Protein 5MTI (pdb70)

Radius of gyration: 15.44 Å; Cα contacts (8 Å, |Δi|>4): 94; chains: 1; bounding box: 45×34×38 Å

Foldseek 3Di:
DDDLLEAPVDDDDCLQVLLSQLLSHHTFDAPDFPVPRSVDVVSVVVSQVCCCAPPFFHQDPVLSVVPRGVRSSSVCCVVVVDGRDHDDDDDPDDRRDDRHD

Secondary structure (DSSP, 8-state):
---SS----S---THHHHHHHHHTSS---TT-BHHHHT-SHHHHHHHHHHHHHHHS----HHHHHHS-BHHHHHHHHHHTT----------PPPPPSSS--

Structure (mmCIF, N/CA/C/O backbone):
data_5MTI
#
_entry.id   5MTI
#
loop_
_atom_site.group_PDB
_atom_site.id
_atom_site.type_symbol
_atom_site.label_atom_id
_atom_site.label_alt_id
_atom_site.label_comp_id
_atom_site.label_asym_id
_atom_site.label_entity_id
_atom_site.label_seq_id
_atom_site.pdbx_PDB_ins_code
_atom_site.Cartn_x
_atom_site.Cartn_y
_atom_site.Cartn_z
_atom_site.occupancy
_atom_site.B_iso_or_equiv
_atom_site.auth_seq_id
_atom_site.auth_comp_id
_atom_site.auth_asym_id
_atom_site.auth_atom_id
_atom_site.pdbx_PDB_model_num
ATOM 1 N N . GLY A 1 7 ? 43.906 42.072 44.021 1.00 0.00 1 GLY A N 1
ATOM 2 C CA . GLY A 1 7 ? 44.735 42.114 42.803 1.00 0.00 1 GLY A CA 1
ATOM 3 C C . GLY A 1 7 ? 46.176 42.422 43.145 1.00 0.00 1 GLY A C 1
ATOM 4 O O . GLY A 1 7 ? 46.534 42.451 44.321 1.00 0.00 1 GLY A O 1
ATOM 8 N N . ALA A 1 8 ? 47.020 42.665 42.140 1.00 0.00 2 ALA A N 1
ATOM 9 C CA . ALA A 1 8 ? 48.423 43.010 42.355 1.00 0.00 2 ALA A CA 1
ATOM 10 C C . ALA A 1 8 ? 48.635 44.525 42.497 1.00 0.00 2 ALA A C 1
ATOM 11 O O . ALA A 1 8 ? 49.015 44.988 43.575 1.00 0.00 2 ALA A O 1
ATOM 18 N N . ALA A 1 9 ? 48.370 45.302 41.446 1.00 0.00 3 ALA A N 1
ATOM 19 C CA . ALA A 1 9 ? 48.612 46.748 41.425 1.00 0.00 3 ALA A CA 1
ATOM 20 C C . ALA A 1 9 ? 47.650 47.520 40.500 1.00 0.00 3 ALA A C 1
ATOM 21 O O . ALA A 1 9 ? 47.259 47.037 39.436 1.00 0.00 3 ALA A O 1
ATOM 28 N N . ALA A 1 10 ? 47.292 48.743 40.897 1.00 0.00 4 ALA A N 1
ATOM 29 C CA . ALA A 1 10 ? 46.300 49.570 40.211 1.00 0.00 4 ALA A CA 1
ATOM 30 C C . ALA A 1 10 ? 46.790 50.186 38.881 1.00 0.00 4 ALA A C 1
ATOM 31 O O . ALA A 1 10 ? 47.978 50.485 38.694 1.00 0.00 4 ALA A O 1
ATOM 38 N N . GLY A 1 11 ? 45.842 50.432 37.975 1.00 0.00 5 GLY A N 1
ATOM 39 C CA . GLY A 1 11 ? 46.057 51.070 36.675 1.00 0.00 5 GLY A CA 1
ATOM 40 C C . GLY A 1 11 ? 46.642 50.154 35.593 1.00 0.00 5 GLY A C 1
ATOM 41 O O . GLY A 1 11 ? 46.854 48.956 35.798 1.00 0.00 5 GLY A O 1
ATOM 45 N N . VAL A 1 12 ? 46.889 50.749 34.425 1.00 0.00 6 VAL A N 1
ATOM 46 C CA . VAL A 1 12 ? 47.327 50.095 33.180 1.00 0.00 6 VAL A CA 1
ATOM 47 C C . VAL A 1 12 ? 48.570 50.788 32.605 1.00 0.00 6 VAL A C 1
ATOM 48 O O . VAL A 1 12 ? 48.723 52.003 32.748 1.00 0.00 6 VAL A O 1
ATOM 61 N N . SER A 1 13 ? 49.459 50.036 31.951 1.00 0.00 7 SER A N 1
ATOM 62 C CA . SER A 1 13 ? 50.519 50.602 31.099 1.00 0.00 7 SER A CA 1
ATOM 63 C C . SER A 1 13 ? 51.012 49.608 30.042 1.00 0.00 7 SER A C 1
ATOM 64 O O . SER A 1 13 ? 50.993 48.391 30.262 1.00 0.00 7 SER A O 1
ATOM 72 N N . ALA A 1 14 ? 51.491 50.114 28.903 1.00 0.00 8 ALA A N 1
ATOM 73 C CA . ALA A 1 14 ? 52.044 49.323 27.806 1.00 0.00 8 ALA A CA 1
ATOM 74 C C . ALA A 1 14 ? 53.296 49.977 27.200 1.00 0.00 8 ALA A C 1
ATOM 75 O O . ALA A 1 14 ? 53.374 51.203 27.088 1.00 0.00 8 ALA A O 1
ATOM 82 N N . ALA A 1 15 ? 54.253 49.168 26.748 1.00 0.00 9 ALA A N 1
ATOM 83 C CA . ALA A 1 15 ? 55.470 49.627 26.083 1.00 0.00 9 ALA A CA 1
ATOM 84 C C . ALA A 1 15 ? 55.893 48.636 24.987 1.00 0.00 9 ALA A C 1
ATOM 85 O O . ALA A 1 15 ? 56.264 47.497 25.279 1.00 0.00 9 ALA A O 1
ATOM 92 N N . GLY A 1 16 ? 55.858 49.077 23.727 1.00 0.00 10 GLY A N 1
ATOM 93 C CA . GLY A 1 16 ? 56.230 48.253 22.578 1.00 0.00 10 GLY A CA 1
ATOM 94 C C . GLY A 1 16 ? 55.131 47.291 22.121 1.00 0.00 10 GLY A C 1
ATOM 95 O O . GLY A 1 16 ? 53.971 47.687 22.000 1.00 0.00 10 GLY A O 1
ATOM 99 N N . ILE A 1 17 ? 55.502 46.054 21.795 1.00 0.00 11 ILE A N 1
ATOM 100 C CA . ILE A 1 17 ? 54.603 44.980 21.350 1.00 0.00 11 ILE A CA 1
ATOM 101 C C . ILE A 1 17 ? 55.134 43.622 21.828 1.00 0.00 11 ILE A C 1
ATOM 102 O O . ILE A 1 17 ? 56.313 43.309 21.666 1.00 0.00 11 ILE A O 1
ATOM 118 N N . GLU A 1 18 ? 54.263 42.796 22.402 1.00 0.00 12 GLU A N 1
ATOM 119 C CA . GLU A 1 18 ? 54.574 41.458 22.929 1.00 0.00 12 GLU A CA 1
ATOM 120 C C . GLU A 1 18 ? 53.449 40.457 22.568 1.00 0.00 12 GLU A C 1
ATOM 121 O O . GLU A 1 18 ? 52.307 40.887 22.347 1.00 0.00 12 GLU A O 1
ATOM 133 N N . PRO A 1 19 ? 53.705 39.132 22.517 1.00 0.00 13 PRO A N 1
ATOM 134 C CA . PRO A 1 19 ? 52.678 38.114 22.264 1.00 0.00 13 PRO A CA 1
ATOM 135 C C . PRO A 1 19 ? 51.519 38.222 23.262 1.00 0.00 13 PRO A C 1
ATOM 136 O O . PRO A 1 19 ? 51.717 38.560 24.431 1.00 0.00 13 PRO A O 1
ATOM 147 N N . ASP A 1 20 ? 50.300 37.914 22.819 1.00 0.00 14 ASP A N 1
ATOM 148 C CA . ASP A 1 20 ? 49.052 38.166 23.566 1.00 0.00 14 ASP A CA 1
ATOM 149 C C . ASP A 1 20 ? 48.963 37.383 24.888 1.00 0.00 14 ASP A C 1
ATOM 150 O O . ASP A 1 20 ? 48.247 37.779 25.808 1.00 0.00 14 ASP A O 1
ATOM 159 N N . LEU A 1 21 ? 49.779 36.334 25.028 1.00 0.00 15 LEU A N 1
ATOM 160 C CA . LEU A 1 21 ? 50.058 35.635 26.283 1.00 0.00 15 LEU A CA 1
ATOM 161 C C . LEU A 1 21 ? 50.330 36.633 27.435 1.00 0.00 15 LEU A C 1
ATOM 162 O O . LEU A 1 21 ? 49.811 36.470 28.538 1.00 0.00 15 LEU A O 1
ATOM 178 N N . THR A 1 22 ? 51.067 37.717 27.163 1.00 0.00 16 THR A N 1
ATOM 179 C CA . THR A 1 22 ? 51.355 38.803 28.123 1.00 0.00 16 THR A CA 1
ATOM 180 C C . THR A 1 22 ? 50.117 39.620 28.519 1.00 0.00 16 THR A C 1
ATOM 181 O O . THR A 1 22 ? 49.976 39.979 29.690 1.00 0.00 16 THR A O 1
ATOM 192 N N . ALA A 1 23 ? 49.175 39.842 27.595 1.00 0.00 17 ALA A N 1
ATOM 193 C CA . ALA A 1 23 ? 47.894 40.488 27.879 1.00 0.00 17 ALA A CA 1
ATOM 194 C C . ALA A 1 23 ? 47.000 39.594 28.764 1.00 0.00 17 ALA A C 1
ATOM 195 O O . ALA A 1 23 ? 46.389 40.079 29.725 1.00 0.00 17 ALA A O 1
ATOM 202 N N . ILE A 1 24 ? 46.993 38.276 28.503 1.00 0.00 18 ILE A N 1
ATOM 203 C CA . ILE A 1 24 ? 46.328 37.296 29.383 1.00 0.00 18 ILE A CA 1
ATOM 204 C C . ILE A 1 24 ? 46.913 37.386 30.800 1.00 0.00 18 ILE A C 1
ATOM 205 O O . ILE A 1 24 ? 46.162 37.551 31.761 1.00 0.00 18 ILE A O 1
ATOM 221 N N . TRP A 1 25 ? 48.241 37.342 30.949 1.00 0.00 19 TRP A N 1
ATOM 222 C CA . TRP A 1 25 ? 48.882 37.431 32.266 1.00 0.00 19 TRP A CA 1
ATOM 223 C C . TRP A 1 25 ? 48.572 38.731 33.006 1.00 0.00 19 TRP A C 1
ATOM 224 O O . TRP A 1 25 ? 48.169 38.668 34.168 1.00 0.00 19 TRP A O 1
ATOM 245 N N . GLN A 1 26 ? 48.716 39.900 32.372 1.00 0.00 20 GLN A N 1
ATOM 246 C CA . GLN A 1 26 ? 48.484 41.159 33.081 1.00 0.00 20 GLN A CA 1
ATOM 247 C C . GLN A 1 26 ? 47.003 41.341 33.464 1.00 0.00 20 GLN A C 1
ATOM 248 O O . GLN A 1 26 ? 46.722 41.859 34.547 1.00 0.00 20 GLN A O 1
ATOM 262 N N . ALA A 1 27 ? 46.062 40.850 32.641 1.00 0.00 21 ALA A N 1
ATOM 263 C CA . ALA A 1 27 ? 44.638 40.893 32.976 1.00 0.00 21 ALA A CA 1
ATOM 264 C C . ALA A 1 27 ? 44.238 39.902 34.088 1.00 0.00 21 ALA A C 1
ATOM 265 O O . ALA A 1 27 ? 43.414 40.233 34.950 1.00 0.00 21 ALA A O 1
ATOM 272 N N . LEU A 1 28 ? 44.829 38.701 34.110 1.00 0.00 22 LEU A N 1
ATOM 273 C CA . LEU A 1 28 ? 44.531 37.667 35.109 1.00 0.00 22 LEU A CA 1
ATOM 274 C C . LEU A 1 28 ? 45.255 37.888 36.447 1.00 0.00 22 LEU A C 1
ATOM 275 O O . LEU A 1 28 ? 44.719 37.505 37.490 1.00 0.00 22 LEU A O 1
ATOM 291 N N . PHE A 1 29 ? 46.414 38.554 36.448 1.00 0.00 23 PHE A N 1
ATOM 292 C CA . PHE A 1 29 ? 47.143 38.946 37.664 1.00 0.00 23 PHE A CA 1
ATOM 293 C C . PHE A 1 29 ? 46.828 40.380 38.145 1.00 0.00 23 PHE A C 1
ATOM 294 O O . PHE A 1 29 ? 47.286 40.777 39.216 1.00 0.00 23 PHE A O 1
ATOM 311 N N . ALA A 1 30 ? 46.027 41.146 37.395 1.00 0.00 24 ALA A N 1
ATOM 312 C CA . ALA A 1 30 ? 45.563 42.494 37.742 1.00 0.00 24 ALA A CA 1
ATOM 313 C C . ALA A 1 30 ? 46.703 43.479 38.092 1.00 0.00 24 ALA A C 1
ATOM 314 O O . ALA A 1 30 ? 46.764 44.013 39.207 1.00 0.00 24 ALA A O 1
ATOM 321 N N . LEU A 1 31 ? 47.620 43.692 37.139 1.00 0.00 25 LEU A N 1
ATOM 322 C CA . LEU A 1 31 ? 48.685 44.708 37.212 1.00 0.00 25 LEU A CA 1
ATOM 323 C C . LEU A 1 31 ? 48.958 45.446 35.881 1.00 0.00 25 LEU A C 1
ATOM 324 O O . LEU A 1 31 ? 48.622 44.944 34.802 1.00 0.00 25 LEU A O 1
ATOM 340 N N . PRO A 1 32 ? 49.618 46.622 35.926 1.00 0.00 26 PRO A N 1
ATOM 341 C CA . PRO A 1 32 ? 50.242 47.234 34.758 1.00 0.00 26 PRO A CA 1
ATOM 342 C C . PRO A 1 32 ? 51.478 46.422 34.322 1.00 0.00 26 PRO A C 1
ATOM 343 O O . PRO A 1 32 ? 52.590 46.630 34.811 1.00 0.00 26 PRO A O 1
ATOM 354 N N . ALA A 1 33 ? 51.259 45.511 33.371 1.00 0.00 27 ALA A N 1
ATOM 355 C CA . ALA A 1 33 ? 52.251 44.727 32.616 1.00 0.00 27 ALA A CA 1
ATOM 356 C C . ALA A 1 33 ? 53.127 43.711 33.381 1.00 0.00 27 ALA A C 1
ATOM 357 O O . ALA A 1 33 ? 53.530 43.931 34.525 1.00 0.00 27 ALA A O 1
ATOM 364 N N . VAL A 1 34 ? 53.501 42.621 32.696 1.00 0.00 28 VAL A N 1
ATOM 365 C CA . VAL A 1 34 ? 54.417 41.574 33.203 1.00 0.00 28 VAL A CA 1
ATOM 366 C C . VAL A 1 34 ? 55.810 41.622 32.561 1.00 0.00 28 VAL A C 1
ATOM 367 O O . VAL A 1 34 ? 55.943 41.860 31.360 1.00 0.00 28 VAL A O 1
ATOM 380 N N . GLY A 1 35 ? 56.854 41.373 33.354 1.00 0.00 29 GLY A N 1
ATOM 381 C CA . GLY A 1 35 ? 58.251 41.371 32.903 1.00 0.00 29 GLY A CA 1
ATOM 382 C C . GLY A 1 35 ? 58.672 40.073 32.195 1.00 0.00 29 GLY A C 1
ATOM 383 O O . GLY A 1 35 ? 58.506 38.981 32.745 1.00 0.00 29 GLY A O 1
ATOM 387 N N . ARG A 1 36 ? 59.239 40.204 30.986 1.00 0.00 30 ARG A N 1
ATOM 388 C CA . ARG A 1 36 ? 59.519 39.126 30.005 1.00 0.00 30 ARG A CA 1
ATOM 389 C C . ARG A 1 36 ? 60.434 37.990 30.491 1.00 0.00 30 ARG A C 1
ATOM 390 O O . ARG A 1 36 ? 60.342 36.877 29.976 1.00 0.00 30 ARG A O 1
ATOM 411 N N . HIS A 1 37 ? 61.329 38.256 31.444 1.00 0.00 31 HIS A N 1
ATOM 412 C CA . HIS A 1 37 ? 62.332 37.300 31.944 1.00 0.00 31 HIS A CA 1
ATOM 413 C C . HIS A 1 37 ? 61.789 36.324 33.015 1.00 0.00 31 HIS A C 1
ATOM 414 O O . HIS A 1 37 ? 62.510 35.425 33.462 1.00 0.00 31 HIS A O 1
ATOM 428 N N . GLN A 1 38 ? 60.532 36.477 33.446 1.00 0.00 32 GLN A N 1
ATOM 429 C CA . GLN A 1 38 ? 59.958 35.697 34.546 1.00 0.00 32 GLN A CA 1
ATOM 430 C C . GLN A 1 38 ? 59.229 34.424 34.076 1.00 0.00 32 GLN A C 1
ATOM 431 O O . GLN A 1 38 ? 58.731 34.344 32.951 1.00 0.00 32 GLN A O 1
ATOM 445 N N . ASP A 1 39 ? 59.195 33.414 34.948 1.00 0.00 33 ASP A N 1
ATOM 446 C CA . ASP A 1 39 ? 58.706 32.060 34.665 1.00 0.00 33 ASP A CA 1
ATOM 447 C C . ASP A 1 39 ? 57.347 31.774 35.333 1.00 0.00 33 ASP A C 1
ATOM 448 O O . ASP A 1 39 ? 57.043 32.332 36.390 1.00 0.00 33 ASP A O 1
ATOM 457 N N . PHE A 1 40 ? 56.538 30.879 34.747 1.00 0.00 34 PHE A N 1
ATOM 458 C CA . PHE A 1 40 ? 55.182 30.517 35.206 1.00 0.00 34 PHE A CA 1
ATOM 459 C C . PHE A 1 40 ? 55.060 30.278 36.722 1.00 0.00 34 PHE A C 1
ATOM 460 O O . PHE A 1 40 ? 54.102 30.758 37.327 1.00 0.00 34 PHE A O 1
ATOM 477 N N . PHE A 1 41 ? 56.008 29.589 37.367 1.00 0.00 35 PHE A N 1
ATOM 478 C CA . PHE A 1 41 ? 55.925 29.290 38.805 1.00 0.00 35 PHE A CA 1
ATOM 479 C C . PHE A 1 41 ? 55.932 30.552 39.686 1.00 0.00 35 PHE A C 1
ATOM 480 O O . PHE A 1 41 ? 55.296 30.567 40.743 1.00 0.00 35 PHE A O 1
ATOM 497 N N . ALA A 1 42 ? 56.603 31.618 39.247 1.00 0.00 36 ALA A N 1
ATOM 498 C CA . ALA A 1 42 ? 56.590 32.926 39.898 1.00 0.00 36 ALA A CA 1
ATOM 499 C C . ALA A 1 42 ? 55.454 33.815 39.368 1.00 0.00 36 ALA A C 1
ATOM 500 O O . ALA A 1 42 ? 54.740 34.434 40.159 1.00 0.00 36 ALA A O 1
ATOM 507 N N . LEU A 1 43 ? 55.241 33.833 38.046 1.00 0.00 37 LEU A N 1
ATOM 508 C CA . LEU A 1 43 ? 54.176 34.588 37.370 1.00 0.00 37 LEU A CA 1
ATOM 509 C C . LEU A 1 43 ? 52.775 34.226 37.881 1.00 0.00 37 LEU A C 1
ATOM 510 O O . LEU A 1 43 ? 51.918 35.101 37.988 1.00 0.00 37 LEU A O 1
ATOM 526 N N . GLY A 1 44 ? 52.551 32.962 38.244 1.00 0.00 38 GLY A N 1
ATOM 527 C CA . GLY A 1 44 ? 51.285 32.492 38.810 1.00 0.00 38 GLY A CA 1
ATOM 528 C C . GLY A 1 44 ? 51.030 32.949 40.246 1.00 0.00 38 GLY A C 1
ATOM 529 O O . GLY A 1 44 ? 49.876 32.992 40.655 1.00 0.00 38 GLY A O 1
ATOM 533 N N . GLY A 1 45 ? 52.063 33.319 41.012 1.00 0.00 39 GLY A N 1
ATOM 534 C CA . GLY A 1 45 ? 51.960 33.795 42.401 1.00 0.00 39 GLY A CA 1
ATOM 535 C C . GLY A 1 45 ? 51.568 32.720 43.430 1.00 0.00 39 GLY A C 1
ATOM 536 O O . GLY A 1 45 ? 52.248 32.558 44.445 1.00 0.00 39 GLY A O 1
ATOM 540 N N . ASP A 1 46 ? 50.525 31.936 43.169 1.00 0.00 40 ASP A N 1
ATOM 541 C CA . ASP A 1 46 ? 50.030 30.842 44.009 1.00 0.00 40 ASP A CA 1
ATOM 542 C C . ASP A 1 46 ? 49.602 29.640 43.152 1.00 0.00 40 ASP A C 1
ATOM 543 O O . ASP A 1 46 ? 49.205 29.812 42.005 1.00 0.00 40 ASP A O 1
ATOM 552 N N . SER A 1 47 ? 49.648 28.419 43.683 1.00 0.00 41 SER A N 1
ATOM 553 C CA . SER A 1 47 ? 49.311 27.192 42.940 1.00 0.00 41 SER A CA 1
ATOM 554 C C . SER A 1 47 ? 47.867 27.155 42.438 1.00 0.00 41 SER A C 1
ATOM 555 O O . SER A 1 47 ? 47.647 26.857 41.263 1.00 0.00 41 SER A O 1
ATOM 563 N N . GLN A 1 48 ? 46.887 27.549 43.258 1.00 0.00 42 GLN A N 1
ATOM 564 C CA . GLN A 1 48 ? 45.484 27.626 42.820 1.00 0.00 42 GLN A CA 1
ATOM 565 C C . GLN A 1 48 ? 45.270 28.746 41.789 1.00 0.00 42 GLN A C 1
ATOM 566 O O . GLN A 1 48 ? 44.376 28.640 40.948 1.00 0.00 42 GLN A O 1
ATOM 580 N N . LEU A 1 49 ? 46.120 29.779 41.816 1.00 0.00 43 LEU A N 1
ATOM 581 C CA . LEU A 1 49 ? 46.113 30.923 40.902 1.00 0.00 43 LEU A CA 1
ATOM 582 C C . LEU A 1 49 ? 46.799 30.561 39.565 1.00 0.00 43 LEU A C 1
ATOM 583 O O . LEU A 1 49 ? 46.306 30.924 38.502 1.00 0.00 43 LEU A O 1
ATOM 599 N N . GLY A 1 50 ? 47.850 29.738 39.582 1.00 0.00 44 GLY A N 1
ATOM 600 C CA . GLY A 1 50 ? 48.423 29.113 38.386 1.00 0.00 44 GLY A CA 1
ATOM 601 C C . GLY A 1 50 ? 47.453 28.126 37.726 1.00 0.00 44 GLY A C 1
ATOM 602 O O . GLY A 1 50 ? 47.252 28.181 36.516 1.00 0.00 44 GLY A O 1
ATOM 606 N N . LEU A 1 51 ? 46.763 27.290 38.512 1.00 0.00 45 LEU A N 1
ATOM 607 C CA . LEU A 1 51 ? 45.695 26.398 38.014 1.00 0.00 45 LEU A CA 1
ATOM 608 C C . LEU A 1 51 ? 44.492 27.176 37.426 1.00 0.00 45 LEU A C 1
ATOM 609 O O . LEU A 1 51 ? 43.954 26.787 36.381 1.00 0.00 45 LEU A O 1
ATOM 625 N N . ARG A 1 52 ? 44.117 28.299 38.057 1.00 0.00 46 ARG A N 1
ATOM 626 C CA . ARG A 1 52 ? 43.133 29.289 37.571 1.00 0.00 46 ARG A CA 1
ATOM 627 C C . ARG A 1 52 ? 43.570 29.925 36.255 1.00 0.00 46 ARG A C 1
ATOM 628 O O . ARG A 1 52 ? 42.777 29.995 35.320 1.00 0.00 46 ARG A O 1
ATOM 649 N N . MET A 1 53 ? 44.831 30.348 36.163 1.00 0.00 47 MET A N 1
ATOM 650 C CA . MET A 1 53 ? 45.418 30.929 34.955 1.00 0.00 47 MET A CA 1
ATOM 651 C C . MET A 1 53 ? 45.434 29.914 33.807 1.00 0.00 47 MET A C 1
ATOM 652 O O . MET A 1 53 ? 45.003 30.250 32.710 1.00 0.00 47 MET A O 1
ATOM 666 N N . LEU A 1 54 ? 45.818 28.662 34.079 1.00 0.00 48 LEU A N 1
ATOM 667 C CA . LEU A 1 54 ? 45.774 27.548 33.129 1.00 0.00 48 LEU A CA 1
ATOM 668 C C . LEU A 1 54 ? 44.357 27.357 32.568 1.00 0.00 48 LEU A C 1
ATOM 669 O O . LEU A 1 54 ? 44.164 27.427 31.354 1.00 0.00 48 LEU A O 1
ATOM 685 N N . ALA A 1 55 ? 43.357 27.173 33.438 1.00 0.00 49 ALA A N 1
ATOM 686 C CA . ALA A 1 55 ? 41.975 26.955 33.001 1.00 0.00 49 ALA A CA 1
ATOM 687 C C . ALA A 1 55 ? 41.407 28.155 32.214 1.00 0.00 49 ALA A C 1
ATOM 688 O O . ALA A 1 55 ? 40.837 27.997 31.131 1.00 0.00 49 ALA A O 1
ATOM 695 N N . GLN A 1 56 ? 41.612 29.375 32.714 1.00 0.00 50 GLN A N 1
ATOM 696 C CA . GLN A 1 56 ? 41.083 30.578 32.072 1.00 0.00 50 GLN A CA 1
ATOM 697 C C . GLN A 1 56 ? 41.828 30.919 30.771 1.00 0.00 50 GLN A C 1
ATOM 698 O O . GLN A 1 56 ? 41.184 31.352 29.822 1.00 0.00 50 GLN A O 1
ATOM 712 N N . LEU A 1 57 ? 43.132 30.642 30.643 1.00 0.00 51 LEU A N 1
ATOM 713 C CA . LEU A 1 57 ? 43.841 30.721 29.357 1.00 0.00 51 LEU A CA 1
ATOM 714 C C . LEU A 1 57 ? 43.311 29.680 28.365 1.00 0.00 51 LEU A C 1
ATOM 715 O O . LEU A 1 57 ? 43.101 30.013 27.198 1.00 0.00 51 LEU A O 1
ATOM 731 N N . ARG A 1 58 ? 43.019 28.453 28.814 1.00 0.00 52 ARG A N 1
ATOM 732 C CA . ARG A 1 58 ? 42.391 27.422 27.973 1.00 0.00 52 ARG A CA 1
ATOM 733 C C . ARG A 1 58 ? 41.020 27.855 27.463 1.00 0.00 52 ARG A C 1
ATOM 734 O O . ARG A 1 58 ? 40.671 27.573 26.317 1.00 0.00 52 ARG A O 1
ATOM 755 N N . GLU A 1 59 ? 40.284 28.632 28.250 1.00 0.00 53 GLU A N 1
ATOM 756 C CA . GLU A 1 59 ? 39.045 29.278 27.794 1.00 0.00 53 GLU A CA 1
ATOM 757 C C . GLU A 1 59 ? 39.251 30.532 26.912 1.00 0.00 53 GLU A C 1
ATOM 758 O O . GLU A 1 59 ? 38.486 30.721 25.966 1.00 0.00 53 GLU A O 1
ATOM 770 N N . ARG A 1 60 ? 40.278 31.366 27.146 1.00 0.00 54 ARG A N 1
ATOM 771 C CA . ARG A 1 60 ? 40.576 32.575 26.336 1.00 0.00 54 ARG A CA 1
ATOM 772 C C . ARG A 1 60 ? 41.259 32.298 24.991 1.00 0.00 54 ARG A C 1
ATOM 773 O O . ARG A 1 60 ? 41.098 33.097 24.065 1.00 0.00 54 ARG A O 1
ATOM 794 N N . HIS A 1 61 ? 42.033 31.217 24.900 1.00 0.00 55 HIS A N 1
ATOM 795 C CA . HIS A 1 61 ? 42.947 30.907 23.790 1.00 0.00 55 HIS A CA 1
ATOM 796 C C . HIS A 1 61 ? 42.695 29.507 23.172 1.00 0.00 55 HIS A C 1
ATOM 797 O O . HIS A 1 61 ? 43.179 29.224 22.074 1.00 0.00 55 HIS A O 1
ATOM 811 N N . GLY A 1 62 ? 41.935 28.622 23.835 1.00 0.00 56 GLY A N 1
ATOM 812 C CA . GLY A 1 62 ? 41.649 27.258 23.355 1.00 0.00 56 GLY A CA 1
ATOM 813 C C . GLY A 1 62 ? 42.786 26.254 23.584 1.00 0.00 56 GLY A C 1
ATOM 814 O O . GLY A 1 62 ? 42.894 25.278 22.844 1.00 0.00 56 GLY A O 1
ATOM 818 N N . VAL A 1 63 ? 43.673 26.527 24.548 1.00 0.00 57 VAL A N 1
ATOM 819 C CA . VAL A 1 63 ? 45.033 25.963 24.646 1.00 0.00 57 VAL A CA 1
ATOM 820 C C . VAL A 1 63 ? 45.365 25.494 26.071 1.00 0.00 57 VAL A C 1
ATOM 821 O O . VAL A 1 63 ? 45.182 26.237 27.029 1.00 0.00 57 VAL A O 1
ATOM 834 N N . ASP A 1 64 ? 45.895 24.278 26.216 1.00 0.00 58 ASP A N 1
ATOM 835 C CA . ASP A 1 64 ? 46.550 23.795 27.440 1.00 0.00 58 ASP A CA 1
ATOM 836 C C . ASP A 1 64 ? 48.002 24.302 27.523 1.00 0.00 58 ASP A C 1
ATOM 837 O O . ASP A 1 64 ? 48.690 24.390 26.506 1.00 0.00 58 ASP A O 1
ATOM 846 N N . LEU A 1 65 ? 48.504 24.539 28.742 1.00 0.00 59 LEU A N 1
ATOM 847 C CA . LEU A 1 65 ? 49.944 24.658 29.014 1.00 0.00 59 LEU A CA 1
ATOM 848 C C . LEU A 1 65 ? 50.406 23.408 29.793 1.00 0.00 59 LEU A C 1
ATOM 849 O O . LEU A 1 65 ? 50.264 23.361 31.023 1.00 0.00 59 LEU A O 1
ATOM 865 N N . PRO A 1 66 ? 50.907 22.359 29.117 1.00 0.00 60 PRO A N 1
ATOM 866 C CA . PRO A 1 66 ? 51.314 21.135 29.793 1.00 0.00 60 PRO A CA 1
ATOM 867 C C . PRO A 1 66 ? 52.543 21.353 30.674 1.00 0.00 60 PRO A C 1
ATOM 868 O O . PRO A 1 66 ? 53.463 22.106 30.335 1.00 0.00 60 PRO A O 1
ATOM 879 N N . LEU A 1 67 ? 52.570 20.630 31.794 1.00 0.00 61 LEU A N 1
ATOM 880 C CA . LEU A 1 67 ? 53.659 20.628 32.768 1.00 0.00 61 LEU A CA 1
ATOM 881 C C . LEU A 1 67 ? 55.036 20.380 32.134 1.00 0.00 61 LEU A C 1
ATOM 882 O O . LEU A 1 67 ? 56.032 20.919 32.620 1.00 0.00 61 LEU A O 1
ATOM 898 N N . ARG A 1 68 ? 55.081 19.661 31.003 1.00 0.00 62 ARG A N 1
ATOM 899 C CA . ARG A 1 68 ? 56.237 19.604 30.097 1.00 0.00 62 ARG A CA 1
ATOM 900 C C . ARG A 1 68 ? 56.804 20.992 29.786 1.00 0.00 62 ARG A C 1
ATOM 901 O O . ARG A 1 68 ? 57.890 21.322 30.253 1.00 0.00 62 ARG A O 1
ATOM 922 N N . CYS A 1 69 ? 56.065 21.839 29.062 1.00 0.00 63 CYS A N 1
ATOM 923 C CA . CYS A 1 69 ? 56.537 23.174 28.676 1.00 0.00 63 CYS A CA 1
ATOM 924 C C . CYS A 1 69 ? 56.586 24.133 29.877 1.00 0.00 63 CYS A C 1
ATOM 925 O O . CYS A 1 69 ? 57.430 25.024 29.891 1.00 0.00 63 CYS A O 1
ATOM 933 N N . LEU A 1 70 ? 55.792 23.906 30.933 1.00 0.00 64 LEU A N 1
ATOM 934 C CA . LEU A 1 70 ? 55.964 24.630 32.208 1.00 0.00 64 LEU A CA 1
ATOM 935 C C . LEU A 1 70 ? 57.233 24.230 32.980 1.00 0.00 64 LEU A C 1
ATOM 936 O O . LEU A 1 70 ? 57.659 24.953 33.878 1.00 0.00 64 LEU A O 1
ATOM 952 N N . TYR A 1 71 ? 57.836 23.087 32.672 1.00 0.00 65 TYR A N 1
ATOM 953 C CA . TYR A 1 71 ? 59.133 22.687 33.222 1.00 0.00 65 TYR A CA 1
ATOM 954 C C . TYR A 1 71 ? 60.294 23.127 32.318 1.00 0.00 65 TYR A C 1
ATOM 955 O O . TYR A 1 71 ? 61.222 23.794 32.783 1.00 0.00 65 TYR A O 1
ATOM 973 N N . GLU A 1 72 ? 60.229 22.821 31.019 1.00 0.00 66 GLU A N 1
ATOM 974 C CA . GLU A 1 72 ? 61.336 23.021 30.070 1.00 0.00 66 GLU A CA 1
ATOM 975 C C . GLU A 1 72 ? 61.352 24.393 29.359 1.00 0.00 66 GLU A C 1
ATOM 976 O O . GLU A 1 72 ? 62.375 24.754 28.768 1.00 0.00 66 GLU A O 1
ATOM 988 N N . ALA A 1 73 ? 60.258 25.165 29.388 1.00 0.00 67 ALA A N 1
ATOM 989 C CA . ALA A 1 73 ? 60.156 26.495 28.767 1.00 0.00 67 ALA A CA 1
ATOM 990 C C . ALA A 1 73 ? 59.123 27.463 29.426 1.00 0.00 67 ALA A C 1
ATOM 991 O O . ALA A 1 73 ? 58.415 28.157 28.699 1.00 0.00 67 ALA A O 1
ATOM 998 N N . PRO A 1 74 ? 59.005 27.571 30.769 1.00 0.00 68 PRO A N 1
ATOM 999 C CA . PRO A 1 74 ? 57.957 28.370 31.434 1.00 0.00 68 PRO A CA 1
ATOM 1000 C C . PRO A 1 74 ? 58.078 29.894 31.297 1.00 0.00 68 PRO A C 1
ATOM 1001 O O . PRO A 1 74 ? 57.194 30.617 31.761 1.00 0.00 68 PRO A O 1
ATOM 1012 N N . THR A 1 75 ? 59.173 30.395 30.731 1.00 0.00 69 THR A N 1
ATOM 1013 C CA . THR A 1 75 ? 59.467 31.826 30.599 1.00 0.00 69 THR A CA 1
ATOM 1014 C C . THR A 1 75 ? 58.667 32.396 29.430 1.00 0.00 69 THR A C 1
ATOM 1015 O O . THR A 1 75 ? 58.725 31.843 28.336 1.00 0.00 69 THR A O 1
ATOM 1026 N N . VAL A 1 76 ? 57.865 33.445 29.640 1.00 0.00 70 VAL A N 1
ATOM 1027 C CA . VAL A 1 76 ? 56.679 33.725 28.793 1.00 0.00 70 VAL A CA 1
ATOM 1028 C C . VAL A 1 76 ? 56.905 33.837 27.278 1.00 0.00 70 VAL A C 1
ATOM 1029 O O . VAL A 1 76 ? 56.038 33.388 26.526 1.00 0.00 70 VAL A O 1
ATOM 1042 N N . ALA A 1 77 ? 58.041 34.355 26.804 1.00 0.00 71 ALA A N 1
ATOM 1043 C CA . ALA A 1 77 ? 58.346 34.397 25.369 1.00 0.00 71 ALA A CA 1
ATOM 1044 C C . ALA A 1 77 ? 58.601 32.984 24.808 1.00 0.00 71 ALA A C 1
ATOM 1045 O O . ALA A 1 77 ? 58.036 32.579 23.787 1.00 0.00 71 ALA A O 1
ATOM 1052 N N . ARG A 1 78 ? 59.412 32.210 25.536 1.00 0.00 72 ARG A N 1
ATOM 1053 C CA . ARG A 1 78 ? 59.794 30.819 25.240 1.00 0.00 72 ARG A CA 1
ATOM 1054 C C . ARG A 1 78 ? 58.599 29.870 25.385 1.00 0.00 72 ARG A C 1
ATOM 1055 O O . ARG A 1 78 ? 58.421 28.968 24.567 1.00 0.00 72 ARG A O 1
ATOM 1076 N N . LEU A 1 79 ? 57.725 30.137 26.353 1.00 0.00 73 LEU A N 1
ATOM 1077 C CA . LEU A 1 79 ? 56.438 29.474 26.551 1.00 0.00 73 LEU A CA 1
ATOM 1078 C C . LEU A 1 79 ? 55.508 29.708 25.355 1.00 0.00 73 LEU A C 1
ATOM 1079 O O . LEU A 1 79 ? 54.990 28.759 24.776 1.00 0.00 73 LEU A O 1
ATOM 1095 N N . ALA A 1 80 ? 55.324 30.961 24.933 1.00 0.00 74 ALA A N 1
ATOM 1096 C CA . ALA A 1 80 ? 54.486 31.259 23.777 1.00 0.00 74 ALA A CA 1
ATOM 1097 C C . ALA A 1 80 ? 55.046 30.625 22.484 1.00 0.00 74 ALA A C 1
ATOM 1098 O O . ALA A 1 80 ? 54.278 30.102 21.665 1.00 0.00 74 ALA A O 1
ATOM 1105 N N . GLU A 1 81 ? 56.378 30.590 22.335 1.00 0.00 75 GLU A N 1
ATOM 1106 C CA . GLU A 1 81 ? 57.043 30.009 21.166 1.00 0.00 75 GLU A CA 1
ATOM 1107 C C . GLU A 1 81 ? 56.893 28.480 21.111 1.00 0.00 75 GLU A C 1
ATOM 1108 O O . GLU A 1 81 ? 56.579 27.930 20.052 1.00 0.00 75 GLU A O 1
ATOM 1120 N N . THR A 1 82 ? 57.063 27.801 22.251 1.00 0.00 76 THR A N 1
ATOM 1121 C CA . THR A 1 82 ? 56.884 26.343 22.383 1.00 0.00 76 THR A CA 1
ATOM 1122 C C . THR A 1 82 ? 55.429 25.940 22.196 1.00 0.00 76 THR A C 1
ATOM 1123 O O . THR A 1 82 ? 55.144 25.053 21.398 1.00 0.00 76 THR A O 1
ATOM 1134 N N . ILE A 1 83 ? 54.484 26.629 22.831 1.00 0.00 77 ILE A N 1
ATOM 1135 C CA . ILE A 1 83 ? 53.052 26.326 22.700 1.00 0.00 77 ILE A CA 1
ATOM 1136 C C . ILE A 1 83 ? 52.534 26.602 21.274 1.00 0.00 77 ILE A C 1
ATOM 1137 O O . ILE A 1 83 ? 51.651 25.880 20.805 1.00 0.00 77 ILE A O 1
ATOM 1153 N N . VAL A 1 84 ? 53.094 27.576 20.535 1.00 0.00 78 VAL A N 1
ATOM 1154 C CA . VAL A 1 84 ? 52.880 27.666 19.069 1.00 0.00 78 VAL A CA 1
ATOM 1155 C C . VAL A 1 84 ? 53.533 26.509 18.296 1.00 0.00 78 VAL A C 1
ATOM 1156 O O . VAL A 1 84 ? 52.847 25.855 17.507 1.00 0.00 78 VAL A O 1
ATOM 1169 N N . ARG A 1 85 ? 54.824 26.206 18.499 1.00 0.00 79 ARG A N 1
ATOM 1170 C CA . ARG A 1 85 ? 55.540 25.176 17.712 1.00 0.00 79 ARG A CA 1
ATOM 1171 C C . ARG A 1 85 ? 54.988 23.764 17.932 1.00 0.00 79 ARG A C 1
ATOM 1172 O O . ARG A 1 85 ? 54.862 23.002 16.976 1.00 0.00 79 ARG A O 1
ATOM 1193 N N . LEU A 1 86 ? 54.654 23.418 19.172 1.00 0.00 80 LEU A N 1
ATOM 1194 C CA . LEU A 1 86 ? 54.097 22.118 19.549 1.00 0.00 80 LEU A CA 1
ATOM 1195 C C . LEU A 1 86 ? 52.562 22.062 19.388 1.00 0.00 80 LEU A C 1
ATOM 1196 O O . LEU A 1 86 ? 51.978 20.990 19.567 1.00 0.00 80 LEU A O 1
ATOM 1212 N N . ALA A 1 87 ? 51.931 23.178 18.993 1.00 0.00 81 ALA A N 1
ATOM 1213 C CA . ALA A 1 87 ? 50.550 23.299 18.505 1.00 0.00 81 ALA A CA 1
ATOM 1214 C C . ALA A 1 87 ? 49.485 22.598 19.379 1.00 0.00 81 ALA A C 1
ATOM 1215 O O . ALA A 1 87 ? 48.660 21.830 18.870 1.00 0.00 81 ALA A O 1
ATOM 1222 N N . ALA A 1 88 ? 49.527 22.845 20.693 1.00 0.00 82 ALA A N 1
ATOM 1223 C CA . ALA A 1 88 ? 48.775 22.126 21.727 1.00 0.00 82 ALA A CA 1
ATOM 1224 C C . ALA A 1 88 ? 47.267 21.933 21.398 1.00 0.00 82 ALA A C 1
ATOM 1225 O O . ALA A 1 88 ? 46.518 22.917 21.379 1.00 0.00 82 ALA A O 1
ATOM 1232 N N . PRO A 1 89 ? 46.790 20.690 21.158 1.00 0.00 83 PRO A N 1
ATOM 1233 C CA . PRO A 1 89 ? 45.395 20.404 20.799 1.00 0.00 83 PRO A CA 1
ATOM 1234 C C . PRO A 1 89 ? 44.418 20.383 21.992 1.00 0.00 83 PRO A C 1
ATOM 1235 O O . PRO A 1 89 ? 43.222 20.149 21.798 1.00 0.00 83 PRO A O 1
ATOM 1246 N N . ALA A 1 90 ? 44.898 20.612 23.216 1.00 0.00 84 ALA A N 1
ATOM 1247 C CA . ALA A 1 90 ? 44.123 20.836 24.439 1.00 0.00 84 ALA A CA 1
ATOM 1248 C C . ALA A 1 90 ? 42.989 19.820 24.737 1.00 0.00 84 ALA A C 1
ATOM 1249 O O . ALA A 1 90 ? 41.829 20.220 24.913 1.00 0.00 84 ALA A O 1
ATOM 1256 N N . PRO A 1 91 ? 43.279 18.503 24.820 1.00 0.00 85 PRO A N 1
ATOM 1257 C CA . PRO A 1 91 ? 42.295 17.434 25.044 1.00 0.00 85 PRO A CA 1
ATOM 1258 C C . PRO A 1 91 ? 41.737 17.367 26.485 1.00 0.00 85 PRO A C 1
ATOM 1259 O O . PRO A 1 91 ? 41.169 16.344 26.873 1.00 0.00 85 PRO A O 1
ATOM 1270 N N . SER A 1 92 ? 41.879 18.439 27.272 1.00 0.00 86 SER A N 1
ATOM 1271 C CA . SER A 1 92 ? 41.278 18.613 28.604 1.00 0.00 86 SER A CA 1
ATOM 1272 C C . SER A 1 92 ? 39.752 18.765 28.578 1.00 0.00 86 SER A C 1
ATOM 1273 O O . SER A 1 92 ? 39.169 19.072 27.534 1.00 0.00 86 SER A O 1
ATOM 1281 N N . GLY A 1 93 ? 39.135 18.641 29.758 1.00 0.00 87 GLY A N 1
ATOM 1282 C CA . GLY A 1 93 ? 37.789 19.120 30.066 1.00 0.00 87 GLY A CA 1
ATOM 1283 C C . GLY A 1 93 ? 37.861 20.530 30.650 1.00 0.00 87 GLY A C 1
ATOM 1284 O O . GLY A 1 93 ? 38.805 21.273 30.364 1.00 0.00 87 GLY A O 1
ATOM 1288 N N . ASP A 1 94 ? 36.906 20.899 31.507 1.00 0.00 88 ASP A N 1
ATOM 1289 C CA . ASP A 1 94 ? 36.897 22.210 32.166 1.00 0.00 88 ASP A CA 1
ATOM 1290 C C . ASP A 1 94 ? 36.724 22.159 33.692 1.00 0.00 88 ASP A C 1
ATOM 1291 O O . ASP A 1 94 ? 36.300 21.155 34.271 1.00 0.00 88 ASP A O 1
ATOM 1300 N N . GLN A 1 95 ? 37.001 23.295 34.328 1.00 0.00 89 GLN A N 1
ATOM 1301 C CA . GLN A 1 95 ? 36.671 23.595 35.720 1.00 0.00 89 GLN A CA 1
ATOM 1302 C C . GLN A 1 95 ? 36.080 25.004 35.860 1.00 0.00 89 GLN A C 1
ATOM 1303 O O . GLN A 1 95 ? 36.323 25.872 35.016 1.00 0.00 89 GLN A O 1
ATOM 1317 N N . ASP A 1 96 ? 35.372 25.256 36.961 1.00 0.00 90 ASP A N 1
ATOM 1318 C CA . ASP A 1 96 ? 34.934 26.594 37.372 1.00 0.00 90 ASP A CA 1
ATOM 1319 C C . ASP A 1 96 ? 35.527 26.993 38.732 1.00 0.00 90 ASP A C 1
ATOM 1320 O O . ASP A 1 96 ? 35.725 26.150 39.616 1.00 0.00 90 ASP A O 1
ATOM 1329 N N . ASP A 1 97 ? 35.785 28.288 38.907 1.00 0.00 91 ASP A N 1
ATOM 1330 C CA . ASP A 1 97 ? 36.399 28.890 40.102 1.00 0.00 91 ASP A CA 1
ATOM 1331 C C . ASP A 1 97 ? 35.483 29.894 40.823 1.00 0.00 91 ASP A C 1
ATOM 1332 O O . ASP A 1 97 ? 35.594 30.067 42.038 1.00 0.00 91 ASP A O 1
ATOM 1341 N N . ALA A 1 98 ? 34.569 30.545 40.099 1.00 0.00 92 ALA A N 1
ATOM 1342 C CA . ALA A 1 98 ? 33.749 31.623 40.640 1.00 0.00 92 ALA A CA 1
ATOM 1343 C C . ALA A 1 98 ? 32.759 31.122 41.708 1.00 0.00 92 ALA A C 1
ATOM 1344 O O . ALA A 1 98 ? 31.941 30.227 41.455 1.00 0.00 92 ALA A O 1
ATOM 1351 N N . SER A 1 99 ? 32.825 31.715 42.901 1.00 0.00 93 SER A N 1
ATOM 1352 C CA . SER A 1 99 ? 31.866 31.484 43.985 1.00 0.00 93 SER A CA 1
ATOM 1353 C C . SER A 1 99 ? 30.452 31.905 43.581 1.00 0.00 93 SER A C 1
ATOM 1354 O O . SER A 1 99 ? 30.249 32.978 43.007 1.00 0.00 93 SER A O 1
ATOM 1362 N N . GLU A 1 100 ? 29.457 31.089 43.926 1.00 0.00 94 GLU A N 1
ATOM 1363 C CA . GLU A 1 100 ? 28.043 31.472 43.845 1.00 0.00 94 GLU A CA 1
ATOM 1364 C C . GLU A 1 100 ? 27.733 32.669 44.762 1.00 0.00 94 GLU A C 1
ATOM 1365 O O . GLU A 1 100 ? 28.442 32.922 45.742 1.00 0.00 94 GLU A O 1
ATOM 1377 N N . TYR A 1 101 ? 26.682 33.425 44.447 1.00 0.00 95 TYR A N 1
ATOM 1378 C CA . TYR A 1 101 ? 26.209 34.551 45.260 1.00 0.00 95 TYR A CA 1
ATOM 1379 C C . TYR A 1 101 ? 24.975 34.180 46.090 1.00 0.00 95 TYR A C 1
ATOM 1380 O O . TYR A 1 101 ? 24.303 33.175 45.829 1.00 0.00 95 TYR A O 1
ATOM 1398 N N . GLU A 1 102 ? 24.698 34.993 47.107 1.00 0.00 96 GLU A N 1
ATOM 1399 C CA . GLU A 1 102 ? 23.692 34.717 48.134 1.00 0.00 96 GLU A CA 1
ATOM 1400 C C . GLU A 1 102 ? 22.245 34.934 47.631 1.00 0.00 96 GLU A C 1
ATOM 1401 O O . GLU A 1 102 ? 21.972 35.846 46.841 1.00 0.00 96 GLU A O 1
ATOM 1413 N N . GLU A 1 103 ? 21.314 34.089 48.092 1.00 0.00 97 GLU A N 1
ATOM 1414 C CA . GLU A 1 103 ? 19.919 34.021 47.622 1.00 0.00 97 GLU A CA 1
ATOM 1415 C C . GLU A 1 103 ? 18.854 33.960 48.742 1.00 0.00 97 GLU A C 1
ATOM 1416 O O . GLU A 1 103 ? 17.667 34.106 48.437 1.00 0.00 97 GLU A O 1
ATOM 1428 N N . GLY A 1 104 ? 19.216 33.765 50.019 1.00 0.00 98 GLY A N 1
ATOM 1429 C CA . GLY A 1 104 ? 18.228 33.603 51.104 1.00 0.00 98 GLY A CA 1
ATOM 1430 C C . GLY A 1 104 ? 18.741 33.461 52.548 1.00 0.00 98 GLY A C 1
ATOM 1431 O O . GLY A 1 104 ? 17.925 33.403 53.470 1.00 0.00 98 GLY A O 1
ATOM 1435 N N . VAL A 1 105 ? 20.054 33.428 52.803 1.00 0.00 99 VAL A N 1
ATOM 1436 C CA . VAL A 1 105 ? 20.614 33.352 54.168 1.00 0.00 99 VAL A CA 1
ATOM 1437 C C . VAL A 1 105 ? 20.567 34.700 54.894 1.00 0.00 99 VAL A C 1
ATOM 1438 O O . VAL A 1 105 ? 20.464 34.727 56.121 1.00 0.00 99 VAL A O 1
ATOM 1451 N N . ILE A 1 106 ? 20.612 35.817 54.160 1.00 0.00 100 ILE A N 1
ATOM 1452 C CA . ILE A 1 106 ? 20.447 37.167 54.724 1.00 0.00 100 ILE A CA 1
ATOM 1453 C C . ILE A 1 106 ? 18.997 37.661 54.619 1.00 0.00 100 ILE A C 1
ATOM 1454 O O . ILE A 1 106 ? 18.225 37.227 53.756 1.00 0.00 100 ILE A O 1
ATOM 1470 N N . ARG A 1 107 ? 18.637 38.597 55.497 1.00 0.00 101 ARG A N 1
ATOM 1471 C CA . ARG A 1 107 ? 17.364 39.322 55.517 1.00 0.00 101 ARG A CA 1
ATOM 1472 C C . ARG A 1 107 ? 17.278 40.318 54.365 1.00 0.00 101 ARG A C 1
ATOM 1473 O O . ARG A 1 107 ? 18.007 41.334 54.396 1.00 0.00 101 ARG A O 1
ATOM 1495 N N . GLY A 1 7 ? 43.077 47.151 34.594 1.00 0.00 1 GLY A N 2
ATOM 1496 C CA . GLY A 1 7 ? 42.929 46.591 35.945 1.00 0.00 1 GLY A CA 2
ATOM 1497 C C . GLY A 1 7 ? 44.286 46.394 36.602 1.00 0.00 1 GLY A C 2
ATOM 1498 O O . GLY A 1 7 ? 45.213 45.918 35.950 1.00 0.00 1 GLY A O 2
ATOM 1502 N N . ALA A 1 8 ? 44.478 46.753 37.874 1.00 0.00 2 ALA A N 2
ATOM 1503 C CA . ALA A 1 8 ? 43.520 47.368 38.810 1.00 0.00 2 ALA A CA 2
ATOM 1504 C C . ALA A 1 8 ? 43.805 48.859 39.087 1.00 0.00 2 ALA A C 2
ATOM 1505 O O . ALA A 1 8 ? 42.875 49.629 39.339 1.00 0.00 2 ALA A O 2
ATOM 1512 N N . ALA A 1 9 ? 45.071 49.278 39.025 1.00 0.00 3 ALA A N 2
ATOM 1513 C CA . ALA A 1 9 ? 45.519 50.656 39.249 1.00 0.00 3 ALA A CA 2
ATOM 1514 C C . ALA A 1 9 ? 45.876 51.381 37.933 1.00 0.00 3 ALA A C 2
ATOM 1515 O O . ALA A 1 9 ? 45.875 50.784 36.854 1.00 0.00 3 ALA A O 2
ATOM 1522 N N . ALA A 1 10 ? 46.206 52.672 38.011 1.00 0.00 4 ALA A N 2
ATOM 1523 C CA . ALA A 1 10 ? 46.485 53.535 36.855 1.00 0.00 4 ALA A CA 2
ATOM 1524 C C . ALA A 1 10 ? 47.883 53.349 36.207 1.00 0.00 4 ALA A C 2
ATOM 1525 O O . ALA A 1 10 ? 48.400 54.273 35.571 1.00 0.00 4 ALA A O 2
ATOM 1532 N N . GLY A 1 11 ? 48.528 52.189 36.375 1.00 0.00 5 GLY A N 2
ATOM 1533 C CA . GLY A 1 11 ? 49.911 51.900 35.955 1.00 0.00 5 GLY A CA 2
ATOM 1534 C C . GLY A 1 11 ? 50.117 51.584 34.468 1.00 0.00 5 GLY A C 2
ATOM 1535 O O . GLY A 1 11 ? 51.066 50.881 34.120 1.00 0.00 5 GLY A O 2
ATOM 1539 N N . VAL A 1 12 ? 49.237 52.058 33.583 1.00 0.00 6 VAL A N 2
ATOM 1540 C CA . VAL A 1 12 ? 49.277 51.762 32.139 1.00 0.00 6 VAL A CA 2
ATOM 1541 C C . VAL A 1 12 ? 50.528 52.324 31.448 1.00 0.00 6 VAL A C 2
ATOM 1542 O O . VAL A 1 12 ? 51.091 53.335 31.879 1.00 0.00 6 VAL A O 2
ATOM 1555 N N . SER A 1 13 ? 51.016 51.644 30.407 1.00 0.00 7 SER A N 2
ATOM 1556 C CA . SER A 1 13 ? 52.211 52.012 29.627 1.00 0.00 7 SER A CA 2
ATOM 1557 C C . SER A 1 13 ? 52.256 51.303 28.260 1.00 0.00 7 SER A C 2
ATOM 1558 O O . SER A 1 13 ? 51.402 50.475 27.933 1.00 0.00 7 SER A O 2
ATOM 1566 N N . ALA A 1 14 ? 53.281 51.611 27.459 1.00 0.00 8 ALA A N 2
ATOM 1567 C CA . ALA A 1 14 ? 53.603 50.930 26.205 1.00 0.00 8 ALA A CA 2
ATOM 1568 C C . ALA A 1 14 ? 54.960 50.205 26.274 1.00 0.00 8 ALA A C 2
ATOM 1569 O O . ALA A 1 14 ? 55.964 50.779 26.708 1.00 0.00 8 ALA A O 2
ATOM 1576 N N . ALA A 1 15 ? 54.995 48.949 25.827 1.00 0.00 9 ALA A N 2
ATOM 1577 C CA . ALA A 1 15 ? 56.183 48.098 25.692 1.00 0.00 9 ALA A CA 2
ATOM 1578 C C . ALA A 1 15 ? 55.970 47.064 24.565 1.00 0.00 9 ALA A C 2
ATOM 1579 O O . ALA A 1 15 ? 55.784 45.869 24.817 1.00 0.00 9 ALA A O 2
ATOM 1586 N N . GLY A 1 16 ? 55.927 47.535 23.315 1.00 0.00 10 GLY A N 2
ATOM 1587 C CA . GLY A 1 16 ? 55.631 46.711 22.137 1.00 0.00 10 GLY A CA 2
ATOM 1588 C C . GLY A 1 16 ? 54.177 46.224 22.078 1.00 0.00 10 GLY A C 2
ATOM 1589 O O . GLY A 1 16 ? 53.255 46.926 22.512 1.00 0.00 10 GLY A O 2
ATOM 1593 N N . ILE A 1 17 ? 53.978 45.025 21.524 1.00 0.00 11 ILE A N 2
ATOM 1594 C CA . ILE A 1 17 ? 52.687 44.310 21.488 1.00 0.00 11 ILE A CA 2
ATOM 1595 C C . ILE A 1 17 ? 52.704 43.035 22.335 1.00 0.00 11 ILE A C 2
ATOM 1596 O O . ILE A 1 17 ? 51.834 42.869 23.185 1.00 0.00 11 ILE A O 2
ATOM 1612 N N . GLU A 1 18 ? 53.714 42.180 22.139 1.00 0.00 12 GLU A N 2
ATOM 1613 C CA . GLU A 1 18 ? 53.951 40.900 22.825 1.00 0.00 12 GLU A CA 2
ATOM 1614 C C . GLU A 1 18 ? 52.798 39.859 22.732 1.00 0.00 12 GLU A C 2
ATOM 1615 O O . GLU A 1 18 ? 51.700 40.181 22.267 1.00 0.00 12 GLU A O 2
ATOM 1627 N N . PRO A 1 19 ? 53.020 38.576 23.097 1.00 0.00 13 PRO A N 2
ATOM 1628 C CA . PRO A 1 19 ? 52.012 37.523 22.926 1.00 0.00 13 PRO A CA 2
ATOM 1629 C C . PRO A 1 19 ? 50.728 37.750 23.741 1.00 0.00 13 PRO A C 2
ATOM 1630 O O . PRO A 1 19 ? 50.771 38.241 24.873 1.00 0.00 13 PRO A O 2
ATOM 1641 N N . ASP A 1 20 ? 49.584 37.321 23.201 1.00 0.00 14 ASP A N 2
ATOM 1642 C CA . ASP A 1 20 ? 48.257 37.375 23.845 1.00 0.00 14 ASP A CA 2
ATOM 1643 C C . ASP A 1 20 ? 48.197 36.624 25.182 1.00 0.00 14 ASP A C 2
ATOM 1644 O O . ASP A 1 20 ? 47.492 37.052 26.095 1.00 0.00 14 ASP A O 2
ATOM 1653 N N . LEU A 1 21 ? 49.033 35.590 25.336 1.00 0.00 15 LEU A N 2
ATOM 1654 C CA . LEU A 1 21 ? 49.336 34.922 26.607 1.00 0.00 15 LEU A CA 2
ATOM 1655 C C . LEU A 1 21 ? 49.575 35.956 27.726 1.00 0.00 15 LEU A C 2
ATOM 1656 O O . LEU A 1 21 ? 49.021 35.864 28.821 1.00 0.00 15 LEU A O 2
ATOM 1672 N N . THR A 1 22 ? 50.362 36.993 27.419 1.00 0.00 16 THR A N 2
ATOM 1673 C CA . THR A 1 22 ? 50.793 37.998 28.406 1.00 0.00 16 THR A CA 2
ATOM 1674 C C . THR A 1 22 ? 49.719 39.050 28.681 1.00 0.00 16 THR A C 2
ATOM 1675 O O . THR A 1 22 ? 49.640 39.569 29.794 1.00 0.00 16 THR A O 2
ATOM 1686 N N . ALA A 1 23 ? 48.848 39.318 27.705 1.00 0.00 17 ALA A N 2
ATOM 1687 C CA . ALA A 1 23 ? 47.689 40.194 27.852 1.00 0.00 17 ALA A CA 2
ATOM 1688 C C . ALA A 1 23 ? 46.608 39.548 28.740 1.00 0.00 17 ALA A C 2
ATOM 1689 O O . ALA A 1 23 ? 46.108 40.177 29.681 1.00 0.00 17 ALA A O 2
ATOM 1696 N N . ILE A 1 24 ? 46.309 38.267 28.500 1.00 0.00 18 ILE A N 2
ATOM 1697 C CA . ILE A 1 24 ? 45.387 37.481 29.328 1.00 0.00 18 ILE A CA 2
ATOM 1698 C C . ILE A 1 24 ? 45.937 37.394 30.757 1.00 0.00 18 ILE A C 2
ATOM 1699 O O . ILE A 1 24 ? 45.253 37.778 31.705 1.00 0.00 18 ILE A O 2
ATOM 1715 N N . TRP A 1 25 ? 47.187 36.954 30.939 1.00 0.00 19 TRP A N 2
ATOM 1716 C CA . TRP A 1 25 ? 47.735 36.763 32.286 1.00 0.00 19 TRP A CA 2
ATOM 1717 C C . TRP A 1 25 ? 47.901 38.076 33.069 1.00 0.00 19 TRP A C 2
ATOM 1718 O O . TRP A 1 25 ? 47.552 38.093 34.252 1.00 0.00 19 TRP A O 2
ATOM 1739 N N . GLN A 1 26 ? 48.295 39.199 32.442 1.00 0.00 20 GLN A N 2
ATOM 1740 C CA . GLN A 1 26 ? 48.302 40.489 33.153 1.00 0.00 20 GLN A CA 2
ATOM 1741 C C . GLN A 1 26 ? 46.884 40.965 33.519 1.00 0.00 20 GLN A C 2
ATOM 1742 O O . GLN A 1 26 ? 46.686 41.454 34.633 1.00 0.00 20 GLN A O 2
ATOM 1756 N N . ALA A 1 27 ? 45.886 40.776 32.639 1.00 0.00 21 ALA A N 2
ATOM 1757 C CA . ALA A 1 27 ? 44.508 41.181 32.937 1.00 0.00 21 ALA A CA 2
ATOM 1758 C C . ALA A 1 27 ? 43.852 40.338 34.049 1.00 0.00 21 ALA A C 2
ATOM 1759 O O . ALA A 1 27 ? 43.046 40.860 34.827 1.00 0.00 21 ALA A O 2
ATOM 1766 N N . LEU A 1 28 ? 44.202 39.053 34.178 1.00 0.00 22 LEU A N 2
ATOM 1767 C CA . LEU A 1 28 ? 43.702 38.200 35.265 1.00 0.00 22 LEU A CA 2
ATOM 1768 C C . LEU A 1 28 ? 44.415 38.474 36.595 1.00 0.00 22 LEU A C 2
ATOM 1769 O O . LEU A 1 28 ? 43.748 38.554 37.630 1.00 0.00 22 LEU A O 2
ATOM 1785 N N . PHE A 1 29 ? 45.742 38.645 36.574 1.00 0.00 23 PHE A N 2
ATOM 1786 C CA . PHE A 1 29 ? 46.559 38.872 37.777 1.00 0.00 23 PHE A CA 2
ATOM 1787 C C . PHE A 1 29 ? 46.518 40.340 38.272 1.00 0.00 23 PHE A C 2
ATOM 1788 O O . PHE A 1 29 ? 46.916 40.620 39.403 1.00 0.00 23 PHE A O 2
ATOM 1805 N N . ALA A 1 30 ? 45.959 41.263 37.474 1.00 0.00 24 ALA A N 2
ATOM 1806 C CA . ALA A 1 30 ? 45.655 42.658 37.825 1.00 0.00 24 ALA A CA 2
ATOM 1807 C C . ALA A 1 30 ? 46.880 43.523 38.204 1.00 0.00 24 ALA A C 2
ATOM 1808 O O . ALA A 1 30 ? 46.824 44.359 39.114 1.00 0.00 24 ALA A O 2
ATOM 1815 N N . LEU A 1 31 ? 47.985 43.326 37.480 1.00 0.00 25 LEU A N 2
ATOM 1816 C CA . LEU A 1 31 ? 49.269 44.033 37.617 1.00 0.00 25 LEU A CA 2
ATOM 1817 C C . LEU A 1 31 ? 49.689 44.765 36.317 1.00 0.00 25 LEU A C 2
ATOM 1818 O O . LEU A 1 31 ? 49.092 44.510 35.265 1.00 0.00 25 LEU A O 2
ATOM 1834 N N . PRO A 1 32 ? 50.684 45.681 36.344 1.00 0.00 26 PRO A N 2
ATOM 1835 C CA . PRO A 1 32 ? 51.007 46.525 35.187 1.00 0.00 26 PRO A CA 2
ATOM 1836 C C . PRO A 1 32 ? 51.524 45.767 33.952 1.00 0.00 26 PRO A C 2
ATOM 1837 O O . PRO A 1 32 ? 51.066 46.042 32.841 1.00 0.00 26 PRO A O 2
ATOM 1848 N N . ALA A 1 33 ? 52.457 44.825 34.130 1.00 0.00 27 ALA A N 2
ATOM 1849 C CA . ALA A 1 33 ? 53.098 44.023 33.077 1.00 0.00 27 ALA A CA 2
ATOM 1850 C C . ALA A 1 33 ? 53.699 42.724 33.661 1.00 0.00 27 ALA A C 2
ATOM 1851 O O . ALA A 1 33 ? 53.811 42.595 34.884 1.00 0.00 27 ALA A O 2
ATOM 1858 N N . VAL A 1 34 ? 54.101 41.770 32.809 1.00 0.00 28 VAL A N 2
ATOM 1859 C CA . VAL A 1 34 ? 54.652 40.459 33.216 1.00 0.00 28 VAL A CA 2
ATOM 1860 C C . VAL A 1 34 ? 55.892 40.013 32.425 1.00 0.00 28 VAL A C 2
ATOM 1861 O O . VAL A 1 34 ? 56.095 40.367 31.261 1.00 0.00 28 VAL A O 2
ATOM 1874 N N . GLY A 1 35 ? 56.680 39.134 33.047 1.00 0.00 29 GLY A N 2
ATOM 1875 C CA . GLY A 1 35 ? 57.488 38.107 32.376 1.00 0.00 29 GLY A CA 2
ATOM 1876 C C . GLY A 1 35 ? 58.927 38.477 32.025 1.00 0.00 29 GLY A C 2
ATOM 1877 O O . GLY A 1 35 ? 59.680 37.595 31.599 1.00 0.00 29 GLY A O 2
ATOM 1881 N N . ARG A 1 36 ? 59.326 39.738 32.236 1.00 0.00 30 ARG A N 2
ATOM 1882 C CA . ARG A 1 36 ? 60.625 40.315 31.848 1.00 0.00 30 ARG A CA 2
ATOM 1883 C C . ARG A 1 36 ? 61.837 39.495 32.300 1.00 0.00 30 ARG A C 2
ATOM 1884 O O . ARG A 1 36 ? 62.828 39.430 31.566 1.00 0.00 30 ARG A O 2
ATOM 1905 N N . HIS A 1 37 ? 61.768 38.861 33.469 1.00 0.00 31 HIS A N 2
ATOM 1906 C CA . HIS A 1 37 ? 62.836 37.983 33.959 1.00 0.00 31 HIS A CA 2
ATOM 1907 C C . HIS A 1 37 ? 62.347 36.755 34.733 1.00 0.00 31 HIS A C 2
ATOM 1908 O O . HIS A 1 37 ? 63.005 35.715 34.690 1.00 0.00 31 HIS A O 2
ATOM 1922 N N . GLN A 1 38 ? 61.207 36.835 35.418 1.00 0.00 32 GLN A N 2
ATOM 1923 C CA . GLN A 1 38 ? 60.753 35.765 36.305 1.00 0.00 32 GLN A CA 2
ATOM 1924 C C . GLN A 1 38 ? 60.112 34.589 35.559 1.00 0.00 32 GLN A C 2
ATOM 1925 O O . GLN A 1 38 ? 59.285 34.762 34.661 1.00 0.00 32 GLN A O 2
ATOM 1939 N N . ASP A 1 39 ? 60.467 33.381 35.993 1.00 0.00 33 ASP A N 2
ATOM 1940 C CA . ASP A 1 39 ? 59.835 32.123 35.598 1.00 0.00 33 ASP A CA 2
ATOM 1941 C C . ASP A 1 39 ? 58.450 31.966 36.260 1.00 0.00 33 ASP A C 2
ATOM 1942 O O . ASP A 1 39 ? 58.175 32.557 37.311 1.00 0.00 33 ASP A O 2
ATOM 1951 N N . PHE A 1 40 ? 57.591 31.104 35.708 1.00 0.00 34 PHE A N 2
ATOM 1952 C CA . PHE A 1 40 ? 56.240 30.802 36.219 1.00 0.00 34 PHE A CA 2
ATOM 1953 C C . PHE A 1 40 ? 56.162 30.467 37.728 1.00 0.00 34 PHE A C 2
ATOM 1954 O O . PHE A 1 40 ? 55.149 30.746 38.373 1.00 0.00 34 PHE A O 2
ATOM 1971 N N . PHE A 1 41 ? 57.247 29.959 38.323 1.00 0.00 35 PHE A N 2
ATOM 1972 C CA . PHE A 1 41 ? 57.373 29.675 39.763 1.00 0.00 35 PHE A CA 2
ATOM 1973 C C . PHE A 1 41 ? 57.234 30.926 40.657 1.00 0.00 35 PHE A C 2
ATOM 1974 O O . PHE A 1 41 ? 56.918 30.806 41.843 1.00 0.00 35 PHE A O 2
ATOM 1991 N N . ALA A 1 42 ? 57.449 32.121 40.100 1.00 0.00 36 ALA A N 2
ATOM 1992 C CA . ALA A 1 42 ? 57.067 33.412 40.679 1.00 0.00 36 ALA A CA 2
ATOM 1993 C C . ALA A 1 42 ? 55.940 34.103 39.890 1.00 0.00 36 ALA A C 2
ATOM 1994 O O . ALA A 1 42 ? 55.042 34.708 40.480 1.00 0.00 36 ALA A O 2
ATOM 2001 N N . LEU A 1 43 ? 55.973 34.014 38.554 1.00 0.00 37 LEU A N 2
ATOM 2002 C CA . LEU A 1 43 ? 55.102 34.784 37.657 1.00 0.00 37 LEU A CA 2
ATOM 2003 C C . LEU A 1 43 ? 53.618 34.391 37.733 1.00 0.00 37 LEU A C 2
ATOM 2004 O O . LEU A 1 43 ? 52.751 35.182 37.370 1.00 0.00 37 LEU A O 2
ATOM 2020 N N . GLY A 1 44 ? 53.315 33.182 38.210 1.00 0.00 38 GLY A N 2
ATOM 2021 C CA . GLY A 1 44 ? 51.932 32.752 38.451 1.00 0.00 38 GLY A CA 2
ATOM 2022 C C . GLY A 1 44 ? 51.322 33.310 39.744 1.00 0.00 38 GLY A C 2
ATOM 2023 O O . GLY A 1 44 ? 50.119 33.178 39.948 1.00 0.00 38 GLY A O 2
ATOM 2027 N N . GLY A 1 45 ? 52.127 33.915 40.627 1.00 0.00 39 GLY A N 2
ATOM 2028 C CA . GLY A 1 45 ? 51.724 34.420 41.946 1.00 0.00 39 GLY A CA 2
ATOM 2029 C C . GLY A 1 45 ? 51.463 33.316 42.979 1.00 0.00 39 GLY A C 2
ATOM 2030 O O . GLY A 1 45 ? 52.036 33.327 44.072 1.00 0.00 39 GLY A O 2
ATOM 2034 N N . ASP A 1 46 ? 50.647 32.329 42.624 1.00 0.00 40 ASP A N 2
ATOM 2035 C CA . ASP A 1 46 ? 50.352 31.110 43.380 1.00 0.00 40 ASP A CA 2
ATOM 2036 C C . ASP A 1 46 ? 49.850 30.026 42.414 1.00 0.00 40 ASP A C 2
ATOM 2037 O O . ASP A 1 46 ? 49.215 30.377 41.421 1.00 0.00 40 ASP A O 2
ATOM 2046 N N . SER A 1 47 ? 50.013 28.729 42.704 1.00 0.00 41 SER A N 2
ATOM 2047 C CA . SER A 1 47 ? 49.378 27.689 41.869 1.00 0.00 41 SER A CA 2
ATOM 2048 C C . SER A 1 47 ? 47.855 27.848 41.764 1.00 0.00 41 SER A C 2
ATOM 2049 O O . SER A 1 47 ? 47.303 27.518 40.720 1.00 0.00 41 SER A O 2
ATOM 2057 N N . GLN A 1 48 ? 47.174 28.434 42.758 1.00 0.00 42 GLN A N 2
ATOM 2058 C CA . GLN A 1 48 ? 45.746 28.768 42.674 1.00 0.00 42 GLN A CA 2
ATOM 2059 C C . GLN A 1 48 ? 45.471 29.681 41.462 1.00 0.00 42 GLN A C 2
ATOM 2060 O O . GLN A 1 48 ? 44.689 29.338 40.568 1.00 0.00 42 GLN A O 2
ATOM 2074 N N . LEU A 1 49 ? 46.191 30.806 41.390 1.00 0.00 43 LEU A N 2
ATOM 2075 C CA . LEU A 1 49 ? 46.119 31.745 40.270 1.00 0.00 43 LEU A CA 2
ATOM 2076 C C . LEU A 1 49 ? 46.718 31.163 38.982 1.00 0.00 43 LEU A C 2
ATOM 2077 O O . LEU A 1 49 ? 46.235 31.493 37.904 1.00 0.00 43 LEU A O 2
ATOM 2093 N N . GLY A 1 50 ? 47.691 30.255 39.072 1.00 0.00 44 GLY A N 2
ATOM 2094 C CA . GLY A 1 50 ? 48.211 29.470 37.949 1.00 0.00 44 GLY A CA 2
ATOM 2095 C C . GLY A 1 50 ? 47.132 28.610 37.280 1.00 0.00 44 GLY A C 2
ATOM 2096 O O . GLY A 1 50 ? 46.965 28.656 36.061 1.00 0.00 44 GLY A O 2
ATOM 2100 N N . LEU A 1 51 ? 46.344 27.887 38.083 1.00 0.00 45 LEU A N 2
ATOM 2101 C CA . LEU A 1 51 ? 45.172 27.125 37.643 1.00 0.00 45 LEU A CA 2
ATOM 2102 C C . LEU A 1 51 ? 44.109 28.057 37.039 1.00 0.00 45 LEU A C 2
ATOM 2103 O O . LEU A 1 51 ? 43.614 27.776 35.948 1.00 0.00 45 LEU A O 2
ATOM 2119 N N . ARG A 1 52 ? 43.807 29.193 37.692 1.00 0.00 46 ARG A N 2
ATOM 2120 C CA . ARG A 1 52 ? 42.888 30.224 37.161 1.00 0.00 46 ARG A CA 2
ATOM 2121 C C . ARG A 1 52 ? 43.329 30.737 35.789 1.00 0.00 46 ARG A C 2
ATOM 2122 O O . ARG A 1 52 ? 42.537 30.757 34.849 1.00 0.00 46 ARG A O 2
ATOM 2143 N N . MET A 1 53 ? 44.591 31.148 35.665 1.00 0.00 47 MET A N 2
ATOM 2144 C CA . MET A 1 53 ? 45.095 31.799 34.457 1.00 0.00 47 MET A CA 2
ATOM 2145 C C . MET A 1 53 ? 45.306 30.816 33.303 1.00 0.00 47 MET A C 2
ATOM 2146 O O . MET A 1 53 ? 45.092 31.208 32.156 1.00 0.00 47 MET A O 2
ATOM 2160 N N . LEU A 1 54 ? 45.606 29.536 33.570 1.00 0.00 48 LEU A N 2
ATOM 2161 C CA . LEU A 1 54 ? 45.523 28.487 32.547 1.00 0.00 48 LEU A CA 2
ATOM 2162 C C . LEU A 1 54 ? 44.074 28.240 32.123 1.00 0.00 48 LEU A C 2
ATOM 2163 O O . LEU A 1 54 ? 43.793 28.243 30.930 1.00 0.00 48 LEU A O 2
ATOM 2179 N N . ALA A 1 55 ? 43.141 28.074 33.063 1.00 0.00 49 ALA A N 2
ATOM 2180 C CA . ALA A 1 55 ? 41.743 27.774 32.752 1.00 0.00 49 ALA A CA 2
ATOM 2181 C C . ALA A 1 55 ? 41.081 28.858 31.878 1.00 0.00 49 ALA A C 2
ATOM 2182 O O . ALA A 1 55 ? 40.420 28.553 30.877 1.00 0.00 49 ALA A O 2
ATOM 2189 N N . GLN A 1 56 ? 41.311 30.126 32.221 1.00 0.00 50 GLN A N 2
ATOM 2190 C CA . GLN A 1 56 ? 40.818 31.273 31.462 1.00 0.00 50 GLN A CA 2
ATOM 2191 C C . GLN A 1 56 ? 41.611 31.499 30.162 1.00 0.00 50 GLN A C 2
ATOM 2192 O O . GLN A 1 56 ? 41.007 31.805 29.138 1.00 0.00 50 GLN A O 2
ATOM 2206 N N . LEU A 1 57 ? 42.924 31.230 30.120 1.00 0.00 51 LEU A N 2
ATOM 2207 C CA . LEU A 1 57 ? 43.652 31.121 28.846 1.00 0.00 51 LEU A CA 2
ATOM 2208 C C . LEU A 1 57 ? 43.084 30.002 27.945 1.00 0.00 51 LEU A C 2
ATOM 2209 O O . LEU A 1 57 ? 43.019 30.171 26.729 1.00 0.00 51 LEU A O 2
ATOM 2225 N N . ARG A 1 58 ? 42.623 28.881 28.512 1.00 0.00 52 ARG A N 2
ATOM 2226 C CA . ARG A 1 58 ? 42.036 27.758 27.768 1.00 0.00 52 ARG A CA 2
ATOM 2227 C C . ARG A 1 58 ? 40.694 28.125 27.150 1.00 0.00 52 ARG A C 2
ATOM 2228 O O . ARG A 1 58 ? 40.522 27.914 25.948 1.00 0.00 52 ARG A O 2
ATOM 2249 N N . GLU A 1 59 ? 39.779 28.727 27.910 1.00 0.00 53 GLU A N 2
ATOM 2250 C CA . GLU A 1 59 ? 38.489 29.176 27.338 1.00 0.00 53 GLU A CA 2
ATOM 2251 C C . GLU A 1 59 ? 38.550 30.470 26.488 1.00 0.00 53 GLU A C 2
ATOM 2252 O O . GLU A 1 59 ? 37.673 30.671 25.641 1.00 0.00 53 GLU A O 2
ATOM 2264 N N . ARG A 1 60 ? 39.596 31.308 26.604 1.00 0.00 54 ARG A N 2
ATOM 2265 C CA . ARG A 1 60 ? 39.874 32.416 25.655 1.00 0.00 54 ARG A CA 2
ATOM 2266 C C . ARG A 1 60 ? 40.589 31.981 24.375 1.00 0.00 54 ARG A C 2
ATOM 2267 O O . ARG A 1 60 ? 40.246 32.465 23.299 1.00 0.00 54 ARG A O 2
ATOM 2288 N N . HIS A 1 61 ? 41.604 31.122 24.484 1.00 0.00 55 HIS A N 2
ATOM 2289 C CA . HIS A 1 61 ? 42.644 30.951 23.455 1.00 0.00 55 HIS A CA 2
ATOM 2290 C C . HIS A 1 61 ? 42.875 29.480 23.029 1.00 0.00 55 HIS A C 2
ATOM 2291 O O . HIS A 1 61 ? 43.631 29.225 22.090 1.00 0.00 55 HIS A O 2
ATOM 2305 N N . GLY A 1 62 ? 42.232 28.497 23.675 1.00 0.00 56 GLY A N 2
ATOM 2306 C CA . GLY A 1 62 ? 42.313 27.081 23.275 1.00 0.00 56 GLY A CA 2
ATOM 2307 C C . GLY A 1 62 ? 43.660 26.434 23.607 1.00 0.00 56 GLY A C 2
ATOM 2308 O O . GLY A 1 62 ? 44.349 25.961 22.711 1.00 0.00 56 GLY A O 2
ATOM 2312 N N . VAL A 1 63 ? 44.104 26.520 24.865 1.00 0.00 57 VAL A N 2
ATOM 2313 C CA . VAL A 1 63 ? 45.458 26.129 25.302 1.00 0.00 57 VAL A CA 2
ATOM 2314 C C . VAL A 1 63 ? 45.457 24.922 26.244 1.00 0.00 57 VAL A C 2
ATOM 2315 O O . VAL A 1 63 ? 44.670 24.835 27.187 1.00 0.00 57 VAL A O 2
ATOM 2328 N N . ASP A 1 64 ? 46.429 24.036 26.039 1.00 0.00 58 ASP A N 2
ATOM 2329 C CA . ASP A 1 64 ? 46.891 23.050 27.013 1.00 0.00 58 ASP A CA 2
ATOM 2330 C C . ASP A 1 64 ? 48.335 23.361 27.429 1.00 0.00 58 ASP A C 2
ATOM 2331 O O . ASP A 1 64 ? 49.173 23.621 26.559 1.00 0.00 58 ASP A O 2
ATOM 2340 N N . LEU A 1 65 ? 48.617 23.337 28.737 1.00 0.00 59 LEU A N 2
ATOM 2341 C CA . LEU A 1 65 ? 49.943 23.593 29.306 1.00 0.00 59 LEU A CA 2
ATOM 2342 C C . LEU A 1 65 ? 50.490 22.328 29.991 1.00 0.00 59 LEU A C 2
ATOM 2343 O O . LEU A 1 65 ? 50.254 22.120 31.189 1.00 0.00 59 LEU A O 2
ATOM 2359 N N . PRO A 1 66 ? 51.237 21.491 29.251 1.00 0.00 60 PRO A N 2
ATOM 2360 C CA . PRO A 1 66 ? 51.901 20.329 29.812 1.00 0.00 60 PRO A CA 2
ATOM 2361 C C . PRO A 1 66 ? 53.094 20.710 30.703 1.00 0.00 60 PRO A C 2
ATOM 2362 O O . PRO A 1 66 ? 53.881 21.631 30.429 1.00 0.00 60 PRO A O 2
ATOM 2373 N N . LEU A 1 67 ? 53.263 19.920 31.761 1.00 0.00 61 LEU A N 2
ATOM 2374 C CA . LEU A 1 67 ? 54.301 20.075 32.773 1.00 0.00 61 LEU A CA 2
ATOM 2375 C C . LEU A 1 67 ? 55.707 19.962 32.165 1.00 0.00 61 LEU A C 2
ATOM 2376 O O . LEU A 1 67 ? 56.634 20.584 32.677 1.00 0.00 61 LEU A O 2
ATOM 2392 N N . ARG A 1 68 ? 55.862 19.251 31.038 1.00 0.00 62 ARG A N 2
ATOM 2393 C CA . ARG A 1 68 ? 57.119 19.167 30.269 1.00 0.00 62 ARG A CA 2
ATOM 2394 C C . ARG A 1 68 ? 57.513 20.487 29.581 1.00 0.00 62 ARG A C 2
ATOM 2395 O O . ARG A 1 68 ? 58.678 20.885 29.676 1.00 0.00 62 ARG A O 2
ATOM 2416 N N . CYS A 1 69 ? 56.554 21.226 29.006 1.00 0.00 63 CYS A N 2
ATOM 2417 C CA . CYS A 1 69 ? 56.779 22.604 28.536 1.00 0.00 63 CYS A CA 2
ATOM 2418 C C . CYS A 1 69 ? 57.089 23.519 29.733 1.00 0.00 63 CYS A C 2
ATOM 2419 O O . CYS A 1 69 ? 58.069 24.257 29.712 1.00 0.00 63 CYS A O 2
ATOM 2427 N N . LEU A 1 70 ? 56.342 23.380 30.831 1.00 0.00 64 LEU A N 2
ATOM 2428 C CA . LEU A 1 70 ? 56.585 24.129 32.078 1.00 0.00 64 LEU A CA 2
ATOM 2429 C C . LEU A 1 70 ? 57.902 23.743 32.798 1.00 0.00 64 LEU A C 2
ATOM 2430 O O . LEU A 1 70 ? 58.393 24.481 33.654 1.00 0.00 64 LEU A O 2
ATOM 2446 N N . TYR A 1 71 ? 58.493 22.599 32.452 1.00 0.00 65 TYR A N 2
ATOM 2447 C CA . TYR A 1 71 ? 59.835 22.175 32.866 1.00 0.00 65 TYR A CA 2
ATOM 2448 C C . TYR A 1 71 ? 60.933 22.787 31.981 1.00 0.00 65 TYR A C 2
ATOM 2449 O O . TYR A 1 71 ? 61.961 23.219 32.508 1.00 0.00 65 TYR A O 2
ATOM 2467 N N . GLU A 1 72 ? 60.727 22.857 30.657 1.00 0.00 66 GLU A N 2
ATOM 2468 C CA . GLU A 1 72 ? 61.777 23.312 29.712 1.00 0.00 66 GLU A CA 2
ATOM 2469 C C . GLU A 1 72 ? 61.701 24.787 29.273 1.00 0.00 66 GLU A C 2
ATOM 2470 O O . GLU A 1 72 ? 62.648 25.304 28.677 1.00 0.00 66 GLU A O 2
ATOM 2482 N N . ALA A 1 73 ? 60.573 25.458 29.497 1.00 0.00 67 ALA A N 2
ATOM 2483 C CA . ALA A 1 73 ? 60.304 26.824 29.049 1.00 0.00 67 ALA A CA 2
ATOM 2484 C C . ALA A 1 73 ? 59.333 27.599 29.979 1.00 0.00 67 ALA A C 2
ATOM 2485 O O . ALA A 1 73 ? 58.368 28.176 29.484 1.00 0.00 67 ALA A O 2
ATOM 2492 N N . PRO A 1 74 ? 59.543 27.667 31.312 1.00 0.00 68 PRO A N 2
ATOM 2493 C CA . PRO A 1 74 ? 58.669 28.419 32.225 1.00 0.00 68 PRO A CA 2
ATOM 2494 C C . PRO A 1 74 ? 58.760 29.959 32.100 1.00 0.00 68 PRO A C 2
ATOM 2495 O O . PRO A 1 74 ? 58.165 30.664 32.918 1.00 0.00 68 PRO A O 2
ATOM 2506 N N . THR A 1 75 ? 59.470 30.496 31.103 1.00 0.00 69 THR A N 2
ATOM 2507 C CA . THR A 1 75 ? 59.494 31.920 30.720 1.00 0.00 69 THR A CA 2
ATOM 2508 C C . THR A 1 75 ? 58.368 32.201 29.723 1.00 0.00 69 THR A C 2
ATOM 2509 O O . THR A 1 75 ? 58.278 31.547 28.683 1.00 0.00 69 THR A O 2
ATOM 2520 N N . VAL A 1 76 ? 57.482 33.153 30.029 1.00 0.00 70 VAL A N 2
ATOM 2521 C CA . VAL A 1 76 ? 56.133 33.240 29.429 1.00 0.00 70 VAL A CA 2
ATOM 2522 C C . VAL A 1 76 ? 56.110 33.402 27.901 1.00 0.00 70 VAL A C 2
ATOM 2523 O O . VAL A 1 76 ? 55.232 32.841 27.245 1.00 0.00 70 VAL A O 2
ATOM 2536 N N . ALA A 1 77 ? 57.083 34.096 27.305 1.00 0.00 71 ALA A N 2
ATOM 2537 C CA . ALA A 1 77 ? 57.168 34.256 25.851 1.00 0.00 71 ALA A CA 2
ATOM 2538 C C . ALA A 1 77 ? 57.638 32.966 25.155 1.00 0.00 71 ALA A C 2
ATOM 2539 O O . ALA A 1 77 ? 57.134 32.609 24.086 1.00 0.00 71 ALA A O 2
ATOM 2546 N N . ARG A 1 78 ? 58.569 32.222 25.771 1.00 0.00 72 ARG A N 2
ATOM 2547 C CA . ARG A 1 78 ? 59.016 30.914 25.261 1.00 0.00 72 ARG A CA 2
ATOM 2548 C C . ARG A 1 78 ? 57.956 29.840 25.486 1.00 0.00 72 ARG A C 2
ATOM 2549 O O . ARG A 1 78 ? 57.745 29.020 24.598 1.00 0.00 72 ARG A O 2
ATOM 2570 N N . LEU A 1 79 ? 57.232 29.886 26.601 1.00 0.00 73 LEU A N 2
ATOM 2571 C CA . LEU A 1 79 ? 56.062 29.046 26.871 1.00 0.00 73 LEU A CA 2
ATOM 2572 C C . LEU A 1 79 ? 54.994 29.226 25.783 1.00 0.00 73 LEU A C 2
ATOM 2573 O O . LEU A 1 79 ? 54.619 28.269 25.109 1.00 0.00 73 LEU A O 2
ATOM 2589 N N . ALA A 1 80 ? 54.576 30.472 25.540 1.00 0.00 74 ALA A N 2
ATOM 2590 C CA . ALA A 1 80 ? 53.624 30.794 24.483 1.00 0.00 74 ALA A CA 2
ATOM 2591 C C . ALA A 1 80 ? 54.111 30.317 23.107 1.00 0.00 74 ALA A C 2
ATOM 2592 O O . ALA A 1 80 ? 53.361 29.678 22.369 1.00 0.00 74 ALA A O 2
ATOM 2599 N N . GLU A 1 81 ? 55.372 30.589 22.760 1.00 0.00 75 GLU A N 2
ATOM 2600 C CA . GLU A 1 81 ? 55.840 30.354 21.389 1.00 0.00 75 GLU A CA 2
ATOM 2601 C C . GLU A 1 81 ? 56.176 28.881 21.114 1.00 0.00 75 GLU A C 2
ATOM 2602 O O . GLU A 1 81 ? 55.940 28.410 20.004 1.00 0.00 75 GLU A O 2
ATOM 2614 N N . THR A 1 82 ? 56.613 28.122 22.130 1.00 0.00 76 THR A N 2
ATOM 2615 C CA . THR A 1 82 ? 56.702 26.647 22.066 1.00 0.00 76 THR A CA 2
ATOM 2616 C C . THR A 1 82 ? 55.321 26.020 21.907 1.00 0.00 76 THR A C 2
ATOM 2617 O O . THR A 1 82 ? 55.110 25.255 20.961 1.00 0.00 76 THR A O 2
ATOM 2628 N N . ILE A 1 83 ? 54.353 26.387 22.758 1.00 0.00 77 ILE A N 2
ATOM 2629 C CA . ILE A 1 83 ? 52.980 25.865 22.668 1.00 0.00 77 ILE A CA 2
ATOM 2630 C C . ILE A 1 83 ? 52.330 26.192 21.313 1.00 0.00 77 ILE A C 2
ATOM 2631 O O . ILE A 1 83 ? 51.600 25.347 20.786 1.00 0.00 77 ILE A O 2
ATOM 2647 N N . VAL A 1 84 ? 52.637 27.345 20.705 1.00 0.00 78 VAL A N 2
ATOM 2648 C CA . VAL A 1 84 ? 52.250 27.673 19.319 1.00 0.00 78 VAL A CA 2
ATOM 2649 C C . VAL A 1 84 ? 52.956 26.780 18.288 1.00 0.00 78 VAL A C 2
ATOM 2650 O O . VAL A 1 84 ? 52.268 26.064 17.559 1.00 0.00 78 VAL A O 2
ATOM 2663 N N . ARG A 1 85 ? 54.297 26.773 18.200 1.00 0.00 79 ARG A N 2
ATOM 2664 C CA . ARG A 1 85 ? 55.001 26.102 17.081 1.00 0.00 79 ARG A CA 2
ATOM 2665 C C . ARG A 1 85 ? 54.879 24.578 17.083 1.00 0.00 79 ARG A C 2
ATOM 2666 O O . ARG A 1 85 ? 54.868 23.968 16.011 1.00 0.00 79 ARG A O 2
ATOM 2687 N N . LEU A 1 86 ? 54.750 23.971 18.265 1.00 0.00 80 LEU A N 2
ATOM 2688 C CA . LEU A 1 86 ? 54.585 22.519 18.426 1.00 0.00 80 LEU A CA 2
ATOM 2689 C C . LEU A 1 86 ? 53.181 22.035 18.008 1.00 0.00 80 LEU A C 2
ATOM 2690 O O . LEU A 1 86 ? 53.027 20.872 17.632 1.00 0.00 80 LEU A O 2
ATOM 2706 N N . ALA A 1 87 ? 52.181 22.930 18.027 1.00 0.00 81 ALA A N 2
ATOM 2707 C CA . ALA A 1 87 ? 50.823 22.730 17.509 1.00 0.00 81 ALA A CA 2
ATOM 2708 C C . ALA A 1 87 ? 50.194 21.368 17.880 1.00 0.00 81 ALA A C 2
ATOM 2709 O O . ALA A 1 87 ? 49.774 20.604 17.000 1.00 0.00 81 ALA A O 2
ATOM 2716 N N . ALA A 1 88 ? 50.198 21.034 19.176 1.00 0.00 82 ALA A N 2
ATOM 2717 C CA . ALA A 1 88 ? 49.868 19.706 19.695 1.00 0.00 82 ALA A CA 2
ATOM 2718 C C . ALA A 1 88 ? 48.811 19.768 20.828 1.00 0.00 82 ALA A C 2
ATOM 2719 O O . ALA A 1 88 ? 49.185 19.827 22.004 1.00 0.00 82 ALA A O 2
ATOM 2726 N N . PRO A 1 89 ? 47.501 19.770 20.507 1.00 0.00 83 PRO A N 2
ATOM 2727 C CA . PRO A 1 89 ? 46.415 19.802 21.496 1.00 0.00 83 PRO A CA 2
ATOM 2728 C C . PRO A 1 89 ? 46.389 18.609 22.470 1.00 0.00 83 PRO A C 2
ATOM 2729 O O . PRO A 1 89 ? 47.039 17.576 22.252 1.00 0.00 83 PRO A O 2
ATOM 2740 N N . ALA A 1 90 ? 45.605 18.739 23.548 1.00 0.00 84 ALA A N 2
ATOM 2741 C CA . ALA A 1 90 ? 45.373 17.663 24.510 1.00 0.00 84 ALA A CA 2
ATOM 2742 C C . ALA A 1 90 ? 44.036 17.823 25.272 1.00 0.00 84 ALA A C 2
ATOM 2743 O O . ALA A 1 90 ? 43.770 18.893 25.834 1.00 0.00 84 ALA A O 2
ATOM 2750 N N . PRO A 1 91 ? 43.207 16.764 25.366 1.00 0.00 85 PRO A N 2
ATOM 2751 C CA . PRO A 1 91 ? 41.954 16.787 26.123 1.00 0.00 85 PRO A CA 2
ATOM 2752 C C . PRO A 1 91 ? 42.157 16.955 27.635 1.00 0.00 85 PRO A C 2
ATOM 2753 O O . PRO A 1 91 ? 43.255 16.748 28.165 1.00 0.00 85 PRO A O 2
ATOM 2764 N N . SER A 1 92 ? 41.061 17.227 28.349 1.00 0.00 86 SER A N 2
ATOM 2765 C CA . SER A 1 92 ? 40.940 17.023 29.804 1.00 0.00 86 SER A CA 2
ATOM 2766 C C . SER A 1 92 ? 41.963 17.779 30.672 1.00 0.00 86 SER A C 2
ATOM 2767 O O . SER A 1 92 ? 42.334 17.312 31.752 1.00 0.00 86 SER A O 2
ATOM 2775 N N . GLY A 1 93 ? 42.416 18.952 30.216 1.00 0.00 87 GLY A N 2
ATOM 2776 C CA . GLY A 1 93 ? 43.288 19.858 30.971 1.00 0.00 87 GLY A CA 2
ATOM 2777 C C . GLY A 1 93 ? 42.466 20.626 32.000 1.00 0.00 87 GLY A C 2
ATOM 2778 O O . GLY A 1 93 ? 42.194 21.814 31.815 1.00 0.00 87 GLY A O 2
ATOM 2782 N N . ASP A 1 94 ? 41.968 19.910 33.008 1.00 0.00 88 ASP A N 2
ATOM 2783 C CA . ASP A 1 94 ? 40.851 20.329 33.863 1.00 0.00 88 ASP A CA 2
ATOM 2784 C C . ASP A 1 94 ? 41.310 20.661 35.301 1.00 0.00 88 ASP A C 2
ATOM 2785 O O . ASP A 1 94 ? 42.297 20.100 35.789 1.00 0.00 88 ASP A O 2
ATOM 2794 N N . GLN A 1 95 ? 40.609 21.580 35.980 1.00 0.00 89 GLN A N 2
ATOM 2795 C CA . GLN A 1 95 ? 41.000 22.209 37.257 1.00 0.00 89 GLN A CA 2
ATOM 2796 C C . GLN A 1 95 ? 39.851 22.982 37.936 1.00 0.00 89 GLN A C 2
ATOM 2797 O O . GLN A 1 95 ? 38.939 23.461 37.261 1.00 0.00 89 GLN A O 2
ATOM 2811 N N . ASP A 1 96 ? 39.957 23.205 39.249 1.00 0.00 90 ASP A N 2
ATOM 2812 C CA . ASP A 1 96 ? 39.062 24.048 40.061 1.00 0.00 90 ASP A CA 2
ATOM 2813 C C . ASP A 1 96 ? 39.744 25.340 40.574 1.00 0.00 90 ASP A C 2
ATOM 2814 O O . ASP A 1 96 ? 40.958 25.370 40.803 1.00 0.00 90 ASP A O 2
ATOM 2823 N N . ASP A 1 97 ? 38.959 26.401 40.794 1.00 0.00 91 ASP A N 2
ATOM 2824 C CA . ASP A 1 97 ? 39.413 27.747 41.193 1.00 0.00 91 ASP A CA 2
ATOM 2825 C C . ASP A 1 97 ? 39.033 28.169 42.634 1.00 0.00 91 ASP A C 2
ATOM 2826 O O . ASP A 1 97 ? 39.523 29.197 43.102 1.00 0.00 91 ASP A O 2
ATOM 2835 N N . ALA A 1 98 ? 38.186 27.414 43.351 1.00 0.00 92 ALA A N 2
ATOM 2836 C CA . ALA A 1 98 ? 37.727 27.744 44.716 1.00 0.00 92 ALA A CA 2
ATOM 2837 C C . ALA A 1 98 ? 37.342 29.236 44.892 1.00 0.00 92 ALA A C 2
ATOM 2838 O O . ALA A 1 98 ? 37.829 29.933 45.785 1.00 0.00 92 ALA A O 2
ATOM 2845 N N . SER A 1 99 ? 36.554 29.746 43.944 1.00 0.00 93 SER A N 2
ATOM 2846 C CA . SER A 1 99 ? 36.460 31.166 43.581 1.00 0.00 93 SER A CA 2
ATOM 2847 C C . SER A 1 99 ? 35.982 32.089 44.712 1.00 0.00 93 SER A C 2
ATOM 2848 O O . SER A 1 99 ? 35.275 31.673 45.633 1.00 0.00 93 SER A O 2
ATOM 2856 N N . GLU A 1 100 ? 36.327 33.375 44.635 1.00 0.00 94 GLU A N 2
ATOM 2857 C CA . GLU A 1 100 ? 36.047 34.363 45.689 1.00 0.00 94 GLU A CA 2
ATOM 2858 C C . GLU A 1 100 ? 34.546 34.646 45.894 1.00 0.00 94 GLU A C 2
ATOM 2859 O O . GLU A 1 100 ? 33.771 34.724 44.935 1.00 0.00 94 GLU A O 2
ATOM 2871 N N . TYR A 1 101 ? 34.153 34.800 47.158 1.00 0.00 95 TYR A N 2
ATOM 2872 C CA . TYR A 1 101 ? 32.765 34.915 47.618 1.00 0.00 95 TYR A CA 2
ATOM 2873 C C . TYR A 1 101 ? 32.519 36.239 48.361 1.00 0.00 95 TYR A C 2
ATOM 2874 O O . TYR A 1 101 ? 33.450 36.833 48.917 1.00 0.00 95 TYR A O 2
ATOM 2892 N N . GLU A 1 102 ? 31.271 36.702 48.412 1.00 0.00 96 GLU A N 2
ATOM 2893 C CA . GLU A 1 102 ? 30.841 37.865 49.208 1.00 0.00 96 GLU A CA 2
ATOM 2894 C C . GLU A 1 102 ? 29.457 37.639 49.839 1.00 0.00 96 GLU A C 2
ATOM 2895 O O . GLU A 1 102 ? 28.614 36.933 49.284 1.00 0.00 96 GLU A O 2
ATOM 2907 N N . GLU A 1 103 ? 29.213 38.225 51.012 1.00 0.00 97 GLU A N 2
ATOM 2908 C CA . GLU A 1 103 ? 28.052 37.909 51.865 1.00 0.00 97 GLU A CA 2
ATOM 2909 C C . GLU A 1 103 ? 27.423 39.163 52.507 1.00 0.00 97 GLU A C 2
ATOM 2910 O O . GLU A 1 103 ? 26.904 39.112 53.624 1.00 0.00 97 GLU A O 2
ATOM 2922 N N . GLY A 1 104 ? 27.475 40.295 51.794 1.00 0.00 98 GLY A N 2
ATOM 2923 C CA . GLY A 1 104 ? 27.010 41.626 52.218 1.00 0.00 98 GLY A CA 2
ATOM 2924 C C . GLY A 1 104 ? 25.487 41.818 52.280 1.00 0.00 98 GLY A C 2
ATOM 2925 O O . GLY A 1 104 ? 25.011 42.955 52.366 1.00 0.00 98 GLY A O 2
ATOM 2929 N N . VAL A 1 105 ? 24.713 40.734 52.249 1.00 0.00 99 VAL A N 2
ATOM 2930 C CA . VAL A 1 105 ? 23.273 40.719 52.556 1.00 0.00 99 VAL A CA 2
ATOM 2931 C C . VAL A 1 105 ? 23.031 41.104 54.031 1.00 0.00 99 VAL A C 2
ATOM 2932 O O . VAL A 1 105 ? 23.922 40.958 54.876 1.00 0.00 99 VAL A O 2
ATOM 2945 N N . ILE A 1 106 ? 21.854 41.648 54.356 1.00 0.00 100 ILE A N 2
ATOM 2946 C CA . ILE A 1 106 ? 21.495 42.083 55.721 1.00 0.00 100 ILE A CA 2
ATOM 2947 C C . ILE A 1 106 ? 19.985 41.954 55.985 1.00 0.00 100 ILE A C 2
ATOM 2948 O O . ILE A 1 106 ? 19.176 42.254 55.101 1.00 0.00 100 ILE A O 2
ATOM 2964 N N . ARG A 1 107 ? 19.611 41.516 57.195 1.00 0.00 101 ARG A N 2
ATOM 2965 C CA . ARG A 1 107 ? 18.231 41.181 57.611 1.00 0.00 101 ARG A CA 2
ATOM 2966 C C . ARG A 1 107 ? 17.421 42.412 58.012 1.00 0.00 101 ARG A C 2
ATOM 2967 O O . ARG A 1 107 ? 17.770 43.038 59.037 1.00 0.00 101 ARG A O 2
ATOM 2989 N N . GLY A 1 7 ? 68.149 35.151 43.626 1.00 0.00 1 GLY A N 3
ATOM 2990 C CA . GLY A 1 7 ? 67.286 36.268 44.035 1.00 0.00 1 GLY A CA 3
ATOM 2991 C C . GLY A 1 7 ? 67.308 37.382 43.013 1.00 0.00 1 GLY A C 3
ATOM 2992 O O . GLY A 1 7 ? 68.285 37.516 42.278 1.00 0.00 1 GLY A O 3
ATOM 2996 N N . ALA A 1 8 ? 66.241 38.188 43.002 1.00 0.00 2 ALA A N 3
ATOM 2997 C CA . ALA A 1 8 ? 65.944 39.268 42.053 1.00 0.00 2 ALA A CA 3
ATOM 2998 C C . ALA A 1 8 ? 65.750 38.845 40.579 1.00 0.00 2 ALA A C 3
ATOM 2999 O O . ALA A 1 8 ? 66.407 37.941 40.057 1.00 0.00 2 ALA A O 3
ATOM 3006 N N . ALA A 1 9 ? 64.824 39.532 39.901 1.00 0.00 3 ALA A N 3
ATOM 3007 C CA . ALA A 1 9 ? 64.488 39.353 38.490 1.00 0.00 3 ALA A CA 3
ATOM 3008 C C . ALA A 1 9 ? 65.646 39.796 37.575 1.00 0.00 3 ALA A C 3
ATOM 3009 O O . ALA A 1 9 ? 65.949 40.990 37.468 1.00 0.00 3 ALA A O 3
ATOM 3016 N N . ALA A 1 10 ? 66.292 38.833 36.919 1.00 0.00 4 ALA A N 3
ATOM 3017 C CA . ALA A 1 10 ? 67.542 38.979 36.171 1.00 0.00 4 ALA A CA 3
ATOM 3018 C C . ALA A 1 10 ? 67.480 38.373 34.749 1.00 0.00 4 ALA A C 3
ATOM 3019 O O . ALA A 1 10 ? 68.523 38.127 34.132 1.00 0.00 4 ALA A O 3
ATOM 3026 N N . GLY A 1 11 ? 66.279 38.113 34.223 1.00 0.00 5 GLY A N 3
ATOM 3027 C CA . GLY A 1 11 ? 66.047 37.565 32.886 1.00 0.00 5 GLY A CA 3
ATOM 3028 C C . GLY A 1 11 ? 66.425 38.521 31.751 1.00 0.00 5 GLY A C 3
ATOM 3029 O O . GLY A 1 11 ? 66.328 39.742 31.909 1.00 0.00 5 GLY A O 3
ATOM 3033 N N . VAL A 1 12 ? 66.858 37.969 30.612 1.00 0.00 6 VAL A N 3
ATOM 3034 C CA . VAL A 1 12 ? 67.474 38.702 29.484 1.00 0.00 6 VAL A CA 3
ATOM 3035 C C . VAL A 1 12 ? 66.897 38.225 28.144 1.00 0.00 6 VAL A C 3
ATOM 3036 O O . VAL A 1 12 ? 66.609 37.036 27.991 1.00 0.00 6 VAL A O 3
ATOM 3049 N N . SER A 1 13 ? 66.795 39.131 27.163 1.00 0.00 7 SER A N 3
ATOM 3050 C CA . SER A 1 13 ? 66.154 38.961 25.846 1.00 0.00 7 SER A CA 3
ATOM 3051 C C . SER A 1 13 ? 64.631 38.815 25.900 1.00 0.00 7 SER A C 3
ATOM 3052 O O . SER A 1 13 ? 64.092 37.991 26.644 1.00 0.00 7 SER A O 3
ATOM 3060 N N . ALA A 1 14 ? 63.930 39.608 25.084 1.00 0.00 8 ALA A N 3
ATOM 3061 C CA . ALA A 1 14 ? 62.475 39.598 24.972 1.00 0.00 8 ALA A CA 3
ATOM 3062 C C . ALA A 1 14 ? 61.984 39.627 23.514 1.00 0.00 8 ALA A C 3
ATOM 3063 O O . ALA A 1 14 ? 62.607 40.239 22.639 1.00 0.00 8 ALA A O 3
ATOM 3070 N N . ALA A 1 15 ? 60.832 38.996 23.274 1.00 0.00 9 ALA A N 3
ATOM 3071 C CA . ALA A 1 15 ? 60.173 38.914 21.971 1.00 0.00 9 ALA A CA 3
ATOM 3072 C C . ALA A 1 15 ? 59.738 40.292 21.436 1.00 0.00 9 ALA A C 3
ATOM 3073 O O . ALA A 1 15 ? 59.454 41.208 22.216 1.00 0.00 9 ALA A O 3
ATOM 3080 N N . GLY A 1 16 ? 59.648 40.439 20.112 1.00 0.00 10 GLY A N 3
ATOM 3081 C CA . GLY A 1 16 ? 59.163 41.647 19.430 1.00 0.00 10 GLY A CA 3
ATOM 3082 C C . GLY A 1 16 ? 57.670 41.955 19.626 1.00 0.00 10 GLY A C 3
ATOM 3083 O O . GLY A 1 16 ? 57.277 43.119 19.520 1.00 0.00 10 GLY A O 3
ATOM 3087 N N . ILE A 1 17 ? 56.840 40.960 19.955 1.00 0.00 11 ILE A N 3
ATOM 3088 C CA . ILE A 1 17 ? 55.422 41.126 20.341 1.00 0.00 11 ILE A CA 3
ATOM 3089 C C . ILE A 1 17 ? 55.237 41.301 21.859 1.00 0.00 11 ILE A C 3
ATOM 3090 O O . ILE A 1 17 ? 56.122 40.969 22.648 1.00 0.00 11 ILE A O 3
ATOM 3106 N N . GLU A 1 18 ? 54.039 41.706 22.288 1.00 0.00 12 GLU A N 3
ATOM 3107 C CA . GLU A 1 18 ? 53.509 41.248 23.580 1.00 0.00 12 GLU A CA 3
ATOM 3108 C C . GLU A 1 18 ? 52.803 39.890 23.369 1.00 0.00 12 GLU A C 3
ATOM 3109 O O . GLU A 1 18 ? 51.865 39.826 22.561 1.00 0.00 12 GLU A O 3
ATOM 3121 N N . PRO A 1 19 ? 53.205 38.807 24.066 1.00 0.00 13 PRO A N 3
ATOM 3122 C CA . PRO A 1 19 ? 52.537 37.505 23.987 1.00 0.00 13 PRO A CA 3
ATOM 3123 C C . PRO A 1 19 ? 51.046 37.550 24.353 1.00 0.00 13 PRO A C 3
ATOM 3124 O O . PRO A 1 19 ? 50.597 38.370 25.158 1.00 0.00 13 PRO A O 3
ATOM 3135 N N . ASP A 1 20 ? 50.250 36.635 23.799 1.00 0.00 14 ASP A N 3
ATOM 3136 C CA . ASP A 1 20 ? 48.823 36.524 24.146 1.00 0.00 14 ASP A CA 3
ATOM 3137 C C . ASP A 1 20 ? 48.622 36.071 25.599 1.00 0.00 14 ASP A C 3
ATOM 3138 O O . ASP A 1 20 ? 47.691 36.527 26.272 1.00 0.00 14 ASP A O 3
ATOM 3147 N N . LEU A 1 21 ? 49.512 35.194 26.073 1.00 0.00 15 LEU A N 3
ATOM 3148 C CA . LEU A 1 21 ? 49.467 34.598 27.404 1.00 0.00 15 LEU A CA 3
ATOM 3149 C C . LEU A 1 21 ? 49.753 35.643 28.488 1.00 0.00 15 LEU A C 3
ATOM 3150 O O . LEU A 1 21 ? 48.989 35.747 29.443 1.00 0.00 15 LEU A O 3
ATOM 3166 N N . THR A 1 22 ? 50.800 36.461 28.326 1.00 0.00 16 THR A N 3
ATOM 3167 C CA . THR A 1 22 ? 51.125 37.512 29.309 1.00 0.00 16 THR A CA 3
ATOM 3168 C C . THR A 1 22 ? 50.057 38.601 29.332 1.00 0.00 16 THR A C 3
ATOM 3169 O O . THR A 1 22 ? 49.715 39.087 30.408 1.00 0.00 16 THR A O 3
ATOM 3180 N N . ALA A 1 23 ? 49.468 38.926 28.177 1.00 0.00 17 ALA A N 3
ATOM 3181 C CA . ALA A 1 23 ? 48.349 39.853 28.083 1.00 0.00 17 ALA A CA 3
ATOM 3182 C C . ALA A 1 23 ? 47.111 39.349 28.855 1.00 0.00 17 ALA A C 3
ATOM 3183 O O . ALA A 1 23 ? 46.581 40.079 29.703 1.00 0.00 17 ALA A O 3
ATOM 3190 N N . ILE A 1 24 ? 46.695 38.093 28.645 1.00 0.00 18 ILE A N 3
ATOM 3191 C CA . ILE A 1 24 ? 45.584 37.494 29.409 1.00 0.00 18 ILE A CA 3
ATOM 3192 C C . ILE A 1 24 ? 45.927 37.439 30.904 1.00 0.00 18 ILE A C 3
ATOM 3193 O O . ILE A 1 24 ? 45.114 37.847 31.730 1.00 0.00 18 ILE A O 3
ATOM 3209 N N . TRP A 1 25 ? 47.130 36.994 31.274 1.00 0.00 19 TRP A N 3
ATOM 3210 C CA . TRP A 1 25 ? 47.511 36.823 32.680 1.00 0.00 19 TRP A CA 3
ATOM 3211 C C . TRP A 1 25 ? 47.628 38.155 33.433 1.00 0.00 19 TRP A C 3
ATOM 3212 O O . TRP A 1 25 ? 47.093 38.271 34.533 1.00 0.00 19 TRP A O 3
ATOM 3233 N N . GLN A 1 26 ? 48.217 39.202 32.843 1.00 0.00 20 GLN A N 3
ATOM 3234 C CA . GLN A 1 26 ? 48.230 40.528 33.475 1.00 0.00 20 GLN A CA 3
ATOM 3235 C C . GLN A 1 26 ? 46.807 41.132 33.542 1.00 0.00 20 GLN A C 3
ATOM 3236 O O . GLN A 1 26 ? 46.443 41.743 34.549 1.00 0.00 20 GLN A O 3
ATOM 3250 N N . ALA A 1 27 ? 45.945 40.865 32.545 1.00 0.00 21 ALA A N 3
ATOM 3251 C CA . ALA A 1 27 ? 44.535 41.255 32.617 1.00 0.00 21 ALA A CA 3
ATOM 3252 C C . ALA A 1 27 ? 43.726 40.491 33.695 1.00 0.00 21 ALA A C 3
ATOM 3253 O O . ALA A 1 27 ? 42.778 41.055 34.247 1.00 0.00 21 ALA A O 3
ATOM 3260 N N . LEU A 1 28 ? 44.081 39.245 34.032 1.00 0.00 22 LEU A N 3
ATOM 32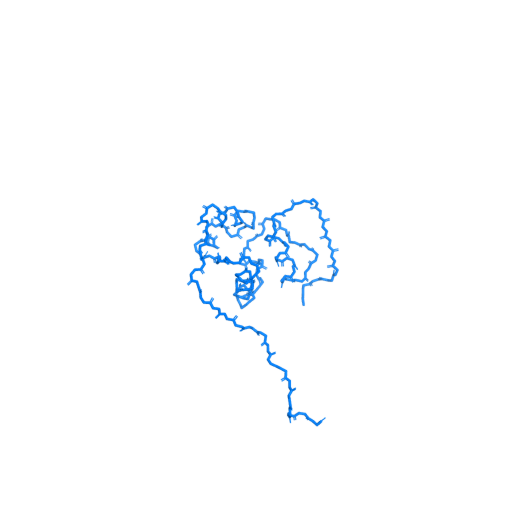61 C CA . LEU A 1 28 ? 43.433 38.459 35.099 1.00 0.00 22 LEU A CA 3
ATOM 3262 C C . LEU A 1 28 ? 43.964 38.768 36.507 1.00 0.00 22 LEU A C 3
ATOM 3263 O O . LEU A 1 28 ? 43.192 38.757 37.465 1.00 0.00 22 LEU A O 3
ATOM 3279 N N . PHE A 1 29 ? 45.257 39.070 36.643 1.00 0.00 23 PHE A N 3
ATOM 3280 C CA . PHE A 1 29 ? 45.904 39.407 37.919 1.00 0.00 23 PHE A CA 3
ATOM 3281 C C . PHE A 1 29 ? 45.815 40.912 38.266 1.00 0.00 23 PHE A C 3
ATOM 3282 O O . PHE A 1 29 ? 46.465 41.381 39.200 1.00 0.00 23 PHE A O 3
ATOM 3299 N N . ALA A 1 30 ? 44.984 41.668 37.539 1.00 0.00 24 ALA A N 3
ATOM 3300 C CA . ALA A 1 30 ? 44.630 43.065 37.809 1.00 0.00 24 ALA A CA 3
ATOM 3301 C C . ALA A 1 30 ? 45.822 44.046 37.878 1.00 0.00 24 ALA A C 3
ATOM 3302 O O . ALA A 1 30 ? 45.809 44.973 38.698 1.00 0.00 24 ALA A O 3
ATOM 3309 N N . LEU A 1 31 ? 46.849 43.837 37.042 1.00 0.00 25 LEU A N 3
ATOM 3310 C CA . LEU A 1 31 ? 48.060 44.672 36.971 1.00 0.00 25 LEU A CA 3
ATOM 3311 C C . LEU A 1 31 ? 48.508 44.968 35.514 1.00 0.00 25 LEU A C 3
ATOM 3312 O O . LEU A 1 31 ? 48.135 44.224 34.602 1.00 0.00 25 LEU A O 3
ATOM 3328 N N . PRO A 1 32 ? 49.315 46.016 35.251 1.00 0.00 26 PRO A N 3
ATOM 3329 C CA . PRO A 1 32 ? 49.738 46.373 33.887 1.00 0.00 26 PRO A CA 3
ATOM 3330 C C . PRO A 1 32 ? 50.760 45.435 33.211 1.00 0.00 26 PRO A C 3
ATOM 3331 O O . PRO A 1 32 ? 50.858 45.443 31.980 1.00 0.00 26 PRO A O 3
ATOM 3342 N N . ALA A 1 33 ? 51.552 44.671 33.974 1.00 0.00 27 ALA A N 3
ATOM 3343 C CA . ALA A 1 33 ? 52.555 43.737 33.440 1.00 0.00 27 ALA A CA 3
ATOM 3344 C C . ALA A 1 33 ? 52.913 42.604 34.419 1.00 0.00 27 ALA A C 3
ATOM 3345 O O . ALA A 1 33 ? 53.154 42.866 35.602 1.00 0.00 27 ALA A O 3
ATOM 3352 N N . VAL A 1 34 ? 53.026 41.366 33.920 1.00 0.00 28 VAL A N 3
ATOM 3353 C CA . VAL A 1 34 ? 53.497 40.185 34.679 1.00 0.00 28 VAL A CA 3
ATOM 3354 C C . VAL A 1 34 ? 55.007 39.941 34.548 1.00 0.00 28 VAL A C 3
ATOM 3355 O O . VAL A 1 34 ? 55.610 40.224 33.509 1.00 0.00 28 VAL A O 3
ATOM 3368 N N . GLY A 1 35 ? 55.596 39.361 35.595 1.00 0.00 29 GLY A N 3
ATOM 3369 C CA . GLY A 1 35 ? 57.007 38.986 35.688 1.00 0.00 29 GLY A CA 3
ATOM 3370 C C . GLY A 1 35 ? 57.349 38.211 36.971 1.00 0.00 29 GLY A C 3
ATOM 3371 O O . GLY A 1 35 ? 57.693 37.032 36.901 1.00 0.00 29 GLY A O 3
ATOM 3375 N N . ARG A 1 36 ? 57.259 38.878 38.134 1.00 0.00 30 ARG A N 3
ATOM 3376 C CA . ARG A 1 36 ? 57.742 38.532 39.501 1.00 0.00 30 ARG A CA 3
ATOM 3377 C C . ARG A 1 36 ? 59.209 38.094 39.600 1.00 0.00 30 ARG A C 3
ATOM 3378 O O . ARG A 1 36 ? 59.961 38.663 40.388 1.00 0.00 30 ARG A O 3
ATOM 3399 N N . HIS A 1 37 ? 59.618 37.108 38.813 1.00 0.00 31 HIS A N 3
ATOM 3400 C CA . HIS A 1 37 ? 60.997 36.735 38.543 1.00 0.00 31 HIS A CA 3
ATOM 3401 C C . HIS A 1 37 ? 61.106 36.557 37.023 1.00 0.00 31 HIS A C 3
ATOM 3402 O O . HIS A 1 37 ? 61.391 37.541 36.332 1.00 0.00 31 HIS A O 3
ATOM 3416 N N . GLN A 1 38 ? 60.771 35.369 36.501 1.00 0.00 32 GLN A N 3
ATOM 3417 C CA . GLN A 1 38 ? 60.511 35.145 35.067 1.00 0.00 32 GLN A CA 3
ATOM 3418 C C . GLN A 1 38 ? 59.785 33.812 34.751 1.00 0.00 32 GLN A C 3
ATOM 3419 O O . GLN A 1 38 ? 59.132 33.680 33.714 1.00 0.00 32 GLN A O 3
ATOM 3433 N N . ASP A 1 39 ? 59.907 32.814 35.629 1.00 0.00 33 ASP A N 3
ATOM 3434 C CA . ASP A 1 39 ? 59.333 31.467 35.502 1.00 0.00 33 ASP A CA 3
ATOM 3435 C C . ASP A 1 39 ? 57.892 31.365 36.034 1.00 0.00 33 ASP A C 3
ATOM 3436 O O . ASP A 1 39 ? 57.563 31.935 37.074 1.00 0.00 33 ASP A O 3
ATOM 3445 N N . PHE A 1 40 ? 57.037 30.593 35.346 1.00 0.00 34 PHE A N 3
ATOM 3446 C CA . PHE A 1 40 ? 55.589 30.453 35.596 1.00 0.00 34 PHE A CA 3
ATOM 3447 C C . PHE A 1 40 ? 55.218 30.149 37.056 1.00 0.00 34 PHE A C 3
ATOM 3448 O O . PHE A 1 40 ? 54.201 30.640 37.548 1.00 0.00 34 PHE A O 3
ATOM 3465 N N . PHE A 1 41 ? 56.055 29.390 37.762 1.00 0.00 35 PHE A N 3
ATOM 3466 C CA . PHE A 1 41 ? 55.903 29.051 39.182 1.00 0.00 35 PHE A CA 3
ATOM 3467 C C . PHE A 1 41 ? 55.796 30.275 40.109 1.00 0.00 35 PHE A C 3
ATOM 3468 O O . PHE A 1 41 ? 55.127 30.221 41.146 1.00 0.00 35 PHE A O 3
ATOM 3485 N N . ALA A 1 42 ? 56.450 31.376 39.733 1.00 0.00 36 ALA A N 3
ATOM 3486 C CA . ALA A 1 42 ? 56.439 32.655 40.438 1.00 0.00 36 ALA A CA 3
ATOM 3487 C C . ALA A 1 42 ? 55.695 33.766 39.675 1.00 0.00 36 ALA A C 3
ATOM 3488 O O . ALA A 1 42 ? 55.041 34.612 40.289 1.00 0.00 36 ALA A O 3
ATOM 3495 N N . LEU A 1 43 ? 55.799 33.766 38.340 1.00 0.00 37 LEU A N 3
ATOM 3496 C CA . LEU A 1 43 ? 55.239 34.780 37.441 1.00 0.00 37 LEU A CA 3
ATOM 3497 C C . LEU A 1 43 ? 53.706 34.824 37.486 1.00 0.00 37 LEU A C 3
ATOM 3498 O O . LEU A 1 43 ? 53.120 35.892 37.309 1.00 0.00 37 LEU A O 3
ATOM 3514 N N . GLY A 1 44 ? 53.057 33.700 37.808 1.00 0.00 38 GLY A N 3
ATOM 3515 C CA . GLY A 1 44 ? 51.612 33.641 38.045 1.00 0.00 38 GLY A CA 3
ATOM 3516 C C . GLY A 1 44 ? 51.139 34.384 39.304 1.00 0.00 38 GLY A C 3
ATOM 3517 O O . GLY A 1 44 ? 49.943 34.401 39.574 1.00 0.00 38 GLY A O 3
ATOM 3521 N N . GLY A 1 45 ? 52.042 34.975 40.097 1.00 0.00 39 GLY A N 3
ATOM 3522 C CA . GLY A 1 45 ? 51.744 35.666 41.358 1.00 0.00 39 GLY A CA 3
ATOM 3523 C C . GLY A 1 45 ? 51.526 34.703 42.531 1.00 0.00 39 GLY A C 3
ATOM 3524 O O . GLY A 1 45 ? 52.081 34.901 43.615 1.00 0.00 39 GLY A O 3
ATOM 3528 N N . ASP A 1 46 ? 50.795 33.618 42.293 1.00 0.00 40 ASP A N 3
ATOM 3529 C CA . ASP A 1 46 ? 50.590 32.469 43.177 1.00 0.00 40 ASP A CA 3
ATOM 3530 C C . ASP A 1 46 ? 50.440 31.195 42.321 1.00 0.00 40 ASP A C 3
ATOM 3531 O O . ASP A 1 46 ? 50.109 31.291 41.139 1.00 0.00 40 ASP A O 3
ATOM 3540 N N . SER A 1 47 ? 50.647 29.998 42.871 1.00 0.00 41 SER A N 3
ATOM 3541 C CA . SER A 1 47 ? 50.344 28.744 42.151 1.00 0.00 41 SER A CA 3
ATOM 3542 C C . SER A 1 47 ? 48.848 28.586 41.857 1.00 0.00 41 SER A C 3
ATOM 3543 O O . SER A 1 47 ? 48.471 28.192 40.754 1.00 0.00 41 SER A O 3
ATOM 3551 N N . GLN A 1 48 ? 47.985 28.999 42.788 1.00 0.00 42 GLN A N 3
ATOM 3552 C CA . GLN A 1 48 ? 46.525 29.006 42.623 1.00 0.00 42 GLN A CA 3
ATOM 3553 C C . GLN A 1 48 ? 46.102 29.951 41.485 1.00 0.00 42 GLN A C 3
ATOM 3554 O O . GLN A 1 48 ? 45.186 29.658 40.708 1.00 0.00 42 GLN A O 3
ATOM 3568 N N . LEU A 1 49 ? 46.784 31.096 41.372 1.00 0.00 43 LEU A N 3
ATOM 3569 C CA . LEU A 1 49 ? 46.570 32.066 40.301 1.00 0.00 43 LEU A CA 3
ATOM 3570 C C . LEU A 1 49 ? 47.142 31.562 38.973 1.00 0.00 43 LEU A C 3
ATOM 3571 O O . LEU A 1 49 ? 46.462 31.680 37.962 1.00 0.00 43 LEU A O 3
ATOM 3587 N N . GLY A 1 50 ? 48.316 30.928 38.958 1.00 0.00 44 GLY A N 3
ATOM 3588 C CA . GLY A 1 50 ? 48.856 30.261 37.768 1.00 0.00 44 GLY A CA 3
ATOM 3589 C C . GLY A 1 50 ? 47.879 29.232 37.190 1.00 0.00 44 GLY A C 3
ATOM 3590 O O . GLY A 1 50 ? 47.562 29.282 35.999 1.00 0.00 44 GLY A O 3
ATOM 3594 N N . LEU A 1 51 ? 47.323 28.364 38.045 1.00 0.00 45 LEU A N 3
ATOM 3595 C CA . LEU A 1 51 ? 46.288 27.396 37.655 1.00 0.00 45 LEU A CA 3
ATOM 3596 C C . LEU A 1 51 ? 45.002 28.069 37.132 1.00 0.00 45 LEU A C 3
ATOM 3597 O O . LEU A 1 51 ? 44.544 27.702 36.045 1.00 0.00 45 LEU A O 3
ATOM 3613 N N . ARG A 1 52 ? 44.456 29.078 37.837 1.00 0.00 46 ARG A N 3
ATOM 3614 C CA . ARG A 1 52 ? 43.289 29.865 37.365 1.00 0.00 46 ARG A CA 3
ATOM 3615 C C . ARG A 1 52 ? 43.543 30.543 36.017 1.00 0.00 46 ARG A C 3
ATOM 3616 O O . ARG A 1 52 ? 42.679 30.538 35.139 1.00 0.00 46 ARG A O 3
ATOM 3637 N N . MET A 1 53 ? 44.702 31.168 35.858 1.00 0.00 47 MET A N 3
ATOM 3638 C CA . MET A 1 53 ? 45.014 31.972 34.681 1.00 0.00 47 MET A CA 3
ATOM 3639 C C . MET A 1 53 ? 45.302 31.102 33.457 1.00 0.00 47 MET A C 3
ATOM 3640 O O . MET A 1 53 ? 44.932 31.497 32.350 1.00 0.00 47 MET A O 3
ATOM 3654 N N . LEU A 1 54 ? 45.845 29.889 33.637 1.00 0.00 48 LEU A N 3
ATOM 3655 C CA . LEU A 1 54 ? 45.808 28.867 32.590 1.00 0.00 48 LEU A CA 3
ATOM 3656 C C . LEU A 1 54 ? 44.364 28.466 32.267 1.00 0.00 48 LEU A C 3
ATOM 3657 O O . LEU A 1 54 ? 43.999 28.443 31.096 1.00 0.00 48 LEU A O 3
ATOM 3673 N N . ALA A 1 55 ? 43.519 28.209 33.270 1.00 0.00 49 ALA A N 3
ATOM 3674 C CA . ALA A 1 55 ? 42.151 27.758 33.028 1.00 0.00 49 ALA A CA 3
ATOM 3675 C C . ALA A 1 55 ? 41.335 28.761 32.176 1.00 0.00 49 ALA A C 3
ATOM 3676 O O . ALA A 1 55 ? 40.719 28.358 31.183 1.00 0.00 49 ALA A O 3
ATOM 3683 N N . GLN A 1 56 ? 41.389 30.063 32.491 1.00 0.00 50 GLN A N 3
ATOM 3684 C CA . GLN A 1 56 ? 40.742 31.098 31.669 1.00 0.00 50 GLN A CA 3
ATOM 3685 C C . GLN A 1 56 ? 41.459 31.358 30.334 1.00 0.00 50 GLN A C 3
ATOM 3686 O O . GLN A 1 56 ? 40.774 31.535 29.327 1.00 0.00 50 GLN A O 3
ATOM 3700 N N . LEU A 1 57 ? 42.799 31.309 30.268 1.00 0.00 51 LEU A N 3
ATOM 3701 C CA . LEU A 1 57 ? 43.530 31.314 28.989 1.00 0.00 51 LEU A CA 3
ATOM 3702 C C . LEU A 1 57 ? 43.021 30.201 28.057 1.00 0.00 51 LEU A C 3
ATOM 3703 O O . LEU A 1 57 ? 42.703 30.461 26.897 1.00 0.00 51 LEU A O 3
ATOM 3719 N N . ARG A 1 58 ? 42.869 28.978 28.569 1.00 0.00 52 ARG A N 3
ATOM 3720 C CA . ARG A 1 58 ? 42.353 27.834 27.814 1.00 0.00 52 ARG A CA 3
ATOM 3721 C C . ARG A 1 58 ? 40.912 28.057 27.360 1.00 0.00 52 ARG A C 3
ATOM 3722 O O . ARG A 1 58 ? 40.628 27.876 26.177 1.00 0.00 52 ARG A O 3
ATOM 3743 N N . GLU A 1 59 ? 40.037 28.519 28.256 1.00 0.00 53 GLU A N 3
ATOM 3744 C CA . GLU A 1 59 ? 38.632 28.810 27.927 1.00 0.00 53 GLU A CA 3
ATOM 3745 C C . GLU A 1 59 ? 38.441 29.944 26.905 1.00 0.00 53 GLU A C 3
ATOM 3746 O O . GLU A 1 59 ? 37.467 29.903 26.148 1.00 0.00 53 GLU A O 3
ATOM 3758 N N . ARG A 1 60 ? 39.327 30.948 26.860 1.00 0.00 54 ARG A N 3
ATOM 3759 C CA . ARG A 1 60 ? 39.239 32.083 25.921 1.00 0.00 54 ARG A CA 3
ATOM 3760 C C . ARG A 1 60 ? 39.963 31.858 24.592 1.00 0.00 54 ARG A C 3
ATOM 3761 O O . ARG A 1 60 ? 39.555 32.437 23.587 1.00 0.00 54 ARG A O 3
ATOM 3782 N N . HIS A 1 61 ? 41.046 31.081 24.587 1.00 0.00 55 HIS A N 3
ATOM 3783 C CA . HIS A 1 61 ? 42.073 31.150 23.538 1.00 0.00 55 HIS A CA 3
ATOM 3784 C C . HIS A 1 61 ? 42.430 29.793 22.897 1.00 0.00 55 HIS A C 3
ATOM 3785 O O . HIS A 1 61 ? 43.062 29.769 21.836 1.00 0.00 55 HIS A O 3
ATOM 3799 N N . GLY A 1 62 ? 42.058 28.661 23.511 1.00 0.00 56 GLY A N 3
ATOM 3800 C CA . GLY A 1 62 ? 42.436 27.326 23.023 1.00 0.00 56 GLY A CA 3
ATOM 3801 C C . GLY A 1 62 ? 43.931 27.025 23.201 1.00 0.00 56 GLY A C 3
ATOM 3802 O O . GLY A 1 62 ? 44.615 26.643 22.248 1.00 0.00 56 GLY A O 3
ATOM 3806 N N . VAL A 1 63 ? 44.458 27.250 24.408 1.00 0.00 57 VAL A N 3
ATOM 3807 C CA . VAL A 1 63 ? 45.874 27.057 24.773 1.00 0.00 57 VAL A CA 3
ATOM 3808 C C . VAL A 1 63 ? 45.976 26.355 26.130 1.00 0.00 57 VAL A C 3
ATOM 3809 O O . VAL A 1 63 ? 45.352 26.790 27.094 1.00 0.00 57 VAL A O 3
ATOM 3822 N N . ASP A 1 64 ? 46.771 25.288 26.204 1.00 0.00 58 ASP A N 3
ATOM 3823 C CA . ASP A 1 64 ? 47.039 24.497 27.416 1.00 0.00 58 ASP A CA 3
ATOM 3824 C C . ASP A 1 64 ? 48.532 24.522 27.808 1.00 0.00 58 ASP A C 3
ATOM 3825 O O . ASP A 1 64 ? 49.396 24.872 27.004 1.00 0.00 58 ASP A O 3
ATOM 3834 N N . LEU A 1 65 ? 48.837 24.142 29.051 1.00 0.00 59 LEU A N 3
ATOM 3835 C CA . LEU A 1 65 ? 50.179 24.135 29.636 1.00 0.00 59 LEU A CA 3
ATOM 3836 C C . LEU A 1 65 ? 50.512 22.732 30.183 1.00 0.00 59 LEU A C 3
ATOM 3837 O O . LEU A 1 65 ? 50.181 22.423 31.335 1.00 0.00 59 LEU A O 3
ATOM 3853 N N . PRO A 1 66 ? 51.145 21.862 29.375 1.00 0.00 60 PRO A N 3
ATOM 3854 C CA . PRO A 1 66 ? 51.667 20.575 29.820 1.00 0.00 60 PRO A CA 3
ATOM 3855 C C . PRO A 1 66 ? 53.085 20.668 30.423 1.00 0.00 60 PRO A C 3
ATOM 3856 O O . PRO A 1 66 ? 53.913 21.529 30.081 1.00 0.00 60 PRO A O 3
ATOM 3867 N N . LEU A 1 67 ? 53.399 19.710 31.295 1.00 0.00 61 LEU A N 3
ATOM 3868 C CA . LEU A 1 67 ? 54.664 19.635 32.029 1.00 0.00 61 LEU A CA 3
ATOM 3869 C C . LEU A 1 67 ? 55.886 19.455 31.109 1.00 0.00 61 LEU A C 3
ATOM 3870 O O . LEU A 1 67 ? 56.996 19.806 31.507 1.00 0.00 61 LEU A O 3
ATOM 3886 N N . ARG A 1 68 ? 55.713 18.957 29.876 1.00 0.00 62 ARG A N 3
ATOM 3887 C CA . ARG A 1 68 ? 56.753 18.910 28.826 1.00 0.00 62 ARG A CA 3
ATOM 3888 C C . ARG A 1 68 ? 57.214 20.315 28.411 1.00 0.00 62 ARG A C 3
ATOM 3889 O O . ARG A 1 68 ? 58.421 20.585 28.376 1.00 0.00 62 ARG A O 3
ATOM 3910 N N . CYS A 1 69 ? 56.264 21.232 28.196 1.00 0.00 63 CYS A N 3
ATOM 3911 C CA . CYS A 1 69 ? 56.571 22.607 27.817 1.00 0.00 63 CYS A CA 3
ATOM 3912 C C . CYS A 1 69 ? 57.088 23.388 29.029 1.00 0.00 63 CYS A C 3
ATOM 3913 O O . CYS A 1 69 ? 58.083 24.097 28.914 1.00 0.00 63 CYS A O 3
ATOM 3921 N N . LEU A 1 70 ? 56.514 23.140 30.214 1.00 0.00 64 LEU A N 3
ATOM 3922 C CA . LEU A 1 70 ? 57.018 23.710 31.472 1.00 0.00 64 LEU A CA 3
ATOM 3923 C C . LEU A 1 70 ? 58.461 23.273 31.777 1.00 0.00 64 LEU A C 3
ATOM 3924 O O . LEU A 1 70 ? 59.269 24.073 32.252 1.00 0.00 64 LEU A O 3
ATOM 3940 N N . TYR A 1 71 ? 58.804 22.012 31.487 1.00 0.00 65 TYR A N 3
ATOM 3941 C CA . TYR A 1 71 ? 60.160 21.491 31.648 1.00 0.00 65 TYR A CA 3
ATOM 3942 C C . TYR A 1 71 ? 61.133 22.119 30.646 1.00 0.00 65 TYR A C 3
ATOM 3943 O O . TYR A 1 71 ? 62.208 22.565 31.058 1.00 0.00 65 TYR A O 3
ATOM 3961 N N . GLU A 1 72 ? 60.772 22.207 29.359 1.00 0.00 66 GLU A N 3
ATOM 3962 C CA . GLU A 1 72 ? 61.716 22.761 28.364 1.00 0.00 66 GLU A CA 3
ATOM 3963 C C . GLU A 1 72 ? 61.862 24.287 28.439 1.00 0.00 66 GLU A C 3
ATOM 3964 O O . GLU A 1 72 ? 62.918 24.828 28.098 1.00 0.00 66 GLU A O 3
ATOM 3976 N N . ALA A 1 73 ? 60.810 24.968 28.888 1.00 0.00 67 ALA A N 3
ATOM 3977 C CA . ALA A 1 73 ? 60.679 26.413 28.942 1.00 0.00 67 ALA A CA 3
ATOM 3978 C C . ALA A 1 73 ? 59.774 26.816 30.127 1.00 0.00 67 ALA A C 3
ATOM 3979 O O . ALA A 1 73 ? 58.575 27.016 29.946 1.00 0.00 67 ALA A O 3
ATOM 3986 N N . PRO A 1 74 ? 60.316 26.968 31.351 1.00 0.00 68 PRO A N 3
ATOM 3987 C CA . PRO A 1 74 ? 59.532 27.438 32.497 1.00 0.00 68 PRO A CA 3
ATOM 3988 C C . PRO A 1 74 ? 59.173 28.931 32.386 1.00 0.00 68 PRO A C 3
ATOM 3989 O O . PRO A 1 74 ? 58.278 29.415 33.078 1.00 0.00 68 PRO A O 3
ATOM 4000 N N . THR A 1 75 ? 59.880 29.664 31.526 1.00 0.00 69 THR A N 3
ATOM 4001 C CA . THR A 1 75 ? 59.744 31.100 31.266 1.00 0.00 69 THR A CA 3
ATOM 4002 C C . THR A 1 75 ? 58.584 31.395 30.315 1.00 0.00 69 THR A C 3
ATOM 4003 O O . THR A 1 75 ? 58.452 30.746 29.277 1.00 0.00 69 THR A O 3
ATOM 4014 N N . VAL A 1 76 ? 57.748 32.388 30.636 1.00 0.00 70 VAL A N 3
ATOM 4015 C CA . VAL A 1 76 ? 56.427 32.556 29.991 1.00 0.00 70 VAL A CA 3
ATOM 4016 C C . VAL A 1 76 ? 56.458 32.764 28.470 1.00 0.00 70 VAL A C 3
ATOM 4017 O O . VAL A 1 76 ? 55.616 32.202 27.770 1.00 0.00 70 VAL A O 3
ATOM 4030 N N . ALA A 1 77 ? 57.414 33.524 27.929 1.00 0.00 71 ALA A N 3
ATOM 4031 C CA . ALA A 1 77 ? 57.446 33.805 26.493 1.00 0.00 71 ALA A CA 3
ATOM 4032 C C . ALA A 1 77 ? 58.056 32.631 25.702 1.00 0.00 71 ALA A C 3
ATOM 4033 O O . ALA A 1 77 ? 57.484 32.238 24.685 1.00 0.00 71 ALA A O 3
ATOM 4040 N N . ARG A 1 78 ? 59.113 31.980 26.218 1.00 0.00 72 ARG A N 3
ATOM 4041 C CA . ARG A 1 78 ? 59.648 30.701 25.687 1.00 0.00 72 ARG A CA 3
ATOM 4042 C C . ARG A 1 78 ? 58.578 29.590 25.666 1.00 0.00 72 ARG A C 3
ATOM 4043 O O . ARG A 1 78 ? 58.465 28.840 24.685 1.00 0.00 72 ARG A O 3
ATOM 4064 N N . LEU A 1 79 ? 57.764 29.518 26.723 1.00 0.00 73 LEU A N 3
ATOM 4065 C CA . LEU A 1 79 ? 56.617 28.610 26.848 1.00 0.00 73 LEU A CA 3
ATOM 4066 C C . LEU A 1 79 ? 55.560 28.907 25.777 1.00 0.00 73 LEU A C 3
ATOM 4067 O O . LEU A 1 79 ? 55.110 28.006 25.067 1.00 0.00 73 LEU A O 3
ATOM 4083 N N . ALA A 1 80 ? 55.210 30.186 25.616 1.00 0.00 74 ALA A N 3
ATOM 4084 C CA . ALA A 1 80 ? 54.289 30.631 24.578 1.00 0.00 74 ALA A CA 3
ATOM 4085 C C . ALA A 1 80 ? 54.812 30.335 23.160 1.00 0.00 74 ALA A C 3
ATOM 4086 O O . ALA A 1 80 ? 54.017 30.008 22.277 1.00 0.00 74 ALA A O 3
ATOM 4093 N N . GLU A 1 81 ? 56.130 30.388 22.929 1.00 0.00 75 GLU A N 3
ATOM 4094 C CA . GLU A 1 81 ? 56.719 29.929 21.666 1.00 0.00 75 GLU A CA 3
ATOM 4095 C C . GLU A 1 81 ? 56.516 28.431 21.468 1.00 0.00 75 GLU A C 3
ATOM 4096 O O . GLU A 1 81 ? 55.879 28.068 20.484 1.00 0.00 75 GLU A O 3
ATOM 4108 N N . THR A 1 82 ? 56.954 27.550 22.379 1.00 0.00 76 THR A N 3
ATOM 4109 C CA . THR A 1 82 ? 56.776 26.094 22.137 1.00 0.00 76 THR A CA 3
ATOM 4110 C C . THR A 1 82 ? 55.295 25.706 21.952 1.00 0.00 76 THR A C 3
ATOM 4111 O O . THR A 1 82 ? 54.975 24.922 21.050 1.00 0.00 76 THR A O 3
ATOM 4122 N N . ILE A 1 83 ? 54.360 26.293 22.711 1.00 0.00 77 ILE A N 3
ATOM 4123 C CA . ILE A 1 83 ? 52.927 25.961 22.597 1.00 0.00 77 ILE A CA 3
ATOM 4124 C C . ILE A 1 83 ? 52.262 26.558 21.343 1.00 0.00 77 ILE A C 3
ATOM 4125 O O . ILE A 1 83 ? 51.403 25.897 20.750 1.00 0.00 77 ILE A O 3
ATOM 4141 N N . VAL A 1 84 ? 52.661 27.742 20.861 1.00 0.00 78 VAL A N 3
ATOM 4142 C CA . VAL A 1 84 ? 52.184 28.240 19.551 1.00 0.00 78 VAL A CA 3
ATOM 4143 C C . VAL A 1 84 ? 52.845 27.497 18.378 1.00 0.00 78 VAL A C 3
ATOM 4144 O O . VAL A 1 84 ? 52.177 27.225 17.374 1.00 0.00 78 VAL A O 3
ATOM 4157 N N . ARG A 1 85 ? 54.130 27.139 18.497 1.00 0.00 79 ARG A N 3
ATOM 4158 C CA . ARG A 1 85 ? 54.996 26.665 17.401 1.00 0.00 79 ARG A CA 3
ATOM 4159 C C . ARG A 1 85 ? 54.994 25.151 17.155 1.00 0.00 79 ARG A C 3
ATOM 4160 O O . ARG A 1 85 ? 55.106 24.738 16.003 1.00 0.00 79 ARG A O 3
ATOM 4181 N N . LEU A 1 86 ? 54.878 24.329 18.204 1.00 0.00 80 LEU A N 3
ATOM 4182 C CA . LEU A 1 86 ? 54.791 22.856 18.108 1.00 0.00 80 LEU A CA 3
ATOM 4183 C C . LEU A 1 86 ? 53.403 22.299 18.486 1.00 0.00 80 LEU A C 3
ATOM 4184 O O . LEU A 1 86 ? 53.162 21.097 18.341 1.00 0.00 80 LEU A O 3
ATOM 4200 N N . ALA A 1 87 ? 52.492 23.176 18.925 1.00 0.00 81 ALA A N 3
ATOM 4201 C CA . ALA A 1 87 ? 51.104 22.905 19.309 1.00 0.00 81 ALA A CA 3
ATOM 4202 C C . ALA A 1 87 ? 50.897 21.994 20.544 1.00 0.00 81 ALA A C 3
ATOM 4203 O O . ALA A 1 87 ? 51.809 21.330 21.053 1.00 0.00 81 ALA A O 3
ATOM 4210 N N . ALA A 1 88 ? 49.657 21.987 21.035 1.00 0.00 82 ALA A N 3
ATOM 4211 C CA . ALA A 1 88 ? 49.150 21.120 22.100 1.00 0.00 82 ALA A CA 3
ATOM 4212 C C . ALA A 1 88 ? 47.650 20.806 21.854 1.00 0.00 82 ALA A C 3
ATOM 4213 O O . ALA A 1 88 ? 46.788 21.205 22.650 1.00 0.00 82 ALA A O 3
ATOM 4220 N N . PRO A 1 89 ? 47.298 20.167 20.715 1.00 0.00 83 PRO A N 3
ATOM 4221 C CA . PRO A 1 89 ? 45.911 20.044 20.265 1.00 0.00 83 PRO A CA 3
ATOM 4222 C C . PRO A 1 89 ? 45.059 19.101 21.124 1.00 0.00 83 PRO A C 3
ATOM 4223 O O . PRO A 1 89 ? 43.850 19.335 21.216 1.00 0.00 83 PRO A O 3
ATOM 4234 N N . ALA A 1 90 ? 45.655 18.091 21.774 1.00 0.00 84 ALA A N 3
ATOM 4235 C CA . ALA A 1 90 ? 44.961 17.124 22.631 1.00 0.00 84 ALA A CA 3
ATOM 4236 C C . ALA A 1 90 ? 45.822 16.676 23.844 1.00 0.00 84 ALA A C 3
ATOM 4237 O O . ALA A 1 90 ? 46.368 15.563 23.850 1.00 0.00 84 ALA A O 3
ATOM 4244 N N . PRO A 1 91 ? 45.952 17.516 24.891 1.00 0.00 85 PRO A N 3
ATOM 4245 C CA . PRO A 1 91 ? 46.738 17.219 26.093 1.00 0.00 85 PRO A CA 3
ATOM 4246 C C . PRO A 1 91 ? 46.171 16.069 26.939 1.00 0.00 85 PRO A C 3
ATOM 4247 O O . PRO A 1 91 ? 45.059 15.590 26.696 1.00 0.00 85 PRO A O 3
ATOM 4258 N N . SER A 1 92 ? 46.924 15.646 27.961 1.00 0.00 86 SER A N 3
ATOM 4259 C CA . SER A 1 92 ? 46.537 14.654 28.987 1.00 0.00 86 SER A CA 3
ATOM 4260 C C . SER A 1 92 ? 46.055 13.285 28.466 1.00 0.00 86 SER A C 3
ATOM 4261 O O . SER A 1 92 ? 45.478 12.510 29.235 1.00 0.00 86 SER A O 3
ATOM 4269 N N . GLY A 1 93 ? 46.286 12.959 27.190 1.00 0.00 87 GLY A N 3
ATOM 4270 C CA . GLY A 1 93 ? 45.854 11.723 26.534 1.00 0.00 87 GLY A CA 3
ATOM 4271 C C . GLY A 1 93 ? 46.987 10.718 26.375 1.00 0.00 87 GLY A C 3
ATOM 4272 O O . GLY A 1 93 ? 46.735 9.514 26.360 1.00 0.00 87 GLY A O 3
ATOM 4276 N N . ASP A 1 94 ? 48.244 11.169 26.323 1.00 0.00 88 ASP A N 3
ATOM 4277 C CA . ASP A 1 94 ? 49.381 10.251 26.405 1.00 0.00 88 ASP A CA 3
ATOM 4278 C C . ASP A 1 94 ? 49.446 9.542 27.775 1.00 0.00 88 ASP A C 3
ATOM 4279 O O . ASP A 1 94 ? 48.992 10.075 28.794 1.00 0.00 88 ASP A O 3
ATOM 4288 N N . GLN A 1 95 ? 49.977 8.320 27.795 1.00 0.00 89 GLN A N 3
ATOM 4289 C CA . GLN A 1 95 ? 49.757 7.332 28.855 1.00 0.00 89 GLN A CA 3
ATOM 4290 C C . GLN A 1 95 ? 51.051 6.992 29.611 1.00 0.00 89 GLN A C 3
ATOM 4291 O O . GLN A 1 95 ? 52.137 6.995 29.023 1.00 0.00 89 GLN A O 3
ATOM 4305 N N . ASP A 1 96 ? 50.950 6.665 30.903 1.00 0.00 90 ASP A N 3
ATOM 4306 C CA . ASP A 1 96 ? 52.082 6.217 31.732 1.00 0.00 90 ASP A CA 3
ATOM 4307 C C . ASP A 1 96 ? 51.713 5.038 32.645 1.00 0.00 90 ASP A C 3
ATOM 4308 O O . ASP A 1 96 ? 50.580 4.953 33.129 1.00 0.00 90 ASP A O 3
ATOM 4317 N N . ASP A 1 97 ? 52.662 4.135 32.900 1.00 0.00 91 ASP A N 3
ATOM 4318 C CA . ASP A 1 97 ? 52.451 2.934 33.720 1.00 0.00 91 ASP A CA 3
ATOM 4319 C C . ASP A 1 97 ? 53.499 2.734 34.836 1.00 0.00 91 ASP A C 3
ATOM 4320 O O . ASP A 1 97 ? 53.668 1.618 35.334 1.00 0.00 91 ASP A O 3
ATOM 4329 N N . ALA A 1 98 ? 54.192 3.802 35.248 1.00 0.00 92 ALA A N 3
ATOM 4330 C CA . ALA A 1 98 ? 55.005 3.849 36.473 1.00 0.00 92 ALA A CA 3
ATOM 4331 C C . ALA A 1 9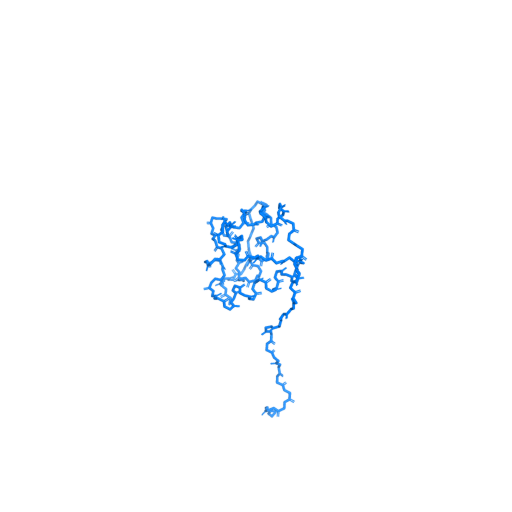8 ? 56.002 2.673 36.649 1.00 0.00 92 ALA A C 3
ATOM 4332 O O . ALA A 1 98 ? 56.185 2.159 37.760 1.00 0.00 92 ALA A O 3
ATOM 4339 N N . SER A 1 99 ? 56.628 2.228 35.552 1.00 0.00 93 SER A N 3
ATOM 4340 C CA . SER A 1 99 ? 57.341 0.943 35.445 1.00 0.00 93 SER A CA 3
ATOM 4341 C C . SER A 1 99 ? 58.663 0.875 36.219 1.00 0.00 93 SER A C 3
ATOM 4342 O O . SER A 1 99 ? 59.164 -0.216 36.491 1.00 0.00 93 SER A O 3
ATOM 4350 N N . GLU A 1 100 ? 59.250 2.000 36.627 1.00 0.00 94 GLU A N 3
ATOM 4351 C CA . GLU A 1 100 ? 60.584 2.032 37.249 1.00 0.00 94 GLU A CA 3
ATOM 4352 C C . GLU A 1 100 ? 60.552 1.771 38.770 1.00 0.00 94 GLU A C 3
ATOM 4353 O O . GLU A 1 100 ? 61.252 2.411 39.557 1.00 0.00 94 GLU A O 3
ATOM 4365 N N . TYR A 1 101 ? 59.711 0.822 39.191 1.00 0.00 95 TYR A N 3
ATOM 4366 C CA . TYR A 1 101 ? 59.563 0.344 40.569 1.00 0.00 95 TYR A CA 3
ATOM 4367 C C . TYR A 1 101 ? 60.628 -0.719 40.905 1.00 0.00 95 TYR A C 3
ATOM 4368 O O . TYR A 1 101 ? 61.034 -1.491 40.029 1.00 0.00 95 TYR A O 3
ATOM 4386 N N . GLU A 1 102 ? 61.071 -0.784 42.165 1.00 0.00 96 GLU A N 3
ATOM 4387 C CA . GLU A 1 102 ? 62.114 -1.702 42.664 1.00 0.00 96 GLU A CA 3
ATOM 4388 C C . GLU A 1 102 ? 63.421 -1.657 41.834 1.00 0.00 96 GLU A C 3
ATOM 4389 O O . GLU A 1 102 ? 63.894 -2.670 41.306 1.00 0.00 96 GLU A O 3
ATOM 4401 N N . GLU A 1 103 ? 63.991 -0.459 41.674 1.00 0.00 97 GLU A N 3
ATOM 4402 C CA . GLU A 1 103 ? 65.268 -0.223 40.980 1.00 0.00 97 GLU A CA 3
ATOM 4403 C C . GLU A 1 103 ? 66.495 -0.284 41.919 1.00 0.00 97 GLU A C 3
ATOM 4404 O O . GLU A 1 103 ? 67.596 -0.606 41.472 1.00 0.00 97 GLU A O 3
ATOM 4416 N N . GLY A 1 104 ? 66.337 -0.021 43.220 1.00 0.00 98 GLY A N 3
ATOM 4417 C CA . GLY A 1 104 ? 67.445 0.219 44.158 1.00 0.00 98 GLY A CA 3
ATOM 4418 C C . GLY A 1 104 ? 68.105 -1.017 44.789 1.00 0.00 98 GLY A C 3
ATOM 4419 O O . GLY A 1 104 ? 68.939 -0.852 45.684 1.00 0.00 98 GLY A O 3
ATOM 4423 N N . VAL A 1 105 ? 67.732 -2.235 44.378 1.00 0.00 99 VAL A N 3
ATOM 4424 C CA . VAL A 1 105 ? 68.147 -3.510 45.007 1.00 0.00 99 VAL A CA 3
ATOM 4425 C C . VAL A 1 105 ? 69.317 -4.204 44.295 1.00 0.00 99 VAL A C 3
ATOM 4426 O O . VAL A 1 105 ? 69.436 -4.133 43.066 1.00 0.00 99 VAL A O 3
ATOM 4439 N N . ILE A 1 106 ? 70.178 -4.890 45.058 1.00 0.00 100 ILE A N 3
ATOM 4440 C CA . ILE A 1 106 ? 71.447 -5.477 44.588 1.00 0.00 100 ILE A CA 3
ATOM 4441 C C . ILE A 1 106 ? 71.892 -6.731 45.379 1.00 0.00 100 ILE A C 3
ATOM 4442 O O . ILE A 1 106 ? 71.576 -6.895 46.563 1.00 0.00 100 ILE A O 3
ATOM 4458 N N . ARG A 1 107 ? 72.677 -7.604 44.732 1.00 0.00 101 ARG A N 3
ATOM 4459 C CA . ARG A 1 107 ? 73.304 -8.820 45.291 1.00 0.00 101 ARG A CA 3
ATOM 4460 C C . ARG A 1 107 ? 74.825 -8.730 45.290 1.00 0.00 101 ARG A C 3
ATOM 4461 O O . ARG A 1 107 ? 75.416 -8.415 44.231 1.00 0.00 101 ARG A O 3
ATOM 4483 N N . GLY A 1 7 ? 50.713 66.210 40.656 1.00 0.00 1 GLY A N 4
ATOM 4484 C CA . GLY A 1 7 ? 49.645 65.508 39.919 1.00 0.00 1 GLY A CA 4
ATOM 4485 C C . GLY A 1 7 ? 50.175 64.331 39.119 1.00 0.00 1 GLY A C 4
ATOM 4486 O O . GLY A 1 7 ? 51.384 64.130 39.012 1.00 0.00 1 GLY A O 4
ATOM 4490 N N . ALA A 1 8 ? 49.266 63.543 38.544 1.00 0.00 2 ALA A N 4
ATOM 4491 C CA . ALA A 1 8 ? 49.563 62.397 37.677 1.00 0.00 2 ALA A CA 4
ATOM 4492 C C . ALA A 1 8 ? 48.745 62.398 36.370 1.00 0.00 2 ALA A C 4
ATOM 4493 O O . ALA A 1 8 ? 49.307 62.091 35.317 1.00 0.00 2 ALA A O 4
ATOM 4500 N N . ALA A 1 9 ? 47.457 62.763 36.422 1.00 0.00 3 ALA A N 4
ATOM 4501 C CA . ALA A 1 9 ? 46.493 62.876 35.310 1.00 0.00 3 ALA A CA 4
ATOM 4502 C C . ALA A 1 9 ? 46.247 61.624 34.429 1.00 0.00 3 ALA A C 4
ATOM 4503 O O . ALA A 1 9 ? 45.386 61.650 33.542 1.00 0.00 3 ALA A O 4
ATOM 4510 N N . ALA A 1 10 ? 46.953 60.523 34.679 1.00 0.00 4 ALA A N 4
ATOM 4511 C CA . ALA A 1 10 ? 46.776 59.220 34.050 1.00 0.00 4 ALA A CA 4
ATOM 4512 C C . ALA A 1 10 ? 47.160 58.105 35.036 1.00 0.00 4 ALA A C 4
ATOM 4513 O O . ALA A 1 10 ? 47.870 58.344 36.019 1.00 0.00 4 ALA A O 4
ATOM 4520 N N . GLY A 1 11 ? 46.710 56.884 34.755 1.00 0.00 5 GLY A N 4
ATOM 4521 C CA . GLY A 1 11 ? 47.100 55.673 35.467 1.00 0.00 5 GLY A CA 4
ATOM 4522 C C . GLY A 1 11 ? 48.402 55.062 34.946 1.00 0.00 5 GLY A C 4
ATOM 4523 O O . GLY A 1 11 ? 49.072 55.609 34.060 1.00 0.00 5 GLY A O 4
ATOM 4527 N N . VAL A 1 12 ? 48.750 53.905 35.506 1.00 0.00 6 VAL A N 4
ATOM 4528 C CA . VAL A 1 12 ? 49.995 53.174 35.221 1.00 0.00 6 VAL A CA 4
ATOM 4529 C C . VAL A 1 12 ? 49.957 52.401 33.896 1.00 0.00 6 VAL A C 4
ATOM 4530 O O . VAL A 1 12 ? 48.906 51.907 33.470 1.00 0.00 6 VAL A O 4
ATOM 4543 N N . SER A 1 13 ? 51.110 52.292 33.227 1.00 0.00 7 SER A N 4
ATOM 4544 C CA . SER A 1 13 ? 51.240 51.625 31.923 1.00 0.00 7 SER A CA 4
ATOM 4545 C C . SER A 1 13 ? 52.648 51.092 31.617 1.00 0.00 7 SER A C 4
ATOM 4546 O O . SER A 1 13 ? 53.654 51.601 32.123 1.00 0.00 7 SER A O 4
ATOM 4554 N N . ALA A 1 14 ? 52.718 50.128 30.698 1.00 0.00 8 ALA A N 4
ATOM 4555 C CA . ALA A 1 14 ? 53.900 49.822 29.883 1.00 0.00 8 ALA A CA 4
ATOM 4556 C C . ALA A 1 14 ? 53.526 49.832 28.387 1.00 0.00 8 ALA A C 4
ATOM 4557 O O . ALA A 1 14 ? 52.345 49.775 28.042 1.00 0.00 8 ALA A O 4
ATOM 4564 N N . ALA A 1 15 ? 54.515 49.918 27.494 1.00 0.00 9 ALA A N 4
ATOM 4565 C CA . ALA A 1 15 ? 54.307 50.021 26.046 1.00 0.00 9 ALA A CA 4
ATOM 4566 C C . ALA A 1 15 ? 55.317 49.188 25.231 1.00 0.00 9 ALA A C 4
ATOM 4567 O O . ALA A 1 15 ? 56.199 48.525 25.786 1.00 0.00 9 ALA A O 4
ATOM 4574 N N . GLY A 1 16 ? 55.164 49.208 23.904 1.00 0.00 10 GLY A N 4
ATOM 4575 C CA . GLY A 1 16 ? 55.838 48.321 22.957 1.00 0.00 10 GLY A CA 4
ATOM 4576 C C . GLY A 1 16 ? 55.013 47.071 22.639 1.00 0.00 10 GLY A C 4
ATOM 4577 O O . GLY A 1 16 ? 54.028 46.764 23.322 1.00 0.00 10 GLY A O 4
ATOM 4581 N N . ILE A 1 17 ? 55.403 46.348 21.588 1.00 0.00 11 ILE A N 4
ATOM 4582 C CA . ILE A 1 17 ? 54.806 45.053 21.223 1.00 0.00 11 ILE A CA 4
ATOM 4583 C C . ILE A 1 17 ? 55.570 43.896 21.883 1.00 0.00 11 ILE A C 4
ATOM 4584 O O . ILE A 1 17 ? 56.803 43.889 21.934 1.00 0.00 11 ILE A O 4
ATOM 4600 N N . GLU A 1 18 ? 54.833 42.919 22.408 1.00 0.00 12 GLU A N 4
ATOM 4601 C CA . GLU A 1 18 ? 55.353 41.675 22.981 1.00 0.00 12 GLU A CA 4
ATOM 4602 C C . GLU A 1 18 ? 54.333 40.520 22.812 1.00 0.00 12 GLU A C 4
ATOM 4603 O O . GLU A 1 18 ? 53.162 40.794 22.522 1.00 0.00 12 GLU A O 4
ATOM 4615 N N . PRO A 1 19 ? 54.728 39.241 22.993 1.00 0.00 13 PRO A N 4
ATOM 4616 C CA . PRO A 1 19 ? 53.843 38.097 22.760 1.00 0.00 13 PRO A CA 4
ATOM 4617 C C . PRO A 1 19 ? 52.553 38.120 23.591 1.00 0.00 13 PRO A C 4
ATOM 4618 O O . PRO A 1 19 ? 52.580 38.387 24.797 1.00 0.00 13 PRO A O 4
ATOM 4629 N N . ASP A 1 20 ? 51.418 37.797 22.958 1.00 0.00 14 ASP A N 4
ATOM 4630 C CA . ASP A 1 20 ? 50.070 38.048 23.502 1.00 0.00 14 ASP A CA 4
ATOM 4631 C C . ASP A 1 20 ? 49.772 37.326 24.824 1.00 0.00 14 ASP A C 4
ATOM 4632 O O . ASP A 1 20 ? 48.985 37.828 25.625 1.00 0.00 14 ASP A O 4
ATOM 4641 N N . LEU A 1 21 ? 50.423 36.193 25.117 1.00 0.00 15 LEU A N 4
ATOM 4642 C CA . LEU A 1 21 ? 50.249 35.524 26.412 1.00 0.00 15 LEU A CA 4
ATOM 4643 C C . LEU A 1 21 ? 50.639 36.434 27.589 1.00 0.00 15 LEU A C 4
ATOM 4644 O O . LEU A 1 21 ? 49.993 36.373 28.626 1.00 0.00 15 LEU A O 4
ATOM 4660 N N . THR A 1 22 ? 51.600 37.352 27.430 1.00 0.00 16 THR A N 4
ATOM 4661 C CA . THR A 1 22 ? 51.868 38.395 28.441 1.00 0.00 16 THR A CA 4
ATOM 4662 C C . THR A 1 22 ? 50.639 39.275 28.709 1.00 0.00 16 THR A C 4
ATOM 4663 O O . THR A 1 22 ? 50.332 39.542 29.869 1.00 0.00 16 THR A O 4
ATOM 4674 N N . ALA A 1 23 ? 49.896 39.663 27.663 1.00 0.00 17 ALA A N 4
ATOM 4675 C CA . ALA A 1 23 ? 48.671 40.453 27.761 1.00 0.00 17 ALA A CA 4
ATOM 4676 C C . ALA A 1 23 ? 47.545 39.651 28.438 1.00 0.00 17 ALA A C 4
ATOM 4677 O O . ALA A 1 23 ? 46.809 40.197 29.267 1.00 0.00 17 ALA A O 4
ATOM 4684 N N . ILE A 1 24 ? 47.446 38.348 28.147 1.00 0.00 18 ILE A N 4
ATOM 4685 C CA . ILE A 1 24 ? 46.535 37.419 28.841 1.00 0.00 18 ILE A CA 4
ATOM 4686 C C . ILE A 1 24 ? 46.888 37.349 30.332 1.00 0.00 18 ILE A C 4
ATOM 4687 O O . ILE A 1 24 ? 46.014 37.506 31.182 1.00 0.00 18 ILE A O 4
ATOM 4703 N N . TRP A 1 25 ? 48.166 37.191 30.677 1.00 0.00 19 TRP A N 4
ATOM 4704 C CA . TRP A 1 25 ? 48.585 37.022 32.067 1.00 0.00 19 TRP A CA 4
ATOM 4705 C C . TRP A 1 25 ? 48.381 38.294 32.876 1.00 0.00 19 TRP A C 4
ATOM 4706 O O . TRP A 1 25 ? 47.762 38.240 33.933 1.00 0.00 19 TRP A O 4
ATOM 4727 N N . GLN A 1 26 ? 48.785 39.454 32.360 1.00 0.00 20 GLN A N 4
ATOM 4728 C CA . GLN A 1 26 ? 48.506 40.720 33.038 1.00 0.00 20 GLN A CA 4
ATOM 4729 C C . GLN A 1 26 ? 47.001 41.058 33.074 1.00 0.00 20 GLN A C 4
ATOM 4730 O O . GLN A 1 26 ? 46.556 41.709 34.020 1.00 0.00 20 GLN A O 4
ATOM 4744 N N . ALA A 1 27 ? 46.191 40.583 32.114 1.00 0.00 21 ALA A N 4
ATOM 4745 C CA . ALA A 1 27 ? 44.736 40.747 32.169 1.00 0.00 21 ALA A CA 4
ATOM 4746 C C . ALA A 1 27 ? 44.111 39.923 33.305 1.00 0.00 21 ALA A C 4
ATOM 4747 O O . ALA A 1 27 ? 43.270 40.440 34.044 1.00 0.00 21 ALA A O 4
ATOM 4754 N N . LEU A 1 28 ? 44.536 38.668 33.476 1.00 0.00 22 LEU A N 4
ATOM 4755 C CA . LEU A 1 28 ? 43.994 37.741 34.470 1.00 0.00 22 LEU A CA 4
ATOM 4756 C C . LEU A 1 28 ? 44.523 38.037 35.878 1.00 0.00 22 LEU A C 4
ATOM 4757 O O . LEU A 1 28 ? 43.743 38.182 36.820 1.00 0.00 22 LEU A O 4
ATOM 4773 N N . PHE A 1 29 ? 45.831 38.255 36.015 1.00 0.00 23 PHE A N 4
ATOM 4774 C CA . PHE A 1 29 ? 46.485 38.602 37.280 1.00 0.00 23 PHE A CA 4
ATOM 4775 C C . PHE A 1 29 ? 46.212 40.062 37.725 1.00 0.00 23 PHE A C 4
ATOM 4776 O O . PHE A 1 29 ? 46.645 40.459 38.812 1.00 0.00 23 PHE A O 4
ATOM 4793 N N . ALA A 1 30 ? 45.524 40.860 36.894 1.00 0.00 24 ALA A N 4
ATOM 4794 C CA . ALA A 1 30 ? 45.108 42.255 37.119 1.00 0.00 24 ALA A CA 4
ATOM 4795 C C . ALA A 1 30 ? 46.237 43.264 37.446 1.00 0.00 24 ALA A C 4
ATOM 4796 O O . ALA A 1 30 ? 45.968 44.381 37.899 1.00 0.00 24 ALA A O 4
ATOM 4803 N N . LEU A 1 31 ? 47.499 42.886 37.217 1.00 0.00 25 LEU A N 4
ATOM 4804 C CA . LEU A 1 31 ? 48.701 43.630 37.616 1.00 0.00 25 LEU A CA 4
ATOM 4805 C C . LEU A 1 31 ? 49.149 44.682 36.577 1.00 0.00 25 LEU A C 4
ATOM 4806 O O . LEU A 1 31 ? 48.839 44.531 35.392 1.00 0.00 25 LEU A O 4
ATOM 4822 N N . PRO A 1 32 ? 49.837 45.763 37.005 1.00 0.00 26 PRO A N 4
ATOM 4823 C CA . PRO A 1 32 ? 50.202 46.899 36.155 1.00 0.00 26 PRO A CA 4
ATOM 4824 C C . PRO A 1 32 ? 51.365 46.554 35.215 1.00 0.00 26 PRO A C 4
ATOM 4825 O O . PRO A 1 32 ? 52.533 46.772 35.542 1.00 0.00 26 PRO A O 4
ATOM 4836 N N . ALA A 1 33 ? 51.026 45.989 34.053 1.00 0.00 27 ALA A N 4
ATOM 4837 C CA . ALA A 1 33 ? 51.932 45.309 33.119 1.00 0.00 27 ALA A CA 4
ATOM 4838 C C . ALA A 1 33 ? 52.733 44.149 33.754 1.00 0.00 27 ALA A C 4
ATOM 4839 O O . ALA A 1 33 ? 52.731 43.956 34.972 1.00 0.00 27 ALA A O 4
ATOM 4846 N N . VAL A 1 34 ? 53.396 43.335 32.924 1.00 0.00 28 VAL A N 4
ATOM 4847 C CA . VAL A 1 34 ? 54.118 42.126 33.366 1.00 0.00 28 VAL A CA 4
ATOM 4848 C C . VAL A 1 34 ? 55.523 42.016 32.763 1.00 0.00 28 VAL A C 4
ATOM 4849 O O . VAL A 1 34 ? 55.804 42.556 31.688 1.00 0.00 28 VAL A O 4
ATOM 4862 N N . GLY A 1 35 ? 56.421 41.338 33.479 1.00 0.00 29 GLY A N 4
ATOM 4863 C CA . GLY A 1 35 ? 57.764 40.995 33.010 1.00 0.00 29 GLY A CA 4
ATOM 4864 C C . GLY A 1 35 ? 57.797 39.848 31.989 1.00 0.00 29 GLY A C 4
ATOM 4865 O O . GLY A 1 35 ? 56.796 39.164 31.759 1.00 0.00 29 GLY A O 4
ATOM 4869 N N . ARG A 1 36 ? 58.971 39.640 31.382 1.00 0.00 30 ARG A N 4
ATOM 4870 C CA . ARG A 1 36 ? 59.262 38.596 30.383 1.00 0.00 30 ARG A CA 4
ATOM 4871 C C . ARG A 1 36 ? 60.451 37.702 30.763 1.00 0.00 30 ARG A C 4
ATOM 4872 O O . ARG A 1 36 ? 60.488 36.553 30.337 1.00 0.00 30 ARG A O 4
ATOM 4893 N N . HIS A 1 37 ? 61.392 38.199 31.565 1.00 0.00 31 HIS A N 4
ATOM 4894 C CA . HIS A 1 37 ? 62.626 37.512 31.961 1.00 0.00 31 HIS A CA 4
ATOM 4895 C C . HIS A 1 37 ? 62.455 36.480 33.104 1.00 0.00 31 HIS A C 4
ATOM 4896 O O . HIS A 1 37 ? 63.368 35.686 33.349 1.00 0.00 31 HIS A O 4
ATOM 4910 N N . GLN A 1 38 ? 61.321 36.477 33.817 1.00 0.00 32 GLN A N 4
ATOM 4911 C CA . GLN A 1 38 ? 61.061 35.639 34.999 1.00 0.00 32 GLN A CA 4
ATOM 4912 C C . GLN A 1 38 ? 60.161 34.416 34.729 1.00 0.00 32 GLN A C 4
ATOM 4913 O O . GLN A 1 38 ? 59.282 34.430 33.866 1.00 0.00 32 GLN A O 4
ATOM 4927 N N . ASP A 1 39 ? 60.374 33.350 35.510 1.00 0.00 33 ASP A N 4
ATOM 4928 C CA . ASP A 1 39 ? 59.609 32.101 35.452 1.00 0.00 33 ASP A CA 4
ATOM 4929 C C . ASP A 1 39 ? 58.148 32.235 35.924 1.00 0.00 33 ASP A C 4
ATOM 4930 O O . ASP A 1 39 ? 57.850 32.759 37.001 1.00 0.00 33 ASP A O 4
ATOM 4939 N N . PHE A 1 40 ? 57.232 31.707 35.110 1.00 0.00 34 PHE A N 4
ATOM 4940 C CA . PHE A 1 40 ? 55.778 31.861 35.220 1.00 0.00 34 PHE A CA 4
ATOM 4941 C C . PHE A 1 40 ? 55.189 31.448 36.581 1.00 0.00 34 PHE A C 4
ATOM 4942 O O . PHE A 1 40 ? 54.314 32.135 37.111 1.00 0.00 34 PHE A O 4
ATOM 4959 N N . PHE A 1 41 ? 55.706 30.375 37.189 1.00 0.00 35 PHE A N 4
ATOM 4960 C CA . PHE A 1 41 ? 55.245 29.861 38.486 1.00 0.00 35 PHE A CA 4
ATOM 4961 C C . PHE A 1 41 ? 55.449 30.856 39.643 1.00 0.00 35 PHE A C 4
ATOM 4962 O O . PHE A 1 41 ? 54.619 30.928 40.551 1.00 0.00 35 PHE A O 4
ATOM 4979 N N . ALA A 1 42 ? 56.531 31.637 39.602 1.00 0.00 36 ALA A N 4
ATOM 4980 C CA . ALA A 1 42 ? 56.812 32.701 40.564 1.00 0.00 36 ALA A CA 4
ATOM 4981 C C . ALA A 1 42 ? 56.154 34.031 40.169 1.00 0.00 36 ALA A C 4
ATOM 4982 O O . ALA A 1 42 ? 55.649 34.761 41.026 1.00 0.00 36 ALA A O 4
ATOM 4989 N N . LEU A 1 43 ? 56.118 34.323 38.863 1.00 0.00 37 LEU A N 4
ATOM 4990 C CA . LEU A 1 43 ? 55.489 35.508 38.277 1.00 0.00 37 LEU A CA 4
ATOM 4991 C C . LEU A 1 43 ? 54.005 35.623 38.672 1.00 0.00 37 LEU A C 4
ATOM 4992 O O . LEU A 1 43 ? 53.527 36.705 39.023 1.00 0.00 37 LEU A O 4
ATOM 5008 N N . GLY A 1 44 ? 53.306 34.483 38.668 1.00 0.00 38 GLY A N 4
ATOM 5009 C CA . GLY A 1 44 ? 51.884 34.375 39.012 1.00 0.00 38 GLY A CA 4
ATOM 5010 C C . GLY A 1 44 ? 51.574 34.379 40.513 1.00 0.00 38 GLY A C 4
ATOM 5011 O O . GLY A 1 44 ? 50.413 34.514 40.895 1.00 0.00 38 GLY A O 4
ATOM 5015 N N . GLY A 1 45 ? 52.590 34.251 41.371 1.00 0.00 39 GLY A N 4
ATOM 5016 C CA . GLY A 1 45 ? 52.507 34.411 42.826 1.00 0.00 39 GLY A CA 4
ATOM 5017 C C . GLY A 1 45 ? 51.807 33.295 43.620 1.00 0.00 39 GLY A C 4
ATOM 5018 O O . GLY A 1 45 ? 52.091 33.141 44.810 1.00 0.00 39 GLY A O 4
ATOM 5022 N N . ASP A 1 46 ? 50.916 32.513 43.004 1.00 0.00 40 ASP A N 4
ATOM 5023 C CA . ASP A 1 46 ? 50.201 31.387 43.623 1.00 0.00 40 ASP A CA 4
ATOM 5024 C C . ASP A 1 46 ? 49.976 30.249 42.608 1.00 0.00 40 ASP A C 4
ATOM 5025 O O . ASP A 1 46 ? 49.508 30.493 41.495 1.00 0.00 40 ASP A O 4
ATOM 5034 N N . SER A 1 47 ? 50.221 28.987 42.978 1.00 0.00 41 SER A N 4
ATOM 5035 C CA . SER A 1 47 ? 49.912 27.839 42.109 1.00 0.00 41 SER A CA 4
ATOM 5036 C C . SER A 1 47 ? 48.413 27.653 41.866 1.00 0.00 41 SER A C 4
ATOM 5037 O O . SER A 1 47 ? 48.042 27.172 40.800 1.00 0.00 41 SER A O 4
ATOM 5045 N N . GLN A 1 48 ? 47.532 28.125 42.757 1.00 0.00 42 GLN A N 4
ATOM 5046 C CA . GLN A 1 48 ? 46.095 28.192 42.453 1.00 0.00 42 GLN A CA 4
ATOM 5047 C C . GLN A 1 48 ? 45.769 29.252 41.388 1.00 0.00 42 GLN A C 4
ATOM 5048 O O . GLN A 1 48 ? 44.893 29.010 40.553 1.00 0.00 42 GLN A O 4
ATOM 5062 N N . LEU A 1 49 ? 46.523 30.360 41.327 1.00 0.00 43 LEU A N 4
ATOM 5063 C CA . LEU A 1 49 ? 46.481 31.251 40.165 1.00 0.00 43 LEU A CA 4
ATOM 5064 C C . LEU A 1 49 ? 47.061 30.565 38.920 1.00 0.00 43 LEU A C 4
ATOM 5065 O O . LEU A 1 49 ? 46.499 30.744 37.850 1.00 0.00 43 LEU A O 4
ATOM 5081 N N . GLY A 1 50 ? 48.091 29.721 39.030 1.00 0.00 44 GLY A N 4
ATOM 5082 C CA . GLY A 1 50 ? 48.572 28.880 37.918 1.00 0.00 44 GLY A CA 4
ATOM 5083 C C . GLY A 1 50 ? 47.502 27.929 37.347 1.00 0.00 44 GLY A C 4
ATOM 5084 O O . GLY A 1 50 ? 47.273 27.888 36.135 1.00 0.00 44 GLY A O 4
ATOM 5088 N N . LEU A 1 51 ? 46.778 27.219 38.220 1.00 0.00 45 LEU A N 4
ATOM 5089 C CA . LEU A 1 51 ? 45.617 26.391 37.846 1.00 0.00 45 LEU A CA 4
ATOM 5090 C C . LEU A 1 51 ? 44.517 27.222 37.152 1.00 0.00 45 LEU A C 4
ATOM 5091 O O . LEU A 1 51 ? 43.994 26.821 36.106 1.00 0.00 45 LEU A O 4
ATOM 5107 N N . ARG A 1 52 ? 44.211 28.407 37.700 1.00 0.00 46 ARG A N 4
ATOM 5108 C CA . ARG A 1 52 ? 43.267 29.382 37.128 1.00 0.00 46 ARG A CA 4
ATOM 5109 C C . ARG A 1 52 ? 43.750 29.930 35.776 1.00 0.00 46 ARG A C 4
ATOM 5110 O O . ARG A 1 52 ? 42.940 30.134 34.877 1.00 0.00 46 ARG A O 4
ATOM 5131 N N . MET A 1 53 ? 45.059 30.117 35.597 1.00 0.00 47 MET A N 4
ATOM 5132 C CA . MET A 1 53 ? 45.663 30.565 34.339 1.00 0.00 47 MET A CA 4
ATOM 5133 C C . MET A 1 53 ? 45.521 29.507 33.246 1.00 0.00 47 MET A C 4
ATOM 5134 O O . MET A 1 53 ? 45.137 29.855 32.131 1.00 0.00 47 MET A O 4
ATOM 5148 N N . LEU A 1 54 ? 45.750 28.224 33.559 1.00 0.00 48 LEU A N 4
ATOM 5149 C CA . LEU A 1 54 ? 45.424 27.123 32.640 1.00 0.00 48 LEU A CA 4
ATOM 5150 C C . LEU A 1 54 ? 43.929 27.139 32.279 1.00 0.00 48 LEU A C 4
ATOM 5151 O O . LEU A 1 54 ? 43.590 27.161 31.096 1.00 0.00 48 LEU A O 4
ATOM 5167 N N . ALA A 1 55 ? 43.041 27.218 33.276 1.00 0.00 49 ALA A N 4
ATOM 5168 C CA . ALA A 1 55 ? 41.594 27.232 33.057 1.00 0.00 49 ALA A CA 4
ATOM 5169 C C . ALA A 1 55 ? 41.134 28.366 32.116 1.00 0.00 49 ALA A C 4
ATOM 5170 O O . ALA A 1 55 ? 40.448 28.124 31.113 1.00 0.00 49 ALA A O 4
ATOM 5177 N N . GLN A 1 56 ? 41.542 29.603 32.411 1.00 0.00 50 GLN A N 4
ATOM 5178 C CA . GLN A 1 56 ? 41.094 30.785 31.678 1.00 0.00 50 GLN A CA 4
ATOM 5179 C C . GLN A 1 56 ? 41.830 30.984 30.343 1.00 0.00 50 GLN A C 4
ATOM 5180 O O . GLN A 1 56 ? 41.193 31.426 29.388 1.00 0.00 50 GLN A O 4
ATOM 5194 N N . LEU A 1 57 ? 43.104 30.590 30.195 1.00 0.00 51 LEU A N 4
ATOM 5195 C CA . LEU A 1 57 ? 43.748 30.540 28.870 1.00 0.00 51 LEU A CA 4
ATOM 5196 C C . LEU A 1 57 ? 43.042 29.526 27.964 1.00 0.00 51 LEU A C 4
ATOM 5197 O O . LEU A 1 57 ? 42.740 29.839 26.812 1.00 0.00 51 LEU A O 4
ATOM 5213 N N . ARG A 1 58 ? 42.734 28.332 28.480 1.00 0.00 52 ARG A N 4
ATOM 5214 C CA . ARG A 1 58 ? 42.026 27.293 27.726 1.00 0.00 52 ARG A CA 4
ATOM 5215 C C . ARG A 1 58 ? 40.641 27.768 27.284 1.00 0.00 52 ARG A C 4
ATOM 5216 O O . ARG A 1 58 ? 40.279 27.583 26.125 1.00 0.00 52 ARG A O 4
ATOM 5237 N N . GLU A 1 59 ? 39.915 28.470 28.158 1.00 0.00 53 GLU A N 4
ATOM 5238 C CA . GLU A 1 59 ? 38.620 29.083 27.817 1.00 0.00 53 GLU A CA 4
ATOM 5239 C C . GLU A 1 59 ? 38.684 30.315 26.886 1.00 0.00 53 GLU A C 4
ATOM 5240 O O . GLU A 1 59 ? 37.708 30.591 26.183 1.00 0.00 53 GLU A O 4
ATOM 5252 N N . ARG A 1 60 ? 39.774 31.095 26.885 1.00 0.00 54 ARG A N 4
ATOM 5253 C CA . ARG A 1 60 ? 39.919 32.324 26.065 1.00 0.00 54 ARG A CA 4
ATOM 5254 C C . ARG A 1 60 ? 40.631 32.114 24.724 1.00 0.00 54 ARG A C 4
ATOM 5255 O O . ARG A 1 60 ? 40.447 32.921 23.812 1.00 0.00 54 ARG A O 4
ATOM 5276 N N . HIS A 1 61 ? 41.505 31.116 24.637 1.00 0.00 55 HIS A N 4
ATOM 5277 C CA . HIS A 1 61 ? 42.469 30.945 23.543 1.00 0.00 55 HIS A CA 4
ATOM 5278 C C . HIS A 1 61 ? 42.516 29.510 22.962 1.00 0.00 55 HIS A C 4
ATOM 5279 O O . HIS A 1 61 ? 43.133 29.291 21.917 1.00 0.00 55 HIS A O 4
ATOM 5293 N N . GLY A 1 62 ? 41.849 28.530 23.591 1.00 0.00 56 GLY A N 4
ATOM 5294 C CA . GLY A 1 62 ? 41.657 27.180 23.039 1.00 0.00 56 GLY A CA 4
ATOM 5295 C C . GLY A 1 62 ? 42.932 26.335 22.925 1.00 0.00 56 GLY A C 4
ATOM 5296 O O . GLY A 1 62 ? 43.162 25.728 21.879 1.00 0.00 56 GLY A O 4
ATOM 5300 N N . VAL A 1 63 ? 43.758 26.304 23.977 1.00 0.00 57 VAL A N 4
ATOM 5301 C CA . VAL A 1 63 ? 45.067 25.614 24.032 1.00 0.00 57 VAL A CA 4
ATOM 5302 C C . VAL A 1 63 ? 45.282 24.907 25.373 1.00 0.00 57 VAL A C 4
ATOM 5303 O O . VAL A 1 63 ? 44.593 25.198 26.348 1.00 0.00 57 VAL A O 4
ATOM 5316 N N . ASP A 1 64 ? 46.251 23.995 25.413 1.00 0.00 58 ASP A N 4
ATOM 5317 C CA . ASP A 1 64 ? 46.701 23.282 26.613 1.00 0.00 58 ASP A CA 4
ATOM 5318 C C . ASP A 1 64 ? 48.040 23.836 27.136 1.00 0.00 58 ASP A C 4
ATOM 5319 O O . ASP A 1 64 ? 48.826 24.370 26.349 1.00 0.00 58 ASP A O 4
ATOM 5328 N N . LEU A 1 65 ? 48.335 23.650 28.429 1.00 0.00 59 LEU A N 4
ATOM 5329 C CA . LEU A 1 65 ? 49.650 23.918 29.032 1.00 0.00 59 LEU A CA 4
ATOM 5330 C C . LEU A 1 65 ? 50.277 22.609 29.548 1.00 0.00 59 LEU A C 4
ATOM 5331 O O . LEU A 1 65 ? 49.987 22.200 30.683 1.00 0.00 59 LEU A O 4
ATOM 5347 N N . PRO A 1 66 ? 51.154 21.951 28.767 1.00 0.00 60 PRO A N 4
ATOM 5348 C CA . PRO A 1 66 ? 51.895 20.786 29.234 1.00 0.00 60 PRO A CA 4
ATOM 5349 C C . PRO A 1 66 ? 52.843 21.159 30.382 1.00 0.00 60 PRO A C 4
ATOM 5350 O O . PRO A 1 66 ? 53.654 22.082 30.262 1.00 0.00 60 PRO A O 4
ATOM 5361 N N . LEU A 1 67 ? 52.804 20.397 31.474 1.00 0.00 61 LEU A N 4
ATOM 5362 C CA . LEU A 1 67 ? 53.776 20.484 32.568 1.00 0.00 61 LEU A CA 4
ATOM 5363 C C . LEU A 1 67 ? 55.218 20.187 32.100 1.00 0.00 61 LEU A C 4
ATOM 5364 O O . LEU A 1 67 ? 56.168 20.745 32.661 1.00 0.00 61 LEU A O 4
ATOM 5380 N N . ARG A 1 68 ? 55.381 19.434 31.000 1.00 0.00 62 ARG A N 4
ATOM 5381 C CA . ARG A 1 68 ? 56.614 19.375 30.198 1.00 0.00 62 ARG A CA 4
ATOM 5382 C C . ARG A 1 68 ? 57.075 20.772 29.771 1.00 0.00 62 ARG A C 4
ATOM 5383 O O . ARG A 1 68 ? 58.183 21.164 30.114 1.00 0.00 62 ARG A O 4
ATOM 5404 N N . CYS A 1 69 ? 56.231 21.541 29.076 1.00 0.00 63 CYS A N 4
ATOM 5405 C CA . CYS A 1 69 ? 56.549 22.899 28.611 1.00 0.00 63 CYS A CA 4
ATOM 5406 C C . CYS A 1 69 ? 56.777 23.881 29.775 1.00 0.00 63 CYS A C 4
ATOM 5407 O O . CYS A 1 69 ? 57.652 24.736 29.685 1.00 0.00 63 CYS A O 4
ATOM 5415 N N . LEU A 1 70 ? 56.074 23.705 30.898 1.00 0.00 64 LEU A N 4
ATOM 5416 C CA . LEU A 1 70 ? 56.329 24.435 32.152 1.00 0.00 64 LEU A CA 4
ATOM 5417 C C . LEU A 1 70 ? 57.739 24.132 32.715 1.00 0.00 64 LEU A C 4
ATOM 5418 O O . LEU A 1 70 ? 58.418 25.035 33.206 1.00 0.00 64 LEU A O 4
ATOM 5434 N N . TYR A 1 71 ? 58.214 22.882 32.624 1.00 0.00 65 TYR A N 4
ATOM 5435 C CA . TYR A 1 71 ? 59.581 22.529 33.032 1.00 0.00 65 TYR A CA 4
ATOM 5436 C C . TYR A 1 71 ? 60.648 22.983 32.020 1.00 0.00 65 TYR A C 4
ATOM 5437 O O . TYR A 1 71 ? 61.652 23.571 32.418 1.00 0.00 65 TYR A O 4
ATOM 5455 N N . GLU A 1 72 ? 60.464 22.735 30.720 1.00 0.00 66 GLU A N 4
ATOM 5456 C CA . GLU A 1 72 ? 61.506 22.999 29.713 1.00 0.00 66 GLU A CA 4
ATOM 5457 C C . GLU A 1 72 ? 61.538 24.442 29.183 1.00 0.00 66 GLU A C 4
ATOM 5458 O O . GLU A 1 72 ? 62.558 24.860 28.633 1.00 0.00 66 GLU A O 4
ATOM 5470 N N . ALA A 1 73 ? 60.456 25.209 29.334 1.00 0.00 67 ALA A N 4
ATOM 5471 C CA . ALA A 1 73 ? 60.339 26.596 28.878 1.00 0.00 67 ALA A CA 4
ATOM 5472 C C . ALA A 1 73 ? 59.510 27.467 29.859 1.00 0.00 67 ALA A C 4
ATOM 5473 O O . ALA A 1 73 ? 58.479 28.013 29.470 1.00 0.00 67 ALA A O 4
ATOM 5480 N N . PRO A 1 74 ? 59.918 27.615 31.138 1.00 0.00 68 PRO A N 4
ATOM 5481 C CA . PRO A 1 74 ? 59.127 28.298 32.176 1.00 0.00 68 PRO A CA 4
ATOM 5482 C C . PRO A 1 74 ? 58.930 29.809 31.975 1.00 0.00 68 PRO A C 4
ATOM 5483 O O . PRO A 1 74 ? 58.114 30.419 32.670 1.00 0.00 68 PRO A O 4
ATOM 5494 N N . THR A 1 75 ? 59.702 30.442 31.094 1.00 0.00 69 THR A N 4
ATOM 5495 C CA . THR A 1 75 ? 59.716 31.898 30.888 1.00 0.00 69 THR A CA 4
ATOM 5496 C C . THR A 1 75 ? 58.678 32.290 29.833 1.00 0.00 69 THR A C 4
ATOM 5497 O O . THR A 1 75 ? 58.629 31.692 28.759 1.00 0.00 69 THR A O 4
ATOM 5508 N N . VAL A 1 76 ? 57.806 33.261 30.134 1.00 0.00 70 VAL A N 4
ATOM 5509 C CA . VAL A 1 76 ? 56.491 33.427 29.469 1.00 0.00 70 VAL A CA 4
ATOM 5510 C C . VAL A 1 76 ? 56.484 33.513 27.935 1.00 0.00 70 VAL A C 4
ATOM 5511 O O . VAL A 1 76 ? 55.535 33.021 27.326 1.00 0.00 70 VAL A O 4
ATOM 5524 N N . ALA A 1 77 ? 57.495 34.096 27.287 1.00 0.00 71 ALA A N 4
ATOM 5525 C CA . ALA A 1 77 ? 57.553 34.189 25.823 1.00 0.00 71 ALA A CA 4
ATOM 5526 C C . ALA A 1 77 ? 58.029 32.885 25.163 1.00 0.00 71 ALA A C 4
ATOM 5527 O O . ALA A 1 77 ? 57.540 32.521 24.088 1.00 0.00 71 ALA A O 4
ATOM 5534 N N . ARG A 1 78 ? 58.934 32.155 25.826 1.00 0.00 72 ARG A N 4
ATOM 5535 C CA . ARG A 1 78 ? 59.397 30.826 25.398 1.00 0.00 72 ARG A CA 4
ATOM 5536 C C . ARG A 1 78 ? 58.347 29.760 25.679 1.00 0.00 72 ARG A C 4
ATOM 5537 O O . ARG A 1 78 ? 58.084 28.926 24.818 1.00 0.00 72 ARG A O 4
ATOM 5558 N N . LEU A 1 79 ? 57.646 29.872 26.810 1.00 0.00 73 LEU A N 4
ATOM 5559 C CA . LEU A 1 79 ? 56.412 29.134 27.067 1.00 0.00 73 LEU A CA 4
ATOM 5560 C C . LEU A 1 79 ? 55.432 29.365 25.914 1.00 0.00 73 LEU A C 4
ATOM 5561 O O . LEU A 1 79 ? 55.060 28.411 25.240 1.00 0.00 73 LEU A O 4
ATOM 5577 N N . ALA A 1 80 ? 55.094 30.621 25.602 1.00 0.00 74 ALA A N 4
ATOM 5578 C CA . ALA A 1 80 ? 54.217 30.946 24.476 1.00 0.00 74 ALA A CA 4
ATOM 5579 C C . ALA A 1 80 ? 54.722 30.405 23.129 1.00 0.00 74 ALA A C 4
ATOM 5580 O O . ALA A 1 80 ? 53.907 30.001 22.300 1.00 0.00 74 ALA A O 4
ATOM 5587 N N . GLU A 1 81 ? 56.039 30.354 22.908 1.00 0.00 75 GLU A N 4
ATOM 5588 C CA . GLU A 1 81 ? 56.604 29.734 21.706 1.00 0.00 75 GLU A CA 4
ATOM 5589 C C . GLU A 1 81 ? 56.311 28.226 21.653 1.00 0.00 75 GLU A C 4
ATOM 5590 O O . GLU A 1 81 ? 55.829 27.745 20.627 1.00 0.00 75 GLU A O 4
ATOM 5602 N N . THR A 1 82 ? 56.510 27.491 22.757 1.00 0.00 76 THR A N 4
ATOM 5603 C CA . THR A 1 82 ? 56.136 26.066 22.836 1.00 0.00 76 THR A CA 4
ATOM 5604 C C . THR A 1 82 ? 54.635 25.867 22.616 1.00 0.00 76 THR A C 4
ATOM 5605 O O . THR A 1 82 ? 54.244 25.095 21.739 1.00 0.00 76 THR A O 4
ATOM 5616 N N . ILE A 1 83 ? 53.780 26.607 23.334 1.00 0.00 77 ILE A N 4
ATOM 5617 C CA . ILE A 1 83 ? 52.325 26.422 23.266 1.00 0.00 77 ILE A CA 4
ATOM 5618 C C . ILE A 1 83 ? 51.789 26.760 21.864 1.00 0.00 77 ILE A C 4
ATOM 5619 O O . ILE A 1 83 ? 50.896 26.071 21.387 1.00 0.00 77 ILE A O 4
ATOM 5635 N N . VAL A 1 84 ? 52.347 27.754 21.159 1.00 0.00 78 VAL A N 4
ATOM 5636 C CA . VAL A 1 84 ? 51.909 28.115 19.794 1.00 0.00 78 VAL A CA 4
ATOM 5637 C C . VAL A 1 84 ? 52.480 27.180 18.719 1.00 0.00 78 VAL A C 4
ATOM 5638 O O . VAL A 1 84 ? 51.749 26.817 17.794 1.00 0.00 78 VAL A O 4
ATOM 5651 N N . ARG A 1 85 ? 53.734 26.705 18.826 1.00 0.00 79 ARG A N 4
ATOM 5652 C CA . ARG A 1 85 ? 54.256 25.729 17.844 1.00 0.00 79 ARG A CA 4
ATOM 5653 C C . ARG A 1 85 ? 53.632 24.338 17.993 1.00 0.00 79 ARG A C 4
ATOM 5654 O O . ARG A 1 85 ? 53.518 23.635 16.988 1.00 0.00 79 ARG A O 4
ATOM 5675 N N . LEU A 1 86 ? 53.193 23.962 19.200 1.00 0.00 80 LEU A N 4
ATOM 5676 C CA . LEU A 1 86 ? 52.514 22.688 19.495 1.00 0.00 80 LEU A CA 4
ATOM 5677 C C . LEU A 1 86 ? 50.982 22.765 19.325 1.00 0.00 80 LEU A C 4
ATOM 5678 O O . LEU A 1 86 ? 50.394 21.835 18.775 1.00 0.00 80 LEU A O 4
ATOM 5694 N N . ALA A 1 87 ? 50.360 23.850 19.797 1.00 0.00 81 ALA A N 4
ATOM 5695 C CA . ALA A 1 87 ? 48.940 24.217 19.716 1.00 0.00 81 ALA A CA 4
ATOM 5696 C C . ALA A 1 87 ? 47.949 23.039 19.776 1.00 0.00 81 ALA A C 4
ATOM 5697 O O . ALA A 1 87 ? 47.428 22.601 18.740 1.00 0.00 81 ALA A O 4
ATOM 5704 N N . ALA A 1 88 ? 47.663 22.543 20.986 1.00 0.00 82 ALA A N 4
ATOM 5705 C CA . ALA A 1 88 ? 46.736 21.432 21.199 1.00 0.00 82 ALA A CA 4
ATOM 5706 C C . ALA A 1 88 ? 45.342 21.734 20.596 1.00 0.00 82 ALA A C 4
ATOM 5707 O O . ALA A 1 88 ? 44.775 22.796 20.880 1.00 0.00 82 ALA A O 4
ATOM 5714 N N . PRO A 1 89 ? 44.776 20.834 19.769 1.00 0.00 83 PRO A N 4
ATOM 5715 C CA . PRO A 1 89 ? 43.543 21.102 19.039 1.00 0.00 83 PRO A CA 4
ATOM 5716 C C . PRO A 1 89 ? 42.303 20.992 19.934 1.00 0.00 83 PRO A C 4
ATOM 5717 O O . PRO A 1 89 ? 42.086 19.983 20.617 1.00 0.00 83 PRO A O 4
ATOM 5728 N N . ALA A 1 90 ? 41.481 22.045 19.900 1.00 0.00 84 ALA A N 4
ATOM 5729 C CA . ALA A 1 90 ? 40.138 22.144 20.474 1.00 0.00 84 ALA A CA 4
ATOM 5730 C C . ALA A 1 90 ? 39.951 21.466 21.863 1.00 0.00 84 ALA A C 4
ATOM 5731 O O . ALA A 1 90 ? 39.047 20.630 22.003 1.00 0.00 84 ALA A O 4
ATOM 5738 N N . PRO A 1 91 ? 40.760 21.806 22.892 1.00 0.00 85 PRO A N 4
ATOM 5739 C CA . PRO A 1 91 ? 40.821 21.115 24.190 1.00 0.00 85 PRO A CA 4
ATOM 5740 C C . PRO A 1 91 ? 39.670 21.526 25.132 1.00 0.00 85 PRO A C 4
ATOM 5741 O O . PRO A 1 91 ? 39.880 22.181 26.155 1.00 0.00 85 PRO A O 4
ATOM 5752 N N . SER A 1 92 ? 38.428 21.210 24.756 1.00 0.00 86 SER A N 4
ATOM 5753 C CA . SER A 1 92 ? 37.190 21.673 25.419 1.00 0.00 86 SER A CA 4
ATOM 5754 C C . SER A 1 92 ? 37.143 23.196 25.670 1.00 0.00 86 SER A C 4
ATOM 5755 O O . SER A 1 92 ? 36.599 23.661 26.675 1.00 0.00 86 SER A O 4
ATOM 5763 N N . GLY A 1 93 ? 37.729 23.973 24.757 1.00 0.00 87 GLY A N 4
ATOM 5764 C CA . GLY A 1 93 ? 37.845 25.434 24.795 1.00 0.00 87 GLY A CA 4
ATOM 5765 C C . GLY A 1 93 ? 38.173 26.005 23.409 1.00 0.00 87 GLY A C 4
ATOM 5766 O O . GLY A 1 93 ? 38.569 25.260 22.506 1.00 0.00 87 GLY A O 4
ATOM 5770 N N . ASP A 1 94 ? 37.976 27.310 23.213 1.00 0.00 88 ASP A N 4
ATOM 5771 C CA . ASP A 1 94 ? 37.936 27.954 21.887 1.00 0.00 88 ASP A CA 4
ATOM 5772 C C . ASP A 1 94 ? 38.791 29.225 21.786 1.00 0.00 88 ASP A C 4
ATOM 5773 O O . ASP A 1 94 ? 39.015 29.916 22.784 1.00 0.00 88 ASP A O 4
ATOM 5782 N N . GLN A 1 95 ? 39.240 29.552 20.569 1.00 0.00 89 GLN A N 4
ATOM 5783 C CA . GLN A 1 95 ? 40.049 30.747 20.301 1.00 0.00 89 GLN A CA 4
ATOM 5784 C C . GLN A 1 95 ? 39.220 32.037 20.162 1.00 0.00 89 GLN A C 4
ATOM 5785 O O . GLN A 1 95 ? 37.988 32.027 20.078 1.00 0.00 89 GLN A O 4
ATOM 5799 N N . ASP A 1 96 ? 39.921 33.169 20.145 1.00 0.00 90 ASP A N 4
ATOM 5800 C CA . ASP A 1 96 ? 39.363 34.504 19.931 1.00 0.00 90 ASP A CA 4
ATOM 5801 C C . ASP A 1 96 ? 40.435 35.416 19.306 1.00 0.00 90 ASP A C 4
ATOM 5802 O O . ASP A 1 96 ? 41.599 35.375 19.725 1.00 0.00 90 ASP A O 4
ATOM 5811 N N . ASP A 1 97 ? 40.051 36.273 18.355 1.00 0.00 91 ASP A N 4
ATOM 5812 C CA . ASP A 1 97 ? 40.891 37.385 17.876 1.00 0.00 91 ASP A CA 4
ATOM 5813 C C . ASP A 1 97 ? 40.946 38.545 18.897 1.00 0.00 91 ASP A C 4
ATOM 5814 O O . ASP A 1 97 ? 41.774 39.449 18.760 1.00 0.00 91 ASP A O 4
ATOM 5823 N N . ALA A 1 98 ? 40.127 38.479 19.956 1.00 0.00 92 ALA A N 4
ATOM 5824 C CA . ALA A 1 98 ? 40.160 39.331 21.153 1.00 0.00 92 ALA A CA 4
ATOM 5825 C C . ALA A 1 98 ? 39.835 40.819 20.896 1.00 0.00 92 ALA A C 4
ATOM 5826 O O . ALA A 1 98 ? 40.608 41.721 21.225 1.00 0.00 92 ALA A O 4
ATOM 5833 N N . SER A 1 99 ? 38.680 41.078 20.274 1.00 0.00 93 SER A N 4
ATOM 5834 C CA . SER A 1 99 ? 38.225 42.411 19.837 1.00 0.00 93 SER A CA 4
ATOM 5835 C C . SER A 1 99 ? 37.229 43.107 20.780 1.00 0.00 93 SER A C 4
ATOM 5836 O O . SER A 1 99 ? 36.965 44.300 20.609 1.00 0.00 93 SER A O 4
ATOM 5844 N N . GLU A 1 100 ? 36.678 42.402 21.774 1.00 0.00 94 GLU A N 4
ATOM 5845 C CA . GLU A 1 100 ? 35.725 42.932 22.766 1.00 0.00 94 GLU A CA 4
ATOM 5846 C C . GLU A 1 100 ? 36.267 42.704 24.188 1.00 0.00 94 GLU A C 4
ATOM 5847 O O . GLU A 1 100 ? 35.927 41.713 24.834 1.00 0.00 94 GLU A O 4
ATOM 5859 N N . TYR A 1 101 ? 37.179 43.566 24.651 1.00 0.00 95 TYR A N 4
ATOM 5860 C CA . TYR A 1 101 ? 37.992 43.332 25.856 1.00 0.00 95 TYR A CA 4
ATOM 5861 C C . TYR A 1 101 ? 37.836 44.431 26.918 1.00 0.00 95 TYR A C 4
ATOM 5862 O O . TYR A 1 101 ? 37.831 45.625 26.613 1.00 0.00 95 TYR A O 4
ATOM 5880 N N . GLU A 1 102 ? 37.770 44.025 28.188 1.00 0.00 96 GLU A N 4
ATOM 5881 C CA . GLU A 1 102 ? 37.499 44.893 29.353 1.00 0.00 96 GLU A CA 4
ATOM 5882 C C . GLU A 1 102 ? 38.769 45.554 29.927 1.00 0.00 96 GLU A C 4
ATOM 5883 O O . GLU A 1 102 ? 38.804 46.005 31.072 1.00 0.00 96 GLU A O 4
ATOM 5895 N N . GLU A 1 103 ? 39.856 45.549 29.159 1.00 0.00 97 GLU A N 4
ATOM 5896 C CA . GLU A 1 103 ? 41.233 45.739 29.638 1.00 0.00 97 GLU A CA 4
ATOM 5897 C C . GLU A 1 103 ? 41.925 47.000 29.098 1.00 0.00 97 GLU A C 4
ATOM 5898 O O . GLU A 1 103 ? 43.001 47.363 29.575 1.00 0.00 97 GLU A O 4
ATOM 5910 N N . GLY A 1 104 ? 41.315 47.686 28.128 1.00 0.00 98 GLY A N 4
ATOM 5911 C CA . GLY A 1 104 ? 41.858 48.873 27.457 1.00 0.00 98 GLY A CA 4
ATOM 5912 C C . GLY A 1 104 ? 41.823 50.164 28.288 1.00 0.00 98 GLY A C 4
ATOM 5913 O O . GLY A 1 104 ? 41.896 51.244 27.705 1.00 0.00 98 GLY A O 4
ATOM 5917 N N . VAL A 1 105 ? 41.674 50.062 29.614 1.00 0.00 99 VAL A N 4
ATOM 5918 C CA . VAL A 1 105 ? 41.534 51.148 30.609 1.00 0.00 99 VAL A CA 4
ATOM 5919 C C . VAL A 1 105 ? 40.440 52.188 30.303 1.00 0.00 99 VAL A C 4
ATOM 5920 O O . VAL A 1 105 ? 40.495 53.314 30.805 1.00 0.00 99 VAL A O 4
ATOM 5933 N N . ILE A 1 106 ? 39.421 51.802 29.527 1.00 0.00 100 ILE A N 4
ATOM 5934 C CA . ILE A 1 106 ? 38.227 52.601 29.196 1.00 0.00 100 ILE A CA 4
ATOM 5935 C C . ILE A 1 106 ? 36.924 51.873 29.578 1.00 0.00 100 ILE A C 4
ATOM 5936 O O . ILE A 1 106 ? 36.884 50.642 29.660 1.00 0.00 100 ILE A O 4
ATOM 5952 N N . ARG A 1 107 ? 35.856 52.641 29.818 1.00 0.00 101 ARG A N 4
ATOM 5953 C CA . ARG A 1 107 ? 34.550 52.181 30.334 1.00 0.00 101 ARG A CA 4
ATOM 5954 C C . ARG A 1 107 ? 33.383 53.065 29.893 1.00 0.00 101 ARG A C 4
ATOM 5955 O O . ARG A 1 107 ? 33.591 54.280 29.646 1.00 0.00 101 ARG A O 4
ATOM 5977 N N . GLY A 1 7 ? 52.245 48.642 40.609 1.00 0.00 1 GLY A N 5
ATOM 5978 C CA . GLY A 1 7 ? 52.667 49.584 39.561 1.00 0.00 1 GLY A CA 5
ATOM 5979 C C . GLY A 1 7 ? 54.174 49.572 39.387 1.00 0.00 1 GLY A C 5
ATOM 5980 O O . GLY A 1 7 ? 54.857 48.735 39.980 1.00 0.00 1 GLY A O 5
ATOM 5984 N N . ALA A 1 8 ? 54.688 50.520 38.593 1.00 0.00 2 ALA A N 5
ATOM 5985 C CA . ALA A 1 8 ? 56.101 50.645 38.205 1.00 0.00 2 ALA A CA 5
ATOM 5986 C C . ALA A 1 8 ? 56.662 49.414 37.457 1.00 0.00 2 ALA A C 5
ATOM 5987 O O . ALA A 1 8 ? 55.955 48.441 37.225 1.00 0.00 2 ALA A O 5
ATOM 5994 N N . ALA A 1 9 ? 57.923 49.474 37.017 1.00 0.00 3 ALA A N 5
ATOM 5995 C CA . ALA A 1 9 ? 58.629 48.431 36.253 1.00 0.00 3 ALA A CA 5
ATOM 5996 C C . ALA A 1 9 ? 57.965 47.962 34.927 1.00 0.00 3 ALA A C 5
ATOM 5997 O O . ALA A 1 9 ? 58.411 46.984 34.321 1.00 0.00 3 ALA A O 5
ATOM 6004 N N . ALA A 1 10 ? 56.939 48.664 34.436 1.00 0.00 4 ALA A N 5
ATOM 6005 C CA . ALA A 1 10 ? 56.244 48.383 33.176 1.00 0.00 4 ALA A CA 5
ATOM 6006 C C . ALA A 1 10 ? 57.055 48.787 31.924 1.00 0.00 4 ALA A C 5
ATOM 6007 O O . ALA A 1 10 ? 56.808 48.271 30.832 1.00 0.00 4 ALA A O 5
ATOM 6014 N N . GLY A 1 11 ? 58.044 49.675 32.083 1.00 0.00 5 GLY A N 5
ATOM 6015 C CA . GLY A 1 11 ? 58.817 50.322 31.015 1.00 0.00 5 GLY A CA 5
ATOM 6016 C C . GLY A 1 11 ? 59.768 49.444 30.189 1.00 0.00 5 GLY A C 5
ATOM 6017 O O . GLY A 1 11 ? 60.556 49.953 29.390 1.00 0.00 5 GLY A O 5
ATOM 6021 N N . VAL A 1 12 ? 59.691 48.121 30.328 1.00 0.00 6 VAL A N 5
ATOM 6022 C CA . VAL A 1 12 ? 60.401 47.129 29.497 1.00 0.00 6 VAL A CA 5
ATOM 6023 C C . VAL A 1 12 ? 59.672 46.885 28.154 1.00 0.00 6 VAL A C 5
ATOM 6024 O O . VAL A 1 12 ? 59.622 45.769 27.638 1.00 0.00 6 VAL A O 5
ATOM 6037 N N . SER A 1 13 ? 59.069 47.940 27.591 1.00 0.00 7 SER A N 5
ATOM 6038 C CA . SER A 1 13 ? 58.135 47.899 26.455 1.00 0.00 7 SER A CA 5
ATOM 6039 C C . SER A 1 13 ? 58.721 47.261 25.186 1.00 0.00 7 SER A C 5
ATOM 6040 O O . SER A 1 13 ? 59.900 47.437 24.857 1.00 0.00 7 SER A O 5
ATOM 6048 N N . ALA A 1 14 ? 57.874 46.521 24.469 1.00 0.00 8 ALA A N 5
ATOM 6049 C CA . ALA A 1 14 ? 58.248 45.631 23.374 1.00 0.00 8 ALA A CA 5
ATOM 6050 C C . ALA A 1 14 ? 58.492 46.312 22.010 1.00 0.00 8 ALA A C 5
ATOM 6051 O O . ALA A 1 14 ? 58.039 47.432 21.739 1.00 0.00 8 ALA A O 5
ATOM 6058 N N . ALA A 1 15 ? 59.156 45.562 21.129 1.00 0.00 9 ALA A N 5
ATOM 6059 C CA . ALA A 1 15 ? 59.106 45.738 19.680 1.00 0.00 9 ALA A CA 5
ATOM 6060 C C . ALA A 1 15 ? 58.101 44.738 19.074 1.00 0.00 9 ALA A C 5
ATOM 6061 O O . ALA A 1 15 ? 57.992 43.592 19.531 1.00 0.00 9 ALA A O 5
ATOM 6068 N N . GLY A 1 16 ? 57.360 45.172 18.056 1.00 0.00 10 GLY A N 5
ATOM 6069 C CA . GLY A 1 16 ? 56.171 44.473 17.566 1.00 0.00 10 GLY A CA 5
ATOM 6070 C C . GLY A 1 16 ? 54.975 44.609 18.520 1.00 0.00 10 GLY A C 5
ATOM 6071 O O . GLY A 1 16 ? 54.866 45.572 19.287 1.00 0.00 10 GLY A O 5
ATOM 6075 N N . ILE A 1 17 ? 54.070 43.633 18.474 1.00 0.00 11 ILE A N 5
ATOM 6076 C CA . ILE A 1 17 ? 52.889 43.538 19.349 1.00 0.00 11 ILE A CA 5
ATOM 6077 C C . ILE A 1 17 ? 53.142 42.696 20.609 1.00 0.00 11 ILE A C 5
ATOM 6078 O O . ILE A 1 17 ? 52.466 42.906 21.619 1.00 0.00 11 ILE A O 5
ATOM 6094 N N . GLU A 1 18 ? 54.140 41.805 20.575 1.00 0.00 12 GLU A N 5
ATOM 6095 C CA . GLU A 1 18 ? 54.484 40.798 21.595 1.00 0.00 12 GLU A CA 5
ATOM 6096 C C . GLU A 1 18 ? 53.385 39.720 21.810 1.00 0.00 12 GLU A C 5
ATOM 6097 O O . GLU A 1 18 ? 52.194 40.057 21.772 1.00 0.00 12 GLU A O 5
ATOM 6109 N N . PRO A 1 19 ? 53.720 38.430 22.056 1.00 0.00 13 PRO A N 5
ATOM 6110 C CA . PRO A 1 19 ? 52.723 37.358 22.186 1.00 0.00 13 PRO A CA 5
ATOM 6111 C C . PRO A 1 19 ? 51.655 37.649 23.251 1.00 0.00 13 PRO A C 5
ATOM 6112 O O . PRO A 1 19 ? 51.976 38.056 24.371 1.00 0.00 13 PRO A O 5
ATOM 6123 N N . ASP A 1 20 ? 50.376 37.467 22.914 1.00 0.00 14 ASP A N 5
ATOM 6124 C CA . ASP A 1 20 ? 49.238 37.918 23.731 1.00 0.00 14 ASP A CA 5
ATOM 6125 C C . ASP A 1 20 ? 49.102 37.200 25.089 1.00 0.00 14 ASP A C 5
ATOM 6126 O O . ASP A 1 20 ? 48.507 37.759 26.017 1.00 0.00 14 ASP A O 5
ATOM 6135 N N . LEU A 1 21 ? 49.742 36.038 25.278 1.00 0.00 15 LEU A N 5
ATOM 6136 C CA . LEU A 1 21 ? 49.867 35.404 26.595 1.00 0.00 15 LEU A CA 5
ATOM 6137 C C . LEU A 1 21 ? 50.506 36.348 27.631 1.00 0.00 15 LEU A C 5
ATOM 6138 O O . LEU A 1 21 ? 50.134 36.312 28.802 1.00 0.00 15 LEU A O 5
ATOM 6154 N N . THR A 1 22 ? 51.399 37.252 27.202 1.00 0.00 16 THR A N 5
ATOM 6155 C CA . THR A 1 22 ? 51.964 38.302 28.069 1.00 0.00 16 THR A CA 5
ATOM 6156 C C . THR A 1 22 ? 50.878 39.234 28.619 1.00 0.00 16 THR A C 5
ATOM 6157 O O . THR A 1 22 ? 50.832 39.475 29.826 1.00 0.00 16 THR A O 5
ATOM 6168 N N . ALA A 1 23 ? 49.956 39.685 27.759 1.00 0.00 17 ALA A N 5
ATOM 6169 C CA . ALA A 1 23 ? 48.830 40.540 28.126 1.00 0.00 17 ALA A CA 5
ATOM 6170 C C . ALA A 1 23 ? 47.862 39.809 29.072 1.00 0.00 17 ALA A C 5
ATOM 6171 O O . ALA A 1 23 ? 47.455 40.373 30.094 1.00 0.00 17 ALA A O 5
ATOM 6178 N N . ILE A 1 24 ? 47.563 38.536 28.779 1.00 0.00 18 ILE A N 5
ATOM 6179 C CA . ILE A 1 24 ? 46.718 37.679 29.628 1.00 0.00 18 ILE A CA 5
ATOM 6180 C C . ILE A 1 24 ? 47.349 37.481 31.019 1.00 0.00 18 ILE A C 5
ATOM 6181 O O . ILE A 1 24 ? 46.651 37.573 32.030 1.00 0.00 18 ILE A O 5
ATOM 6197 N N . TRP A 1 25 ? 48.667 37.266 31.113 1.00 0.00 19 TRP A N 5
ATOM 6198 C CA . TRP A 1 25 ? 49.334 37.054 32.402 1.00 0.00 19 TRP A CA 5
ATOM 6199 C C . TRP A 1 25 ? 49.415 38.350 33.217 1.00 0.00 19 TRP A C 5
ATOM 6200 O O . TRP A 1 25 ? 49.141 38.311 34.416 1.00 0.00 19 TRP A O 5
ATOM 6221 N N . GLN A 1 26 ? 49.675 39.515 32.603 1.00 0.00 20 GLN A N 5
ATOM 6222 C CA . GLN A 1 26 ? 49.574 40.779 33.349 1.00 0.00 20 GLN A CA 5
ATOM 6223 C C . GLN A 1 26 ? 48.131 41.136 33.758 1.00 0.00 20 GLN A C 5
ATOM 6224 O O . GLN A 1 26 ? 47.950 41.756 34.808 1.00 0.00 20 GLN A O 5
ATOM 6238 N N . ALA A 1 27 ? 47.106 40.700 33.008 1.00 0.00 21 ALA A N 5
ATOM 6239 C CA . ALA A 1 27 ? 45.703 40.865 33.404 1.00 0.00 21 ALA A CA 5
ATOM 6240 C C . ALA A 1 27 ? 45.322 40.012 34.625 1.00 0.00 21 ALA A C 5
ATOM 6241 O O . ALA A 1 27 ? 44.729 40.519 35.581 1.00 0.00 21 ALA A O 5
ATOM 6248 N N . LEU A 1 28 ? 45.668 38.721 34.614 1.00 0.00 22 LEU A N 5
ATOM 6249 C CA . LEU A 1 28 ? 45.300 37.768 35.665 1.00 0.00 22 LEU A CA 5
ATOM 6250 C C . LEU A 1 28 ? 46.132 37.959 36.936 1.00 0.00 22 LEU A C 5
ATOM 6251 O O . LEU A 1 28 ? 45.598 37.902 38.047 1.00 0.00 22 LEU A O 5
ATOM 6267 N N . PHE A 1 29 ? 47.434 38.198 36.788 1.00 0.00 23 PHE A N 5
ATOM 6268 C CA . PHE A 1 29 ? 48.383 38.223 37.903 1.00 0.00 23 PHE A CA 5
ATOM 6269 C C . PHE A 1 29 ? 48.683 39.643 38.416 1.00 0.00 23 PHE A C 5
ATOM 6270 O O . PHE A 1 29 ? 49.576 39.819 39.241 1.00 0.00 23 PHE A O 5
ATOM 6287 N N . ALA A 1 30 ? 47.967 40.665 37.928 1.00 0.00 24 ALA A N 5
ATOM 6288 C CA . ALA A 1 30 ? 48.127 42.086 38.280 1.00 0.00 24 ALA A CA 5
ATOM 6289 C C . ALA A 1 30 ? 49.544 42.679 38.058 1.00 0.00 24 ALA A C 5
ATOM 6290 O O . ALA A 1 30 ? 49.848 43.783 38.521 1.00 0.00 24 ALA A O 5
ATOM 6297 N N . LEU A 1 31 ? 50.411 41.966 37.328 1.00 0.00 25 LEU A N 5
ATOM 6298 C CA . LEU A 1 31 ? 51.780 42.378 37.001 1.00 0.00 25 LEU A CA 5
ATOM 6299 C C . LEU A 1 31 ? 51.826 43.670 36.155 1.00 0.00 25 LEU A C 5
ATOM 6300 O O . LEU A 1 31 ? 50.865 43.962 35.435 1.00 0.00 25 LEU A O 5
ATOM 6316 N N . PRO A 1 32 ? 52.954 44.403 36.166 1.00 0.00 26 PRO A N 5
ATOM 6317 C CA . PRO A 1 32 ? 53.170 45.546 35.279 1.00 0.00 26 PRO A CA 5
ATOM 6318 C C . PRO A 1 32 ? 53.634 45.147 33.866 1.00 0.00 26 PRO A C 5
ATOM 6319 O O . PRO A 1 32 ? 53.173 45.738 32.886 1.00 0.00 26 PRO A O 5
ATOM 6330 N N . ALA A 1 33 ? 54.527 44.154 33.744 1.00 0.00 27 ALA A N 5
ATOM 6331 C CA . ALA A 1 33 ? 55.033 43.626 32.470 1.00 0.00 27 ALA A CA 5
ATOM 6332 C C . ALA A 1 33 ? 55.684 42.231 32.612 1.00 0.00 27 ALA A C 5
ATOM 6333 O O . ALA A 1 33 ? 56.307 41.924 33.636 1.00 0.00 27 ALA A O 5
ATOM 6340 N N . VAL A 1 34 ? 55.580 41.409 31.563 1.00 0.00 28 VAL A N 5
ATOM 6341 C CA . VAL A 1 34 ? 56.236 40.093 31.393 1.00 0.00 28 VAL A CA 5
ATOM 6342 C C . VAL A 1 34 ? 56.793 39.892 29.974 1.00 0.00 28 VAL A C 5
ATOM 6343 O O . VAL A 1 34 ? 56.386 40.570 29.030 1.00 0.00 28 VAL A O 5
ATOM 6356 N N . GLY A 1 35 ? 57.719 38.946 29.809 1.00 0.00 29 GLY A N 5
ATOM 6357 C CA . GLY A 1 35 ? 58.431 38.697 28.555 1.00 0.00 29 GLY A CA 5
ATOM 6358 C C . GLY A 1 35 ? 59.441 37.548 28.651 1.00 0.00 29 GLY A C 5
ATOM 6359 O O . GLY A 1 35 ? 59.086 36.388 28.432 1.00 0.00 29 GLY A O 5
ATOM 6363 N N . ARG A 1 36 ? 60.717 37.882 28.900 1.00 0.00 30 ARG A N 5
ATOM 6364 C CA . ARG A 1 36 ? 61.883 36.991 28.693 1.00 0.00 30 ARG A CA 5
ATOM 6365 C C . ARG A 1 36 ? 62.908 36.974 29.845 1.00 0.00 30 ARG A C 5
ATOM 6366 O O . ARG A 1 36 ? 63.940 36.314 29.718 1.00 0.00 30 ARG A O 5
ATOM 6387 N N . HIS A 1 37 ? 62.639 37.639 30.972 1.00 0.00 31 HIS A N 5
ATOM 6388 C CA . HIS A 1 37 ? 63.546 37.674 32.137 1.00 0.00 31 HIS A CA 5
ATOM 6389 C C . HIS A 1 37 ? 63.031 36.936 33.384 1.00 0.00 31 HIS A C 5
ATOM 6390 O O . HIS A 1 37 ? 63.849 36.372 34.112 1.00 0.00 31 HIS A O 5
ATOM 6404 N N . GLN A 1 38 ? 61.719 36.898 33.637 1.00 0.00 32 GLN A N 5
ATOM 6405 C CA . GLN A 1 38 ? 61.121 36.226 34.807 1.00 0.00 32 GLN A CA 5
ATOM 6406 C C . GLN A 1 38 ? 60.158 35.086 34.416 1.00 0.00 32 GLN A C 5
ATOM 6407 O O . GLN A 1 38 ? 59.575 35.098 33.330 1.00 0.00 32 GLN A O 5
ATOM 6421 N N . ASP A 1 39 ? 60.010 34.083 35.282 1.00 0.00 33 ASP A N 5
ATOM 6422 C CA . ASP A 1 39 ? 59.487 32.746 34.955 1.00 0.00 33 ASP A CA 5
ATOM 6423 C C . ASP A 1 39 ? 58.267 32.355 35.814 1.00 0.00 33 ASP A C 5
ATOM 6424 O O . ASP A 1 39 ? 58.113 32.845 36.931 1.00 0.00 33 ASP A O 5
ATOM 6433 N N . PHE A 1 40 ? 57.403 31.447 35.339 1.00 0.00 34 PHE A N 5
ATOM 6434 C CA . PHE A 1 40 ? 56.137 31.074 36.008 1.00 0.00 34 PHE A CA 5
ATOM 6435 C C . PHE A 1 40 ? 56.266 30.596 37.468 1.00 0.00 34 PHE A C 5
ATOM 6436 O O . PHE A 1 40 ? 55.356 30.826 38.268 1.00 0.00 34 PHE A O 5
ATOM 6453 N N . PHE A 1 41 ? 57.385 29.975 37.848 1.00 0.00 35 PHE A N 5
ATOM 6454 C CA . PHE A 1 41 ? 57.614 29.531 39.230 1.00 0.00 35 PHE A CA 5
ATOM 6455 C C . PHE A 1 41 ? 57.617 30.709 40.232 1.00 0.00 35 PHE A C 5
ATOM 6456 O O . PHE A 1 41 ? 57.201 30.538 41.384 1.00 0.00 35 PHE A O 5
ATOM 6473 N N . ALA A 1 42 ? 57.960 31.915 39.762 1.00 0.00 36 ALA A N 5
ATOM 6474 C CA . ALA A 1 42 ? 57.678 33.188 40.424 1.00 0.00 36 ALA A CA 5
ATOM 6475 C C . ALA A 1 42 ? 56.369 33.838 39.930 1.00 0.00 36 ALA A C 5
ATOM 6476 O O . ALA A 1 42 ? 55.468 34.120 40.721 1.00 0.00 36 ALA A O 5
ATOM 6483 N N . LEU A 1 43 ? 56.225 34.045 38.614 1.00 0.00 37 LEU A N 5
ATOM 6484 C CA . LEU A 1 43 ? 55.188 34.900 38.015 1.00 0.00 37 LEU A CA 5
ATOM 6485 C C . LEU A 1 43 ? 53.758 34.387 38.213 1.00 0.00 37 LEU A C 5
ATOM 6486 O O . LEU A 1 43 ? 52.835 35.197 38.282 1.00 0.00 37 LEU A O 5
ATOM 6502 N N . GLY A 1 44 ? 53.565 33.071 38.339 1.00 0.00 38 GLY A N 5
ATOM 6503 C CA . GLY A 1 44 ? 52.249 32.481 38.593 1.00 0.00 38 GLY A CA 5
ATOM 6504 C C . GLY A 1 44 ? 51.707 32.824 39.983 1.00 0.00 38 GLY A C 5
ATOM 6505 O O . GLY A 1 44 ? 50.506 33.014 40.137 1.00 0.00 38 GLY A O 5
ATOM 6509 N N . GLY A 1 45 ? 52.585 33.002 40.979 1.00 0.00 39 GLY A N 5
ATOM 6510 C CA . GLY A 1 45 ? 52.277 33.475 42.338 1.00 0.00 39 GLY A CA 5
ATOM 6511 C C . GLY A 1 45 ? 51.455 32.527 43.222 1.00 0.00 39 GLY A C 5
ATOM 6512 O O . GLY A 1 45 ? 51.739 32.416 44.413 1.00 0.00 39 GLY A O 5
ATOM 6516 N N . ASP A 1 46 ? 50.467 31.823 42.670 1.00 0.00 40 ASP A N 5
ATOM 6517 C CA . ASP A 1 46 ? 49.544 30.940 43.391 1.00 0.00 40 ASP A CA 5
ATOM 6518 C C . ASP A 1 46 ? 49.130 29.729 42.538 1.00 0.00 40 ASP A C 5
ATOM 6519 O O . ASP A 1 46 ? 49.035 29.821 41.308 1.00 0.00 40 ASP A O 5
ATOM 6528 N N . SER A 1 47 ? 48.780 28.616 43.181 1.00 0.00 41 SER A N 5
ATOM 6529 C CA . SER A 1 47 ? 48.113 27.486 42.520 1.00 0.00 41 SER A CA 5
ATOM 6530 C C . SER A 1 47 ? 46.718 27.874 42.029 1.00 0.00 41 SER A C 5
ATOM 6531 O O . SER A 1 47 ? 46.343 27.533 40.912 1.00 0.00 41 SER A O 5
ATOM 6539 N N . GLN A 1 48 ? 45.978 28.673 42.807 1.00 0.00 42 GLN A N 5
ATOM 6540 C CA . GLN A 1 48 ? 44.673 29.212 42.405 1.00 0.00 42 GLN A CA 5
ATOM 6541 C C . GLN A 1 48 ? 44.775 30.063 41.131 1.00 0.00 42 GLN A C 5
ATOM 6542 O O . GLN A 1 48 ? 43.948 29.928 40.230 1.00 0.00 42 GLN A O 5
ATOM 6556 N N . LEU A 1 49 ? 45.828 30.883 41.028 1.00 0.00 43 LEU A N 5
ATOM 6557 C CA . LEU A 1 49 ? 46.150 31.675 39.841 1.00 0.00 43 LEU A CA 5
ATOM 6558 C C . LEU A 1 49 ? 46.479 30.765 38.651 1.00 0.00 43 LEU A C 5
ATOM 6559 O O . LEU A 1 49 ? 45.909 30.959 37.580 1.00 0.00 43 LEU A O 5
ATOM 6575 N N . GLY A 1 50 ? 47.321 29.744 38.840 1.00 0.00 44 GLY A N 5
ATOM 6576 C CA . GLY A 1 50 ? 47.639 28.757 37.800 1.00 0.00 44 GLY A CA 5
ATOM 6577 C C . GLY A 1 50 ? 46.411 28.001 37.271 1.00 0.00 44 GLY A C 5
ATOM 6578 O O . GLY A 1 50 ? 46.215 27.913 36.057 1.00 0.00 44 GLY A O 5
ATOM 6582 N N . LEU A 1 51 ? 45.545 27.511 38.166 1.00 0.00 45 LEU A N 5
ATOM 6583 C CA . LEU A 1 51 ? 44.318 26.793 37.798 1.00 0.00 45 LEU A CA 5
ATOM 6584 C C . LEU A 1 51 ? 43.312 27.696 37.064 1.00 0.00 45 LEU A C 5
ATOM 6585 O O . LEU A 1 51 ? 42.856 27.329 35.979 1.00 0.00 45 LEU A O 5
ATOM 6601 N N . ARG A 1 52 ? 42.991 28.888 37.592 1.00 0.00 46 ARG A N 5
ATOM 6602 C CA . ARG A 1 52 ? 42.016 29.791 36.945 1.00 0.00 46 ARG A CA 5
ATOM 6603 C C . ARG A 1 52 ? 42.534 30.377 35.630 1.00 0.00 46 ARG A C 5
ATOM 6604 O O . ARG A 1 52 ? 41.747 30.550 34.695 1.00 0.00 46 ARG A O 5
ATOM 6625 N N . MET A 1 53 ? 43.851 30.607 35.535 1.00 0.00 47 MET A N 5
ATOM 6626 C CA . MET A 1 53 ? 44.537 30.958 34.291 1.00 0.00 47 MET A CA 5
ATOM 6627 C C . MET A 1 53 ? 44.380 29.851 33.255 1.00 0.00 47 MET A C 5
ATOM 6628 O O . MET A 1 53 ? 43.985 30.151 32.132 1.00 0.00 47 MET A O 5
ATOM 6642 N N . LEU A 1 54 ? 44.639 28.587 33.613 1.00 0.00 48 LEU A N 5
ATOM 6643 C CA . LEU A 1 54 ? 44.483 27.478 32.672 1.00 0.00 48 LEU A CA 5
ATOM 6644 C C . LEU A 1 54 ? 43.037 27.374 32.198 1.00 0.00 48 LEU A C 5
ATOM 6645 O O . LEU A 1 54 ? 42.803 27.346 30.996 1.00 0.00 48 LEU A O 5
ATOM 6661 N N . ALA A 1 55 ? 42.074 27.397 33.117 1.00 0.00 49 ALA A N 5
ATOM 6662 C CA . ALA A 1 55 ? 40.661 27.245 32.793 1.00 0.00 49 ALA A CA 5
ATOM 6663 C C . ALA A 1 55 ? 40.159 28.350 31.828 1.00 0.00 49 ALA A C 5
ATOM 6664 O O . ALA A 1 55 ? 39.638 28.066 30.740 1.00 0.00 49 ALA A O 5
ATOM 6671 N N . GLN A 1 56 ? 40.422 29.626 32.151 1.00 0.00 50 GLN A N 5
ATOM 6672 C CA . GLN A 1 56 ? 40.016 30.727 31.267 1.00 0.00 50 GLN A CA 5
ATOM 6673 C C . GLN A 1 56 ? 40.814 30.748 29.954 1.00 0.00 50 GLN A C 5
ATOM 6674 O O . GLN A 1 56 ? 40.276 31.143 28.924 1.00 0.00 50 GLN A O 5
ATOM 6688 N N . LEU A 1 57 ? 42.073 30.291 29.939 1.00 0.00 51 LEU A N 5
ATOM 6689 C CA . LEU A 1 57 ? 42.871 30.136 28.714 1.00 0.00 51 LEU A CA 5
ATOM 6690 C C . LEU A 1 57 ? 42.393 28.949 27.852 1.00 0.00 51 LEU A C 5
ATOM 6691 O O . LEU A 1 57 ? 42.407 29.051 26.626 1.00 0.00 51 LEU A O 5
ATOM 6707 N N . ARG A 1 58 ? 41.892 27.863 28.453 1.00 0.00 52 ARG A N 5
ATOM 6708 C CA . ARG A 1 58 ? 41.215 26.762 27.748 1.00 0.00 52 ARG A CA 5
ATOM 6709 C C . ARG A 1 58 ? 39.957 27.271 27.054 1.00 0.00 52 ARG A C 5
ATOM 6710 O O . ARG A 1 58 ? 39.776 27.008 25.867 1.00 0.00 52 ARG A O 5
ATOM 6731 N N . GLU A 1 59 ? 39.140 28.069 27.737 1.00 0.00 53 GLU A N 5
ATOM 6732 C CA . GLU A 1 59 ? 37.951 28.666 27.103 1.00 0.00 53 GLU A CA 5
ATOM 6733 C C . GLU A 1 59 ? 38.310 29.707 26.021 1.00 0.00 53 GLU A C 5
ATOM 6734 O O . GLU A 1 59 ? 37.774 29.662 24.907 1.00 0.00 53 GLU A O 5
ATOM 6746 N N . ARG A 1 60 ? 39.260 30.610 26.295 1.00 0.00 54 ARG A N 5
ATOM 6747 C CA . ARG A 1 60 ? 39.694 31.687 25.379 1.00 0.00 54 ARG A CA 5
ATOM 6748 C C . ARG A 1 60 ? 40.461 31.202 24.146 1.00 0.00 54 ARG A C 5
ATOM 6749 O O . ARG A 1 60 ? 40.299 31.799 23.086 1.00 0.00 54 ARG A O 5
ATOM 6770 N N . HIS A 1 61 ? 41.308 30.180 24.296 1.00 0.00 55 HIS A N 5
ATOM 6771 C CA . HIS A 1 61 ? 42.350 29.812 23.324 1.00 0.00 55 HIS A CA 5
ATOM 6772 C C . HIS A 1 61 ? 42.410 28.303 22.980 1.00 0.00 55 HIS A C 5
ATOM 6773 O O . HIS A 1 61 ? 43.055 27.928 22.002 1.00 0.00 55 HIS A O 5
ATOM 6787 N N . GLY A 1 62 ? 41.758 27.419 23.748 1.00 0.00 56 GLY A N 5
ATOM 6788 C CA . GLY A 1 62 ? 41.710 25.972 23.472 1.00 0.00 56 GLY A CA 5
ATOM 6789 C C . GLY A 1 62 ? 43.010 25.216 23.772 1.00 0.00 56 GLY A C 5
ATOM 6790 O O . GLY A 1 62 ? 43.528 24.512 22.904 1.00 0.00 56 GLY A O 5
ATOM 6794 N N . VAL A 1 63 ? 43.572 25.410 24.969 1.00 0.00 57 VAL A N 5
ATOM 6795 C CA . VAL A 1 63 ? 44.962 25.068 25.341 1.00 0.00 57 VAL A CA 5
ATOM 6796 C C . VAL A 1 63 ? 45.040 24.178 26.599 1.00 0.00 57 VAL A C 5
ATOM 6797 O O . VAL A 1 63 ? 44.164 24.227 27.464 1.00 0.00 57 VAL A O 5
ATOM 6810 N N . ASP A 1 64 ? 46.104 23.376 26.711 1.00 0.00 58 ASP A N 5
ATOM 6811 C CA . ASP A 1 64 ? 46.627 22.767 27.950 1.00 0.00 58 ASP A CA 5
ATOM 6812 C C . ASP A 1 64 ? 47.971 23.414 28.327 1.00 0.00 58 ASP A C 5
ATOM 6813 O O . ASP A 1 64 ? 48.691 23.908 27.455 1.00 0.00 58 ASP A O 5
ATOM 6822 N N . LEU A 1 65 ? 48.362 23.319 29.600 1.00 0.00 59 LEU A N 5
ATOM 6823 C CA . LEU A 1 65 ? 49.728 23.588 30.054 1.00 0.00 59 LEU A CA 5
ATOM 6824 C C . LEU A 1 65 ? 50.426 22.262 30.410 1.00 0.00 59 LEU A C 5
ATOM 6825 O O . LEU A 1 65 ? 50.192 21.727 31.499 1.00 0.00 59 LEU A O 5
ATOM 6841 N N . PRO A 1 66 ? 51.282 21.712 29.529 1.00 0.00 60 PRO A N 5
ATOM 6842 C CA . PRO A 1 66 ? 52.099 20.549 29.852 1.00 0.00 60 PRO A CA 5
ATOM 6843 C C . PRO A 1 66 ? 53.137 20.915 30.922 1.00 0.00 60 PRO A C 5
ATOM 6844 O O . PRO A 1 66 ? 53.886 21.883 30.762 1.00 0.00 60 PRO A O 5
ATOM 6855 N N . LEU A 1 67 ? 53.238 20.127 31.994 1.00 0.00 61 LEU A N 5
ATOM 6856 C CA . LEU A 1 67 ? 54.255 20.323 33.034 1.00 0.00 61 LEU A CA 5
ATOM 6857 C C . LEU A 1 67 ? 55.689 20.209 32.492 1.00 0.00 61 LEU A C 5
ATOM 6858 O O . LEU A 1 67 ? 56.586 20.862 33.027 1.00 0.00 61 LEU A O 5
ATOM 6874 N N . ARG A 1 68 ? 55.906 19.466 31.400 1.00 0.00 62 ARG A N 5
ATOM 6875 C CA . ARG A 1 68 ? 57.198 19.390 30.706 1.00 0.00 62 ARG A CA 5
ATOM 6876 C C . ARG A 1 68 ? 57.479 20.617 29.819 1.00 0.00 62 ARG A C 5
ATOM 6877 O O . ARG A 1 68 ? 58.636 21.037 29.787 1.00 0.00 62 ARG A O 5
ATOM 6898 N N . CYS A 1 69 ? 56.463 21.246 29.200 1.00 0.00 63 CYS A N 5
ATOM 6899 C CA . CYS A 1 69 ? 56.583 22.584 28.571 1.00 0.00 63 CYS A CA 5
ATOM 6900 C C . CYS A 1 69 ? 57.035 23.598 29.634 1.00 0.00 63 CYS A C 5
ATOM 6901 O O . CYS A 1 69 ? 58.034 24.296 29.461 1.00 0.00 63 CYS A O 5
ATOM 6909 N N . LEU A 1 70 ? 56.344 23.601 30.776 1.00 0.00 64 LEU A N 5
ATOM 6910 C CA . LEU A 1 70 ? 56.640 24.466 31.915 1.00 0.00 64 LEU A CA 5
ATOM 6911 C C . LEU A 1 70 ? 58.046 24.225 32.487 1.00 0.00 64 LEU A C 5
ATOM 6912 O O . LEU A 1 70 ? 58.735 25.171 32.846 1.00 0.00 64 LEU A O 5
ATOM 6928 N N . TYR A 1 71 ? 58.502 22.972 32.536 1.00 0.00 65 TYR A N 5
ATOM 6929 C CA . TYR A 1 71 ? 59.839 22.628 33.021 1.00 0.00 65 TYR A CA 5
ATOM 6930 C C . TYR A 1 71 ? 60.956 23.002 32.032 1.00 0.00 65 TYR A C 5
ATOM 6931 O O . TYR A 1 71 ? 62.040 23.402 32.468 1.00 0.00 65 TYR A O 5
ATOM 6949 N N . GLU A 1 72 ? 60.733 22.908 30.715 1.00 0.00 66 GLU A N 5
ATOM 6950 C CA . GLU A 1 72 ? 61.759 23.303 29.732 1.00 0.00 66 GLU A CA 5
ATOM 6951 C C . GLU A 1 72 ? 61.823 24.822 29.503 1.00 0.00 66 GLU A C 5
ATOM 6952 O O . GLU A 1 72 ? 62.922 25.366 29.347 1.00 0.00 66 GLU A O 5
ATOM 6964 N N . ALA A 1 73 ? 60.676 25.510 29.507 1.00 0.00 67 ALA A N 5
ATOM 6965 C CA . ALA A 1 73 ? 60.539 26.895 29.059 1.00 0.00 67 ALA A CA 5
ATOM 6966 C C . ALA A 1 73 ? 59.505 27.705 29.882 1.00 0.00 67 ALA A C 5
ATOM 6967 O O . ALA A 1 73 ? 58.485 28.123 29.339 1.00 0.00 67 ALA A O 5
ATOM 6974 N N . PRO A 1 74 ? 59.736 27.972 31.183 1.00 0.00 68 PRO A N 5
ATOM 6975 C CA . PRO A 1 74 ? 58.775 28.664 32.060 1.00 0.00 68 PRO A CA 5
ATOM 6976 C C . PRO A 1 74 ? 58.680 30.188 31.852 1.00 0.00 68 PRO A C 5
ATOM 6977 O O . PRO A 1 74 ? 57.879 30.848 32.519 1.00 0.00 68 PRO A O 5
ATOM 6988 N N . THR A 1 75 ? 59.517 30.779 30.994 1.00 0.00 69 THR A N 5
ATOM 6989 C CA . THR A 1 75 ? 59.572 32.231 30.746 1.00 0.00 69 THR A CA 5
ATOM 6990 C C . THR A 1 75 ? 58.535 32.630 29.687 1.00 0.00 69 THR A C 5
ATOM 6991 O O . THR A 1 75 ? 58.472 31.998 28.636 1.00 0.00 69 THR A O 5
ATOM 7002 N N . VAL A 1 76 ? 57.712 33.659 29.929 1.00 0.00 70 VAL A N 5
ATOM 7003 C CA . VAL A 1 76 ? 56.381 33.798 29.281 1.00 0.00 70 VAL A CA 5
ATOM 7004 C C . VAL A 1 76 ? 56.403 33.778 27.754 1.00 0.00 70 VAL A C 5
ATOM 7005 O O . VAL A 1 76 ? 55.652 33.014 27.150 1.00 0.00 70 VAL A O 5
ATOM 7018 N N . ALA A 1 77 ? 57.265 34.570 27.112 1.00 0.00 71 ALA A N 5
ATOM 7019 C CA . ALA A 1 77 ? 57.348 34.595 25.651 1.00 0.00 71 ALA A CA 5
ATOM 7020 C C . ALA A 1 77 ? 57.883 33.271 25.076 1.00 0.00 71 ALA A C 5
ATOM 7021 O O . ALA A 1 77 ? 57.446 32.846 24.012 1.00 0.00 71 ALA A O 5
ATOM 7028 N N . ARG A 1 78 ? 58.777 32.575 25.794 1.00 0.00 72 ARG A N 5
ATOM 7029 C CA . ARG A 1 78 ? 59.336 31.280 25.367 1.00 0.00 72 ARG A CA 5
ATOM 7030 C C . ARG A 1 78 ? 58.298 30.171 25.493 1.00 0.00 72 ARG A C 5
ATOM 7031 O O . ARG A 1 78 ? 58.142 29.390 24.557 1.00 0.00 72 ARG A O 5
ATOM 7052 N N . LEU A 1 79 ? 57.547 30.163 26.594 1.00 0.00 73 LEU A N 5
ATOM 7053 C CA . LEU A 1 79 ? 56.405 29.279 26.822 1.00 0.00 73 LEU A CA 5
ATOM 7054 C C . LEU A 1 79 ? 55.355 29.458 25.724 1.00 0.00 73 LEU A C 5
ATOM 7055 O O . LEU A 1 79 ? 55.007 28.489 25.044 1.00 0.00 73 LEU A O 5
ATOM 7071 N N . ALA A 1 80 ? 54.929 30.704 25.493 1.00 0.00 74 ALA A N 5
ATOM 7072 C CA . ALA A 1 80 ? 54.001 31.060 24.424 1.00 0.00 74 ALA A CA 5
ATOM 7073 C C . ALA A 1 80 ? 54.512 30.618 23.042 1.00 0.00 74 ALA A C 5
ATOM 7074 O O . ALA A 1 80 ? 53.751 30.036 22.274 1.00 0.00 74 ALA A O 5
ATOM 7081 N N . GLU A 1 81 ? 55.805 30.804 22.744 1.00 0.00 75 GLU A N 5
ATOM 7082 C CA . GLU A 1 81 ? 56.399 30.328 21.486 1.00 0.00 75 GLU A CA 5
ATOM 7083 C C . GLU A 1 81 ? 56.327 28.796 21.366 1.00 0.00 75 GLU A C 5
ATOM 7084 O O . GLU A 1 81 ? 55.968 28.297 20.300 1.00 0.00 75 GLU A O 5
ATOM 7096 N N . THR A 1 82 ? 56.587 28.033 22.441 1.00 0.00 76 THR A N 5
ATOM 7097 C CA . THR A 1 82 ? 56.447 26.563 22.390 1.00 0.00 76 THR A CA 5
ATOM 7098 C C . THR A 1 82 ? 55.003 26.134 22.136 1.00 0.00 76 THR A C 5
ATOM 7099 O O . THR A 1 82 ? 54.766 25.351 21.221 1.00 0.00 76 THR A O 5
ATOM 7110 N N . ILE A 1 83 ? 54.017 26.680 22.855 1.00 0.00 77 ILE A N 5
ATOM 7111 C CA . ILE A 1 83 ? 52.606 26.291 22.680 1.00 0.00 77 ILE A CA 5
ATOM 7112 C C . ILE A 1 83 ? 52.071 26.718 21.291 1.00 0.00 77 ILE A C 5
ATOM 7113 O O . ILE A 1 83 ? 51.277 26.000 20.677 1.00 0.00 77 ILE A O 5
ATOM 7129 N N . VAL A 1 84 ? 52.534 27.855 20.747 1.00 0.00 78 VAL A N 5
ATOM 7130 C CA . VAL A 1 84 ? 52.185 28.330 19.389 1.00 0.00 78 VAL A CA 5
ATOM 7131 C C . VAL A 1 84 ? 52.827 27.479 18.285 1.00 0.00 78 VAL A C 5
ATOM 7132 O O . VAL A 1 84 ? 52.151 27.174 17.298 1.00 0.00 78 VAL A O 5
ATOM 7145 N N . ARG A 1 85 ? 54.094 27.056 18.440 1.00 0.00 79 ARG A N 5
ATOM 7146 C CA . ARG A 1 85 ? 54.834 26.269 17.426 1.00 0.00 79 ARG A CA 5
ATOM 7147 C C . ARG A 1 85 ? 54.594 24.757 17.501 1.00 0.00 79 ARG A C 5
ATOM 7148 O O . ARG A 1 85 ? 54.727 24.075 16.491 1.00 0.00 79 ARG A O 5
ATOM 7169 N N . LEU A 1 86 ? 54.162 24.236 18.653 1.00 0.00 80 LEU A N 5
ATOM 7170 C CA . LEU A 1 86 ? 53.565 22.896 18.794 1.00 0.00 80 LEU A CA 5
ATOM 7171 C C . LEU A 1 86 ? 52.134 22.823 18.220 1.00 0.00 80 LEU A C 5
ATOM 7172 O O . LEU A 1 86 ? 51.583 21.726 18.078 1.00 0.00 80 LEU A O 5
ATOM 7188 N N . ALA A 1 87 ? 51.548 23.981 17.886 1.00 0.00 81 ALA A N 5
ATOM 7189 C CA . ALA A 1 87 ? 50.211 24.227 17.332 1.00 0.00 81 ALA A CA 5
ATOM 7190 C C . ALA A 1 87 ? 49.011 23.839 18.221 1.00 0.00 81 ALA A C 5
ATOM 7191 O O . ALA A 1 87 ? 48.047 24.603 18.262 1.00 0.00 81 ALA A O 5
ATOM 7198 N N . ALA A 1 88 ? 49.094 22.750 18.992 1.00 0.00 82 ALA A N 5
ATOM 7199 C CA . ALA A 1 88 ? 48.041 22.216 19.868 1.00 0.00 82 ALA A CA 5
ATOM 7200 C C . ALA A 1 88 ? 46.746 21.783 19.116 1.00 0.00 82 ALA A C 5
ATOM 7201 O O . ALA A 1 88 ? 46.654 21.968 17.895 1.00 0.00 82 ALA A O 5
ATOM 7208 N N . PRO A 1 89 ? 45.754 21.147 19.783 1.00 0.00 83 PRO A N 5
ATOM 7209 C CA . PRO A 1 89 ? 44.594 20.533 19.115 1.00 0.00 83 PRO A CA 5
ATOM 7210 C C . PRO A 1 89 ? 43.594 21.478 18.427 1.00 0.00 83 PRO A C 5
ATOM 7211 O O . PRO A 1 89 ? 42.674 20.993 17.761 1.00 0.00 83 PRO A O 5
ATOM 7222 N N . ALA A 1 90 ? 43.735 22.798 18.577 1.00 0.00 84 ALA A N 5
ATOM 7223 C CA . ALA A 1 90 ? 42.893 23.802 17.918 1.00 0.00 84 ALA A CA 5
ATOM 7224 C C . ALA A 1 90 ? 43.648 25.143 17.764 1.00 0.00 84 ALA A C 5
ATOM 7225 O O . ALA A 1 90 ? 43.490 26.028 18.617 1.00 0.00 84 ALA A O 5
ATOM 7232 N N . PRO A 1 91 ? 44.490 25.313 16.724 1.00 0.00 85 PRO A N 5
ATOM 7233 C CA . PRO A 1 91 ? 45.348 26.492 16.557 1.00 0.00 85 PRO A CA 5
ATOM 7234 C C . PRO A 1 91 ? 44.555 27.809 16.566 1.00 0.00 85 PRO A C 5
ATOM 7235 O O . PRO A 1 91 ? 43.672 28.023 15.729 1.00 0.00 85 PRO A O 5
ATOM 7246 N N . SER A 1 92 ? 44.832 28.675 17.544 1.00 0.00 86 SER A N 5
ATOM 7247 C CA . SER A 1 92 ? 44.003 29.844 17.879 1.00 0.00 86 SER A CA 5
ATOM 7248 C C . SER A 1 92 ? 44.825 31.117 18.129 1.00 0.00 86 SER A C 5
ATOM 7249 O O . SER A 1 92 ? 46.050 31.072 18.293 1.00 0.00 86 SER A O 5
ATOM 7257 N N . GLY A 1 93 ? 44.154 32.272 18.152 1.00 0.00 87 GLY A N 5
ATOM 7258 C CA . GLY A 1 93 ? 44.758 33.546 18.540 1.00 0.00 87 GLY A CA 5
ATOM 7259 C C . GLY A 1 93 ? 43.847 34.755 18.323 1.00 0.00 87 GLY A C 5
ATOM 7260 O O . GLY A 1 93 ? 43.046 34.792 17.383 1.00 0.00 87 GLY A O 5
ATOM 7264 N N . ASP A 1 94 ? 44.004 35.762 19.181 1.00 0.00 88 ASP A N 5
ATOM 7265 C CA . ASP A 1 94 ? 43.274 37.031 19.115 1.00 0.00 88 ASP A CA 5
ATOM 7266 C C . ASP A 1 94 ? 43.709 37.899 17.922 1.00 0.00 88 ASP A C 5
ATOM 7267 O O . ASP A 1 94 ? 44.817 37.750 17.396 1.00 0.00 88 ASP A O 5
ATOM 7276 N N . GLN A 1 95 ? 42.854 38.842 17.528 1.00 0.00 89 GLN A N 5
ATOM 7277 C CA . GLN A 1 95 ? 43.094 39.798 16.437 1.00 0.00 89 GLN A CA 5
ATOM 7278 C C . GLN A 1 95 ? 43.159 41.242 16.954 1.00 0.00 89 GLN A C 5
ATOM 7279 O O . GLN A 1 95 ? 42.404 41.617 17.855 1.00 0.00 89 GLN A O 5
ATOM 7293 N N . ASP A 1 96 ? 44.064 42.060 16.413 1.00 0.00 90 ASP A N 5
ATOM 7294 C CA . ASP A 1 96 ? 44.274 43.443 16.858 1.00 0.00 90 ASP A CA 5
ATOM 7295 C C . ASP A 1 96 ? 44.702 44.361 15.701 1.00 0.00 90 ASP A C 5
ATOM 7296 O O . ASP A 1 96 ? 45.611 44.048 14.924 1.00 0.00 90 ASP A O 5
ATOM 7305 N N . ASP A 1 97 ? 44.076 45.535 15.622 1.00 0.00 91 ASP A N 5
ATOM 7306 C CA . ASP A 1 97 ? 44.389 46.582 14.652 1.00 0.00 91 ASP A CA 5
ATOM 7307 C C . ASP A 1 97 ? 45.762 47.212 14.924 1.00 0.00 91 ASP A C 5
ATOM 7308 O O . ASP A 1 97 ? 46.462 47.575 13.975 1.00 0.00 91 ASP A O 5
ATOM 7317 N N . ALA A 1 98 ? 46.129 47.330 16.207 1.00 0.00 92 ALA A N 5
ATOM 7318 C CA . ALA A 1 98 ? 47.372 47.881 16.779 1.00 0.00 92 ALA A CA 5
ATOM 7319 C C . ALA A 1 98 ? 47.776 49.330 16.396 1.00 0.00 92 ALA A C 5
ATOM 7320 O O . ALA A 1 98 ? 48.581 49.942 17.109 1.00 0.00 92 ALA A O 5
ATOM 7327 N N . SER A 1 99 ? 47.223 49.880 15.309 1.00 0.00 93 SER A N 5
ATOM 7328 C CA . SER A 1 99 ? 47.642 51.101 14.596 1.00 0.00 93 SER A CA 5
ATOM 7329 C C . SER A 1 99 ? 49.106 51.084 14.122 1.00 0.00 93 SER A C 5
ATOM 7330 O O . SER A 1 99 ? 49.953 50.361 14.652 1.00 0.00 93 SER A O 5
ATOM 7338 N N . GLU A 1 100 ? 49.426 51.885 13.106 1.00 0.00 94 GLU A N 5
ATOM 7339 C CA . GLU A 1 100 ? 50.719 51.851 12.409 1.00 0.00 94 GLU A CA 5
ATOM 7340 C C . GLU A 1 100 ? 51.933 52.062 13.331 1.00 0.00 94 GLU A C 5
ATOM 7341 O O . GLU A 1 100 ? 51.934 52.968 14.171 1.00 0.00 94 GLU A O 5
ATOM 7353 N N . TYR A 1 101 ? 52.985 51.259 13.160 1.00 0.00 95 TYR A N 5
ATOM 7354 C CA . TYR A 1 101 ? 54.317 51.581 13.676 1.00 0.00 95 TYR A CA 5
ATOM 7355 C C . TYR A 1 101 ? 55.074 52.372 12.608 1.00 0.00 95 TYR A C 5
ATOM 7356 O O . TYR A 1 101 ? 55.230 51.909 11.474 1.00 0.00 95 TYR A O 5
ATOM 7374 N N . GLU A 1 102 ? 55.545 53.558 12.964 1.00 0.00 96 GLU A N 5
ATOM 7375 C CA . GLU A 1 102 ? 56.056 54.547 12.021 1.00 0.00 96 GLU A CA 5
ATOM 7376 C C . GLU A 1 102 ? 57.567 54.762 12.207 1.00 0.00 96 GLU A C 5
ATOM 7377 O O . GLU A 1 102 ? 58.000 55.387 13.178 1.00 0.00 96 GLU A O 5
ATOM 7389 N N . GLU A 1 103 ? 58.381 54.267 11.269 1.00 0.00 97 GLU A N 5
ATOM 7390 C CA . GLU A 1 103 ? 59.815 54.595 11.173 1.00 0.00 97 GLU A CA 5
ATOM 7391 C C . GLU A 1 103 ? 60.145 55.296 9.848 1.00 0.00 97 GLU A C 5
ATOM 7392 O O . GLU A 1 103 ? 60.886 56.284 9.849 1.00 0.00 97 GLU A O 5
ATOM 7404 N N . GLY A 1 104 ? 59.575 54.824 8.734 1.00 0.00 98 GLY A N 5
ATOM 7405 C CA . GLY A 1 104 ? 59.754 55.381 7.387 1.00 0.00 98 GLY A CA 5
ATOM 7406 C C . GLY A 1 104 ? 58.912 56.633 7.134 1.00 0.00 98 GLY A C 5
ATOM 7407 O O . GLY A 1 104 ? 58.050 56.626 6.250 1.00 0.00 98 GLY A O 5
ATOM 7411 N N . VAL A 1 105 ? 59.131 57.678 7.937 1.00 0.00 99 VAL A N 5
ATOM 7412 C CA . VAL A 1 105 ? 58.372 58.942 7.920 1.00 0.00 99 VAL A CA 5
ATOM 7413 C C . VAL A 1 105 ? 58.473 59.687 6.585 1.00 0.00 99 VAL A C 5
ATOM 7414 O O . VAL A 1 105 ? 59.503 59.631 5.906 1.00 0.00 99 VAL A O 5
ATOM 7427 N N . ILE A 1 106 ? 57.398 60.389 6.214 1.00 0.00 100 ILE A N 5
ATOM 7428 C CA . ILE A 1 106 ? 57.220 61.083 4.925 1.00 0.00 100 ILE A CA 5
ATOM 7429 C C . ILE A 1 106 ? 56.536 62.454 5.117 1.00 0.00 100 ILE A C 5
ATOM 7430 O O . ILE A 1 106 ? 55.827 62.652 6.111 1.00 0.00 100 ILE A O 5
ATOM 7446 N N . ARG A 1 107 ? 56.778 63.422 4.219 1.00 0.00 101 ARG A N 5
ATOM 7447 C CA . ARG A 1 107 ? 56.446 64.858 4.391 1.00 0.00 101 ARG A CA 5
ATOM 7448 C C . ARG A 1 107 ? 55.303 65.349 3.510 1.00 0.00 101 ARG A C 5
ATOM 7449 O O . ARG A 1 107 ? 54.540 66.237 3.960 1.00 0.00 101 ARG A O 5
ATOM 7471 N N . GLY A 1 7 ? 46.594 58.400 28.109 1.00 0.00 1 GLY A N 6
ATOM 7472 C CA . GLY A 1 7 ? 45.487 57.558 27.631 1.00 0.00 1 GLY A CA 6
ATOM 7473 C C . GLY A 1 7 ? 45.983 56.295 26.954 1.00 0.00 1 GLY A C 6
ATOM 7474 O O . GLY A 1 7 ? 47.132 56.229 26.513 1.00 0.00 1 GLY A O 6
ATOM 7478 N N . ALA A 1 8 ? 45.118 55.278 26.886 1.00 0.00 2 ALA A N 6
ATOM 7479 C CA . ALA A 1 8 ? 45.391 53.999 26.227 1.00 0.00 2 ALA A CA 6
ATOM 7480 C C . ALA A 1 8 ? 44.097 53.256 25.831 1.00 0.00 2 ALA A C 6
ATOM 7481 O O . ALA A 1 8 ? 43.064 53.357 26.506 1.00 0.00 2 ALA A O 6
ATOM 7488 N N . ALA A 1 9 ? 44.170 52.459 24.765 1.00 0.00 3 ALA A N 6
ATOM 7489 C CA . ALA A 1 9 ? 43.199 51.412 24.439 1.00 0.00 3 ALA A CA 6
ATOM 7490 C C . ALA A 1 9 ? 43.609 50.073 25.086 1.00 0.00 3 ALA A C 6
ATOM 7491 O O . ALA A 1 9 ? 44.769 49.891 25.464 1.00 0.00 3 ALA A O 6
ATOM 7498 N N . ALA A 1 10 ? 42.663 49.143 25.229 1.00 0.00 4 ALA A N 6
ATOM 7499 C CA . ALA A 1 10 ? 42.876 47.852 25.895 1.00 0.00 4 ALA A CA 6
ATOM 7500 C C . ALA A 1 10 ? 42.210 46.652 25.190 1.00 0.00 4 ALA A C 6
ATOM 7501 O O . ALA A 1 10 ? 42.618 45.510 25.422 1.00 0.00 4 ALA A O 6
ATOM 7508 N N . GLY A 1 11 ? 41.205 46.886 24.340 1.00 0.00 5 GLY A N 6
ATOM 7509 C CA . GLY A 1 11 ? 40.528 45.860 23.545 1.00 0.00 5 GLY A CA 6
ATOM 7510 C C . GLY A 1 11 ? 41.257 45.560 22.231 1.00 0.00 5 GLY A C 6
ATOM 7511 O O . GLY A 1 11 ? 41.770 46.475 21.577 1.00 0.00 5 GLY A O 6
ATOM 7515 N N . VAL A 1 12 ? 41.294 44.285 21.842 1.00 0.00 6 VAL A N 6
ATOM 7516 C CA . VAL A 1 12 ? 42.004 43.769 20.658 1.00 0.00 6 VAL A CA 6
ATOM 7517 C C . VAL A 1 12 ? 41.048 43.534 19.483 1.00 0.00 6 VAL A C 6
ATOM 7518 O O . VAL A 1 12 ? 39.945 43.013 19.672 1.00 0.00 6 VAL A O 6
ATOM 7531 N N . SER A 1 13 ? 41.507 43.854 18.271 1.00 0.00 7 SER A N 6
ATOM 7532 C CA . SER A 1 13 ? 40.882 43.534 16.976 1.00 0.00 7 SER A CA 6
ATOM 7533 C C . SER A 1 13 ? 41.970 43.174 15.946 1.00 0.00 7 SER A C 6
ATOM 7534 O O . SER A 1 13 ? 42.284 43.956 15.041 1.00 0.00 7 SER A O 6
ATOM 7542 N N . ALA A 1 14 ? 42.575 41.996 16.141 1.00 0.00 8 ALA A N 6
ATOM 7543 C CA . ALA A 1 14 ? 43.822 41.507 15.532 1.00 0.00 8 ALA A CA 6
ATOM 7544 C C . ALA A 1 14 ? 45.058 42.423 15.729 1.00 0.00 8 ALA A C 6
ATOM 7545 O O . ALA A 1 14 ? 44.967 43.513 16.300 1.00 0.00 8 ALA A O 6
ATOM 7552 N N . ALA A 1 15 ? 46.234 41.964 15.282 1.00 0.00 9 ALA A N 6
ATOM 7553 C CA . ALA A 1 15 ? 47.504 42.705 15.280 1.00 0.00 9 ALA A CA 6
ATOM 7554 C C . ALA A 1 15 ? 47.928 43.344 16.627 1.00 0.00 9 ALA A C 6
ATOM 7555 O O . ALA A 1 15 ? 48.517 44.432 16.641 1.00 0.00 9 ALA A O 6
ATOM 7562 N N . GLY A 1 16 ? 47.631 42.699 17.761 1.00 0.00 10 GLY A N 6
ATOM 7563 C CA . GLY A 1 16 ? 48.128 43.088 19.090 1.00 0.00 10 GLY A CA 6
ATOM 7564 C C . GLY A 1 16 ? 49.544 42.558 19.359 1.00 0.00 10 GLY A C 6
ATOM 7565 O O . GLY A 1 16 ? 49.926 41.511 18.822 1.00 0.00 10 GLY A O 6
ATOM 7569 N N . ILE A 1 17 ? 50.341 43.272 20.159 1.00 0.00 11 ILE A N 6
ATOM 7570 C CA . ILE A 1 17 ? 51.770 42.963 20.373 1.00 0.00 11 ILE A CA 6
ATOM 7571 C C . ILE A 1 17 ? 52.049 42.248 21.705 1.00 0.00 11 ILE A C 6
ATOM 7572 O O . ILE A 1 17 ? 51.336 42.422 22.696 1.00 0.00 11 ILE A O 6
ATOM 7588 N N . GLU A 1 18 ? 53.109 41.431 21.705 1.00 0.00 12 GLU A N 6
ATOM 7589 C CA . GLU A 1 18 ? 53.402 40.340 22.654 1.00 0.00 12 GLU A CA 6
ATOM 7590 C C . GLU A 1 18 ? 52.353 39.198 22.638 1.00 0.00 12 GLU A C 6
ATOM 7591 O O . GLU A 1 18 ? 51.181 39.418 22.304 1.00 0.00 12 GLU A O 6
ATOM 7603 N N . PRO A 1 19 ? 52.737 37.949 22.974 1.00 0.00 13 PRO A N 6
ATOM 7604 C CA . PRO A 1 19 ? 51.808 36.822 22.979 1.00 0.00 13 PRO A CA 6
ATOM 7605 C C . PRO A 1 19 ? 50.723 36.994 24.048 1.00 0.00 13 PRO A C 6
ATOM 7606 O O . PRO A 1 19 ? 50.979 37.502 25.148 1.00 0.00 13 PRO A O 6
ATOM 7617 N N . ASP A 1 20 ? 49.514 36.533 23.722 1.00 0.00 14 ASP A N 6
ATOM 7618 C CA . ASP A 1 20 ? 48.266 36.765 24.471 1.00 0.00 14 ASP A CA 6
ATOM 7619 C C . ASP A 1 20 ? 48.352 36.270 25.922 1.00 0.00 14 ASP A C 6
ATOM 7620 O O . ASP A 1 20 ? 47.686 36.815 26.798 1.00 0.00 14 ASP A O 6
ATOM 7629 N N . LEU A 1 21 ? 49.224 35.290 26.195 1.00 0.00 15 LEU A N 6
ATOM 7630 C CA . LEU A 1 21 ? 49.577 34.818 27.536 1.00 0.00 15 LEU A CA 6
ATOM 7631 C C . LEU A 1 21 ? 49.878 35.992 28.486 1.00 0.00 15 LEU A C 6
ATOM 7632 O O . LEU A 1 21 ? 49.339 36.052 29.591 1.00 0.00 15 LEU A O 6
ATOM 7648 N N . THR A 1 22 ? 50.678 36.960 28.025 1.00 0.00 16 THR A N 6
ATOM 7649 C CA . THR A 1 22 ? 51.042 38.158 28.801 1.00 0.00 16 THR A CA 6
ATOM 7650 C C . THR A 1 22 ? 49.839 39.070 29.067 1.00 0.00 16 THR A C 6
ATOM 7651 O O . THR A 1 22 ? 49.637 39.494 30.202 1.00 0.00 16 THR A O 6
ATOM 7662 N N . ALA A 1 23 ? 49.000 39.320 28.058 1.00 0.00 17 ALA A N 6
ATOM 7663 C CA . ALA A 1 23 ? 47.824 40.183 28.160 1.00 0.00 17 ALA A CA 6
ATOM 7664 C C . ALA A 1 23 ? 46.739 39.580 29.074 1.00 0.00 17 ALA A C 6
ATOM 7665 O O . ALA A 1 23 ? 46.174 40.263 29.937 1.00 0.00 17 ALA A O 6
ATOM 7672 N N . ILE A 1 24 ? 46.482 38.281 28.929 1.00 0.00 18 ILE A N 6
ATOM 7673 C CA . ILE A 1 24 ? 45.527 37.540 29.756 1.00 0.00 18 ILE A CA 6
ATOM 7674 C C . ILE A 1 24 ? 46.016 37.518 31.212 1.00 0.00 18 ILE A C 6
ATOM 7675 O O . ILE A 1 24 ? 45.252 37.860 32.112 1.00 0.00 18 ILE A O 6
ATOM 7691 N N . TRP A 1 25 ? 47.292 37.208 31.471 1.00 0.00 19 TRP A N 6
ATOM 7692 C CA . TRP A 1 25 ? 47.794 37.158 32.851 1.00 0.00 19 TRP A CA 6
ATOM 7693 C C . TRP A 1 25 ? 47.897 38.550 33.501 1.00 0.00 19 TRP A C 6
ATOM 7694 O O . TRP A 1 25 ? 47.509 38.701 34.659 1.00 0.00 19 TRP A O 6
ATOM 7715 N N . GLN A 1 26 ? 48.307 39.600 32.775 1.00 0.00 20 GLN A N 6
ATOM 7716 C CA . GLN A 1 26 ? 48.342 40.965 33.329 1.00 0.00 20 GLN A CA 6
ATOM 7717 C C . GLN A 1 26 ? 46.935 41.555 33.560 1.00 0.00 20 GLN A C 6
ATOM 7718 O O . GLN A 1 26 ? 46.760 42.373 34.469 1.00 0.00 20 GLN A O 6
ATOM 7732 N N . ALA A 1 27 ? 45.916 41.112 32.806 1.00 0.00 21 ALA A N 6
ATOM 7733 C CA . ALA A 1 27 ? 44.516 41.407 33.121 1.00 0.00 21 ALA A CA 6
ATOM 7734 C C . ALA A 1 27 ? 44.003 40.646 34.362 1.00 0.00 21 ALA A C 6
ATOM 7735 O O . ALA A 1 27 ? 43.415 41.252 35.260 1.00 0.00 21 ALA A O 6
ATOM 7742 N N . LEU A 1 28 ? 44.239 39.334 34.463 1.00 0.00 22 LEU A N 6
ATOM 7743 C CA . LEU A 1 28 ? 43.698 38.488 35.539 1.00 0.00 22 LEU A CA 6
ATOM 7744 C C . LEU A 1 28 ? 44.372 38.733 36.892 1.00 0.00 22 LEU A C 6
ATOM 7745 O O . LEU A 1 28 ? 43.729 38.576 37.934 1.00 0.00 22 LEU A O 6
ATOM 7761 N N . PHE A 1 29 ? 45.641 39.147 36.883 1.00 0.00 23 PHE A N 6
ATOM 7762 C CA . PHE A 1 29 ? 46.377 39.557 38.080 1.00 0.00 23 PHE A CA 6
ATOM 7763 C C . PHE A 1 29 ? 46.272 41.078 38.352 1.00 0.00 23 PHE A C 6
ATOM 7764 O O . PHE A 1 29 ? 46.829 41.574 39.333 1.00 0.00 23 PHE A O 6
ATOM 7781 N N . ALA A 1 30 ? 45.531 41.820 37.513 1.00 0.00 24 ALA A N 6
ATOM 7782 C CA . ALA A 1 30 ? 45.167 43.231 37.696 1.00 0.00 24 ALA A CA 6
ATOM 7783 C C . ALA A 1 30 ? 46.358 44.153 38.052 1.00 0.00 24 ALA A C 6
ATOM 7784 O O . ALA A 1 30 ? 46.307 44.921 39.024 1.00 0.00 24 ALA A O 6
ATOM 7791 N N . LEU A 1 31 ? 47.462 44.031 37.306 1.00 0.00 25 LEU A N 6
ATOM 7792 C CA . LEU A 1 31 ? 48.747 44.677 37.613 1.00 0.00 25 LEU A CA 6
ATOM 7793 C C . LEU A 1 31 ? 49.382 45.424 36.416 1.00 0.00 25 LEU A C 6
ATOM 7794 O O . LEU A 1 31 ? 48.955 45.217 35.276 1.00 0.00 25 LEU A O 6
ATOM 7810 N N . PRO A 1 32 ? 50.415 46.265 36.650 1.00 0.00 26 PRO A N 6
ATOM 7811 C CA . PRO A 1 32 ? 51.149 46.979 35.599 1.00 0.00 26 PRO A CA 6
ATOM 7812 C C . PRO A 1 32 ? 52.056 46.063 34.747 1.00 0.00 26 PRO A C 6
ATOM 7813 O O . PRO A 1 32 ? 53.262 45.957 34.993 1.00 0.00 26 PRO A O 6
ATOM 7824 N N . ALA A 1 33 ? 51.451 45.428 33.739 1.00 0.00 27 ALA A N 6
ATOM 7825 C CA . ALA A 1 33 ? 51.997 44.536 32.707 1.00 0.00 27 ALA A CA 6
ATOM 7826 C C . ALA A 1 33 ? 52.761 43.273 33.166 1.00 0.00 27 ALA A C 6
ATOM 7827 O O . ALA A 1 33 ? 53.411 43.233 34.216 1.00 0.00 27 ALA A O 6
ATOM 7834 N N . VAL A 1 34 ? 52.722 42.232 32.326 1.00 0.00 28 VAL A N 6
ATOM 7835 C CA . VAL A 1 34 ? 53.584 41.036 32.399 1.00 0.00 28 VAL A CA 6
ATOM 7836 C C . VAL A 1 34 ? 54.715 41.178 31.384 1.00 0.00 28 VAL A C 6
ATOM 7837 O O . VAL A 1 34 ? 54.461 41.406 30.200 1.00 0.00 28 VAL A O 6
ATOM 7850 N N . GLY A 1 35 ? 55.967 41.049 31.831 1.00 0.00 29 GLY A N 6
ATOM 7851 C CA . GLY A 1 35 ? 57.145 41.274 30.982 1.00 0.00 29 GLY A CA 6
ATOM 7852 C C . GLY A 1 35 ? 58.505 40.898 31.584 1.00 0.00 29 GLY A C 6
ATOM 7853 O O . GLY A 1 35 ? 59.507 40.918 30.864 1.00 0.00 29 GLY A O 6
ATOM 7857 N N . ARG A 1 36 ? 58.570 40.523 32.869 1.00 0.00 30 ARG A N 6
ATOM 7858 C CA . ARG A 1 36 ? 59.802 40.046 33.526 1.00 0.00 30 ARG A CA 6
ATOM 7859 C C . ARG A 1 36 ? 60.269 38.720 32.929 1.00 0.00 30 ARG A C 6
ATOM 7860 O O . ARG A 1 36 ? 59.436 37.896 32.546 1.00 0.00 30 ARG A O 6
ATOM 7881 N N . HIS A 1 37 ? 61.576 38.457 32.918 1.00 0.00 31 HIS A N 6
ATOM 7882 C CA . HIS A 1 37 ? 62.119 37.139 32.552 1.00 0.00 31 HIS A CA 6
ATOM 7883 C C . HIS A 1 37 ? 61.999 36.156 33.738 1.00 0.00 31 HIS A C 6
ATOM 7884 O O . HIS A 1 37 ? 62.991 35.687 34.299 1.00 0.00 31 HIS A O 6
ATOM 7898 N N . GLN A 1 38 ? 60.754 35.922 34.165 1.00 0.00 32 GLN A N 6
ATOM 7899 C CA . GLN A 1 38 ? 60.363 35.268 35.413 1.00 0.00 32 GLN A CA 6
ATOM 7900 C C . GLN A 1 38 ? 59.482 34.042 35.130 1.00 0.00 32 GLN A C 6
ATOM 7901 O O . GLN A 1 38 ? 58.603 34.076 34.268 1.00 0.00 32 GLN A O 6
ATOM 7915 N N . ASP A 1 39 ? 59.729 32.959 35.862 1.00 0.00 33 ASP A N 6
ATOM 7916 C CA . ASP A 1 39 ? 59.153 31.634 35.618 1.00 0.00 33 ASP A CA 6
ATOM 7917 C C . ASP A 1 39 ? 57.712 31.481 36.125 1.00 0.00 33 ASP A C 6
ATOM 7918 O O . ASP A 1 39 ? 57.378 31.938 37.218 1.00 0.00 33 ASP A O 6
ATOM 7927 N N . PHE A 1 40 ? 56.888 30.742 35.377 1.00 0.00 34 PHE A N 6
ATOM 7928 C CA . PHE A 1 40 ? 55.472 30.450 35.653 1.00 0.00 34 PHE A CA 6
ATOM 7929 C C . PHE A 1 40 ? 55.163 30.053 37.111 1.00 0.00 34 PHE A C 6
ATOM 7930 O O . PHE A 1 40 ? 54.152 30.493 37.664 1.00 0.00 34 PHE A O 6
ATOM 7947 N N . PHE A 1 41 ? 56.041 29.275 37.759 1.00 0.00 35 PHE A N 6
ATOM 7948 C CA . PHE A 1 41 ? 55.904 28.851 39.162 1.00 0.00 35 PHE A CA 6
ATOM 7949 C C . PHE A 1 41 ? 55.757 30.024 40.147 1.00 0.00 35 PHE A C 6
ATOM 7950 O O . PHE A 1 41 ? 55.030 29.909 41.138 1.00 0.00 35 PHE A O 6
ATOM 7967 N N . ALA A 1 42 ? 56.430 31.146 39.878 1.00 0.00 36 ALA A N 6
ATOM 7968 C CA . ALA A 1 42 ? 56.406 32.360 40.697 1.00 0.00 36 ALA A CA 6
ATOM 7969 C C . ALA A 1 42 ? 55.667 33.535 40.033 1.00 0.00 36 ALA A C 6
ATOM 7970 O O . ALA A 1 42 ? 55.098 34.364 40.741 1.00 0.00 36 ALA A O 6
ATOM 7977 N N . LEU A 1 43 ? 55.631 33.584 38.693 1.00 0.00 37 LEU A N 6
ATOM 7978 C CA . LEU A 1 43 ? 54.944 34.608 37.895 1.00 0.00 37 LEU A CA 6
ATOM 7979 C C . LEU A 1 43 ? 53.442 34.690 38.217 1.00 0.00 37 LEU A C 6
ATOM 7980 O O . LEU A 1 43 ? 52.851 35.767 38.139 1.00 0.00 37 LEU A O 6
ATOM 7996 N N . GLY A 1 44 ? 52.843 33.559 38.599 1.00 0.00 38 GLY A N 6
ATOM 7997 C CA . GLY A 1 44 ? 51.433 33.464 38.984 1.00 0.00 38 GLY A CA 6
ATOM 7998 C C . GLY A 1 44 ? 51.116 33.942 40.404 1.00 0.00 38 GLY A C 6
ATOM 7999 O O . GLY A 1 44 ? 49.947 33.949 40.780 1.00 0.00 38 GLY A O 6
ATOM 8003 N N . GLY A 1 45 ? 52.124 34.311 41.207 1.00 0.00 39 GLY A N 6
ATOM 8004 C CA . GLY A 1 45 ? 51.992 34.772 42.595 1.00 0.00 39 GLY A CA 6
ATOM 8005 C C . GLY A 1 45 ? 51.624 33.678 43.610 1.00 0.00 39 GLY A C 6
ATOM 8006 O O . GLY A 1 45 ? 52.293 33.515 44.634 1.00 0.00 39 GLY A O 6
ATOM 8010 N N . ASP A 1 46 ? 50.594 32.893 43.310 1.00 0.00 40 ASP A N 6
ATOM 8011 C CA . ASP A 1 46 ? 49.964 31.881 44.163 1.00 0.00 40 ASP A CA 6
ATOM 8012 C C . ASP A 1 46 ? 49.493 30.705 43.288 1.00 0.00 40 ASP A C 6
ATOM 8013 O O . ASP A 1 46 ? 48.934 30.929 42.217 1.00 0.00 40 ASP A O 6
ATOM 8022 N N . SER A 1 47 ? 49.703 29.449 43.694 1.00 0.00 41 SER A N 6
ATOM 8023 C CA . SER A 1 47 ? 49.462 28.281 42.816 1.00 0.00 41 SER A CA 6
ATOM 8024 C C . SER A 1 47 ? 48.002 28.075 42.400 1.00 0.00 41 SER A C 6
ATOM 8025 O O . SER A 1 47 ? 47.755 27.630 41.275 1.00 0.00 41 SER A O 6
ATOM 8033 N N . GLN A 1 48 ? 47.029 28.453 43.233 1.00 0.00 42 GLN A N 6
ATOM 8034 C CA . GLN A 1 48 ? 45.609 28.461 42.858 1.00 0.00 42 GLN A CA 6
ATOM 8035 C C . GLN A 1 48 ? 45.274 29.611 41.897 1.00 0.00 42 GLN A C 6
ATOM 8036 O O . GLN A 1 48 ? 44.446 29.438 40.999 1.00 0.00 42 GLN A O 6
ATOM 8050 N N . LEU A 1 49 ? 45.941 30.763 42.025 1.00 0.00 43 LEU A N 6
ATOM 8051 C CA . LEU A 1 49 ? 45.816 31.875 41.076 1.00 0.00 43 LEU A CA 6
ATOM 8052 C C . LEU A 1 49 ? 46.467 31.501 39.727 1.00 0.00 43 LEU A C 6
ATOM 8053 O O . LEU A 1 49 ? 45.878 31.745 38.681 1.00 0.00 43 LEU A O 6
ATOM 8069 N N . GLY A 1 50 ? 47.606 30.802 39.737 1.00 0.00 44 GLY A N 6
ATOM 8070 C CA . GLY A 1 50 ? 48.228 30.227 38.539 1.00 0.00 44 GLY A CA 6
ATOM 8071 C C . GLY A 1 50 ? 47.314 29.218 37.833 1.00 0.00 44 GLY A C 6
ATOM 8072 O O . GLY A 1 50 ? 47.125 29.302 36.622 1.00 0.00 44 GLY A O 6
ATOM 8076 N N . LEU A 1 51 ? 46.656 28.324 38.584 1.00 0.00 45 LEU A N 6
ATOM 8077 C CA . LEU A 1 51 ? 45.640 27.406 38.036 1.00 0.00 45 LEU A CA 6
ATOM 8078 C C . LEU A 1 51 ? 44.409 28.121 37.452 1.00 0.00 45 LEU A C 6
ATOM 8079 O O . LEU A 1 51 ? 43.883 27.694 36.414 1.00 0.00 45 LEU A O 6
ATOM 8095 N N . ARG A 1 52 ? 43.946 29.201 38.091 1.00 0.00 46 ARG A N 6
ATOM 8096 C CA . ARG A 1 52 ? 42.864 30.069 37.590 1.00 0.00 46 ARG A CA 6
ATOM 8097 C C . ARG A 1 52 ? 43.265 30.757 36.284 1.00 0.00 46 ARG A C 6
ATOM 8098 O O . ARG A 1 52 ? 42.515 30.712 35.309 1.00 0.00 46 ARG A O 6
ATOM 8119 N N . MET A 1 53 ? 44.471 31.321 36.230 1.00 0.00 47 MET A N 6
ATOM 8120 C CA . MET A 1 53 ? 44.988 32.009 35.046 1.00 0.00 47 MET A CA 6
ATOM 8121 C C . MET A 1 53 ? 45.357 31.050 33.903 1.00 0.00 47 MET A C 6
ATOM 8122 O O . MET A 1 53 ? 45.194 31.423 32.743 1.00 0.00 47 MET A O 6
ATOM 8136 N N . LEU A 1 54 ? 45.751 29.802 34.192 1.00 0.00 48 LEU A N 6
ATOM 8137 C CA . LEU A 1 54 ? 45.834 28.720 33.200 1.00 0.00 48 LEU A CA 6
ATOM 8138 C C . LEU A 1 54 ? 44.449 28.365 32.645 1.00 0.00 48 LEU A C 6
ATOM 8139 O O . LEU A 1 54 ? 44.304 28.326 31.430 1.00 0.00 48 LEU A O 6
ATOM 8155 N N . ALA A 1 55 ? 43.424 28.157 33.478 1.00 0.00 49 ALA A N 6
ATOM 8156 C CA . ALA A 1 55 ? 42.086 27.817 32.975 1.00 0.00 49 ALA A CA 6
ATOM 8157 C C . ALA A 1 55 ? 41.489 28.930 32.089 1.00 0.00 49 ALA A C 6
ATOM 8158 O O . ALA A 1 55 ? 41.017 28.661 30.982 1.00 0.00 49 ALA A O 6
ATOM 8165 N N . GLN A 1 56 ? 41.584 30.190 32.527 1.00 0.00 50 GLN A N 6
ATOM 8166 C CA . GLN A 1 56 ? 41.157 31.347 31.734 1.00 0.00 50 GLN A CA 6
ATOM 8167 C C . GLN A 1 56 ? 41.945 31.468 30.418 1.00 0.00 50 GLN A C 6
ATOM 8168 O O . GLN A 1 56 ? 41.330 31.580 29.359 1.00 0.00 50 GLN A O 6
ATOM 8182 N N . LEU A 1 57 ? 43.283 31.375 30.454 1.00 0.00 51 LEU A N 6
ATOM 8183 C CA . LEU A 1 57 ? 44.125 31.330 29.250 1.00 0.00 51 LEU A CA 6
ATOM 8184 C C . LEU A 1 57 ? 43.702 30.203 28.302 1.00 0.00 51 LEU A C 6
ATOM 8185 O O . LEU A 1 57 ? 43.522 30.437 27.106 1.00 0.00 51 LEU A O 6
ATOM 8201 N N . ARG A 1 58 ? 43.513 28.994 28.837 1.00 0.00 52 ARG A N 6
ATOM 8202 C CA . ARG A 1 58 ? 43.165 27.807 28.061 1.00 0.00 52 ARG A CA 6
ATOM 8203 C C . ARG A 1 58 ? 41.877 28.011 27.298 1.00 0.00 52 ARG A C 6
ATOM 8204 O O . ARG A 1 58 ? 41.830 27.747 26.098 1.00 0.00 52 ARG A O 6
ATOM 8225 N N . GLU A 1 59 ? 40.849 28.504 27.982 1.00 0.00 53 GLU A N 6
ATOM 8226 C CA . GLU A 1 59 ? 39.547 28.699 27.361 1.00 0.00 53 GLU A CA 6
ATOM 8227 C C . GLU A 1 59 ? 39.561 29.864 26.345 1.00 0.00 53 GLU A C 6
ATOM 8228 O O . GLU A 1 59 ? 38.931 29.770 25.288 1.00 0.00 53 GLU A O 6
ATOM 8240 N N . ARG A 1 60 ? 40.315 30.939 26.628 1.00 0.00 54 ARG A N 6
ATOM 8241 C CA . ARG A 1 60 ? 40.478 32.134 25.769 1.00 0.00 54 ARG A CA 6
ATOM 8242 C C . ARG A 1 60 ? 41.273 31.886 24.486 1.00 0.00 54 ARG A C 6
ATOM 8243 O O . ARG A 1 60 ? 41.037 32.556 23.480 1.00 0.00 54 ARG A O 6
ATOM 8264 N N . HIS A 1 61 ? 42.249 30.984 24.531 1.00 0.00 55 HIS A N 6
ATOM 8265 C CA . HIS A 1 61 ? 43.285 30.837 23.500 1.00 0.00 55 HIS A CA 6
ATOM 8266 C C . HIS A 1 61 ? 43.242 29.460 22.799 1.00 0.00 55 HIS A C 6
ATOM 8267 O O . HIS A 1 61 ? 43.826 29.292 21.726 1.00 0.00 55 HIS A O 6
ATOM 8281 N N . GLY A 1 62 ? 42.526 28.479 23.367 1.00 0.00 56 GLY A N 6
ATOM 8282 C CA . GLY A 1 62 ? 42.411 27.116 22.834 1.00 0.00 56 GLY A CA 6
ATOM 8283 C C . GLY A 1 62 ? 43.666 26.265 23.066 1.00 0.00 56 GLY A C 6
ATOM 8284 O O . GLY A 1 62 ? 44.034 25.473 22.197 1.00 0.00 56 GLY A O 6
ATOM 8288 N N . VAL A 1 63 ? 44.360 26.484 24.191 1.00 0.00 57 VAL A N 6
ATOM 8289 C CA . VAL A 1 63 ? 45.734 26.001 24.434 1.00 0.00 57 VAL A CA 6
ATOM 8290 C C . VAL A 1 63 ? 45.903 25.483 25.865 1.00 0.00 57 VAL A C 6
ATOM 8291 O O . VAL A 1 63 ? 45.836 26.237 26.830 1.00 0.00 57 VAL A O 6
ATOM 8304 N N . ASP A 1 64 ? 46.159 24.184 25.995 1.00 0.00 58 ASP A N 6
ATOM 8305 C CA . ASP A 1 64 ? 46.514 23.494 27.239 1.00 0.00 58 ASP A CA 6
ATOM 8306 C C . ASP A 1 64 ? 48.042 23.532 27.456 1.00 0.00 58 ASP A C 6
ATOM 8307 O O . ASP A 1 64 ? 48.795 23.399 26.487 1.00 0.00 58 ASP A O 6
ATOM 8316 N N . LEU A 1 65 ? 48.519 23.676 28.701 1.00 0.00 59 LEU A N 6
ATOM 8317 C CA . LEU A 1 65 ? 49.960 23.731 29.006 1.00 0.00 59 LEU A CA 6
ATOM 8318 C C . LEU A 1 65 ? 50.495 22.369 29.504 1.00 0.00 59 LEU A C 6
ATOM 8319 O O . LEU A 1 65 ? 50.298 22.048 30.681 1.00 0.00 59 LEU A O 6
ATOM 8335 N N . PRO A 1 66 ? 51.195 21.565 28.676 1.00 0.00 60 PRO A N 6
ATOM 8336 C CA . PRO A 1 66 ? 51.866 20.355 29.149 1.00 0.00 60 PRO A CA 6
ATOM 8337 C C . PRO A 1 66 ? 53.021 20.672 30.104 1.00 0.00 60 PRO A C 6
ATOM 8338 O O . PRO A 1 66 ? 53.829 21.563 29.847 1.00 0.00 60 PRO A O 6
ATOM 8349 N N . LEU A 1 67 ? 53.167 19.894 31.179 1.00 0.00 61 LEU A N 6
ATOM 8350 C CA . LEU A 1 67 ? 54.294 20.025 32.111 1.00 0.00 61 LEU A CA 6
ATOM 8351 C C . LEU A 1 67 ? 55.668 19.757 31.473 1.00 0.00 61 LEU A C 6
ATOM 8352 O O . LEU A 1 67 ? 56.676 20.218 32.012 1.00 0.00 61 LEU A O 6
ATOM 8368 N N . ARG A 1 68 ? 55.734 19.070 30.326 1.00 0.00 62 ARG A N 6
ATOM 8369 C CA . ARG A 1 68 ? 56.942 19.010 29.492 1.00 0.00 62 ARG A CA 6
ATOM 8370 C C . ARG A 1 68 ? 57.346 20.405 28.982 1.00 0.00 62 ARG A C 6
ATOM 8371 O O . ARG A 1 68 ? 58.447 20.846 29.308 1.00 0.00 62 ARG A O 6
ATOM 8392 N N . CYS A 1 69 ? 56.461 21.145 28.298 1.00 0.00 63 CYS A N 6
ATOM 8393 C CA . CYS A 1 69 ? 56.747 22.529 27.874 1.00 0.00 63 CYS A CA 6
ATOM 8394 C C . CYS A 1 69 ? 56.993 23.469 29.061 1.00 0.00 63 CYS A C 6
ATOM 8395 O O . CYS A 1 69 ? 57.884 24.310 29.008 1.00 0.00 63 CYS A O 6
ATOM 8403 N N . LEU A 1 70 ? 56.273 23.267 30.168 1.00 0.00 64 LEU A N 6
ATOM 8404 C CA . LEU A 1 70 ? 56.448 24.024 31.409 1.00 0.00 64 LEU A CA 6
ATOM 8405 C C . LEU A 1 70 ? 57.855 23.793 31.992 1.00 0.00 64 LEU A C 6
ATOM 8406 O O . LEU A 1 70 ? 58.477 24.720 32.505 1.00 0.00 64 LEU A O 6
ATOM 8422 N N . TYR A 1 71 ? 58.388 22.571 31.896 1.00 0.00 65 TYR A N 6
ATOM 8423 C CA . TYR A 1 71 ? 59.731 22.228 32.366 1.00 0.00 65 TYR A CA 6
ATOM 8424 C C . TYR A 1 71 ? 60.859 22.739 31.452 1.00 0.00 65 TYR A C 6
ATOM 8425 O O . TYR A 1 71 ? 61.876 23.227 31.959 1.00 0.00 65 TYR A O 6
ATOM 8443 N N . GLU A 1 72 ? 60.699 22.657 30.126 1.00 0.00 66 GLU A N 6
ATOM 8444 C CA . GLU A 1 72 ? 61.743 23.073 29.172 1.00 0.00 66 GLU A CA 6
ATOM 8445 C C . GLU A 1 72 ? 61.675 24.553 28.743 1.00 0.00 66 GLU A C 6
ATOM 8446 O O . GLU A 1 72 ? 62.691 25.111 28.318 1.00 0.00 66 GLU A O 6
ATOM 8458 N N . ALA A 1 73 ? 60.525 25.212 28.914 1.00 0.00 67 ALA A N 6
ATOM 8459 C CA . ALA A 1 73 ? 60.274 26.622 28.597 1.00 0.00 67 ALA A CA 6
ATOM 8460 C C . ALA A 1 73 ? 59.374 27.347 29.642 1.00 0.00 67 ALA A C 6
ATOM 8461 O O . ALA A 1 73 ? 58.328 27.880 29.278 1.00 0.00 67 ALA A O 6
ATOM 8468 N N . PRO A 1 74 ? 59.754 27.423 30.938 1.00 0.00 68 PRO A N 6
ATOM 8469 C CA . PRO A 1 74 ? 58.931 28.024 32.006 1.00 0.00 68 PRO A CA 6
ATOM 8470 C C . PRO A 1 74 ? 58.660 29.540 31.918 1.00 0.00 68 PRO A C 6
ATOM 8471 O O . PRO A 1 74 ? 57.886 30.064 32.722 1.00 0.00 68 PRO A O 6
ATOM 8482 N N . THR A 1 75 ? 59.286 30.263 30.988 1.00 0.00 69 THR A N 6
ATOM 8483 C CA . THR A 1 75 ? 59.048 31.693 30.709 1.00 0.00 69 THR A CA 6
ATOM 8484 C C . THR A 1 75 ? 58.008 31.837 29.589 1.00 0.00 69 THR A C 6
ATOM 8485 O O . THR A 1 75 ? 58.158 31.249 28.516 1.00 0.00 69 THR A O 6
ATOM 8496 N N . VAL A 1 76 ? 56.931 32.603 29.813 1.00 0.00 70 VAL A N 6
ATOM 8497 C CA . VAL A 1 76 ? 55.700 32.517 28.993 1.00 0.00 70 VAL A CA 6
ATOM 8498 C C . VAL A 1 76 ? 55.870 32.889 27.517 1.00 0.00 70 VAL A C 6
ATOM 8499 O O . VAL A 1 76 ? 55.143 32.349 26.689 1.00 0.00 70 VAL A O 6
ATOM 8512 N N . ALA A 1 77 ? 56.830 33.742 27.150 1.00 0.00 71 ALA A N 6
ATOM 8513 C CA . ALA A 1 77 ? 57.131 34.038 25.745 1.00 0.00 71 ALA A CA 6
ATOM 8514 C C . ALA A 1 77 ? 57.720 32.818 25.007 1.00 0.00 71 ALA A C 6
ATOM 8515 O O . ALA A 1 77 ? 57.319 32.517 23.878 1.00 0.00 71 ALA A O 6
ATOM 8522 N N . ARG A 1 78 ? 58.613 32.082 25.687 1.00 0.00 72 ARG A N 6
ATOM 8523 C CA . ARG A 1 78 ? 59.252 30.844 25.206 1.00 0.00 72 ARG A CA 6
ATOM 8524 C C . ARG A 1 78 ? 58.234 29.709 25.104 1.00 0.00 72 ARG A C 6
ATOM 8525 O O . ARG A 1 78 ? 58.215 28.960 24.124 1.00 0.00 72 ARG A O 6
ATOM 8546 N N . LEU A 1 79 ? 57.344 29.618 26.093 1.00 0.00 73 LEU A N 6
ATOM 8547 C CA . LEU A 1 79 ? 56.223 28.678 26.100 1.00 0.00 73 LEU A CA 6
ATOM 8548 C C . LEU A 1 79 ? 55.254 28.956 24.949 1.00 0.00 73 LEU A C 6
ATOM 8549 O O . LEU A 1 79 ? 54.936 28.050 24.185 1.00 0.00 73 LEU A O 6
ATOM 8565 N N . ALA A 1 80 ? 54.821 30.210 24.793 1.00 0.00 74 ALA A N 6
ATOM 8566 C CA . ALA A 1 80 ? 53.939 30.617 23.706 1.00 0.00 74 ALA A CA 6
ATOM 8567 C C . ALA A 1 80 ? 54.569 30.304 22.338 1.00 0.00 74 ALA A C 6
ATOM 8568 O O . ALA A 1 80 ? 53.899 29.752 21.469 1.00 0.00 74 ALA A O 6
ATOM 8575 N N . GLU A 1 81 ? 55.871 30.566 22.171 1.00 0.00 75 GLU A N 6
ATOM 8576 C CA . GLU A 1 81 ? 56.555 30.303 20.898 1.00 0.00 75 GLU A CA 6
ATOM 8577 C C . GLU A 1 81 ? 56.615 28.801 20.582 1.00 0.00 75 GLU A C 6
ATOM 8578 O O . GLU A 1 81 ? 56.231 28.369 19.493 1.00 0.00 75 GLU A O 6
ATOM 8590 N N . THR A 1 82 ? 57.040 27.990 21.551 1.00 0.00 76 THR A N 6
ATOM 8591 C CA . THR A 1 82 ? 57.178 26.537 21.369 1.00 0.00 76 THR A CA 6
ATOM 8592 C C . THR A 1 82 ? 55.835 25.816 21.250 1.00 0.00 76 THR A C 6
ATOM 8593 O O . THR A 1 82 ? 55.741 24.857 20.489 1.00 0.00 76 THR A O 6
ATOM 8604 N N . ILE A 1 83 ? 54.763 26.290 21.892 1.00 0.00 77 ILE A N 6
ATOM 8605 C CA . ILE A 1 83 ? 53.414 25.721 21.735 1.00 0.00 77 ILE A CA 6
ATOM 8606 C C . ILE A 1 83 ? 52.737 26.164 20.426 1.00 0.00 77 ILE A C 6
ATOM 8607 O O . ILE A 1 83 ? 52.037 25.354 19.812 1.00 0.00 77 ILE A O 6
ATOM 8623 N N . VAL A 1 84 ? 52.997 27.378 19.923 1.00 0.00 78 VAL A N 6
ATOM 8624 C CA . VAL A 1 84 ? 52.616 27.764 18.545 1.00 0.00 78 VAL A CA 6
ATOM 8625 C C . VAL A 1 84 ? 53.408 26.962 17.496 1.00 0.00 78 VAL A C 6
ATOM 8626 O O . VAL A 1 84 ? 52.849 26.612 16.453 1.00 0.00 78 VAL A O 6
ATOM 8639 N N . ARG A 1 85 ? 54.671 26.598 17.767 1.00 0.00 79 ARG A N 6
ATOM 8640 C CA . ARG A 1 85 ? 55.486 25.729 16.894 1.00 0.00 79 ARG A CA 6
ATOM 8641 C C . ARG A 1 85 ? 55.048 24.259 16.910 1.00 0.00 79 ARG A C 6
ATOM 8642 O O . ARG A 1 85 ? 54.985 23.636 15.848 1.00 0.00 79 ARG A O 6
ATOM 8663 N N . LEU A 1 86 ? 54.828 23.683 18.094 1.00 0.00 80 LEU A N 6
ATOM 8664 C CA . LEU A 1 86 ? 54.785 22.226 18.317 1.00 0.00 80 LEU A CA 6
ATOM 8665 C C . LEU A 1 86 ? 53.394 21.679 18.684 1.00 0.00 80 LEU A C 6
ATOM 8666 O O . LEU A 1 86 ? 53.190 20.467 18.586 1.00 0.00 80 LEU A O 6
ATOM 8682 N N . ALA A 1 87 ? 52.440 22.538 19.069 1.00 0.00 81 ALA A N 6
ATOM 8683 C CA . ALA A 1 87 ? 51.038 22.193 19.354 1.00 0.00 81 ALA A CA 6
ATOM 8684 C C . ALA A 1 87 ? 50.859 20.992 20.313 1.00 0.00 81 ALA A C 6
ATOM 8685 O O . ALA A 1 87 ? 50.100 20.059 20.039 1.00 0.00 81 ALA A O 6
ATOM 8692 N N . ALA A 1 88 ? 51.623 20.977 21.408 1.00 0.00 82 ALA A N 6
ATOM 8693 C CA . ALA A 1 88 ? 51.837 19.791 22.234 1.00 0.00 82 ALA A CA 6
ATOM 8694 C C . ALA A 1 88 ? 50.625 19.402 23.123 1.00 0.00 82 ALA A C 6
ATOM 8695 O O . ALA A 1 88 ? 50.026 20.275 23.767 1.00 0.00 82 ALA A O 6
ATOM 8702 N N . PRO A 1 89 ? 50.277 18.101 23.219 1.00 0.00 83 PRO A N 6
ATOM 8703 C CA . PRO A 1 89 ? 49.249 17.596 24.128 1.00 0.00 83 PRO A CA 6
ATOM 8704 C C . PRO A 1 89 ? 49.796 17.297 25.536 1.00 0.00 83 PRO A C 6
ATOM 8705 O O . PRO A 1 89 ? 50.985 17.006 25.703 1.00 0.00 83 PRO A O 6
ATOM 8716 N N . ALA A 1 90 ? 48.914 17.359 26.541 1.00 0.00 84 ALA A N 6
ATOM 8717 C CA . ALA A 1 90 ? 49.245 17.369 27.970 1.00 0.00 84 ALA A CA 6
ATOM 8718 C C . ALA A 1 90 ? 48.678 16.161 28.755 1.00 0.00 84 ALA A C 6
ATOM 8719 O O . ALA A 1 90 ? 47.499 16.187 29.136 1.00 0.00 84 ALA A O 6
ATOM 8726 N N . PRO A 1 91 ? 49.478 15.113 29.056 1.00 0.00 85 PRO A N 6
ATOM 8727 C CA . PRO A 1 91 ? 49.039 13.940 29.828 1.00 0.00 85 PRO A CA 6
ATOM 8728 C C . PRO A 1 91 ? 48.850 14.165 31.342 1.00 0.00 85 PRO A C 6
ATOM 8729 O O . PRO A 1 91 ? 48.334 13.275 32.030 1.00 0.00 85 PRO A O 6
ATOM 8740 N N . SER A 1 92 ? 49.271 15.309 31.900 1.00 0.00 86 SER A N 6
ATOM 8741 C CA . SER A 1 92 ? 49.312 15.530 33.360 1.00 0.00 86 SER A CA 6
ATOM 8742 C C . SER A 1 92 ? 47.948 15.387 34.041 1.00 0.00 86 SER A C 6
ATOM 8743 O O . SER A 1 92 ? 47.847 14.710 35.069 1.00 0.00 86 SER A O 6
ATOM 8751 N N . GLY A 1 93 ? 46.898 15.925 33.421 1.00 0.00 87 GLY A N 6
ATOM 8752 C CA . GLY A 1 93 ? 45.507 15.898 33.881 1.00 0.00 87 GLY A CA 6
ATOM 8753 C C . GLY A 1 93 ? 45.139 17.110 34.737 1.00 0.00 87 GLY A C 6
ATOM 8754 O O . GLY A 1 93 ? 45.803 17.400 35.735 1.00 0.00 87 GLY A O 6
ATOM 8758 N N . ASP A 1 94 ? 44.078 17.816 34.341 1.00 0.00 88 ASP A N 6
ATOM 8759 C CA . ASP A 1 94 ? 43.750 19.149 34.861 1.00 0.00 88 ASP A CA 6
ATOM 8760 C C . ASP A 1 94 ? 43.362 19.158 36.349 1.00 0.00 88 ASP A C 6
ATOM 8761 O O . ASP A 1 94 ? 42.785 18.196 36.869 1.00 0.00 88 ASP A O 6
ATOM 8770 N N . GLN A 1 95 ? 43.641 20.269 37.030 1.00 0.00 89 GLN A N 6
ATOM 8771 C CA . GLN A 1 95 ? 43.398 20.450 38.464 1.00 0.00 89 GLN A CA 6
ATOM 8772 C C . GLN A 1 95 ? 42.249 21.431 38.711 1.00 0.00 89 GLN A C 6
ATOM 8773 O O . GLN A 1 95 ? 42.297 22.574 38.254 1.00 0.00 89 GLN A O 6
ATOM 8787 N N . ASP A 1 96 ? 41.227 20.996 39.447 1.00 0.00 90 ASP A N 6
ATOM 8788 C CA . ASP A 1 96 ? 40.118 21.846 39.887 1.00 0.00 90 ASP A CA 6
ATOM 8789 C C . ASP A 1 96 ? 39.385 21.231 41.093 1.00 0.00 90 ASP A C 6
ATOM 8790 O O . ASP A 1 96 ? 38.779 20.160 40.985 1.00 0.00 90 ASP A O 6
ATOM 8799 N N . ASP A 1 97 ? 39.405 21.918 42.233 1.00 0.00 91 ASP A N 6
ATOM 8800 C CA . ASP A 1 97 ? 38.690 21.563 43.467 1.00 0.00 91 ASP A CA 6
ATOM 8801 C C . ASP A 1 97 ? 37.538 22.527 43.807 1.00 0.00 91 ASP A C 6
ATOM 8802 O O . ASP A 1 97 ? 36.793 22.266 44.751 1.00 0.00 91 ASP A O 6
ATOM 8811 N N . ALA A 1 98 ? 37.415 23.658 43.098 1.00 0.00 92 ALA A N 6
ATOM 8812 C CA . ALA A 1 98 ? 36.522 24.799 43.375 1.00 0.00 92 ALA A CA 6
ATOM 8813 C C . ALA A 1 98 ? 36.583 25.428 44.794 1.00 0.00 92 ALA A C 6
ATOM 8814 O O . ALA A 1 98 ? 35.937 26.453 45.036 1.00 0.00 92 ALA A O 6
ATOM 8821 N N . SER A 1 99 ? 37.337 24.838 45.732 1.00 0.00 93 SER A N 6
ATOM 8822 C CA . SER A 1 99 ? 37.296 25.104 47.179 1.00 0.00 93 SER A CA 6
ATOM 8823 C C . SER A 1 99 ? 35.877 25.062 47.784 1.00 0.00 93 SER A C 6
ATOM 8824 O O . SER A 1 99 ? 34.886 24.743 47.118 1.00 0.00 93 SER A O 6
ATOM 8832 N N . GLU A 1 100 ? 35.778 25.326 49.085 1.00 0.00 94 GLU A N 6
ATOM 8833 C CA . GLU A 1 100 ? 34.521 25.528 49.814 1.00 0.00 94 GLU A CA 6
ATOM 8834 C C . GLU A 1 100 ? 34.734 26.588 50.909 1.00 0.00 94 GLU A C 6
ATOM 8835 O O . GLU A 1 100 ? 35.353 26.317 51.940 1.00 0.00 94 GLU A O 6
ATOM 8847 N N . TYR A 1 101 ? 34.253 27.813 50.686 1.00 0.00 95 TYR A N 6
ATOM 8848 C CA . TYR A 1 101 ? 34.554 29.000 51.510 1.00 0.00 95 TYR A CA 6
ATOM 8849 C C . TYR A 1 101 ? 33.371 29.508 52.354 1.00 0.00 95 TYR A C 6
ATOM 8850 O O . TYR A 1 101 ? 33.562 30.356 53.233 1.00 0.00 95 TYR A O 6
ATOM 8868 N N . GLU A 1 102 ? 32.165 28.993 52.085 1.00 0.00 96 GLU A N 6
ATOM 8869 C CA . GLU A 1 102 ? 30.880 29.450 52.632 1.00 0.00 96 GLU A CA 6
ATOM 8870 C C . GLU A 1 102 ? 30.520 30.902 52.229 1.00 0.00 96 GLU A C 6
ATOM 8871 O O . GLU A 1 102 ? 31.375 31.719 51.882 1.00 0.00 96 GLU A O 6
ATOM 8883 N N . GLU A 1 103 ? 29.230 31.234 52.225 1.00 0.00 97 GLU A N 6
ATOM 8884 C CA . GLU A 1 103 ? 28.680 32.499 51.710 1.00 0.00 97 GLU A CA 6
ATOM 8885 C C . GLU A 1 103 ? 27.947 33.340 52.787 1.00 0.00 97 GLU A C 6
ATOM 8886 O O . GLU A 1 103 ? 27.424 34.426 52.507 1.00 0.00 97 GLU A O 6
ATOM 8898 N N . GLY A 1 104 ? 27.885 32.850 54.030 1.00 0.00 98 GLY A N 6
ATOM 8899 C CA . GLY A 1 104 ? 27.123 33.439 55.138 1.00 0.00 98 GLY A CA 6
ATOM 8900 C C . GLY A 1 104 ? 25.616 33.155 55.072 1.00 0.00 98 GLY A C 6
ATOM 8901 O O . GLY A 1 104 ? 24.842 33.761 55.818 1.00 0.00 98 GLY A O 6
ATOM 8905 N N . VAL A 1 105 ? 25.186 32.269 54.169 1.00 0.00 99 VAL A N 6
ATOM 8906 C CA . VAL A 1 105 ? 23.791 31.830 53.971 1.00 0.00 99 VAL A CA 6
ATOM 8907 C C . VAL A 1 105 ? 23.396 30.851 55.081 1.00 0.00 99 VAL A C 6
ATOM 8908 O O . VAL A 1 105 ? 24.204 29.999 55.459 1.00 0.00 99 VAL A O 6
ATOM 8921 N N . ILE A 1 106 ? 22.176 30.941 55.621 1.00 0.00 100 ILE A N 6
ATOM 8922 C CA . ILE A 1 106 ? 21.786 30.187 56.834 1.00 0.00 100 ILE A CA 6
ATOM 8923 C C . ILE A 1 106 ? 21.423 28.706 56.591 1.00 0.00 100 ILE A C 6
ATOM 8924 O O . ILE A 1 106 ? 21.154 27.980 57.554 1.00 0.00 100 ILE A O 6
ATOM 8940 N N . ARG A 1 107 ? 21.384 28.258 55.327 1.00 0.00 101 ARG A N 6
ATOM 8941 C CA . ARG A 1 107 ? 20.820 26.967 54.886 1.00 0.00 101 ARG A CA 6
ATOM 8942 C C . ARG A 1 107 ? 21.836 26.008 54.287 1.00 0.00 101 ARG A C 6
ATOM 8943 O O . ARG A 1 107 ? 21.767 24.818 54.664 1.00 0.00 101 ARG A O 6
ATOM 8965 N N . GLY A 1 7 ? 38.350 64.206 35.305 1.00 0.00 1 GLY A N 7
ATOM 8966 C CA . GLY A 1 7 ? 39.665 64.856 35.420 1.00 0.00 1 GLY A CA 7
ATOM 8967 C C . GLY A 1 7 ? 40.276 65.067 34.051 1.00 0.00 1 GLY A C 7
ATOM 8968 O O . GLY A 1 7 ? 39.546 65.233 33.078 1.00 0.00 1 GLY A O 7
ATOM 8972 N N . ALA A 1 8 ? 41.609 65.079 33.958 1.00 0.00 2 ALA A N 7
ATOM 8973 C CA . ALA A 1 8 ? 42.339 65.441 32.739 1.00 0.00 2 ALA A CA 7
ATOM 8974 C C . ALA A 1 8 ? 43.345 64.380 32.246 1.00 0.00 2 ALA A C 7
ATOM 8975 O O . ALA A 1 8 ? 43.727 64.419 31.072 1.00 0.00 2 ALA A O 7
ATOM 8982 N N . ALA A 1 9 ? 43.786 63.444 33.093 1.00 0.00 3 ALA A N 7
ATOM 8983 C CA . ALA A 1 9 ? 44.818 62.456 32.750 1.00 0.00 3 ALA A CA 7
ATOM 8984 C C . ALA A 1 9 ? 44.253 61.049 32.455 1.00 0.00 3 ALA A C 7
ATOM 8985 O O . ALA A 1 9 ? 43.452 60.518 33.231 1.00 0.00 3 ALA A O 7
ATOM 8992 N N . ALA A 1 10 ? 44.690 60.448 31.342 1.00 0.00 4 ALA A N 7
ATOM 8993 C CA . ALA A 1 10 ? 44.433 59.056 30.941 1.00 0.00 4 ALA A CA 7
ATOM 8994 C C . ALA A 1 10 ? 45.403 58.596 29.829 1.00 0.00 4 ALA A C 7
ATOM 8995 O O . ALA A 1 10 ? 45.745 59.383 28.938 1.00 0.00 4 ALA A O 7
ATOM 9002 N N . GLY A 1 11 ? 45.784 57.314 29.802 1.00 0.00 5 GLY A N 7
ATOM 9003 C CA . GLY A 1 11 ? 46.608 56.748 28.727 1.00 0.00 5 GLY A CA 7
ATOM 9004 C C . GLY A 1 11 ? 47.060 55.302 28.946 1.00 0.00 5 GLY A C 7
ATOM 9005 O O . GLY A 1 11 ? 46.833 54.726 30.012 1.00 0.00 5 GLY A O 7
ATOM 9009 N N . VAL A 1 12 ? 47.690 54.711 27.922 1.00 0.00 6 VAL A N 7
ATOM 9010 C CA . VAL A 1 12 ? 48.133 53.307 27.903 1.00 0.00 6 VAL A CA 7
ATOM 9011 C C . VAL A 1 12 ? 49.514 53.115 27.250 1.00 0.00 6 VAL A C 7
ATOM 9012 O O . VAL A 1 12 ? 49.871 53.812 26.293 1.00 0.00 6 VAL A O 7
ATOM 9025 N N . SER A 1 13 ? 50.288 52.151 27.749 1.00 0.00 7 SER A N 7
ATOM 9026 C CA . SER A 1 13 ? 51.681 51.878 27.361 1.00 0.00 7 SER A CA 7
ATOM 9027 C C . SER A 1 13 ? 51.847 50.922 26.171 1.00 0.00 7 SER A C 7
ATOM 9028 O O . SER A 1 13 ? 50.896 50.289 25.703 1.00 0.00 7 SER A O 7
ATOM 9036 N N . ALA A 1 14 ? 53.070 50.819 25.648 1.00 0.00 8 ALA A N 7
ATOM 9037 C CA . ALA A 1 14 ? 53.446 49.890 24.579 1.00 0.00 8 ALA A CA 7
ATOM 9038 C C . ALA A 1 14 ? 53.922 48.541 25.148 1.00 0.00 8 ALA A C 7
ATOM 9039 O O . ALA A 1 14 ? 54.765 48.526 26.048 1.00 0.00 8 ALA A O 7
ATOM 9046 N N . ALA A 1 15 ? 53.392 47.422 24.640 1.00 0.00 9 ALA A N 7
ATOM 9047 C CA . ALA A 1 15 ? 53.571 46.080 25.216 1.00 0.00 9 ALA A CA 7
ATOM 9048 C C . ALA A 1 15 ? 53.651 44.922 24.183 1.00 0.00 9 ALA A C 7
ATOM 9049 O O . ALA A 1 15 ? 53.471 43.753 24.542 1.00 0.00 9 ALA A O 7
ATOM 9056 N N . GLY A 1 16 ? 53.884 45.219 22.900 1.00 0.00 10 GLY A N 7
ATOM 9057 C CA . GLY A 1 16 ? 53.808 44.266 21.775 1.00 0.00 10 GLY A CA 7
ATOM 9058 C C . GLY A 1 16 ? 55.043 43.396 21.541 1.00 0.00 10 GLY A C 7
ATOM 9059 O O . GLY A 1 16 ? 54.992 42.455 20.750 1.00 0.00 10 GLY A O 7
ATOM 9063 N N . ILE A 1 17 ? 56.134 43.671 22.256 1.00 0.00 11 ILE A N 7
ATOM 9064 C CA . ILE A 1 17 ? 57.374 42.877 22.255 1.00 0.00 11 ILE A CA 7
ATOM 9065 C C . ILE A 1 17 ? 57.208 41.439 22.790 1.00 0.00 11 ILE A C 7
ATOM 9066 O O . ILE A 1 17 ? 58.088 40.605 22.569 1.00 0.00 11 ILE A O 7
ATOM 9082 N N . GLU A 1 18 ? 56.070 41.108 23.408 1.00 0.00 12 GLU A N 7
ATOM 9083 C CA . GLU A 1 18 ? 55.707 39.767 23.888 1.00 0.00 12 GLU A CA 7
ATOM 9084 C C . GLU A 1 18 ? 54.280 39.365 23.454 1.00 0.00 12 GLU A C 7
ATOM 9085 O O . GLU A 1 18 ? 53.430 40.244 23.264 1.00 0.00 12 GLU A O 7
ATOM 9097 N N . PRO A 1 19 ? 53.994 38.052 23.311 1.00 0.00 13 PRO A N 7
ATOM 9098 C CA . PRO A 1 19 ? 52.706 37.546 22.828 1.00 0.00 13 PRO A CA 7
ATOM 9099 C C . PRO A 1 19 ? 51.542 37.819 23.790 1.00 0.00 13 PRO A C 7
ATOM 9100 O O . PRO A 1 19 ? 51.732 38.011 24.992 1.00 0.00 13 PRO A O 7
ATOM 9111 N N . ASP A 1 20 ? 50.316 37.748 23.270 1.00 0.00 14 ASP A N 7
ATOM 9112 C CA . ASP A 1 20 ? 49.056 38.052 23.973 1.00 0.00 14 ASP A CA 7
ATOM 9113 C C . ASP A 1 20 ? 48.814 37.224 25.245 1.00 0.00 14 ASP A C 7
ATOM 9114 O O . ASP A 1 20 ? 48.126 37.697 26.145 1.00 0.00 14 ASP A O 7
ATOM 9123 N N . LEU A 1 21 ? 49.457 36.060 25.406 1.00 0.00 15 LEU A N 7
ATOM 9124 C CA . LEU A 1 21 ? 49.473 35.335 26.685 1.00 0.00 15 LEU A CA 7
ATOM 9125 C C . LEU A 1 21 ? 49.937 36.240 27.847 1.00 0.00 15 LEU A C 7
ATOM 9126 O O . LEU A 1 21 ? 49.435 36.111 28.961 1.00 0.00 15 LEU A O 7
ATOM 9142 N N . THR A 1 22 ? 50.817 37.213 27.585 1.00 0.00 16 THR A N 7
ATOM 9143 C CA . THR A 1 22 ? 51.272 38.180 28.605 1.00 0.00 16 THR A CA 7
ATOM 9144 C C . THR A 1 22 ? 50.200 39.212 28.958 1.00 0.00 16 THR A C 7
ATOM 9145 O O . THR A 1 22 ? 50.057 39.573 30.126 1.00 0.00 16 THR A O 7
ATOM 9156 N N . ALA A 1 23 ? 49.382 39.621 27.986 1.00 0.00 17 ALA A N 7
ATOM 9157 C CA . ALA A 1 23 ? 48.234 40.499 28.194 1.00 0.00 17 ALA A CA 7
ATOM 9158 C C . ALA A 1 23 ? 47.083 39.778 28.920 1.00 0.00 17 ALA A C 7
ATOM 9159 O O . ALA A 1 23 ? 46.454 40.344 29.819 1.00 0.00 17 ALA A O 7
ATOM 9166 N N . ILE A 1 24 ? 46.825 38.510 28.576 1.00 0.00 18 ILE A N 7
ATOM 9167 C CA . ILE A 1 24 ? 45.901 37.640 29.317 1.00 0.00 18 ILE A CA 7
ATOM 9168 C C . ILE A 1 24 ? 46.360 37.546 30.777 1.00 0.00 18 ILE A C 7
ATOM 9169 O O . ILE A 1 24 ? 45.561 37.763 31.685 1.00 0.00 18 ILE A O 7
ATOM 9185 N N . TRP A 1 25 ? 47.650 37.286 31.021 1.00 0.00 19 TRP A N 7
ATOM 9186 C CA . TRP A 1 25 ? 48.153 37.095 32.380 1.00 0.00 19 TRP A CA 7
ATOM 9187 C C . TRP A 1 25 ? 48.152 38.396 33.182 1.00 0.00 19 TRP A C 7
ATOM 9188 O O . TRP A 1 25 ? 47.663 38.393 34.308 1.00 0.00 19 TRP A O 7
ATOM 9209 N N . GLN A 1 26 ? 48.579 39.537 32.624 1.00 0.00 20 GLN A N 7
ATOM 9210 C CA . GLN A 1 26 ? 48.550 40.795 33.365 1.00 0.00 20 GLN A CA 7
ATOM 9211 C C . GLN A 1 26 ? 47.111 41.289 33.603 1.00 0.00 20 GLN A C 7
ATOM 9212 O O . GLN A 1 26 ? 46.883 42.011 34.574 1.00 0.00 20 GLN A O 7
ATOM 9226 N N . ALA A 1 27 ? 46.137 40.945 32.742 1.00 0.00 21 ALA A N 7
ATOM 9227 C CA . ALA A 1 27 ? 44.727 41.280 32.972 1.00 0.00 21 ALA A CA 7
ATOM 9228 C C . ALA A 1 27 ? 44.077 40.402 34.063 1.00 0.00 21 ALA A C 7
ATOM 9229 O O . ALA A 1 27 ? 43.373 40.927 34.931 1.00 0.00 21 ALA A O 7
ATOM 9236 N N . LEU A 1 28 ? 44.348 39.091 34.065 1.00 0.00 22 LEU A N 7
ATOM 9237 C CA . LEU A 1 28 ? 43.822 38.150 35.062 1.00 0.00 22 LEU A CA 7
ATOM 9238 C C . LEU A 1 28 ? 44.486 38.328 36.434 1.00 0.00 22 LEU A C 7
ATOM 9239 O O . LEU A 1 28 ? 43.804 38.232 37.451 1.00 0.00 22 LEU A O 7
ATOM 9255 N N . PHE A 1 29 ? 45.787 38.626 36.463 1.00 0.00 23 PHE A N 7
ATOM 9256 C CA . PHE A 1 29 ? 46.566 38.869 37.681 1.00 0.00 23 PHE A CA 7
ATOM 9257 C C . PHE A 1 29 ? 46.363 40.289 38.257 1.00 0.00 23 PHE A C 7
ATOM 9258 O O . PHE A 1 29 ? 46.737 40.540 39.401 1.00 0.00 23 PHE A O 7
ATOM 9275 N N . ALA A 1 30 ? 45.771 41.208 37.479 1.00 0.00 24 ALA A N 7
ATOM 9276 C CA . ALA A 1 30 ? 45.495 42.602 37.844 1.00 0.00 24 ALA A CA 7
ATOM 9277 C C . ALA A 1 30 ? 46.736 43.381 38.341 1.00 0.00 24 ALA A C 7
ATOM 9278 O O . ALA A 1 30 ? 46.794 43.872 39.473 1.00 0.00 24 ALA A O 7
ATOM 9285 N N . LEU A 1 31 ? 47.740 43.505 37.467 1.00 0.00 25 LEU A N 7
ATOM 9286 C CA . LEU A 1 31 ? 48.904 44.389 37.643 1.00 0.00 25 LEU A CA 7
ATOM 9287 C C . LEU A 1 31 ? 49.166 45.238 36.379 1.00 0.00 25 LEU A C 7
ATOM 9288 O O . LEU A 1 31 ? 48.644 44.892 35.312 1.00 0.00 25 LEU A O 7
ATOM 9304 N N . PRO A 1 32 ? 49.947 46.336 36.448 1.00 0.00 26 PRO A N 7
ATOM 9305 C CA . PRO A 1 32 ? 50.122 47.235 35.304 1.00 0.00 26 PRO A CA 7
ATOM 9306 C C . PRO A 1 32 ? 50.867 46.591 34.124 1.00 0.00 26 PRO A C 7
ATOM 9307 O O . PRO A 1 32 ? 50.429 46.718 32.977 1.00 0.00 26 PRO A O 7
ATOM 9318 N N . ALA A 1 33 ? 51.954 45.868 34.407 1.00 0.00 27 ALA A N 7
ATOM 9319 C CA . ALA A 1 33 ? 52.771 45.117 33.450 1.00 0.00 27 ALA A CA 7
ATOM 9320 C C . ALA A 1 33 ? 53.396 43.875 34.114 1.00 0.00 27 ALA A C 7
ATOM 9321 O O . ALA A 1 33 ? 53.809 43.940 35.278 1.00 0.00 27 ALA A O 7
ATOM 9328 N N . VAL A 1 34 ? 53.499 42.762 33.378 1.00 0.00 28 VAL A N 7
ATOM 9329 C CA . VAL A 1 34 ? 54.084 41.490 33.855 1.00 0.00 28 VAL A CA 7
ATOM 9330 C C . VAL A 1 34 ? 55.600 41.442 33.618 1.00 0.00 28 VAL A C 7
ATOM 9331 O O . VAL A 1 34 ? 56.109 42.017 32.652 1.00 0.00 28 VAL A O 7
ATOM 9344 N N . GLY A 1 35 ? 56.344 40.806 34.525 1.00 0.00 29 GLY A N 7
ATOM 9345 C CA . GLY A 1 35 ? 57.811 40.750 34.487 1.00 0.00 29 GLY A CA 7
ATOM 9346 C C . GLY A 1 35 ? 58.325 39.724 33.478 1.00 0.00 29 GLY A C 7
ATOM 9347 O O . GLY A 1 35 ? 57.911 38.568 33.526 1.00 0.00 29 GLY A O 7
ATOM 9351 N N . ARG A 1 36 ? 59.232 40.120 32.576 1.00 0.00 30 ARG A N 7
ATOM 9352 C CA . ARG A 1 36 ? 59.759 39.233 31.519 1.00 0.00 30 ARG A CA 7
ATOM 9353 C C . ARG A 1 36 ? 61.169 38.709 31.763 1.00 0.00 30 ARG A C 7
ATOM 9354 O O . ARG A 1 36 ? 61.852 39.181 32.675 1.00 0.00 30 ARG A O 7
ATOM 9375 N N . HIS A 1 37 ? 61.556 37.706 30.970 1.00 0.00 31 HIS A N 7
ATOM 9376 C CA . HIS A 1 37 ? 62.675 36.784 31.220 1.00 0.00 31 HIS A CA 7
ATOM 9377 C C . HIS A 1 37 ? 62.520 35.996 32.543 1.00 0.00 31 HIS A C 7
ATOM 9378 O O . HIS A 1 37 ? 63.499 35.553 33.145 1.00 0.00 31 HIS A O 7
ATOM 9392 N N . GLN A 1 38 ? 61.276 35.834 33.013 1.00 0.00 32 GLN A N 7
ATOM 9393 C CA . GLN A 1 38 ? 60.908 35.304 34.334 1.00 0.00 32 GLN A CA 7
ATOM 9394 C C . GLN A 1 38 ? 59.826 34.215 34.226 1.00 0.00 32 GLN A C 7
ATOM 9395 O O . GLN A 1 38 ? 59.024 34.196 33.289 1.00 0.00 32 GLN A O 7
ATOM 9409 N N . ASP A 1 39 ? 59.842 33.284 35.179 1.00 0.00 33 ASP A N 7
ATOM 9410 C CA . ASP A 1 39 ? 59.159 31.987 35.104 1.00 0.00 33 ASP A CA 7
ATOM 9411 C C . ASP A 1 39 ? 57.659 32.066 35.425 1.00 0.00 33 ASP A C 7
ATOM 9412 O O . ASP A 1 39 ? 57.264 32.764 36.359 1.00 0.00 33 ASP A O 7
ATOM 9421 N N . PHE A 1 40 ? 56.828 31.219 34.806 1.00 0.00 34 PHE A N 7
ATOM 9422 C CA . PHE A 1 40 ? 55.450 30.975 35.272 1.00 0.00 34 PHE A CA 7
ATOM 9423 C C . PHE A 1 40 ? 55.387 30.534 36.752 1.00 0.00 34 PHE A C 7
ATOM 9424 O O . PHE A 1 40 ? 54.430 30.871 37.450 1.00 0.00 34 PHE A O 7
ATOM 9441 N N . PHE A 1 41 ? 56.433 29.864 37.256 1.00 0.00 35 PHE A N 7
ATOM 9442 C CA . PHE A 1 41 ? 56.622 29.524 38.675 1.00 0.00 35 PHE A CA 7
ATOM 9443 C C . PHE A 1 41 ? 56.653 30.760 39.602 1.00 0.00 35 PHE A C 7
ATOM 9444 O O . PHE A 1 41 ? 56.171 30.693 40.734 1.00 0.00 35 PHE A O 7
ATOM 9461 N N . ALA A 1 42 ? 57.143 31.906 39.119 1.00 0.00 36 ALA A N 7
ATOM 9462 C CA . ALA A 1 42 ? 57.129 33.182 39.841 1.00 0.00 36 ALA A CA 7
ATOM 9463 C C . ALA A 1 42 ? 55.892 34.033 39.497 1.00 0.00 36 ALA A C 7
ATOM 9464 O O . ALA A 1 42 ? 55.241 34.581 40.392 1.00 0.00 36 ALA A O 7
ATOM 9471 N N . LEU A 1 43 ? 55.545 34.119 38.210 1.00 0.00 37 LEU A N 7
ATOM 9472 C CA . LEU A 1 43 ? 54.483 34.976 37.666 1.00 0.00 37 LEU A CA 7
ATOM 9473 C C . LEU A 1 43 ? 53.061 34.538 38.052 1.00 0.00 37 LEU A C 7
ATOM 9474 O O . LEU A 1 43 ? 52.152 35.365 37.998 1.00 0.00 37 LEU A O 7
ATOM 9490 N N . GLY A 1 44 ? 52.856 33.272 38.432 1.00 0.00 38 GLY A N 7
ATOM 9491 C CA . GLY A 1 44 ? 51.543 32.761 38.853 1.00 0.00 38 GLY A CA 7
ATOM 9492 C C . GLY A 1 44 ? 51.086 33.255 40.231 1.00 0.00 38 GLY A C 7
ATOM 9493 O O . GLY A 1 44 ? 49.888 33.364 40.472 1.00 0.00 38 GLY A O 7
ATOM 9497 N N . GLY A 1 45 ? 52.022 33.600 41.121 1.00 0.00 39 GLY A N 7
ATOM 9498 C CA . GLY A 1 45 ? 51.780 34.090 42.485 1.00 0.00 39 GLY A CA 7
ATOM 9499 C C . GLY A 1 45 ? 51.278 33.017 43.459 1.00 0.00 39 GLY A C 7
ATOM 9500 O O . GLY A 1 45 ? 51.930 32.739 44.463 1.00 0.00 39 GLY A O 7
ATOM 9504 N N . ASP A 1 46 ? 50.203 32.308 43.124 1.00 0.00 40 ASP A N 7
ATOM 9505 C CA . ASP A 1 46 ? 49.614 31.213 43.909 1.00 0.00 40 ASP A CA 7
ATOM 9506 C C . ASP A 1 46 ? 49.139 30.099 42.968 1.00 0.00 40 ASP A C 7
ATOM 9507 O O . ASP A 1 46 ? 48.669 30.402 41.874 1.00 0.00 40 ASP A O 7
ATOM 9516 N N . SER A 1 47 ? 49.208 28.824 43.361 1.00 0.00 41 SER A N 7
ATOM 9517 C CA . SER A 1 47 ? 48.850 27.724 42.455 1.00 0.00 41 SER A CA 7
ATOM 9518 C C . SER A 1 47 ? 47.396 27.774 41.974 1.00 0.00 41 SER A C 7
ATOM 9519 O O . SER A 1 47 ? 47.143 27.447 40.821 1.00 0.00 41 SER A O 7
ATOM 9527 N N . GLN A 1 48 ? 46.446 28.262 42.782 1.00 0.00 42 GLN A N 7
ATOM 9528 C CA . GLN A 1 48 ? 45.052 28.440 42.348 1.00 0.00 42 GLN A CA 7
ATOM 9529 C C . GLN A 1 48 ? 44.881 29.636 41.401 1.00 0.00 42 GLN A C 7
ATOM 9530 O O . GLN A 1 48 ? 44.090 29.563 40.461 1.00 0.00 42 GLN A O 7
ATOM 9544 N N . LEU A 1 49 ? 45.670 30.700 41.583 1.00 0.00 43 LEU A N 7
ATOM 9545 C CA . LEU A 1 49 ? 45.734 31.820 40.643 1.00 0.00 43 LEU A CA 7
ATOM 9546 C C . LEU A 1 49 ? 46.342 31.337 39.312 1.00 0.00 43 LEU A C 7
ATOM 9547 O O . LEU A 1 49 ? 45.760 31.550 38.255 1.00 0.00 43 LEU A O 7
ATOM 9563 N N . GLY A 1 50 ? 47.438 30.572 39.351 1.00 0.00 44 GLY A N 7
ATOM 9564 C CA . GLY A 1 50 ? 48.031 29.919 38.180 1.00 0.00 44 GLY A CA 7
ATOM 9565 C C . GLY A 1 50 ? 47.075 28.950 37.469 1.00 0.00 44 GLY A C 7
ATOM 9566 O O . GLY A 1 50 ? 46.988 28.972 36.241 1.00 0.00 44 GLY A O 7
ATOM 9570 N N . LEU A 1 51 ? 46.311 28.144 38.215 1.00 0.00 45 LEU A N 7
ATOM 9571 C CA . LEU A 1 51 ? 45.362 27.172 37.659 1.00 0.00 45 LEU A CA 7
ATOM 9572 C C . LEU A 1 51 ? 44.101 27.822 37.075 1.00 0.00 45 LEU A C 7
ATOM 9573 O O . LEU A 1 51 ? 43.673 27.384 36.003 1.00 0.00 45 LEU A O 7
ATOM 9589 N N . ARG A 1 52 ? 43.555 28.896 37.676 1.00 0.00 46 ARG A N 7
ATOM 9590 C CA . ARG A 1 52 ? 42.500 29.700 37.020 1.00 0.00 46 ARG A CA 7
ATOM 9591 C C . ARG A 1 52 ? 43.050 30.487 35.836 1.00 0.00 46 ARG A C 7
ATOM 9592 O O . ARG A 1 52 ? 42.352 30.648 34.843 1.00 0.00 46 ARG A O 7
ATOM 9613 N N . MET A 1 53 ? 44.300 30.946 35.906 1.00 0.00 47 MET A N 7
ATOM 9614 C CA . MET A 1 53 ? 44.954 31.666 34.814 1.00 0.00 47 MET A CA 7
ATOM 9615 C C . MET A 1 53 ? 45.192 30.749 33.610 1.00 0.00 47 MET A C 7
ATOM 9616 O O . MET A 1 53 ? 44.986 31.193 32.481 1.00 0.00 47 MET A O 7
ATOM 9630 N N . LEU A 1 54 ? 45.483 29.459 33.831 1.00 0.00 48 LEU A N 7
ATOM 9631 C CA . LEU A 1 54 ? 45.382 28.432 32.790 1.00 0.00 48 LEU A CA 7
ATOM 9632 C C . LEU A 1 54 ? 43.931 28.234 32.347 1.00 0.00 48 LEU A C 7
ATOM 9633 O O . LEU A 1 54 ? 43.661 28.349 31.160 1.00 0.00 48 LEU A O 7
ATOM 9649 N N . ALA A 1 55 ? 42.987 27.965 33.252 1.00 0.00 49 ALA A N 7
ATOM 9650 C CA . ALA A 1 55 ? 41.606 27.637 32.877 1.00 0.00 49 ALA A CA 7
ATOM 9651 C C . ALA A 1 55 ? 40.937 28.751 32.039 1.00 0.00 49 ALA A C 7
ATOM 9652 O O . ALA A 1 55 ? 40.258 28.460 31.050 1.00 0.00 49 ALA A O 7
ATOM 9659 N N . GLN A 1 56 ? 41.218 30.016 32.366 1.00 0.00 50 GLN A N 7
ATOM 9660 C CA . GLN A 1 56 ? 40.815 31.204 31.614 1.00 0.00 50 GLN A CA 7
ATOM 9661 C C . GLN A 1 56 ? 41.636 31.402 30.330 1.00 0.00 50 GLN A C 7
ATOM 9662 O O . GLN A 1 56 ? 41.035 31.675 29.297 1.00 0.00 50 GLN A O 7
ATOM 9676 N N . LEU A 1 57 ? 42.964 31.206 30.322 1.00 0.00 51 LEU A N 7
ATOM 9677 C CA . LEU A 1 57 ? 43.755 31.152 29.075 1.00 0.00 51 LEU A CA 7
ATOM 9678 C C . LEU A 1 57 ? 43.230 30.063 28.121 1.00 0.00 51 LEU A C 7
ATOM 9679 O O . LEU A 1 57 ? 43.223 30.254 26.908 1.00 0.00 51 LEU A O 7
ATOM 9695 N N . ARG A 1 58 ? 42.744 28.941 28.650 1.00 0.00 52 ARG A N 7
ATOM 9696 C CA . ARG A 1 58 ? 42.185 27.832 27.880 1.00 0.00 52 ARG A CA 7
ATOM 9697 C C . ARG A 1 58 ? 40.794 28.152 27.348 1.00 0.00 52 ARG A C 7
ATOM 9698 O O . ARG A 1 58 ? 40.555 27.971 26.155 1.00 0.00 52 ARG A O 7
ATOM 9719 N N . GLU A 1 59 ? 39.910 28.717 28.171 1.00 0.00 53 GLU A N 7
ATOM 9720 C CA . GLU A 1 59 ? 38.612 29.222 27.705 1.00 0.00 53 GLU A CA 7
ATOM 9721 C C . GLU A 1 59 ? 38.774 30.332 26.647 1.00 0.00 53 GLU A C 7
ATOM 9722 O O . GLU A 1 59 ? 38.027 30.350 25.666 1.00 0.00 53 GLU A O 7
ATOM 9734 N N . ARG A 1 60 ? 39.796 31.186 26.785 1.00 0.00 54 ARG A N 7
ATOM 9735 C CA . ARG A 1 60 ? 40.169 32.227 25.817 1.00 0.00 54 ARG A CA 7
ATOM 9736 C C . ARG A 1 60 ? 40.774 31.684 24.527 1.00 0.00 54 ARG A C 7
ATOM 9737 O O . ARG A 1 60 ? 40.396 32.136 23.458 1.00 0.00 54 ARG A O 7
ATOM 9758 N N . HIS A 1 61 ? 41.734 30.768 24.608 1.00 0.00 55 HIS A N 7
ATOM 9759 C CA . HIS A 1 61 ? 42.716 30.554 23.535 1.00 0.00 55 HIS A CA 7
ATOM 9760 C C . HIS A 1 61 ? 42.885 29.082 23.108 1.00 0.00 55 HIS A C 7
ATOM 9761 O O . HIS A 1 61 ? 43.605 28.805 22.146 1.00 0.00 55 HIS A O 7
ATOM 9775 N N . GLY A 1 62 ? 42.255 28.137 23.817 1.00 0.00 56 GLY A N 7
ATOM 9776 C CA . GLY A 1 62 ? 42.339 26.690 23.555 1.00 0.00 56 GLY A CA 7
ATOM 9777 C C . GLY A 1 62 ? 43.627 26.012 24.038 1.00 0.00 56 GLY A C 7
ATOM 9778 O O . GLY A 1 62 ? 43.914 24.877 23.657 1.00 0.00 56 GLY A O 7
ATOM 9782 N N . VAL A 1 63 ? 44.424 26.704 24.855 1.00 0.00 57 VAL A N 7
ATOM 9783 C CA . VAL A 1 63 ? 45.769 26.276 25.270 1.00 0.00 57 VAL A CA 7
ATOM 9784 C C . VAL A 1 63 ? 45.715 25.390 26.517 1.00 0.00 57 VAL A C 7
ATOM 9785 O O . VAL A 1 63 ? 45.261 25.823 27.572 1.00 0.00 57 VAL A O 7
ATOM 9798 N N . ASP A 1 64 ? 46.248 24.172 26.409 1.00 0.00 58 ASP A N 7
ATOM 9799 C CA . ASP A 1 64 ? 46.744 23.389 27.549 1.00 0.00 58 ASP A CA 7
ATOM 9800 C C . ASP A 1 64 ? 48.231 23.728 27.792 1.00 0.00 58 ASP A C 7
ATOM 9801 O O . ASP A 1 64 ? 48.942 24.040 26.834 1.00 0.00 58 ASP A O 7
ATOM 9810 N N . LEU A 1 65 ? 48.720 23.652 29.038 1.00 0.00 59 LEU A N 7
ATOM 9811 C CA . LEU A 1 65 ? 50.132 23.899 29.385 1.00 0.00 59 LEU A CA 7
ATOM 9812 C C . LEU A 1 65 ? 50.776 22.661 30.043 1.00 0.00 59 LEU A C 7
ATOM 9813 O O . LEU A 1 65 ? 50.630 22.471 31.256 1.00 0.00 59 LEU A O 7
ATOM 9829 N N . PRO A 1 66 ? 51.503 21.820 29.283 1.00 0.00 60 PRO A N 7
ATOM 9830 C CA . PRO A 1 66 ? 52.106 20.606 29.826 1.00 0.00 60 PRO A CA 7
ATOM 9831 C C . PRO A 1 66 ? 53.320 20.866 30.735 1.00 0.00 60 PRO A C 7
ATOM 9832 O O . PRO A 1 66 ? 54.106 21.790 30.509 1.00 0.00 60 PRO A O 7
ATOM 9843 N N . LEU A 1 67 ? 53.541 19.991 31.719 1.00 0.00 61 LEU A N 7
ATOM 9844 C CA . LEU A 1 67 ? 54.685 20.037 32.641 1.00 0.00 61 LEU A CA 7
ATOM 9845 C C . LEU A 1 67 ? 56.047 19.935 31.928 1.00 0.00 61 LEU A C 7
ATOM 9846 O O . LEU A 1 67 ? 57.015 20.541 32.392 1.00 0.00 61 LEU A O 7
ATOM 9862 N N . ARG A 1 68 ? 56.131 19.233 30.788 1.00 0.00 62 ARG A N 7
ATOM 9863 C CA . ARG A 1 68 ? 57.353 19.157 29.955 1.00 0.00 62 ARG A CA 7
ATOM 9864 C C . ARG A 1 68 ? 57.686 20.510 29.322 1.00 0.00 62 ARG A C 7
ATOM 9865 O O . ARG A 1 68 ? 58.804 20.993 29.487 1.00 0.00 62 ARG A O 7
ATOM 9886 N N . CYS A 1 69 ? 56.702 21.159 28.690 1.00 0.00 63 CYS A N 7
ATOM 9887 C CA . CYS A 1 69 ? 56.812 22.538 28.192 1.00 0.00 63 CYS A CA 7
ATOM 9888 C C . CYS A 1 69 ? 57.262 23.490 29.315 1.00 0.00 63 CYS A C 7
ATOM 9889 O O . CYS A 1 69 ? 58.221 24.242 29.157 1.00 0.00 63 CYS A O 7
ATOM 9897 N N . LEU A 1 70 ? 56.636 23.379 30.489 1.00 0.00 64 LEU A N 7
ATOM 9898 C CA . LEU A 1 70 ? 56.956 24.174 31.675 1.00 0.00 64 LEU A CA 7
ATOM 9899 C C . LEU A 1 70 ? 58.356 23.889 32.254 1.00 0.00 64 LEU A C 7
ATOM 9900 O O . LEU A 1 70 ? 58.977 24.788 32.821 1.00 0.00 64 LEU A O 7
ATOM 9916 N N . TYR A 1 71 ? 58.878 22.666 32.116 1.00 0.00 65 TYR A N 7
ATOM 9917 C CA . TYR A 1 71 ? 60.261 22.348 32.481 1.00 0.00 65 TYR A CA 7
ATOM 9918 C C . TYR A 1 71 ? 61.251 22.994 31.503 1.00 0.00 65 TYR A C 7
ATOM 9919 O O . TYR A 1 71 ? 62.244 23.588 31.934 1.00 0.00 65 TYR A O 7
ATOM 9937 N N . GLU A 1 72 ? 60.989 22.897 30.194 1.00 0.00 66 GLU A N 7
ATOM 9938 C CA . GLU A 1 72 ? 61.959 23.294 29.161 1.00 0.00 66 GLU A CA 7
ATOM 9939 C C . GLU A 1 72 ? 61.945 24.797 28.842 1.00 0.00 66 GLU A C 7
ATOM 9940 O O . GLU A 1 72 ? 63.011 25.373 28.619 1.00 0.00 66 GLU A O 7
ATOM 9952 N N . ALA A 1 73 ? 60.781 25.448 28.880 1.00 0.00 67 ALA A N 7
ATOM 9953 C CA . ALA A 1 73 ? 60.581 26.845 28.489 1.00 0.00 67 ALA A CA 7
ATOM 9954 C C . ALA A 1 73 ? 59.622 27.599 29.446 1.00 0.00 67 ALA A C 7
ATOM 9955 O O . ALA A 1 73 ? 58.560 28.048 29.018 1.00 0.00 67 ALA A O 7
ATOM 9962 N N . PRO A 1 74 ? 59.940 27.749 30.749 1.00 0.00 68 PRO A N 7
ATOM 9963 C CA . PRO A 1 74 ? 59.064 28.404 31.730 1.00 0.00 68 PRO A CA 7
ATOM 9964 C C . PRO A 1 74 ? 58.828 29.917 31.536 1.00 0.00 68 PRO A C 7
ATOM 9965 O O . PRO A 1 74 ? 57.966 30.467 32.228 1.00 0.00 68 PRO A O 7
ATOM 9976 N N . THR A 1 75 ? 59.572 30.612 30.665 1.00 0.00 69 THR A N 7
ATOM 9977 C CA . THR A 1 75 ? 59.396 32.057 30.396 1.00 0.00 69 THR A CA 7
ATOM 9978 C C . THR A 1 75 ? 58.346 32.311 29.306 1.00 0.00 69 THR A C 7
ATOM 9979 O O . THR A 1 75 ? 58.314 31.628 28.287 1.00 0.00 69 THR A O 7
ATOM 9990 N N . VAL A 1 76 ? 57.439 33.273 29.510 1.00 0.00 70 VAL A N 7
ATOM 9991 C CA . VAL A 1 76 ? 56.106 33.291 28.859 1.00 0.00 70 VAL A CA 7
ATOM 9992 C C . VAL A 1 76 ? 56.132 33.366 27.327 1.00 0.00 70 VAL A C 7
ATOM 9993 O O . VAL A 1 76 ? 55.344 32.686 26.673 1.00 0.00 70 VAL A O 7
ATOM 10006 N N . ALA A 1 77 ? 57.028 34.149 26.726 1.00 0.00 71 ALA A N 7
ATOM 10007 C CA . ALA A 1 77 ? 57.148 34.255 25.269 1.00 0.00 71 ALA A CA 7
ATOM 10008 C C . ALA A 1 77 ? 57.696 32.968 24.626 1.00 0.00 71 ALA A C 7
ATOM 10009 O O . ALA A 1 77 ? 57.349 32.612 23.496 1.00 0.00 71 ALA A O 7
ATOM 10016 N N . ARG A 1 78 ? 58.551 32.260 25.364 1.00 0.00 72 ARG A N 7
ATOM 10017 C CA . ARG A 1 78 ? 59.254 31.045 24.951 1.00 0.00 72 ARG A CA 7
ATOM 10018 C C . ARG A 1 78 ? 58.380 29.807 25.166 1.00 0.00 72 ARG A C 7
ATOM 10019 O O . ARG A 1 78 ? 58.240 28.989 24.261 1.00 0.00 72 ARG A O 7
ATOM 10040 N N . LEU A 1 79 ? 57.662 29.768 26.288 1.00 0.00 73 LEU A N 7
ATOM 10041 C CA . LEU A 1 79 ? 56.498 28.922 26.549 1.00 0.00 73 LEU A CA 7
ATOM 10042 C C . LEU A 1 79 ? 55.492 29.035 25.397 1.00 0.00 73 LEU A C 7
ATOM 10043 O O . LEU A 1 79 ? 55.248 28.049 24.710 1.00 0.00 73 LEU A O 7
ATOM 10059 N N . ALA A 1 80 ? 54.987 30.243 25.118 1.00 0.00 74 ALA A N 7
ATOM 10060 C CA . ALA A 1 80 ? 54.075 30.504 24.004 1.00 0.00 74 ALA A CA 7
ATOM 10061 C C . ALA A 1 80 ? 54.648 30.019 22.659 1.00 0.00 74 ALA A C 7
ATOM 10062 O O . ALA A 1 80 ? 53.938 29.372 21.891 1.00 0.00 74 ALA A O 7
ATOM 10069 N N . GLU A 1 81 ? 55.941 30.251 22.397 1.00 0.00 75 GLU A N 7
ATOM 10070 C CA . GLU A 1 81 ? 56.578 29.787 21.159 1.00 0.00 75 GLU A CA 7
ATOM 10071 C C . GLU A 1 81 ? 56.557 28.255 21.022 1.00 0.00 75 GLU A C 7
ATOM 10072 O O . GLU A 1 81 ? 56.162 27.762 19.964 1.00 0.00 75 GLU A O 7
ATOM 10084 N N . THR A 1 82 ? 56.910 27.511 22.083 1.00 0.00 76 THR A N 7
ATOM 10085 C CA . THR A 1 82 ? 56.848 26.033 22.112 1.00 0.00 76 THR A CA 7
ATOM 10086 C C . THR A 1 82 ? 55.412 25.512 21.989 1.00 0.00 76 THR A C 7
ATOM 10087 O O . THR A 1 82 ? 55.153 24.606 21.197 1.00 0.00 76 THR A O 7
ATOM 10098 N N . ILE A 1 83 ? 54.466 26.124 22.709 1.00 0.00 77 ILE A N 7
ATOM 10099 C CA . ILE A 1 83 ? 53.039 25.772 22.715 1.00 0.00 77 ILE A CA 7
ATOM 10100 C C . ILE A 1 83 ? 52.420 25.915 21.324 1.00 0.00 77 ILE A C 7
ATOM 10101 O O . ILE A 1 83 ? 51.695 25.018 20.896 1.00 0.00 77 ILE A O 7
ATOM 10117 N N . VAL A 1 84 ? 52.735 26.996 20.604 1.00 0.00 78 VAL A N 7
ATOM 10118 C CA . VAL A 1 84 ? 52.259 27.229 19.230 1.00 0.00 78 VAL A CA 7
ATOM 10119 C C . VAL A 1 84 ? 52.997 26.340 18.227 1.00 0.00 78 VAL A C 7
ATOM 10120 O O . VAL A 1 84 ? 52.368 25.790 17.321 1.00 0.00 78 VAL A O 7
ATOM 10133 N N . ARG A 1 85 ? 54.313 26.141 18.382 1.00 0.00 79 ARG A N 7
ATOM 10134 C CA . ARG A 1 85 ? 55.115 25.308 17.470 1.00 0.00 79 ARG A CA 7
ATOM 10135 C C . ARG A 1 85 ? 54.664 23.846 17.502 1.00 0.00 79 ARG A C 7
ATOM 10136 O O . ARG A 1 85 ? 54.377 23.282 16.446 1.00 0.00 79 ARG A O 7
ATOM 10157 N N . LEU A 1 86 ? 54.524 23.250 18.687 1.00 0.00 80 LEU A N 7
ATOM 10158 C CA . LEU A 1 86 ? 54.148 21.839 18.868 1.00 0.00 80 LEU A CA 7
ATOM 10159 C C . LEU A 1 86 ? 52.621 21.608 18.912 1.00 0.00 80 LEU A C 7
ATOM 10160 O O . LEU A 1 86 ? 52.171 20.474 19.106 1.00 0.00 80 LEU A O 7
ATOM 10176 N N . ALA A 1 87 ? 51.816 22.655 18.694 1.00 0.00 81 ALA A N 7
ATOM 10177 C CA . ALA A 1 87 ? 50.355 22.627 18.770 1.00 0.00 81 ALA A CA 7
ATOM 10178 C C . ALA A 1 87 ? 49.699 21.489 17.970 1.00 0.00 81 ALA A C 7
ATOM 10179 O O . ALA A 1 87 ? 50.158 21.128 16.878 1.00 0.00 81 ALA A O 7
ATOM 10186 N N . ALA A 1 88 ? 48.595 20.964 18.504 1.00 0.00 82 ALA A N 7
ATOM 10187 C CA . ALA A 1 88 ? 47.788 19.916 17.892 1.00 0.00 82 ALA A CA 7
ATOM 10188 C C . ALA A 1 88 ? 46.888 20.452 16.745 1.00 0.00 82 ALA A C 7
ATOM 10189 O O . ALA A 1 88 ? 46.566 21.648 16.725 1.00 0.00 82 ALA A O 7
ATOM 10196 N N . PRO A 1 89 ? 46.457 19.589 15.802 1.00 0.00 83 PRO A N 7
ATOM 10197 C CA . PRO A 1 89 ? 45.543 19.919 14.704 1.00 0.00 83 PRO A CA 7
ATOM 10198 C C . PRO A 1 89 ? 44.274 20.697 15.098 1.00 0.00 83 PRO A C 7
ATOM 10199 O O . PRO A 1 89 ? 43.567 20.319 16.036 1.00 0.00 83 PRO A O 7
ATOM 10210 N N . ALA A 1 90 ? 43.972 21.741 14.321 1.00 0.00 84 ALA A N 7
ATOM 10211 C CA . ALA A 1 90 ? 42.801 22.626 14.405 1.00 0.00 84 ALA A CA 7
ATOM 10212 C C . ALA A 1 90 ? 42.567 23.305 15.786 1.00 0.00 84 ALA A C 7
ATOM 10213 O O . ALA A 1 90 ? 41.648 22.915 16.521 1.00 0.00 84 ALA A O 7
ATOM 10220 N N . PRO A 1 91 ? 43.354 24.348 16.138 1.00 0.00 85 PRO A N 7
ATOM 10221 C CA . PRO A 1 91 ? 43.168 25.170 17.343 1.00 0.00 85 PRO A CA 7
ATOM 10222 C C . PRO A 1 91 ? 41.797 25.861 17.411 1.00 0.00 85 PRO A C 7
ATOM 10223 O O . PRO A 1 91 ? 41.263 26.288 16.380 1.00 0.00 85 PRO A O 7
ATOM 10234 N N . SER A 1 92 ? 41.235 26.021 18.613 1.00 0.00 86 SER A N 7
ATOM 10235 C CA . SER A 1 92 ? 39.901 26.616 18.816 1.00 0.00 86 SER A CA 7
ATOM 10236 C C . SER A 1 92 ? 39.792 27.383 20.139 1.00 0.00 86 SER A C 7
ATOM 10237 O O . SER A 1 92 ? 40.244 26.891 21.173 1.00 0.00 86 SER A O 7
ATOM 10245 N N . GLY A 1 93 ? 39.175 28.570 20.126 1.00 0.00 87 GLY A N 7
ATOM 10246 C CA . GLY A 1 93 ? 39.124 29.488 21.262 1.00 0.00 87 GLY A CA 7
ATOM 10247 C C . GLY A 1 93 ? 38.118 30.625 21.062 1.00 0.00 87 GLY A C 7
ATOM 10248 O O . GLY A 1 93 ? 37.288 30.587 20.151 1.00 0.00 87 GLY A O 7
ATOM 10252 N N . ASP A 1 94 ? 38.180 31.632 21.929 1.00 0.00 88 ASP A N 7
ATOM 10253 C CA . ASP A 1 94 ? 37.279 32.790 21.981 1.00 0.00 88 ASP A CA 7
ATOM 10254 C C . ASP A 1 94 ? 37.962 34.141 21.684 1.00 0.00 88 ASP A C 7
ATOM 10255 O O . ASP A 1 94 ? 37.300 35.100 21.282 1.00 0.00 88 ASP A O 7
ATOM 10264 N N . GLN A 1 95 ? 39.279 34.226 21.863 1.00 0.00 89 GLN A N 7
ATOM 10265 C CA . GLN A 1 95 ? 40.115 35.379 21.527 1.00 0.00 89 GLN A CA 7
ATOM 10266 C C . GLN A 1 95 ? 41.501 34.899 21.080 1.00 0.00 89 GLN A C 7
ATOM 10267 O O . GLN A 1 95 ? 42.146 34.097 21.757 1.00 0.00 89 GLN A O 7
ATOM 10281 N N . ASP A 1 96 ? 41.978 35.400 19.946 1.00 0.00 90 ASP A N 7
ATOM 10282 C CA . ASP A 1 96 ? 43.238 34.984 19.320 1.00 0.00 90 ASP A CA 7
ATOM 10283 C C . ASP A 1 96 ? 43.963 36.204 18.736 1.00 0.00 90 ASP A C 7
ATOM 10284 O O . ASP A 1 96 ? 43.317 37.062 18.138 1.00 0.00 90 ASP A O 7
ATOM 10293 N N . ASP A 1 97 ? 45.284 36.307 18.907 1.00 0.00 91 ASP A N 7
ATOM 10294 C CA . ASP A 1 97 ? 46.112 37.450 18.468 1.00 0.00 91 ASP A CA 7
ATOM 10295 C C . ASP A 1 97 ? 45.648 38.777 19.102 1.00 0.00 91 ASP A C 7
ATOM 10296 O O . ASP A 1 97 ? 45.830 39.866 18.553 1.00 0.00 91 ASP A O 7
ATOM 10305 N N . ALA A 1 98 ? 45.018 38.668 20.276 1.00 0.00 92 ALA A N 7
ATOM 10306 C CA . ALA A 1 98 ? 44.141 39.680 20.882 1.00 0.00 92 ALA A CA 7
ATOM 10307 C C . ALA A 1 98 ? 44.858 40.868 21.562 1.00 0.00 92 ALA A C 7
ATOM 10308 O O . ALA A 1 98 ? 44.251 41.589 22.362 1.00 0.00 92 ALA A O 7
ATOM 10315 N N . SER A 1 99 ? 46.136 41.074 21.235 1.00 0.00 93 SER A N 7
ATOM 10316 C CA . SER A 1 99 ? 46.981 42.189 21.672 1.00 0.00 93 SER A CA 7
ATOM 10317 C C . SER A 1 99 ? 48.014 42.551 20.598 1.00 0.00 93 SER A C 7
ATOM 10318 O O . SER A 1 99 ? 48.320 41.750 19.711 1.00 0.00 93 SER A O 7
ATOM 10326 N N . GLU A 1 100 ? 48.557 43.762 20.693 1.00 0.00 94 GLU A N 7
ATOM 10327 C CA . GLU A 1 100 ? 49.545 44.373 19.790 1.00 0.00 94 GLU A CA 7
ATOM 10328 C C . GLU A 1 100 ? 50.834 43.557 19.548 1.00 0.00 94 GLU A C 7
ATOM 10329 O O . GLU A 1 100 ? 51.208 42.669 20.325 1.00 0.00 94 GLU A O 7
ATOM 10341 N N . TYR A 1 101 ? 51.530 43.885 18.455 1.00 0.00 95 TYR A N 7
ATOM 10342 C CA . TYR A 1 101 ? 52.769 43.248 17.990 1.00 0.00 95 TYR A CA 7
ATOM 10343 C C . TYR A 1 101 ? 53.705 44.275 17.323 1.00 0.00 95 TYR A C 7
ATOM 10344 O O . TYR A 1 101 ? 53.240 45.247 16.721 1.00 0.00 95 TYR A O 7
ATOM 10362 N N . GLU A 1 102 ? 55.018 44.053 17.391 1.00 0.00 96 GLU A N 7
ATOM 10363 C CA . GLU A 1 102 ? 56.033 44.740 16.577 1.00 0.00 96 GLU A CA 7
ATOM 10364 C C . GLU A 1 102 ? 57.145 43.762 16.159 1.00 0.00 96 GLU A C 7
ATOM 10365 O O . GLU A 1 102 ? 57.475 42.844 16.908 1.00 0.00 96 GLU A O 7
ATOM 10377 N N . GLU A 1 103 ? 57.736 43.957 14.979 1.00 0.00 97 GLU A N 7
ATOM 10378 C CA . GLU A 1 103 ? 58.827 43.120 14.461 1.00 0.00 97 GLU A CA 7
ATOM 10379 C C . GLU A 1 103 ? 60.180 43.541 15.065 1.00 0.00 97 GLU A C 7
ATOM 10380 O O . GLU A 1 103 ? 60.952 42.693 15.514 1.00 0.00 97 GLU A O 7
ATOM 10392 N N . GLY A 1 104 ? 60.463 44.849 15.113 1.00 0.00 98 GLY A N 7
ATOM 10393 C CA . GLY A 1 104 ? 61.707 45.430 15.642 1.00 0.00 98 GLY A CA 7
ATOM 10394 C C . GLY A 1 104 ? 62.926 45.321 14.713 1.00 0.00 98 GLY A C 7
ATOM 10395 O O . GLY A 1 104 ? 64.061 45.496 15.167 1.00 0.00 98 GLY A O 7
ATOM 10399 N N . VAL A 1 105 ? 62.714 44.988 13.429 1.00 0.00 99 VAL A N 7
ATOM 10400 C CA . VAL A 1 105 ? 63.761 44.703 12.419 1.00 0.00 99 VAL A CA 7
ATOM 10401 C C . VAL A 1 105 ? 64.807 43.706 12.960 1.00 0.00 99 VAL A C 7
ATOM 10402 O O . VAL A 1 105 ? 66.024 43.920 12.919 1.00 0.00 99 VAL A O 7
ATOM 10415 N N . ILE A 1 106 ? 64.309 42.640 13.590 1.00 0.00 100 ILE A N 7
ATOM 10416 C CA . ILE A 1 106 ? 65.070 41.745 14.468 1.00 0.00 100 ILE A CA 7
ATOM 10417 C C . ILE A 1 106 ? 66.083 40.871 13.704 1.00 0.00 100 ILE A C 7
ATOM 10418 O O . ILE A 1 106 ? 65.808 40.392 12.599 1.00 0.00 100 ILE A O 7
ATOM 10434 N N . ARG A 1 107 ? 67.266 40.651 14.284 1.00 0.00 101 ARG A N 7
ATOM 10435 C CA . ARG A 1 107 ? 68.358 39.827 13.726 1.00 0.00 101 ARG A CA 7
ATOM 10436 C C . ARG A 1 107 ? 68.912 38.869 14.773 1.00 0.00 101 ARG A C 7
ATOM 10437 O O . ARG A 1 107 ? 68.816 39.175 15.984 1.00 0.00 101 ARG A O 7
ATOM 10459 N N . GLY A 1 7 ? 52.853 60.589 43.741 1.00 0.00 1 GLY A N 8
ATOM 10460 C CA . GLY A 1 7 ? 51.697 59.838 43.220 1.00 0.00 1 GLY A CA 8
ATOM 10461 C C . GLY A 1 7 ? 51.976 59.329 41.818 1.00 0.00 1 GLY A C 8
ATOM 10462 O O . GLY A 1 7 ? 53.134 59.239 41.421 1.00 0.00 1 GLY A O 8
ATOM 10466 N N . ALA A 1 8 ? 50.934 58.989 41.054 1.00 0.00 2 ALA A N 8
ATOM 10467 C CA . ALA A 1 8 ? 51.048 58.471 39.684 1.00 0.00 2 ALA A CA 8
ATOM 10468 C C . ALA A 1 8 ? 49.933 58.977 38.745 1.00 0.00 2 ALA A C 8
ATOM 10469 O O . ALA A 1 8 ? 48.797 59.190 39.182 1.00 0.00 2 ALA A O 8
ATOM 10476 N N . ALA A 1 9 ? 50.245 59.122 37.452 1.00 0.00 3 ALA A N 8
ATOM 10477 C CA . ALA A 1 9 ? 49.310 59.485 36.381 1.00 0.00 3 ALA A CA 8
ATOM 10478 C C . ALA A 1 9 ? 49.006 58.286 35.460 1.00 0.00 3 ALA A C 8
ATOM 10479 O O . ALA A 1 9 ? 49.926 57.639 34.947 1.00 0.00 3 ALA A O 8
ATOM 10486 N N . ALA A 1 10 ? 47.717 58.001 35.253 1.00 0.00 4 ALA A N 8
ATOM 10487 C CA . ALA A 1 10 ? 47.210 56.803 34.578 1.00 0.00 4 ALA A CA 8
ATOM 10488 C C . ALA A 1 10 ? 47.634 56.680 33.101 1.00 0.00 4 ALA A C 8
ATOM 10489 O O . ALA A 1 10 ? 47.645 57.678 32.371 1.00 0.00 4 ALA A O 8
ATOM 10496 N N . GLY A 1 11 ? 47.932 55.459 32.640 1.00 0.00 5 GLY A N 8
ATOM 10497 C CA . GLY A 1 11 ? 48.273 55.180 31.238 1.00 0.00 5 GLY A CA 8
ATOM 10498 C C . GLY A 1 11 ? 48.565 53.707 30.917 1.00 0.00 5 GLY A C 8
ATOM 10499 O O . GLY A 1 11 ? 48.458 52.839 31.788 1.00 0.00 5 GLY A O 8
ATOM 10503 N N . VAL A 1 12 ? 48.989 53.455 29.669 1.00 0.00 6 VAL A N 8
ATOM 10504 C CA . VAL A 1 12 ? 49.395 52.155 29.084 1.00 0.00 6 VAL A CA 8
ATOM 10505 C C . VAL A 1 12 ? 48.254 51.143 28.927 1.00 0.00 6 VAL A C 8
ATOM 10506 O O . VAL A 1 12 ? 47.511 50.867 29.869 1.00 0.00 6 VAL A O 8
ATOM 10519 N N . SER A 1 13 ? 48.130 50.547 27.738 1.00 0.00 7 SER A N 8
ATOM 10520 C CA . SER A 1 13 ? 47.132 49.510 27.429 1.00 0.00 7 SER A CA 8
ATOM 10521 C C . SER A 1 13 ? 47.724 48.094 27.466 1.00 0.00 7 SER A C 8
ATOM 10522 O O . SER A 1 13 ? 48.932 47.917 27.302 1.00 0.00 7 SER A O 8
ATOM 10530 N N . ALA A 1 14 ? 46.884 47.073 27.668 1.00 0.00 8 ALA A N 8
ATOM 10531 C CA . ALA A 1 14 ? 47.326 45.697 27.910 1.00 0.00 8 ALA A CA 8
ATOM 10532 C C . ALA A 1 14 ? 47.916 44.963 26.685 1.00 0.00 8 ALA A C 8
ATOM 10533 O O . ALA A 1 14 ? 48.677 44.013 26.880 1.00 0.00 8 ALA A O 8
ATOM 10540 N N . ALA A 1 15 ? 47.623 45.376 25.442 1.00 0.00 9 ALA A N 8
ATOM 10541 C CA . ALA A 1 15 ? 48.275 44.817 24.248 1.00 0.00 9 ALA A CA 8
ATOM 10542 C C . ALA A 1 15 ? 49.587 45.547 23.906 1.00 0.00 9 ALA A C 8
ATOM 10543 O O . ALA A 1 15 ? 49.722 46.748 24.165 1.00 0.00 9 ALA A O 8
ATOM 10550 N N . GLY A 1 16 ? 50.526 44.845 23.273 1.00 0.00 10 GLY A N 8
ATOM 10551 C CA . GLY A 1 16 ? 51.863 45.350 22.938 1.00 0.00 10 GLY A CA 8
ATOM 10552 C C . GLY A 1 16 ? 52.450 44.649 21.714 1.00 0.00 10 GLY A C 8
ATOM 10553 O O . GLY A 1 16 ? 51.724 44.379 20.757 1.00 0.00 10 GLY A O 8
ATOM 10557 N N . ILE A 1 17 ? 53.750 44.344 21.733 1.00 0.00 11 ILE A N 8
ATOM 10558 C CA . ILE A 1 17 ? 54.399 43.513 20.695 1.00 0.00 11 ILE A CA 8
ATOM 10559 C C . ILE A 1 17 ? 54.557 42.048 21.125 1.00 0.00 11 ILE A C 8
ATOM 10560 O O . ILE A 1 17 ? 54.692 41.165 20.272 1.00 0.00 11 ILE A O 8
ATOM 10576 N N . GLU A 1 18 ? 54.512 41.775 22.429 1.00 0.00 12 GLU A N 8
ATOM 10577 C CA . GLU A 1 18 ? 54.528 40.431 23.020 1.00 0.00 12 GLU A CA 8
ATOM 10578 C C . GLU A 1 18 ? 53.215 39.663 22.732 1.00 0.00 12 GLU A C 8
ATOM 10579 O O . GLU A 1 18 ? 52.179 40.305 22.521 1.00 0.00 12 GLU A O 8
ATOM 10591 N N . PRO A 1 19 ? 53.199 38.315 22.728 1.00 0.00 13 PRO A N 8
ATOM 10592 C CA . PRO A 1 19 ? 51.982 37.533 22.471 1.00 0.00 13 PRO A CA 8
ATOM 10593 C C . PRO A 1 19 ? 50.866 37.802 23.498 1.00 0.00 13 PRO A C 8
ATOM 10594 O O . PRO A 1 19 ? 51.137 38.093 24.658 1.00 0.00 13 PRO A O 8
ATOM 10605 N N . ASP A 1 20 ? 49.598 37.682 23.089 1.00 0.00 14 ASP A N 8
ATOM 10606 C CA . ASP A 1 20 ? 48.408 38.007 23.910 1.00 0.00 14 ASP A CA 8
ATOM 10607 C C . ASP A 1 20 ? 48.273 37.174 25.199 1.00 0.00 14 ASP A C 8
ATOM 10608 O O . ASP A 1 20 ? 47.641 37.617 26.160 1.00 0.00 14 ASP A O 8
ATOM 10617 N N . LEU A 1 21 ? 48.966 36.034 25.272 1.00 0.00 15 LEU A N 8
ATOM 10618 C CA . LEU A 1 21 ? 49.238 35.301 26.513 1.00 0.00 15 LEU A CA 8
ATOM 10619 C C . LEU A 1 21 ? 49.723 36.240 27.642 1.00 0.00 15 LEU A C 8
ATOM 10620 O O . LEU A 1 21 ? 49.305 36.090 28.790 1.00 0.00 15 LEU A O 8
ATOM 10636 N N . THR A 1 22 ? 50.533 37.263 27.331 1.00 0.00 16 THR A N 8
ATOM 10637 C CA . THR A 1 22 ? 51.029 38.202 28.356 1.00 0.00 16 THR A CA 8
ATOM 10638 C C . THR A 1 22 ? 49.942 39.157 28.844 1.00 0.00 16 THR A C 8
ATOM 10639 O O . THR A 1 22 ? 49.887 39.441 30.040 1.00 0.00 16 THR A O 8
ATOM 10650 N N . ALA A 1 23 ? 49.033 39.591 27.964 1.00 0.00 17 ALA A N 8
ATOM 10651 C CA . ALA A 1 23 ? 47.879 40.421 28.315 1.00 0.00 17 ALA A CA 8
ATOM 10652 C C . ALA A 1 23 ? 46.897 39.650 29.224 1.00 0.00 17 ALA A C 8
ATOM 10653 O O . ALA A 1 23 ? 46.452 40.171 30.255 1.00 0.00 17 ALA A O 8
ATOM 10660 N N . ILE A 1 24 ? 46.649 38.374 28.903 1.00 0.00 18 ILE A N 8
ATOM 10661 C CA . ILE A 1 24 ? 45.873 37.452 29.748 1.00 0.00 18 ILE A CA 8
ATOM 10662 C C . ILE A 1 24 ? 46.568 37.244 31.105 1.00 0.00 18 ILE A C 8
ATOM 10663 O O . ILE A 1 24 ? 45.910 37.253 32.146 1.00 0.00 18 ILE A O 8
ATOM 10679 N N . TRP A 1 25 ? 47.899 37.111 31.137 1.00 0.00 19 TRP A N 8
ATOM 10680 C CA . TRP A 1 25 ? 48.620 36.853 32.389 1.00 0.00 19 TRP A CA 8
ATOM 10681 C C . TRP A 1 25 ? 48.699 38.101 33.275 1.00 0.00 19 TRP A C 8
ATOM 10682 O O . TRP A 1 25 ? 48.427 37.992 34.467 1.00 0.00 19 TRP A O 8
ATOM 10703 N N . GLN A 1 26 ? 48.937 39.300 32.732 1.00 0.00 20 GLN A N 8
ATOM 10704 C CA . GLN A 1 26 ? 48.833 40.534 33.528 1.00 0.00 20 GLN A CA 8
ATOM 10705 C C . GLN A 1 26 ? 47.393 40.808 33.993 1.00 0.00 20 GLN A C 8
ATOM 10706 O O . GLN A 1 26 ? 47.211 41.323 35.098 1.00 0.00 20 GLN A O 8
ATOM 10720 N N . ALA A 1 27 ? 46.365 40.407 33.230 1.00 0.00 21 ALA A N 8
ATOM 10721 C CA . ALA A 1 27 ? 44.970 40.522 33.664 1.00 0.00 21 ALA A CA 8
ATOM 10722 C C . ALA A 1 27 ? 44.653 39.611 34.868 1.00 0.00 21 ALA A C 8
ATOM 10723 O O . ALA A 1 27 ? 44.121 40.070 35.884 1.00 0.00 21 ALA A O 8
ATOM 10730 N N . LEU A 1 28 ? 45.039 38.334 34.794 1.00 0.00 22 LEU A N 8
ATOM 10731 C CA . LEU A 1 28 ? 44.749 37.328 35.815 1.00 0.00 22 LEU A CA 8
ATOM 10732 C C . LEU A 1 28 ? 45.615 37.504 37.065 1.00 0.00 22 LEU A C 8
ATOM 10733 O O . LEU A 1 28 ? 45.106 37.508 38.185 1.00 0.00 22 LEU A O 8
ATOM 10749 N N . PHE A 1 29 ? 46.916 37.727 36.891 1.00 0.00 23 PHE A N 8
ATOM 10750 C CA . PHE A 1 29 ? 47.847 37.947 37.999 1.00 0.00 23 PHE A CA 8
ATOM 10751 C C . PHE A 1 29 ? 47.739 39.362 38.605 1.00 0.00 23 PHE A C 8
ATOM 10752 O O . PHE A 1 29 ? 48.471 39.688 39.537 1.00 0.00 23 PHE A O 8
ATOM 10769 N N . ALA A 1 30 ? 46.845 40.211 38.076 1.00 0.00 24 ALA A N 8
ATOM 10770 C CA . ALA A 1 30 ? 46.632 41.605 38.480 1.00 0.00 24 ALA A CA 8
ATOM 10771 C C . ALA A 1 30 ? 47.910 42.478 38.463 1.00 0.00 24 ALA A C 8
ATOM 10772 O O . ALA A 1 30 ? 48.004 43.481 39.174 1.00 0.00 24 ALA A O 8
ATOM 10779 N N . LEU A 1 31 ? 48.905 42.092 37.659 1.00 0.00 25 LEU A N 8
ATOM 10780 C CA . LEU A 1 31 ? 50.176 42.802 37.500 1.00 0.00 25 LEU A CA 8
ATOM 10781 C C . LEU A 1 31 ? 50.028 44.055 36.613 1.00 0.00 25 LEU A C 8
ATOM 10782 O O . LEU A 1 31 ? 49.156 44.084 35.739 1.00 0.00 25 LEU A O 8
ATOM 10798 N N . PRO A 1 32 ? 50.907 45.064 36.758 1.00 0.00 26 PRO A N 8
ATOM 10799 C CA . PRO A 1 32 ? 50.962 46.199 35.836 1.00 0.00 26 PRO A CA 8
ATOM 10800 C C . PRO A 1 32 ? 51.566 45.827 34.469 1.00 0.00 26 PRO A C 8
ATOM 10801 O O . PRO A 1 32 ? 51.264 46.487 33.472 1.00 0.00 26 PRO A O 8
ATOM 10812 N N . ALA A 1 33 ? 52.396 44.776 34.424 1.00 0.00 27 ALA A N 8
ATOM 10813 C CA . ALA A 1 33 ? 53.089 44.254 33.245 1.00 0.00 27 ALA A CA 8
ATOM 10814 C C . ALA A 1 33 ? 53.441 42.760 33.415 1.00 0.00 27 ALA A C 8
ATOM 10815 O O . ALA A 1 33 ? 53.627 42.287 34.539 1.00 0.00 27 ALA A O 8
ATOM 10822 N N . VAL A 1 34 ? 53.580 42.027 32.308 1.00 0.00 28 VAL A N 8
ATOM 10823 C CA . VAL A 1 34 ? 54.137 40.660 32.222 1.00 0.00 28 VAL A CA 8
ATOM 10824 C C . VAL A 1 34 ? 54.983 40.554 30.953 1.00 0.00 28 VAL A C 8
ATOM 10825 O O . VAL A 1 34 ? 54.464 40.768 29.858 1.00 0.00 28 VAL A O 8
ATOM 10838 N N . GLY A 1 35 ? 56.256 40.173 31.059 1.00 0.00 29 GLY A N 8
ATOM 10839 C CA . GLY A 1 35 ? 57.101 39.984 29.878 1.00 0.00 29 GLY A CA 8
ATOM 10840 C C . GLY A 1 35 ? 58.569 39.693 30.181 1.00 0.00 29 GLY A C 8
ATOM 10841 O O . GLY A 1 35 ? 58.890 38.875 31.050 1.00 0.00 29 GLY A O 8
ATOM 10845 N N . ARG A 1 36 ? 59.451 40.344 29.410 1.00 0.00 30 ARG A N 8
ATOM 10846 C CA . ARG A 1 36 ? 60.919 40.232 29.456 1.00 0.00 30 ARG A CA 8
ATOM 10847 C C . ARG A 1 36 ? 61.370 38.764 29.596 1.00 0.00 30 ARG A C 8
ATOM 10848 O O . ARG A 1 36 ? 60.869 37.902 28.874 1.00 0.00 30 ARG A O 8
ATOM 10869 N N . HIS A 1 37 ? 62.249 38.457 30.550 1.00 0.00 31 HIS A N 8
ATOM 10870 C CA . HIS A 1 37 ? 62.679 37.100 30.897 1.00 0.00 31 HIS A CA 8
ATOM 10871 C C . HIS A 1 37 ? 62.162 36.645 32.277 1.00 0.00 31 HIS A C 8
ATOM 10872 O O . HIS A 1 37 ? 62.826 35.886 32.987 1.00 0.00 31 HIS A O 8
ATOM 10886 N N . GLN A 1 38 ? 60.955 37.074 32.659 1.00 0.00 32 GLN A N 8
ATOM 10887 C CA . GLN A 1 38 ? 60.308 36.636 33.899 1.00 0.00 32 GLN A CA 8
ATOM 10888 C C . GLN A 1 38 ? 59.569 35.298 33.746 1.00 0.00 32 GLN A C 8
ATOM 10889 O O . GLN A 1 38 ? 58.960 35.003 32.715 1.00 0.00 32 GLN A O 8
ATOM 10903 N N . ASP A 1 39 ? 59.635 34.485 34.799 1.00 0.00 33 ASP A N 8
ATOM 10904 C CA . ASP A 1 39 ? 59.258 33.071 34.819 1.00 0.00 33 ASP A CA 8
ATOM 10905 C C . ASP A 1 39 ? 58.020 32.769 35.676 1.00 0.00 33 ASP A C 8
ATOM 10906 O O . ASP A 1 39 ? 57.779 33.395 36.709 1.00 0.00 33 ASP A O 8
ATOM 10915 N N . PHE A 1 40 ? 57.243 31.758 35.276 1.00 0.00 34 PHE A N 8
ATOM 10916 C CA . PHE A 1 40 ? 55.986 31.373 35.923 1.00 0.00 34 PHE A CA 8
ATOM 10917 C C . PHE A 1 40 ? 56.110 31.013 37.417 1.00 0.00 34 PHE A C 8
ATOM 10918 O O . PHE A 1 40 ? 55.166 31.264 38.166 1.00 0.00 34 PHE A O 8
ATOM 10935 N N . PHE A 1 41 ? 57.261 30.510 37.886 1.00 0.00 35 PHE A N 8
ATOM 10936 C CA . PHE A 1 41 ? 57.505 30.231 39.312 1.00 0.00 35 PHE A CA 8
ATOM 10937 C C . PHE A 1 41 ? 57.425 31.501 40.185 1.00 0.00 35 PHE A C 8
ATOM 10938 O O . PHE A 1 41 ? 57.081 31.409 41.365 1.00 0.00 35 PHE A O 8
ATOM 10955 N N . ALA A 1 42 ? 57.663 32.685 39.607 1.00 0.00 36 ALA A N 8
ATOM 10956 C CA . ALA A 1 42 ? 57.443 33.990 40.236 1.00 0.00 36 ALA A CA 8
ATOM 10957 C C . ALA A 1 42 ? 56.152 34.675 39.750 1.00 0.00 36 ALA A C 8
ATOM 10958 O O . ALA A 1 42 ? 55.314 35.073 40.560 1.00 0.00 36 ALA A O 8
ATOM 10965 N N . LEU A 1 43 ? 55.960 34.784 38.428 1.00 0.00 37 LEU A N 8
ATOM 10966 C CA . LEU A 1 43 ? 54.830 35.500 37.815 1.00 0.00 37 LEU A CA 8
ATOM 10967 C C . LEU A 1 43 ? 53.472 34.956 38.268 1.00 0.00 37 LEU A C 8
ATOM 10968 O O . LEU A 1 43 ? 52.555 35.735 38.535 1.00 0.00 37 LEU A O 8
ATOM 10984 N N . GLY A 1 44 ? 53.351 33.633 38.396 1.00 0.00 38 GLY A N 8
ATOM 10985 C CA . GLY A 1 44 ? 52.069 32.983 38.664 1.00 0.00 38 GLY A CA 8
ATOM 10986 C C . GLY A 1 44 ? 51.485 33.296 40.045 1.00 0.00 38 GLY A C 8
ATOM 10987 O O . GLY A 1 44 ? 50.260 33.338 40.182 1.00 0.00 38 GLY A O 8
ATOM 10991 N N . GLY A 1 45 ? 52.333 33.577 41.040 1.00 0.00 39 GLY A N 8
ATOM 10992 C CA . GLY A 1 45 ? 51.990 34.102 42.370 1.00 0.00 39 GLY A CA 8
ATOM 10993 C C . GLY A 1 45 ? 51.274 33.131 43.326 1.00 0.00 39 GLY A C 8
ATOM 10994 O O . GLY A 1 45 ? 51.600 33.092 44.516 1.00 0.00 39 GLY A O 8
ATOM 10998 N N . ASP A 1 46 ? 50.313 32.344 42.829 1.00 0.00 40 ASP A N 8
ATOM 10999 C CA . ASP A 1 46 ? 49.478 31.436 43.623 1.00 0.00 40 ASP A CA 8
ATOM 11000 C C . ASP A 1 46 ? 48.989 30.201 42.838 1.00 0.00 40 ASP A C 8
ATOM 11001 O O . ASP A 1 46 ? 48.558 30.329 41.690 1.00 0.00 40 ASP A O 8
ATOM 11010 N N . SER A 1 47 ? 48.963 29.014 43.453 1.00 0.00 41 SER A N 8
ATOM 11011 C CA . SER A 1 47 ? 48.417 27.791 42.832 1.00 0.00 41 SER A CA 8
ATOM 11012 C C . SER A 1 47 ? 46.931 27.887 42.465 1.00 0.00 41 SER A C 8
ATOM 11013 O O . SER A 1 47 ? 46.547 27.365 41.417 1.00 0.00 41 SER A O 8
ATOM 11021 N N . GLN A 1 48 ? 46.108 28.627 43.221 1.00 0.00 42 GLN A N 8
ATOM 11022 C CA . GLN A 1 48 ? 44.710 28.866 42.829 1.00 0.00 42 GLN A CA 8
ATOM 11023 C C . GLN A 1 48 ? 44.634 29.676 41.525 1.00 0.00 42 GLN A C 8
ATOM 11024 O O . GLN A 1 48 ? 43.813 29.379 40.650 1.00 0.00 42 GLN A O 8
ATOM 11038 N N . LEU A 1 49 ? 45.540 30.646 41.361 1.00 0.00 43 LEU A N 8
ATOM 11039 C CA . LEU A 1 49 ? 45.705 31.417 40.129 1.00 0.00 43 LEU A CA 8
ATOM 11040 C C . LEU A 1 49 ? 46.348 30.589 39.001 1.00 0.00 43 LEU A C 8
ATOM 11041 O O . LEU A 1 49 ? 46.106 30.868 37.833 1.00 0.00 43 LEU A O 8
ATOM 11057 N N . GLY A 1 50 ? 47.131 29.557 39.328 1.00 0.00 44 GLY A N 8
ATOM 11058 C CA . GLY A 1 50 ? 47.697 28.605 38.361 1.00 0.00 44 GLY A CA 8
ATOM 11059 C C . GLY A 1 50 ? 46.615 27.742 37.707 1.00 0.00 44 GLY A C 8
ATOM 11060 O O . GLY A 1 50 ? 46.486 27.713 36.482 1.00 0.00 44 GLY A O 8
ATOM 11064 N N . LEU A 1 51 ? 45.759 27.124 38.527 1.00 0.00 45 LEU A N 8
ATOM 11065 C CA . LEU A 1 51 ? 44.568 26.411 38.043 1.00 0.00 45 LEU A CA 8
ATOM 11066 C C . LEU A 1 51 ? 43.625 27.356 37.271 1.00 0.00 45 LEU A C 8
ATOM 11067 O O . LEU A 1 51 ? 43.138 27.006 36.186 1.00 0.00 45 LEU A O 8
ATOM 11083 N N . ARG A 1 52 ? 43.402 28.573 37.796 1.00 0.00 46 ARG A N 8
ATOM 11084 C CA . ARG A 1 52 ? 42.597 29.611 37.130 1.00 0.00 46 ARG A CA 8
ATOM 11085 C C . ARG A 1 52 ? 43.165 29.992 35.765 1.00 0.00 46 ARG A C 8
ATOM 11086 O O . ARG A 1 52 ? 42.410 30.020 34.800 1.00 0.00 46 ARG A O 8
ATOM 11107 N N . MET A 1 53 ? 44.470 30.257 35.654 1.00 0.00 47 MET A N 8
ATOM 11108 C CA . MET A 1 53 ? 45.076 30.686 34.391 1.00 0.00 47 MET A CA 8
ATOM 11109 C C . MET A 1 53 ? 45.138 29.561 33.362 1.00 0.00 47 MET A C 8
ATOM 11110 O O . MET A 1 53 ? 44.916 29.846 32.191 1.00 0.00 47 MET A O 8
ATOM 11124 N N . LEU A 1 54 ? 45.329 28.298 33.767 1.00 0.00 48 LEU A N 8
ATOM 11125 C CA . LEU A 1 54 ? 45.218 27.178 32.828 1.00 0.00 48 LEU A CA 8
ATOM 11126 C C . LEU A 1 54 ? 43.785 27.066 32.287 1.00 0.00 48 LEU A C 8
ATOM 11127 O O . LEU A 1 54 ? 43.593 27.050 31.071 1.00 0.00 48 LEU A O 8
ATOM 11143 N N . ALA A 1 55 ? 42.776 27.062 33.168 1.00 0.00 49 ALA A N 8
ATOM 11144 C CA . ALA A 1 55 ? 41.381 26.952 32.735 1.00 0.00 49 ALA A CA 8
ATOM 11145 C C . ALA A 1 55 ? 40.909 28.161 31.903 1.00 0.00 49 ALA A C 8
ATOM 11146 O O . ALA A 1 55 ? 40.279 27.984 30.859 1.00 0.00 49 ALA A O 8
ATOM 11153 N N . GLN A 1 56 ? 41.245 29.389 32.311 1.00 0.00 50 GLN A N 8
ATOM 11154 C CA . GLN A 1 56 ? 40.861 30.597 31.577 1.00 0.00 50 GLN A CA 8
ATOM 11155 C C . GLN A 1 56 ? 41.637 30.775 30.273 1.00 0.00 50 GLN A C 8
ATOM 11156 O O . GLN A 1 56 ? 41.028 31.156 29.278 1.00 0.00 50 GLN A O 8
ATOM 11170 N N . LEU A 1 57 ? 42.931 30.446 30.205 1.00 0.00 51 LEU A N 8
ATOM 11171 C CA . LEU A 1 57 ? 43.655 30.459 28.930 1.00 0.00 51 LEU A CA 8
ATOM 11172 C C . LEU A 1 57 ? 43.072 29.409 27.970 1.00 0.00 51 LEU A C 8
ATOM 11173 O O . LEU A 1 57 ? 42.861 29.708 26.794 1.00 0.00 51 LEU A O 8
ATOM 11189 N N . ARG A 1 58 ? 42.706 28.217 28.464 1.00 0.00 52 ARG A N 8
ATOM 11190 C CA . ARG A 1 58 ? 42.047 27.198 27.637 1.00 0.00 52 ARG A CA 8
ATOM 11191 C C . ARG A 1 58 ? 40.670 27.630 27.141 1.00 0.00 52 ARG A C 8
ATOM 11192 O O . ARG A 1 58 ? 40.348 27.388 25.980 1.00 0.00 52 ARG A O 8
ATOM 11213 N N . GLU A 1 59 ? 39.865 28.289 27.972 1.00 0.00 53 GLU A N 8
ATOM 11214 C CA . GLU A 1 59 ? 38.543 28.793 27.569 1.00 0.00 53 GLU A CA 8
ATOM 11215 C C . GLU A 1 59 ? 38.620 30.013 26.634 1.00 0.00 53 GLU A C 8
ATOM 11216 O O . GLU A 1 59 ? 37.960 30.016 25.591 1.00 0.00 53 GLU A O 8
ATOM 11228 N N . ARG A 1 60 ? 39.432 31.027 26.961 1.00 0.00 54 ARG A N 8
ATOM 11229 C CA . ARG A 1 60 ? 39.534 32.287 26.202 1.00 0.00 54 ARG A CA 8
ATOM 11230 C C . ARG A 1 60 ? 40.320 32.148 24.893 1.00 0.00 54 ARG A C 8
ATOM 11231 O O . ARG A 1 60 ? 39.930 32.755 23.898 1.00 0.00 54 ARG A O 8
ATOM 11252 N N . HIS A 1 61 ? 41.408 31.371 24.889 1.00 0.00 55 HIS A N 8
ATOM 11253 C CA . HIS A 1 61 ? 42.399 31.295 23.799 1.00 0.00 55 HIS A CA 8
ATOM 11254 C C . HIS A 1 61 ? 42.414 29.915 23.091 1.00 0.00 55 HIS A C 8
ATOM 11255 O O . HIS A 1 61 ? 42.984 29.790 22.006 1.00 0.00 55 HIS A O 8
ATOM 11269 N N . GLY A 1 62 ? 41.770 28.879 23.645 1.00 0.00 56 GLY A N 8
ATOM 11270 C CA . GLY A 1 62 ? 41.628 27.570 22.984 1.00 0.00 56 GLY A CA 8
ATOM 11271 C C . GLY A 1 62 ? 42.922 26.749 22.911 1.00 0.00 56 GLY A C 8
ATOM 11272 O O . GLY A 1 62 ? 43.141 26.027 21.936 1.00 0.00 56 GLY A O 8
ATOM 11276 N N . VAL A 1 63 ? 43.803 26.881 23.909 1.00 0.00 57 VAL A N 8
ATOM 11277 C CA . VAL A 1 63 ? 45.159 26.294 23.929 1.00 0.00 57 VAL A CA 8
ATOM 11278 C C . VAL A 1 63 ? 45.429 25.544 25.226 1.00 0.00 57 VAL A C 8
ATOM 11279 O O . VAL A 1 63 ? 44.737 25.729 26.224 1.00 0.00 57 VAL A O 8
ATOM 11292 N N . ASP A 1 64 ? 46.445 24.686 25.201 1.00 0.00 58 ASP A N 8
ATOM 11293 C CA . ASP A 1 64 ? 46.715 23.696 26.234 1.00 0.00 58 ASP A CA 8
ATOM 11294 C C . ASP A 1 64 ? 48.210 23.651 26.570 1.00 0.00 58 ASP A C 8
ATOM 11295 O O . ASP A 1 64 ? 49.039 23.536 25.663 1.00 0.00 58 ASP A O 8
ATOM 11304 N N . LEU A 1 65 ? 48.545 23.744 27.860 1.00 0.00 59 LEU A N 8
ATOM 11305 C CA . LEU A 1 65 ? 49.904 23.917 28.382 1.00 0.00 59 LEU A CA 8
ATOM 11306 C C . LEU A 1 65 ? 50.347 22.662 29.161 1.00 0.00 59 LEU A C 8
ATOM 11307 O O . LEU A 1 65 ? 49.905 22.461 30.299 1.00 0.00 59 LEU A O 8
ATOM 11323 N N . PRO A 1 66 ? 51.234 21.819 28.599 1.00 0.00 60 PRO A N 8
ATOM 11324 C CA . PRO A 1 66 ? 51.805 20.687 29.316 1.00 0.00 60 PRO A CA 8
ATOM 11325 C C . PRO A 1 66 ? 52.758 21.127 30.434 1.00 0.00 60 PRO A C 8
ATOM 11326 O O . PRO A 1 66 ? 53.581 22.036 30.269 1.00 0.00 60 PRO A O 8
ATOM 11337 N N . LEU A 1 67 ? 52.717 20.420 31.561 1.00 0.00 61 LEU A N 8
ATOM 11338 C CA . LEU A 1 67 ? 53.631 20.659 32.677 1.00 0.00 61 LEU A CA 8
ATOM 11339 C C . LEU A 1 67 ? 55.101 20.407 32.294 1.00 0.00 61 LEU A C 8
ATOM 11340 O O . LEU A 1 67 ? 55.973 21.067 32.846 1.00 0.00 61 LEU A O 8
ATOM 11356 N N . ARG A 1 68 ? 55.395 19.573 31.282 1.00 0.00 62 ARG A N 8
ATOM 11357 C CA . ARG A 1 68 ? 56.762 19.429 30.732 1.00 0.00 62 ARG A CA 8
ATOM 11358 C C . ARG A 1 68 ? 57.249 20.680 29.974 1.00 0.00 62 ARG A C 8
ATOM 11359 O O . ARG A 1 68 ? 58.424 21.043 30.094 1.00 0.00 62 ARG A O 8
ATOM 11380 N N . CYS A 1 69 ? 56.358 21.376 29.256 1.00 0.00 63 CYS A N 8
ATOM 11381 C CA . CYS A 1 69 ? 56.628 22.687 28.647 1.00 0.00 63 CYS A CA 8
ATOM 11382 C C . CYS A 1 69 ? 56.898 23.718 29.755 1.00 0.00 63 CYS A C 8
ATOM 11383 O O . CYS A 1 69 ? 57.928 24.387 29.746 1.00 0.00 63 CYS A O 8
ATOM 11391 N N . LEU A 1 70 ? 56.028 23.757 30.767 1.00 0.00 64 LEU A N 8
ATOM 11392 C CA . LEU A 1 70 ? 56.148 24.647 31.936 1.00 0.00 64 LEU A CA 8
ATOM 11393 C C . LEU A 1 70 ? 57.405 24.380 32.786 1.00 0.00 64 LEU A C 8
ATOM 11394 O O . LEU A 1 70 ? 57.932 25.283 33.435 1.00 0.00 64 LEU A O 8
ATOM 11410 N N . TYR A 1 71 ? 57.878 23.135 32.787 1.00 0.00 65 TYR A N 8
ATOM 11411 C CA . TYR A 1 71 ? 59.108 22.680 33.430 1.00 0.00 65 TYR A CA 8
ATOM 11412 C C . TYR A 1 71 ? 60.355 23.096 32.641 1.00 0.00 65 TYR A C 8
ATOM 11413 O O . TYR A 1 71 ? 61.319 23.548 33.262 1.00 0.00 65 TYR A O 8
ATOM 11431 N N . GLU A 1 72 ? 60.360 22.991 31.306 1.00 0.00 66 GLU A N 8
ATOM 11432 C CA . GLU A 1 72 ? 61.552 23.375 30.518 1.00 0.00 66 GLU A CA 8
ATOM 11433 C C . GLU A 1 72 ? 61.650 24.886 30.226 1.00 0.00 66 GLU A C 8
ATOM 11434 O O . GLU A 1 72 ? 62.747 25.454 30.214 1.00 0.00 66 GLU A O 8
ATOM 11446 N N . ALA A 1 73 ? 60.505 25.541 30.026 1.00 0.00 67 ALA A N 8
ATOM 11447 C CA . ALA A 1 73 ? 60.379 26.912 29.539 1.00 0.00 67 ALA A CA 8
ATOM 11448 C C . ALA A 1 73 ? 59.289 27.688 30.315 1.00 0.00 67 ALA A C 8
ATOM 11449 O O . ALA A 1 73 ? 58.258 28.042 29.744 1.00 0.00 67 ALA A O 8
ATOM 11456 N N . PRO A 1 74 ? 59.487 27.989 31.614 1.00 0.00 68 PRO A N 8
ATOM 11457 C CA . PRO A 1 74 ? 58.524 28.757 32.413 1.00 0.00 68 PRO A CA 8
ATOM 11458 C C . PRO A 1 74 ? 58.458 30.250 32.040 1.00 0.00 68 PRO A C 8
ATOM 11459 O O . PRO A 1 74 ? 57.601 30.968 32.555 1.00 0.00 68 PRO A O 8
ATOM 11470 N N . THR A 1 75 ? 59.365 30.745 31.193 1.00 0.00 69 THR A N 8
ATOM 11471 C CA . THR A 1 75 ? 59.414 32.135 30.720 1.00 0.00 69 THR A CA 8
ATOM 11472 C C . THR A 1 75 ? 58.396 32.355 29.604 1.00 0.00 69 THR A C 8
ATOM 11473 O O . THR A 1 75 ? 58.392 31.618 28.619 1.00 0.00 69 THR A O 8
ATOM 11484 N N . VAL A 1 76 ? 57.543 33.374 29.733 1.00 0.00 70 VAL A N 8
ATOM 11485 C CA . VAL A 1 76 ? 56.312 33.517 28.923 1.00 0.00 70 VAL A CA 8
ATOM 11486 C C . VAL A 1 76 ? 56.574 33.563 27.417 1.00 0.00 70 VAL A C 8
ATOM 11487 O O . VAL A 1 76 ? 55.822 32.955 26.660 1.00 0.00 70 VAL A O 8
ATOM 11500 N N . ALA A 1 77 ? 57.654 34.214 26.978 1.00 0.00 71 ALA A N 8
ATOM 11501 C CA . ALA A 1 77 ? 58.065 34.230 25.571 1.00 0.00 71 ALA A CA 8
ATOM 11502 C C . ALA A 1 77 ? 58.353 32.814 25.030 1.00 0.00 71 ALA A C 8
ATOM 11503 O O . ALA A 1 77 ? 57.781 32.379 24.028 1.00 0.00 71 ALA A O 8
ATOM 11510 N N . ARG A 1 78 ? 59.200 32.058 25.740 1.00 0.00 72 ARG A N 8
ATOM 11511 C CA . ARG A 1 78 ? 59.607 30.695 25.361 1.00 0.00 72 ARG A CA 8
ATOM 11512 C C . ARG A 1 78 ? 58.452 29.696 25.480 1.00 0.00 72 ARG A C 8
ATOM 11513 O O . ARG A 1 78 ? 58.334 28.802 24.637 1.00 0.00 72 ARG A O 8
ATOM 11534 N N . LEU A 1 79 ? 57.576 29.884 26.466 1.00 0.00 73 LEU A N 8
ATOM 11535 C CA . LEU A 1 79 ? 56.337 29.130 26.643 1.00 0.00 73 LEU A CA 8
ATOM 11536 C C . LEU A 1 79 ? 55.370 29.369 25.480 1.00 0.00 73 LEU A C 8
ATOM 11537 O O . LEU A 1 79 ? 54.928 28.419 24.841 1.00 0.00 73 LEU A O 8
ATOM 11553 N N . ALA A 1 80 ? 55.088 30.632 25.150 1.00 0.00 74 ALA A N 8
ATOM 11554 C CA . ALA A 1 80 ? 54.245 30.964 24.005 1.00 0.00 74 ALA A CA 8
ATOM 11555 C C . ALA A 1 80 ? 54.813 30.385 22.697 1.00 0.00 74 ALA A C 8
ATOM 11556 O O . ALA A 1 80 ? 54.057 29.831 21.897 1.00 0.00 74 ALA A O 8
ATOM 11563 N N . GLU A 1 81 ? 56.136 30.434 22.499 1.00 0.00 75 GLU A N 8
ATOM 11564 C CA . GLU A 1 81 ? 56.760 29.943 21.264 1.00 0.00 75 GLU A CA 8
ATOM 11565 C C . GLU A 1 81 ? 56.789 28.410 21.183 1.00 0.00 75 GLU A C 8
ATOM 11566 O O . GLU A 1 81 ? 56.592 27.864 20.093 1.00 0.00 75 GLU A O 8
ATOM 11578 N N . THR A 1 82 ? 56.935 27.700 22.308 1.00 0.00 76 THR A N 8
ATOM 11579 C CA . THR A 1 82 ? 56.825 26.230 22.337 1.00 0.00 76 THR A CA 8
ATOM 11580 C C . THR A 1 82 ? 55.387 25.757 22.130 1.00 0.00 76 THR A C 8
ATOM 11581 O O . THR A 1 82 ? 55.156 24.887 21.293 1.00 0.00 76 THR A O 8
ATOM 11592 N N . ILE A 1 83 ? 54.391 26.362 22.785 1.00 0.00 77 ILE A N 8
ATOM 11593 C CA . ILE A 1 83 ? 52.974 26.028 22.547 1.00 0.00 77 ILE A CA 8
ATOM 11594 C C . ILE A 1 83 ? 52.548 26.370 21.104 1.00 0.00 77 ILE A C 8
ATOM 11595 O O . ILE A 1 83 ? 51.740 25.640 20.522 1.00 0.00 77 ILE A O 8
ATOM 11611 N N . VAL A 1 84 ? 53.129 27.401 20.472 1.00 0.00 78 VAL A N 8
ATOM 11612 C CA . VAL A 1 84 ? 53.009 27.615 19.013 1.00 0.00 78 VAL A CA 8
ATOM 11613 C C . VAL A 1 84 ? 53.651 26.484 18.192 1.00 0.00 78 VAL A C 8
ATOM 11614 O O . VAL A 1 84 ? 52.960 25.909 17.350 1.00 0.00 78 VAL A O 8
ATOM 11627 N N . ARG A 1 85 ? 54.926 26.118 18.409 1.00 0.00 79 ARG A N 8
ATOM 11628 C CA . ARG A 1 85 ? 55.615 25.120 17.551 1.00 0.00 79 ARG A CA 8
ATOM 11629 C C . ARG A 1 85 ? 55.097 23.687 17.729 1.00 0.00 79 ARG A C 8
ATOM 11630 O O . ARG A 1 85 ? 55.235 22.857 16.827 1.00 0.00 79 ARG A O 8
ATOM 11651 N N . LEU A 1 86 ? 54.504 23.389 18.885 1.00 0.00 80 LEU A N 8
ATOM 11652 C CA . LEU A 1 86 ? 53.883 22.100 19.201 1.00 0.00 80 LEU A CA 8
ATOM 11653 C C . LEU A 1 86 ? 52.417 22.028 18.732 1.00 0.00 80 LEU A C 8
ATOM 11654 O O . LEU A 1 86 ? 51.992 20.970 18.262 1.00 0.00 80 LEU A O 8
ATOM 11670 N N . ALA A 1 87 ? 51.692 23.151 18.793 1.00 0.00 81 ALA A N 8
ATOM 11671 C CA . ALA A 1 87 ? 50.308 23.355 18.349 1.00 0.00 81 ALA A CA 8
ATOM 11672 C C . ALA A 1 87 ? 49.222 22.474 19.016 1.00 0.00 81 ALA A C 8
ATOM 11673 O O . ALA A 1 87 ? 49.483 21.432 19.630 1.00 0.00 81 ALA A O 8
ATOM 11680 N N . ALA A 1 88 ? 47.969 22.915 18.882 1.00 0.00 82 ALA A N 8
ATOM 11681 C CA . ALA A 1 88 ? 46.757 22.226 19.335 1.00 0.00 82 ALA A CA 8
ATOM 11682 C C . ALA A 1 88 ? 45.590 22.470 18.345 1.00 0.00 82 ALA A C 8
ATOM 11683 O O . ALA A 1 88 ? 45.675 23.418 17.556 1.00 0.00 82 ALA A O 8
ATOM 11690 N N . PRO A 1 89 ? 44.504 21.670 18.348 1.00 0.00 83 PRO A N 8
ATOM 11691 C CA . PRO A 1 89 ? 43.389 21.836 17.406 1.00 0.00 83 PRO A CA 8
ATOM 11692 C C . PRO A 1 89 ? 42.503 23.055 17.717 1.00 0.00 83 PRO A C 8
ATOM 11693 O O . PRO A 1 89 ? 42.064 23.229 18.858 1.00 0.00 83 PRO A O 8
ATOM 11704 N N . ALA A 1 90 ? 42.200 23.863 16.698 1.00 0.00 84 ALA A N 8
ATOM 11705 C CA . ALA A 1 90 ? 41.318 25.041 16.729 1.00 0.00 84 ALA A CA 8
ATOM 11706 C C . ALA A 1 90 ? 41.538 26.049 17.894 1.00 0.00 84 ALA A C 8
ATOM 11707 O O . ALA A 1 90 ? 40.618 26.297 18.684 1.00 0.00 84 ALA A O 8
ATOM 11714 N N . PRO A 1 91 ? 42.730 26.671 18.000 1.00 0.00 85 PRO A N 8
ATOM 11715 C CA . PRO A 1 91 ? 43.000 27.774 18.921 1.00 0.00 85 PRO A CA 8
ATOM 11716 C C . PRO A 1 91 ? 42.552 29.134 18.350 1.00 0.00 85 PRO A C 8
ATOM 11717 O O . PRO A 1 91 ? 42.295 29.262 17.148 1.00 0.00 85 PRO A O 8
ATOM 11728 N N . SER A 1 92 ? 42.557 30.163 19.202 1.00 0.00 86 SER A N 8
ATOM 11729 C CA . SER A 1 92 ? 42.370 31.589 18.875 1.00 0.00 86 SER A CA 8
ATOM 11730 C C . SER A 1 92 ? 40.995 32.005 18.326 1.00 0.00 86 SER A C 8
ATOM 11731 O O . SER A 1 92 ? 40.250 31.229 17.725 1.00 0.00 86 SER A O 8
ATOM 11739 N N . GLY A 1 93 ? 40.663 33.283 18.531 1.00 0.00 87 GLY A N 8
ATOM 11740 C CA . GLY A 1 93 ? 39.417 33.897 18.082 1.00 0.00 87 GLY A CA 8
ATOM 11741 C C . GLY A 1 93 ? 39.380 35.397 18.379 1.00 0.00 87 GLY A C 8
ATOM 11742 O O . GLY A 1 93 ? 39.725 36.224 17.535 1.00 0.00 87 GLY A O 8
ATOM 11746 N N . ASP A 1 94 ? 38.967 35.772 19.590 1.00 0.00 88 ASP A N 8
ATOM 11747 C CA . ASP A 1 94 ? 38.749 37.175 19.957 1.00 0.00 88 ASP A CA 8
ATOM 11748 C C . ASP A 1 94 ? 40.007 37.883 20.503 1.00 0.00 88 ASP A C 8
ATOM 11749 O O . ASP A 1 94 ? 40.732 37.330 21.335 1.00 0.00 88 ASP A O 8
ATOM 11758 N N . GLN A 1 95 ? 40.254 39.119 20.060 1.00 0.00 89 GLN A N 8
ATOM 11759 C CA . GLN A 1 95 ? 41.380 39.995 20.430 1.00 0.00 89 GLN A CA 8
ATOM 11760 C C . GLN A 1 95 ? 40.897 41.453 20.570 1.00 0.00 89 GLN A C 8
ATOM 11761 O O . GLN A 1 95 ? 40.192 41.943 19.685 1.00 0.00 89 GLN A O 8
ATOM 11775 N N . ASP A 1 96 ? 41.270 42.167 21.636 1.00 0.00 90 ASP A N 8
ATOM 11776 C CA . ASP A 1 96 ? 40.853 43.563 21.887 1.00 0.00 90 ASP A CA 8
ATOM 11777 C C . ASP A 1 96 ? 41.959 44.441 22.497 1.00 0.00 90 ASP A C 8
ATOM 11778 O O . ASP A 1 96 ? 42.604 44.045 23.473 1.00 0.00 90 ASP A O 8
ATOM 11787 N N . ASP A 1 97 ? 42.080 45.666 21.976 1.00 0.00 91 ASP A N 8
ATOM 11788 C CA . ASP A 1 97 ? 42.849 46.785 22.535 1.00 0.00 91 ASP A CA 8
ATOM 11789 C C . ASP A 1 97 ? 42.195 48.153 22.204 1.00 0.00 91 ASP A C 8
ATOM 11790 O O . ASP A 1 97 ? 42.871 49.124 21.849 1.00 0.00 91 ASP A O 8
ATOM 11799 N N . ALA A 1 98 ? 40.860 48.234 22.297 1.00 0.00 92 ALA A N 8
ATOM 11800 C CA . ALA A 1 98 ? 40.057 49.439 22.037 1.00 0.00 92 ALA A CA 8
ATOM 11801 C C . ALA A 1 98 ? 40.274 50.617 23.024 1.00 0.00 92 ALA A C 8
ATOM 11802 O O . ALA A 1 98 ? 39.716 51.704 22.831 1.00 0.00 92 ALA A O 8
ATOM 11809 N N . SER A 1 99 ? 41.108 50.440 24.054 1.00 0.00 93 SER A N 8
ATOM 11810 C CA . SER A 1 99 ? 41.656 51.518 24.896 1.00 0.00 93 SER A CA 8
ATOM 11811 C C . SER A 1 99 ? 42.296 52.639 24.063 1.00 0.00 93 SER A C 8
ATOM 11812 O O . SER A 1 99 ? 42.091 53.819 24.350 1.00 0.00 93 SER A O 8
ATOM 11820 N N . GLU A 1 100 ? 43.041 52.273 23.015 1.00 0.00 94 GLU A N 8
ATOM 11821 C CA . GLU A 1 100 ? 43.686 53.183 22.059 1.00 0.00 94 GLU A CA 8
ATOM 11822 C C . GLU A 1 100 ? 44.547 54.272 22.724 1.00 0.00 94 GLU A C 8
ATOM 11823 O O . GLU A 1 100 ? 44.368 55.475 22.510 1.00 0.00 94 GLU A O 8
ATOM 11835 N N . TYR A 1 101 ? 45.505 53.829 23.546 1.00 0.00 95 TYR A N 8
ATOM 11836 C CA . TYR A 1 101 ? 46.476 54.694 24.225 1.00 0.00 95 TYR A CA 8
ATOM 11837 C C . TYR A 1 101 ? 47.491 55.325 23.251 1.00 0.00 95 TYR A C 8
ATOM 11838 O O . TYR A 1 101 ? 47.964 56.440 23.468 1.00 0.00 95 TYR A O 8
ATOM 11856 N N . GLU A 1 102 ? 47.772 54.652 22.134 1.00 0.00 96 GLU A N 8
ATOM 11857 C CA . GLU A 1 102 ? 48.647 55.115 21.044 1.00 0.00 96 GLU A CA 8
ATOM 11858 C C . GLU A 1 102 ? 47.863 55.237 19.723 1.00 0.00 96 GLU A C 8
ATOM 11859 O O . GLU A 1 102 ? 47.159 54.308 19.315 1.00 0.00 96 GLU A O 8
ATOM 11871 N N . GLU A 1 103 ? 47.956 56.392 19.061 1.00 0.00 97 GLU A N 8
ATOM 11872 C CA . GLU A 1 103 ? 47.113 56.796 17.921 1.00 0.00 97 GLU A CA 8
ATOM 11873 C C . GLU A 1 103 ? 47.877 57.482 16.769 1.00 0.00 97 GLU A C 8
ATOM 11874 O O . GLU A 1 103 ? 47.285 57.729 15.715 1.00 0.00 97 GLU A O 8
ATOM 11886 N N . GLY A 1 104 ? 49.161 57.819 16.934 1.00 0.00 98 GLY A N 8
ATOM 11887 C CA . GLY A 1 104 ? 49.963 58.525 15.918 1.00 0.00 98 GLY A CA 8
ATOM 11888 C C . GLY A 1 104 ? 49.619 60.016 15.754 1.00 0.00 98 GLY A C 8
ATOM 11889 O O . GLY A 1 104 ? 50.086 60.664 14.814 1.00 0.00 98 GLY A O 8
ATOM 11893 N N . VAL A 1 105 ? 48.804 60.561 16.660 1.00 0.00 99 VAL A N 8
ATOM 11894 C CA . VAL A 1 105 ? 48.375 61.971 16.707 1.00 0.00 99 VAL A CA 8
ATOM 11895 C C . VAL A 1 105 ? 49.523 62.938 17.025 1.00 0.00 99 VAL A C 8
ATOM 11896 O O . VAL A 1 105 ? 50.597 62.525 17.474 1.00 0.00 99 VAL A O 8
ATOM 11909 N N . ILE A 1 106 ? 49.283 64.234 16.811 1.00 0.00 100 ILE A N 8
ATOM 11910 C CA . ILE A 1 106 ? 50.223 65.332 17.099 1.00 0.00 100 ILE A CA 8
ATOM 11911 C C . ILE A 1 106 ? 49.758 66.201 18.282 1.00 0.00 100 ILE A C 8
ATOM 11912 O O . ILE A 1 106 ? 48.576 66.200 18.649 1.00 0.00 100 ILE A O 8
ATOM 11928 N N . ARG A 1 107 ? 50.694 66.943 18.885 1.00 0.00 101 ARG A N 8
ATOM 11929 C CA . ARG A 1 107 ? 50.479 67.980 19.898 1.00 0.00 101 ARG A CA 8
ATOM 11930 C C . ARG A 1 107 ? 50.362 69.355 19.240 1.00 0.00 101 ARG A C 8
ATOM 11931 O O . ARG A 1 107 ? 51.244 69.680 18.412 1.00 0.00 101 ARG A O 8
ATOM 11953 N N . GLY A 1 7 ? 52.582 70.340 20.709 1.00 0.00 1 GLY A N 9
ATOM 11954 C CA . GLY A 1 7 ? 51.636 70.237 21.835 1.00 0.00 1 GLY A CA 9
ATOM 11955 C C . GLY A 1 7 ? 52.004 69.096 22.767 1.00 0.00 1 GLY A C 9
ATOM 11956 O O . GLY A 1 7 ? 53.185 68.799 22.945 1.00 0.00 1 GLY A O 9
ATOM 11960 N N . ALA A 1 8 ? 51.006 68.462 23.392 1.00 0.00 2 ALA A N 9
ATOM 11961 C CA . ALA A 1 8 ? 51.196 67.429 24.422 1.00 0.00 2 ALA A CA 9
ATOM 11962 C C . ALA A 1 8 ? 51.021 65.969 23.934 1.00 0.00 2 ALA A C 9
ATOM 11963 O O . ALA A 1 8 ? 51.429 65.048 24.648 1.00 0.00 2 ALA A O 9
ATOM 11970 N N . ALA A 1 9 ? 50.468 65.769 22.733 1.00 0.00 3 ALA A N 9
ATOM 11971 C CA . ALA A 1 9 ? 50.196 64.503 22.031 1.00 0.00 3 ALA A CA 9
ATOM 11972 C C . ALA A 1 9 ? 49.268 63.476 22.731 1.00 0.00 3 ALA A C 9
ATOM 11973 O O . ALA A 1 9 ? 49.445 63.118 23.900 1.00 0.00 3 ALA A O 9
ATOM 11980 N N . ALA A 1 10 ? 48.305 62.938 21.977 1.00 0.00 4 ALA A N 9
ATOM 11981 C CA . ALA A 1 10 ? 47.409 61.843 22.373 1.00 0.00 4 ALA A CA 9
ATOM 11982 C C . ALA A 1 10 ? 47.922 60.454 21.924 1.00 0.00 4 ALA A C 9
ATOM 11983 O O . ALA A 1 10 ? 48.876 60.352 21.149 1.00 0.00 4 ALA A O 9
ATOM 11990 N N . GLY A 1 11 ? 47.287 59.374 22.395 1.00 0.00 5 GLY A N 9
ATOM 11991 C CA . GLY A 1 11 ? 47.636 57.994 22.031 1.00 0.00 5 GLY A CA 9
ATOM 11992 C C . GLY A 1 11 ? 47.153 57.596 20.630 1.00 0.00 5 GLY A C 9
ATOM 11993 O O . GLY A 1 11 ? 45.946 57.462 20.402 1.00 0.00 5 GLY A O 9
ATOM 11997 N N . VAL A 1 12 ? 48.082 57.362 19.696 1.00 0.00 6 VAL A N 9
ATOM 11998 C CA . VAL A 1 12 ? 47.812 57.089 18.269 1.00 0.00 6 VAL A CA 9
ATOM 11999 C C . VAL A 1 12 ? 48.231 55.690 17.794 1.00 0.00 6 VAL A C 9
ATOM 12000 O O . VAL A 1 12 ? 47.967 55.325 16.645 1.00 0.00 6 VAL A O 9
ATOM 12013 N N . SER A 1 13 ? 48.878 54.882 18.638 1.00 0.00 7 SER A N 9
ATOM 12014 C CA . SER A 1 13 ? 49.142 53.457 18.380 1.00 0.00 7 SER A CA 9
ATOM 12015 C C . SER A 1 13 ? 49.377 52.656 19.664 1.00 0.00 7 SER A C 9
ATOM 12016 O O . SER A 1 13 ? 49.746 53.203 20.705 1.00 0.00 7 SER A O 9
ATOM 12024 N N . ALA A 1 14 ? 49.192 51.342 19.559 1.00 0.00 8 ALA A N 9
ATOM 12025 C CA . ALA A 1 14 ? 49.541 50.329 20.548 1.00 0.00 8 ALA A CA 9
ATOM 12026 C C . ALA A 1 14 ? 50.266 49.163 19.847 1.00 0.00 8 ALA A C 9
ATOM 12027 O O . ALA A 1 14 ? 49.639 48.206 19.375 1.00 0.00 8 ALA A O 9
ATOM 12034 N N . ALA A 1 15 ? 51.589 49.266 19.712 1.00 0.00 9 ALA A N 9
ATOM 12035 C CA . ALA A 1 15 ? 52.435 48.266 19.058 1.00 0.00 9 ALA A CA 9
ATOM 12036 C C . ALA A 1 15 ? 52.321 46.873 19.709 1.00 0.00 9 ALA A C 9
ATOM 12037 O O . ALA A 1 15 ? 52.273 46.747 20.937 1.00 0.00 9 ALA A O 9
ATOM 12044 N N . GLY A 1 16 ? 52.284 45.827 18.883 1.00 0.00 10 GLY A N 9
ATOM 12045 C CA . GLY A 1 16 ? 52.127 44.437 19.315 1.00 0.00 10 GLY A CA 9
ATOM 12046 C C . GLY A 1 16 ? 53.423 43.809 19.824 1.00 0.00 10 GLY A C 9
ATOM 12047 O O . GLY A 1 16 ? 54.477 43.940 19.191 1.00 0.00 10 GLY A O 9
ATOM 12051 N N . ILE A 1 17 ? 53.359 43.107 20.957 1.00 0.00 11 ILE A N 9
ATOM 12052 C CA . ILE A 1 17 ? 54.485 42.349 21.512 1.00 0.00 11 ILE A CA 9
ATOM 12053 C C . ILE A 1 17 ? 54.016 41.121 22.308 1.00 0.00 11 ILE A C 9
ATOM 12054 O O . ILE A 1 17 ? 53.069 41.204 23.090 1.00 0.00 11 ILE A O 9
ATOM 12070 N N . GLU A 1 18 ? 54.684 39.981 22.094 1.00 0.00 12 GLU A N 9
ATOM 12071 C CA . GLU A 1 18 ? 54.286 38.626 22.523 1.00 0.00 12 GLU A CA 9
ATOM 12072 C C . GLU A 1 18 ? 52.881 38.156 22.054 1.00 0.00 12 GLU A C 9
ATOM 12073 O O . GLU A 1 18 ? 51.970 38.961 21.822 1.00 0.00 12 GLU A O 9
ATOM 12085 N N . PRO A 1 19 ? 52.648 36.833 21.934 1.00 0.00 13 PRO A N 9
ATOM 12086 C CA . PRO A 1 19 ? 51.308 36.276 21.748 1.00 0.00 13 PRO A CA 9
ATOM 12087 C C . PRO A 1 19 ? 50.379 36.565 22.939 1.00 0.00 13 PRO A C 9
ATOM 12088 O O . PRO A 1 19 ? 50.820 36.720 24.085 1.00 0.00 13 PRO A O 9
ATOM 12099 N N . ASP A 1 20 ? 49.072 36.605 22.673 1.00 0.00 14 ASP A N 9
ATOM 12100 C CA . ASP A 1 20 ? 48.035 37.152 23.566 1.00 0.00 14 ASP A CA 9
ATOM 12101 C C . ASP A 1 20 ? 47.862 36.392 24.902 1.00 0.00 14 ASP A C 9
ATOM 12102 O O . ASP A 1 20 ? 47.259 36.915 25.839 1.00 0.00 14 ASP A O 9
ATOM 12111 N N . LEU A 1 21 ? 48.458 35.200 25.035 1.00 0.00 15 LEU A N 9
ATOM 12112 C CA . LEU A 1 21 ? 48.618 34.480 26.306 1.00 0.00 15 LEU A CA 9
ATOM 12113 C C . LEU A 1 21 ? 49.182 35.406 27.406 1.00 0.00 15 LEU A C 9
ATOM 12114 O O . LEU A 1 21 ? 48.705 35.412 28.544 1.00 0.00 15 LEU A O 9
ATOM 12130 N N . THR A 1 22 ? 50.165 36.235 27.040 1.00 0.00 16 THR A N 9
ATOM 12131 C CA . THR A 1 22 ? 50.783 37.223 27.938 1.00 0.00 16 THR A CA 9
ATOM 12132 C C . THR A 1 22 ? 49.821 38.341 28.338 1.00 0.00 16 THR A C 9
ATOM 12133 O O . THR A 1 22 ? 49.782 38.692 29.515 1.00 0.00 16 THR A O 9
ATOM 12144 N N . ALA A 1 23 ? 49.000 38.845 27.405 1.00 0.00 17 ALA A N 9
ATOM 12145 C CA . ALA A 1 23 ? 47.968 39.857 27.658 1.00 0.00 17 ALA A CA 9
ATOM 12146 C C . ALA A 1 23 ? 46.922 39.352 28.674 1.00 0.00 17 ALA A C 9
ATOM 12147 O O . ALA A 1 23 ? 46.575 40.049 29.639 1.00 0.00 17 ALA A O 9
ATOM 12154 N N . ILE A 1 24 ? 46.490 38.096 28.507 1.00 0.00 18 ILE A N 9
ATOM 12155 C CA . ILE A 1 24 ? 45.578 37.419 29.438 1.00 0.00 18 ILE A CA 9
ATOM 12156 C C . ILE A 1 24 ? 46.231 37.277 30.822 1.00 0.00 18 ILE A C 9
ATOM 12157 O O . ILE A 1 24 ? 45.619 37.639 31.824 1.00 0.00 18 ILE A O 9
ATOM 12173 N N . TRP A 1 25 ? 47.479 36.800 30.918 1.00 0.00 19 TRP A N 9
ATOM 12174 C CA . TRP A 1 25 ? 48.114 36.600 32.232 1.00 0.00 19 TRP A CA 9
ATOM 12175 C C . TRP A 1 25 ? 48.449 37.910 32.969 1.00 0.00 19 TRP A C 9
ATOM 12176 O O . TRP A 1 25 ? 48.249 37.976 34.190 1.00 0.00 19 TRP A O 9
ATOM 12197 N N . GLN A 1 26 ? 48.841 38.978 32.256 1.00 0.00 20 GLN A N 9
ATOM 12198 C CA . GLN A 1 26 ? 48.970 40.303 32.878 1.00 0.00 20 GLN A CA 9
ATOM 12199 C C . GLN A 1 26 ? 47.608 40.843 33.349 1.00 0.00 20 GLN A C 9
ATOM 12200 O O . GLN A 1 26 ? 47.543 41.430 34.427 1.00 0.00 20 GLN A O 9
ATOM 12214 N N . ALA A 1 27 ? 46.512 40.595 32.610 1.00 0.00 21 ALA A N 9
ATOM 12215 C CA . ALA A 1 27 ? 45.173 41.025 33.025 1.00 0.00 21 ALA A CA 9
ATOM 12216 C C . ALA A 1 27 ? 44.640 40.246 34.245 1.00 0.00 21 ALA A C 9
ATOM 12217 O O . ALA A 1 27 ? 44.045 40.841 35.147 1.00 0.00 21 ALA A O 9
ATOM 12224 N N . LEU A 1 28 ? 44.886 38.932 34.314 1.00 0.00 22 LEU A N 9
ATOM 12225 C CA . LEU A 1 28 ? 44.418 38.069 35.405 1.00 0.00 22 LEU A CA 9
ATOM 12226 C C . LEU A 1 28 ? 45.248 38.219 36.689 1.00 0.00 22 LEU A C 9
ATOM 12227 O O . LEU A 1 28 ? 44.700 38.024 37.777 1.00 0.00 22 LEU A O 9
ATOM 12243 N N . PHE A 1 29 ? 46.527 38.612 36.582 1.00 0.00 23 PHE A N 9
ATOM 12244 C CA . PHE A 1 29 ? 47.308 39.057 37.747 1.00 0.00 23 PHE A CA 9
ATOM 12245 C C . PHE A 1 29 ? 47.182 40.573 38.041 1.00 0.00 23 PHE A C 9
ATOM 12246 O O . PHE A 1 29 ? 47.541 41.030 39.130 1.00 0.00 23 PHE A O 9
ATOM 12263 N N . ALA A 1 30 ? 46.629 41.343 37.097 1.00 0.00 24 ALA A N 9
ATOM 12264 C CA . ALA A 1 30 ? 46.391 42.791 37.134 1.00 0.00 24 ALA A CA 9
ATOM 12265 C C . ALA A 1 30 ? 47.648 43.663 37.351 1.00 0.00 24 ALA A C 9
ATOM 12266 O O . ALA A 1 30 ? 47.682 44.524 38.236 1.00 0.00 24 ALA A O 9
ATOM 12273 N N . LEU A 1 31 ? 48.683 43.471 36.528 1.00 0.00 25 LEU A N 9
ATOM 12274 C CA . LEU A 1 31 ? 49.893 44.319 36.458 1.00 0.00 25 LEU A CA 9
ATOM 12275 C C . LEU A 1 31 ? 50.092 44.897 35.033 1.00 0.00 25 LEU A C 9
ATOM 12276 O O . LEU A 1 31 ? 49.453 44.401 34.103 1.00 0.00 25 LEU A O 9
ATOM 12292 N N . PRO A 1 32 ? 50.952 45.914 34.810 1.00 0.00 26 PRO A N 9
ATOM 12293 C CA . PRO A 1 32 ? 51.039 46.587 33.509 1.00 0.00 26 PRO A CA 9
ATOM 12294 C C . PRO A 1 32 ? 51.583 45.718 32.364 1.00 0.00 26 PRO A C 9
ATOM 12295 O O . PRO A 1 32 ? 51.086 45.825 31.244 1.00 0.00 26 PRO A O 9
ATOM 12306 N N . ALA A 1 33 ? 52.570 44.854 32.622 1.00 0.00 27 ALA A N 9
ATOM 12307 C CA . ALA A 1 33 ? 53.109 43.899 31.648 1.00 0.00 27 ALA A CA 9
ATOM 12308 C C . ALA A 1 33 ? 53.720 42.653 32.320 1.00 0.00 27 ALA A C 9
ATOM 12309 O O . ALA A 1 33 ? 54.197 42.717 33.456 1.00 0.00 27 ALA A O 9
ATOM 12316 N N . VAL A 1 34 ? 53.737 41.520 31.607 1.00 0.00 28 VAL A N 9
ATOM 12317 C CA . VAL A 1 34 ? 54.309 40.241 32.069 1.00 0.00 28 VAL A CA 9
ATOM 12318 C C . VAL A 1 34 ? 55.802 40.158 31.720 1.00 0.00 28 VAL A C 9
ATOM 12319 O O . VAL A 1 34 ? 56.194 40.328 30.562 1.00 0.00 28 VAL A O 9
ATOM 12332 N N . GLY A 1 35 ? 56.649 39.877 32.715 1.00 0.00 29 GLY A N 9
ATOM 12333 C CA . GLY A 1 35 ? 58.100 39.770 32.530 1.00 0.00 29 GLY A CA 9
ATOM 12334 C C . GLY A 1 35 ? 58.909 39.582 33.820 1.00 0.00 29 GLY A C 9
ATOM 12335 O O . GLY A 1 35 ? 59.702 38.639 33.913 1.00 0.00 29 GLY A O 9
ATOM 12339 N N . ARG A 1 36 ? 58.708 40.448 34.824 1.00 0.00 30 ARG A N 9
ATOM 12340 C CA . ARG A 1 36 ? 59.599 40.584 35.998 1.00 0.00 30 ARG A CA 9
ATOM 12341 C C . ARG A 1 36 ? 59.443 39.506 37.066 1.00 0.00 30 ARG A C 9
ATOM 12342 O O . ARG A 1 36 ? 60.364 39.308 37.855 1.00 0.00 30 ARG A O 9
ATOM 12363 N N . HIS A 1 37 ? 58.318 38.797 37.123 1.00 0.00 31 HIS A N 9
ATOM 12364 C CA . HIS A 1 37 ? 58.178 37.637 38.014 1.00 0.00 31 HIS A CA 9
ATOM 12365 C C . HIS A 1 37 ? 58.943 36.405 37.476 1.00 0.00 31 HIS A C 9
ATOM 12366 O O . HIS A 1 37 ? 59.376 35.561 38.264 1.00 0.00 31 HIS A O 9
ATOM 12380 N N . GLN A 1 38 ? 59.202 36.375 36.161 1.00 0.00 32 GLN A N 9
ATOM 12381 C CA . GLN A 1 38 ? 60.201 35.572 35.432 1.00 0.00 32 GLN A CA 9
ATOM 12382 C C . GLN A 1 38 ? 60.075 34.031 35.452 1.00 0.00 32 GLN A C 9
ATOM 12383 O O . GLN A 1 38 ? 60.525 33.390 34.508 1.00 0.00 32 GLN A O 9
ATOM 12397 N N . ASP A 1 39 ? 59.454 33.405 36.452 1.00 0.00 33 ASP A N 9
ATOM 12398 C CA . ASP A 1 39 ? 59.127 31.969 36.452 1.00 0.00 33 ASP A CA 9
ATOM 12399 C C . ASP A 1 39 ? 57.642 31.733 36.757 1.00 0.00 33 ASP A C 9
ATOM 12400 O O . ASP A 1 39 ? 57.051 32.500 37.519 1.00 0.00 33 ASP A O 9
ATOM 12409 N N . PHE A 1 40 ? 57.047 30.664 36.218 1.00 0.00 34 PHE A N 9
ATOM 12410 C CA . PHE A 1 40 ? 55.637 30.283 36.402 1.00 0.00 34 PHE A CA 9
ATOM 12411 C C . PHE A 1 40 ? 55.132 30.407 37.850 1.00 0.00 34 PHE A C 9
ATOM 12412 O O . PHE A 1 40 ? 54.076 31.000 38.067 1.00 0.00 34 PHE A O 9
ATOM 12429 N N . PHE A 1 41 ? 55.886 29.930 38.844 1.00 0.00 35 PHE A N 9
ATOM 12430 C CA . PHE A 1 41 ? 55.460 29.932 40.250 1.00 0.00 35 PHE A CA 9
ATOM 12431 C C . PHE A 1 41 ? 55.253 31.346 40.836 1.00 0.00 35 PHE A C 9
ATOM 12432 O O . PHE A 1 41 ? 54.597 31.492 41.868 1.00 0.00 35 PHE A O 9
ATOM 12449 N N . ALA A 1 42 ? 55.774 32.386 40.172 1.00 0.00 36 ALA A N 9
ATOM 12450 C CA . ALA A 1 42 ? 55.507 33.798 40.451 1.00 0.00 36 ALA A CA 9
ATOM 12451 C C . ALA A 1 42 ? 54.679 34.497 39.346 1.00 0.00 36 ALA A C 9
ATOM 12452 O O . ALA A 1 42 ? 53.832 35.336 39.658 1.00 0.00 36 ALA A O 9
ATOM 12459 N N . LEU A 1 43 ? 54.861 34.144 38.066 1.00 0.00 37 LEU A N 9
ATOM 12460 C CA . LEU A 1 43 ? 54.093 34.660 36.914 1.00 0.00 37 LEU A CA 9
ATOM 12461 C C . LEU A 1 43 ? 52.603 34.269 36.976 1.00 0.00 37 LEU A C 9
ATOM 12462 O O . LEU A 1 43 ? 51.745 35.008 36.495 1.00 0.00 37 LEU A O 9
ATOM 12478 N N . GLY A 1 44 ? 52.308 33.136 37.618 1.00 0.00 38 GLY A N 9
ATOM 12479 C CA . GLY A 1 44 ? 50.973 32.700 38.037 1.00 0.00 38 GLY A CA 9
ATOM 12480 C C . GLY A 1 44 ? 50.708 32.889 39.538 1.00 0.00 38 GLY A C 9
ATOM 12481 O O . GLY A 1 44 ? 49.643 32.525 40.013 1.00 0.00 38 GLY A O 9
ATOM 12485 N N . GLY A 1 45 ? 51.664 33.432 40.302 1.00 0.00 39 GLY A N 9
ATOM 12486 C CA . GLY A 1 45 ? 51.565 33.782 41.728 1.00 0.00 39 GLY A CA 9
ATOM 12487 C C . GLY A 1 45 ? 51.518 32.627 42.744 1.00 0.00 39 GLY A C 9
ATOM 12488 O O . GLY A 1 45 ? 52.016 32.773 43.862 1.00 0.00 39 GLY A O 9
ATOM 12492 N N . ASP A 1 46 ? 50.956 31.477 42.379 1.00 0.00 40 ASP A N 9
ATOM 12493 C CA . ASP A 1 46 ? 50.895 30.231 43.160 1.00 0.00 40 ASP A CA 9
ATOM 12494 C C . ASP A 1 46 ? 50.654 29.036 42.216 1.00 0.00 40 ASP A C 9
ATOM 12495 O O . ASP A 1 46 ? 50.331 29.245 41.050 1.00 0.00 40 ASP A O 9
ATOM 12504 N N . SER A 1 47 ? 50.682 27.790 42.703 1.00 0.00 41 SER A N 9
ATOM 12505 C CA . SER A 1 47 ? 50.159 26.661 41.916 1.00 0.00 41 SER A CA 9
ATOM 12506 C C . SER A 1 47 ? 48.639 26.735 41.722 1.00 0.00 41 SER A C 9
ATOM 12507 O O . SER A 1 47 ? 48.177 26.616 40.591 1.00 0.00 41 SER A O 9
ATOM 12515 N N . GLN A 1 48 ? 47.844 27.020 42.765 1.00 0.00 42 GLN A N 9
ATOM 12516 C CA . GLN A 1 48 ? 46.382 27.161 42.611 1.00 0.00 42 GLN A CA 9
ATOM 12517 C C . GLN A 1 48 ? 46.031 28.354 41.710 1.00 0.00 42 GLN A C 9
ATOM 12518 O O . GLN A 1 48 ? 45.195 28.258 40.814 1.00 0.00 42 GLN A O 9
ATOM 12532 N N . LEU A 1 49 ? 46.701 29.482 41.945 1.00 0.00 43 LEU A N 9
ATOM 12533 C CA . LEU A 1 49 ? 46.499 30.747 41.240 1.00 0.00 43 LEU A CA 9
ATOM 12534 C C . LEU A 1 49 ? 46.979 30.630 39.771 1.00 0.00 43 LEU A C 9
ATOM 12535 O O . LEU A 1 49 ? 46.285 31.066 38.854 1.00 0.00 43 LEU A O 9
ATOM 12551 N N . GLY A 1 50 ? 48.069 29.897 39.520 1.00 0.00 44 GLY A N 9
ATOM 12552 C CA . GLY A 1 50 ? 48.532 29.538 38.179 1.00 0.00 44 GLY A CA 9
ATOM 12553 C C . GLY A 1 50 ? 47.575 28.592 37.447 1.00 0.00 44 GLY A C 9
ATOM 12554 O O . GLY A 1 50 ? 47.310 28.796 36.265 1.00 0.00 44 GLY A O 9
ATOM 12558 N N . LEU A 1 51 ? 46.985 27.608 38.138 1.00 0.00 45 LEU A N 9
ATOM 12559 C CA . LEU A 1 51 ? 45.953 26.728 37.567 1.00 0.00 45 LEU A CA 9
ATOM 12560 C C . LEU A 1 51 ? 44.629 27.470 37.284 1.00 0.00 45 LEU A C 9
ATOM 12561 O O . LEU A 1 51 ? 44.006 27.212 36.256 1.00 0.00 45 LEU A O 9
ATOM 12577 N N . ARG A 1 52 ? 44.236 28.448 38.117 1.00 0.00 46 ARG A N 9
ATOM 12578 C CA . ARG A 1 52 ? 43.171 29.434 37.818 1.00 0.00 46 ARG A CA 9
ATOM 12579 C C . ARG A 1 52 ? 43.474 30.191 36.524 1.00 0.00 46 ARG A C 9
ATOM 12580 O O . ARG A 1 52 ? 42.612 30.301 35.653 1.00 0.00 46 ARG A O 9
ATOM 12601 N N . MET A 1 53 ? 44.693 30.712 36.388 1.00 0.00 47 MET A N 9
ATOM 12602 C CA . MET A 1 53 ? 45.100 31.509 35.225 1.00 0.00 47 MET A CA 9
ATOM 12603 C C . MET A 1 53 ? 45.251 30.658 33.952 1.00 0.00 47 MET A C 9
ATOM 12604 O O . MET A 1 53 ? 44.948 31.147 32.864 1.00 0.00 47 MET A O 9
ATOM 12618 N N . LEU A 1 54 ? 45.620 29.375 34.070 1.00 0.00 48 LEU A N 9
ATOM 12619 C CA . LEU A 1 54 ? 45.518 28.380 32.995 1.00 0.00 48 LEU A CA 9
ATOM 12620 C C . LEU A 1 54 ? 44.056 28.143 32.599 1.00 0.00 48 LEU A C 9
ATOM 12621 O O . LEU A 1 54 ? 43.736 28.308 31.429 1.00 0.00 48 LEU A O 9
ATOM 12637 N N . ALA A 1 55 ? 43.166 27.800 33.534 1.00 0.00 49 ALA A N 9
ATOM 12638 C CA . ALA A 1 55 ? 41.766 27.503 33.218 1.00 0.00 49 ALA A CA 9
ATOM 12639 C C . ALA A 1 55 ? 41.076 28.686 32.512 1.00 0.00 49 ALA A C 9
ATOM 12640 O O . ALA A 1 55 ? 40.476 28.520 31.447 1.00 0.00 49 ALA A O 9
ATOM 12647 N N . GLN A 1 56 ? 41.254 29.904 33.034 1.00 0.00 50 GLN A N 9
ATOM 12648 C CA . GLN A 1 56 ? 40.714 31.106 32.402 1.00 0.00 50 GLN A CA 9
ATOM 12649 C C . GLN A 1 56 ? 41.385 31.411 31.051 1.00 0.00 50 GLN A C 9
ATOM 12650 O O . GLN A 1 56 ? 40.672 31.705 30.094 1.00 0.00 50 GLN A O 9
ATOM 12664 N N . LEU A 1 57 ? 42.711 31.260 30.895 1.00 0.00 51 LEU A N 9
ATOM 12665 C CA . LEU A 1 57 ? 43.355 31.382 29.575 1.00 0.00 51 LEU A CA 9
ATOM 12666 C C . LEU A 1 57 ? 42.839 30.337 28.575 1.00 0.00 51 LEU A C 9
ATOM 12667 O O . LEU A 1 57 ? 42.600 30.672 27.416 1.00 0.00 51 LEU A O 9
ATOM 12683 N N . ARG A 1 58 ? 42.601 29.097 29.009 1.00 0.00 52 ARG A N 9
ATOM 12684 C CA . ARG A 1 58 ? 42.055 28.015 28.177 1.00 0.00 52 ARG A CA 9
ATOM 12685 C C . ARG A 1 58 ? 40.617 28.293 27.744 1.00 0.00 52 ARG A C 9
ATOM 12686 O O . ARG A 1 58 ? 40.238 27.958 26.622 1.00 0.00 52 ARG A O 9
ATOM 12707 N N . GLU A 1 59 ? 39.835 28.977 28.578 1.00 0.00 53 GLU A N 9
ATOM 12708 C CA . GLU A 1 59 ? 38.505 29.466 28.195 1.00 0.00 53 GLU A CA 9
ATOM 12709 C C . GLU A 1 59 ? 38.518 30.704 27.277 1.00 0.00 53 GLU A C 9
ATOM 12710 O O . GLU A 1 59 ? 37.617 30.845 26.443 1.00 0.00 53 GLU A O 9
ATOM 12722 N N . ARG A 1 60 ? 39.519 31.591 27.397 1.00 0.00 54 ARG A N 9
ATOM 12723 C CA . ARG A 1 60 ? 39.700 32.778 26.532 1.00 0.00 54 ARG A CA 9
ATOM 12724 C C . ARG A 1 60 ? 40.342 32.463 25.175 1.00 0.00 54 ARG A C 9
ATOM 12725 O O . ARG A 1 60 ? 40.075 33.171 24.203 1.00 0.00 54 ARG A O 9
ATOM 12746 N N . HIS A 1 61 ? 41.225 31.463 25.118 1.00 0.00 55 HIS A N 9
ATOM 12747 C CA . HIS A 1 61 ? 42.166 31.244 24.009 1.00 0.00 55 HIS A CA 9
ATOM 12748 C C . HIS A 1 61 ? 42.190 29.797 23.455 1.00 0.00 55 HIS A C 9
ATOM 12749 O O . HIS A 1 61 ? 42.794 29.548 22.407 1.00 0.00 55 HIS A O 9
ATOM 12763 N N . GLY A 1 62 ? 41.549 28.826 24.117 1.00 0.00 56 GLY A N 9
ATOM 12764 C CA . GLY A 1 62 ? 41.425 27.441 23.632 1.00 0.00 56 GLY A CA 9
ATOM 12765 C C . GLY A 1 62 ? 42.719 26.611 23.624 1.00 0.00 56 GLY A C 9
ATOM 12766 O O . GLY A 1 62 ? 42.808 25.633 22.874 1.00 0.00 56 GLY A O 9
ATOM 12770 N N . VAL A 1 63 ? 43.730 26.998 24.413 1.00 0.00 57 VAL A N 9
ATOM 12771 C CA . VAL A 1 63 ? 45.076 26.385 24.441 1.00 0.00 57 VAL A CA 9
ATOM 12772 C C . VAL A 1 63 ? 45.555 26.037 25.850 1.00 0.00 57 VAL A C 9
ATOM 12773 O O . VAL A 1 63 ? 45.066 26.577 26.841 1.00 0.00 57 VAL A O 9
ATOM 12786 N N . ASP A 1 64 ? 46.509 25.109 25.915 1.00 0.00 58 ASP A N 9
ATOM 12787 C CA . ASP A 1 64 ? 47.054 24.523 27.141 1.00 0.00 58 ASP A CA 9
ATOM 12788 C C . ASP A 1 64 ? 48.335 25.230 27.649 1.00 0.00 58 ASP A C 9
ATOM 12789 O O . ASP A 1 64 ? 49.048 25.878 26.883 1.00 0.00 58 ASP A O 9
ATOM 12798 N N . LEU A 1 65 ? 48.674 25.031 28.930 1.00 0.00 59 LEU A N 9
ATOM 12799 C CA . LEU A 1 65 ? 50.028 25.215 29.479 1.00 0.00 59 LEU A CA 9
ATOM 12800 C C . LEU A 1 65 ? 50.551 23.834 29.925 1.00 0.00 59 LEU A C 9
ATOM 12801 O O . LEU A 1 65 ? 50.343 23.451 31.086 1.00 0.00 59 LEU A O 9
ATOM 12817 N N . PRO A 1 66 ? 51.176 23.048 29.026 1.00 0.00 60 PRO A N 9
ATOM 12818 C CA . PRO A 1 66 ? 51.634 21.694 29.326 1.00 0.00 60 PRO A CA 9
ATOM 12819 C C . PRO A 1 66 ? 52.746 21.680 30.376 1.00 0.00 60 PRO A C 9
ATOM 12820 O O . PRO A 1 66 ? 53.689 22.467 30.292 1.00 0.00 60 PRO A O 9
ATOM 12831 N N . LEU A 1 67 ? 52.673 20.756 31.334 1.00 0.00 61 LEU A N 9
ATOM 12832 C CA . LEU A 1 67 ? 53.641 20.649 32.435 1.00 0.00 61 LEU A CA 9
ATOM 12833 C C . LEU A 1 67 ? 55.088 20.414 31.959 1.00 0.00 61 LEU A C 9
ATOM 12834 O O . LEU A 1 67 ? 56.019 20.920 32.586 1.00 0.00 61 LEU A O 9
ATOM 12850 N N . ARG A 1 68 ? 55.277 19.710 30.836 1.00 0.00 62 ARG A N 9
ATOM 12851 C CA . ARG A 1 68 ? 56.571 19.500 30.159 1.00 0.00 62 ARG A CA 9
ATOM 12852 C C . ARG A 1 68 ? 57.193 20.822 29.687 1.00 0.00 62 ARG A C 9
ATOM 12853 O O . ARG A 1 68 ? 58.304 21.170 30.095 1.00 0.00 62 ARG A O 9
ATOM 12874 N N . CYS A 1 69 ? 56.435 21.596 28.905 1.00 0.00 63 CYS A N 9
ATOM 12875 C CA . CYS A 1 69 ? 56.808 22.949 28.485 1.00 0.00 63 CYS A CA 9
ATOM 12876 C C . CYS A 1 69 ? 57.083 23.853 29.698 1.00 0.00 63 CYS A C 9
ATOM 12877 O O . CYS A 1 69 ? 58.104 24.531 29.740 1.00 0.00 63 CYS A O 9
ATOM 12885 N N . LEU A 1 70 ? 56.243 23.784 30.734 1.00 0.00 64 LEU A N 9
ATOM 12886 C CA . LEU A 1 70 ? 56.422 24.516 31.991 1.00 0.00 64 LEU A CA 9
ATOM 12887 C C . LEU A 1 70 ? 57.694 24.102 32.759 1.00 0.00 64 LEU A C 9
ATOM 12888 O O . LEU A 1 70 ? 58.284 24.921 33.466 1.00 0.00 64 LEU A O 9
ATOM 12904 N N . TYR A 1 71 ? 58.139 22.848 32.620 1.00 0.00 65 TYR A N 9
ATOM 12905 C CA . TYR A 1 71 ? 59.402 22.363 33.189 1.00 0.00 65 TYR A CA 9
ATOM 12906 C C . TYR A 1 71 ? 60.633 22.880 32.425 1.00 0.00 65 TYR A C 9
ATOM 12907 O O . TYR A 1 71 ? 61.619 23.286 33.054 1.00 0.00 65 TYR A O 9
ATOM 12925 N N . GLU A 1 72 ? 60.591 22.887 31.086 1.00 0.00 66 GLU A N 9
ATOM 12926 C CA . GLU A 1 72 ? 61.744 23.325 30.268 1.00 0.00 66 GLU A CA 9
ATOM 12927 C C . GLU A 1 72 ? 61.818 24.846 30.020 1.00 0.00 66 GLU A C 9
ATOM 12928 O O . GLU A 1 72 ? 62.918 25.387 29.888 1.00 0.00 66 GLU A O 9
ATOM 12940 N N . ALA A 1 73 ? 60.681 25.547 30.003 1.00 0.00 67 ALA A N 9
ATOM 12941 C CA . ALA A 1 73 ? 60.548 26.969 29.672 1.00 0.00 67 ALA A CA 9
ATOM 12942 C C . ALA A 1 73 ? 59.453 27.677 30.519 1.00 0.00 67 ALA A C 9
ATOM 12943 O O . ALA A 1 73 ? 58.389 28.020 30.000 1.00 0.00 67 ALA A O 9
ATOM 12950 N N . PRO A 1 74 ? 59.689 27.934 31.824 1.00 0.00 68 PRO A N 9
ATOM 12951 C CA . PRO A 1 74 ? 58.703 28.548 32.727 1.00 0.00 68 PRO A CA 9
ATOM 12952 C C . PRO A 1 74 ? 58.432 30.053 32.500 1.00 0.00 68 PRO A C 9
ATOM 12953 O O . PRO A 1 74 ? 57.648 30.640 33.249 1.00 0.00 68 PRO A O 9
ATOM 12964 N N . THR A 1 75 ? 59.047 30.695 31.501 1.00 0.00 69 THR A N 9
ATOM 12965 C CA . THR A 1 75 ? 58.722 32.058 31.040 1.00 0.00 69 THR A CA 9
ATOM 12966 C C . THR A 1 75 ? 57.533 32.038 30.075 1.00 0.00 69 THR A C 9
ATOM 12967 O O . THR A 1 75 ? 57.584 31.382 29.036 1.00 0.00 69 THR A O 9
ATOM 12978 N N . VAL A 1 76 ? 56.465 32.798 30.359 1.00 0.00 70 VAL A N 9
ATOM 12979 C CA . VAL A 1 76 ? 55.236 32.824 29.524 1.00 0.00 70 VAL A CA 9
ATOM 12980 C C . VAL A 1 76 ? 55.530 33.208 28.063 1.00 0.00 70 VAL A C 9
ATOM 12981 O O . VAL A 1 76 ? 54.913 32.656 27.156 1.00 0.00 70 VAL A O 9
ATOM 12994 N N . ALA A 1 77 ? 56.501 34.092 27.808 1.00 0.00 71 ALA A N 9
ATOM 12995 C CA . ALA A 1 77 ? 56.935 34.452 26.453 1.00 0.00 71 ALA A CA 9
ATOM 12996 C C . ALA A 1 77 ? 57.456 33.246 25.643 1.00 0.00 71 ALA A C 9
ATOM 12997 O O . ALA A 1 77 ? 57.076 33.046 24.485 1.00 0.00 71 ALA A O 9
ATOM 13004 N N . ARG A 1 78 ? 58.307 32.423 26.265 1.00 0.00 72 ARG A N 9
ATOM 13005 C CA . ARG A 1 78 ? 58.962 31.252 25.662 1.00 0.00 72 ARG A CA 9
ATOM 13006 C C . ARG A 1 78 ? 58.052 30.026 25.643 1.00 0.00 72 ARG A C 9
ATOM 13007 O O . ARG A 1 78 ? 58.097 29.237 24.699 1.00 0.00 72 ARG A O 9
ATOM 13028 N N . LEU A 1 79 ? 57.154 29.916 26.621 1.00 0.00 73 LEU A N 9
ATOM 13029 C CA . LEU A 1 79 ? 56.008 29.013 26.568 1.00 0.00 73 LEU A CA 9
ATOM 13030 C C . LEU A 1 79 ? 55.145 29.331 25.351 1.00 0.00 73 LEU A C 9
ATOM 13031 O O . LEU A 1 79 ? 54.907 28.450 24.537 1.00 0.00 73 LEU A O 9
ATOM 13047 N N . ALA A 1 80 ? 54.759 30.592 25.149 1.00 0.00 74 ALA A N 9
ATOM 13048 C CA . ALA A 1 80 ? 54.013 30.977 23.957 1.00 0.00 74 ALA A CA 9
ATOM 13049 C C . ALA A 1 80 ? 54.810 30.672 22.669 1.00 0.00 74 ALA A C 9
ATOM 13050 O O . ALA A 1 80 ? 54.248 30.116 21.724 1.00 0.00 74 ALA A O 9
ATOM 13057 N N . GLU A 1 81 ? 56.130 30.923 22.648 1.00 0.00 75 GLU A N 9
ATOM 13058 C CA . GLU A 1 81 ? 56.937 30.606 21.453 1.00 0.00 75 GLU A CA 9
ATOM 13059 C C . GLU A 1 81 ? 57.017 29.100 21.163 1.00 0.00 75 GLU A C 9
ATOM 13060 O O . GLU A 1 81 ? 57.020 28.714 19.992 1.00 0.00 75 GLU A O 9
ATOM 13072 N N . THR A 1 82 ? 57.074 28.245 22.186 1.00 0.00 76 THR A N 9
ATOM 13073 C CA . THR A 1 82 ? 57.153 26.781 22.019 1.00 0.00 76 THR A CA 9
ATOM 13074 C C . THR A 1 82 ? 55.787 26.148 21.763 1.00 0.00 76 THR A C 9
ATOM 13075 O O . THR A 1 82 ? 55.674 25.284 20.899 1.00 0.00 76 THR A O 9
ATOM 13086 N N . ILE A 1 83 ? 54.722 26.630 22.402 1.00 0.00 77 ILE A N 9
ATOM 13087 C CA . ILE A 1 83 ? 53.337 26.192 22.167 1.00 0.00 77 ILE A CA 9
ATOM 13088 C C . ILE A 1 83 ? 52.830 26.603 20.776 1.00 0.00 77 ILE A C 9
ATOM 13089 O O . ILE A 1 83 ? 52.031 25.870 20.189 1.00 0.00 77 ILE A O 9
ATOM 13105 N N . VAL A 1 84 ? 53.307 27.714 20.199 1.00 0.00 78 VAL A N 9
ATOM 13106 C CA . VAL A 1 84 ? 53.137 27.968 18.752 1.00 0.00 78 VAL A CA 9
ATOM 13107 C C . VAL A 1 84 ? 54.057 27.069 17.901 1.00 0.00 78 VAL A C 9
ATOM 13108 O O . VAL A 1 84 ? 53.551 26.346 17.041 1.00 0.00 78 VAL A O 9
ATOM 13121 N N . ARG A 1 85 ? 55.379 27.026 18.149 1.00 0.00 79 ARG A N 9
ATOM 13122 C CA . ARG A 1 85 ? 56.359 26.294 17.301 1.00 0.00 79 ARG A CA 9
ATOM 13123 C C . ARG A 1 85 ? 56.124 24.779 17.226 1.00 0.00 79 ARG A C 9
ATOM 13124 O O . ARG A 1 85 ? 56.388 24.176 16.183 1.00 0.00 79 ARG A O 9
ATOM 13145 N N . LEU A 1 86 ? 55.644 24.168 18.309 1.00 0.00 80 LEU A N 9
ATOM 13146 C CA . LEU A 1 86 ? 55.323 22.740 18.421 1.00 0.00 80 LEU A CA 9
ATOM 13147 C C . LEU A 1 86 ? 53.805 22.462 18.355 1.00 0.00 80 LEU A C 9
ATOM 13148 O O . LEU A 1 86 ? 53.391 21.313 18.504 1.00 0.00 80 LEU A O 9
ATOM 13164 N N . ALA A 1 87 ? 52.975 23.497 18.163 1.00 0.00 81 ALA A N 9
ATOM 13165 C CA . ALA A 1 87 ? 51.503 23.502 18.130 1.00 0.00 81 ALA A CA 9
ATOM 13166 C C . ALA A 1 87 ? 50.745 22.964 19.368 1.00 0.00 81 ALA A C 9
ATOM 13167 O O . ALA A 1 87 ? 49.573 23.321 19.540 1.00 0.00 81 ALA A O 9
ATOM 13174 N N . ALA A 1 88 ? 51.365 22.132 20.214 1.00 0.00 82 ALA A N 9
ATOM 13175 C CA . ALA A 1 88 ? 50.739 21.354 21.292 1.00 0.00 82 ALA A CA 9
ATOM 13176 C C . ALA A 1 88 ? 49.445 20.649 20.807 1.00 0.00 82 ALA A C 9
ATOM 13177 O O . ALA A 1 88 ? 48.340 21.094 21.140 1.00 0.00 82 ALA A O 9
ATOM 13184 N N . PRO A 1 89 ? 49.554 19.613 19.946 1.00 0.00 83 PRO A N 9
ATOM 13185 C CA . PRO A 1 89 ? 48.498 19.233 19.003 1.00 0.00 83 PRO A CA 9
ATOM 13186 C C . PRO A 1 89 ? 47.093 19.022 19.588 1.00 0.00 83 PRO A C 9
ATOM 13187 O O . PRO A 1 89 ? 46.150 19.626 19.080 1.00 0.00 83 PRO A O 9
ATOM 13198 N N . ALA A 1 90 ? 46.934 18.265 20.678 1.00 0.00 84 ALA A N 9
ATOM 13199 C CA . ALA A 1 90 ? 45.623 18.022 21.288 1.00 0.00 84 ALA A CA 9
ATOM 13200 C C . ALA A 1 90 ? 45.692 18.037 22.832 1.00 0.00 84 ALA A C 9
ATOM 13201 O O . ALA A 1 90 ? 46.423 17.217 23.402 1.00 0.00 84 ALA A O 9
ATOM 13208 N N . PRO A 1 91 ? 44.940 18.918 23.525 1.00 0.00 85 PRO A N 9
ATOM 13209 C CA . PRO A 1 91 ? 44.868 18.961 24.991 1.00 0.00 85 PRO A CA 9
ATOM 13210 C C . PRO A 1 91 ? 44.239 17.703 25.606 1.00 0.00 85 PRO A C 9
ATOM 13211 O O . PRO A 1 91 ? 43.413 17.035 24.969 1.00 0.00 85 PRO A O 9
ATOM 13222 N N . SER A 1 92 ? 44.577 17.406 26.862 1.00 0.00 86 SER A N 9
ATOM 13223 C CA . SER A 1 92 ? 43.987 16.295 27.623 1.00 0.00 86 SER A CA 9
ATOM 13224 C C . SER A 1 92 ? 42.524 16.565 27.980 1.00 0.00 86 SER A C 9
ATOM 13225 O O . SER A 1 92 ? 42.148 17.692 28.303 1.00 0.00 86 SER A O 9
ATOM 13233 N N . GLY A 1 93 ? 41.708 15.512 27.999 1.00 0.00 87 GLY A N 9
ATOM 13234 C CA . GLY A 1 93 ? 40.271 15.548 28.265 1.00 0.00 87 GLY A CA 9
ATOM 13235 C C . GLY A 1 93 ? 39.924 15.376 29.739 1.00 0.00 87 GLY A C 9
ATOM 13236 O O . GLY A 1 93 ? 38.855 14.851 30.068 1.00 0.00 87 GLY A O 9
ATOM 13240 N N . ASP A 1 94 ? 40.852 15.740 30.626 1.00 0.00 88 ASP A N 9
ATOM 13241 C CA . ASP A 1 94 ? 40.744 15.537 32.068 1.00 0.00 88 ASP A CA 9
ATOM 13242 C C . ASP A 1 94 ? 40.255 16.807 32.795 1.00 0.00 88 ASP A C 9
ATOM 13243 O O . ASP A 1 94 ? 40.453 17.925 32.306 1.00 0.00 88 ASP A O 9
ATOM 13252 N N . GLN A 1 95 ? 39.623 16.639 33.956 1.00 0.00 89 GLN A N 9
ATOM 13253 C CA . GLN A 1 95 ? 39.039 17.698 34.794 1.00 0.00 89 GLN A CA 9
ATOM 13254 C C . GLN A 1 95 ? 40.081 18.483 35.614 1.00 0.00 89 GLN A C 9
ATOM 13255 O O . GLN A 1 95 ? 41.210 18.022 35.791 1.00 0.00 89 GLN A O 9
ATOM 13269 N N . ASP A 1 96 ? 39.710 19.656 36.142 1.00 0.00 90 ASP A N 9
ATOM 13270 C CA . ASP A 1 96 ? 40.619 20.578 36.851 1.00 0.00 90 ASP A CA 9
ATOM 13271 C C . ASP A 1 96 ? 40.028 21.076 38.183 1.00 0.00 90 ASP A C 9
ATOM 13272 O O . ASP A 1 96 ? 38.840 21.405 38.261 1.00 0.00 90 ASP A O 9
ATOM 13281 N N . ASP A 1 97 ? 40.860 21.211 39.220 1.00 0.00 91 ASP A N 9
ATOM 13282 C CA . ASP A 1 97 ? 40.477 21.788 40.523 1.00 0.00 91 ASP A CA 9
ATOM 13283 C C . ASP A 1 97 ? 40.839 23.271 40.700 1.00 0.00 91 ASP A C 9
ATOM 13284 O O . ASP A 1 97 ? 40.267 23.934 41.567 1.00 0.00 91 ASP A O 9
ATOM 13293 N N . ALA A 1 98 ? 41.711 23.812 39.841 1.00 0.00 92 ALA A N 9
ATOM 13294 C CA . ALA A 1 98 ? 42.020 25.241 39.730 1.00 0.00 92 ALA A CA 9
ATOM 13295 C C . ALA A 1 98 ? 42.370 25.907 41.082 1.00 0.00 92 ALA A C 9
ATOM 13296 O O . ALA A 1 98 ? 43.392 25.563 41.681 1.00 0.00 92 ALA A O 9
ATOM 13303 N N . SER A 1 99 ? 41.532 26.820 41.584 1.00 0.00 93 SER A N 9
ATOM 13304 C CA . SER A 1 99 ? 41.671 27.461 42.898 1.00 0.00 93 SER A CA 9
ATOM 13305 C C . SER A 1 99 ? 40.336 27.592 43.636 1.00 0.00 93 SER A C 9
ATOM 13306 O O . SER A 1 99 ? 39.258 27.486 43.048 1.00 0.00 93 SER A O 9
ATOM 13314 N N . GLU A 1 100 ? 40.416 27.956 44.915 1.00 0.00 94 GLU A N 9
ATOM 13315 C CA . GLU A 1 100 ? 39.360 28.709 45.602 1.00 0.00 94 GLU A CA 9
ATOM 13316 C C . GLU A 1 100 ? 39.028 30.029 44.869 1.00 0.00 94 GLU A C 9
ATOM 13317 O O . GLU A 1 100 ? 39.843 30.545 44.098 1.00 0.00 94 GLU A O 9
ATOM 13329 N N . TYR A 1 101 ? 37.845 30.596 45.114 1.00 0.00 95 TYR A N 9
ATOM 13330 C CA . TYR A 1 101 ? 37.427 31.896 44.573 1.00 0.00 95 TYR A CA 9
ATOM 13331 C C . TYR A 1 101 ? 36.643 32.705 45.619 1.00 0.00 95 TYR A C 9
ATOM 13332 O O . TYR A 1 101 ? 35.789 32.153 46.318 1.00 0.00 95 TYR A O 9
ATOM 13350 N N . GLU A 1 102 ? 36.916 34.010 45.700 1.00 0.00 96 GLU A N 9
ATOM 13351 C CA . GLU A 1 102 ? 36.138 35.006 46.455 1.00 0.00 96 GLU A CA 9
ATOM 13352 C C . GLU A 1 102 ? 35.064 35.687 45.585 1.00 0.00 96 GLU A C 9
ATOM 13353 O O . GLU A 1 102 ? 35.236 35.862 44.374 1.00 0.00 96 GLU A O 9
ATOM 13365 N N . GLU A 1 103 ? 33.978 36.156 46.208 1.00 0.00 97 GLU A N 9
ATOM 13366 C CA . GLU A 1 103 ? 32.903 36.900 45.532 1.00 0.00 97 GLU A CA 9
ATOM 13367 C C . GLU A 1 103 ? 33.214 38.400 45.333 1.00 0.00 97 GLU A C 9
ATOM 13368 O O . GLU A 1 103 ? 32.433 39.120 44.714 1.00 0.00 97 GLU A O 9
ATOM 13380 N N . GLY A 1 104 ? 34.354 38.879 45.840 1.00 0.00 98 GLY A N 9
ATOM 13381 C CA . GLY A 1 104 ? 34.820 40.267 45.690 1.00 0.00 98 GLY A CA 9
ATOM 13382 C C . GLY A 1 104 ? 34.144 41.268 46.635 1.00 0.00 98 GLY A C 9
ATOM 13383 O O . GLY A 1 104 ? 34.120 42.466 46.346 1.00 0.00 98 GLY A O 9
ATOM 13387 N N . VAL A 1 105 ? 33.566 40.789 47.743 1.00 0.00 99 VAL A N 9
ATOM 13388 C CA . VAL A 1 105 ? 32.851 41.574 48.775 1.00 0.00 99 VAL A CA 9
ATOM 13389 C C . VAL A 1 105 ? 31.777 42.512 48.184 1.00 0.00 99 VAL A C 9
ATOM 13390 O O . VAL A 1 105 ? 31.577 43.633 48.652 1.00 0.00 99 VAL A O 9
ATOM 13403 N N . ILE A 1 106 ? 31.087 42.071 47.127 1.00 0.00 100 ILE A N 9
ATOM 13404 C CA . ILE A 1 106 ? 30.043 42.860 46.456 1.00 0.00 100 ILE A CA 9
ATOM 13405 C C . ILE A 1 106 ? 28.734 42.866 47.260 1.00 0.00 100 ILE A C 9
ATOM 13406 O O . ILE A 1 106 ? 28.207 41.809 47.629 1.00 0.00 100 ILE A O 9
ATOM 13422 N N . ARG A 1 107 ? 28.200 44.059 47.535 1.00 0.00 101 ARG A N 9
ATOM 13423 C CA . ARG A 1 107 ? 27.003 44.295 48.364 1.00 0.00 101 ARG A CA 9
ATOM 13424 C C . ARG A 1 107 ? 26.050 45.266 47.690 1.00 0.00 101 ARG A C 9
ATOM 13425 O O . ARG A 1 107 ? 26.531 46.303 47.177 1.00 0.00 101 ARG A O 9
ATOM 13447 N N . GLY A 1 7 ? 41.152 44.859 34.333 1.00 0.00 1 GLY A N 10
ATOM 13448 C CA . GLY A 1 7 ? 41.729 45.901 33.473 1.00 0.00 1 GLY A CA 10
ATOM 13449 C C . GLY A 1 7 ? 42.726 46.758 34.231 1.00 0.00 1 GLY A C 10
ATOM 13450 O O . GLY A 1 7 ? 42.875 46.618 35.446 1.00 0.00 1 GLY A O 10
ATOM 13454 N N . ALA A 1 8 ? 43.441 47.622 33.508 1.00 0.00 2 ALA A N 10
ATOM 13455 C CA . ALA A 1 8 ? 44.563 48.427 34.006 1.00 0.00 2 ALA A CA 10
ATOM 13456 C C . ALA A 1 8 ? 44.804 49.695 33.161 1.00 0.00 2 ALA A C 10
ATOM 13457 O O . ALA A 1 8 ? 44.119 49.918 32.156 1.00 0.00 2 ALA A O 10
ATOM 13464 N N . ALA A 1 9 ? 45.788 50.513 33.548 1.00 0.00 3 ALA A N 10
ATOM 13465 C CA . ALA A 1 9 ? 46.240 51.691 32.797 1.00 0.00 3 ALA A CA 10
ATOM 13466 C C . ALA A 1 9 ? 47.609 51.487 32.114 1.00 0.00 3 ALA A C 10
ATOM 13467 O O . ALA A 1 9 ? 47.855 52.039 31.038 1.00 0.00 3 ALA A O 10
ATOM 13474 N N . ALA A 1 10 ? 48.495 50.680 32.706 1.00 0.00 4 ALA A N 10
ATOM 13475 C CA . ALA A 1 10 ? 49.843 50.423 32.199 1.00 0.00 4 ALA A CA 10
ATOM 13476 C C . ALA A 1 10 ? 49.853 49.601 30.896 1.00 0.00 4 ALA A C 10
ATOM 13477 O O . ALA A 1 10 ? 49.012 48.716 30.694 1.00 0.00 4 ALA A O 10
ATOM 13484 N N . GLY A 1 11 ? 50.827 49.888 30.032 1.00 0.00 5 GLY A N 10
ATOM 13485 C CA . GLY A 1 11 ? 51.027 49.241 28.732 1.00 0.00 5 GLY A CA 10
ATOM 13486 C C . GLY A 1 11 ? 52.379 49.597 28.102 1.00 0.00 5 GLY A C 10
ATOM 13487 O O . GLY A 1 11 ? 53.252 50.161 28.763 1.00 0.00 5 GLY A O 10
ATOM 13491 N N . VAL A 1 12 ? 52.564 49.253 26.824 1.00 0.00 6 VAL A N 10
ATOM 13492 C CA . VAL A 1 12 ? 53.850 49.354 26.104 1.00 0.00 6 VAL A CA 10
ATOM 13493 C C . VAL A 1 12 ? 53.697 50.137 24.795 1.00 0.00 6 VAL A C 10
ATOM 13494 O O . VAL A 1 12 ? 52.765 49.893 24.020 1.00 0.00 6 VAL A O 10
ATOM 13507 N N . SER A 1 13 ? 54.613 51.073 24.528 1.00 0.00 7 SER A N 10
ATOM 13508 C CA . SER A 1 13 ? 54.573 51.953 23.348 1.00 0.00 7 SER A CA 10
ATOM 13509 C C . SER A 1 13 ? 54.696 51.192 22.026 1.00 0.00 7 SER A C 10
ATOM 13510 O O . SER A 1 13 ? 53.838 51.361 21.153 1.00 0.00 7 SER A O 10
ATOM 13518 N N . ALA A 1 14 ? 55.683 50.308 21.879 1.00 0.00 8 ALA A N 10
ATOM 13519 C CA . ALA A 1 14 ? 55.818 49.456 20.700 1.00 0.00 8 ALA A CA 10
ATOM 13520 C C . ALA A 1 14 ? 54.810 48.290 20.714 1.00 0.00 8 ALA A C 10
ATOM 13521 O O . ALA A 1 14 ? 54.534 47.684 21.754 1.00 0.00 8 ALA A O 10
ATOM 13528 N N . ALA A 1 15 ? 54.256 47.968 19.546 1.00 0.00 9 ALA A N 10
ATOM 13529 C CA . ALA A 1 15 ? 53.275 46.899 19.360 1.00 0.00 9 ALA A CA 10
ATOM 13530 C C . ALA A 1 15 ? 53.923 45.502 19.294 1.00 0.00 9 ALA A C 10
ATOM 13531 O O . ALA A 1 15 ? 54.894 45.287 18.566 1.00 0.00 9 ALA A O 10
ATOM 13538 N N . GLY A 1 16 ? 53.354 44.523 20.003 1.00 0.00 10 GLY A N 10
ATOM 13539 C CA . GLY A 1 16 ? 53.657 43.095 19.828 1.00 0.00 10 GLY A CA 10
ATOM 13540 C C . GLY A 1 16 ? 55.019 42.623 20.341 1.00 0.00 10 GLY A C 10
ATOM 13541 O O . GLY A 1 16 ? 55.467 41.552 19.927 1.00 0.00 10 GLY A O 10
ATOM 13545 N N . ILE A 1 17 ? 55.680 43.401 21.206 1.00 0.00 11 ILE A N 10
ATOM 13546 C CA . ILE A 1 17 ? 57.038 43.145 21.728 1.00 0.00 11 ILE A CA 10
ATOM 13547 C C . ILE A 1 17 ? 57.241 41.736 22.308 1.00 0.00 11 ILE A C 10
ATOM 13548 O O . ILE A 1 17 ? 58.322 41.169 22.161 1.00 0.00 11 ILE A O 10
ATOM 13564 N N . GLU A 1 18 ? 56.194 41.163 22.903 1.00 0.00 12 GLU A N 10
ATOM 13565 C CA . GLU A 1 18 ? 56.083 39.762 23.321 1.00 0.00 12 GLU A CA 10
ATOM 13566 C C . GLU A 1 18 ? 54.687 39.228 22.935 1.00 0.00 12 GLU A C 10
ATOM 13567 O O . GLU A 1 18 ? 53.771 40.039 22.731 1.00 0.00 12 GLU A O 10
ATOM 13579 N N . PRO A 1 19 ? 54.478 37.898 22.872 1.00 0.00 13 PRO A N 10
ATOM 13580 C CA . PRO A 1 19 ? 53.171 37.302 22.595 1.00 0.00 13 PRO A CA 10
ATOM 13581 C C . PRO A 1 19 ? 52.073 37.721 23.582 1.00 0.00 13 PRO A C 10
ATOM 13582 O O . PRO A 1 19 ? 52.332 38.028 24.752 1.00 0.00 13 PRO A O 10
ATOM 13593 N N . ASP A 1 20 ? 50.826 37.688 23.113 1.00 0.00 14 ASP A N 10
ATOM 13594 C CA . ASP A 1 20 ? 49.638 38.155 23.839 1.00 0.00 14 ASP A CA 10
ATOM 13595 C C . ASP A 1 20 ? 49.367 37.400 25.148 1.00 0.00 14 ASP A C 10
ATOM 13596 O O . ASP A 1 20 ? 48.759 37.968 26.051 1.00 0.00 14 ASP A O 10
ATOM 13605 N N . LEU A 1 21 ? 49.903 36.182 25.312 1.00 0.00 15 LEU A N 10
ATOM 13606 C CA . LEU A 1 21 ? 49.944 35.465 26.595 1.00 0.00 15 LEU A CA 10
ATOM 13607 C C . LEU A 1 21 ? 50.477 36.335 27.749 1.00 0.00 15 LEU A C 10
ATOM 13608 O O . LEU A 1 21 ? 50.008 36.213 28.878 1.00 0.00 15 LEU A O 10
ATOM 13624 N N . THR A 1 22 ? 51.399 37.262 27.465 1.00 0.00 16 THR A N 10
ATOM 13625 C CA . THR A 1 22 ? 51.917 38.197 28.485 1.00 0.00 16 THR A CA 10
ATOM 13626 C C . THR A 1 22 ? 50.847 39.187 28.953 1.00 0.00 16 THR A C 10
ATOM 13627 O O . THR A 1 22 ? 50.712 39.435 30.151 1.00 0.00 16 THR A O 10
ATOM 13638 N N . ALA A 1 23 ? 50.030 39.690 28.026 1.00 0.00 17 ALA A N 10
ATOM 13639 C CA . ALA A 1 23 ? 48.917 40.588 28.306 1.00 0.00 17 ALA A CA 10
ATOM 13640 C C . ALA A 1 23 ? 47.749 39.869 29.007 1.00 0.00 17 ALA A C 10
ATOM 13641 O O . ALA A 1 23 ? 47.115 40.429 29.905 1.00 0.00 17 ALA A O 10
ATOM 13648 N N . ILE A 1 24 ? 47.502 38.602 28.652 1.00 0.00 18 ILE A N 10
ATOM 13649 C CA . ILE A 1 24 ? 46.539 37.732 29.342 1.00 0.00 18 ILE A CA 10
ATOM 13650 C C . ILE A 1 24 ? 46.970 37.524 30.801 1.00 0.00 18 ILE A C 10
ATOM 13651 O O . ILE A 1 24 ? 46.177 37.737 31.714 1.00 0.00 18 ILE A O 10
ATOM 13667 N N . TRP A 1 25 ? 48.228 37.145 31.050 1.00 0.00 19 TRP A N 10
ATOM 13668 C CA . TRP A 1 25 ? 48.707 36.877 32.408 1.00 0.00 19 TRP A CA 10
ATOM 13669 C C . TRP A 1 25 ? 48.820 38.149 33.259 1.00 0.00 19 TRP A C 10
ATOM 13670 O O . TRP A 1 25 ? 48.384 38.125 34.411 1.00 0.00 19 TRP A O 10
ATOM 13691 N N . GLN A 1 26 ? 49.288 39.280 32.710 1.00 0.00 20 GLN A N 10
ATOM 13692 C CA . GLN A 1 26 ? 49.300 40.544 33.461 1.00 0.00 20 GLN A CA 10
ATOM 13693 C C . GLN A 1 26 ? 47.877 41.032 33.783 1.00 0.00 20 GLN A C 10
ATOM 13694 O O . GLN A 1 26 ? 47.646 41.529 34.887 1.00 0.00 20 GLN A O 10
ATOM 13708 N N . ALA A 1 27 ? 46.903 40.812 32.883 1.00 0.00 21 ALA A N 10
ATOM 13709 C CA . ALA A 1 27 ? 45.508 41.150 33.146 1.00 0.00 21 ALA A CA 10
ATOM 13710 C C . ALA A 1 27 ? 44.811 40.209 34.144 1.00 0.00 21 ALA A C 10
ATOM 13711 O O . ALA A 1 27 ? 44.077 40.696 35.007 1.00 0.00 21 ALA A O 10
ATOM 13718 N N . LEU A 1 28 ? 45.038 38.890 34.081 1.00 0.00 22 LEU A N 10
ATOM 13719 C CA . LEU A 1 28 ? 44.405 37.908 34.975 1.00 0.00 22 LEU A CA 10
ATOM 13720 C C . LEU A 1 28 ? 45.010 37.913 36.385 1.00 0.00 22 LEU A C 10
ATOM 13721 O O . LEU A 1 28 ? 44.284 37.652 37.348 1.00 0.00 22 LEU A O 10
ATOM 13737 N N . PHE A 1 29 ? 46.295 38.256 36.530 1.00 0.00 23 PHE A N 10
ATOM 13738 C CA . PHE A 1 29 ? 46.940 38.481 37.832 1.00 0.00 23 PHE A CA 10
ATOM 13739 C C . PHE A 1 29 ? 46.895 39.958 38.292 1.00 0.00 23 PHE A C 10
ATOM 13740 O O . PHE A 1 29 ? 47.343 40.287 39.397 1.00 0.00 23 PHE A O 10
ATOM 13757 N N . ALA A 1 30 ? 46.316 40.835 37.462 1.00 0.00 24 ALA A N 10
ATOM 13758 C CA . ALA A 1 30 ? 46.043 42.251 37.720 1.00 0.00 24 ALA A CA 10
ATOM 13759 C C . ALA A 1 30 ? 47.253 43.047 38.253 1.00 0.00 24 ALA A C 10
ATOM 13760 O O . ALA A 1 30 ? 47.164 43.745 39.273 1.00 0.00 24 ALA A O 10
ATOM 13767 N N . LEU A 1 31 ? 48.389 42.931 37.556 1.00 0.00 25 LEU A N 10
ATOM 13768 C CA . LEU A 1 31 ? 49.595 43.736 37.790 1.00 0.00 25 LEU A CA 10
ATOM 13769 C C . LEU A 1 31 ? 50.067 44.485 36.516 1.00 0.00 25 LEU A C 10
ATOM 13770 O O . LEU A 1 31 ? 49.673 44.107 35.407 1.00 0.00 25 LEU A O 10
ATOM 13786 N N . PRO A 1 32 ? 50.870 45.567 36.639 1.00 0.00 26 PRO A N 10
ATOM 13787 C CA . PRO A 1 32 ? 51.091 46.521 35.544 1.00 0.00 26 PRO A CA 10
ATOM 13788 C C . PRO A 1 32 ? 51.795 45.965 34.297 1.00 0.00 26 PRO A C 10
ATOM 13789 O O . PRO A 1 32 ? 51.485 46.399 33.183 1.00 0.00 26 PRO A O 10
ATOM 13800 N N . ALA A 1 33 ? 52.757 45.052 34.465 1.00 0.00 27 ALA A N 10
ATOM 13801 C CA . ALA A 1 33 ? 53.647 44.628 33.384 1.00 0.00 27 ALA A CA 10
ATOM 13802 C C . ALA A 1 33 ? 54.194 43.196 33.548 1.00 0.00 27 ALA A C 10
ATOM 13803 O O . ALA A 1 33 ? 54.793 42.870 34.580 1.00 0.00 27 ALA A O 10
ATOM 13810 N N . VAL A 1 34 ? 54.073 42.381 32.493 1.00 0.00 28 VAL A N 10
ATOM 13811 C CA . VAL A 1 34 ? 54.753 41.083 32.324 1.00 0.00 28 VAL A CA 10
ATOM 13812 C C . VAL A 1 34 ? 55.591 41.096 31.043 1.00 0.00 28 VAL A C 10
ATOM 13813 O O . VAL A 1 34 ? 55.071 41.331 29.949 1.00 0.00 28 VAL A O 10
ATOM 13826 N N . GLY A 1 35 ? 56.889 40.820 31.171 1.00 0.00 29 GLY A N 10
ATOM 13827 C CA . GLY A 1 35 ? 57.844 40.890 30.058 1.00 0.00 29 GLY A CA 10
ATOM 13828 C C . GLY A 1 35 ? 59.324 41.040 30.438 1.00 0.00 29 GLY A C 10
ATOM 13829 O O . GLY A 1 35 ? 60.166 41.032 29.538 1.00 0.00 29 GLY A O 10
ATOM 13833 N N . ARG A 1 36 ? 59.684 41.158 31.725 1.00 0.00 30 ARG A N 10
ATOM 13834 C CA . ARG A 1 36 ? 61.083 41.305 32.189 1.00 0.00 30 ARG A CA 10
ATOM 13835 C C . ARG A 1 36 ? 61.808 39.956 32.370 1.00 0.00 30 ARG A C 10
ATOM 13836 O O . ARG A 1 36 ? 62.383 39.690 33.422 1.00 0.00 30 ARG A O 10
ATOM 13857 N N . HIS A 1 37 ? 61.719 39.078 31.368 1.00 0.00 31 HIS A N 10
ATOM 13858 C CA . HIS A 1 37 ? 62.217 37.690 31.370 1.00 0.00 31 HIS A CA 10
ATOM 13859 C C . HIS A 1 37 ? 61.773 36.884 32.612 1.00 0.00 31 HIS A C 10
ATOM 13860 O O . HIS A 1 37 ? 62.595 36.424 33.410 1.00 0.00 31 HIS A O 10
ATOM 13874 N N . GLN A 1 38 ? 60.456 36.751 32.796 1.00 0.00 32 GLN A N 10
ATOM 13875 C CA . GLN A 1 38 ? 59.817 36.172 33.988 1.00 0.00 32 GLN A CA 10
ATOM 13876 C C . GLN A 1 38 ? 59.322 34.728 33.765 1.00 0.00 32 GLN A C 10
ATOM 13877 O O . GLN A 1 38 ? 58.655 34.431 32.769 1.00 0.00 32 GLN A O 10
ATOM 13891 N N . ASP A 1 39 ? 59.623 33.831 34.709 1.00 0.00 33 ASP A N 10
ATOM 13892 C CA . ASP A 1 39 ? 59.224 32.414 34.662 1.00 0.00 33 ASP A CA 10
ATOM 13893 C C . ASP A 1 39 ? 57.826 32.154 35.258 1.00 0.00 33 ASP A C 10
ATOM 13894 O O . ASP A 1 39 ? 57.389 32.816 36.206 1.00 0.00 33 ASP A O 10
ATOM 13903 N N . PHE A 1 40 ? 57.138 31.119 34.757 1.00 0.00 34 PHE A N 10
ATOM 13904 C CA . PHE A 1 40 ? 55.804 30.701 35.228 1.00 0.00 34 PHE A CA 10
ATOM 13905 C C . PHE A 1 40 ? 55.742 30.356 36.735 1.00 0.00 34 PHE A C 10
ATOM 13906 O O . PHE A 1 40 ? 54.677 30.439 37.351 1.00 0.00 34 PHE A O 10
ATOM 13923 N N . PHE A 1 41 ? 56.883 30.053 37.363 1.00 0.00 35 PHE A N 10
ATOM 13924 C CA . PHE A 1 41 ? 56.994 29.877 38.815 1.00 0.00 35 PHE A CA 10
ATOM 13925 C C . PHE A 1 41 ? 56.570 31.129 39.599 1.00 0.00 35 PHE A C 10
ATOM 13926 O O . PHE A 1 41 ? 55.847 31.010 40.586 1.00 0.00 35 PHE A O 10
ATOM 13943 N N . ALA A 1 42 ? 56.934 32.329 39.131 1.00 0.00 36 ALA A N 10
ATOM 13944 C CA . ALA A 1 42 ? 56.523 33.597 39.737 1.00 0.00 36 ALA A CA 10
ATOM 13945 C C . ALA A 1 42 ? 55.197 34.125 39.166 1.00 0.00 36 ALA A C 10
ATOM 13946 O O . ALA A 1 42 ? 54.353 34.630 39.911 1.00 0.00 36 ALA A O 10
ATOM 13953 N N . LEU A 1 43 ? 55.008 33.997 37.847 1.00 0.00 37 LEU A N 10
ATOM 13954 C CA . LEU A 1 43 ? 53.857 34.556 37.127 1.00 0.00 37 LEU A CA 10
ATOM 13955 C C . LEU A 1 43 ? 52.523 33.874 37.463 1.00 0.00 37 LEU A C 10
ATOM 13956 O O . LEU A 1 43 ? 51.476 34.486 37.274 1.00 0.00 37 LEU A O 10
ATOM 13972 N N . GLY A 1 44 ? 52.546 32.644 37.990 1.00 0.00 38 GLY A N 10
ATOM 13973 C CA . GLY A 1 44 ? 51.334 31.939 38.421 1.00 0.00 38 GLY A CA 10
ATOM 13974 C C . GLY A 1 44 ? 50.611 32.596 39.606 1.00 0.00 38 GLY A C 10
ATOM 13975 O O . GLY A 1 44 ? 49.410 32.389 39.767 1.00 0.00 38 GLY A O 10
ATOM 13979 N N . GLY A 1 45 ? 51.308 33.402 40.418 1.00 0.00 39 GLY A N 10
ATOM 13980 C CA . GLY A 1 45 ? 50.760 34.232 41.501 1.00 0.00 39 GLY A CA 10
ATOM 13981 C C . GLY A 1 45 ? 50.282 33.486 42.755 1.00 0.00 39 GLY A C 10
ATOM 13982 O O . GLY A 1 45 ? 50.628 33.857 43.879 1.00 0.00 39 GLY A O 10
ATOM 13986 N N . ASP A 1 46 ? 49.511 32.416 42.586 1.00 0.00 40 ASP A N 10
ATOM 13987 C CA . ASP A 1 46 ? 49.107 31.452 43.618 1.00 0.00 40 ASP A CA 10
ATOM 13988 C C . ASP A 1 46 ? 48.898 30.071 42.979 1.00 0.00 40 ASP A C 10
ATOM 13989 O O . ASP A 1 46 ? 48.928 29.959 41.751 1.00 0.00 40 ASP A O 10
ATOM 13998 N N . SER A 1 47 ? 48.668 29.009 43.756 1.00 0.00 41 SER A N 10
ATOM 13999 C CA . SER A 1 47 ? 48.174 27.751 43.179 1.00 0.00 41 SER A CA 10
ATOM 14000 C C . SER A 1 47 ? 46.757 27.914 42.634 1.00 0.00 41 SER A C 10
ATOM 14001 O O . SER A 1 47 ? 46.487 27.511 41.507 1.00 0.00 41 SER A O 10
ATOM 14009 N N . GLN A 1 48 ? 45.880 28.610 43.363 1.00 0.00 42 GLN A N 10
ATOM 14010 C CA . GLN A 1 48 ? 44.509 28.882 42.927 1.00 0.00 42 GLN A CA 10
ATOM 14011 C C . GLN A 1 48 ? 44.485 29.779 41.678 1.00 0.00 42 GLN A C 10
ATOM 14012 O O . GLN A 1 48 ? 43.782 29.490 40.716 1.00 0.00 42 GLN A O 10
ATOM 14026 N N . LEU A 1 49 ? 45.308 30.833 41.662 1.00 0.00 43 LEU A N 10
ATOM 14027 C CA . LEU A 1 49 ? 45.423 31.779 40.544 1.00 0.00 43 LEU A CA 10
ATOM 14028 C C . LEU A 1 49 ? 46.059 31.105 39.305 1.00 0.00 43 LEU A C 10
ATOM 14029 O O . LEU A 1 49 ? 45.587 31.311 38.188 1.00 0.00 43 LEU A O 10
ATOM 14045 N N . GLY A 1 50 ? 47.035 30.206 39.501 1.00 0.00 44 GLY A N 10
ATOM 14046 C CA . GLY A 1 50 ? 47.596 29.355 38.446 1.00 0.00 44 GLY A CA 10
ATOM 14047 C C . GLY A 1 50 ? 46.564 28.397 37.837 1.00 0.00 44 GLY A C 10
ATOM 14048 O O . GLY A 1 50 ? 46.379 28.374 36.617 1.00 0.00 44 GLY A O 10
ATOM 14052 N N . LEU A 1 51 ? 45.839 27.654 38.686 1.00 0.00 45 LEU A N 10
ATOM 14053 C CA . LEU A 1 51 ? 44.749 26.758 38.279 1.00 0.00 45 LEU A CA 10
ATOM 14054 C C . LEU A 1 51 ? 43.648 27.510 37.512 1.00 0.00 45 LEU A C 10
ATOM 14055 O O . LEU A 1 51 ? 43.225 27.039 36.452 1.00 0.00 45 LEU A O 10
ATOM 14071 N N . ARG A 1 52 ? 43.248 28.692 38.011 1.00 0.00 46 ARG A N 10
ATOM 14072 C CA . ARG A 1 52 ? 42.286 29.618 37.386 1.00 0.00 46 ARG A CA 10
ATOM 14073 C C . ARG A 1 52 ? 42.743 30.051 35.998 1.00 0.00 46 ARG A C 10
ATOM 14074 O O . ARG A 1 52 ? 41.990 29.882 35.041 1.00 0.00 46 ARG A O 10
ATOM 14095 N N . MET A 1 53 ? 43.956 30.602 35.863 1.00 0.00 47 MET A N 10
ATOM 14096 C CA . MET A 1 53 ? 44.420 31.123 34.572 1.00 0.00 47 MET A CA 10
ATOM 14097 C C . MET A 1 53 ? 44.586 30.008 33.534 1.00 0.00 47 MET A C 10
ATOM 14098 O O . MET A 1 53 ? 44.186 30.200 32.386 1.00 0.00 47 MET A O 10
ATOM 14112 N N . LEU A 1 54 ? 45.102 28.835 33.932 1.00 0.00 48 LEU A N 10
ATOM 14113 C CA . LEU A 1 54 ? 45.267 27.698 33.025 1.00 0.00 48 LEU A CA 10
ATOM 14114 C C . LEU A 1 54 ? 43.899 27.206 32.543 1.00 0.00 48 LEU A C 10
ATOM 14115 O O . LEU A 1 54 ? 43.669 27.133 31.337 1.00 0.00 48 LEU A O 10
ATOM 14131 N N . ALA A 1 55 ? 42.971 26.931 33.465 1.00 0.00 49 ALA A N 10
ATOM 14132 C CA . ALA A 1 55 ? 41.657 26.413 33.109 1.00 0.00 49 ALA A CA 10
ATOM 14133 C C . ALA A 1 55 ? 40.856 27.421 32.270 1.00 0.00 49 ALA A C 10
ATOM 14134 O O . ALA A 1 55 ? 40.399 27.071 31.181 1.00 0.00 49 ALA A O 10
ATOM 14141 N N . GLN A 1 56 ? 40.747 28.683 32.706 1.00 0.00 50 GLN A N 10
ATOM 14142 C CA . GLN A 1 56 ? 40.007 29.705 31.955 1.00 0.00 50 GLN A CA 10
ATOM 14143 C C . GLN A 1 56 ? 40.608 29.930 30.559 1.00 0.00 50 GLN A C 10
ATOM 14144 O O . GLN A 1 56 ? 39.850 29.981 29.586 1.00 0.00 50 GLN A O 10
ATOM 14158 N N . LEU A 1 57 ? 41.939 29.997 30.416 1.00 0.00 51 LEU A N 10
ATOM 14159 C CA . LEU A 1 57 ? 42.573 30.171 29.105 1.00 0.00 51 LEU A CA 10
ATOM 14160 C C . LEU A 1 57 ? 42.431 28.930 28.209 1.00 0.00 51 LEU A C 10
ATOM 14161 O O . LEU A 1 57 ? 42.162 29.071 27.016 1.00 0.00 51 LEU A O 10
ATOM 14177 N N . ARG A 1 58 ? 42.532 27.714 28.758 1.00 0.00 52 ARG A N 10
ATOM 14178 C CA . ARG A 1 58 ? 42.291 26.466 28.014 1.00 0.00 52 ARG A CA 10
ATOM 14179 C C . ARG A 1 58 ? 40.864 26.391 27.477 1.00 0.00 52 ARG A C 10
ATOM 14180 O O . ARG A 1 58 ? 40.645 25.995 26.330 1.00 0.00 52 ARG A O 10
ATOM 14201 N N . GLU A 1 59 ? 39.905 26.823 28.286 1.00 0.00 53 GLU A N 10
ATOM 14202 C CA . GLU A 1 59 ? 38.475 26.853 27.974 1.00 0.00 53 GLU A CA 10
ATOM 14203 C C . GLU A 1 59 ? 38.076 28.002 27.025 1.00 0.00 53 GLU A C 10
ATOM 14204 O O . GLU A 1 59 ? 37.099 27.862 26.286 1.00 0.00 53 GLU A O 10
ATOM 14216 N N . ARG A 1 60 ? 38.825 29.117 27.011 1.00 0.00 54 ARG A N 10
ATOM 14217 C CA . ARG A 1 60 ? 38.599 30.289 26.134 1.00 0.00 54 ARG A CA 10
ATOM 14218 C C . ARG A 1 60 ? 39.345 30.222 24.793 1.00 0.00 54 ARG A C 10
ATOM 14219 O O . ARG A 1 60 ? 38.753 30.536 23.758 1.00 0.00 54 ARG A O 10
ATOM 14240 N N . HIS A 1 61 ? 40.617 29.819 24.806 1.00 0.00 55 HIS A N 10
ATOM 14241 C CA . HIS A 1 61 ? 41.578 29.970 23.699 1.00 0.00 55 HIS A CA 10
ATOM 14242 C C . HIS A 1 61 ? 42.093 28.638 23.116 1.00 0.00 55 HIS A C 10
ATOM 14243 O O . HIS A 1 61 ? 42.688 28.648 22.039 1.00 0.00 55 HIS A O 10
ATOM 14257 N N . GLY A 1 62 ? 41.880 27.492 23.780 1.00 0.00 56 GLY A N 10
ATOM 14258 C CA . GLY A 1 62 ? 42.256 26.178 23.234 1.00 0.00 56 GLY A CA 10
ATOM 14259 C C . GLY A 1 62 ? 43.754 25.863 23.308 1.00 0.00 56 GLY A C 10
ATOM 14260 O O . GLY A 1 62 ? 44.367 25.535 22.289 1.00 0.00 56 GLY A O 10
ATOM 14264 N N . VAL A 1 63 ? 44.346 26.001 24.499 1.00 0.00 57 VAL A N 10
ATOM 14265 C CA . VAL A 1 63 ? 45.777 25.768 24.787 1.00 0.00 57 VAL A CA 10
ATOM 14266 C C . VAL A 1 63 ? 45.960 25.104 26.158 1.00 0.00 57 VAL A C 10
ATOM 14267 O O . VAL A 1 63 ? 45.136 25.285 27.046 1.00 0.00 57 VAL A O 10
ATOM 14280 N N . ASP A 1 64 ? 47.050 24.367 26.349 1.00 0.00 58 ASP A N 10
ATOM 14281 C CA . ASP A 1 64 ? 47.498 23.807 27.637 1.00 0.00 58 ASP A CA 10
ATOM 14282 C C . ASP A 1 64 ? 49.004 24.089 27.818 1.00 0.00 58 ASP A C 10
ATOM 14283 O O . ASP A 1 64 ? 49.682 24.425 26.844 1.00 0.00 58 ASP A O 10
ATOM 14292 N N . LEU A 1 65 ? 49.531 23.971 29.040 1.00 0.00 59 LEU A N 10
ATOM 14293 C CA . LEU A 1 65 ? 50.940 24.204 29.388 1.00 0.00 59 LEU A CA 10
ATOM 14294 C C . LEU A 1 65 ? 51.590 22.881 29.855 1.00 0.00 59 LEU A C 10
ATOM 14295 O O . LEU A 1 65 ? 51.469 22.541 31.036 1.00 0.00 59 LEU A O 10
ATOM 14311 N N . PRO A 1 66 ? 52.261 22.112 28.976 1.00 0.00 60 PRO A N 10
ATOM 14312 C CA . PRO A 1 66 ? 52.892 20.839 29.337 1.00 0.00 60 PRO A CA 10
ATOM 14313 C C . PRO A 1 66 ? 54.191 21.000 30.141 1.00 0.00 60 PRO A C 10
ATOM 14314 O O . PRO A 1 66 ? 54.927 21.975 29.980 1.00 0.00 60 PRO A O 10
ATOM 14325 N N . LEU A 1 67 ? 54.538 19.997 30.949 1.00 0.00 61 LEU A N 10
ATOM 14326 C CA . LEU A 1 67 ? 55.771 19.978 31.746 1.00 0.00 61 LEU A CA 10
ATOM 14327 C C . LEU A 1 67 ? 57.044 19.963 30.876 1.00 0.00 61 LEU A C 10
ATOM 14328 O O . LEU A 1 67 ? 58.084 20.480 31.295 1.00 0.00 61 LEU A O 10
ATOM 14344 N N . ARG A 1 68 ? 56.952 19.441 29.643 1.00 0.00 62 ARG A N 10
ATOM 14345 C CA . ARG A 1 68 ? 58.033 19.460 28.638 1.00 0.00 62 ARG A CA 10
ATOM 14346 C C . ARG A 1 68 ? 58.325 20.874 28.150 1.00 0.00 62 ARG A C 10
ATOM 14347 O O . ARG A 1 68 ? 59.491 21.270 28.115 1.00 0.00 62 ARG A O 10
ATOM 14368 N N . CYS A 1 69 ? 57.269 21.633 27.854 1.00 0.00 63 CYS A N 10
ATOM 14369 C CA . CYS A 1 69 ? 57.322 23.063 27.554 1.00 0.00 63 CYS A CA 10
ATOM 14370 C C . CYS A 1 69 ? 57.942 23.835 28.731 1.00 0.00 63 CYS A C 10
ATOM 14371 O O . CYS A 1 69 ? 58.917 24.559 28.553 1.00 0.00 63 CYS A O 10
ATOM 14379 N N . LEU A 1 70 ? 57.450 23.599 29.949 1.00 0.00 64 LEU A N 10
ATOM 14380 C CA . LEU A 1 70 ? 57.939 24.251 31.166 1.00 0.00 64 LEU A CA 10
ATOM 14381 C C . LEU A 1 70 ? 59.420 23.956 31.464 1.00 0.00 64 LEU A C 10
ATOM 14382 O O . LEU A 1 70 ? 60.114 24.815 32.005 1.00 0.00 64 LEU A O 10
ATOM 14398 N N . TYR A 1 71 ? 59.928 22.768 31.116 1.00 0.00 65 TYR A N 10
ATOM 14399 C CA . TYR A 1 71 ? 61.364 22.476 31.188 1.00 0.00 65 TYR A CA 10
ATOM 14400 C C . TYR A 1 71 ? 62.170 23.177 30.082 1.00 0.00 65 TYR A C 10
ATOM 14401 O O . TYR A 1 71 ? 63.217 23.772 30.361 1.00 0.00 65 TYR A O 10
ATOM 14419 N N . GLU A 1 72 ? 61.698 23.142 28.830 1.00 0.00 66 GLU A N 10
ATOM 14420 C CA . GLU A 1 72 ? 62.482 23.651 27.685 1.00 0.00 66 GLU A CA 10
ATOM 14421 C C . GLU A 1 72 ? 62.404 25.175 27.500 1.00 0.00 66 GLU A C 10
ATOM 14422 O O . GLU A 1 72 ? 63.245 25.755 26.809 1.00 0.00 66 GLU A O 10
ATOM 14434 N N . ALA A 1 73 ? 61.400 25.813 28.101 1.00 0.00 67 ALA A N 10
ATOM 14435 C CA . ALA A 1 73 ? 61.109 27.238 28.013 1.00 0.00 67 ALA A CA 10
ATOM 14436 C C . ALA A 1 73 ? 60.213 27.689 29.196 1.00 0.00 67 ALA A C 10
ATOM 14437 O O . ALA A 1 73 ? 59.025 27.928 29.001 1.00 0.00 67 ALA A O 10
ATOM 14444 N N . PRO A 1 74 ? 60.736 27.833 30.431 1.00 0.00 68 PRO A N 10
ATOM 14445 C CA . PRO A 1 74 ? 59.936 28.227 31.603 1.00 0.00 68 PRO A CA 10
ATOM 14446 C C . PRO A 1 74 ? 59.436 29.681 31.563 1.00 0.00 68 PRO A C 10
ATOM 14447 O O . PRO A 1 74 ? 58.562 30.061 32.349 1.00 0.00 68 PRO A O 10
ATOM 14458 N N . THR A 1 75 ? 60.018 30.504 30.688 1.00 0.00 69 THR A N 10
ATOM 14459 C CA . THR A 1 75 ? 59.828 31.957 30.625 1.00 0.00 69 THR A CA 10
ATOM 14460 C C . THR A 1 75 ? 58.762 32.333 29.600 1.00 0.00 69 THR A C 10
ATOM 14461 O O . THR A 1 75 ? 58.799 31.853 28.468 1.00 0.00 69 THR A O 10
ATOM 14472 N N . VAL A 1 76 ? 57.819 33.198 29.984 1.00 0.00 70 VAL A N 10
ATOM 14473 C CA . VAL A 1 76 ? 56.514 33.373 29.310 1.00 0.00 70 VAL A CA 10
ATOM 14474 C C . VAL A 1 76 ? 56.554 33.580 27.785 1.00 0.00 70 VAL A C 10
ATOM 14475 O O . VAL A 1 76 ? 55.704 33.020 27.098 1.00 0.00 70 VAL A O 10
ATOM 14488 N N . ALA A 1 77 ? 57.519 34.307 27.216 1.00 0.00 71 ALA A N 10
ATOM 14489 C CA . ALA A 1 77 ? 57.589 34.517 25.764 1.00 0.00 71 ALA A CA 10
ATOM 14490 C C . ALA A 1 77 ? 58.100 33.282 24.994 1.00 0.00 71 ALA A C 10
ATOM 14491 O O . ALA A 1 77 ? 57.541 32.930 23.949 1.00 0.00 71 ALA A O 10
ATOM 14498 N N . ARG A 1 78 ? 59.122 32.590 25.518 1.00 0.00 72 ARG A N 10
ATOM 14499 C CA . ARG A 1 78 ? 59.634 31.327 24.948 1.00 0.00 72 ARG A CA 10
ATOM 14500 C C . ARG A 1 78 ? 58.616 30.202 25.135 1.00 0.00 72 ARG A C 10
ATOM 14501 O O . ARG A 1 78 ? 58.378 29.423 24.215 1.00 0.00 72 ARG A O 10
ATOM 14522 N N . LEU A 1 79 ? 57.966 30.179 26.301 1.00 0.00 73 LEU A N 10
ATOM 14523 C CA . LEU A 1 79 ? 56.846 29.303 26.629 1.00 0.00 73 LEU A CA 10
ATOM 14524 C C . LEU A 1 79 ? 55.719 29.484 25.609 1.00 0.00 73 LEU A C 10
ATOM 14525 O O . LEU A 1 79 ? 55.358 28.525 24.931 1.00 0.00 73 LEU A O 10
ATOM 14541 N N . ALA A 1 80 ? 55.242 30.719 25.419 1.00 0.00 74 ALA A N 10
ATOM 14542 C CA . ALA A 1 80 ? 54.240 31.050 24.413 1.00 0.00 74 ALA A CA 10
ATOM 14543 C C . ALA A 1 80 ? 54.665 30.597 23.006 1.00 0.00 74 ALA A C 10
ATOM 14544 O O . ALA A 1 80 ? 53.855 29.994 22.303 1.00 0.00 74 ALA A O 10
ATOM 14551 N N . GLU A 1 81 ? 55.936 30.793 22.619 1.00 0.00 75 GLU A N 10
ATOM 14552 C CA . GLU A 1 81 ? 56.405 30.316 21.307 1.00 0.00 75 GLU A CA 10
ATOM 14553 C C . GLU A 1 81 ? 56.293 28.785 21.190 1.00 0.00 75 GLU A C 10
ATOM 14554 O O . GLU A 1 81 ? 55.832 28.280 20.164 1.00 0.00 75 GLU A O 10
ATOM 14566 N N . THR A 1 82 ? 56.644 28.033 22.241 1.00 0.00 76 THR A N 10
ATOM 14567 C CA . THR A 1 82 ? 56.492 26.566 22.248 1.00 0.00 76 THR A CA 10
ATOM 14568 C C . THR A 1 82 ? 55.025 26.116 22.234 1.00 0.00 76 THR A C 10
ATOM 14569 O O . THR A 1 82 ? 54.683 25.227 21.456 1.00 0.00 76 THR A O 10
ATOM 14580 N N . ILE A 1 83 ? 54.127 26.753 22.996 1.00 0.00 77 ILE A N 10
ATOM 14581 C CA . ILE A 1 83 ? 52.690 26.409 23.006 1.00 0.00 77 ILE A CA 10
ATOM 14582 C C . ILE A 1 83 ? 52.033 26.682 21.644 1.00 0.00 77 ILE A C 10
ATOM 14583 O O . ILE A 1 83 ? 51.212 25.877 21.194 1.00 0.00 77 ILE A O 10
ATOM 14599 N N . VAL A 1 84 ? 52.438 27.755 20.954 1.00 0.00 78 VAL A N 10
ATOM 14600 C CA . VAL A 1 84 ? 51.992 28.067 19.585 1.00 0.00 78 VAL A CA 10
ATOM 14601 C C . VAL A 1 84 ? 52.600 27.100 18.564 1.00 0.00 78 VAL A C 10
ATOM 14602 O O . VAL A 1 84 ? 51.861 26.545 17.743 1.00 0.00 78 VAL A O 10
ATOM 14615 N N . ARG A 1 85 ? 53.924 26.863 18.597 1.00 0.00 79 ARG A N 10
ATOM 14616 C CA . ARG A 1 85 ? 54.628 26.083 17.558 1.00 0.00 79 ARG A CA 10
ATOM 14617 C C . ARG A 1 85 ? 54.383 24.576 17.647 1.00 0.00 79 ARG A C 10
ATOM 14618 O O . ARG A 1 85 ? 54.320 23.923 16.608 1.00 0.00 79 ARG A O 10
ATOM 14639 N N . LEU A 1 86 ? 54.157 24.032 18.846 1.00 0.00 80 LEU A N 10
ATOM 14640 C CA . LEU A 1 86 ? 53.902 22.598 19.056 1.00 0.00 80 LEU A CA 10
ATOM 14641 C C . LEU A 1 86 ? 52.416 22.212 18.981 1.00 0.00 80 LEU A C 10
ATOM 14642 O O . LEU A 1 86 ? 52.128 21.077 18.606 1.00 0.00 80 LEU A O 10
ATOM 14658 N N . ALA A 1 87 ? 51.508 23.152 19.275 1.00 0.00 81 ALA A N 10
ATOM 14659 C CA . ALA A 1 87 ? 50.048 23.092 19.101 1.00 0.00 81 ALA A CA 10
ATOM 14660 C C . ALA A 1 87 ? 49.278 21.924 19.768 1.00 0.00 81 ALA A C 10
ATOM 14661 O O . ALA A 1 87 ? 49.648 20.750 19.698 1.00 0.00 81 ALA A O 10
ATOM 14668 N N . ALA A 1 88 ? 48.125 22.245 20.360 1.00 0.00 82 ALA A N 10
ATOM 14669 C CA . ALA A 1 88 ? 47.219 21.275 20.975 1.00 0.00 82 ALA A CA 10
ATOM 14670 C C . ALA A 1 88 ? 46.592 20.305 19.940 1.00 0.00 82 ALA A C 10
ATOM 14671 O O . ALA A 1 88 ? 46.385 20.687 18.781 1.00 0.00 82 ALA A O 10
ATOM 14678 N N . PRO A 1 89 ? 46.209 19.076 20.345 1.00 0.00 83 PRO A N 10
ATOM 14679 C CA . PRO A 1 89 ? 45.606 18.070 19.462 1.00 0.00 83 PRO A CA 10
ATOM 14680 C C . PRO A 1 89 ? 44.162 18.400 19.042 1.00 0.00 83 PRO A C 10
ATOM 14681 O O . PRO A 1 89 ? 43.595 17.716 18.186 1.00 0.00 83 PRO A O 10
ATOM 14692 N N . ALA A 1 90 ? 43.557 19.438 19.625 1.00 0.00 84 ALA A N 10
ATOM 14693 C CA . ALA A 1 90 ? 42.307 20.045 19.179 1.00 0.00 84 ALA A CA 10
ATOM 14694 C C . ALA A 1 90 ? 42.283 21.548 19.539 1.00 0.00 84 ALA A C 10
ATOM 14695 O O . ALA A 1 90 ? 42.404 21.881 20.726 1.00 0.00 84 ALA A O 10
ATOM 14702 N N . PRO A 1 91 ? 42.094 22.462 18.567 1.00 0.00 85 PRO A N 10
ATOM 14703 C CA . PRO A 1 91 ? 41.784 23.865 18.842 1.00 0.00 85 PRO A CA 10
ATOM 14704 C C . PRO A 1 91 ? 40.466 24.015 19.612 1.00 0.00 85 PRO A C 10
ATOM 14705 O O . PRO A 1 91 ? 39.569 23.179 19.476 1.00 0.00 85 PRO A O 10
ATOM 14716 N N . SER A 1 92 ? 40.288 25.113 20.352 1.00 0.00 86 SER A N 10
ATOM 14717 C CA . SER A 1 92 ? 39.003 25.478 20.981 1.00 0.00 86 SER A CA 10
ATOM 14718 C C . SER A 1 92 ? 38.705 26.963 20.763 1.00 0.00 86 SER A C 10
ATOM 14719 O O . SER A 1 92 ? 39.595 27.800 20.925 1.00 0.00 86 SER A O 10
ATOM 14727 N N . GLY A 1 93 ? 37.468 27.297 20.395 1.00 0.00 87 GLY A N 10
ATOM 14728 C CA . GLY A 1 93 ? 37.046 28.676 20.110 1.00 0.00 87 GLY A CA 10
ATOM 14729 C C . GLY A 1 93 ? 35.534 28.925 20.078 1.00 0.00 87 GLY A C 10
ATOM 14730 O O . GLY A 1 93 ? 35.125 30.084 20.016 1.00 0.00 87 GLY A O 10
ATOM 14734 N N . ASP A 1 94 ? 34.711 27.876 20.143 1.00 0.00 88 ASP A N 10
ATOM 14735 C CA . ASP A 1 94 ? 33.259 27.954 20.317 1.00 0.00 88 ASP A CA 10
ATOM 14736 C C . ASP A 1 94 ? 32.873 27.457 21.720 1.00 0.00 88 ASP A C 10
ATOM 14737 O O . ASP A 1 94 ? 33.313 26.379 22.129 1.00 0.00 88 ASP A O 10
ATOM 14746 N N . GLN A 1 95 ? 32.040 28.199 22.454 1.00 0.00 89 GLN A N 10
ATOM 14747 C CA . GLN A 1 95 ? 31.558 27.801 23.787 1.00 0.00 89 GLN A CA 10
ATOM 14748 C C . GLN A 1 95 ? 30.141 28.302 24.121 1.00 0.00 89 GLN A C 10
ATOM 14749 O O . GLN A 1 95 ? 29.620 29.228 23.492 1.00 0.00 89 GLN A O 10
ATOM 14763 N N . ASP A 1 96 ? 29.546 27.678 25.141 1.00 0.00 90 ASP A N 10
ATOM 14764 C CA . ASP A 1 96 ? 28.295 28.059 25.812 1.00 0.00 90 ASP A CA 10
ATOM 14765 C C . ASP A 1 96 ? 28.508 28.152 27.346 1.00 0.00 90 ASP A C 10
ATOM 14766 O O . ASP A 1 96 ? 27.756 27.608 28.158 1.00 0.00 90 ASP A O 10
ATOM 14775 N N . ASP A 1 97 ? 29.590 28.821 27.749 1.00 0.00 91 ASP A N 10
ATOM 14776 C CA . ASP A 1 97 ? 29.921 29.170 29.140 1.00 0.00 91 ASP A CA 10
ATOM 14777 C C . ASP A 1 97 ? 29.621 30.646 29.441 1.00 0.00 91 ASP A C 10
ATOM 14778 O O . ASP A 1 97 ? 29.118 30.971 30.520 1.00 0.00 91 ASP A O 10
ATOM 14787 N N . ALA A 1 98 ? 29.922 31.532 28.488 1.00 0.00 92 ALA A N 10
ATOM 14788 C CA . ALA A 1 98 ? 30.077 32.976 28.679 1.00 0.00 92 ALA A CA 10
ATOM 14789 C C . ALA A 1 98 ? 28.765 33.781 28.817 1.00 0.00 92 ALA A C 10
ATOM 14790 O O . ALA A 1 98 ? 28.708 34.955 28.446 1.00 0.00 92 ALA A O 10
ATOM 14797 N N . SER A 1 99 ? 27.712 33.156 29.338 1.00 0.00 93 SER A N 10
ATOM 14798 C CA . SER A 1 99 ? 26.431 33.773 29.697 1.00 0.00 93 SER A CA 10
ATOM 14799 C C . SER A 1 99 ? 26.600 34.844 30.791 1.00 0.00 93 SER A C 10
ATOM 14800 O O . SER A 1 99 ? 27.548 34.762 31.579 1.00 0.00 93 SER A O 10
ATOM 14808 N N . GLU A 1 100 ? 25.698 35.828 30.881 1.00 0.00 94 GLU A N 10
ATOM 14809 C CA . GLU A 1 100 ? 25.779 36.934 31.860 1.00 0.00 94 GLU A CA 10
ATOM 14810 C C . GLU A 1 100 ? 24.853 36.750 33.086 1.00 0.00 94 GLU A C 10
ATOM 14811 O O . GLU A 1 100 ? 23.710 36.285 32.951 1.00 0.00 94 GLU A O 10
ATOM 14823 N N . TYR A 1 101 ? 25.343 37.114 34.284 1.00 0.00 95 TYR A N 10
ATOM 14824 C CA . TYR A 1 101 ? 24.593 37.075 35.552 1.00 0.00 95 TYR A CA 10
ATOM 14825 C C . TYR A 1 101 ? 24.905 38.271 36.476 1.00 0.00 95 TYR A C 10
ATOM 14826 O O . TYR A 1 101 ? 25.801 38.223 37.323 1.00 0.00 95 TYR A O 10
ATOM 14844 N N . GLU A 1 102 ? 24.154 39.361 36.324 1.00 0.00 96 GLU A N 10
ATOM 14845 C CA . GLU A 1 102 ? 24.183 40.548 37.187 1.00 0.00 96 GLU A CA 10
ATOM 14846 C C . GLU A 1 102 ? 22.782 41.186 37.266 1.00 0.00 96 GLU A C 10
ATOM 14847 O O . GLU A 1 102 ? 22.183 41.543 36.249 1.00 0.00 96 GLU A O 10
ATOM 14859 N N . GLU A 1 103 ? 22.269 41.361 38.482 1.00 0.00 97 GLU A N 10
ATOM 14860 C CA . GLU A 1 103 ? 20.988 42.014 38.787 1.00 0.00 97 GLU A CA 10
ATOM 14861 C C . GLU A 1 103 ? 21.222 43.332 39.551 1.00 0.00 97 GLU A C 10
ATOM 14862 O O . GLU A 1 103 ? 20.675 44.372 39.174 1.00 0.00 97 GLU A O 10
ATOM 14874 N N . GLY A 1 104 ? 22.068 43.301 40.589 1.00 0.00 98 GLY A N 10
ATOM 14875 C CA . GLY A 1 104 ? 22.298 44.421 41.510 1.00 0.00 98 GLY A CA 10
ATOM 14876 C C . GLY A 1 104 ? 23.229 45.518 40.980 1.00 0.00 98 GLY A C 10
ATOM 14877 O O . GLY A 1 104 ? 23.010 46.687 41.298 1.00 0.00 98 GLY A O 10
ATOM 14881 N N . VAL A 1 105 ? 24.217 45.163 40.147 1.00 0.00 99 VAL A N 10
ATOM 14882 C CA . VAL A 1 105 ? 25.184 46.027 39.423 1.00 0.00 99 VAL A CA 10
ATOM 14883 C C . VAL A 1 105 ? 26.115 46.916 40.274 1.00 0.00 99 VAL A C 10
ATOM 14884 O O . VAL A 1 105 ? 27.312 46.952 39.990 1.00 0.00 99 VAL A O 10
ATOM 14897 N N . ILE A 1 106 ? 25.621 47.642 41.283 1.00 0.00 100 ILE A N 10
ATOM 14898 C CA . ILE A 1 106 ? 26.399 48.589 42.105 1.00 0.00 100 ILE A CA 10
ATOM 14899 C C . ILE A 1 106 ? 25.865 48.699 43.544 1.00 0.00 100 ILE A C 10
ATOM 14900 O O . ILE A 1 106 ? 24.655 48.580 43.786 1.00 0.00 100 ILE A O 10
ATOM 14916 N N . ARG A 1 107 ? 26.773 48.918 44.506 1.00 0.00 101 ARG A N 10
ATOM 14917 C CA . ARG A 1 107 ? 26.524 48.854 45.959 1.00 0.00 101 ARG A CA 10
ATOM 14918 C C . ARG A 1 107 ? 27.176 50.002 46.729 1.00 0.00 101 ARG A C 10
ATOM 14919 O O . ARG A 1 107 ? 26.544 50.527 47.670 1.00 0.00 101 ARG A O 10
ATOM 14941 N N . GLY A 1 7 ? 69.351 46.749 36.457 1.00 0.00 1 GLY A N 11
ATOM 14942 C CA . GLY A 1 7 ? 69.988 45.657 35.706 1.00 0.00 1 GLY A CA 11
ATOM 14943 C C . GLY A 1 7 ? 70.305 46.105 34.297 1.00 0.00 1 GLY A C 11
ATOM 14944 O O . GLY A 1 7 ? 70.983 47.113 34.118 1.00 0.00 1 GLY A O 11
ATOM 14948 N N . ALA A 1 8 ? 69.814 45.386 33.286 1.00 0.00 2 ALA A N 11
ATOM 14949 C CA . ALA A 1 8 ? 70.089 45.679 31.874 1.00 0.00 2 ALA A CA 11
ATOM 14950 C C . ALA A 1 8 ? 69.541 47.034 31.364 1.00 0.00 2 ALA A C 11
ATOM 14951 O O . ALA A 1 8 ? 70.026 47.532 30.346 1.00 0.00 2 ALA A O 11
ATOM 14958 N N . ALA A 1 9 ? 68.558 47.640 32.046 1.00 0.00 3 ALA A N 11
ATOM 14959 C CA . ALA A 1 9 ? 67.938 48.935 31.717 1.00 0.00 3 ALA A CA 11
ATOM 14960 C C . ALA A 1 9 ? 67.452 49.063 30.256 1.00 0.00 3 ALA A C 11
ATOM 14961 O O . ALA A 1 9 ? 67.497 50.132 29.635 1.00 0.00 3 ALA A O 11
ATOM 14968 N N . ALA A 1 10 ? 67.026 47.939 29.691 1.00 0.00 4 ALA A N 11
ATOM 14969 C CA . ALA A 1 10 ? 66.910 47.731 28.250 1.00 0.00 4 ALA A CA 11
ATOM 14970 C C . ALA A 1 10 ? 65.709 48.433 27.583 1.00 0.00 4 ALA A C 11
ATOM 14971 O O . ALA A 1 10 ? 65.791 48.758 26.398 1.00 0.00 4 ALA A O 11
ATOM 14978 N N . GLY A 1 11 ? 64.604 48.693 28.291 1.00 0.00 5 GLY A N 11
ATOM 14979 C CA . GLY A 1 11 ? 63.421 49.356 27.721 1.00 0.00 5 GLY A CA 11
ATOM 14980 C C . GLY A 1 11 ? 62.836 48.573 26.541 1.00 0.00 5 GLY A C 11
ATOM 14981 O O . GLY A 1 11 ? 62.457 47.412 26.710 1.00 0.00 5 GLY A O 11
ATOM 14985 N N . VAL A 1 12 ? 62.790 49.165 25.342 1.00 0.00 6 VAL A N 11
ATOM 14986 C CA . VAL A 1 12 ? 62.364 48.482 24.097 1.00 0.00 6 VAL A CA 11
ATOM 14987 C C . VAL A 1 12 ? 63.489 47.685 23.398 1.00 0.00 6 VAL A C 11
ATOM 14988 O O . VAL A 1 12 ? 63.225 46.850 22.530 1.00 0.00 6 VAL A O 11
ATOM 15001 N N . SER A 1 13 ? 64.751 47.913 23.776 1.00 0.00 7 SER A N 11
ATOM 15002 C CA . SER A 1 13 ? 65.946 47.375 23.104 1.00 0.00 7 SER A CA 11
ATOM 15003 C C . SER A 1 13 ? 66.226 45.908 23.454 1.00 0.00 7 SER A C 11
ATOM 15004 O O . SER A 1 13 ? 65.842 45.420 24.521 1.00 0.00 7 SER A O 11
ATOM 15012 N N . ALA A 1 14 ? 66.863 45.176 22.535 1.00 0.00 8 ALA A N 11
ATOM 15013 C CA . ALA A 1 14 ? 67.128 43.730 22.594 1.00 0.00 8 ALA A CA 11
ATOM 15014 C C . ALA A 1 14 ? 65.895 42.822 22.841 1.00 0.00 8 ALA A C 11
ATOM 15015 O O . ALA A 1 14 ? 66.052 41.622 23.085 1.00 0.00 8 ALA A O 11
ATOM 15022 N N . ALA A 1 15 ? 64.672 43.362 22.793 1.00 0.00 9 ALA A N 11
ATOM 15023 C CA . ALA A 1 15 ? 63.422 42.624 22.984 1.00 0.00 9 ALA A CA 11
ATOM 15024 C C . ALA A 1 15 ? 63.071 41.743 21.768 1.00 0.00 9 ALA A C 11
ATOM 15025 O O . ALA A 1 15 ? 63.637 41.907 20.681 1.00 0.00 9 ALA A O 11
ATOM 15032 N N . GLY A 1 16 ? 62.151 40.798 21.964 1.00 0.00 10 GLY A N 11
ATOM 15033 C CA . GLY A 1 16 ? 61.684 39.843 20.956 1.00 0.00 10 GLY A CA 11
ATOM 15034 C C . GLY A 1 16 ? 60.215 40.031 20.572 1.00 0.00 10 GLY A C 11
ATOM 15035 O O . GLY A 1 16 ? 59.738 41.156 20.413 1.00 0.00 10 GLY A O 11
ATOM 15039 N N . ILE A 1 17 ? 59.496 38.917 20.429 1.00 0.00 11 ILE A N 11
ATOM 15040 C CA . ILE A 1 17 ? 58.057 38.885 20.136 1.00 0.00 11 ILE A CA 11
ATOM 15041 C C . ILE A 1 17 ? 57.200 39.505 21.250 1.00 0.00 11 ILE A C 11
ATOM 15042 O O . ILE A 1 17 ? 57.587 39.513 22.423 1.00 0.00 11 ILE A O 11
ATOM 15058 N N . GLU A 1 18 ? 55.995 39.941 20.888 1.00 0.00 12 GLU A N 11
ATOM 15059 C CA . GLU A 1 18 ? 54.886 40.318 21.774 1.00 0.00 12 GLU A CA 11
ATOM 15060 C C . GLU A 1 18 ? 53.771 39.247 21.688 1.00 0.00 12 GLU A C 11
ATOM 15061 O O . GLU A 1 18 ? 53.016 39.235 20.706 1.00 0.00 12 GLU A O 11
ATOM 15073 N N . PRO A 1 19 ? 53.657 38.326 22.666 1.00 0.00 13 PRO A N 11
ATOM 15074 C CA . PRO A 1 19 ? 52.592 37.318 22.710 1.00 0.00 13 PRO A CA 11
ATOM 15075 C C . PRO A 1 19 ? 51.197 37.886 23.023 1.00 0.00 13 PRO A C 11
ATOM 15076 O O . PRO A 1 19 ? 51.038 39.016 23.487 1.00 0.00 13 PRO A O 11
ATOM 15087 N N . ASP A 1 20 ? 50.166 37.062 22.834 1.00 0.00 14 ASP A N 11
ATOM 15088 C CA . ASP A 1 20 ? 48.862 37.204 23.500 1.00 0.00 14 ASP A CA 11
ATOM 15089 C C . ASP A 1 20 ? 48.892 36.643 24.929 1.00 0.00 14 ASP A C 11
ATOM 15090 O O . ASP A 1 20 ? 48.279 37.214 25.830 1.00 0.00 14 ASP A O 11
ATOM 15099 N N . LEU A 1 21 ? 49.651 35.564 25.161 1.00 0.00 15 LEU A N 11
ATOM 15100 C CA . LEU A 1 21 ? 49.766 34.902 26.469 1.00 0.00 15 LEU A CA 11
ATOM 15101 C C . LEU A 1 21 ? 50.151 35.868 27.597 1.00 0.00 15 LEU A C 11
ATOM 15102 O O . LEU A 1 21 ? 49.530 35.850 28.655 1.00 0.00 15 LEU A O 11
ATOM 15118 N N . THR A 1 22 ? 51.119 36.752 27.363 1.00 0.00 16 THR A N 11
ATOM 15119 C CA . THR A 1 22 ? 51.549 37.769 28.333 1.00 0.00 16 THR A CA 11
ATOM 15120 C C . THR A 1 22 ? 50.508 38.862 28.587 1.00 0.00 16 THR A C 11
ATOM 15121 O O . THR A 1 22 ? 50.441 39.366 29.706 1.00 0.00 16 THR A O 11
ATOM 15132 N N . ALA A 1 23 ? 49.639 39.181 27.622 1.00 0.00 17 ALA A N 11
ATOM 15133 C CA . ALA A 1 23 ? 48.521 40.105 27.827 1.00 0.00 17 ALA A CA 11
ATOM 15134 C C . ALA A 1 23 ? 47.396 39.452 28.655 1.00 0.00 17 ALA A C 11
ATOM 15135 O O . ALA A 1 23 ? 46.933 40.027 29.642 1.00 0.00 17 ALA A O 11
ATOM 15142 N N . ILE A 1 24 ? 47.033 38.206 28.327 1.00 0.00 18 ILE A N 11
ATOM 15143 C CA . ILE A 1 24 ? 46.096 37.392 29.121 1.00 0.00 18 ILE A CA 11
ATOM 15144 C C . ILE A 1 24 ? 46.626 37.224 30.552 1.00 0.00 18 ILE A C 11
ATOM 15145 O O . ILE A 1 24 ? 45.880 37.405 31.511 1.00 0.00 18 ILE A O 11
ATOM 15161 N N . TRP A 1 25 ? 47.921 36.949 30.726 1.00 0.00 19 TRP A N 11
ATOM 15162 C CA . TRP A 1 25 ? 48.534 36.809 32.048 1.00 0.00 19 TRP A CA 11
ATOM 15163 C C . TRP A 1 25 ? 48.598 38.134 32.813 1.00 0.00 19 TRP A C 11
ATOM 15164 O O . TRP A 1 25 ? 48.214 38.151 33.977 1.00 0.00 19 TRP A O 11
ATOM 15185 N N . GLN A 1 26 ? 48.992 39.262 32.205 1.00 0.00 20 GLN A N 11
ATOM 15186 C CA . GLN A 1 26 ? 49.014 40.538 32.935 1.00 0.00 20 GLN A CA 11
ATOM 15187 C C . GLN A 1 26 ? 47.598 40.964 33.369 1.00 0.00 20 GLN A C 11
ATOM 15188 O O . GLN A 1 26 ? 47.429 41.456 34.488 1.00 0.00 20 GLN A O 11
ATOM 15202 N N . ALA A 1 27 ? 46.568 40.686 32.557 1.00 0.00 21 ALA A N 11
ATOM 15203 C CA . ALA A 1 27 ? 45.161 40.866 32.925 1.00 0.00 21 ALA A CA 11
ATOM 15204 C C . ALA A 1 27 ? 44.732 39.947 34.092 1.00 0.00 21 ALA A C 11
ATOM 15205 O O . ALA A 1 27 ? 44.191 40.419 35.097 1.00 0.00 21 ALA A O 11
ATOM 15212 N N . LEU A 1 28 ? 45.042 38.648 34.006 1.00 0.00 22 LEU A N 11
ATOM 15213 C CA . LEU A 1 28 ? 44.622 37.615 34.960 1.00 0.00 22 LEU A CA 11
ATOM 15214 C C . LEU A 1 28 ? 45.342 37.745 36.307 1.00 0.00 22 LEU A C 11
ATOM 15215 O O . LEU A 1 28 ? 44.752 37.480 37.359 1.00 0.00 22 LEU A O 11
ATOM 15231 N N . PHE A 1 29 ? 46.592 38.210 36.289 1.00 0.00 23 PHE A N 11
ATOM 15232 C CA . PHE A 1 29 ? 47.420 38.406 37.478 1.00 0.00 23 PHE A CA 11
ATOM 15233 C C . PHE A 1 29 ? 47.136 39.749 38.187 1.00 0.00 23 PHE A C 11
ATOM 15234 O O . PHE A 1 29 ? 47.574 39.948 39.320 1.00 0.00 23 PHE A O 11
ATOM 15251 N N . ALA A 1 30 ? 46.383 40.656 37.547 1.00 0.00 24 ALA A N 11
ATOM 15252 C CA . ALA A 1 30 ? 46.164 42.052 37.956 1.00 0.00 24 ALA A CA 11
ATOM 15253 C C . ALA A 1 30 ? 47.439 42.932 37.978 1.00 0.00 24 ALA A C 11
ATOM 15254 O O . ALA A 1 30 ? 47.544 43.878 38.765 1.00 0.00 24 ALA A O 11
ATOM 15261 N N . LEU A 1 31 ? 48.403 42.650 37.096 1.00 0.00 25 LEU A N 11
ATOM 15262 C CA . LEU A 1 31 ? 49.608 43.466 36.855 1.00 0.00 25 LEU A CA 11
ATOM 15263 C C . LEU A 1 31 ? 49.353 44.639 35.877 1.00 0.00 25 LEU A C 11
ATOM 15264 O O . LEU A 1 31 ? 48.371 44.609 35.128 1.00 0.00 25 LEU A O 11
ATOM 15280 N N . PRO A 1 32 ? 50.229 45.662 35.805 1.00 0.00 26 PRO A N 11
ATOM 15281 C CA . PRO A 1 32 ? 50.174 46.674 34.745 1.00 0.00 26 PRO A CA 11
ATOM 15282 C C . PRO A 1 32 ? 50.662 46.121 33.394 1.00 0.00 26 PRO A C 11
ATOM 15283 O O . PRO A 1 32 ? 50.067 46.421 32.356 1.00 0.00 26 PRO A O 11
ATOM 15294 N N . ALA A 1 33 ? 51.716 45.296 33.407 1.00 0.00 27 ALA A N 11
ATOM 15295 C CA . ALA A 1 33 ? 52.348 44.696 32.232 1.00 0.00 27 ALA A CA 11
ATOM 15296 C C . ALA A 1 33 ? 53.142 43.423 32.594 1.00 0.00 27 ALA A C 11
ATOM 15297 O O . ALA A 1 33 ? 53.655 43.316 33.711 1.00 0.00 27 ALA A O 11
ATOM 15304 N N . VAL A 1 34 ? 53.290 42.494 31.642 1.00 0.00 28 VAL A N 11
ATOM 15305 C CA . VAL A 1 34 ? 54.167 41.302 31.704 1.00 0.00 28 VAL A CA 11
ATOM 15306 C C . VAL A 1 34 ? 54.988 41.168 30.414 1.00 0.00 28 VAL A C 11
ATOM 15307 O O . VAL A 1 34 ? 54.465 41.384 29.318 1.00 0.00 28 VAL A O 11
ATOM 15320 N N . GLY A 1 35 ? 56.253 40.758 30.553 1.00 0.00 29 GLY A N 11
ATOM 15321 C CA . GLY A 1 35 ? 57.192 40.444 29.468 1.00 0.00 29 GLY A CA 11
ATOM 15322 C C . GLY A 1 35 ? 58.576 39.996 29.975 1.00 0.00 29 GLY A C 11
ATOM 15323 O O . GLY A 1 35 ? 58.733 39.669 31.156 1.00 0.00 29 GLY A O 11
ATOM 15327 N N . ARG A 1 36 ? 59.579 40.020 29.083 1.00 0.00 30 ARG A N 11
ATOM 15328 C CA . ARG A 1 36 ? 60.995 39.649 29.311 1.00 0.00 30 ARG A CA 11
ATOM 15329 C C . ARG A 1 36 ? 61.213 38.217 29.839 1.00 0.00 30 ARG A C 11
ATOM 15330 O O . ARG A 1 36 ? 60.309 37.381 29.865 1.00 0.00 30 ARG A O 11
ATOM 15351 N N . HIS A 1 37 ? 62.457 37.904 30.203 1.00 0.00 31 HIS A N 11
ATOM 15352 C CA . HIS A 1 37 ? 62.929 36.572 30.602 1.00 0.00 31 HIS A CA 11
ATOM 15353 C C . HIS A 1 37 ? 62.612 36.267 32.082 1.00 0.00 31 HIS A C 11
ATOM 15354 O O . HIS A 1 37 ? 63.499 35.997 32.896 1.00 0.00 31 HIS A O 11
ATOM 15368 N N . GLN A 1 38 ? 61.326 36.367 32.429 1.00 0.00 32 GLN A N 11
ATOM 15369 C CA . GLN A 1 38 ? 60.780 36.255 33.785 1.00 0.00 32 GLN A CA 11
ATOM 15370 C C . GLN A 1 38 ? 59.811 35.067 33.892 1.00 0.00 32 GLN A C 11
ATOM 15371 O O . GLN A 1 38 ? 59.063 34.785 32.952 1.00 0.00 32 GLN A O 11
ATOM 15385 N N . ASP A 1 39 ? 59.840 34.352 35.021 1.00 0.00 33 ASP A N 11
ATOM 15386 C CA . ASP A 1 39 ? 59.262 33.007 35.164 1.00 0.00 33 ASP A CA 11
ATOM 15387 C C . ASP A 1 39 ? 57.898 32.944 35.875 1.00 0.00 33 ASP A C 11
ATOM 15388 O O . ASP A 1 39 ? 57.672 33.602 36.890 1.00 0.00 33 ASP A O 11
ATOM 15397 N N . PHE A 1 40 ? 57.011 32.062 35.402 1.00 0.00 34 PHE A N 11
ATOM 15398 C CA . PHE A 1 40 ? 55.695 31.814 36.006 1.00 0.00 34 PHE A CA 11
ATOM 15399 C C . PHE A 1 40 ? 55.731 31.473 37.505 1.00 0.00 34 PHE A C 11
ATOM 15400 O O . PHE A 1 40 ? 54.901 31.983 38.259 1.00 0.00 34 PHE A O 11
ATOM 15417 N N . PHE A 1 41 ? 56.679 30.647 37.960 1.00 0.00 35 PHE A N 11
ATOM 15418 C CA . PHE A 1 41 ? 56.733 30.190 39.357 1.00 0.00 35 PHE A CA 11
ATOM 15419 C C . PHE A 1 41 ? 57.012 31.324 40.362 1.00 0.00 35 PHE A C 11
ATOM 15420 O O . PHE A 1 41 ? 56.824 31.134 41.567 1.00 0.00 35 PHE A O 11
ATOM 15437 N N . ALA A 1 42 ? 57.374 32.509 39.862 1.00 0.00 36 ALA A N 11
ATOM 15438 C CA . ALA A 1 42 ? 57.354 33.786 40.565 1.00 0.00 36 ALA A CA 11
ATOM 15439 C C . ALA A 1 42 ? 56.170 34.684 40.156 1.00 0.00 36 ALA A C 11
ATOM 15440 O O . ALA A 1 42 ? 55.496 35.245 41.022 1.00 0.00 36 ALA A O 11
ATOM 15447 N N . LEU A 1 43 ? 55.925 34.846 38.848 1.00 0.00 37 LEU A N 11
ATOM 15448 C CA . LEU A 1 43 ? 55.002 35.849 38.288 1.00 0.00 37 LEU A CA 11
ATOM 15449 C C . LEU A 1 43 ? 53.519 35.511 38.486 1.00 0.00 37 LEU A C 11
ATOM 15450 O O . LEU A 1 43 ? 52.711 36.393 38.781 1.00 0.00 37 LEU A O 11
ATOM 15466 N N . GLY A 1 44 ? 53.186 34.229 38.355 1.00 0.00 38 GLY A N 11
ATOM 15467 C CA . GLY A 1 44 ? 51.892 33.658 38.746 1.00 0.00 38 GLY A CA 11
ATOM 15468 C C . GLY A 1 44 ? 51.936 33.043 40.151 1.00 0.00 38 GLY A C 11
ATOM 15469 O O . GLY A 1 44 ? 50.946 33.042 40.883 1.00 0.00 38 GLY A O 11
ATOM 15473 N N . GLY A 1 45 ? 53.115 32.565 40.553 1.00 0.00 39 GLY A N 11
ATOM 15474 C CA . GLY A 1 45 ? 53.486 32.250 41.932 1.00 0.00 39 GLY A CA 11
ATOM 15475 C C . GLY A 1 45 ? 52.915 30.937 42.489 1.00 0.00 39 GLY A C 11
ATOM 15476 O O . GLY A 1 45 ? 53.622 30.190 43.164 1.00 0.00 39 GLY A O 11
ATOM 15480 N N . ASP A 1 46 ? 51.642 30.635 42.228 1.00 0.00 40 ASP A N 11
ATOM 15481 C CA . ASP A 1 46 ? 50.859 29.576 42.890 1.00 0.00 40 ASP A CA 11
ATOM 15482 C C . ASP A 1 46 ? 50.325 28.545 41.892 1.00 0.00 40 ASP A C 11
ATOM 15483 O O . ASP A 1 46 ? 49.866 28.904 40.811 1.00 0.00 40 ASP A O 11
ATOM 15492 N N . SER A 1 47 ? 50.279 27.275 42.288 1.00 0.00 41 SER A N 11
ATOM 15493 C CA . SER A 1 47 ? 49.618 26.212 41.523 1.00 0.00 41 SER A CA 11
ATOM 15494 C C . SER A 1 47 ? 48.102 26.408 41.419 1.00 0.00 41 SER A C 11
ATOM 15495 O O . SER A 1 47 ? 47.515 26.034 40.410 1.00 0.00 41 SER A O 11
ATOM 15503 N N . GLN A 1 48 ? 47.457 27.081 42.379 1.00 0.00 42 GLN A N 11
ATOM 15504 C CA . GLN A 1 48 ? 46.049 27.501 42.252 1.00 0.00 42 GLN A CA 11
ATOM 15505 C C . GLN A 1 48 ? 45.862 28.504 41.107 1.00 0.00 42 GLN A C 11
ATOM 15506 O O . GLN A 1 48 ? 44.894 28.442 40.344 1.00 0.00 42 GLN A O 11
ATOM 15520 N N . LEU A 1 49 ? 46.811 29.434 40.983 1.00 0.00 43 LEU A N 11
ATOM 15521 C CA . LEU A 1 49 ? 46.851 30.435 39.925 1.00 0.00 43 LEU A CA 11
ATOM 15522 C C . LEU A 1 49 ? 47.263 29.785 38.590 1.00 0.00 43 LEU A C 11
ATOM 15523 O O . LEU A 1 49 ? 46.715 30.150 37.559 1.00 0.00 43 LEU A O 11
ATOM 15539 N N . GLY A 1 50 ? 48.121 28.758 38.613 1.00 0.00 44 GLY A N 11
ATOM 15540 C CA . GLY A 1 50 ? 48.486 27.913 37.467 1.00 0.00 44 GLY A CA 11
ATOM 15541 C C . GLY A 1 50 ? 47.308 27.120 36.893 1.00 0.00 44 GLY A C 11
ATOM 15542 O O . GLY A 1 50 ? 46.971 27.262 35.717 1.00 0.00 44 GLY A O 11
ATOM 15546 N N . LEU A 1 51 ? 46.624 26.346 37.739 1.00 0.00 45 LEU A N 11
ATOM 15547 C CA . LEU A 1 51 ? 45.409 25.605 37.386 1.00 0.00 45 LEU A CA 11
ATOM 15548 C C . LEU A 1 51 ? 44.308 26.546 36.870 1.00 0.00 45 LEU A C 11
ATOM 15549 O O . LEU A 1 51 ? 43.682 26.246 35.845 1.00 0.00 45 LEU A O 11
ATOM 15565 N N . ARG A 1 52 ? 44.124 27.706 37.526 1.00 0.00 46 ARG A N 11
ATOM 15566 C CA . ARG A 1 52 ? 43.212 28.765 37.068 1.00 0.00 46 ARG A CA 11
ATOM 15567 C C . ARG A 1 52 ? 43.608 29.362 35.722 1.00 0.00 46 ARG A C 11
ATOM 15568 O O . ARG A 1 52 ? 42.752 29.461 34.848 1.00 0.00 46 ARG A O 11
ATOM 15589 N N . MET A 1 53 ? 44.863 29.768 35.523 1.00 0.00 47 MET A N 11
ATOM 15590 C CA . MET A 1 53 ? 45.276 30.421 34.276 1.00 0.00 47 MET A CA 11
ATOM 15591 C C . MET A 1 53 ? 45.223 29.462 33.089 1.00 0.00 47 MET A C 11
ATOM 15592 O O . MET A 1 53 ? 44.811 29.892 32.018 1.00 0.00 47 MET A O 11
ATOM 15606 N N . LEU A 1 54 ? 45.489 28.165 33.286 1.00 0.00 48 LEU A N 11
ATOM 15607 C CA . LEU A 1 54 ? 45.230 27.122 32.290 1.00 0.00 48 LEU A CA 11
ATOM 15608 C C . LEU A 1 54 ? 43.728 26.997 31.978 1.00 0.00 48 LEU A C 11
ATOM 15609 O O . LEU A 1 54 ? 43.336 27.100 30.817 1.00 0.00 48 LEU A O 11
ATOM 15625 N N . ALA A 1 55 ? 42.878 26.824 32.995 1.00 0.00 49 ALA A N 11
ATOM 15626 C CA . ALA A 1 55 ? 41.434 26.657 32.798 1.00 0.00 49 ALA A CA 11
ATOM 15627 C C . ALA A 1 55 ? 40.772 27.875 32.116 1.00 0.00 49 ALA A C 11
ATOM 15628 O O . ALA A 1 55 ? 39.958 27.705 31.199 1.00 0.00 49 ALA A O 11
ATOM 15635 N N . GLN A 1 56 ? 41.154 29.091 32.524 1.00 0.00 50 GLN A N 11
ATOM 15636 C CA . GLN A 1 56 ? 40.686 30.358 31.953 1.00 0.00 50 GLN A CA 11
ATOM 15637 C C . GLN A 1 56 ? 41.241 30.593 30.542 1.00 0.00 50 GLN A C 11
ATOM 15638 O O . GLN A 1 56 ? 40.472 30.938 29.650 1.00 0.00 50 GLN A O 11
ATOM 15652 N N . LEU A 1 57 ? 42.538 30.360 30.296 1.00 0.00 51 LEU A N 11
ATOM 15653 C CA . LEU A 1 57 ? 43.134 30.459 28.957 1.00 0.00 51 LEU A CA 11
ATOM 15654 C C . LEU A 1 57 ? 42.452 29.494 27.981 1.00 0.00 51 LEU A C 11
ATOM 15655 O O . LEU A 1 57 ? 42.108 29.890 26.868 1.00 0.00 51 LEU A O 11
ATOM 15671 N N . ARG A 1 58 ? 42.195 28.251 28.401 1.00 0.00 52 ARG A N 11
ATOM 15672 C CA . ARG A 1 58 ? 41.513 27.270 27.554 1.00 0.00 52 ARG A CA 11
ATOM 15673 C C . ARG A 1 58 ? 40.054 27.648 27.302 1.00 0.00 52 ARG A C 11
ATOM 15674 O O . ARG A 1 58 ? 39.600 27.550 26.165 1.00 0.00 52 ARG A O 11
ATOM 15695 N N . GLU A 1 59 ? 39.351 28.197 28.294 1.00 0.00 53 GLU A N 11
ATOM 15696 C CA . GLU A 1 59 ? 38.010 28.776 28.082 1.00 0.00 53 GLU A CA 11
ATOM 15697 C C . GLU A 1 59 ? 37.985 30.031 27.183 1.00 0.00 53 GLU A C 11
ATOM 15698 O O . GLU A 1 59 ? 37.043 30.197 26.409 1.00 0.00 53 GLU A O 11
ATOM 15710 N N . ARG A 1 60 ? 38.999 30.903 27.241 1.00 0.00 54 ARG A N 11
ATOM 15711 C CA . ARG A 1 60 ? 39.074 32.140 26.435 1.00 0.00 54 ARG A CA 11
ATOM 15712 C C . ARG A 1 60 ? 39.570 31.915 25.001 1.00 0.00 54 ARG A C 11
ATOM 15713 O O . ARG A 1 60 ? 39.229 32.699 24.109 1.00 0.00 54 ARG A O 11
ATOM 15734 N N . HIS A 1 61 ? 40.432 30.917 24.803 1.00 0.00 55 HIS A N 11
ATOM 15735 C CA . HIS A 1 61 ? 41.298 30.801 23.624 1.00 0.00 55 HIS A CA 11
ATOM 15736 C C . HIS A 1 61 ? 41.263 29.412 22.943 1.00 0.00 55 HIS A C 11
ATOM 15737 O O . HIS A 1 61 ? 41.725 29.270 21.807 1.00 0.00 55 HIS A O 11
ATOM 15751 N N . GLY A 1 62 ? 40.760 28.373 23.620 1.00 0.00 56 GLY A N 11
ATOM 15752 C CA . GLY A 1 62 ? 40.816 26.983 23.141 1.00 0.00 56 GLY A CA 11
ATOM 15753 C C . GLY A 1 62 ? 42.239 26.400 23.108 1.00 0.00 56 GLY A C 11
ATOM 15754 O O . GLY A 1 62 ? 42.534 25.518 22.300 1.00 0.00 56 GLY A O 11
ATOM 15758 N N . VAL A 1 63 ? 43.140 26.942 23.933 1.00 0.00 57 VAL A N 11
ATOM 15759 C CA . VAL A 1 63 ? 44.589 26.664 23.946 1.00 0.00 57 VAL A CA 11
ATOM 15760 C C . VAL A 1 63 ? 44.954 25.794 25.142 1.00 0.00 57 VAL A C 11
ATOM 15761 O O . VAL A 1 63 ? 44.458 26.010 26.245 1.00 0.00 57 VAL A O 11
ATOM 15774 N N . ASP A 1 64 ? 45.851 24.833 24.929 1.00 0.00 58 ASP A N 11
ATOM 15775 C CA . ASP A 1 64 ? 46.401 23.984 25.986 1.00 0.00 58 ASP A CA 11
ATOM 15776 C C . ASP A 1 64 ? 47.773 24.481 26.458 1.00 0.00 58 ASP A C 11
ATOM 15777 O O . ASP A 1 64 ? 48.565 24.984 25.657 1.00 0.00 58 ASP A O 11
ATOM 15786 N N . LEU A 1 65 ? 48.072 24.292 27.743 1.00 0.00 59 LEU A N 11
ATOM 15787 C CA . LEU A 1 65 ? 49.388 24.553 28.328 1.00 0.00 59 LEU A CA 11
ATOM 15788 C C . LEU A 1 65 ? 49.821 23.308 29.129 1.00 0.00 59 LEU A C 11
ATOM 15789 O O . LEU A 1 65 ? 49.197 23.019 30.154 1.00 0.00 59 LEU A O 11
ATOM 15805 N N . PRO A 1 66 ? 50.828 22.537 28.676 1.00 0.00 60 PRO A N 11
ATOM 15806 C CA . PRO A 1 66 ? 51.293 21.357 29.394 1.00 0.00 60 PRO A CA 11
ATOM 15807 C C . PRO A 1 66 ? 52.250 21.713 30.543 1.00 0.00 60 PRO A C 11
ATOM 15808 O O . PRO A 1 66 ? 53.162 22.540 30.405 1.00 0.00 60 PRO A O 11
ATOM 15819 N N . LEU A 1 67 ? 52.069 21.031 31.676 1.00 0.00 61 LEU A N 11
ATOM 15820 C CA . LEU A 1 67 ? 52.851 21.221 32.904 1.00 0.00 61 LEU A CA 11
ATOM 15821 C C . LEU A 1 67 ? 54.349 20.915 32.709 1.00 0.00 61 LEU A C 11
ATOM 15822 O O . LEU A 1 67 ? 55.187 21.467 33.419 1.00 0.00 61 LEU A O 11
ATOM 15838 N N . ARG A 1 68 ? 54.706 20.100 31.708 1.00 0.00 62 ARG A N 11
ATOM 15839 C CA . ARG A 1 68 ? 56.082 19.894 31.233 1.00 0.00 62 ARG A CA 11
ATOM 15840 C C . ARG A 1 68 ? 56.696 21.177 30.685 1.00 0.00 62 ARG A C 11
ATOM 15841 O O . ARG A 1 68 ? 57.682 21.645 31.241 1.00 0.00 62 ARG A O 11
ATOM 15862 N N . CYS A 1 69 ? 56.085 21.798 29.667 1.00 0.00 63 CYS A N 11
ATOM 15863 C CA . CYS A 1 69 ? 56.595 23.052 29.094 1.00 0.00 63 CYS A CA 11
ATOM 15864 C C . CYS A 1 69 ? 56.594 24.184 30.129 1.00 0.00 63 CYS A C 11
ATOM 15865 O O . CYS A 1 69 ? 57.549 24.958 30.176 1.00 0.00 63 CYS A O 11
ATOM 15873 N N . LEU A 1 70 ? 55.601 24.214 31.028 1.00 0.00 64 LEU A N 11
ATOM 15874 C CA . LEU A 1 70 ? 55.613 25.121 32.180 1.00 0.00 64 LEU A CA 11
ATOM 15875 C C . LEU A 1 70 ? 56.816 24.879 33.108 1.00 0.00 64 LEU A C 11
ATOM 15876 O O . LEU A 1 70 ? 57.452 25.830 33.540 1.00 0.00 64 LEU A O 11
ATOM 15892 N N . TYR A 1 71 ? 57.143 23.624 33.418 1.00 0.00 65 TYR A N 11
ATOM 15893 C CA . TYR A 1 71 ? 58.238 23.256 34.319 1.00 0.00 65 TYR A CA 11
ATOM 15894 C C . TYR A 1 71 ? 59.635 23.443 33.704 1.00 0.00 65 TYR A C 11
ATOM 15895 O O . TYR A 1 71 ? 60.579 23.806 34.414 1.00 0.00 65 TYR A O 11
ATOM 15913 N N . GLU A 1 72 ? 59.791 23.195 32.402 1.00 0.00 66 GLU A N 11
ATOM 15914 C CA . GLU A 1 72 ? 61.097 23.219 31.720 1.00 0.00 66 GLU A CA 11
ATOM 15915 C C . GLU A 1 72 ? 61.415 24.543 31.007 1.00 0.00 66 GLU A C 11
ATOM 15916 O O . GLU A 1 72 ? 62.596 24.842 30.810 1.00 0.00 66 GLU A O 11
ATOM 15928 N N . ALA A 1 73 ? 60.403 25.356 30.679 1.00 0.00 67 ALA A N 11
ATOM 15929 C CA . ALA A 1 73 ? 60.550 26.685 30.080 1.00 0.00 67 ALA A CA 11
ATOM 15930 C C . ALA A 1 73 ? 59.530 27.716 30.639 1.00 0.00 67 ALA A C 11
ATOM 15931 O O . ALA A 1 73 ? 58.776 28.305 29.865 1.00 0.00 67 ALA A O 11
ATOM 15938 N N . PRO A 1 74 ? 59.487 27.984 31.965 1.00 0.00 68 PRO A N 11
ATOM 15939 C CA . PRO A 1 74 ? 58.518 28.902 32.588 1.00 0.00 68 PRO A CA 11
ATOM 15940 C C . PRO A 1 74 ? 58.665 30.386 32.208 1.00 0.00 68 PRO A C 11
ATOM 15941 O O . PRO A 1 74 ? 57.855 31.198 32.663 1.00 0.00 68 PRO A O 11
ATOM 15952 N N . THR A 1 75 ? 59.696 30.775 31.450 1.00 0.00 69 THR A N 11
ATOM 15953 C CA . THR A 1 75 ? 59.999 32.175 31.117 1.00 0.00 69 THR A CA 11
ATOM 15954 C C . THR A 1 75 ? 59.110 32.675 29.976 1.00 0.00 69 THR A C 11
ATOM 15955 O O . THR A 1 75 ? 59.154 32.136 28.875 1.00 0.00 69 THR A O 11
ATOM 15966 N N . VAL A 1 76 ? 58.274 33.697 30.211 1.00 0.00 70 VAL A N 11
ATOM 15967 C CA . VAL A 1 76 ? 57.015 33.865 29.441 1.00 0.00 70 VAL A CA 11
ATOM 15968 C C . VAL A 1 76 ? 57.137 33.967 27.915 1.00 0.00 70 VAL A C 11
ATOM 15969 O O . VAL A 1 76 ? 56.277 33.436 27.218 1.00 0.00 70 VAL A O 11
ATOM 15982 N N . ALA A 1 77 ? 58.185 34.588 27.367 1.00 0.00 71 ALA A N 11
ATOM 15983 C CA . ALA A 1 77 ? 58.388 34.634 25.914 1.00 0.00 71 ALA A CA 11
ATOM 15984 C C . ALA A 1 77 ? 58.799 33.264 25.333 1.00 0.00 71 ALA A C 11
ATOM 15985 O O . ALA A 1 77 ? 58.270 32.818 24.315 1.00 0.00 71 ALA A O 11
ATOM 15992 N N . ARG A 1 78 ? 59.691 32.551 26.030 1.00 0.00 72 ARG A N 11
ATOM 15993 C CA . ARG A 1 78 ? 60.151 31.196 25.681 1.00 0.00 72 ARG A CA 11
ATOM 15994 C C . ARG A 1 78 ? 59.028 30.169 25.866 1.00 0.00 72 ARG A C 11
ATOM 15995 O O . ARG A 1 78 ? 58.863 29.275 25.030 1.00 0.00 72 ARG A O 11
ATOM 16016 N N . LEU A 1 79 ? 58.203 30.356 26.896 1.00 0.00 73 LEU A N 11
ATOM 16017 C CA . LEU A 1 79 ? 56.954 29.631 27.109 1.00 0.00 73 LEU A CA 11
ATOM 16018 C C . LEU A 1 79 ? 55.987 29.859 25.952 1.00 0.00 73 LEU A C 11
ATOM 16019 O O . LEU A 1 79 ? 55.505 28.885 25.382 1.00 0.00 73 LEU A O 11
ATOM 16035 N N . ALA A 1 80 ? 55.740 31.111 25.559 1.00 0.00 74 ALA A N 11
ATOM 16036 C CA . ALA A 1 80 ? 54.881 31.414 24.419 1.00 0.00 74 ALA A CA 11
ATOM 16037 C C . ALA A 1 80 ? 55.390 30.747 23.134 1.00 0.00 74 ALA A C 11
ATOM 16038 O O . ALA A 1 80 ? 54.592 30.173 22.397 1.00 0.00 74 ALA A O 11
ATOM 16045 N N . GLU A 1 81 ? 56.708 30.700 22.921 1.00 0.00 75 GLU A N 11
ATOM 16046 C CA . GLU A 1 81 ? 57.280 29.961 21.785 1.00 0.00 75 GLU A CA 11
ATOM 16047 C C . GLU A 1 81 ? 57.059 28.436 21.911 1.00 0.00 75 GLU A C 11
ATOM 16048 O O . GLU A 1 81 ? 56.791 27.799 20.892 1.00 0.00 75 GLU A O 11
ATOM 16060 N N . THR A 1 82 ? 57.062 27.838 23.120 1.00 0.00 76 THR A N 11
ATOM 16061 C CA . THR A 1 82 ? 56.586 26.438 23.284 1.00 0.00 76 THR A CA 11
ATOM 16062 C C . THR A 1 82 ? 55.111 26.268 22.899 1.00 0.00 76 THR A C 11
ATOM 16063 O O . THR A 1 82 ? 54.777 25.414 22.081 1.00 0.00 76 THR A O 11
ATOM 16074 N N . ILE A 1 83 ? 54.210 27.093 23.436 1.00 0.00 77 ILE A N 11
ATOM 16075 C CA . ILE A 1 83 ? 52.761 26.915 23.255 1.00 0.00 77 ILE A CA 11
ATOM 16076 C C . ILE A 1 83 ? 52.342 27.190 21.800 1.00 0.00 77 ILE A C 11
ATOM 16077 O O . ILE A 1 83 ? 51.412 26.562 21.290 1.00 0.00 77 ILE A O 11
ATOM 16093 N N . VAL A 1 84 ? 53.051 28.088 21.106 1.00 0.00 78 VAL A N 11
ATOM 16094 C CA . VAL A 1 84 ? 52.886 28.348 19.667 1.00 0.00 78 VAL A CA 11
ATOM 16095 C C . VAL A 1 84 ? 53.478 27.230 18.796 1.00 0.00 78 VAL A C 11
ATOM 16096 O O . VAL A 1 84 ? 52.803 26.804 17.854 1.00 0.00 78 VAL A O 11
ATOM 16109 N N . ARG A 1 85 ? 54.671 26.674 19.087 1.00 0.00 79 ARG A N 11
ATOM 16110 C CA . ARG A 1 85 ? 55.175 25.500 18.327 1.00 0.00 79 ARG A CA 11
ATOM 16111 C C . ARG A 1 85 ? 54.351 24.228 18.572 1.00 0.00 79 ARG A C 11
ATOM 16112 O O . ARG A 1 85 ? 54.349 23.332 17.731 1.00 0.00 79 ARG A O 11
ATOM 16133 N N . LEU A 1 86 ? 53.635 24.158 19.697 1.00 0.00 80 LEU A N 11
ATOM 16134 C CA . LEU A 1 86 ? 52.732 23.067 20.094 1.00 0.00 80 LEU A CA 11
ATOM 16135 C C . LEU A 1 86 ? 51.241 23.353 19.779 1.00 0.00 80 LEU A C 11
ATOM 16136 O O . LEU A 1 86 ? 50.358 22.675 20.305 1.00 0.00 80 LEU A O 11
ATOM 16152 N N . ALA A 1 87 ? 50.922 24.353 18.947 1.00 0.00 81 ALA A N 11
ATOM 16153 C CA . ALA A 1 87 ? 49.533 24.745 18.669 1.00 0.00 81 ALA A CA 11
ATOM 16154 C C . ALA A 1 87 ? 48.724 23.703 17.856 1.00 0.00 81 ALA A C 11
ATOM 16155 O O . ALA A 1 87 ? 47.493 23.660 17.968 1.00 0.00 81 ALA A O 11
ATOM 16162 N N . ALA A 1 88 ? 49.377 22.844 17.067 1.00 0.00 82 ALA A N 11
ATOM 16163 C CA . ALA A 1 88 ? 48.768 21.642 16.475 1.00 0.00 82 ALA A CA 11
ATOM 16164 C C . ALA A 1 88 ? 49.649 20.372 16.568 1.00 0.00 82 ALA A C 11
ATOM 16165 O O . ALA A 1 88 ? 49.122 19.338 16.990 1.00 0.00 82 ALA A O 11
ATOM 16172 N N . PRO A 1 89 ? 50.969 20.388 16.275 1.00 0.00 83 PRO A N 11
ATOM 16173 C CA . PRO A 1 89 ? 51.833 19.230 16.485 1.00 0.00 83 PRO A CA 11
ATOM 16174 C C . PRO A 1 89 ? 52.319 19.206 17.945 1.00 0.00 83 PRO A C 11
ATOM 16175 O O . PRO A 1 89 ? 53.302 19.861 18.291 1.00 0.00 83 PRO A O 11
ATOM 16186 N N . ALA A 1 90 ? 51.614 18.474 18.809 1.00 0.00 84 ALA A N 11
ATOM 16187 C CA . ALA A 1 90 ? 51.796 18.453 20.262 1.00 0.00 84 ALA A CA 11
ATOM 16188 C C . ALA A 1 90 ? 51.934 17.011 20.810 1.00 0.00 84 ALA A C 11
ATOM 16189 O O . ALA A 1 90 ? 51.001 16.490 21.437 1.00 0.00 84 ALA A O 11
ATOM 16196 N N . PRO A 1 91 ? 53.090 16.346 20.599 1.00 0.00 85 PRO A N 11
ATOM 16197 C CA . PRO A 1 91 ? 53.319 14.941 20.959 1.00 0.00 85 PRO A CA 11
ATOM 16198 C C . PRO A 1 91 ? 53.646 14.714 22.451 1.00 0.00 85 PRO A C 11
ATOM 16199 O O . PRO A 1 91 ? 54.008 13.601 22.841 1.00 0.00 85 PRO A O 11
ATOM 16210 N N . SER A 1 92 ? 53.526 15.741 23.297 1.00 0.00 86 SER A N 11
ATOM 16211 C CA . SER A 1 92 ? 53.851 15.782 24.735 1.00 0.00 86 SER A CA 11
ATOM 16212 C C . SER A 1 92 ? 52.864 15.023 25.649 1.00 0.00 86 SER A C 11
ATOM 16213 O O . SER A 1 92 ? 52.662 15.374 26.815 1.00 0.00 86 SER A O 11
ATOM 16221 N N . GLY A 1 93 ? 52.236 13.962 25.138 1.00 0.00 87 GLY A N 11
ATOM 16222 C CA . GLY A 1 93 ? 51.351 13.064 25.885 1.00 0.00 87 GLY A CA 11
ATOM 16223 C C . GLY A 1 93 ? 52.066 11.859 26.493 1.00 0.00 87 GLY A C 11
ATOM 16224 O O . GLY A 1 93 ? 51.441 11.080 27.207 1.00 0.00 87 GLY A O 11
ATOM 16228 N N . ASP A 1 94 ? 53.356 11.681 26.211 1.00 0.00 88 ASP A N 11
ATOM 16229 C CA . ASP A 1 94 ? 54.122 10.516 26.645 1.00 0.00 88 ASP A CA 11
ATOM 16230 C C . ASP A 1 94 ? 54.517 10.616 28.132 1.00 0.00 88 ASP A C 11
ATOM 16231 O O . ASP A 1 94 ? 55.024 11.650 28.563 1.00 0.00 88 ASP A O 11
ATOM 16240 N N . GLN A 1 95 ? 54.320 9.559 28.923 1.00 0.00 89 GLN A N 11
ATOM 16241 C CA . GLN A 1 95 ? 54.702 9.507 30.345 1.00 0.00 89 GLN A CA 11
ATOM 16242 C C . GLN A 1 95 ? 55.645 8.346 30.674 1.00 0.00 89 GLN A C 11
ATOM 16243 O O . GLN A 1 95 ? 56.540 8.503 31.511 1.00 0.00 89 GLN A O 11
ATOM 16257 N N . ASP A 1 96 ? 55.483 7.198 30.012 1.00 0.00 90 ASP A N 11
ATOM 16258 C CA . ASP A 1 96 ? 56.456 6.101 29.971 1.00 0.00 90 ASP A CA 11
ATOM 16259 C C . ASP A 1 96 ? 56.205 5.178 28.766 1.00 0.00 90 ASP A C 11
ATOM 16260 O O . ASP A 1 96 ? 55.064 4.954 28.359 1.00 0.00 90 ASP A O 11
ATOM 16269 N N . ASP A 1 97 ? 57.271 4.637 28.184 1.00 0.00 91 ASP A N 11
ATOM 16270 C CA . ASP A 1 97 ? 57.258 3.705 27.041 1.00 0.00 91 ASP A CA 11
ATOM 16271 C C . ASP A 1 97 ? 58.062 2.420 27.330 1.00 0.00 91 ASP A C 11
ATOM 16272 O O . ASP A 1 97 ? 57.940 1.432 26.600 1.00 0.00 91 ASP A O 11
ATOM 16281 N N . ALA A 1 98 ? 58.844 2.398 28.414 1.00 0.00 92 ALA A N 11
ATOM 16282 C CA . ALA A 1 98 ? 59.506 1.214 28.956 1.00 0.00 92 ALA A CA 11
ATOM 16283 C C . ALA A 1 98 ? 58.520 0.280 29.681 1.00 0.00 92 ALA A C 11
ATOM 16284 O O . ALA A 1 98 ? 57.811 0.706 30.596 1.00 0.00 92 ALA A O 11
ATOM 16291 N N . SER A 1 99 ? 58.518 -1.004 29.329 1.00 0.00 93 SER A N 11
ATOM 16292 C CA . SER A 1 99 ? 57.819 -2.058 30.077 1.00 0.00 93 SER A CA 11
ATOM 16293 C C . SER A 1 99 ? 58.674 -2.631 31.218 1.00 0.00 93 SER A C 11
ATOM 16294 O O . SER A 1 99 ? 59.889 -2.414 31.279 1.00 0.00 93 SER A O 11
ATOM 16302 N N . GLU A 1 100 ? 58.036 -3.440 32.067 1.00 0.00 94 GLU A N 11
ATOM 16303 C CA . GLU A 1 100 ? 58.630 -4.315 33.092 1.00 0.00 94 GLU A CA 11
ATOM 16304 C C . GLU A 1 100 ? 59.317 -3.607 34.282 1.00 0.00 94 GLU A C 11
ATOM 16305 O O . GLU A 1 100 ? 59.363 -2.375 34.355 1.00 0.00 94 GLU A O 11
ATOM 16317 N N . TYR A 1 101 ? 59.782 -4.411 35.246 1.00 0.00 95 TYR A N 11
ATOM 16318 C CA . TYR A 1 101 ? 60.262 -4.073 36.595 1.00 0.00 95 TYR A CA 11
ATOM 16319 C C . TYR A 1 101 ? 59.186 -3.524 37.551 1.00 0.00 95 TYR A C 11
ATOM 16320 O O . TYR A 1 101 ? 58.448 -2.589 37.223 1.00 0.00 95 TYR A O 11
ATOM 16338 N N . GLU A 1 102 ? 59.112 -4.097 38.754 1.00 0.00 96 GLU A N 11
ATOM 16339 C CA . GLU A 1 102 ? 58.214 -3.714 39.850 1.00 0.00 96 GLU A CA 11
ATOM 16340 C C . GLU A 1 102 ? 58.878 -4.026 41.211 1.00 0.00 96 GLU A C 11
ATOM 16341 O O . GLU A 1 102 ? 59.573 -5.034 41.361 1.00 0.00 96 GLU A O 11
ATOM 16353 N N . GLU A 1 103 ? 58.650 -3.205 42.237 1.00 0.00 97 GLU A N 11
ATOM 16354 C CA . GLU A 1 103 ? 59.343 -3.293 43.539 1.00 0.00 97 GLU A CA 11
ATOM 16355 C C . GLU A 1 103 ? 58.610 -4.160 44.584 1.00 0.00 97 GLU A C 11
ATOM 16356 O O . GLU A 1 103 ? 59.085 -4.321 45.708 1.00 0.00 97 GLU A O 11
ATOM 16368 N N . GLY A 1 104 ? 57.465 -4.739 44.210 1.00 0.00 98 GLY A N 11
ATOM 16369 C CA . GLY A 1 104 ? 56.774 -5.793 44.961 1.00 0.00 98 GLY A CA 11
ATOM 16370 C C . GLY A 1 104 ? 56.268 -5.385 46.345 1.00 0.00 98 GLY A C 11
ATOM 16371 O O . GLY A 1 104 ? 56.391 -6.162 47.296 1.00 0.00 98 GLY A O 11
ATOM 16375 N N . VAL A 1 105 ? 55.733 -4.172 46.487 1.00 0.00 99 VAL A N 11
ATOM 16376 C CA . VAL A 1 105 ? 55.252 -3.639 47.775 1.00 0.00 99 VAL A CA 11
ATOM 16377 C C . VAL A 1 105 ? 53.914 -4.264 48.201 1.00 0.00 99 VAL A C 11
ATOM 16378 O O . VAL A 1 105 ? 53.248 -4.944 47.408 1.00 0.00 99 VAL A O 11
ATOM 16391 N N . ILE A 1 106 ? 53.521 -4.054 49.459 1.00 0.00 100 ILE A N 11
ATOM 16392 C CA . ILE A 1 106 ? 52.397 -4.734 50.122 1.00 0.00 100 ILE A CA 11
ATOM 16393 C C . ILE A 1 106 ? 51.077 -4.713 49.322 1.00 0.00 100 ILE A C 11
ATOM 16394 O O . ILE A 1 106 ? 50.673 -3.683 48.769 1.00 0.00 100 ILE A O 11
ATOM 16410 N N . ARG A 1 107 ? 50.415 -5.880 49.284 1.00 0.00 101 ARG A N 11
ATOM 16411 C CA . ARG A 1 107 ? 49.273 -6.253 48.421 1.00 0.00 101 ARG A CA 11
ATOM 16412 C C . ARG A 1 107 ? 49.594 -6.217 46.929 1.00 0.00 101 ARG A C 11
ATOM 16413 O O . ARG A 1 107 ? 50.036 -7.271 46.421 1.00 0.00 101 ARG A O 11
ATOM 16435 N N . GLY A 1 7 ? 47.224 52.078 22.274 1.00 0.00 1 GLY A N 12
ATOM 16436 C CA . GLY A 1 7 ? 46.413 52.187 23.498 1.00 0.00 1 GLY A CA 12
ATOM 16437 C C . GLY A 1 7 ? 46.788 53.430 24.297 1.00 0.00 1 GLY A C 12
ATOM 16438 O O . GLY A 1 7 ? 47.936 53.860 24.246 1.00 0.00 1 GLY A O 12
ATOM 16442 N N . ALA A 1 8 ? 45.886 54.074 25.044 1.00 0.00 2 ALA A N 12
ATOM 16443 C CA . ALA A 1 8 ? 44.502 53.710 25.389 1.00 0.00 2 ALA A CA 12
ATOM 16444 C C . ALA A 1 8 ? 44.367 52.284 25.957 1.00 0.00 2 ALA A C 12
ATOM 16445 O O . ALA A 1 8 ? 43.874 51.378 25.273 1.00 0.00 2 ALA A O 12
ATOM 16452 N N . ALA A 1 9 ? 44.866 52.089 27.184 1.00 0.00 3 ALA A N 12
ATOM 16453 C CA . ALA A 1 9 ? 45.088 50.781 27.806 1.00 0.00 3 ALA A CA 12
ATOM 16454 C C . ALA A 1 9 ? 45.950 49.868 26.902 1.00 0.00 3 ALA A C 12
ATOM 16455 O O . ALA A 1 9 ? 46.766 50.381 26.130 1.00 0.00 3 ALA A O 12
ATOM 16462 N N . ALA A 1 10 ? 45.802 48.546 26.984 1.00 0.00 4 ALA A N 12
ATOM 16463 C CA . ALA A 1 10 ? 46.422 47.600 26.051 1.00 0.00 4 ALA A CA 12
ATOM 16464 C C . ALA A 1 10 ? 45.455 47.227 24.908 1.00 0.00 4 ALA A C 12
ATOM 16465 O O . ALA A 1 10 ? 44.248 47.455 25.015 1.00 0.00 4 ALA A O 12
ATOM 16472 N N . GLY A 1 11 ? 45.951 46.649 23.809 1.00 0.00 5 GLY A N 12
ATOM 16473 C CA . GLY A 1 11 ? 45.088 46.285 22.676 1.00 0.00 5 GLY A CA 12
ATOM 16474 C C . GLY A 1 11 ? 45.751 45.735 21.408 1.00 0.00 5 GLY A C 12
ATOM 16475 O O . GLY A 1 11 ? 45.094 45.741 20.362 1.00 0.00 5 GLY A O 12
ATOM 16479 N N . VAL A 1 12 ? 47.014 45.290 21.438 1.00 0.00 6 VAL A N 12
ATOM 16480 C CA . VAL A 1 12 ? 47.682 44.706 20.258 1.00 0.00 6 VAL A CA 12
ATOM 16481 C C . VAL A 1 12 ? 47.072 43.347 19.890 1.00 0.00 6 VAL A C 12
ATOM 16482 O O . VAL A 1 12 ? 46.647 42.584 20.760 1.00 0.00 6 VAL A O 12
ATOM 16495 N N . SER A 1 13 ? 46.990 43.046 18.595 1.00 0.00 7 SER A N 12
ATOM 16496 C CA . SER A 1 13 ? 46.321 41.852 18.066 1.00 0.00 7 SER A CA 12
ATOM 16497 C C . SER A 1 13 ? 47.090 41.212 16.903 1.00 0.00 7 SER A C 12
ATOM 16498 O O . SER A 1 13 ? 47.880 41.888 16.238 1.00 0.00 7 SER A O 12
ATOM 16506 N N . ALA A 1 14 ? 46.869 39.913 16.667 1.00 0.00 8 ALA A N 12
ATOM 16507 C CA . ALA A 1 14 ? 47.504 39.117 15.601 1.00 0.00 8 ALA A CA 12
ATOM 16508 C C . ALA A 1 14 ? 49.032 39.334 15.484 1.00 0.00 8 ALA A C 12
ATOM 16509 O O . ALA A 1 14 ? 49.584 39.471 14.389 1.00 0.00 8 ALA A O 12
ATOM 16516 N N . ALA A 1 15 ? 49.711 39.447 16.628 1.00 0.00 9 ALA A N 12
ATOM 16517 C CA . ALA A 1 15 ? 51.090 39.912 16.716 1.00 0.00 9 ALA A CA 12
ATOM 16518 C C . ALA A 1 15 ? 52.098 38.907 16.127 1.00 0.00 9 ALA A C 12
ATOM 16519 O O . ALA A 1 15 ? 51.949 37.688 16.285 1.00 0.00 9 ALA A O 12
ATOM 16526 N N . GLY A 1 16 ? 53.148 39.427 15.489 1.00 0.00 10 GLY A N 12
ATOM 16527 C CA . GLY A 1 16 ? 54.290 38.656 14.989 1.00 0.00 10 GLY A CA 12
ATOM 16528 C C . GLY A 1 16 ? 55.301 38.290 16.082 1.00 0.00 10 GLY A C 12
ATOM 16529 O O . GLY A 1 16 ? 56.040 37.316 15.929 1.00 0.00 10 GLY A O 12
ATOM 16533 N N . ILE A 1 17 ? 55.305 39.021 17.201 1.00 0.00 11 ILE A N 12
ATOM 16534 C CA . ILE A 1 17 ? 56.106 38.743 18.401 1.00 0.00 11 ILE A CA 12
ATOM 16535 C C . ILE A 1 17 ? 55.232 38.865 19.661 1.00 0.00 11 ILE A C 12
ATOM 16536 O O . ILE A 1 17 ? 54.344 39.716 19.713 1.00 0.00 11 ILE A O 12
ATOM 16552 N N . GLU A 1 18 ? 55.480 38.031 20.673 1.00 0.00 12 GLU A N 12
ATOM 16553 C CA . GLU A 1 18 ? 54.762 38.005 21.966 1.00 0.00 12 GLU A CA 12
ATOM 16554 C C . GLU A 1 18 ? 53.213 37.992 21.847 1.00 0.00 12 GLU A C 12
ATOM 16555 O O . GLU A 1 18 ? 52.555 39.016 22.069 1.00 0.00 12 GLU A O 12
ATOM 16567 N N . PRO A 1 19 ? 52.604 36.834 21.510 1.00 0.00 13 PRO A N 12
ATOM 16568 C CA . PRO A 1 19 ? 51.155 36.697 21.323 1.00 0.00 13 PRO A CA 12
ATOM 16569 C C . PRO A 1 19 ? 50.306 36.848 22.600 1.00 0.00 13 PRO A C 12
ATOM 16570 O O . PRO A 1 19 ? 50.815 37.011 23.714 1.00 0.00 13 PRO A O 12
ATOM 16581 N N . ASP A 1 20 ? 48.982 36.740 22.426 1.00 0.00 14 ASP A N 12
ATOM 16582 C CA . ASP A 1 20 ? 47.936 37.062 23.414 1.00 0.00 14 ASP A CA 12
ATOM 16583 C C . ASP A 1 20 ? 48.059 36.341 24.773 1.00 0.00 14 ASP A C 12
ATOM 16584 O O . ASP A 1 20 ? 47.522 36.827 25.767 1.00 0.00 14 ASP A O 12
ATOM 16593 N N . LEU A 1 21 ? 48.777 35.212 24.849 1.00 0.00 15 LEU A N 12
ATOM 16594 C CA . LEU A 1 21 ? 49.056 34.507 26.109 1.00 0.00 15 LEU A CA 12
ATOM 16595 C C . LEU A 1 21 ? 49.664 35.463 27.152 1.00 0.00 15 LEU A C 12
ATOM 16596 O O . LEU A 1 21 ? 49.242 35.474 28.307 1.00 0.00 15 LEU A O 12
ATOM 16612 N N . THR A 1 22 ? 50.602 36.313 26.721 1.00 0.00 16 THR A N 12
ATOM 16613 C CA . THR A 1 22 ? 51.274 37.312 27.572 1.00 0.00 16 THR A CA 12
ATOM 16614 C C . THR A 1 22 ? 50.278 38.299 28.190 1.00 0.00 16 THR A C 12
ATOM 16615 O O . THR A 1 22 ? 50.304 38.543 29.398 1.00 0.00 16 THR A O 12
ATOM 16626 N N . ALA A 1 23 ? 49.337 38.792 27.381 1.00 0.00 17 ALA A N 12
ATOM 16627 C CA . ALA A 1 23 ? 48.279 39.707 27.785 1.00 0.00 17 ALA A CA 12
ATOM 16628 C C . ALA A 1 23 ? 47.266 39.058 28.740 1.00 0.00 17 ALA A C 12
ATOM 16629 O O . ALA A 1 23 ? 46.852 39.694 29.711 1.00 0.00 17 ALA A O 12
ATOM 16636 N N . ILE A 1 24 ? 46.881 37.797 28.507 1.00 0.00 18 ILE A N 12
ATOM 16637 C CA . ILE A 1 24 ? 46.009 37.039 29.420 1.00 0.00 18 ILE A CA 12
ATOM 16638 C C . ILE A 1 24 ? 46.683 36.888 30.789 1.00 0.00 18 ILE A C 12
ATOM 16639 O O . ILE A 1 24 ? 46.064 37.171 31.814 1.00 0.00 18 ILE A O 12
ATOM 16655 N N . TRP A 1 25 ? 47.957 36.489 30.824 1.00 0.00 19 TRP A N 12
ATOM 16656 C CA . TRP A 1 25 ? 48.674 36.264 32.081 1.00 0.00 19 TRP A CA 12
ATOM 16657 C C . TRP A 1 25 ? 48.850 37.568 32.867 1.00 0.00 19 TRP A C 12
ATOM 16658 O O . TRP A 1 25 ? 48.499 37.611 34.044 1.00 0.00 19 TRP A O 12
ATOM 16679 N N . GLN A 1 26 ? 49.324 38.651 32.238 1.00 0.00 20 GLN A N 12
ATOM 16680 C CA . GLN A 1 26 ? 49.530 39.916 32.957 1.00 0.00 20 GLN A CA 12
ATOM 16681 C C . GLN A 1 26 ? 48.220 40.626 33.336 1.00 0.00 20 GLN A C 12
ATOM 16682 O O . GLN A 1 26 ? 48.184 41.309 34.362 1.00 0.00 20 GLN A O 12
ATOM 16696 N N . ALA A 1 27 ? 47.121 40.410 32.600 1.00 0.00 21 ALA A N 12
ATOM 16697 C CA . ALA A 1 27 ? 45.791 40.824 33.053 1.00 0.00 21 ALA A CA 12
ATOM 16698 C C . ALA A 1 27 ? 45.324 40.043 34.298 1.00 0.00 21 ALA A C 12
ATOM 16699 O O . ALA A 1 27 ? 44.932 40.652 35.295 1.00 0.00 21 ALA A O 12
ATOM 16706 N N . LEU A 1 28 ? 45.414 38.707 34.297 1.00 0.00 22 LEU A N 12
ATOM 16707 C CA . LEU A 1 28 ? 44.909 37.870 35.392 1.00 0.00 22 LEU A CA 12
ATOM 16708 C C . LEU A 1 28 ? 45.757 37.990 36.657 1.00 0.00 22 LEU A C 12
ATOM 16709 O O . LEU A 1 28 ? 45.208 38.050 37.755 1.00 0.00 22 LEU A O 12
ATOM 16725 N N . PHE A 1 29 ? 47.077 38.087 36.507 1.00 0.00 23 PHE A N 12
ATOM 16726 C CA . PHE A 1 29 ? 48.012 38.314 37.607 1.00 0.00 23 PHE A CA 12
ATOM 16727 C C . PHE A 1 29 ? 48.158 39.803 37.992 1.00 0.00 23 PHE A C 12
ATOM 16728 O O . PHE A 1 29 ? 48.960 40.141 38.866 1.00 0.00 23 PHE A O 12
ATOM 16745 N N . ALA A 1 30 ? 47.391 40.692 37.349 1.00 0.00 24 ALA A N 12
ATOM 16746 C CA . ALA A 1 30 ? 47.283 42.128 37.627 1.00 0.00 24 ALA A CA 12
ATOM 16747 C C . ALA A 1 30 ? 48.610 42.932 37.616 1.00 0.00 24 ALA A C 12
ATOM 16748 O O . ALA A 1 30 ? 48.666 44.031 38.178 1.00 0.00 24 ALA A O 12
ATOM 16755 N N . LEU A 1 31 ? 49.672 42.400 36.998 1.00 0.00 25 LEU A N 12
ATOM 16756 C CA . LEU A 1 31 ? 51.021 42.988 36.947 1.00 0.00 25 LEU A CA 12
ATOM 16757 C C . LEU A 1 31 ? 51.294 43.780 35.641 1.00 0.00 25 LEU A C 12
ATOM 16758 O O . LEU A 1 31 ? 50.660 43.507 34.618 1.00 0.00 25 LEU A O 12
ATOM 16774 N N . PRO A 1 32 ? 52.204 44.778 35.632 1.00 0.00 26 PRO A N 12
ATOM 16775 C CA . PRO A 1 32 ? 52.388 45.672 34.479 1.00 0.00 26 PRO A CA 12
ATOM 16776 C C . PRO A 1 32 ? 53.295 45.144 33.348 1.00 0.00 26 PRO A C 12
ATOM 16777 O O . PRO A 1 32 ? 53.097 45.542 32.197 1.00 0.00 26 PRO A O 12
ATOM 16788 N N . ALA A 1 33 ? 54.288 44.294 33.638 1.00 0.00 27 ALA A N 12
ATOM 16789 C CA . ALA A 1 33 ? 55.353 43.941 32.686 1.00 0.00 27 ALA A CA 12
ATOM 16790 C C . ALA A 1 33 ? 55.771 42.457 32.746 1.00 0.00 27 ALA A C 12
ATOM 16791 O O . ALA A 1 33 ? 56.135 41.962 33.823 1.00 0.00 27 ALA A O 12
ATOM 16798 N N . VAL A 1 34 ? 55.773 41.756 31.602 1.00 0.00 28 VAL A N 12
ATOM 16799 C CA . VAL A 1 34 ? 55.945 40.289 31.522 1.00 0.00 28 VAL A CA 12
ATOM 16800 C C . VAL A 1 34 ? 56.701 39.809 30.269 1.00 0.00 28 VAL A C 12
ATOM 16801 O O . VAL A 1 34 ? 56.611 40.412 29.200 1.00 0.00 28 VAL A O 12
ATOM 16814 N N . GLY A 1 35 ? 57.337 38.638 30.364 1.00 0.00 29 GLY A N 12
ATOM 16815 C CA . GLY A 1 35 ? 57.413 37.670 29.264 1.00 0.00 29 GLY A CA 12
ATOM 16816 C C . GLY A 1 35 ? 58.795 37.170 28.836 1.00 0.00 29 GLY A C 12
ATOM 16817 O O . GLY A 1 35 ? 58.879 36.049 28.342 1.00 0.00 29 GLY A O 12
ATOM 16821 N N . ARG A 1 36 ? 59.874 37.941 29.008 1.00 0.00 30 ARG A N 12
ATOM 16822 C CA . ARG A 1 36 ? 61.221 37.561 28.519 1.00 0.00 30 ARG A CA 12
ATOM 16823 C C . ARG A 1 36 ? 62.091 36.912 29.598 1.00 0.00 30 ARG A C 12
ATOM 16824 O O . ARG A 1 36 ? 63.002 36.145 29.277 1.00 0.00 30 ARG A O 12
ATOM 16845 N N . HIS A 1 37 ? 61.798 37.211 30.862 1.00 0.00 31 HIS A N 12
ATOM 16846 C CA . HIS A 1 37 ? 62.498 36.796 32.065 1.00 0.00 31 HIS A CA 12
ATOM 16847 C C . HIS A 1 37 ? 61.489 36.712 33.226 1.00 0.00 31 HIS A C 12
ATOM 16848 O O . HIS A 1 37 ? 60.451 37.384 33.204 1.00 0.00 31 HIS A O 12
ATOM 16862 N N . GLN A 1 38 ? 61.821 35.920 34.240 1.00 0.00 32 GLN A N 12
ATOM 16863 C CA . GLN A 1 38 ? 60.974 35.427 35.332 1.00 0.00 32 GLN A CA 12
ATOM 16864 C C . GLN A 1 38 ? 60.040 34.276 34.914 1.00 0.00 32 GLN A C 12
ATOM 16865 O O . GLN A 1 38 ? 59.380 34.324 33.875 1.00 0.00 32 GLN A O 12
ATOM 16879 N N . ASP A 1 39 ? 59.998 33.226 35.737 1.00 0.00 33 ASP A N 12
ATOM 16880 C CA . ASP A 1 39 ? 59.334 31.945 35.458 1.00 0.00 33 ASP A CA 12
ATOM 16881 C C . ASP A 1 39 ? 57.875 31.864 35.941 1.00 0.00 33 ASP A C 12
ATOM 16882 O O . ASP A 1 39 ? 57.529 32.406 36.990 1.00 0.00 33 ASP A O 12
ATOM 16891 N N . PHE A 1 40 ? 57.027 31.113 35.219 1.00 0.00 34 PHE A N 12
ATOM 16892 C CA . PHE A 1 40 ? 55.628 30.836 35.597 1.00 0.00 34 PHE A CA 12
ATOM 16893 C C . PHE A 1 40 ? 55.443 30.434 37.068 1.00 0.00 34 PHE A C 12
ATOM 16894 O O . PHE A 1 40 ? 54.543 30.944 37.740 1.00 0.00 34 PHE A O 12
ATOM 16911 N N . PHE A 1 41 ? 56.292 29.532 37.571 1.00 0.00 35 PHE A N 12
ATOM 16912 C CA . PHE A 1 41 ? 56.155 28.963 38.911 1.00 0.00 35 PHE A CA 12
ATOM 16913 C C . PHE A 1 41 ? 56.197 30.052 39.996 1.00 0.00 35 PHE A C 12
ATOM 16914 O O . PHE A 1 41 ? 55.425 29.977 40.955 1.00 0.00 35 PHE A O 12
ATOM 16931 N N . ALA A 1 42 ? 56.998 31.103 39.798 1.00 0.00 36 ALA A N 12
ATOM 16932 C CA . ALA A 1 42 ? 56.996 32.316 40.609 1.00 0.00 36 ALA A CA 12
ATOM 16933 C C . ALA A 1 42 ? 55.899 33.323 40.214 1.00 0.00 36 ALA A C 12
ATOM 16934 O O . ALA A 1 42 ? 55.230 33.868 41.099 1.00 0.00 36 ALA A O 12
ATOM 16941 N N . LEU A 1 43 ? 55.717 33.577 38.910 1.00 0.00 37 LEU A N 12
ATOM 16942 C CA . LEU A 1 43 ? 54.777 34.562 38.342 1.00 0.00 37 LEU A CA 12
ATOM 16943 C C . LEU A 1 43 ? 53.325 34.345 38.790 1.00 0.00 37 LEU A C 12
ATOM 16944 O O . LEU A 1 43 ? 52.589 35.310 39.006 1.00 0.00 37 LEU A O 12
ATOM 16960 N N . GLY A 1 44 ? 52.918 33.084 38.955 1.00 0.00 38 GLY A N 12
ATOM 16961 C CA . GLY A 1 44 ? 51.530 32.749 39.288 1.00 0.00 38 GLY A CA 12
ATOM 16962 C C . GLY A 1 44 ? 51.108 33.202 40.690 1.00 0.00 38 GLY A C 12
ATOM 16963 O O . GLY A 1 44 ? 49.957 33.587 40.888 1.00 0.00 38 GLY A O 12
ATOM 16967 N N . GLY A 1 45 ? 52.039 33.264 41.646 1.00 0.00 39 GLY A N 12
ATOM 16968 C CA . GLY A 1 45 ? 51.864 33.834 42.990 1.00 0.00 39 GLY A CA 12
ATOM 16969 C C . GLY A 1 45 ? 51.003 33.028 43.975 1.00 0.00 39 GLY A C 12
ATOM 16970 O O . GLY A 1 45 ? 51.269 33.039 45.178 1.00 0.00 39 GLY A O 12
ATOM 16974 N N . ASP A 1 46 ? 50.001 32.303 43.487 1.00 0.00 40 ASP A N 12
ATOM 16975 C CA . ASP A 1 46 ? 49.111 31.419 44.250 1.00 0.00 40 ASP A CA 12
ATOM 16976 C C . ASP A 1 46 ? 48.673 30.259 43.337 1.00 0.00 40 ASP A C 12
ATOM 16977 O O . ASP A 1 46 ? 48.479 30.463 42.135 1.00 0.00 40 ASP A O 12
ATOM 16986 N N . SER A 1 47 ? 48.479 29.046 43.857 1.00 0.00 41 SER A N 12
ATOM 16987 C CA . SER A 1 47 ? 47.922 27.937 43.064 1.00 0.00 41 SER A CA 12
ATOM 16988 C C . SER A 1 47 ? 46.445 28.145 42.696 1.00 0.00 41 SER A C 12
ATOM 16989 O O . SER A 1 47 ? 46.017 27.677 41.646 1.00 0.00 41 SER A O 12
ATOM 16997 N N . GLN A 1 48 ? 45.689 28.945 43.458 1.00 0.00 42 GLN A N 12
ATOM 16998 C CA . GLN A 1 48 ? 44.348 29.413 43.069 1.00 0.00 42 GLN A CA 12
ATOM 16999 C C . GLN A 1 48 ? 44.409 30.320 41.826 1.00 0.00 42 GLN A C 12
ATOM 17000 O O . GLN A 1 48 ? 43.594 30.200 40.904 1.00 0.00 42 GLN A O 12
ATOM 17014 N N . LEU A 1 49 ? 45.415 31.207 41.774 1.00 0.00 43 LEU A N 12
ATOM 17015 C CA . LEU A 1 49 ? 45.683 32.052 40.611 1.00 0.00 43 LEU A CA 12
ATOM 17016 C C . LEU A 1 49 ? 46.199 31.229 39.422 1.00 0.00 43 LEU A C 12
ATOM 17017 O O . LEU A 1 49 ? 45.766 31.462 38.298 1.00 0.00 43 LEU A O 12
ATOM 17033 N N . GLY A 1 50 ? 47.047 30.224 39.656 1.00 0.00 44 GLY A N 12
ATOM 17034 C CA . GLY A 1 50 ? 47.485 29.276 38.625 1.00 0.00 44 GLY A CA 12
ATOM 17035 C C . GLY A 1 50 ? 46.320 28.495 38.009 1.00 0.00 44 GLY A C 12
ATOM 17036 O O . GLY A 1 50 ? 46.203 28.427 36.786 1.00 0.00 44 GLY A O 12
ATOM 17040 N N . LEU A 1 51 ? 45.406 27.977 38.837 1.00 0.00 45 LEU A N 12
ATOM 17041 C CA . LEU A 1 51 ? 44.227 27.229 38.386 1.00 0.00 45 LEU A CA 12
ATOM 17042 C C . LEU A 1 51 ? 43.226 28.109 37.619 1.00 0.00 45 LEU A C 12
ATOM 17043 O O . LEU A 1 51 ? 42.762 27.693 36.551 1.00 0.00 45 LEU A O 12
ATOM 17059 N N . ARG A 1 52 ? 42.907 29.327 38.090 1.00 0.00 46 ARG A N 12
ATOM 17060 C CA . ARG A 1 52 ? 42.032 30.235 37.310 1.00 0.00 46 ARG A CA 12
ATOM 17061 C C . ARG A 1 52 ? 42.710 30.759 36.039 1.00 0.00 46 ARG A C 12
ATOM 17062 O O . ARG A 1 52 ? 42.033 30.932 35.027 1.00 0.00 46 ARG A O 12
ATOM 17083 N N . MET A 1 53 ? 44.036 30.952 36.058 1.00 0.00 47 MET A N 12
ATOM 17084 C CA . MET A 1 53 ? 44.810 31.320 34.870 1.00 0.00 47 MET A CA 12
ATOM 17085 C C . MET A 1 53 ? 44.792 30.204 33.832 1.00 0.00 47 MET A C 12
ATOM 17086 O O . MET A 1 53 ? 44.544 30.495 32.668 1.00 0.00 47 MET A O 12
ATOM 17100 N N . LEU A 1 54 ? 44.978 28.942 34.228 1.00 0.00 48 LEU A N 12
ATOM 17101 C CA . LEU A 1 54 ? 44.876 27.803 33.313 1.00 0.00 48 LEU A CA 12
ATOM 17102 C C . LEU A 1 54 ? 43.460 27.696 32.723 1.00 0.00 48 LEU A C 12
ATOM 17103 O O . LEU A 1 54 ? 43.321 27.628 31.504 1.00 0.00 48 LEU A O 12
ATOM 17119 N N . ALA A 1 55 ? 42.418 27.785 33.557 1.00 0.00 49 ALA A N 12
ATOM 17120 C CA . ALA A 1 55 ? 41.029 27.735 33.094 1.00 0.00 49 ALA A CA 12
ATOM 17121 C C . ALA A 1 55 ? 40.684 28.840 32.083 1.00 0.00 49 ALA A C 12
ATOM 17122 O O . ALA A 1 55 ? 40.129 28.524 31.027 1.00 0.00 49 ALA A O 12
ATOM 17129 N N . GLN A 1 56 ? 41.021 30.106 32.374 1.00 0.00 50 GLN A N 12
ATOM 17130 C CA . GLN A 1 56 ? 40.735 31.233 31.476 1.00 0.00 50 GLN A CA 12
ATOM 17131 C C . GLN A 1 56 ? 41.668 31.278 30.259 1.00 0.00 50 GLN A C 12
ATOM 17132 O O . GLN A 1 56 ? 41.192 31.544 29.163 1.00 0.00 50 GLN A O 12
ATOM 17146 N N . LEU A 1 57 ? 42.955 30.938 30.378 1.00 0.00 51 LEU A N 12
ATOM 17147 C CA . LEU A 1 57 ? 43.838 30.758 29.216 1.00 0.00 51 LEU A CA 12
ATOM 17148 C C . LEU A 1 57 ? 43.267 29.706 28.256 1.00 0.00 51 LEU A C 12
ATOM 17149 O O . LEU A 1 57 ? 43.264 29.916 27.041 1.00 0.00 51 LEU A O 12
ATOM 17165 N N . ARG A 1 58 ? 42.724 28.610 28.795 1.00 0.00 52 ARG A N 12
ATOM 17166 C CA . ARG A 1 58 ? 42.117 27.544 28.003 1.00 0.00 52 ARG A CA 12
ATOM 17167 C C . ARG A 1 58 ? 40.832 27.982 27.304 1.00 0.00 52 ARG A C 12
ATOM 17168 O O . ARG A 1 58 ? 40.756 27.872 26.085 1.00 0.00 52 ARG A O 12
ATOM 17189 N N . GLU A 1 59 ? 39.855 28.530 28.022 1.00 0.00 53 GLU A N 12
ATOM 17190 C CA . GLU A 1 59 ? 38.566 28.942 27.422 1.00 0.00 53 GLU A CA 12
ATOM 17191 C C . GLU A 1 59 ? 38.610 30.261 26.622 1.00 0.00 53 GLU A C 12
ATOM 17192 O O . GLU A 1 59 ? 37.752 30.479 25.764 1.00 0.00 53 GLU A O 12
ATOM 17204 N N . ARG A 1 60 ? 39.612 31.129 26.834 1.00 0.00 54 ARG A N 12
ATOM 17205 C CA . ARG A 1 60 ? 39.894 32.289 25.961 1.00 0.00 54 ARG A CA 12
ATOM 17206 C C . ARG A 1 60 ? 40.636 31.887 24.694 1.00 0.00 54 ARG A C 12
ATOM 17207 O O . ARG A 1 60 ? 40.216 32.246 23.596 1.00 0.00 54 ARG A O 12
ATOM 17228 N N . HIS A 1 61 ? 41.748 31.169 24.846 1.00 0.00 55 HIS A N 12
ATOM 17229 C CA . HIS A 1 61 ? 42.763 31.013 23.801 1.00 0.00 55 HIS A CA 12
ATOM 17230 C C . HIS A 1 61 ? 42.765 29.614 23.153 1.00 0.00 55 HIS A C 12
ATOM 17231 O O . HIS A 1 61 ? 43.433 29.406 22.138 1.00 0.00 55 HIS A O 12
ATOM 17245 N N . GLY A 1 62 ? 42.051 28.633 23.713 1.00 0.00 56 GLY A N 12
ATOM 17246 C CA . GLY A 1 62 ? 42.113 27.232 23.281 1.00 0.00 56 GLY A CA 12
ATOM 17247 C C . GLY A 1 62 ? 43.408 26.523 23.683 1.00 0.00 56 GLY A C 12
ATOM 17248 O O . GLY A 1 62 ? 43.862 25.633 22.962 1.00 0.00 56 GLY A O 12
ATOM 17252 N N . VAL A 1 63 ? 44.040 26.959 24.778 1.00 0.00 57 VAL A N 12
ATOM 17253 C CA . VAL A 1 63 ? 45.441 26.651 25.119 1.00 0.00 57 VAL A CA 12
ATOM 17254 C C . VAL A 1 63 ? 45.555 25.782 26.371 1.00 0.00 57 VAL A C 12
ATOM 17255 O O . VAL A 1 63 ? 44.833 25.985 27.340 1.00 0.00 57 VAL A O 12
ATOM 17268 N N . ASP A 1 64 ? 46.501 24.844 26.366 1.00 0.00 58 ASP A N 12
ATOM 17269 C CA . ASP A 1 64 ? 46.759 23.924 27.478 1.00 0.00 58 ASP A CA 12
ATOM 17270 C C . ASP A 1 64 ? 48.253 23.844 27.830 1.00 0.00 58 ASP A C 12
ATOM 17271 O O . ASP A 1 64 ? 49.105 24.020 26.956 1.00 0.00 58 ASP A O 12
ATOM 17280 N N . LEU A 1 65 ? 48.563 23.585 29.107 1.00 0.00 59 LEU A N 12
ATOM 17281 C CA . LEU A 1 65 ? 49.873 23.844 29.718 1.00 0.00 59 LEU A CA 12
ATOM 17282 C C . LEU A 1 65 ? 50.611 22.547 30.154 1.00 0.00 59 LEU A C 12
ATOM 17283 O O . LEU A 1 65 ? 50.594 22.210 31.341 1.00 0.00 59 LEU A O 12
ATOM 17299 N N . PRO A 1 66 ? 51.252 21.801 29.229 1.00 0.00 60 PRO A N 12
ATOM 17300 C CA . PRO A 1 66 ? 52.038 20.607 29.547 1.00 0.00 60 PRO A CA 12
ATOM 17301 C C . PRO A 1 66 ? 53.321 20.935 30.328 1.00 0.00 60 PRO A C 12
ATOM 17302 O O . PRO A 1 66 ? 54.075 21.855 29.987 1.00 0.00 60 PRO A O 12
ATOM 17313 N N . LEU A 1 67 ? 53.591 20.140 31.365 1.00 0.00 61 LEU A N 12
ATOM 17314 C CA . LEU A 1 67 ? 54.672 20.361 32.331 1.00 0.00 61 LEU A CA 12
ATOM 17315 C C . LEU A 1 67 ? 56.080 20.179 31.738 1.00 0.00 61 LEU A C 12
ATOM 17316 O O . LEU A 1 67 ? 57.034 20.762 32.254 1.00 0.00 61 LEU A O 12
ATOM 17332 N N . ARG A 1 68 ? 56.224 19.443 30.629 1.00 0.00 62 ARG A N 12
ATOM 17333 C CA . ARG A 1 68 ? 57.461 19.366 29.835 1.00 0.00 62 ARG A CA 12
ATOM 17334 C C . ARG A 1 68 ? 57.840 20.732 29.256 1.00 0.00 62 ARG A C 12
ATOM 17335 O O . ARG A 1 68 ? 58.934 21.236 29.515 1.00 0.00 62 ARG A O 12
ATOM 17356 N N . CYS A 1 69 ? 56.926 21.341 28.497 1.00 0.00 63 CYS A N 12
ATOM 17357 C CA . CYS A 1 69 ? 57.151 22.645 27.870 1.00 0.00 63 CYS A CA 12
ATOM 17358 C C . CYS A 1 69 ? 57.281 23.744 28.938 1.00 0.00 63 CYS A C 12
ATOM 17359 O O . CYS A 1 69 ? 58.140 24.614 28.825 1.00 0.00 63 CYS A O 12
ATOM 17367 N N . LEU A 1 70 ? 56.496 23.645 30.019 1.00 0.00 64 LEU A N 12
ATOM 17368 C CA . LEU A 1 70 ? 56.577 24.532 31.184 1.00 0.00 64 LEU A CA 12
ATOM 17369 C C . LEU A 1 70 ? 57.925 24.451 31.915 1.00 0.00 64 LEU A C 12
ATOM 17370 O O . LEU A 1 70 ? 58.440 25.477 32.345 1.00 0.00 64 LEU A O 12
ATOM 17386 N N . TYR A 1 71 ? 58.510 23.257 32.048 1.00 0.00 65 TYR A N 12
ATOM 17387 C CA . TYR A 1 71 ? 59.866 23.099 32.575 1.00 0.00 65 TYR A CA 12
ATOM 17388 C C . TYR A 1 71 ? 60.899 23.732 31.635 1.00 0.00 65 TYR A C 12
ATOM 17389 O O . TYR A 1 71 ? 61.752 24.494 32.095 1.00 0.00 65 TYR A O 12
ATOM 17407 N N . GLU A 1 72 ? 60.861 23.412 30.335 1.00 0.00 66 GLU A N 12
ATOM 17408 C CA . GLU A 1 72 ? 61.979 23.802 29.458 1.00 0.00 66 GLU A CA 12
ATOM 17409 C C . GLU A 1 72 ? 61.928 25.273 29.017 1.00 0.00 66 GLU A C 12
ATOM 17410 O O . GLU A 1 72 ? 62.980 25.841 28.704 1.00 0.00 66 GLU A O 12
ATOM 17422 N N . ALA A 1 73 ? 60.739 25.891 29.045 1.00 0.00 67 ALA A N 12
ATOM 17423 C CA . ALA A 1 73 ? 60.481 27.273 28.647 1.00 0.00 67 ALA A CA 12
ATOM 17424 C C . ALA A 1 73 ? 59.431 28.000 29.534 1.00 0.00 67 ALA A C 12
ATOM 17425 O O . ALA A 1 73 ? 58.358 28.346 29.042 1.00 0.00 67 ALA A O 12
ATOM 17432 N N . PRO A 1 74 ? 59.702 28.271 30.830 1.00 0.00 68 PRO A N 12
ATOM 17433 C CA . PRO A 1 74 ? 58.742 28.908 31.743 1.00 0.00 68 PRO A CA 12
ATOM 17434 C C . PRO A 1 74 ? 58.572 30.434 31.585 1.00 0.00 68 PRO A C 12
ATOM 17435 O O . PRO A 1 74 ? 57.738 31.009 32.287 1.00 0.00 68 PRO A O 12
ATOM 17446 N N . THR A 1 75 ? 59.352 31.105 30.728 1.00 0.00 69 THR A N 12
ATOM 17447 C CA . THR A 1 75 ? 59.226 32.550 30.435 1.00 0.00 69 THR A CA 12
ATOM 17448 C C . THR A 1 75 ? 58.158 32.792 29.365 1.00 0.00 69 THR A C 12
ATOM 17449 O O . THR A 1 75 ? 58.170 32.127 28.334 1.00 0.00 69 THR A O 12
ATOM 17460 N N . VAL A 1 76 ? 57.206 33.710 29.573 1.00 0.00 70 VAL A N 12
ATOM 17461 C CA . VAL A 1 76 ? 55.905 33.672 28.853 1.00 0.00 70 VAL A CA 12
ATOM 17462 C C . VAL A 1 76 ? 56.017 33.840 27.329 1.00 0.00 70 VAL A C 12
ATOM 17463 O O . VAL A 1 76 ? 55.243 33.236 26.593 1.00 0.00 70 VAL A O 12
ATOM 17476 N N . ALA A 1 77 ? 57.002 34.590 26.829 1.00 0.00 71 ALA A N 12
ATOM 17477 C CA . ALA A 1 77 ? 57.283 34.720 25.396 1.00 0.00 71 ALA A CA 12
ATOM 17478 C C . ALA A 1 77 ? 57.768 33.395 24.780 1.00 0.00 71 ALA A C 12
ATOM 17479 O O . ALA A 1 77 ? 57.322 32.991 23.706 1.00 0.00 71 ALA A O 12
ATOM 17486 N N . ARG A 1 78 ? 58.647 32.692 25.498 1.00 0.00 72 ARG A N 12
ATOM 17487 C CA . ARG A 1 78 ? 59.292 31.431 25.105 1.00 0.00 72 ARG A CA 12
ATOM 17488 C C . ARG A 1 78 ? 58.373 30.223 25.338 1.00 0.00 72 ARG A C 12
ATOM 17489 O O . ARG A 1 78 ? 58.364 29.272 24.557 1.00 0.00 72 ARG A O 12
ATOM 17510 N N . LEU A 1 79 ? 57.503 30.321 26.340 1.00 0.00 73 LEU A N 12
ATOM 17511 C CA . LEU A 1 79 ? 56.339 29.465 26.523 1.00 0.00 73 LEU A CA 12
ATOM 17512 C C . LEU A 1 79 ? 55.351 29.638 25.370 1.00 0.00 73 LEU A C 12
ATOM 17513 O O . LEU A 1 79 ? 54.891 28.655 24.804 1.00 0.00 73 LEU A O 12
ATOM 17529 N N . ALA A 1 80 ? 55.052 30.872 24.964 1.00 0.00 74 ALA A N 12
ATOM 17530 C CA . ALA A 1 80 ? 54.224 31.105 23.789 1.00 0.00 74 ALA A CA 12
ATOM 17531 C C . ALA A 1 80 ? 54.899 30.599 22.499 1.00 0.00 74 ALA A C 12
ATOM 17532 O O . ALA A 1 80 ? 54.205 30.046 21.647 1.00 0.00 74 ALA A O 12
ATOM 17539 N N . GLU A 1 81 ? 56.232 30.696 22.361 1.00 0.00 75 GLU A N 12
ATOM 17540 C CA . GLU A 1 81 ? 56.944 30.090 21.222 1.00 0.00 75 GLU A CA 12
ATOM 17541 C C . GLU A 1 81 ? 56.713 28.576 21.198 1.00 0.00 75 GLU A C 12
ATOM 17542 O O . GLU A 1 81 ? 56.244 28.045 20.197 1.00 0.00 75 GLU A O 12
ATOM 17554 N N . THR A 1 82 ? 56.973 27.881 22.309 1.00 0.00 76 THR A N 12
ATOM 17555 C CA . THR A 1 82 ? 56.826 26.419 22.394 1.00 0.00 76 THR A CA 12
ATOM 17556 C C . THR A 1 82 ? 55.371 25.964 22.259 1.00 0.00 76 THR A C 12
ATOM 17557 O O . THR A 1 82 ? 55.071 25.138 21.400 1.00 0.00 76 THR A O 12
ATOM 17568 N N . ILE A 1 83 ? 54.441 26.528 23.029 1.00 0.00 77 ILE A N 12
ATOM 17569 C CA . ILE A 1 83 ? 53.024 26.134 23.026 1.00 0.00 77 ILE A CA 12
ATOM 17570 C C . ILE A 1 83 ? 52.324 26.469 21.698 1.00 0.00 77 ILE A C 12
ATOM 17571 O O . ILE A 1 83 ? 51.450 25.696 21.285 1.00 0.00 77 ILE A O 12
ATOM 17587 N N . VAL A 1 84 ? 52.704 27.548 20.993 1.00 0.00 78 VAL A N 12
ATOM 17588 C CA . VAL A 1 84 ? 52.203 27.813 19.627 1.00 0.00 78 VAL A CA 12
ATOM 17589 C C . VAL A 1 84 ? 52.910 26.951 18.573 1.00 0.00 78 VAL A C 12
ATOM 17590 O O . VAL A 1 84 ? 52.222 26.378 17.729 1.00 0.00 78 VAL A O 12
ATOM 17603 N N . ARG A 1 85 ? 54.246 26.806 18.590 1.00 0.00 79 ARG A N 12
ATOM 17604 C CA . ARG A 1 85 ? 54.975 26.115 17.501 1.00 0.00 79 ARG A CA 12
ATOM 17605 C C . ARG A 1 85 ? 54.929 24.593 17.577 1.00 0.00 79 ARG A C 12
ATOM 17606 O O . ARG A 1 85 ? 55.017 23.940 16.540 1.00 0.00 79 ARG A O 12
ATOM 17627 N N . LEU A 1 86 ? 54.788 24.011 18.769 1.00 0.00 80 LEU A N 12
ATOM 17628 C CA . LEU A 1 86 ? 54.651 22.558 18.943 1.00 0.00 80 LEU A CA 12
ATOM 17629 C C . LEU A 1 86 ? 53.227 22.075 18.635 1.00 0.00 80 LEU A C 12
ATOM 17630 O O . LEU A 1 86 ? 53.049 20.910 18.272 1.00 0.00 80 LEU A O 12
ATOM 17646 N N . ALA A 1 87 ? 52.229 22.961 18.718 1.00 0.00 81 ALA A N 12
ATOM 17647 C CA . ALA A 1 87 ? 50.880 22.694 18.234 1.00 0.00 81 ALA A CA 12
ATOM 17648 C C . ALA A 1 87 ? 50.868 22.549 16.702 1.00 0.00 81 ALA A C 12
ATOM 17649 O O . ALA A 1 87 ? 51.510 23.327 15.986 1.00 0.00 81 ALA A O 12
ATOM 17656 N N . ALA A 1 88 ? 50.121 21.571 16.189 1.00 0.00 82 ALA A N 12
ATOM 17657 C CA . ALA A 1 88 ? 50.008 21.341 14.750 1.00 0.00 82 ALA A CA 12
ATOM 17658 C C . ALA A 1 88 ? 48.936 22.260 14.111 1.00 0.00 82 ALA A C 12
ATOM 17659 O O . ALA A 1 88 ? 49.303 23.343 13.639 1.00 0.00 82 ALA A O 12
ATOM 17666 N N . PRO A 1 89 ? 47.627 21.935 14.131 1.00 0.00 83 PRO A N 12
ATOM 17667 C CA . PRO A 1 89 ? 46.587 22.807 13.590 1.00 0.00 83 PRO A CA 12
ATOM 17668 C C . PRO A 1 89 ? 46.287 24.000 14.521 1.00 0.00 83 PRO A C 12
ATOM 17669 O O . PRO A 1 89 ? 46.460 23.917 15.743 1.00 0.00 83 PRO A O 12
ATOM 17680 N N . ALA A 1 90 ? 45.787 25.101 13.957 1.00 0.00 84 ALA A N 12
ATOM 17681 C CA . ALA A 1 90 ? 45.212 26.228 14.702 1.00 0.00 84 ALA A CA 12
ATOM 17682 C C . ALA A 1 90 ? 43.980 26.901 14.034 1.00 0.00 84 ALA A C 12
ATOM 17683 O O . ALA A 1 90 ? 43.969 28.120 13.828 1.00 0.00 84 ALA A O 12
ATOM 17690 N N . PRO A 1 91 ? 42.913 26.145 13.713 1.00 0.00 85 PRO A N 12
ATOM 17691 C CA . PRO A 1 91 ? 41.652 26.680 13.208 1.00 0.00 85 PRO A CA 12
ATOM 17692 C C . PRO A 1 91 ? 40.773 27.200 14.356 1.00 0.00 85 PRO A C 12
ATOM 17693 O O . PRO A 1 91 ? 40.899 26.756 15.507 1.00 0.00 85 PRO A O 12
ATOM 17704 N N . SER A 1 92 ? 39.839 28.105 14.060 1.00 0.00 86 SER A N 12
ATOM 17705 C CA . SER A 1 92 ? 38.813 28.519 15.027 1.00 0.00 86 SER A CA 12
ATOM 17706 C C . SER A 1 92 ? 37.949 27.327 15.475 1.00 0.00 86 SER A C 12
ATOM 17707 O O . SER A 1 92 ? 37.695 26.398 14.698 1.00 0.00 86 SER A O 12
ATOM 17715 N N . GLY A 1 93 ? 37.509 27.336 16.737 1.00 0.00 87 GLY A N 12
ATOM 17716 C CA . GLY A 1 93 ? 36.677 26.272 17.322 1.00 0.00 87 GLY A CA 12
ATOM 17717 C C . GLY A 1 93 ? 36.576 26.264 18.854 1.00 0.00 87 GLY A C 12
ATOM 17718 O O . GLY A 1 93 ? 35.635 25.688 19.406 1.00 0.00 87 GLY A O 12
ATOM 17722 N N . ASP A 1 94 ? 37.506 26.917 19.555 1.00 0.00 88 ASP A N 12
ATOM 17723 C CA . ASP A 1 94 ? 37.566 26.932 21.024 1.00 0.00 88 ASP A CA 12
ATOM 17724 C C . ASP A 1 94 ? 36.540 27.903 21.631 1.00 0.00 88 ASP A C 12
ATOM 17725 O O . ASP A 1 94 ? 36.306 28.985 21.083 1.00 0.00 88 ASP A O 12
ATOM 17734 N N . GLN A 1 95 ? 35.910 27.525 22.745 1.00 0.00 89 GLN A N 12
ATOM 17735 C CA . GLN A 1 95 ? 34.696 28.165 23.269 1.00 0.00 89 GLN A CA 12
ATOM 17736 C C . GLN A 1 95 ? 34.725 28.426 24.785 1.00 0.00 89 GLN A C 12
ATOM 17737 O O . GLN A 1 95 ? 35.522 27.845 25.525 1.00 0.00 89 GLN A O 12
ATOM 17751 N N . ASP A 1 96 ? 33.862 29.341 25.241 1.00 0.00 90 ASP A N 12
ATOM 17752 C CA . ASP A 1 96 ? 33.865 29.866 26.615 1.00 0.00 90 ASP A CA 12
ATOM 17753 C C . ASP A 1 96 ? 33.441 28.810 27.653 1.00 0.00 90 ASP A C 12
ATOM 17754 O O . ASP A 1 96 ? 32.626 27.926 27.369 1.00 0.00 90 ASP A O 12
ATOM 17763 N N . ASP A 1 97 ? 33.951 28.949 28.875 1.00 0.00 91 ASP A N 12
ATOM 17764 C CA . ASP A 1 97 ? 33.590 28.159 30.060 1.00 0.00 91 ASP A CA 12
ATOM 17765 C C . ASP A 1 97 ? 33.114 29.053 31.225 1.00 0.00 91 ASP A C 12
ATOM 17766 O O . ASP A 1 97 ? 32.366 28.595 32.096 1.00 0.00 91 ASP A O 12
ATOM 17775 N N . ALA A 1 98 ? 33.488 30.337 31.223 1.00 0.00 92 ALA A N 12
ATOM 17776 C CA . ALA A 1 98 ? 32.940 31.378 32.092 1.00 0.00 92 ALA A CA 12
ATOM 17777 C C . ALA A 1 98 ? 32.011 32.326 31.307 1.00 0.00 92 ALA A C 12
ATOM 17778 O O . ALA A 1 98 ? 32.251 32.625 30.136 1.00 0.00 92 ALA A O 12
ATOM 17785 N N . SER A 1 99 ? 30.959 32.827 31.954 1.00 0.00 93 SER A N 12
ATOM 17786 C CA . SER A 1 99 ? 29.975 33.731 31.342 1.00 0.00 93 SER A CA 12
ATOM 17787 C C . SER A 1 99 ? 30.460 35.184 31.320 1.00 0.00 93 SER A C 12
ATOM 17788 O O . SER A 1 99 ? 31.272 35.595 32.155 1.00 0.00 93 SER A O 12
ATOM 17796 N N . GLU A 1 100 ? 29.934 35.977 30.387 1.00 0.00 94 GLU A N 12
ATOM 17797 C CA . GLU A 1 100 ? 30.342 37.367 30.147 1.00 0.00 94 GLU A CA 12
ATOM 17798 C C . GLU A 1 100 ? 29.192 38.372 30.315 1.00 0.00 94 GLU A C 12
ATOM 17799 O O . GLU A 1 100 ? 28.016 38.016 30.209 1.00 0.00 94 GLU A O 12
ATOM 17811 N N . TYR A 1 101 ? 29.530 39.631 30.612 1.00 0.00 95 TYR A N 12
ATOM 17812 C CA . TYR A 1 101 ? 28.579 40.665 31.046 1.00 0.00 95 TYR A CA 12
ATOM 17813 C C . TYR A 1 101 ? 28.902 42.044 30.454 1.00 0.00 95 TYR A C 12
ATOM 17814 O O . TYR A 1 101 ? 30.062 42.366 30.192 1.00 0.00 95 TYR A O 12
ATOM 17832 N N . GLU A 1 102 ? 27.886 42.883 30.264 1.00 0.00 96 GLU A N 12
ATOM 17833 C CA . GLU A 1 102 ? 27.981 44.223 29.663 1.00 0.00 96 GLU A CA 12
ATOM 17834 C C . GLU A 1 102 ? 27.347 45.290 30.569 1.00 0.00 96 GLU A C 12
ATOM 17835 O O . GLU A 1 102 ? 26.339 45.033 31.229 1.00 0.00 96 GLU A O 12
ATOM 17847 N N . GLU A 1 103 ? 27.897 46.507 30.548 1.00 0.00 97 GLU A N 12
ATOM 17848 C CA . GLU A 1 103 ? 27.235 47.714 31.074 1.00 0.00 97 GLU A CA 12
ATOM 17849 C C . GLU A 1 103 ? 27.030 48.802 29.994 1.00 0.00 97 GLU A C 12
ATOM 17850 O O . GLU A 1 103 ? 26.176 49.678 30.150 1.00 0.00 97 GLU A O 12
ATOM 17862 N N . GLY A 1 104 ? 27.748 48.742 28.868 1.00 0.00 98 GLY A N 12
ATOM 17863 C CA . GLY A 1 104 ? 27.561 49.651 27.731 1.00 0.00 98 GLY A CA 12
ATOM 17864 C C . GLY A 1 104 ? 28.082 51.074 27.962 1.00 0.00 98 GLY A C 12
ATOM 17865 O O . GLY A 1 104 ? 27.512 52.019 27.415 1.00 0.00 98 GLY A O 12
ATOM 17869 N N . VAL A 1 105 ? 29.135 51.235 28.770 1.00 0.00 99 VAL A N 12
ATOM 17870 C CA . VAL A 1 105 ? 29.789 52.514 29.112 1.00 0.00 99 VAL A CA 12
ATOM 17871 C C . VAL A 1 105 ? 28.807 53.490 29.779 1.00 0.00 99 VAL A C 12
ATOM 17872 O O . VAL A 1 105 ? 28.404 54.508 29.211 1.00 0.00 99 VAL A O 12
ATOM 17885 N N . ILE A 1 106 ? 28.394 53.165 31.007 1.00 0.00 100 ILE A N 12
ATOM 17886 C CA . ILE A 1 106 ? 27.456 53.955 31.827 1.00 0.00 100 ILE A CA 12
ATOM 17887 C C . ILE A 1 106 ? 27.896 54.004 33.295 1.00 0.00 100 ILE A C 12
ATOM 17888 O O . ILE A 1 106 ? 28.397 53.014 33.834 1.00 0.00 100 ILE A O 12
ATOM 17904 N N . ARG A 1 107 ? 27.709 55.154 33.948 1.00 0.00 101 ARG A N 12
ATOM 17905 C CA . ARG A 1 107 ? 28.136 55.395 35.338 1.00 0.00 101 ARG A CA 12
ATOM 17906 C C . ARG A 1 107 ? 26.980 55.244 36.319 1.00 0.00 101 ARG A C 12
ATOM 17907 O O . ARG A 1 107 ? 25.935 55.908 36.147 1.00 0.00 101 ARG A O 12
ATOM 17929 N N . GLY A 1 7 ? 52.707 63.161 42.074 1.00 0.00 1 GLY A N 13
ATOM 17930 C CA . GLY A 1 7 ? 51.710 62.233 41.515 1.00 0.00 1 GLY A CA 13
ATOM 17931 C C . GLY A 1 7 ? 52.394 61.024 40.914 1.00 0.00 1 GLY A C 13
ATOM 17932 O O . GLY A 1 7 ? 53.151 60.354 41.612 1.00 0.00 1 GLY A O 13
ATOM 17936 N N . ALA A 1 8 ? 52.151 60.744 39.631 1.00 0.00 2 ALA A N 13
ATOM 17937 C CA . ALA A 1 8 ? 52.744 59.645 38.854 1.00 0.00 2 ALA A CA 13
ATOM 17938 C C . ALA A 1 8 ? 52.542 58.217 39.420 1.00 0.00 2 ALA A C 13
ATOM 17939 O O . ALA A 1 8 ? 53.274 57.295 39.047 1.00 0.00 2 ALA A O 13
ATOM 17946 N N . ALA A 1 9 ? 51.547 58.001 40.291 1.00 0.00 3 ALA A N 13
ATOM 17947 C CA . ALA A 1 9 ? 51.218 56.685 40.845 1.00 0.00 3 ALA A CA 13
ATOM 17948 C C . ALA A 1 9 ? 50.459 55.819 39.823 1.00 0.00 3 ALA A C 13
ATOM 17949 O O . ALA A 1 9 ? 49.500 56.288 39.196 1.00 0.00 3 ALA A O 13
ATOM 17956 N N . ALA A 1 10 ? 50.869 54.557 39.665 1.00 0.00 4 ALA A N 13
ATOM 17957 C CA . ALA A 1 10 ? 50.383 53.628 38.636 1.00 0.00 4 ALA A CA 13
ATOM 17958 C C . ALA A 1 10 ? 50.358 54.265 37.224 1.00 0.00 4 ALA A C 13
ATOM 17959 O O . ALA A 1 10 ? 51.273 55.019 36.867 1.00 0.00 4 ALA A O 13
ATOM 17966 N N . GLY A 1 11 ? 49.326 53.991 36.420 1.00 0.00 5 GLY A N 13
ATOM 17967 C CA . GLY A 1 11 ? 49.106 54.628 35.120 1.00 0.00 5 GLY A CA 13
ATOM 17968 C C . GLY A 1 11 ? 50.014 54.121 33.994 1.00 0.00 5 GLY A C 13
ATOM 17969 O O . GLY A 1 11 ? 50.263 54.867 33.040 1.00 0.00 5 GLY A O 13
ATOM 17973 N N . VAL A 1 12 ? 50.540 52.897 34.094 1.00 0.00 6 VAL A N 13
ATOM 17974 C CA . VAL A 1 12 ? 51.333 52.255 33.033 1.00 0.00 6 VAL A CA 13
ATOM 17975 C C . VAL A 1 12 ? 50.413 51.536 32.038 1.00 0.00 6 VAL A C 13
ATOM 17976 O O . VAL A 1 12 ? 49.567 50.719 32.416 1.00 0.00 6 VAL A O 13
ATOM 17989 N N . SER A 1 13 ? 50.574 51.838 30.752 1.00 0.00 7 SER A N 13
ATOM 17990 C CA . SER A 1 13 ? 49.837 51.223 29.642 1.00 0.00 7 SER A CA 13
ATOM 17991 C C . SER A 1 13 ? 50.574 50.017 29.049 1.00 0.00 7 SER A C 13
ATOM 17992 O O . SER A 1 13 ? 51.777 49.834 29.275 1.00 0.00 7 SER A O 13
ATOM 18000 N N . ALA A 1 14 ? 49.865 49.183 28.289 1.00 0.00 8 ALA A N 13
ATOM 18001 C CA . ALA A 1 14 ? 50.453 48.071 27.548 1.00 0.00 8 ALA A CA 13
ATOM 18002 C C . ALA A 1 14 ? 51.424 48.578 26.463 1.00 0.00 8 ALA A C 13
ATOM 18003 O O . ALA A 1 14 ? 51.172 49.591 25.801 1.00 0.00 8 ALA A O 13
ATOM 18010 N N . ALA A 1 15 ? 52.538 47.875 26.277 1.00 0.00 9 ALA A N 13
ATOM 18011 C CA . ALA A 1 15 ? 53.639 48.265 25.395 1.00 0.00 9 ALA A CA 13
ATOM 18012 C C . ALA A 1 15 ? 53.812 47.312 24.204 1.00 0.00 9 ALA A C 13
ATOM 18013 O O . ALA A 1 15 ? 53.888 46.093 24.379 1.00 0.00 9 ALA A O 13
ATOM 18020 N N . GLY A 1 16 ? 53.930 47.889 23.005 1.00 0.00 10 GLY A N 13
ATOM 18021 C CA . GLY A 1 16 ? 54.149 47.163 21.755 1.00 0.00 10 GLY A CA 13
ATOM 18022 C C . GLY A 1 16 ? 53.030 46.176 21.428 1.00 0.00 10 GLY A C 13
ATOM 18023 O O . GLY A 1 16 ? 51.842 46.465 21.618 1.00 0.00 10 GLY A O 13
ATOM 18027 N N . ILE A 1 17 ? 53.425 45.002 20.945 1.00 0.00 11 ILE A N 13
ATOM 18028 C CA . ILE A 1 17 ? 52.594 43.793 20.888 1.00 0.00 11 ILE A CA 13
ATOM 18029 C C . ILE A 1 17 ? 53.260 42.680 21.710 1.00 0.00 11 ILE A C 13
ATOM 18030 O O . ILE A 1 17 ? 54.479 42.676 21.891 1.00 0.00 11 ILE A O 13
ATOM 18046 N N . GLU A 1 18 ? 52.464 41.747 22.226 1.00 0.00 12 GLU A N 13
ATOM 18047 C CA . GLU A 1 18 ? 52.933 40.613 23.025 1.00 0.00 12 GLU A CA 13
ATOM 18048 C C . GLU A 1 18 ? 52.123 39.334 22.721 1.00 0.00 12 GLU A C 13
ATOM 18049 O O . GLU A 1 18 ? 50.979 39.437 22.247 1.00 0.00 12 GLU A O 13
ATOM 18061 N N . PRO A 1 19 ? 52.666 38.133 23.002 1.00 0.00 13 PRO A N 13
ATOM 18062 C CA . PRO A 1 19 ? 51.938 36.876 22.845 1.00 0.00 13 PRO A CA 13
ATOM 18063 C C . PRO A 1 19 ? 50.647 36.859 23.671 1.00 0.00 13 PRO A C 13
ATOM 18064 O O . PRO A 1 19 ? 50.618 37.294 24.821 1.00 0.00 13 PRO A O 13
ATOM 18075 N N . ASP A 1 20 ? 49.572 36.314 23.103 1.00 0.00 14 ASP A N 13
ATOM 18076 C CA . ASP A 1 20 ? 48.222 36.393 23.682 1.00 0.00 14 ASP A CA 13
ATOM 18077 C C . ASP A 1 20 ? 48.116 35.786 25.095 1.00 0.00 14 ASP A C 13
ATOM 18078 O O . ASP A 1 20 ? 47.322 36.247 25.911 1.00 0.00 14 ASP A O 13
ATOM 18087 N N . LEU A 1 21 ? 48.965 34.802 25.415 1.00 0.00 15 LEU A N 13
ATOM 18088 C CA . LEU A 1 21 ? 49.065 34.216 26.752 1.00 0.00 15 LEU A CA 13
ATOM 18089 C C . LEU A 1 21 ? 49.566 35.256 27.772 1.00 0.00 15 LEU A C 13
ATOM 18090 O O . LEU A 1 21 ? 48.934 35.454 28.808 1.00 0.00 15 LEU A O 13
ATOM 18106 N N . THR A 1 22 ? 50.656 35.977 27.471 1.00 0.00 16 THR A N 13
ATOM 18107 C CA . THR A 1 22 ? 51.160 37.054 28.343 1.00 0.00 16 THR A CA 13
ATOM 18108 C C . THR A 1 22 ? 50.159 38.201 28.462 1.00 0.00 16 THR A C 13
ATOM 18109 O O . THR A 1 22 ? 49.996 38.713 29.564 1.00 0.00 16 THR A O 13
ATOM 18120 N N . ALA A 1 23 ? 49.413 38.534 27.400 1.00 0.00 17 ALA A N 13
ATOM 18121 C CA . ALA A 1 23 ? 48.331 39.527 27.433 1.00 0.00 17 ALA A CA 13
ATOM 18122 C C . ALA A 1 23 ? 47.186 39.148 28.402 1.00 0.00 17 ALA A C 13
ATOM 18123 O O . ALA A 1 23 ? 46.833 39.925 29.300 1.00 0.00 17 ALA A O 13
ATOM 18130 N N . ILE A 1 24 ? 46.654 37.927 28.284 1.00 0.00 18 ILE A N 13
ATOM 18131 C CA . ILE A 1 24 ? 45.610 37.407 29.184 1.00 0.00 18 ILE A CA 13
ATOM 18132 C C . ILE A 1 24 ? 46.135 37.323 30.624 1.00 0.00 18 ILE A C 13
ATOM 18133 O O . ILE A 1 24 ? 45.416 37.629 31.576 1.00 0.00 18 ILE A O 13
ATOM 18149 N N . TRP A 1 25 ? 47.412 36.988 30.817 1.00 0.00 19 TRP A N 13
ATOM 18150 C CA . TRP A 1 25 ? 47.981 36.877 32.157 1.00 0.00 19 TRP A CA 13
ATOM 18151 C C . TRP A 1 25 ? 48.245 38.237 32.807 1.00 0.00 19 TRP A C 13
ATOM 18152 O O . TRP A 1 25 ? 47.882 38.413 33.967 1.00 0.00 19 TRP A O 13
ATOM 18173 N N . GLN A 1 26 ? 48.753 39.243 32.087 1.00 0.00 20 GLN A N 13
ATOM 18174 C CA . GLN A 1 26 ? 48.831 40.605 32.636 1.00 0.00 20 GLN A CA 13
ATOM 18175 C C . GLN A 1 26 ? 47.445 41.239 32.862 1.00 0.00 20 GLN A C 13
ATOM 18176 O O . GLN A 1 26 ? 47.306 42.089 33.746 1.00 0.00 20 GLN A O 13
ATOM 18190 N N . ALA A 1 27 ? 46.411 40.808 32.125 1.00 0.00 21 ALA A N 13
ATOM 18191 C CA . ALA A 1 27 ? 45.026 41.193 32.399 1.00 0.00 21 ALA A CA 13
ATOM 18192 C C . ALA A 1 27 ? 44.437 40.526 33.668 1.00 0.00 21 ALA A C 13
ATOM 18193 O O . ALA A 1 27 ? 43.735 41.188 34.438 1.00 0.00 21 ALA A O 13
ATOM 18200 N N . LEU A 1 28 ? 44.742 39.250 33.940 1.00 0.00 22 LEU A N 13
ATOM 18201 C CA . LEU A 1 28 ? 44.243 38.528 35.125 1.00 0.00 22 LEU A CA 13
ATOM 18202 C C . LEU A 1 28 ? 45.016 38.859 36.407 1.00 0.00 22 LEU A C 13
ATOM 18203 O O . LEU A 1 28 ? 44.424 38.947 37.481 1.00 0.00 22 LEU A O 13
ATOM 18219 N N . PHE A 1 29 ? 46.331 39.053 36.301 1.00 0.00 23 PHE A N 13
ATOM 18220 C CA . PHE A 1 29 ? 47.210 39.380 37.428 1.00 0.00 23 PHE A CA 13
ATOM 18221 C C . PHE A 1 29 ? 47.331 40.901 37.685 1.00 0.00 23 PHE A C 13
ATOM 18222 O O . PHE A 1 29 ? 47.956 41.315 38.661 1.00 0.00 23 PHE A O 13
ATOM 18239 N N . ALA A 1 30 ? 46.730 41.740 36.829 1.00 0.00 24 ALA A N 13
ATOM 18240 C CA . ALA A 1 30 ? 46.517 43.190 36.998 1.00 0.00 24 ALA A CA 13
ATOM 18241 C C . ALA A 1 30 ? 47.766 44.079 37.240 1.00 0.00 24 ALA A C 13
ATOM 18242 O O . ALA A 1 30 ? 47.645 45.258 37.589 1.00 0.00 24 ALA A O 13
ATOM 18249 N N . LEU A 1 31 ? 48.964 43.542 37.012 1.00 0.00 25 LEU A N 13
ATOM 18250 C CA . LEU A 1 31 ? 50.258 44.231 37.038 1.00 0.00 25 LEU A CA 13
ATOM 18251 C C . LEU A 1 31 ? 50.553 45.012 35.733 1.00 0.00 25 LEU A C 13
ATOM 18252 O O . LEU A 1 31 ? 49.972 44.689 34.693 1.00 0.00 25 LEU A O 13
ATOM 18268 N N . PRO A 1 32 ? 51.482 45.989 35.741 1.00 0.00 26 PRO A N 13
ATOM 18269 C CA . PRO A 1 32 ? 51.880 46.757 34.555 1.00 0.00 26 PRO A CA 13
ATOM 18270 C C . PRO A 1 32 ? 52.322 45.924 33.337 1.00 0.00 26 PRO A C 13
ATOM 18271 O O . PRO A 1 32 ? 51.910 46.228 32.215 1.00 0.00 26 PRO A O 13
ATOM 18282 N N . ALA A 1 33 ? 53.130 44.879 33.545 1.00 0.00 27 ALA A N 13
ATOM 18283 C CA . ALA A 1 33 ? 53.555 43.916 32.519 1.00 0.00 27 ALA A CA 13
ATOM 18284 C C . ALA A 1 33 ? 54.022 42.590 33.151 1.00 0.00 27 ALA A C 13
ATOM 18285 O O . ALA A 1 33 ? 54.642 42.608 34.219 1.00 0.00 27 ALA A O 13
ATOM 18292 N N . VAL A 1 34 ? 53.801 41.451 32.486 1.00 0.00 28 VAL A N 13
ATOM 18293 C CA . VAL A 1 34 ? 54.221 40.108 32.940 1.00 0.00 28 VAL A CA 13
ATOM 18294 C C . VAL A 1 34 ? 55.356 39.567 32.065 1.00 0.00 28 VAL A C 13
ATOM 18295 O O . VAL A 1 34 ? 55.277 39.635 30.839 1.00 0.00 28 VAL A O 13
ATOM 18308 N N . GLY A 1 35 ? 56.434 39.064 32.672 1.00 0.00 29 GLY A N 13
ATOM 18309 C CA . GLY A 1 35 ? 57.645 38.669 31.947 1.00 0.00 29 GLY A CA 13
ATOM 18310 C C . GLY A 1 35 ? 58.858 38.470 32.858 1.00 0.00 29 GLY A C 13
ATOM 18311 O O . GLY A 1 35 ? 58.736 37.888 33.935 1.00 0.00 29 GLY A O 13
ATOM 18315 N N . ARG A 1 36 ? 60.025 38.966 32.419 1.00 0.00 30 ARG A N 13
ATOM 18316 C CA . ARG A 1 36 ? 61.364 38.731 33.005 1.00 0.00 30 ARG A CA 13
ATOM 18317 C C . ARG A 1 36 ? 61.758 37.243 32.985 1.00 0.00 30 ARG A C 13
ATOM 18318 O O . ARG A 1 36 ? 61.007 36.402 32.488 1.00 0.00 30 ARG A O 13
ATOM 18339 N N . HIS A 1 37 ? 62.916 36.887 33.544 1.00 0.00 31 HIS A N 13
ATOM 18340 C CA . HIS A 1 37 ? 63.389 35.492 33.651 1.00 0.00 31 HIS A CA 13
ATOM 18341 C C . HIS A 1 37 ? 62.591 34.628 34.651 1.00 0.00 31 HIS A C 13
ATOM 18342 O O . HIS A 1 37 ? 62.897 33.451 34.879 1.00 0.00 31 HIS A O 13
ATOM 18356 N N . GLN A 1 38 ? 61.584 35.237 35.280 1.00 0.00 32 GLN A N 13
ATOM 18357 C CA . GLN A 1 38 ? 60.742 34.633 36.295 1.00 0.00 32 GLN A CA 13
ATOM 18358 C C . GLN A 1 38 ? 59.842 33.538 35.698 1.00 0.00 32 GLN A C 13
ATOM 18359 O O . GLN A 1 38 ? 59.296 33.680 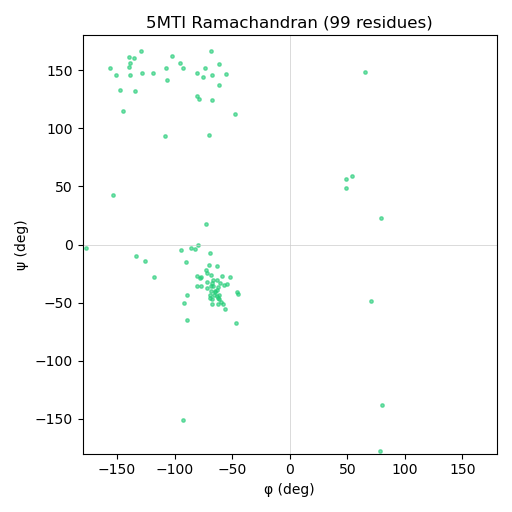34.600 1.00 0.00 32 GLN A O 13
ATOM 18373 N N . ASP A 1 39 ? 59.680 32.448 36.443 1.00 0.00 33 ASP A N 13
ATOM 18374 C CA . ASP A 1 39 ? 58.907 31.273 36.035 1.00 0.00 33 ASP A CA 13
ATOM 18375 C C . ASP A 1 39 ? 57.397 31.504 36.218 1.00 0.00 33 ASP A C 13
ATOM 18376 O O . ASP A 1 39 ? 56.977 32.096 37.214 1.00 0.00 33 ASP A O 13
ATOM 18385 N N . PHE A 1 40 ? 56.559 30.984 35.314 1.00 0.00 34 PHE A N 13
ATOM 18386 C CA . PHE A 1 40 ? 55.094 31.141 35.365 1.00 0.00 34 PHE A CA 13
ATOM 18387 C C . PHE A 1 40 ? 54.470 30.763 36.726 1.00 0.00 34 PHE A C 13
ATOM 18388 O O . PHE A 1 40 ? 53.632 31.501 37.242 1.00 0.00 34 PHE A O 13
ATOM 18405 N N . PHE A 1 41 ? 54.944 29.686 37.362 1.00 0.00 35 PHE A N 13
ATOM 18406 C CA . PHE A 1 41 ? 54.486 29.227 38.683 1.00 0.00 35 PHE A CA 13
ATOM 18407 C C . PHE A 1 41 ? 54.696 30.264 39.813 1.00 0.00 35 PHE A C 13
ATOM 18408 O O . PHE A 1 41 ? 53.903 30.329 40.758 1.00 0.00 35 PHE A O 13
ATOM 18425 N N . ALA A 1 42 ? 55.726 31.110 39.696 1.00 0.00 36 ALA A N 13
ATOM 18426 C CA . ALA A 1 42 ? 56.008 32.224 40.604 1.00 0.00 36 ALA A CA 13
ATOM 18427 C C . ALA A 1 42 ? 55.344 33.539 40.147 1.00 0.00 36 ALA A C 13
ATOM 18428 O O . ALA A 1 42 ? 54.857 34.314 40.978 1.00 0.00 36 ALA A O 13
ATOM 18435 N N . LEU A 1 43 ? 55.275 33.775 38.832 1.00 0.00 37 LEU A N 13
ATOM 18436 C CA . LEU A 1 43 ? 54.587 34.921 38.224 1.00 0.00 37 LEU A CA 13
ATOM 18437 C C . LEU A 1 43 ? 53.082 34.935 38.521 1.00 0.00 37 LEU A C 13
ATOM 18438 O O . LEU A 1 43 ? 52.506 36.013 38.642 1.00 0.00 37 LEU A O 13
ATOM 18454 N N . GLY A 1 44 ? 52.463 33.768 38.716 1.00 0.00 38 GLY A N 13
ATOM 18455 C CA . GLY A 1 44 ? 51.056 33.669 39.121 1.00 0.00 38 GLY A CA 13
ATOM 18456 C C . GLY A 1 44 ? 50.774 34.042 40.584 1.00 0.00 38 GLY A C 13
ATOM 18457 O O . GLY A 1 44 ? 49.618 34.248 40.953 1.00 0.00 38 GLY A O 13
ATOM 18461 N N . GLY A 1 45 ? 51.808 34.157 41.427 1.00 0.00 39 GLY A N 13
ATOM 18462 C CA . GLY A 1 45 ? 51.723 34.575 42.835 1.00 0.00 39 GLY A CA 13
ATOM 18463 C C . GLY A 1 45 ? 51.176 33.516 43.805 1.00 0.00 39 GLY A C 13
ATOM 18464 O O . GLY A 1 45 ? 51.621 33.441 44.948 1.00 0.00 39 GLY A O 13
ATOM 18468 N N . ASP A 1 46 ? 50.253 32.668 43.361 1.00 0.00 40 ASP A N 13
ATOM 18469 C CA . ASP A 1 46 ? 49.849 31.417 44.015 1.00 0.00 40 ASP A CA 13
ATOM 18470 C C . ASP A 1 46 ? 49.681 30.328 42.950 1.00 0.00 40 ASP A C 13
ATOM 18471 O O . ASP A 1 46 ? 49.259 30.623 41.829 1.00 0.00 40 ASP A O 13
ATOM 18480 N N . SER A 1 47 ? 49.935 29.061 43.276 1.00 0.00 41 SER A N 13
ATOM 18481 C CA . SER A 1 47 ? 49.687 27.943 42.354 1.00 0.00 41 SER A CA 13
ATOM 18482 C C . SER A 1 47 ? 48.203 27.772 42.039 1.00 0.00 41 SER A C 13
ATOM 18483 O O . SER A 1 47 ? 47.852 27.476 40.899 1.00 0.00 41 SER A O 13
ATOM 18491 N N . GLN A 1 48 ? 47.315 28.078 42.990 1.00 0.00 42 GLN A N 13
ATOM 18492 C CA . GLN A 1 48 ? 45.875 28.122 42.729 1.00 0.00 42 GLN A CA 13
ATOM 18493 C C . GLN A 1 48 ? 45.481 29.269 41.789 1.00 0.00 42 GLN A C 13
ATOM 18494 O O . GLN A 1 48 ? 44.569 29.076 40.989 1.00 0.00 42 GLN A O 13
ATOM 18508 N N . LEU A 1 49 ? 46.186 30.409 41.793 1.00 0.00 43 LEU A N 13
ATOM 18509 C CA . LEU A 1 49 ? 46.014 31.435 40.755 1.00 0.00 43 LEU A CA 13
ATOM 18510 C C . LEU A 1 49 ? 46.588 30.973 39.406 1.00 0.00 43 LEU A C 13
ATOM 18511 O O . LEU A 1 49 ? 45.958 31.200 38.380 1.00 0.00 43 LEU A O 13
ATOM 18527 N N . GLY A 1 50 ? 47.729 30.280 39.386 1.00 0.00 44 GLY A N 13
ATOM 18528 C CA . GLY A 1 50 ? 48.280 29.676 38.166 1.00 0.00 44 GLY A CA 13
ATOM 18529 C C . GLY A 1 50 ? 47.288 28.712 37.502 1.00 0.00 44 GLY A C 13
ATOM 18530 O O . GLY A 1 50 ? 47.009 28.833 36.309 1.00 0.00 44 GLY A O 13
ATOM 18534 N N . LEU A 1 51 ? 46.679 27.819 38.289 1.00 0.00 45 LEU A N 13
ATOM 18535 C CA . LEU A 1 51 ? 45.623 26.906 37.827 1.00 0.00 45 LEU A CA 13
ATOM 18536 C C . LEU A 1 51 ? 44.298 27.624 37.498 1.00 0.00 45 LEU A C 13
ATOM 18537 O O . LEU A 1 51 ? 43.609 27.207 36.565 1.00 0.00 45 LEU A O 13
ATOM 18553 N N . ARG A 1 52 ? 43.944 28.722 38.186 1.00 0.00 46 ARG A N 13
ATOM 18554 C CA . ARG A 1 52 ? 42.810 29.598 37.819 1.00 0.00 46 ARG A CA 13
ATOM 18555 C C . ARG A 1 52 ? 43.015 30.172 36.417 1.00 0.00 46 ARG A C 13
ATOM 18556 O O . ARG A 1 52 ? 42.162 29.998 35.551 1.00 0.00 46 ARG A O 13
ATOM 18577 N N . MET A 1 53 ? 44.165 30.800 36.173 1.00 0.00 47 MET A N 13
ATOM 18578 C CA . MET A 1 53 ? 44.423 31.496 34.911 1.00 0.00 47 MET A CA 13
ATOM 18579 C C . MET A 1 53 ? 44.686 30.530 33.754 1.00 0.00 47 MET A C 13
ATOM 18580 O O . MET A 1 53 ? 44.322 30.846 32.624 1.00 0.00 47 MET A O 13
ATOM 18594 N N . LEU A 1 54 ? 45.268 29.352 34.010 1.00 0.00 48 LEU A N 13
ATOM 18595 C CA . LEU A 1 54 ? 45.389 28.288 33.009 1.00 0.00 48 LEU A CA 13
ATOM 18596 C C . LEU A 1 54 ? 44.017 27.716 32.631 1.00 0.00 48 LEU A C 13
ATOM 18597 O O . LEU A 1 54 ? 43.712 27.630 31.445 1.00 0.00 48 LEU A O 13
ATOM 18613 N N . ALA A 1 55 ? 43.171 27.371 33.606 1.00 0.00 49 ALA A N 13
ATOM 18614 C CA . ALA A 1 55 ? 41.851 26.814 33.311 1.00 0.00 49 ALA A CA 13
ATOM 18615 C C . ALA A 1 55 ? 40.943 27.828 32.598 1.00 0.00 49 ALA A C 13
ATOM 18616 O O . ALA A 1 55 ? 40.302 27.481 31.607 1.00 0.00 49 ALA A O 13
ATOM 18623 N N . GLN A 1 56 ? 40.947 29.098 33.025 1.00 0.00 50 GLN A N 13
ATOM 18624 C CA . GLN A 1 56 ? 40.190 30.151 32.341 1.00 0.00 50 GLN A CA 13
ATOM 18625 C C . GLN A 1 56 ? 40.745 30.441 30.940 1.00 0.00 50 GLN A C 13
ATOM 18626 O O . GLN A 1 56 ? 39.957 30.547 30.006 1.00 0.00 50 GLN A O 13
ATOM 18640 N N . LEU A 1 57 ? 42.070 30.471 30.739 1.00 0.00 51 LEU A N 13
ATOM 18641 C CA . LEU A 1 57 ? 42.672 30.530 29.398 1.00 0.00 51 LEU A CA 13
ATOM 18642 C C . LEU A 1 57 ? 42.223 29.347 28.522 1.00 0.00 51 LEU A C 13
ATOM 18643 O O . LEU A 1 57 ? 41.847 29.549 27.366 1.00 0.00 51 LEU A O 13
ATOM 18659 N N . ARG A 1 58 ? 42.215 28.121 29.057 1.00 0.00 52 ARG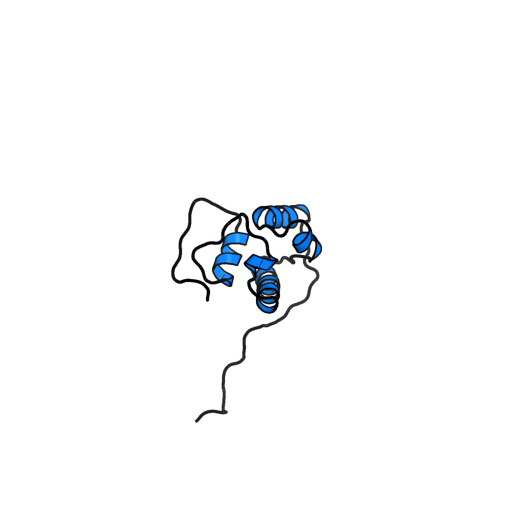 A N 13
ATOM 18660 C CA . ARG A 1 58 ? 41.811 26.923 28.311 1.00 0.00 52 ARG A CA 13
ATOM 18661 C C . ARG A 1 58 ? 40.329 26.950 27.939 1.00 0.00 52 ARG A C 13
ATOM 18662 O O . ARG A 1 58 ? 39.993 26.733 26.782 1.00 0.00 52 ARG A O 13
ATOM 18683 N N . GLU A 1 59 ? 39.452 27.289 28.876 1.00 0.00 53 GLU A N 13
ATOM 18684 C CA . GLU A 1 59 ? 37.996 27.294 28.669 1.00 0.00 53 GLU A CA 13
ATOM 18685 C C . GLU A 1 59 ? 37.509 28.506 27.850 1.00 0.00 53 GLU A C 13
ATOM 18686 O O . GLU A 1 59 ? 36.474 28.416 27.179 1.00 0.00 53 GLU A O 13
ATOM 18698 N N . ARG A 1 60 ? 38.252 29.625 27.849 1.00 0.00 54 ARG A N 13
ATOM 18699 C CA . ARG A 1 60 ? 38.010 30.795 26.981 1.00 0.00 54 ARG A CA 13
ATOM 18700 C C . ARG A 1 60 ? 38.568 30.610 25.565 1.00 0.00 54 ARG A C 13
ATOM 18701 O O . ARG A 1 60 ? 37.916 31.034 24.613 1.00 0.00 54 ARG A O 13
ATOM 18722 N N . HIS A 1 61 ? 39.760 30.022 25.428 1.00 0.00 55 HIS A N 13
ATOM 18723 C CA . HIS A 1 61 ? 40.622 30.160 24.239 1.00 0.00 55 HIS A CA 13
ATOM 18724 C C . HIS A 1 61 ? 41.135 28.819 23.655 1.00 0.00 55 HIS A C 13
ATOM 18725 O O . HIS A 1 61 ? 41.793 28.813 22.613 1.00 0.00 55 HIS A O 13
ATOM 18739 N N . GLY A 1 62 ? 40.871 27.678 24.304 1.00 0.00 56 GLY A N 13
ATOM 18740 C CA . GLY A 1 62 ? 41.261 26.329 23.854 1.00 0.00 56 GLY A CA 13
ATOM 18741 C C . GLY A 1 62 ? 42.735 25.946 24.067 1.00 0.00 56 GLY A C 13
ATOM 18742 O O . GLY A 1 62 ? 43.198 24.958 23.494 1.00 0.00 56 GLY A O 13
ATOM 18746 N N . VAL A 1 63 ? 43.491 26.706 24.866 1.00 0.00 57 VAL A N 13
ATOM 18747 C CA . VAL A 1 63 ? 44.966 26.623 24.940 1.00 0.00 57 VAL A CA 13
ATOM 18748 C C . VAL A 1 63 ? 45.405 25.761 26.125 1.00 0.00 57 VAL A C 13
ATOM 18749 O O . VAL A 1 63 ? 44.843 25.857 27.210 1.00 0.00 57 VAL A O 13
ATOM 18762 N N . ASP A 1 64 ? 46.417 24.918 25.917 1.00 0.00 58 ASP A N 13
ATOM 18763 C CA . ASP A 1 64 ? 46.814 23.844 26.835 1.00 0.00 58 ASP A CA 13
ATOM 18764 C C . ASP A 1 64 ? 48.307 23.950 27.191 1.00 0.00 58 ASP A C 13
ATOM 18765 O O . ASP A 1 64 ? 49.135 24.103 26.289 1.00 0.00 58 ASP A O 13
ATOM 18774 N N . LEU A 1 65 ? 48.650 23.887 28.486 1.00 0.00 59 LEU A N 13
ATOM 18775 C CA . LEU A 1 65 ? 50.006 24.129 29.003 1.00 0.00 59 LEU A CA 13
ATOM 18776 C C . LEU A 1 65 ? 50.587 22.843 29.622 1.00 0.00 59 LEU A C 13
ATOM 18777 O O . LEU A 1 65 ? 50.303 22.541 30.786 1.00 0.00 59 LEU A O 13
ATOM 18793 N N . PRO A 1 66 ? 51.401 22.069 28.885 1.00 0.00 60 PRO A N 13
ATOM 18794 C CA . PRO A 1 66 ? 51.974 20.826 29.385 1.00 0.00 60 PRO A CA 13
ATOM 18795 C C . PRO A 1 66 ? 53.184 21.069 30.305 1.00 0.00 60 PRO A C 13
ATOM 18796 O O . PRO A 1 66 ? 54.044 21.932 30.066 1.00 0.00 60 PRO A O 13
ATOM 18807 N N . LEU A 1 67 ? 53.291 20.266 31.366 1.00 0.00 61 LEU A N 13
ATOM 18808 C CA . LEU A 1 67 ? 54.378 20.372 32.341 1.00 0.00 61 LEU A CA 13
ATOM 18809 C C . LEU A 1 67 ? 55.777 20.170 31.724 1.00 0.00 61 LEU A C 13
ATOM 18810 O O . LEU A 1 67 ? 56.754 20.638 32.307 1.00 0.00 61 LEU A O 13
ATOM 18826 N N . ARG A 1 68 ? 55.892 19.543 30.541 1.00 0.00 62 ARG A N 13
ATOM 18827 C CA . ARG A 1 68 ? 57.129 19.477 29.738 1.00 0.00 62 ARG A CA 13
ATOM 18828 C C . ARG A 1 68 ? 57.530 20.822 29.120 1.00 0.00 62 ARG A C 13
ATOM 18829 O O . ARG A 1 68 ? 58.716 21.149 29.161 1.00 0.00 62 ARG A O 13
ATOM 18850 N N . CYS A 1 69 ? 56.571 21.634 28.650 1.00 0.00 63 CYS A N 13
ATOM 18851 C CA . CYS A 1 69 ? 56.858 23.012 28.225 1.00 0.00 63 CYS A CA 13
ATOM 18852 C C . CYS A 1 69 ? 57.209 23.875 29.444 1.00 0.00 63 CYS A C 13
ATOM 18853 O O . CYS A 1 69 ? 58.163 24.649 29.405 1.00 0.00 63 CYS A O 13
ATOM 18861 N N . LEU A 1 70 ? 56.529 23.642 30.574 1.00 0.00 64 LEU A N 13
ATOM 18862 C CA . LEU A 1 70 ? 56.855 24.305 31.847 1.00 0.00 64 LEU A CA 13
ATOM 18863 C C . LEU A 1 70 ? 58.234 23.888 32.404 1.00 0.00 64 LEU A C 13
ATOM 18864 O O . LEU A 1 70 ? 58.890 24.668 33.091 1.00 0.00 64 LEU A O 13
ATOM 18880 N N . TYR A 1 71 ? 58.687 22.670 32.101 1.00 0.00 65 TYR A N 13
ATOM 18881 C CA . TYR A 1 71 ? 60.023 22.166 32.426 1.00 0.00 65 TYR A CA 13
ATOM 18882 C C . TYR A 1 71 ? 61.100 22.791 31.531 1.00 0.00 65 TYR A C 13
ATOM 18883 O O . TYR A 1 71 ? 62.157 23.172 32.040 1.00 0.00 65 TYR A O 13
ATOM 18901 N N . GLU A 1 72 ? 60.860 22.910 30.219 1.00 0.00 66 GLU A N 13
ATOM 18902 C CA . GLU A 1 72 ? 61.896 23.347 29.258 1.00 0.00 66 GLU A CA 13
ATOM 18903 C C . GLU A 1 72 ? 61.950 24.867 29.020 1.00 0.00 66 GLU A C 13
ATOM 18904 O O . GLU A 1 72 ? 63.032 25.399 28.773 1.00 0.00 66 GLU A O 13
ATOM 18916 N N . ALA A 1 73 ? 60.822 25.574 29.125 1.00 0.00 67 ALA A N 13
ATOM 18917 C CA . ALA A 1 73 ? 60.702 27.011 28.868 1.00 0.00 67 ALA A CA 13
ATOM 18918 C C . ALA A 1 73 ? 59.687 27.699 29.816 1.00 0.00 67 ALA A C 13
ATOM 18919 O O . ALA A 1 73 ? 58.644 28.163 29.363 1.00 0.00 67 ALA A O 13
ATOM 18926 N N . PRO A 1 74 ? 59.955 27.790 31.135 1.00 0.00 68 PRO A N 13
ATOM 18927 C CA . PRO A 1 74 ? 59.002 28.316 32.126 1.00 0.00 68 PRO A CA 13
ATOM 18928 C C . PRO A 1 74 ? 58.700 29.825 32.069 1.00 0.00 68 PRO A C 13
ATOM 18929 O O . PRO A 1 74 ? 57.804 30.282 32.783 1.00 0.00 68 PRO A O 13
ATOM 18940 N N . THR A 1 75 ? 59.435 30.615 31.283 1.00 0.00 69 THR A N 13
ATOM 18941 C CA . THR A 1 75 ? 59.208 32.062 31.117 1.00 0.00 69 THR A CA 13
ATOM 18942 C C . THR A 1 75 ? 58.079 32.329 30.117 1.00 0.00 69 THR A C 13
ATOM 18943 O O . THR A 1 75 ? 58.063 31.752 29.036 1.00 0.00 69 THR A O 13
ATOM 18954 N N . VAL A 1 76 ? 57.105 33.180 30.461 1.00 0.00 70 VAL A N 13
ATOM 18955 C CA . VAL A 1 76 ? 55.769 33.188 29.819 1.00 0.00 70 VAL A CA 13
ATOM 18956 C C . VAL A 1 76 ? 55.755 33.411 28.299 1.00 0.00 70 VAL A C 13
ATOM 18957 O O . VAL A 1 76 ? 54.963 32.769 27.608 1.00 0.00 70 VAL A O 13
ATOM 18970 N N . ALA A 1 77 ? 56.617 34.269 27.751 1.00 0.00 71 ALA A N 13
ATOM 18971 C CA . ALA A 1 77 ? 56.689 34.503 26.305 1.00 0.00 71 ALA A CA 13
ATOM 18972 C C . ALA A 1 77 ? 57.438 33.381 25.567 1.00 0.00 71 ALA A C 13
ATOM 18973 O O . ALA A 1 77 ? 57.093 33.040 24.433 1.00 0.00 71 ALA A O 13
ATOM 18980 N N . ARG A 1 78 ? 58.422 32.763 26.230 1.00 0.00 72 ARG A N 13
ATOM 18981 C CA . ARG A 1 78 ? 59.194 31.620 25.724 1.00 0.00 72 ARG A CA 13
ATOM 18982 C C . ARG A 1 78 ? 58.359 30.343 25.723 1.00 0.00 72 ARG A C 13
ATOM 18983 O O . ARG A 1 78 ? 58.339 29.614 24.732 1.00 0.00 72 ARG A O 13
ATOM 19004 N N . LEU A 1 79 ? 57.580 30.156 26.787 1.00 0.00 73 LEU A N 13
ATOM 19005 C CA . LEU A 1 79 ? 56.499 29.188 26.891 1.00 0.00 73 LEU A CA 13
ATOM 19006 C C . LEU A 1 79 ? 55.526 29.377 25.728 1.00 0.00 73 LEU A C 13
ATOM 19007 O O . LEU A 1 79 ? 55.359 28.451 24.940 1.00 0.00 73 LEU A O 13
ATOM 19023 N N . ALA A 1 80 ? 54.961 30.579 25.555 1.00 0.00 74 ALA A N 13
ATOM 19024 C CA . ALA A 1 80 ? 54.067 30.877 24.435 1.00 0.00 74 ALA A CA 13
ATOM 19025 C C . ALA A 1 80 ? 54.706 30.562 23.070 1.00 0.00 74 ALA A C 13
ATOM 19026 O O . ALA A 1 80 ? 54.037 30.003 22.205 1.00 0.00 74 ALA A O 13
ATOM 19033 N N . GLU A 1 81 ? 56.008 30.820 22.903 1.00 0.00 75 GLU A N 13
ATOM 19034 C CA . GLU A 1 81 ? 56.735 30.485 21.676 1.00 0.00 75 GLU A CA 13
ATOM 19035 C C . GLU A 1 81 ? 56.767 28.966 21.436 1.00 0.00 75 GLU A C 13
ATOM 19036 O O . GLU A 1 81 ? 56.464 28.522 20.327 1.00 0.00 75 GLU A O 13
ATOM 19048 N N . THR A 1 82 ? 57.033 28.153 22.471 1.00 0.00 76 THR A N 13
ATOM 19049 C CA . THR A 1 82 ? 56.924 26.683 22.354 1.00 0.00 76 THR A CA 13
ATOM 19050 C C . THR A 1 82 ? 55.492 26.236 22.034 1.00 0.00 76 THR A C 13
ATOM 19051 O O . THR A 1 82 ? 55.296 25.416 21.140 1.00 0.00 76 THR A O 13
ATOM 19062 N N . ILE A 1 83 ? 54.471 26.817 22.679 1.00 0.00 77 ILE A N 13
ATOM 19063 C CA . ILE A 1 83 ? 53.057 26.486 22.428 1.00 0.00 77 ILE A CA 13
ATOM 19064 C C . ILE A 1 83 ? 52.663 26.792 20.973 1.00 0.00 77 ILE A C 13
ATOM 19065 O O . ILE A 1 83 ? 51.944 25.997 20.364 1.00 0.00 77 ILE A O 13
ATOM 19081 N N . VAL A 1 84 ? 53.146 27.899 20.398 1.00 0.00 78 VAL A N 13
ATOM 19082 C CA . VAL A 1 84 ? 52.869 28.321 19.012 1.00 0.00 78 VAL A CA 13
ATOM 19083 C C . VAL A 1 84 ? 53.644 27.489 17.983 1.00 0.00 78 VAL A C 13
ATOM 19084 O O . VAL A 1 84 ? 53.050 27.052 16.995 1.00 0.00 78 VAL A O 13
ATOM 19097 N N . ARG A 1 85 ? 54.938 27.210 18.197 1.00 0.00 79 ARG A N 13
ATOM 19098 C CA . ARG A 1 85 ? 55.762 26.470 17.216 1.00 0.00 79 ARG A CA 13
ATOM 19099 C C . ARG A 1 85 ? 55.557 24.952 17.241 1.00 0.00 79 ARG A C 13
ATOM 19100 O O . ARG A 1 85 ? 55.734 24.307 16.207 1.00 0.00 79 ARG A O 13
ATOM 19121 N N . LEU A 1 86 ? 55.121 24.389 18.373 1.00 0.00 80 LEU A N 13
ATOM 19122 C CA . LEU A 1 86 ? 54.675 22.990 18.480 1.00 0.00 80 LEU A CA 13
ATOM 19123 C C . LEU A 1 86 ? 53.207 22.817 18.046 1.00 0.00 80 LEU A C 13
ATOM 19124 O O . LEU A 1 86 ? 52.849 21.766 17.518 1.00 0.00 80 LEU A O 13
ATOM 19140 N N . ALA A 1 87 ? 52.372 23.849 18.225 1.00 0.00 81 ALA A N 13
ATOM 19141 C CA . ALA A 1 87 ? 50.987 23.938 17.741 1.00 0.00 81 ALA A CA 13
ATOM 19142 C C . ALA A 1 87 ? 50.057 22.762 18.128 1.00 0.00 81 ALA A C 13
ATOM 19143 O O . ALA A 1 87 ? 49.114 22.440 17.396 1.00 0.00 81 ALA A O 13
ATOM 19150 N N . ALA A 1 88 ? 50.307 22.114 19.273 1.00 0.00 82 ALA A N 13
ATOM 19151 C CA . ALA A 1 88 ? 49.653 20.871 19.686 1.00 0.00 82 ALA A CA 13
ATOM 19152 C C . ALA A 1 88 ? 48.702 20.927 20.923 1.00 0.00 82 ALA A C 13
ATOM 19153 O O . ALA A 1 88 ? 48.533 19.883 21.564 1.00 0.00 82 ALA A O 13
ATOM 19160 N N . PRO A 1 89 ? 48.042 22.054 21.300 1.00 0.00 83 PRO A N 13
ATOM 19161 C CA . PRO A 1 89 ? 47.103 22.067 22.434 1.00 0.00 83 PRO A CA 13
ATOM 19162 C C . PRO A 1 89 ? 45.776 21.331 22.155 1.00 0.00 83 PRO A C 13
ATOM 19163 O O . PRO A 1 89 ? 44.991 21.114 23.083 1.00 0.00 83 PRO A O 13
ATOM 19174 N N . ALA A 1 90 ? 45.526 20.931 20.901 1.00 0.00 84 ALA A N 13
ATOM 19175 C CA . ALA A 1 90 ? 44.372 20.149 20.453 1.00 0.00 84 ALA A CA 13
ATOM 19176 C C . ALA A 1 90 ? 43.002 20.778 20.817 1.00 0.00 84 ALA A C 13
ATOM 19177 O O . ALA A 1 90 ? 42.170 20.114 21.448 1.00 0.00 84 ALA A O 13
ATOM 19184 N N . PRO A 1 91 ? 42.742 22.048 20.442 1.00 0.00 85 PRO A N 13
ATOM 19185 C CA . PRO A 1 91 ? 41.592 22.820 20.913 1.00 0.00 85 PRO A CA 13
ATOM 19186 C C . PRO A 1 91 ? 40.253 22.201 20.499 1.00 0.00 85 PRO A C 13
ATOM 19187 O O . PRO A 1 91 ? 40.073 21.786 19.351 1.00 0.00 85 PRO A O 13
ATOM 19198 N N . SER A 1 92 ? 39.290 22.188 21.422 1.00 0.00 86 SER A N 13
ATOM 19199 C CA . SER A 1 92 ? 37.914 21.737 21.166 1.00 0.00 86 SER A CA 13
ATOM 19200 C C . SER A 1 92 ? 37.192 22.650 20.164 1.00 0.00 86 SER A C 13
ATOM 19201 O O . SER A 1 92 ? 36.365 22.161 19.392 1.00 0.00 86 SER A O 13
ATOM 19209 N N . GLY A 1 93 ? 37.545 23.944 20.145 1.00 0.00 87 GLY A N 13
ATOM 19210 C CA . GLY A 1 93 ? 37.169 24.922 19.113 1.00 0.00 87 GLY A CA 13
ATOM 19211 C C . GLY A 1 93 ? 37.114 26.395 19.563 1.00 0.00 87 GLY A C 13
ATOM 19212 O O . GLY A 1 93 ? 36.694 27.244 18.778 1.00 0.00 87 GLY A O 13
ATOM 19216 N N . ASP A 1 94 ? 37.492 26.724 20.804 1.00 0.00 88 ASP A N 13
ATOM 19217 C CA . ASP A 1 94 ? 37.155 28.002 21.454 1.00 0.00 88 ASP A CA 13
ATOM 19218 C C . ASP A 1 94 ? 38.017 29.224 21.067 1.00 0.00 88 ASP A C 13
ATOM 19219 O O . ASP A 1 94 ? 39.148 29.118 20.584 1.00 0.00 88 ASP A O 13
ATOM 19228 N N . GLN A 1 95 ? 37.457 30.414 21.300 1.00 0.00 89 GLN A N 13
ATOM 19229 C CA . GLN A 1 95 ? 38.014 31.716 20.941 1.00 0.00 89 GLN A CA 13
ATOM 19230 C C . GLN A 1 95 ? 37.521 32.818 21.885 1.00 0.00 89 GLN A C 13
ATOM 19231 O O . GLN A 1 95 ? 36.394 32.773 22.380 1.00 0.00 89 GLN A O 13
ATOM 19245 N N . ASP A 1 96 ? 38.360 33.826 22.117 1.00 0.00 90 ASP A N 13
ATOM 19246 C CA . ASP A 1 96 ? 38.095 34.893 23.083 1.00 0.00 90 ASP A CA 13
ATOM 19247 C C . ASP A 1 96 ? 38.827 36.200 22.740 1.00 0.00 90 ASP A C 13
ATOM 19248 O O . ASP A 1 96 ? 39.959 36.186 22.256 1.00 0.00 90 ASP A O 13
ATOM 19257 N N . ASP A 1 97 ? 38.198 37.335 23.043 1.00 0.00 91 ASP A N 13
ATOM 19258 C CA . ASP A 1 97 ? 38.744 38.692 22.889 1.00 0.00 91 ASP A CA 13
ATOM 19259 C C . ASP A 1 97 ? 38.848 39.484 24.209 1.00 0.00 91 ASP A C 13
ATOM 19260 O O . ASP A 1 97 ? 39.236 40.656 24.182 1.00 0.00 91 ASP A O 13
ATOM 19269 N N . ALA A 1 98 ? 38.547 38.836 25.341 1.00 0.00 92 ALA A N 13
ATOM 19270 C CA . ALA A 1 98 ? 38.629 39.344 26.712 1.00 0.00 92 ALA A CA 13
ATOM 19271 C C . ALA A 1 98 ? 37.663 40.492 27.069 1.00 0.00 92 ALA A C 13
ATOM 19272 O O . ALA A 1 98 ? 37.336 41.349 26.241 1.00 0.00 92 ALA A O 13
ATOM 19279 N N . SER A 1 99 ? 37.243 40.555 28.337 1.00 0.00 93 SER A N 13
ATOM 19280 C CA . SER A 1 99 ? 36.511 41.704 28.893 1.00 0.00 93 SER A CA 13
ATOM 19281 C C . SER A 1 99 ? 37.464 42.699 29.562 1.00 0.00 93 SER A C 13
ATOM 19282 O O . SER A 1 99 ? 38.327 42.316 30.355 1.00 0.00 93 SER A O 13
ATOM 19290 N N . GLU A 1 100 ? 37.312 43.982 29.238 1.00 0.00 94 GLU A N 13
ATOM 19291 C CA . GLU A 1 100 ? 38.312 45.029 29.505 1.00 0.00 94 GLU A CA 13
ATOM 19292 C C . GLU A 1 100 ? 38.108 45.798 30.822 1.00 0.00 94 GLU A C 13
ATOM 19293 O O . GLU A 1 100 ? 36.975 45.998 31.274 1.00 0.00 94 GLU A O 13
ATOM 19305 N N . TYR A 1 101 ? 39.215 46.265 31.411 1.00 0.00 95 TYR A N 13
ATOM 19306 C CA . TYR A 1 101 ? 39.282 47.081 32.633 1.00 0.00 95 TYR A CA 13
ATOM 19307 C C . TYR A 1 101 ? 40.296 48.227 32.468 1.00 0.00 95 TYR A C 13
ATOM 19308 O O . TYR A 1 101 ? 41.407 48.015 31.965 1.00 0.00 95 TYR A O 13
ATOM 19326 N N . GLU A 1 102 ? 39.945 49.435 32.919 1.00 0.00 96 GLU A N 13
ATOM 19327 C CA . GLU A 1 102 ? 40.808 50.622 32.817 1.00 0.00 96 GLU A CA 13
ATOM 19328 C C . GLU A 1 102 ? 40.532 51.668 33.912 1.00 0.00 96 GLU A C 13
ATOM 19329 O O . GLU A 1 102 ? 39.380 52.040 34.156 1.00 0.00 96 GLU A O 13
ATOM 19341 N N . GLU A 1 103 ? 41.604 52.214 34.496 1.00 0.00 97 GLU A N 13
ATOM 19342 C CA . GLU A 1 103 ? 41.579 53.379 35.397 1.00 0.00 97 GLU A CA 13
ATOM 19343 C C . GLU A 1 103 ? 42.575 54.488 35.004 1.00 0.00 97 GLU A C 13
ATOM 19344 O O . GLU A 1 103 ? 42.268 55.664 35.218 1.00 0.00 97 GLU A O 13
ATOM 19356 N N . GLY A 1 104 ? 43.729 54.147 34.415 1.00 0.00 98 GLY A N 13
ATOM 19357 C CA . GLY A 1 104 ? 44.808 55.095 34.088 1.00 0.00 98 GLY A CA 13
ATOM 19358 C C . GLY A 1 104 ? 44.670 55.833 32.747 1.00 0.00 98 GLY A C 13
ATOM 19359 O O . GLY A 1 104 ? 45.241 56.915 32.598 1.00 0.00 98 GLY A O 13
ATOM 19363 N N . VAL A 1 105 ? 43.890 55.273 31.813 1.00 0.00 99 VAL A N 13
ATOM 19364 C CA . VAL A 1 105 ? 43.556 55.744 30.445 1.00 0.00 99 VAL A CA 13
ATOM 19365 C C . VAL A 1 105 ? 44.712 55.966 29.457 1.00 0.00 99 VAL A C 13
ATOM 19366 O O . VAL A 1 105 ? 45.831 56.328 29.826 1.00 0.00 99 VAL A O 13
ATOM 19379 N N . ILE A 1 106 ? 44.435 55.744 28.167 1.00 0.00 100 ILE A N 13
ATOM 19380 C CA . ILE A 1 106 ? 45.413 55.804 27.064 1.00 0.00 100 ILE A CA 13
ATOM 19381 C C . ILE A 1 106 ? 44.994 56.743 25.930 1.00 0.00 100 ILE A C 13
ATOM 19382 O O . ILE A 1 106 ? 43.805 57.043 25.752 1.00 0.00 100 ILE A O 13
ATOM 19398 N N . ARG A 1 107 ? 46.000 57.155 25.147 1.00 0.00 101 ARG A N 13
ATOM 19399 C CA . ARG A 1 107 ? 45.894 58.000 23.943 1.00 0.00 101 ARG A CA 13
ATOM 19400 C C . ARG A 1 107 ? 45.025 59.237 24.165 1.00 0.00 101 ARG A C 13
ATOM 19401 O O . ARG A 1 107 ? 44.146 59.553 23.328 1.00 0.00 101 ARG A O 13
ATOM 19423 N N . GLY A 1 7 ? 32.902 44.496 37.826 1.00 0.00 1 GLY A N 14
ATOM 19424 C CA . GLY A 1 7 ? 33.031 43.995 36.450 1.00 0.00 1 GLY A CA 14
ATOM 19425 C C . GLY A 1 7 ? 34.194 44.661 35.744 1.00 0.00 1 GLY A C 14
ATOM 19426 O O . GLY A 1 7 ? 34.917 45.447 36.356 1.00 0.00 1 GLY A O 14
ATOM 19430 N N . ALA A 1 8 ? 34.374 44.348 34.461 1.00 0.00 2 ALA A N 14
ATOM 19431 C CA . ALA A 1 8 ? 35.438 44.869 33.602 1.00 0.00 2 ALA A CA 14
ATOM 19432 C C . ALA A 1 8 ? 34.969 45.022 32.145 1.00 0.00 2 ALA A C 14
ATOM 19433 O O . ALA A 1 8 ? 34.054 44.324 31.699 1.00 0.00 2 ALA A O 14
ATOM 19440 N N . ALA A 1 9 ? 35.623 45.894 31.377 1.00 0.00 3 ALA A N 14
ATOM 19441 C CA . ALA A 1 9 ? 35.365 46.058 29.951 1.00 0.00 3 ALA A CA 14
ATOM 19442 C C . ALA A 1 9 ? 35.815 44.822 29.152 1.00 0.00 3 ALA A C 14
ATOM 19443 O O . ALA A 1 9 ? 36.931 44.324 29.340 1.00 0.00 3 ALA A O 14
ATOM 19450 N N . ALA A 1 10 ? 34.963 44.345 28.243 1.00 0.00 4 ALA A N 14
ATOM 19451 C CA . ALA A 1 10 ? 35.191 43.169 27.399 1.00 0.00 4 ALA A CA 14
ATOM 19452 C C . ALA A 1 10 ? 34.597 43.381 25.994 1.00 0.00 4 ALA A C 14
ATOM 19453 O O . ALA A 1 10 ? 33.828 44.320 25.778 1.00 0.00 4 ALA A O 14
ATOM 19460 N N . GLY A 1 11 ? 34.987 42.560 25.016 1.00 0.00 5 GLY A N 14
ATOM 19461 C CA . GLY A 1 11 ? 34.572 42.678 23.607 1.00 0.00 5 GLY A CA 14
ATOM 19462 C C . GLY A 1 11 ? 35.162 43.879 22.849 1.00 0.00 5 GLY A C 14
ATOM 19463 O O . GLY A 1 11 ? 34.889 44.061 21.659 1.00 0.00 5 GLY A O 14
ATOM 19467 N N . VAL A 1 12 ? 35.982 44.693 23.521 1.00 0.00 6 VAL A N 14
ATOM 19468 C CA . VAL A 1 12 ? 36.587 45.930 23.000 1.00 0.00 6 VAL A CA 14
ATOM 19469 C C . VAL A 1 12 ? 38.036 45.739 22.540 1.00 0.00 6 VAL A C 14
ATOM 19470 O O . VAL A 1 12 ? 38.710 44.778 22.931 1.00 0.00 6 VAL A O 14
ATOM 19483 N N . SER A 1 13 ? 38.531 46.665 21.721 1.00 0.00 7 SER A N 14
ATOM 19484 C CA . SER A 1 13 ? 39.933 46.784 21.293 1.00 0.00 7 SER A CA 14
ATOM 19485 C C . SER A 1 13 ? 40.573 48.108 21.743 1.00 0.00 7 SER A C 14
ATOM 19486 O O . SER A 1 13 ? 39.881 49.112 21.948 1.00 0.00 7 SER A O 14
ATOM 19494 N N . ALA A 1 14 ? 41.900 48.120 21.892 1.00 0.00 8 ALA A N 14
ATOM 19495 C CA . ALA A 1 14 ? 42.690 49.278 22.317 1.00 0.00 8 ALA A CA 14
ATOM 19496 C C . ALA A 1 14 ? 43.924 49.493 21.419 1.00 0.00 8 ALA A C 14
ATOM 19497 O O . ALA A 1 14 ? 44.264 48.636 20.599 1.00 0.00 8 ALA A O 14
ATOM 19504 N N . ALA A 1 15 ? 44.600 50.631 21.574 1.00 0.00 9 ALA A N 14
ATOM 19505 C CA . ALA A 1 15 ? 45.834 50.966 20.861 1.00 0.00 9 ALA A CA 14
ATOM 19506 C C . ALA A 1 15 ? 46.898 49.847 20.941 1.00 0.00 9 ALA A C 14
ATOM 19507 O O . ALA A 1 15 ? 47.334 49.463 22.035 1.00 0.00 9 ALA A O 14
ATOM 19514 N N . GLY A 1 16 ? 47.301 49.327 19.775 1.00 0.00 10 GLY A N 14
ATOM 19515 C CA . GLY A 1 16 ? 48.274 48.240 19.605 1.00 0.00 10 GLY A CA 14
ATOM 19516 C C . GLY A 1 16 ? 47.785 46.843 20.020 1.00 0.00 10 GLY A C 14
ATOM 19517 O O . GLY A 1 16 ? 46.642 46.656 20.456 1.00 0.00 10 GLY A O 14
ATOM 19521 N N . ILE A 1 17 ? 48.672 45.848 19.930 1.00 0.00 11 ILE A N 14
ATOM 19522 C CA . ILE A 1 17 ? 48.465 44.495 20.474 1.00 0.00 11 ILE A CA 14
ATOM 19523 C C . ILE A 1 17 ? 49.770 43.916 21.042 1.00 0.00 11 ILE A C 14
ATOM 19524 O O . ILE A 1 17 ? 50.866 44.282 20.619 1.00 0.00 11 ILE A O 14
ATOM 19540 N N . GLU A 1 18 ? 49.661 42.988 21.991 1.00 0.00 12 GLU A N 14
ATOM 19541 C CA . GLU A 1 18 ? 50.789 42.249 22.578 1.00 0.00 12 GLU A CA 14
ATOM 19542 C C . GLU A 1 18 ? 50.416 40.772 22.817 1.00 0.00 12 GLU A C 14
ATOM 19543 O O . GLU A 1 18 ? 49.215 40.469 22.870 1.00 0.00 12 GLU A O 14
ATOM 19555 N N . PRO A 1 19 ? 51.401 39.848 22.916 1.00 0.00 13 PRO A N 14
ATOM 19556 C CA . PRO A 1 19 ? 51.158 38.405 22.844 1.00 0.00 13 PRO A CA 14
ATOM 19557 C C . PRO A 1 19 ? 50.105 37.908 23.836 1.00 0.00 13 PRO A C 14
ATOM 19558 O O . PRO A 1 19 ? 50.154 38.237 25.027 1.00 0.00 13 PRO A O 14
ATOM 19569 N N . ASP A 1 20 ? 49.164 37.103 23.330 1.00 0.00 14 ASP A N 14
ATOM 19570 C CA . ASP A 1 20 ? 47.944 36.683 24.030 1.00 0.00 14 ASP A CA 14
ATOM 19571 C C . ASP A 1 20 ? 48.234 36.051 25.398 1.00 0.00 14 ASP A C 14
ATOM 19572 O O . ASP A 1 20 ? 47.555 36.379 26.370 1.00 0.00 14 ASP A O 14
ATOM 19581 N N . LEU A 1 21 ? 49.284 35.227 25.502 1.00 0.00 15 LEU A N 14
ATOM 19582 C CA . LEU A 1 21 ? 49.738 34.630 26.761 1.00 0.00 15 LEU A CA 14
ATOM 19583 C C . LEU A 1 21 ? 50.019 35.722 27.808 1.00 0.00 15 LEU A C 14
ATOM 19584 O O . LEU A 1 21 ? 49.415 35.733 28.880 1.00 0.00 15 LEU A O 14
ATOM 19600 N N . THR A 1 22 ? 50.873 36.697 27.474 1.00 0.00 16 THR A N 14
ATOM 19601 C CA . THR A 1 22 ? 51.223 37.802 28.383 1.00 0.00 16 THR A CA 14
ATOM 19602 C C . THR A 1 22 ? 50.059 38.756 28.659 1.00 0.00 16 THR A C 14
ATOM 19603 O O . THR A 1 22 ? 49.911 39.205 29.794 1.00 0.00 16 THR A O 14
ATOM 19614 N N . ALA A 1 23 ? 49.194 39.023 27.673 1.00 0.00 17 ALA A N 14
ATOM 19615 C CA . ALA A 1 23 ? 48.023 39.885 27.844 1.00 0.00 17 ALA A CA 14
ATOM 19616 C C . ALA A 1 23 ? 46.981 39.263 28.794 1.00 0.00 17 ALA A C 14
ATOM 19617 O O . ALA A 1 23 ? 46.446 39.940 29.681 1.00 0.00 17 ALA A O 14
ATOM 19624 N N . ILE A 1 24 ? 46.711 37.963 28.646 1.00 0.00 18 ILE A N 14
ATOM 19625 C CA . ILE A 1 24 ? 45.787 37.224 29.513 1.00 0.00 18 ILE A CA 14
ATOM 19626 C C . ILE A 1 24 ? 46.387 37.085 30.914 1.00 0.00 18 ILE A C 14
ATOM 19627 O O . ILE A 1 24 ? 45.693 37.355 31.892 1.00 0.00 18 ILE A O 14
ATOM 19643 N N . TRP A 1 25 ? 47.676 36.747 31.039 1.00 0.00 19 TRP A N 14
ATOM 19644 C CA . TRP A 1 25 ? 48.324 36.601 32.349 1.00 0.00 19 TRP A CA 14
ATOM 19645 C C . TRP A 1 25 ? 48.377 37.926 33.120 1.00 0.00 19 TRP A C 14
ATOM 19646 O O . TRP A 1 25 ? 48.027 37.941 34.297 1.00 0.00 19 TRP A O 14
ATOM 19667 N N . GLN A 1 26 ? 48.734 39.049 32.481 1.00 0.00 20 GLN A N 14
ATOM 19668 C CA . GLN A 1 26 ? 48.766 40.352 33.162 1.00 0.00 20 GLN A CA 14
ATOM 19669 C C . GLN A 1 26 ? 47.356 40.877 33.492 1.00 0.00 20 GLN A C 14
ATOM 19670 O O . GLN A 1 26 ? 47.153 41.422 34.579 1.00 0.00 20 GLN A O 14
ATOM 19684 N N . ALA A 1 27 ? 46.356 40.644 32.625 1.00 0.00 21 ALA A N 14
ATOM 19685 C CA . ALA A 1 27 ? 44.967 40.978 32.950 1.00 0.00 21 ALA A CA 14
ATOM 19686 C C . ALA A 1 27 ? 44.427 40.160 34.142 1.00 0.00 21 ALA A C 14
ATOM 19687 O O . ALA A 1 27 ? 43.793 40.712 35.042 1.00 0.00 21 ALA A O 14
ATOM 19694 N N . LEU A 1 28 ? 44.728 38.860 34.191 1.00 0.00 22 LEU A N 14
ATOM 19695 C CA . LEU A 1 28 ? 44.263 37.931 35.224 1.00 0.00 22 LEU A CA 14
ATOM 19696 C C . LEU A 1 28 ? 44.990 38.158 36.557 1.00 0.00 22 LEU A C 14
ATOM 19697 O O . LEU A 1 28 ? 44.359 38.132 37.618 1.00 0.00 22 LEU A O 14
ATOM 19713 N N . PHE A 1 29 ? 46.284 38.494 36.515 1.00 0.00 23 PHE A N 14
ATOM 19714 C CA . PHE A 1 29 ? 47.058 38.929 37.685 1.00 0.00 23 PHE A CA 14
ATOM 19715 C C . PHE A 1 29 ? 46.775 40.395 38.102 1.00 0.00 23 PHE A C 14
ATOM 19716 O O . PHE A 1 29 ? 47.296 40.861 39.115 1.00 0.00 23 PHE A O 14
ATOM 19733 N N . ALA A 1 30 ? 45.915 41.108 37.360 1.00 0.00 24 ALA A N 14
ATOM 19734 C CA . ALA A 1 30 ? 45.417 42.457 37.649 1.00 0.00 24 ALA A CA 14
ATOM 19735 C C . ALA A 1 30 ? 46.507 43.537 37.818 1.00 0.00 24 ALA A C 14
ATOM 19736 O O . ALA A 1 30 ? 46.475 44.333 38.760 1.00 0.00 24 ALA A O 14
ATOM 19743 N N . LEU A 1 31 ? 47.469 43.568 36.891 1.00 0.00 25 LEU A N 14
ATOM 19744 C CA . LEU A 1 31 ? 48.543 44.569 36.831 1.00 0.00 25 LEU A CA 14
ATOM 19745 C C . LEU A 1 31 ? 48.829 45.029 35.380 1.00 0.00 25 LEU A C 14
ATOM 19746 O O . LEU A 1 31 ? 48.376 44.375 34.434 1.00 0.00 25 LEU A O 14
ATOM 19762 N N . PRO A 1 32 ? 49.554 46.146 35.157 1.00 0.00 26 PRO A N 14
ATOM 19763 C CA . PRO A 1 32 ? 49.822 46.650 33.807 1.00 0.00 26 PRO A CA 14
ATOM 19764 C C . PRO A 1 32 ? 50.647 45.700 32.929 1.00 0.00 26 PRO A C 14
ATOM 19765 O O . PRO A 1 32 ? 50.351 45.549 31.739 1.00 0.00 26 PRO A O 14
ATOM 19776 N N . ALA A 1 33 ? 51.678 45.060 33.489 1.00 0.00 27 ALA A N 14
ATOM 19777 C CA . ALA A 1 33 ? 52.627 44.253 32.724 1.00 0.00 27 ALA A CA 14
ATOM 19778 C C . ALA A 1 33 ? 53.286 43.124 33.533 1.00 0.00 27 ALA A C 14
ATOM 19779 O O . ALA A 1 33 ? 53.623 43.298 34.709 1.00 0.00 27 ALA A O 14
ATOM 19786 N N . VAL A 1 34 ? 53.543 42.002 32.854 1.00 0.00 28 VAL A N 14
ATOM 19787 C CA . VAL A 1 34 ? 54.481 40.942 33.274 1.00 0.00 28 VAL A CA 14
ATOM 19788 C C . VAL A 1 34 ? 55.712 40.938 32.363 1.00 0.00 28 VAL A C 14
ATOM 19789 O O . VAL A 1 34 ? 55.600 41.245 31.172 1.00 0.00 28 VAL A O 14
ATOM 19802 N N . GLY A 1 35 ? 56.881 40.598 32.906 1.00 0.00 29 GLY A N 14
ATOM 19803 C CA . GLY A 1 35 ? 58.134 40.557 32.148 1.00 0.00 29 GLY A CA 14
ATOM 19804 C C . GLY A 1 35 ? 58.222 39.344 31.225 1.00 0.00 29 GLY A C 14
ATOM 19805 O O . GLY A 1 35 ? 57.974 38.215 31.655 1.00 0.00 29 GLY A O 14
ATOM 19809 N N . ARG A 1 36 ? 58.618 39.552 29.961 1.00 0.00 30 ARG A N 14
ATOM 19810 C CA . ARG A 1 36 ? 58.707 38.480 28.945 1.00 0.00 30 ARG A CA 14
ATOM 19811 C C . ARG A 1 36 ? 59.744 37.399 29.275 1.00 0.00 30 ARG A C 14
ATOM 19812 O O . ARG A 1 36 ? 59.668 36.295 28.734 1.00 0.00 30 ARG A O 14
ATOM 19833 N N . HIS A 1 37 ? 60.685 37.693 30.170 1.00 0.00 31 HIS A N 14
ATOM 19834 C CA . HIS A 1 37 ? 61.739 36.787 30.624 1.00 0.00 31 HIS A CA 14
ATOM 19835 C C . HIS A 1 37 ? 61.689 36.479 32.142 1.00 0.00 31 HIS A C 14
ATOM 19836 O O . HIS A 1 37 ? 62.685 36.038 32.729 1.00 0.00 31 HIS A O 14
ATOM 19850 N N . GLN A 1 38 ? 60.519 36.645 32.774 1.00 0.00 32 GLN A N 14
ATOM 19851 C CA . GLN A 1 38 ? 60.202 36.075 34.094 1.00 0.00 32 GLN A CA 14
ATOM 19852 C C . GLN A 1 38 ? 59.613 34.654 33.976 1.00 0.00 32 GLN A C 14
ATOM 19853 O O . GLN A 1 38 ? 59.004 34.297 32.964 1.00 0.00 32 GLN A O 14
ATOM 19867 N N . ASP A 1 39 ? 59.801 33.836 35.014 1.00 0.00 33 ASP A N 14
ATOM 19868 C CA . ASP A 1 39 ? 59.416 32.419 35.040 1.00 0.00 33 ASP A CA 14
ATOM 19869 C C . ASP A 1 39 ? 58.065 32.202 35.752 1.00 0.00 33 ASP A C 14
ATOM 19870 O O . ASP A 1 39 ? 57.735 32.900 36.716 1.00 0.00 33 ASP A O 14
ATOM 19879 N N . PHE A 1 40 ? 57.284 31.197 35.335 1.00 0.00 34 PHE A N 14
ATOM 19880 C CA . PHE A 1 40 ? 55.973 30.891 35.939 1.00 0.00 34 PHE A CA 14
ATOM 19881 C C . PHE A 1 40 ? 56.032 30.626 37.460 1.00 0.00 34 PHE A C 14
ATOM 19882 O O . PHE A 1 40 ? 55.096 30.963 38.191 1.00 0.00 34 PHE A O 14
ATOM 19899 N N . PHE A 1 41 ? 57.175 30.134 37.948 1.00 0.00 35 PHE A N 14
ATOM 19900 C CA . PHE A 1 41 ? 57.489 29.940 39.372 1.00 0.00 35 PHE A CA 14
ATOM 19901 C C . PHE A 1 41 ? 57.412 31.224 40.219 1.00 0.00 35 PHE A C 14
ATOM 19902 O O . PHE A 1 41 ? 57.259 31.143 41.438 1.00 0.00 35 PHE A O 14
ATOM 19919 N N . ALA A 1 42 ? 57.457 32.405 39.594 1.00 0.00 36 ALA A N 14
ATOM 19920 C CA . ALA A 1 42 ? 57.131 33.692 40.211 1.00 0.00 36 ALA A CA 14
ATOM 19921 C C . ALA A 1 42 ? 55.810 34.280 39.694 1.00 0.00 36 ALA A C 14
ATOM 19922 O O . ALA A 1 42 ? 55.013 34.802 40.476 1.00 0.00 36 ALA A O 14
ATOM 19929 N N . LEU A 1 43 ? 55.574 34.212 38.378 1.00 0.00 37 LEU A N 14
ATOM 19930 C CA . LEU A 1 43 ? 54.468 34.919 37.721 1.00 0.00 37 LEU A CA 14
ATOM 19931 C C . LEU A 1 43 ? 53.075 34.412 38.117 1.00 0.00 37 LEU A C 14
ATOM 19932 O O . LEU A 1 43 ? 52.115 35.179 38.049 1.00 0.00 37 LEU A O 14
ATOM 19948 N N . GLY A 1 44 ? 52.954 33.145 38.518 1.00 0.00 38 GLY A N 14
ATOM 19949 C CA . GLY A 1 44 ? 51.655 32.546 38.858 1.00 0.00 38 GLY A CA 14
ATOM 19950 C C . GLY A 1 44 ? 51.140 32.892 40.262 1.00 0.00 38 GLY A C 14
ATOM 19951 O O . GLY A 1 44 ? 49.936 32.841 40.489 1.00 0.00 38 GLY A O 14
ATOM 19955 N N . GLY A 1 45 ? 52.019 33.293 41.191 1.00 0.00 39 GLY A N 14
ATOM 19956 C CA . GLY A 1 45 ? 51.709 33.863 42.515 1.00 0.00 39 GLY A CA 14
ATOM 19957 C C . GLY A 1 45 ? 51.036 32.954 43.564 1.00 0.00 39 GLY A C 14
ATOM 19958 O O . GLY A 1 45 ? 51.303 33.093 44.757 1.00 0.00 39 GLY A O 14
ATOM 19962 N N . ASP A 1 46 ? 50.164 32.033 43.160 1.00 0.00 40 ASP A N 14
ATOM 19963 C CA . ASP A 1 46 ? 49.493 31.038 44.010 1.00 0.00 40 ASP A CA 14
ATOM 19964 C C . ASP A 1 46 ? 49.139 29.799 43.170 1.00 0.00 40 ASP A C 14
ATOM 19965 O O . ASP A 1 46 ? 48.930 29.922 41.961 1.00 0.00 40 ASP A O 14
ATOM 19974 N N . SER A 1 47 ? 49.015 28.615 43.770 1.00 0.00 41 SER A N 14
ATOM 19975 C CA . SER A 1 47 ? 48.541 27.420 43.045 1.00 0.00 41 SER A CA 14
ATOM 19976 C C . SER A 1 47 ? 47.074 27.532 42.616 1.00 0.00 41 SER A C 14
ATOM 19977 O O . SER A 1 47 ? 46.703 27.095 41.528 1.00 0.00 41 SER A O 14
ATOM 19985 N N . GLN A 1 48 ? 46.249 28.198 43.426 1.00 0.00 42 GLN A N 14
ATOM 19986 C CA . GLN A 1 48 ? 44.843 28.484 43.125 1.00 0.00 42 GLN A CA 14
ATOM 19987 C C . GLN A 1 48 ? 44.721 29.420 41.913 1.00 0.00 42 GLN A C 14
ATOM 19988 O O . GLN A 1 48 ? 43.923 29.178 40.998 1.00 0.00 42 GLN A O 14
ATOM 20002 N N . LEU A 1 49 ? 45.565 30.460 41.883 1.00 0.00 43 LEU A N 14
ATOM 20003 C CA . LEU A 1 49 ? 45.649 31.411 40.778 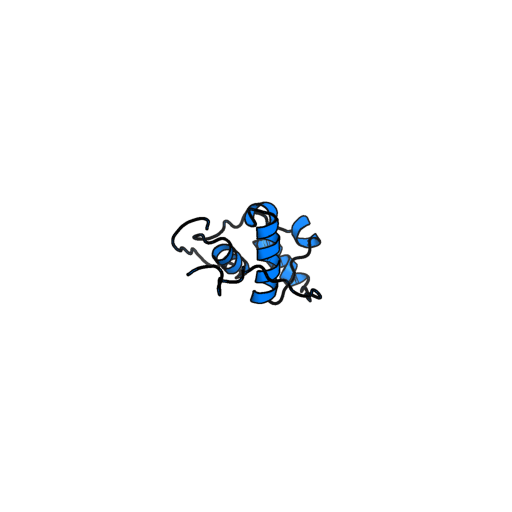1.00 0.00 43 LEU A CA 14
ATOM 20004 C C . LEU A 1 49 ? 46.276 30.754 39.539 1.00 0.00 43 LEU A C 14
ATOM 20005 O O . LEU A 1 49 ? 45.780 30.981 38.446 1.00 0.00 43 LEU A O 14
ATOM 20021 N N . GLY A 1 50 ? 47.251 29.849 39.686 1.00 0.00 44 GLY A N 14
ATOM 20022 C CA . GLY A 1 50 ? 47.800 29.032 38.593 1.00 0.00 44 GLY A CA 14
ATOM 20023 C C . GLY A 1 50 ? 46.757 28.118 37.930 1.00 0.00 44 GLY A C 14
ATOM 20024 O O . GLY A 1 50 ? 46.660 28.075 36.699 1.00 0.00 44 GLY A O 14
ATOM 20028 N N . LEU A 1 51 ? 45.913 27.452 38.728 1.00 0.00 45 LEU A N 14
ATOM 20029 C CA . LEU A 1 51 ? 44.754 26.695 38.229 1.00 0.00 45 LEU A CA 14
ATOM 20030 C C . LEU A 1 51 ? 43.730 27.595 37.517 1.00 0.00 45 LEU A C 14
ATOM 20031 O O . LEU A 1 51 ? 43.257 27.245 36.433 1.00 0.00 45 LEU A O 14
ATOM 20047 N N . ARG A 1 52 ? 43.410 28.766 38.090 1.00 0.00 46 ARG A N 14
ATOM 20048 C CA . ARG A 1 52 ? 42.535 29.774 37.456 1.00 0.00 46 ARG A CA 14
ATOM 20049 C C . ARG A 1 52 ? 43.139 30.316 36.157 1.00 0.00 46 ARG A C 14
ATOM 20050 O O . ARG A 1 52 ? 42.412 30.528 35.194 1.00 0.00 46 ARG A O 14
ATOM 20071 N N . MET A 1 53 ? 44.456 30.505 36.114 1.00 0.00 47 MET A N 14
ATOM 20072 C CA . MET A 1 53 ? 45.207 31.004 34.964 1.00 0.00 47 MET A CA 14
ATOM 20073 C C . MET A 1 53 ? 45.152 30.014 33.802 1.00 0.00 47 MET A C 14
ATOM 20074 O O . MET A 1 53 ? 44.818 30.429 32.694 1.00 0.00 47 MET A O 14
ATOM 20088 N N . LEU A 1 54 ? 45.357 28.716 34.061 1.00 0.00 48 LEU A N 14
ATOM 20089 C CA . LEU A 1 54 ? 45.101 27.653 33.081 1.00 0.00 48 LEU A CA 14
ATOM 20090 C C . LEU A 1 54 ? 43.642 27.671 32.592 1.00 0.00 48 LEU A C 14
ATOM 20091 O O . LEU A 1 54 ? 43.402 27.766 31.392 1.00 0.00 48 LEU A O 14
ATOM 20107 N N . ALA A 1 55 ? 42.670 27.607 33.507 1.00 0.00 49 ALA A N 14
ATOM 20108 C CA . ALA A 1 55 ? 41.250 27.511 33.161 1.00 0.00 49 ALA A CA 14
ATOM 20109 C C . ALA A 1 55 ? 40.761 28.703 32.325 1.00 0.00 49 ALA A C 14
ATOM 20110 O O . ALA A 1 55 ? 40.134 28.514 31.284 1.00 0.00 49 ALA A O 14
ATOM 20117 N N . GLN A 1 56 ? 41.083 29.931 32.736 1.00 0.00 50 GLN A N 14
ATOM 20118 C CA . GLN A 1 56 ? 40.640 31.140 32.044 1.00 0.00 50 GLN A CA 14
ATOM 20119 C C . GLN A 1 56 ? 41.436 31.386 30.751 1.00 0.00 50 GLN A C 14
ATOM 20120 O O . GLN A 1 56 ? 40.838 31.814 29.768 1.00 0.00 50 GLN A O 14
ATOM 20134 N N . LEU A 1 57 ? 42.730 31.039 30.665 1.00 0.00 51 LEU A N 14
ATOM 20135 C CA . LEU A 1 57 ? 43.447 31.038 29.379 1.00 0.00 51 LEU A CA 14
ATOM 20136 C C . LEU A 1 57 ? 42.856 30.013 28.403 1.00 0.00 51 LEU A C 14
ATOM 20137 O O . LEU A 1 57 ? 42.654 30.338 27.231 1.00 0.00 51 LEU A O 14
ATOM 20153 N N . ARG A 1 58 ? 42.514 28.805 28.866 1.00 0.00 52 ARG A N 14
ATOM 20154 C CA . ARG A 1 58 ? 41.910 27.791 27.999 1.00 0.00 52 ARG A CA 14
ATOM 20155 C C . ARG A 1 58 ? 40.494 28.173 27.570 1.00 0.00 52 ARG A C 14
ATOM 20156 O O . ARG A 1 58 ? 40.145 27.986 26.409 1.00 0.00 52 ARG A O 14
ATOM 20177 N N . GLU A 1 59 ? 39.702 28.769 28.452 1.00 0.00 53 GLU A N 14
ATOM 20178 C CA . GLU A 1 59 ? 38.321 29.185 28.153 1.00 0.00 53 GLU A CA 14
ATOM 20179 C C . GLU A 1 59 ? 38.229 30.486 27.328 1.00 0.00 53 GLU A C 14
ATOM 20180 O O . GLU A 1 59 ? 37.283 30.645 26.551 1.00 0.00 53 GLU A O 14
ATOM 20192 N N . ARG A 1 60 ? 39.206 31.402 27.430 1.00 0.00 54 ARG A N 14
ATOM 20193 C CA . ARG A 1 60 ? 39.297 32.621 26.593 1.00 0.00 54 ARG A CA 14
ATOM 20194 C C . ARG A 1 60 ? 40.001 32.385 25.251 1.00 0.00 54 ARG A C 14
ATOM 20195 O O . ARG A 1 60 ? 39.656 33.042 24.268 1.00 0.00 54 ARG A O 14
ATOM 20216 N N . HIS A 1 61 ? 41.014 31.513 25.226 1.00 0.00 55 HIS A N 14
ATOM 20217 C CA . HIS A 1 61 ? 41.975 31.403 24.120 1.00 0.00 55 HIS A CA 14
ATOM 20218 C C . HIS A 1 61 ? 42.241 29.977 23.592 1.00 0.00 55 HIS A C 14
ATOM 20219 O O . HIS A 1 61 ? 42.995 29.821 22.631 1.00 0.00 55 HIS A O 14
ATOM 20233 N N . GLY A 1 62 ? 41.659 28.922 24.172 1.00 0.00 56 GLY A N 14
ATOM 20234 C CA . GLY A 1 62 ? 41.859 27.532 23.720 1.00 0.00 56 GLY A CA 14
ATOM 20235 C C . GLY A 1 62 ? 43.266 26.966 23.967 1.00 0.00 56 GLY A C 14
ATOM 20236 O O . GLY A 1 62 ? 43.644 25.966 23.356 1.00 0.00 56 GLY A O 14
ATOM 20240 N N . VAL A 1 63 ? 44.061 27.601 24.835 1.00 0.00 57 VAL A N 14
ATOM 20241 C CA . VAL A 1 63 ? 45.483 27.280 25.061 1.00 0.00 57 VAL A CA 14
ATOM 20242 C C . VAL A 1 63 ? 45.692 26.539 26.383 1.00 0.00 57 VAL A C 14
ATOM 20243 O O . VAL A 1 63 ? 45.055 26.835 27.389 1.00 0.00 57 VAL A O 14
ATOM 20256 N N . ASP A 1 64 ? 46.588 25.557 26.339 1.00 0.00 58 ASP A N 14
ATOM 20257 C CA . ASP A 1 64 ? 46.970 24.653 27.427 1.00 0.00 58 ASP A CA 14
ATOM 20258 C C . ASP A 1 64 ? 48.236 25.151 28.160 1.00 0.00 58 ASP A C 14
ATOM 20259 O O . ASP A 1 64 ? 48.976 25.981 27.629 1.00 0.00 58 ASP A O 14
ATOM 20268 N N . LEU A 1 65 ? 48.526 24.615 29.352 1.00 0.00 59 LEU A N 14
ATOM 20269 C CA . LEU A 1 65 ? 49.779 24.860 30.090 1.00 0.00 59 LEU A CA 14
ATOM 20270 C C . LEU A 1 65 ? 50.498 23.527 30.395 1.00 0.00 59 LEU A C 14
ATOM 20271 O O . LEU A 1 65 ? 50.403 23.028 31.525 1.00 0.00 59 LEU A O 14
ATOM 20287 N N . PRO A 1 66 ? 51.162 22.893 29.405 1.00 0.00 60 PRO A N 14
ATOM 20288 C CA . PRO A 1 66 ? 51.650 21.521 29.525 1.00 0.00 60 PRO A CA 14
ATOM 20289 C C . PRO A 1 66 ? 52.894 21.405 30.406 1.00 0.00 60 PRO A C 14
ATOM 20290 O O . PRO A 1 66 ? 53.844 22.172 30.256 1.00 0.00 60 PRO A O 14
ATOM 20301 N N . LEU A 1 67 ? 52.932 20.395 31.276 1.00 0.00 61 LEU A N 14
ATOM 20302 C CA . LEU A 1 67 ? 54.017 20.193 32.241 1.00 0.00 61 LEU A CA 14
ATOM 20303 C C . LEU A 1 67 ? 55.382 19.902 31.592 1.00 0.00 61 LEU A C 14
ATOM 20304 O O . LEU A 1 67 ? 56.400 20.289 32.166 1.00 0.00 61 LEU A O 14
ATOM 20320 N N . ARG A 1 68 ? 55.431 19.311 30.386 1.00 0.00 62 ARG A N 14
ATOM 20321 C CA . ARG A 1 68 ? 56.673 19.179 29.589 1.00 0.00 62 ARG A CA 14
ATOM 20322 C C . ARG A 1 68 ? 57.205 20.531 29.093 1.00 0.00 62 ARG A C 14
ATOM 20323 O O . ARG A 1 68 ? 58.404 20.785 29.219 1.00 0.00 62 ARG A O 14
ATOM 20344 N N . CYS A 1 69 ? 56.319 21.401 28.597 1.00 0.00 63 CYS A N 14
ATOM 20345 C CA . CYS A 1 69 ? 56.648 22.772 28.183 1.00 0.00 63 CYS A CA 14
ATOM 20346 C C . CYS A 1 69 ? 57.094 23.616 29.391 1.00 0.00 63 CYS A C 14
ATOM 20347 O O . CYS A 1 69 ? 58.146 24.242 29.353 1.00 0.00 63 CYS A O 14
ATOM 20355 N N . LEU A 1 70 ? 56.363 23.543 30.504 1.00 0.00 64 LEU A N 14
ATOM 20356 C CA . LEU A 1 70 ? 56.703 24.209 31.766 1.00 0.00 64 LEU A CA 14
ATOM 20357 C C . LEU A 1 70 ? 58.045 23.717 32.341 1.00 0.00 64 LEU A C 14
ATOM 20358 O O . LEU A 1 70 ? 58.814 24.513 32.872 1.00 0.00 64 LEU A O 14
ATOM 20374 N N . TYR A 1 71 ? 58.364 22.427 32.184 1.00 0.00 65 TYR A N 14
ATOM 20375 C CA . TYR A 1 71 ? 59.657 21.866 32.576 1.00 0.00 65 TYR A CA 14
ATOM 20376 C C . TYR A 1 71 ? 60.809 22.387 31.705 1.00 0.00 65 TYR A C 14
ATOM 20377 O O . TYR A 1 71 ? 61.861 22.744 32.245 1.00 0.00 65 TYR A O 14
ATOM 20395 N N . GLU A 1 72 ? 60.640 22.432 30.377 1.00 0.00 66 GLU A N 14
ATOM 20396 C CA . GLU A 1 72 ? 61.732 22.771 29.439 1.00 0.00 66 GLU A CA 14
ATOM 20397 C C . GLU A 1 72 ? 61.858 24.264 29.079 1.00 0.00 66 GLU A C 14
ATOM 20398 O O . GLU A 1 72 ? 62.889 24.679 28.540 1.00 0.00 66 GLU A O 14
ATOM 20410 N N . ALA A 1 73 ? 60.812 25.052 29.335 1.00 0.00 67 ALA A N 14
ATOM 20411 C CA . ALA A 1 73 ? 60.642 26.437 28.901 1.00 0.00 67 ALA A CA 14
ATOM 20412 C C . ALA A 1 73 ? 59.725 27.242 29.867 1.00 0.00 67 ALA A C 14
ATOM 20413 O O . ALA A 1 73 ? 58.736 27.830 29.425 1.00 0.00 67 ALA A O 14
ATOM 20420 N N . PRO A 1 74 ? 60.029 27.325 31.181 1.00 0.00 68 PRO A N 14
ATOM 20421 C CA . PRO A 1 74 ? 59.154 27.937 32.203 1.00 0.00 68 PRO A CA 14
ATOM 20422 C C . PRO A 1 74 ? 58.964 29.459 32.070 1.00 0.00 68 PRO A C 14
ATOM 20423 O O . PRO A 1 74 ? 58.156 30.053 32.788 1.00 0.00 68 PRO A O 14
ATOM 20434 N N . THR A 1 75 ? 59.750 30.105 31.213 1.00 0.00 69 THR A N 14
ATOM 20435 C CA . THR A 1 75 ? 59.808 31.557 31.029 1.00 0.00 69 THR A CA 14
ATOM 20436 C C . THR A 1 75 ? 58.881 31.984 29.895 1.00 0.00 69 THR A C 14
ATOM 20437 O O . THR A 1 75 ? 58.958 31.407 28.813 1.00 0.00 69 THR A O 14
ATOM 20448 N N . VAL A 1 76 ? 58.019 32.988 30.093 1.00 0.00 70 VAL A N 14
ATOM 20449 C CA . VAL A 1 76 ? 56.828 33.178 29.227 1.00 0.00 70 VAL A CA 14
ATOM 20450 C C . VAL A 1 76 ? 57.102 33.375 27.732 1.00 0.00 70 VAL A C 14
ATOM 20451 O O . VAL A 1 76 ? 56.321 32.867 26.931 1.00 0.00 70 VAL A O 14
ATOM 20464 N N . ALA A 1 77 ? 58.200 34.022 27.325 1.00 0.00 71 ALA A N 14
ATOM 20465 C CA . ALA A 1 77 ? 58.579 34.071 25.908 1.00 0.00 71 ALA A CA 14
ATOM 20466 C C . ALA A 1 77 ? 58.903 32.670 25.351 1.00 0.00 71 ALA A C 14
ATOM 20467 O O . ALA A 1 77 ? 58.380 32.283 24.310 1.00 0.00 71 ALA A O 14
ATOM 20474 N N . ARG A 1 78 ? 59.698 31.871 26.076 1.00 0.00 72 ARG A N 14
ATOM 20475 C CA . ARG A 1 78 ? 60.055 30.488 25.701 1.00 0.00 72 ARG A CA 14
ATOM 20476 C C . ARG A 1 78 ? 58.815 29.591 25.673 1.00 0.00 72 ARG A C 14
ATOM 20477 O O . ARG A 1 78 ? 58.619 28.825 24.733 1.00 0.00 72 ARG A O 14
ATOM 20498 N N . LEU A 1 79 ? 57.948 29.736 26.673 1.00 0.00 73 LEU A N 14
ATOM 20499 C CA . LEU A 1 79 ? 56.672 29.032 26.800 1.00 0.00 73 LEU A CA 14
ATOM 20500 C C . LEU A 1 79 ? 55.752 29.312 25.602 1.00 0.00 73 LEU A C 14
ATOM 20501 O O . LEU A 1 79 ? 55.278 28.391 24.944 1.00 0.00 73 LEU A O 14
ATOM 20517 N N . ALA A 1 80 ? 55.532 30.586 25.275 1.00 0.00 74 ALA A N 14
ATOM 20518 C CA . ALA A 1 80 ? 54.649 30.978 24.183 1.00 0.00 74 ALA A CA 14
ATOM 20519 C C . ALA A 1 80 ? 55.244 30.634 22.804 1.00 0.00 74 ALA A C 14
ATOM 20520 O O . ALA A 1 80 ? 54.520 30.180 21.916 1.00 0.00 74 ALA A O 14
ATOM 20527 N N . GLU A 1 81 ? 56.561 30.772 22.626 1.00 0.00 75 GLU A N 14
ATOM 20528 C CA . GLU A 1 81 ? 57.225 30.440 21.359 1.00 0.00 75 GLU A CA 14
ATOM 20529 C C . GLU A 1 81 ? 57.267 28.926 21.120 1.00 0.00 75 GLU A C 14
ATOM 20530 O O . GLU A 1 81 ? 57.078 28.510 19.977 1.00 0.00 75 GLU A O 14
ATOM 20542 N N . THR A 1 82 ? 57.430 28.098 22.161 1.00 0.00 76 THR A N 14
ATOM 20543 C CA . THR A 1 82 ? 57.315 26.628 22.058 1.00 0.00 76 THR A CA 14
ATOM 20544 C C . THR A 1 82 ? 55.872 26.188 21.819 1.00 0.00 76 THR A C 14
ATOM 20545 O O . THR A 1 82 ? 55.635 25.373 20.929 1.00 0.00 76 THR A O 14
ATOM 20556 N N . ILE A 1 83 ? 54.890 26.771 22.515 1.00 0.00 77 ILE A N 14
ATOM 20557 C CA . ILE A 1 83 ? 53.458 26.486 22.306 1.00 0.00 77 ILE A CA 14
ATOM 20558 C C . ILE A 1 83 ? 52.996 26.830 20.881 1.00 0.00 77 ILE A C 14
ATOM 20559 O O . ILE A 1 83 ? 52.190 26.082 20.318 1.00 0.00 77 ILE A O 14
ATOM 20575 N N . VAL A 1 84 ? 53.506 27.904 20.263 1.00 0.00 78 VAL A N 14
ATOM 20576 C CA . VAL A 1 84 ? 53.195 28.237 18.856 1.00 0.00 78 VAL A CA 14
ATOM 20577 C C . VAL A 1 84 ? 54.026 27.410 17.860 1.00 0.00 78 VAL A C 14
ATOM 20578 O O . VAL A 1 84 ? 53.466 26.921 16.879 1.00 0.00 78 VAL A O 14
ATOM 20591 N N . ARG A 1 85 ? 55.318 27.159 18.119 1.00 0.00 79 ARG A N 14
ATOM 20592 C CA . ARG A 1 85 ? 56.195 26.285 17.303 1.00 0.00 79 ARG A CA 14
ATOM 20593 C C . ARG A 1 85 ? 55.649 24.867 17.175 1.00 0.00 79 ARG A C 14
ATOM 20594 O O . ARG A 1 85 ? 55.588 24.322 16.071 1.00 0.00 79 ARG A O 14
ATOM 20615 N N . LEU A 1 86 ? 55.291 24.281 18.315 1.00 0.00 80 LEU A N 14
ATOM 20616 C CA . LEU A 1 86 ? 54.896 22.881 18.474 1.00 0.00 80 LEU A CA 14
ATOM 20617 C C . LEU A 1 86 ? 53.371 22.704 18.473 1.00 0.00 80 LEU A C 14
ATOM 20618 O O . LEU A 1 86 ? 52.905 21.578 18.657 1.00 0.00 80 LEU A O 14
ATOM 20634 N N . ALA A 1 87 ? 52.613 23.784 18.244 1.00 0.00 81 ALA A N 14
ATOM 20635 C CA . ALA A 1 87 ? 51.160 23.806 18.061 1.00 0.00 81 ALA A CA 14
ATOM 20636 C C . ALA A 1 87 ? 50.350 23.145 19.201 1.00 0.00 81 ALA A C 14
ATOM 20637 O O . ALA A 1 87 ? 49.380 22.421 18.947 1.00 0.00 81 ALA A O 14
ATOM 20644 N N . ALA A 1 88 ? 50.754 23.400 20.455 1.00 0.00 82 ALA A N 14
ATOM 20645 C CA . ALA A 1 88 ? 50.108 22.911 21.686 1.00 0.00 82 ALA A CA 14
ATOM 20646 C C . ALA A 1 88 ? 49.918 21.363 21.718 1.00 0.00 82 ALA A C 14
ATOM 20647 O O . ALA A 1 88 ? 50.461 20.659 20.858 1.00 0.00 82 ALA A O 14
ATOM 20654 N N . PRO A 1 89 ? 49.157 20.770 22.662 1.00 0.00 83 PRO A N 14
ATOM 20655 C CA . PRO A 1 89 ? 48.840 19.332 22.661 1.00 0.00 83 PRO A CA 14
ATOM 20656 C C . PRO A 1 89 ? 47.923 18.831 21.520 1.00 0.00 83 PRO A C 14
ATOM 20657 O O . PRO A 1 89 ? 47.320 17.766 21.654 1.00 0.00 83 PRO A O 14
ATOM 20668 N N . ALA A 1 90 ? 47.802 19.561 20.404 1.00 0.00 84 ALA A N 14
ATOM 20669 C CA . ALA A 1 90 ? 46.892 19.295 19.280 1.00 0.00 84 ALA A CA 14
ATOM 20670 C C . ALA A 1 90 ? 45.392 19.171 19.665 1.00 0.00 84 ALA A C 14
ATOM 20671 O O . ALA A 1 90 ? 44.791 18.101 19.494 1.00 0.00 84 ALA A O 14
ATOM 20678 N N . PRO A 1 91 ? 44.745 20.260 20.135 1.00 0.00 85 PRO A N 14
ATOM 20679 C CA . PRO A 1 91 ? 43.318 20.302 20.493 1.00 0.00 85 PRO A CA 14
ATOM 20680 C C . PRO A 1 91 ? 42.342 20.332 19.290 1.00 0.00 85 PRO A C 14
ATOM 20681 O O . PRO A 1 91 ? 41.158 20.619 19.466 1.00 0.00 85 PRO A O 14
ATOM 20692 N N . SER A 1 92 ? 42.801 20.028 18.069 1.00 0.00 86 SER A N 14
ATOM 20693 C CA . SER A 1 92 ? 41.976 19.959 16.846 1.00 0.00 86 SER A CA 14
ATOM 20694 C C . SER A 1 92 ? 41.206 21.250 16.533 1.00 0.00 86 SER A C 14
ATOM 20695 O O . SER A 1 92 ? 40.014 21.215 16.205 1.00 0.00 86 SER A O 14
ATOM 20703 N N . GLY A 1 93 ? 41.869 22.400 16.661 1.00 0.00 87 GLY A N 14
ATOM 20704 C CA . GLY A 1 93 ? 41.308 23.709 16.350 1.00 0.00 87 GLY A CA 14
ATOM 20705 C C . GLY A 1 93 ? 42.181 24.840 16.885 1.00 0.00 87 GLY A C 14
ATOM 20706 O O . GLY A 1 93 ? 43.028 24.620 17.755 1.00 0.00 87 GLY A O 14
ATOM 20710 N N . ASP A 1 94 ? 41.962 26.059 16.393 1.00 0.00 88 ASP A N 14
ATOM 20711 C CA . ASP A 1 94 ? 42.642 27.272 16.862 1.00 0.00 88 ASP A CA 14
ATOM 20712 C C . ASP A 1 94 ? 41.691 28.476 16.932 1.00 0.00 88 ASP A C 14
ATOM 20713 O O . ASP A 1 94 ? 40.910 28.702 15.999 1.00 0.00 88 ASP A O 14
ATOM 20722 N N . GLN A 1 95 ? 41.741 29.245 18.025 1.00 0.00 89 GLN A N 14
ATOM 20723 C CA . GLN A 1 95 ? 40.921 30.449 18.240 1.00 0.00 89 GLN A CA 14
ATOM 20724 C C . GLN A 1 95 ? 41.762 31.719 18.465 1.00 0.00 89 GLN A C 14
ATOM 20725 O O . GLN A 1 95 ? 42.897 31.653 18.946 1.00 0.00 89 GLN A O 14
ATOM 20739 N N . ASP A 1 96 ? 41.197 32.875 18.122 1.00 0.00 90 ASP A N 14
ATOM 20740 C CA . ASP A 1 96 ? 41.751 34.211 18.370 1.00 0.00 90 ASP A CA 14
ATOM 20741 C C . ASP A 1 96 ? 40.637 35.270 18.298 1.00 0.00 90 ASP A C 14
ATOM 20742 O O . ASP A 1 96 ? 39.982 35.400 17.261 1.00 0.00 90 ASP A O 14
ATOM 20751 N N . ASP A 1 97 ? 40.448 36.056 19.363 1.00 0.00 91 ASP A N 14
ATOM 20752 C CA . ASP A 1 97 ? 39.333 37.016 19.492 1.00 0.00 91 ASP A CA 14
ATOM 20753 C C . ASP A 1 97 ? 39.764 38.477 19.750 1.00 0.00 91 ASP A C 14
ATOM 20754 O O . ASP A 1 97 ? 38.926 39.381 19.717 1.00 0.00 91 ASP A O 14
ATOM 20763 N N . ALA A 1 98 ? 41.054 38.731 19.996 1.00 0.00 92 ALA A N 14
ATOM 20764 C CA . ALA A 1 98 ? 41.614 40.063 20.255 1.00 0.00 92 ALA A CA 14
ATOM 20765 C C . ALA A 1 98 ? 42.030 40.811 18.969 1.00 0.00 92 ALA A C 14
ATOM 20766 O O . ALA A 1 98 ? 42.476 40.192 17.997 1.00 0.00 92 ALA A O 14
ATOM 20773 N N . SER A 1 99 ? 41.952 42.148 18.981 1.00 0.00 93 SER A N 14
ATOM 20774 C CA . SER A 1 99 ? 42.359 43.034 17.870 1.00 0.00 93 SER A CA 14
ATOM 20775 C C . SER A 1 99 ? 42.941 44.356 18.374 1.00 0.00 93 SER A C 14
ATOM 20776 O O . SER A 1 99 ? 42.655 44.785 19.493 1.00 0.00 93 SER A O 14
ATOM 20784 N N . GLU A 1 100 ? 43.722 45.041 17.538 1.00 0.00 94 GLU A N 14
ATOM 20785 C CA . GLU A 1 100 ? 44.156 46.421 17.787 1.00 0.00 94 GLU A CA 14
ATOM 20786 C C . GLU A 1 100 ? 43.118 47.475 17.349 1.00 0.00 94 GLU A C 14
ATOM 20787 O O . GLU A 1 100 ? 42.351 47.270 16.402 1.00 0.00 94 GLU A O 14
ATOM 20799 N N . TYR A 1 101 ? 43.158 48.629 18.011 1.00 0.00 95 TYR A N 14
ATOM 20800 C CA . TYR A 1 101 ? 42.548 49.906 17.621 1.00 0.00 95 TYR A CA 14
ATOM 20801 C C . TYR A 1 101 ? 43.655 50.988 17.548 1.00 0.00 95 TYR A C 14
ATOM 20802 O O . TYR A 1 101 ? 44.839 50.642 17.460 1.00 0.00 95 TYR A O 14
ATOM 20820 N N . GLU A 1 102 ? 43.321 52.282 17.569 1.00 0.00 96 GLU A N 14
ATOM 20821 C CA . GLU A 1 102 ? 44.282 53.387 17.475 1.00 0.00 96 GLU A CA 14
ATOM 20822 C C . GLU A 1 102 ? 44.011 54.540 18.459 1.00 0.00 96 GLU A C 14
ATOM 20823 O O . GLU A 1 102 ? 42.892 55.036 18.580 1.00 0.00 96 GLU A O 14
ATOM 20835 N N . GLU A 1 103 ? 45.072 55.022 19.111 1.00 0.00 97 GLU A N 14
ATOM 20836 C CA . GLU A 1 103 ? 45.060 56.211 19.984 1.00 0.00 97 GLU A CA 14
ATOM 20837 C C . GLU A 1 103 ? 46.337 57.073 19.857 1.00 0.00 97 GLU A C 14
ATOM 20838 O O . GLU A 1 103 ? 46.454 58.112 20.511 1.00 0.00 97 GLU A O 14
ATOM 20850 N N . GLY A 1 104 ? 47.295 56.671 19.010 1.00 0.00 98 GLY A N 14
ATOM 20851 C CA . GLY A 1 104 ? 48.532 57.405 18.735 1.00 0.00 98 GLY A CA 14
ATOM 20852 C C . GLY A 1 104 ? 48.278 58.644 17.881 1.00 0.00 98 GLY A C 14
ATOM 20853 O O . GLY A 1 104 ? 48.008 59.723 18.412 1.00 0.00 98 GLY A O 14
ATOM 20857 N N . VAL A 1 105 ? 48.375 58.500 16.554 1.00 0.00 99 VAL A N 14
ATOM 20858 C CA . VAL A 1 105 ? 48.202 59.596 15.575 1.00 0.00 99 VAL A CA 14
ATOM 20859 C C . VAL A 1 105 ? 49.141 60.782 15.875 1.00 0.00 99 VAL A C 14
ATOM 20860 O O . VAL A 1 105 ? 48.797 61.957 15.729 1.00 0.00 99 VAL A O 14
ATOM 20873 N N . ILE A 1 106 ? 50.347 60.461 16.347 1.00 0.00 100 ILE A N 14
ATOM 20874 C CA . ILE A 1 106 ? 51.400 61.385 16.789 1.00 0.00 100 ILE A CA 14
ATOM 20875 C C . ILE A 1 106 ? 52.772 60.789 16.442 1.00 0.00 100 ILE A C 14
ATOM 20876 O O . ILE A 1 106 ? 52.894 59.566 16.301 1.00 0.00 100 ILE A O 14
ATOM 20892 N N . ARG A 1 107 ? 53.791 61.641 16.284 1.00 0.00 101 ARG A N 14
ATOM 20893 C CA . ARG A 1 107 ? 55.126 61.311 15.751 1.00 0.00 101 ARG A CA 14
ATOM 20894 C C . ARG A 1 107 ? 55.031 60.530 14.438 1.00 0.00 101 ARG A C 14
ATOM 20895 O O . ARG A 1 107 ? 54.246 60.963 13.562 1.00 0.00 101 ARG A O 14
ATOM 20917 N N . GLY A 1 7 ? 62.717 39.452 45.406 1.00 0.00 1 GLY A N 15
ATOM 20918 C CA . GLY A 1 7 ? 62.562 39.082 43.989 1.00 0.00 1 GLY A CA 15
ATOM 20919 C C . GLY A 1 7 ? 63.273 40.075 43.090 1.00 0.00 1 GLY A C 15
ATOM 20920 O O . GLY A 1 7 ? 64.350 40.554 43.442 1.00 0.00 1 GLY A O 15
ATOM 20924 N N . ALA A 1 8 ? 62.689 40.379 41.930 1.00 0.00 2 ALA A N 15
ATOM 20925 C CA . ALA A 1 8 ? 63.239 41.289 40.918 1.00 0.00 2 ALA A CA 15
ATOM 20926 C C . ALA A 1 8 ? 62.156 42.106 40.174 1.00 0.00 2 ALA A C 15
ATOM 20927 O O . ALA A 1 8 ? 60.951 41.930 40.402 1.00 0.00 2 ALA A O 15
ATOM 20934 N N . ALA A 1 9 ? 62.578 42.997 39.275 1.00 0.00 3 ALA A N 15
ATOM 20935 C CA . ALA A 1 9 ? 61.718 43.702 38.325 1.00 0.00 3 ALA A CA 15
ATOM 20936 C C . ALA A 1 9 ? 62.382 43.868 36.946 1.00 0.00 3 ALA A C 15
ATOM 20937 O O . ALA A 1 9 ? 63.587 44.130 36.833 1.00 0.00 3 ALA A O 15
ATOM 20944 N N . ALA A 1 10 ? 61.560 43.766 35.899 1.00 0.00 4 ALA A N 15
ATOM 20945 C CA . ALA A 1 10 ? 61.940 43.890 34.492 1.00 0.00 4 ALA A CA 15
ATOM 20946 C C . ALA A 1 10 ? 60.921 44.719 33.674 1.00 0.00 4 ALA A C 15
ATOM 20947 O O . ALA A 1 10 ? 59.739 44.814 34.032 1.00 0.00 4 ALA A O 15
ATOM 20954 N N . GLY A 1 11 ? 61.386 45.327 32.578 1.00 0.00 5 GLY A N 15
ATOM 20955 C CA . GLY A 1 11 ? 60.621 46.205 31.682 1.00 0.00 5 GLY A CA 15
ATOM 20956 C C . GLY A 1 11 ? 59.831 45.470 30.593 1.00 0.00 5 GLY A C 15
ATOM 20957 O O . GLY A 1 11 ? 59.889 44.243 30.486 1.00 0.00 5 GLY A O 15
ATOM 20961 N N . VAL A 1 12 ? 59.104 46.225 29.770 1.00 0.00 6 VAL A N 15
ATOM 20962 C CA . VAL A 1 12 ? 58.154 45.721 28.762 1.00 0.00 6 VAL A CA 15
ATOM 20963 C C . VAL A 1 12 ? 58.683 45.749 27.319 1.00 0.00 6 VAL A C 15
ATOM 20964 O O . VAL A 1 12 ? 58.152 45.019 26.484 1.00 0.00 6 VAL A O 15
ATOM 20977 N N . SER A 1 13 ? 59.714 46.557 27.024 1.00 0.00 7 SER A N 15
ATOM 20978 C CA . SER A 1 13 ? 60.486 46.591 25.758 1.00 0.00 7 SER A CA 15
ATOM 20979 C C . SER A 1 13 ? 59.654 46.473 24.462 1.00 0.00 7 SER A C 15
ATOM 20980 O O . SER A 1 13 ? 60.003 45.721 23.547 1.00 0.00 7 SER A O 15
ATOM 20988 N N . ALA A 1 14 ? 58.523 47.178 24.395 1.00 0.00 8 ALA A N 15
ATOM 20989 C CA . ALA A 1 14 ? 57.370 46.815 23.569 1.00 0.00 8 ALA A CA 15
ATOM 20990 C C . ALA A 1 14 ? 57.644 46.710 22.053 1.00 0.00 8 ALA A C 15
ATOM 20991 O O . ALA A 1 14 ? 58.241 47.599 21.438 1.00 0.00 8 ALA A O 15
ATOM 20998 N N . ALA A 1 15 ? 57.164 45.621 21.445 1.00 0.00 9 ALA A N 15
ATOM 20999 C CA . ALA A 1 15 ? 57.297 45.322 20.016 1.00 0.00 9 ALA A CA 15
ATOM 21000 C C . ALA A 1 15 ? 56.216 44.337 19.532 1.00 0.00 9 ALA A C 15
ATOM 21001 O O . ALA A 1 15 ? 55.736 43.499 20.297 1.00 0.00 9 ALA A O 15
ATOM 21008 N N . GLY A 1 16 ? 55.872 44.398 18.241 1.00 0.00 10 GLY A N 15
ATOM 21009 C CA . GLY A 1 16 ? 54.743 43.662 17.657 1.00 0.00 10 GLY A CA 15
ATOM 21010 C C . GLY A 1 16 ? 54.844 42.132 17.724 1.00 0.00 10 GLY A C 15
ATOM 21011 O O . GLY A 1 16 ? 53.812 41.463 17.704 1.00 0.00 10 GLY A O 15
ATOM 21015 N N . ILE A 1 17 ? 56.058 41.583 17.863 1.00 0.00 11 ILE A N 15
ATOM 21016 C CA . ILE A 1 17 ? 56.346 40.139 17.958 1.00 0.00 11 ILE A CA 15
ATOM 21017 C C . ILE A 1 17 ? 55.754 39.449 19.200 1.00 0.00 11 ILE A C 15
ATOM 21018 O O . ILE A 1 17 ? 55.606 38.222 19.212 1.00 0.00 11 ILE A O 15
ATOM 21034 N N . GLU A 1 18 ? 55.433 40.207 20.251 1.00 0.00 12 GLU A N 15
ATOM 21035 C CA . GLU A 1 18 ? 55.079 39.662 21.564 1.00 0.00 12 GLU A CA 15
ATOM 21036 C C . GLU A 1 18 ? 53.658 39.050 21.569 1.00 0.00 12 GLU A C 15
ATOM 21037 O O . GLU A 1 18 ? 52.725 39.727 21.125 1.00 0.00 12 GLU A O 15
ATOM 21049 N N . PRO A 1 19 ? 53.448 37.811 22.062 1.00 0.00 13 PRO A N 15
ATOM 21050 C CA . PRO A 1 19 ? 52.123 37.178 22.179 1.00 0.00 13 PRO A CA 15
ATOM 21051 C C . PRO A 1 19 ? 51.151 37.866 23.158 1.00 0.00 13 PRO A C 15
ATOM 21052 O O . PRO A 1 19 ? 51.533 38.737 23.943 1.00 0.00 13 PRO A O 15
ATOM 21063 N N . ASP A 1 20 ? 49.886 37.428 23.188 1.00 0.00 14 ASP A N 15
ATOM 21064 C CA . ASP A 1 20 ? 48.864 37.935 24.126 1.00 0.00 14 ASP A CA 15
ATOM 21065 C C . ASP A 1 20 ? 49.074 37.478 25.587 1.00 0.00 14 ASP A C 15
ATOM 21066 O O . ASP A 1 20 ? 48.545 38.096 26.516 1.00 0.00 14 ASP A O 15
ATOM 21075 N N . LEU A 1 21 ? 49.866 36.419 25.806 1.00 0.00 15 LEU A N 15
ATOM 21076 C CA . LEU A 1 21 ? 50.113 35.813 27.124 1.00 0.00 15 LEU A CA 15
ATOM 21077 C C . LEU A 1 21 ? 50.550 36.835 28.179 1.00 0.00 15 LEU A C 15
ATOM 21078 O O . LEU A 1 21 ? 50.145 36.733 29.333 1.00 0.00 15 LEU A O 15
ATOM 21094 N N . THR A 1 22 ? 51.339 37.842 27.799 1.00 0.00 16 THR A N 15
ATOM 21095 C CA . THR A 1 22 ? 51.822 38.872 28.735 1.00 0.00 16 THR A CA 15
ATOM 21096 C C . THR A 1 22 ? 50.675 39.732 29.269 1.00 0.00 16 THR A C 15
ATOM 21097 O O . THR A 1 22 ? 50.604 39.984 30.474 1.00 0.00 16 THR A O 15
ATOM 21108 N N . ALA A 1 23 ? 49.747 40.143 28.400 1.00 0.00 17 ALA A N 15
ATOM 21109 C CA . ALA A 1 23 ? 48.567 40.928 28.753 1.00 0.00 17 ALA A CA 15
ATOM 21110 C C . ALA A 1 23 ? 47.555 40.095 29.563 1.00 0.00 17 ALA A C 15
ATOM 21111 O O . ALA A 1 23 ? 46.975 40.588 30.538 1.00 0.00 17 ALA A O 15
ATOM 21118 N N . ILE A 1 24 ? 47.393 38.818 29.206 1.00 0.00 18 ILE A N 15
ATOM 21119 C CA . ILE A 1 24 ? 46.529 37.876 29.930 1.00 0.00 18 ILE A CA 15
ATOM 21120 C C . ILE A 1 24 ? 47.082 37.608 31.339 1.00 0.00 18 ILE A C 15
ATOM 21121 O O . ILE A 1 24 ? 46.343 37.704 32.317 1.00 0.00 18 ILE A O 15
ATOM 21137 N N . TRP A 1 25 ? 48.382 37.338 31.488 1.00 0.00 19 TRP A N 15
ATOM 21138 C CA . TRP A 1 25 ? 48.990 37.044 32.792 1.00 0.00 19 TRP A CA 15
ATOM 21139 C C . TRP A 1 25 ? 49.119 38.286 33.688 1.00 0.00 19 TRP A C 15
ATOM 21140 O O . TRP A 1 25 ? 48.951 38.154 34.902 1.00 0.00 19 TRP A O 15
ATOM 21161 N N . GLN A 1 26 ? 49.344 39.492 33.135 1.00 0.00 20 GLN A N 15
ATOM 21162 C CA . GLN A 1 26 ? 49.293 40.718 33.953 1.00 0.00 20 GLN A CA 15
ATOM 21163 C C . GLN A 1 26 ? 47.860 41.045 34.400 1.00 0.00 20 GLN A C 15
ATOM 21164 O O . GLN A 1 26 ? 47.662 41.402 35.560 1.00 0.00 20 GLN A O 15
ATOM 21178 N N . ALA A 1 27 ? 46.851 40.823 33.545 1.00 0.00 21 ALA A N 15
ATOM 21179 C CA . ALA A 1 27 ? 45.452 40.974 33.950 1.00 0.00 21 ALA A CA 15
ATOM 21180 C C . ALA A 1 27 ? 45.016 39.945 35.015 1.00 0.00 21 ALA A C 15
ATOM 21181 O O . ALA A 1 27 ? 44.352 40.314 35.984 1.00 0.00 21 ALA A O 15
ATOM 21188 N N . LEU A 1 28 ? 45.384 38.666 34.866 1.00 0.00 22 LEU A N 15
ATOM 21189 C CA . LEU A 1 28 ? 44.911 37.575 35.729 1.00 0.00 22 LEU A CA 15
ATOM 21190 C C . LEU A 1 28 ? 45.730 37.377 37.018 1.00 0.00 22 LEU A C 15
ATOM 21191 O O . LEU A 1 28 ? 45.177 36.860 37.988 1.00 0.00 22 LEU A O 15
ATOM 21207 N N . PHE A 1 29 ? 46.976 37.869 37.096 1.00 0.00 23 PHE A N 15
ATOM 21208 C CA . PHE A 1 29 ? 47.655 38.143 38.382 1.00 0.00 23 PHE A CA 15
ATOM 21209 C C . PHE A 1 29 ? 47.419 39.596 38.880 1.00 0.00 23 PHE A C 15
ATOM 21210 O O . PHE A 1 29 ? 48.027 40.055 39.849 1.00 0.00 23 PHE A O 15
ATOM 21227 N N . ALA A 1 30 ? 46.505 40.320 38.220 1.00 0.00 24 ALA A N 15
ATOM 21228 C CA . ALA A 1 30 ? 45.979 41.627 38.615 1.00 0.00 24 ALA A CA 15
ATOM 21229 C C . ALA A 1 30 ? 47.038 42.715 38.902 1.00 0.00 24 ALA A C 15
ATOM 21230 O O . ALA A 1 30 ? 46.820 43.595 39.740 1.00 0.00 24 ALA A O 15
ATOM 21237 N N . LEU A 1 31 ? 48.174 42.688 38.199 1.00 0.00 25 LEU A N 15
ATOM 21238 C CA . LEU A 1 31 ? 49.319 43.589 38.404 1.00 0.00 25 LEU A CA 15
ATOM 21239 C C . LEU A 1 31 ? 49.602 44.483 37.174 1.00 0.00 25 LEU A C 15
ATOM 21240 O O . LEU A 1 31 ? 49.156 44.148 36.072 1.00 0.00 25 LEU A O 15
ATOM 21256 N N . PRO A 1 32 ? 50.289 45.637 37.317 1.00 0.00 26 PRO A N 15
ATOM 21257 C CA . PRO A 1 32 ? 50.286 46.669 36.273 1.00 0.00 26 PRO A CA 15
ATOM 21258 C C . PRO A 1 32 ? 50.968 46.291 34.951 1.00 0.00 26 PRO A C 15
ATOM 21259 O O . PRO A 1 32 ? 50.508 46.746 33.900 1.00 0.00 26 PRO A O 15
ATOM 21270 N N . ALA A 1 33 ? 52.034 45.485 34.975 1.00 0.00 27 ALA A N 15
ATOM 21271 C CA . ALA A 1 33 ? 52.738 45.014 33.777 1.00 0.00 27 ALA A CA 15
ATOM 21272 C C . ALA A 1 33 ? 53.484 43.688 34.018 1.00 0.00 27 ALA A C 15
ATOM 21273 O O . ALA A 1 33 ? 53.952 43.429 35.127 1.00 0.00 27 ALA A O 15
ATOM 21280 N N . VAL A 1 34 ? 53.650 42.876 32.965 1.00 0.00 28 VAL A N 15
ATOM 21281 C CA . VAL A 1 34 ? 54.538 41.695 32.944 1.00 0.00 28 VAL A CA 15
ATOM 21282 C C . VAL A 1 34 ? 55.899 42.075 32.352 1.00 0.00 28 VAL A C 15
ATOM 21283 O O . VAL A 1 34 ? 55.961 42.694 31.290 1.00 0.00 28 VAL A O 15
ATOM 21296 N N . GLY A 1 35 ? 56.993 41.667 32.996 1.00 0.00 29 GLY A N 15
ATOM 21297 C CA . GLY A 1 35 ? 58.374 42.005 32.619 1.00 0.00 29 GLY A CA 15
ATOM 21298 C C . GLY A 1 35 ? 58.981 41.173 31.478 1.00 0.00 29 GLY A C 15
ATOM 21299 O O . GLY A 1 35 ? 60.201 41.173 31.316 1.00 0.00 29 GLY A O 15
ATOM 21303 N N . ARG A 1 36 ? 58.145 40.437 30.725 1.00 0.00 30 ARG A N 15
ATOM 21304 C CA . ARG A 1 36 ? 58.423 39.578 29.550 1.00 0.00 30 ARG A CA 15
ATOM 21305 C C . ARG A 1 36 ? 59.645 38.630 29.598 1.00 0.00 30 ARG A C 15
ATOM 21306 O O . ARG A 1 36 ? 60.015 38.097 28.551 1.00 0.00 30 ARG A O 15
ATOM 21327 N N . HIS A 1 37 ? 60.248 38.386 30.767 1.00 0.00 31 HIS A N 15
ATOM 21328 C CA . HIS A 1 37 ? 61.536 37.680 30.900 1.00 0.00 31 HIS A CA 15
ATOM 21329 C C . HIS A 1 37 ? 61.504 36.483 31.868 1.00 0.00 31 HIS A C 15
ATOM 21330 O O . HIS A 1 37 ? 62.251 35.526 31.676 1.00 0.00 31 HIS A O 15
ATOM 21344 N N . GLN A 1 38 ? 60.649 36.495 32.888 1.00 0.00 32 GLN A N 15
ATOM 21345 C CA . GLN A 1 38 ? 60.657 35.486 33.954 1.00 0.00 32 GLN A CA 15
ATOM 21346 C C . GLN A 1 38 ? 59.635 34.351 33.749 1.00 0.00 32 GLN A C 15
ATOM 21347 O O . GLN A 1 38 ? 58.877 34.301 32.775 1.00 0.00 32 GLN A O 15
ATOM 21361 N N . ASP A 1 39 ? 59.689 33.384 34.663 1.00 0.00 33 ASP A N 15
ATOM 21362 C CA . ASP A 1 39 ? 59.095 32.052 34.565 1.00 0.00 33 ASP A CA 15
ATOM 21363 C C . ASP A 1 39 ? 57.682 31.913 35.150 1.00 0.00 33 ASP A C 15
ATOM 21364 O O . ASP A 1 39 ? 57.339 32.517 36.168 1.00 0.00 33 ASP A O 15
ATOM 21373 N N . PHE A 1 40 ? 56.872 31.034 34.547 1.00 0.00 34 PHE A N 15
ATOM 21374 C CA . PHE A 1 40 ? 55.482 30.772 34.955 1.00 0.00 34 PHE A CA 15
ATOM 21375 C C . PHE A 1 40 ? 55.325 30.354 36.431 1.00 0.00 34 PHE A C 15
ATOM 21376 O O . PHE A 1 40 ? 54.296 30.653 37.045 1.00 0.00 34 PHE A O 15
ATOM 21393 N N . PHE A 1 41 ? 56.344 29.732 37.042 1.00 0.00 35 PHE A N 15
ATOM 21394 C CA . PHE A 1 41 ? 56.319 29.391 38.469 1.00 0.00 35 PHE A CA 15
ATOM 21395 C C . PHE A 1 41 ? 56.104 30.627 39.359 1.00 0.00 35 PHE A C 15
ATOM 21396 O O . PHE A 1 41 ? 55.366 30.520 40.342 1.00 0.00 35 PHE A O 15
ATOM 21413 N N . ALA A 1 42 ? 56.648 31.792 38.978 1.00 0.00 36 ALA A N 15
ATOM 21414 C CA . ALA A 1 42 ? 56.363 33.092 39.591 1.00 0.00 36 ALA A CA 15
ATOM 21415 C C . ALA A 1 42 ? 55.190 33.823 38.916 1.00 0.00 36 ALA A C 15
ATOM 21416 O O . ALA A 1 42 ? 54.256 34.237 39.596 1.00 0.00 36 ALA A O 15
ATOM 21423 N N . LEU A 1 43 ? 55.201 33.954 37.582 1.00 0.00 37 LEU A N 15
ATOM 21424 C CA . LEU A 1 43 ? 54.250 34.805 36.844 1.00 0.00 37 LEU A CA 15
ATOM 21425 C C . LEU A 1 43 ? 52.786 34.334 36.933 1.00 0.00 37 LEU A C 15
ATOM 21426 O O . LEU A 1 43 ? 51.878 35.143 36.737 1.00 0.00 37 LEU A O 15
ATOM 21442 N N . GLY A 1 44 ? 52.554 33.058 37.264 1.00 0.00 38 GLY A N 15
ATOM 21443 C CA . GLY A 1 44 ? 51.230 32.519 37.588 1.00 0.00 38 GLY A CA 15
ATOM 21444 C C . GLY A 1 44 ? 50.664 32.965 38.947 1.00 0.00 38 GLY A C 15
ATOM 21445 O O . GLY A 1 44 ? 49.484 32.746 39.202 1.00 0.00 38 GLY A O 15
ATOM 21449 N N . GLY A 1 45 ? 51.470 33.585 39.818 1.00 0.00 39 GLY A N 15
ATOM 21450 C CA . GLY A 1 45 ? 51.083 34.227 41.084 1.00 0.00 39 GLY A CA 15
ATOM 21451 C C . GLY A 1 45 ? 50.711 33.301 42.249 1.00 0.00 39 GLY A C 15
ATOM 21452 O O . GLY A 1 45 ? 51.072 33.570 43.399 1.00 0.00 39 GLY A O 15
ATOM 21456 N N . ASP A 1 46 ? 50.015 32.202 41.972 1.00 0.00 40 ASP A N 15
ATOM 21457 C CA . ASP A 1 46 ? 49.629 31.147 42.917 1.00 0.00 40 ASP A CA 15
ATOM 21458 C C . ASP A 1 46 ? 49.385 29.831 42.151 1.00 0.00 40 ASP A C 15
ATOM 21459 O O . ASP A 1 46 ? 49.314 29.819 40.917 1.00 0.00 40 ASP A O 15
ATOM 21468 N N . SER A 1 47 ? 49.166 28.721 42.853 1.00 0.00 41 SER A N 15
ATOM 21469 C CA . SER A 1 47 ? 48.504 27.554 42.261 1.00 0.00 41 SER A CA 15
ATOM 21470 C C . SER A 1 47 ? 47.101 27.940 41.773 1.00 0.00 41 SER A C 15
ATOM 21471 O O . SER A 1 47 ? 46.796 27.759 40.600 1.00 0.00 41 SER A O 15
ATOM 21479 N N . GLN A 1 48 ? 46.286 28.578 42.623 1.00 0.00 42 GLN A N 15
ATOM 21480 C CA . GLN A 1 48 ? 44.896 28.952 42.316 1.00 0.00 42 GLN A CA 15
ATOM 21481 C C . GLN A 1 48 ? 44.803 29.886 41.102 1.00 0.00 42 GLN A C 15
ATOM 21482 O O . GLN A 1 48 ? 43.953 29.695 40.229 1.00 0.00 42 GLN A O 15
ATOM 21496 N N . LEU A 1 49 ? 45.701 30.874 41.038 1.00 0.00 43 LEU A N 15
ATOM 21497 C CA . LEU A 1 49 ? 45.790 31.844 39.948 1.00 0.00 43 LEU A CA 15
ATOM 21498 C C . LEU A 1 49 ? 46.398 31.232 38.680 1.00 0.00 43 LEU A C 15
ATOM 21499 O O . LEU A 1 49 ? 45.904 31.513 37.592 1.00 0.00 43 LEU A O 15
ATOM 21515 N N . GLY A 1 50 ? 47.387 30.340 38.805 1.00 0.00 44 GLY A N 15
ATOM 21516 C CA . GLY A 1 50 ? 47.945 29.587 37.678 1.00 0.00 44 GLY A CA 15
ATOM 21517 C C . GLY A 1 50 ? 46.901 28.673 37.030 1.00 0.00 44 GLY A C 15
ATOM 21518 O O . GLY A 1 50 ? 46.726 28.696 35.808 1.00 0.00 44 GLY A O 15
ATOM 21522 N N . LEU A 1 51 ? 46.141 27.941 37.854 1.00 0.00 45 LEU A N 15
ATOM 21523 C CA . LEU A 1 51 ? 45.014 27.120 37.411 1.00 0.00 45 LEU A CA 15
ATOM 21524 C C . LEU A 1 51 ? 43.934 27.974 36.745 1.00 0.00 45 LEU A C 15
ATOM 21525 O O . LEU A 1 51 ? 43.496 27.613 35.654 1.00 0.00 45 LEU A O 15
ATOM 21541 N N . ARG A 1 52 ? 43.545 29.108 37.349 1.00 0.00 46 ARG A N 15
ATOM 21542 C CA . ARG A 1 52 ? 42.571 30.051 36.773 1.00 0.00 46 ARG A CA 15
ATOM 21543 C C . ARG A 1 52 ? 43.029 30.577 35.416 1.00 0.00 46 ARG A C 15
ATOM 21544 O O . ARG A 1 52 ? 42.253 30.536 34.465 1.00 0.00 46 ARG A O 15
ATOM 21565 N N . MET A 1 53 ? 44.265 31.068 35.302 1.00 0.00 47 MET A N 15
ATOM 21566 C CA . MET A 1 53 ? 44.719 31.688 34.056 1.00 0.00 47 MET A CA 15
ATOM 21567 C C . MET A 1 53 ? 44.924 30.673 32.935 1.00 0.00 47 MET A C 15
ATOM 21568 O O . MET A 1 53 ? 44.558 30.982 31.804 1.00 0.00 47 MET A O 15
ATOM 21582 N N . LEU A 1 54 ? 45.377 29.444 33.230 1.00 0.00 48 LEU A N 15
ATOM 21583 C CA . LEU A 1 54 ? 45.320 28.358 32.244 1.00 0.00 48 LEU A CA 15
ATOM 21584 C C . LEU A 1 54 ? 43.867 28.026 31.885 1.00 0.00 48 LEU A C 15
ATOM 21585 O O . LEU A 1 54 ? 43.551 27.909 30.706 1.00 0.00 48 LEU A O 15
ATOM 21601 N N . ALA A 1 55 ? 42.969 27.927 32.868 1.00 0.00 49 ALA A N 15
ATOM 21602 C CA . ALA A 1 55 ? 41.591 27.519 32.623 1.00 0.00 49 ALA A CA 15
ATOM 21603 C C . ALA A 1 55 ? 40.830 28.514 31.732 1.00 0.00 49 ALA A C 15
ATOM 21604 O O . ALA A 1 55 ? 40.187 28.097 30.766 1.00 0.00 49 ALA A O 15
ATOM 21611 N N . GLN A 1 56 ? 40.949 29.816 32.012 1.00 0.00 50 GLN A N 15
ATOM 21612 C CA . GLN A 1 56 ? 40.391 30.890 31.185 1.00 0.00 50 GLN A CA 15
ATOM 21613 C C . GLN A 1 56 ? 41.076 30.947 29.812 1.00 0.00 50 GLN A C 15
ATOM 21614 O O . GLN A 1 56 ? 40.396 31.021 28.789 1.00 0.00 50 GLN A O 15
ATOM 21628 N N . LEU A 1 57 ? 42.409 30.815 29.750 1.00 0.00 51 LEU A N 15
ATOM 21629 C CA . LEU A 1 57 ? 43.133 30.731 28.480 1.00 0.00 51 LEU A CA 15
ATOM 21630 C C . LEU A 1 57 ? 42.708 29.506 27.648 1.00 0.00 51 LEU A C 15
ATOM 21631 O O . LEU A 1 57 ? 42.643 29.598 26.429 1.00 0.00 51 LEU A O 15
ATOM 21647 N N . ARG A 1 58 ? 42.337 28.376 28.258 1.00 0.00 52 ARG A N 15
ATOM 21648 C CA . ARG A 1 58 ? 41.773 27.226 27.536 1.00 0.00 52 ARG A CA 15
ATOM 21649 C C . ARG A 1 58 ? 40.348 27.497 27.052 1.00 0.00 52 ARG A C 15
ATOM 21650 O O . ARG A 1 58 ? 40.055 27.257 25.881 1.00 0.00 52 ARG A O 15
ATOM 21671 N N . GLU A 1 59 ? 39.497 28.065 27.903 1.00 0.00 53 GLU A N 15
ATOM 21672 C CA . GLU A 1 59 ? 38.109 28.417 27.564 1.00 0.00 53 GLU A CA 15
ATOM 21673 C C . GLU A 1 59 ? 38.014 29.480 26.449 1.00 0.00 53 GLU A C 15
ATOM 21674 O O . GLU A 1 59 ? 37.020 29.506 25.718 1.00 0.00 53 GLU A O 15
ATOM 21686 N N . ARG A 1 60 ? 39.042 30.327 26.285 1.00 0.00 54 ARG A N 15
ATOM 21687 C CA . ARG A 1 60 ? 39.184 31.313 25.193 1.00 0.00 54 ARG A CA 15
ATOM 21688 C C . ARG A 1 60 ? 40.004 30.829 23.983 1.00 0.00 54 ARG A C 15
ATOM 21689 O O . ARG A 1 60 ? 39.709 31.216 22.852 1.00 0.00 54 ARG A O 15
ATOM 21710 N N . HIS A 1 61 ? 41.071 30.060 24.205 1.00 0.00 55 HIS A N 15
ATOM 21711 C CA . HIS A 1 61 ? 42.173 29.843 23.244 1.00 0.00 55 HIS A CA 15
ATOM 21712 C C . HIS A 1 61 ? 42.588 28.362 23.058 1.00 0.00 55 HIS A C 15
ATOM 21713 O O . HIS A 1 61 ? 43.495 28.077 22.282 1.00 0.00 55 HIS A O 15
ATOM 21727 N N . GLY A 1 62 ? 41.974 27.398 23.759 1.00 0.00 56 GLY A N 15
ATOM 21728 C CA . GLY A 1 62 ? 42.199 25.949 23.565 1.00 0.00 56 GLY A CA 15
ATOM 21729 C C . GLY A 1 62 ? 43.542 25.381 24.066 1.00 0.00 56 GLY A C 15
ATOM 21730 O O . GLY A 1 62 ? 43.958 24.313 23.615 1.00 0.00 56 GLY A O 15
ATOM 21734 N N . VAL A 1 63 ? 44.231 26.099 24.961 1.00 0.00 57 VAL A N 15
ATOM 21735 C CA . VAL A 1 63 ? 45.626 25.866 25.404 1.00 0.00 57 VAL A CA 15
ATOM 21736 C C . VAL A 1 63 ? 45.790 24.756 26.467 1.00 0.00 57 VAL A C 15
ATOM 21737 O O . VAL A 1 63 ? 44.879 24.465 27.240 1.00 0.00 57 VAL A O 15
ATOM 21750 N N . ASP A 1 64 ? 46.986 24.156 26.510 1.00 0.00 58 ASP A N 15
ATOM 21751 C CA . ASP A 1 64 ? 47.515 23.262 27.557 1.00 0.00 58 ASP A CA 15
ATOM 21752 C C . ASP A 1 64 ? 48.756 23.882 28.235 1.00 0.00 58 ASP A C 15
ATOM 21753 O O . ASP A 1 64 ? 49.398 24.753 27.649 1.00 0.00 58 ASP A O 15
ATOM 21762 N N . LEU A 1 65 ? 49.152 23.408 29.427 1.00 0.00 59 LEU A N 15
ATOM 21763 C CA . LEU A 1 65 ? 50.405 23.814 30.094 1.00 0.00 59 LEU A CA 15
ATOM 21764 C C . LEU A 1 65 ? 51.279 22.578 30.418 1.00 0.00 59 LEU A C 15
ATOM 21765 O O . LEU A 1 65 ? 51.179 22.021 31.522 1.00 0.00 59 LEU A O 15
ATOM 21781 N N . PRO A 1 66 ? 52.124 22.112 29.475 1.00 0.00 60 PRO A N 15
ATOM 21782 C CA . PRO A 1 66 ? 52.901 20.886 29.640 1.00 0.00 60 PRO A CA 15
ATOM 21783 C C . PRO A 1 66 ? 54.225 21.081 30.393 1.00 0.00 60 PRO A C 15
ATOM 21784 O O . PRO A 1 66 ? 54.954 22.052 30.171 1.00 0.00 60 PRO A O 15
ATOM 21795 N N . LEU A 1 67 ? 54.582 20.102 31.229 1.00 0.00 61 LEU A N 15
ATOM 21796 C CA . LEU A 1 67 ? 55.806 20.101 32.040 1.00 0.00 61 LEU A CA 15
ATOM 21797 C C . LEU A 1 67 ? 57.084 20.129 31.186 1.00 0.00 61 LEU A C 15
ATOM 21798 O O . LEU A 1 67 ? 58.056 20.774 31.585 1.00 0.00 61 LEU A O 15
ATOM 21814 N N . ARG A 1 68 ? 57.075 19.518 29.992 1.00 0.00 62 ARG A N 15
ATOM 21815 C CA . ARG A 1 68 ? 58.203 19.607 29.049 1.00 0.00 62 ARG A CA 15
ATOM 21816 C C . ARG A 1 68 ? 58.415 21.040 28.580 1.00 0.00 62 ARG A C 15
ATOM 21817 O O . ARG A 1 68 ? 59.529 21.532 28.693 1.00 0.00 62 ARG A O 15
ATOM 21838 N N . CYS A 1 69 ? 57.372 21.732 28.115 1.00 0.00 63 CYS A N 15
ATOM 21839 C CA . CYS A 1 69 ? 57.471 23.147 27.733 1.00 0.00 63 CYS A CA 15
ATOM 21840 C C . CYS A 1 69 ? 57.949 23.997 28.922 1.00 0.00 63 CYS A C 15
ATOM 21841 O O . CYS A 1 69 ? 58.813 24.851 28.778 1.00 0.00 63 CYS A O 15
ATOM 21849 N N . LEU A 1 70 ? 57.472 23.676 30.124 1.00 0.00 64 LEU A N 15
ATOM 21850 C CA . LEU A 1 70 ? 57.862 24.306 31.390 1.00 0.00 64 LEU A CA 15
ATOM 21851 C C . LEU A 1 70 ? 59.280 23.924 31.877 1.00 0.00 64 LEU A C 15
ATOM 21852 O O . LEU A 1 70 ? 59.840 24.586 32.748 1.00 0.00 64 LEU A O 15
ATOM 21868 N N . TYR A 1 71 ? 59.878 22.865 31.329 1.00 0.00 65 TYR A N 15
ATOM 21869 C CA . TYR A 1 71 ? 61.298 22.538 31.487 1.00 0.00 65 TYR A CA 15
ATOM 21870 C C . TYR A 1 71 ? 62.190 23.196 30.424 1.00 0.00 65 TYR A C 15
ATOM 21871 O O . TYR A 1 71 ? 63.274 23.689 30.741 1.00 0.00 65 TYR A O 15
ATOM 21889 N N . GLU A 1 72 ? 61.760 23.210 29.161 1.00 0.00 66 GLU A N 15
ATOM 21890 C CA . GLU A 1 72 ? 62.607 23.668 28.044 1.00 0.00 66 GLU A CA 15
ATOM 21891 C C . GLU A 1 72 ? 62.448 25.160 27.721 1.00 0.00 66 GLU A C 15
ATOM 21892 O O . GLU A 1 72 ? 63.316 25.757 27.081 1.00 0.00 66 GLU A O 15
ATOM 21904 N N . ALA A 1 73 ? 61.368 25.777 28.193 1.00 0.00 67 ALA A N 15
ATOM 21905 C CA . ALA A 1 73 ? 61.017 27.176 27.996 1.00 0.00 67 ALA A CA 15
ATOM 21906 C C . ALA A 1 73 ? 60.069 27.686 29.112 1.00 0.00 67 ALA A C 15
ATOM 21907 O O . ALA A 1 73 ? 58.941 28.073 28.819 1.00 0.00 67 ALA A O 15
ATOM 21914 N N . PRO A 1 74 ? 60.470 27.705 30.399 1.00 0.00 68 PRO A N 15
ATOM 21915 C CA . PRO A 1 74 ? 59.619 28.198 31.494 1.00 0.00 68 PRO A CA 15
ATOM 21916 C C . PRO A 1 74 ? 59.222 29.684 31.395 1.00 0.00 68 PRO A C 15
ATOM 21917 O O . PRO A 1 74 ? 58.279 30.107 32.069 1.00 0.00 68 PRO A O 15
ATOM 21928 N N . THR A 1 75 ? 59.952 30.480 30.608 1.00 0.00 69 THR A N 15
ATOM 21929 C CA . THR A 1 75 ? 59.859 31.948 30.516 1.00 0.00 69 THR A CA 15
ATOM 21930 C C . THR A 1 75 ? 58.792 32.408 29.516 1.00 0.00 69 THR A C 15
ATOM 21931 O O . THR A 1 75 ? 58.747 31.913 28.396 1.00 0.00 69 THR A O 15
ATOM 21942 N N . VAL A 1 76 ? 57.916 33.342 29.911 1.00 0.00 70 VAL A N 15
ATOM 21943 C CA . VAL A 1 76 ? 56.600 33.613 29.272 1.00 0.00 70 VAL A CA 15
ATOM 21944 C C . VAL A 1 76 ? 56.566 33.652 27.730 1.00 0.00 70 VAL A C 15
ATOM 21945 O O . VAL A 1 76 ? 55.710 33.004 27.122 1.00 0.00 70 VAL A O 15
ATOM 21958 N N . ALA A 1 77 ? 57.475 34.375 27.074 1.00 0.00 71 ALA A N 15
ATOM 21959 C CA . ALA A 1 77 ? 57.492 34.537 25.615 1.00 0.00 71 ALA A CA 15
ATOM 21960 C C . ALA A 1 77 ? 57.899 33.238 24.894 1.00 0.00 71 ALA A C 15
ATOM 21961 O O . ALA A 1 77 ? 57.250 32.777 23.942 1.00 0.00 71 ALA A O 15
ATOM 21968 N N . ARG A 1 78 ? 58.974 32.634 25.401 1.00 0.00 72 ARG A N 15
ATOM 21969 C CA . ARG A 1 78 ? 59.566 31.385 24.924 1.00 0.00 72 ARG A CA 15
ATOM 21970 C C . ARG A 1 78 ? 58.625 30.211 25.201 1.00 0.00 72 ARG A C 15
ATOM 21971 O O . ARG A 1 78 ? 58.439 29.357 24.337 1.00 0.00 72 ARG A O 15
ATOM 21992 N N . LEU A 1 79 ? 57.936 30.236 26.345 1.00 0.00 73 LEU A N 15
ATOM 21993 C CA . LEU A 1 79 ? 56.857 29.317 26.694 1.00 0.00 73 LEU A CA 15
ATOM 21994 C C . LEU A 1 79 ? 55.737 29.399 25.664 1.00 0.00 73 LEU A C 15
ATOM 21995 O O . LEU A 1 79 ? 55.391 28.377 25.080 1.00 0.00 73 LEU A O 15
ATOM 22011 N N . ALA A 1 80 ? 55.217 30.597 25.385 1.00 0.00 74 ALA A N 15
ATOM 22012 C CA . ALA A 1 80 ? 54.182 30.785 24.371 1.00 0.00 74 ALA A CA 15
ATOM 22013 C C . ALA A 1 80 ? 54.615 30.250 22.990 1.00 0.00 74 ALA A C 15
ATOM 22014 O O . ALA A 1 80 ? 53.827 29.581 22.320 1.00 0.00 74 ALA A O 15
ATOM 22021 N N . GLU A 1 81 ? 55.886 30.436 22.612 1.00 0.00 75 GLU A N 15
ATOM 22022 C CA . GLU A 1 81 ? 56.424 29.821 21.381 1.00 0.00 75 GLU A CA 15
ATOM 22023 C C . GLU A 1 81 ? 56.412 28.275 21.433 1.00 0.00 75 GLU A C 15
ATOM 22024 O O . GLU A 1 81 ? 55.932 27.628 20.497 1.00 0.00 75 GLU A O 15
ATOM 22036 N N . THR A 1 82 ? 56.815 27.654 22.550 1.00 0.00 76 THR A N 15
ATOM 22037 C CA . THR A 1 82 ? 56.695 26.189 22.734 1.00 0.00 76 THR A CA 15
ATOM 22038 C C . THR A 1 82 ? 55.251 25.684 22.821 1.00 0.00 76 THR A C 15
ATOM 22039 O O . THR A 1 82 ? 54.991 24.549 22.429 1.00 0.00 76 THR A O 15
ATOM 22050 N N . ILE A 1 83 ? 54.288 26.498 23.266 1.00 0.00 77 ILE A N 15
ATOM 22051 C CA . ILE A 1 83 ? 52.856 26.155 23.252 1.00 0.00 77 ILE A CA 15
ATOM 22052 C C . ILE A 1 83 ? 52.300 26.169 21.823 1.00 0.00 77 ILE A C 15
ATOM 22053 O O . ILE A 1 83 ? 51.581 25.238 21.450 1.00 0.00 77 ILE A O 15
ATOM 22069 N N . VAL A 1 84 ? 52.666 27.152 20.990 1.00 0.00 78 VAL A N 15
ATOM 22070 C CA . VAL A 1 84 ? 52.297 27.140 19.560 1.00 0.00 78 VAL A CA 15
ATOM 22071 C C . VAL A 1 84 ? 52.925 25.944 18.835 1.00 0.00 78 VAL A C 15
ATOM 22072 O O . VAL A 1 84 ? 52.249 25.295 18.033 1.00 0.00 78 VAL A O 15
ATOM 22085 N N . ARG A 1 85 ? 54.174 25.588 19.169 1.00 0.00 79 ARG A N 15
ATOM 22086 C CA . ARG A 1 85 ? 54.867 24.421 18.601 1.00 0.00 79 ARG A CA 15
ATOM 22087 C C . ARG A 1 85 ? 54.270 23.076 19.041 1.00 0.00 79 ARG A C 15
ATOM 22088 O O . ARG A 1 85 ? 53.938 22.245 18.192 1.00 0.00 79 ARG A O 15
ATOM 22109 N N . LEU A 1 86 ? 54.178 22.825 20.349 1.00 0.00 80 LEU A N 15
ATOM 22110 C CA . LEU A 1 86 ? 54.044 21.473 20.917 1.00 0.00 80 LEU A CA 15
ATOM 22111 C C . LEU A 1 86 ? 52.631 21.101 21.387 1.00 0.00 80 LEU A C 15
ATOM 22112 O O . LEU A 1 86 ? 52.328 19.906 21.448 1.00 0.00 80 LEU A O 15
ATOM 22128 N N . ALA A 1 87 ? 51.761 22.065 21.705 1.00 0.00 81 ALA A N 15
ATOM 22129 C CA . ALA A 1 87 ? 50.365 21.775 22.046 1.00 0.00 81 ALA A CA 15
ATOM 22130 C C . ALA A 1 87 ? 49.536 21.539 20.767 1.00 0.00 81 ALA A C 15
ATOM 22131 O O . ALA A 1 87 ? 49.801 22.152 19.725 1.00 0.00 81 ALA A O 15
ATOM 22138 N N . ALA A 1 88 ? 48.573 20.616 20.813 1.00 0.00 82 ALA A N 15
ATOM 22139 C CA . ALA A 1 88 ? 47.948 20.036 19.619 1.00 0.00 82 ALA A CA 15
ATOM 22140 C C . ALA A 1 88 ? 46.410 19.952 19.719 1.00 0.00 82 ALA A C 15
ATOM 22141 O O . ALA A 1 88 ? 45.875 19.722 20.812 1.00 0.00 82 ALA A O 15
ATOM 22148 N N . PRO A 1 89 ? 45.674 20.075 18.596 1.00 0.00 83 PRO A N 15
ATOM 22149 C CA . PRO A 1 89 ? 44.229 19.897 18.580 1.00 0.00 83 PRO A CA 15
ATOM 22150 C C . PRO A 1 89 ? 43.858 18.431 18.853 1.00 0.00 83 PRO A C 15
ATOM 22151 O O . PRO A 1 89 ? 44.634 17.502 18.589 1.00 0.00 83 PRO A O 15
ATOM 22162 N N . ALA A 1 90 ? 42.676 18.233 19.432 1.00 0.00 84 ALA A N 15
ATOM 22163 C CA . ALA A 1 90 ? 42.204 16.948 19.938 1.00 0.00 84 ALA A CA 15
ATOM 22164 C C . ALA A 1 90 ? 40.691 16.998 20.214 1.00 0.00 84 ALA A C 15
ATOM 22165 O O . ALA A 1 90 ? 40.208 18.035 20.687 1.00 0.00 84 ALA A O 15
ATOM 22172 N N . PRO A 1 91 ? 39.934 15.905 20.004 1.00 0.00 85 PRO A N 15
ATOM 22173 C CA . PRO A 1 91 ? 38.519 15.850 20.363 1.00 0.00 85 PRO A CA 15
ATOM 22174 C C . PRO A 1 91 ? 38.306 15.985 21.876 1.00 0.00 85 PRO A C 15
ATOM 22175 O O . PRO A 1 91 ? 38.780 15.153 22.658 1.00 0.00 85 PRO A O 15
ATOM 22186 N N . SER A 1 92 ? 37.638 17.057 22.300 1.00 0.00 86 SER A N 15
ATOM 22187 C CA . SER A 1 92 ? 37.466 17.421 23.712 1.00 0.00 86 SER A CA 15
ATOM 22188 C C . SER A 1 92 ? 36.216 16.810 24.360 1.00 0.00 86 SER A C 15
ATOM 22189 O O . SER A 1 92 ? 35.298 16.352 23.677 1.00 0.00 86 SER A O 15
ATOM 22197 N N . GLY A 1 93 ? 36.175 16.823 25.694 1.00 0.00 87 GLY A N 15
ATOM 22198 C CA . GLY A 1 93 ? 34.993 16.495 26.499 1.00 0.00 87 GLY A CA 15
ATOM 22199 C C . GLY A 1 93 ? 34.731 17.480 27.645 1.00 0.00 87 GLY A C 15
ATOM 22200 O O . GLY A 1 93 ? 33.583 17.635 28.060 1.00 0.00 87 GLY A O 15
ATOM 22204 N N . ASP A 1 94 ? 35.740 18.222 28.111 1.00 0.00 88 ASP A N 15
ATOM 22205 C CA . ASP A 1 94 ? 35.521 19.404 28.953 1.00 0.00 88 ASP A CA 15
ATOM 22206 C C . ASP A 1 94 ? 34.839 20.528 28.142 1.00 0.00 88 ASP A C 15
ATOM 22207 O O . ASP A 1 94 ? 35.039 20.664 26.926 1.00 0.00 88 ASP A O 15
ATOM 22216 N N . GLN A 1 95 ? 33.982 21.303 28.812 1.00 0.00 89 GLN A N 15
ATOM 22217 C CA . GLN A 1 95 ? 33.054 22.265 28.201 1.00 0.00 89 GLN A CA 15
ATOM 22218 C C . GLN A 1 95 ? 32.596 23.350 29.190 1.00 0.00 89 GLN A C 15
ATOM 22219 O O . GLN A 1 95 ? 32.478 23.096 30.393 1.00 0.00 89 GLN A O 15
ATOM 22233 N N . ASP A 1 96 ? 32.279 24.544 28.687 1.00 0.00 90 ASP A N 15
ATOM 22234 C CA . ASP A 1 96 ? 31.775 25.679 29.476 1.00 0.00 90 ASP A CA 15
ATOM 22235 C C . ASP A 1 96 ? 30.541 26.353 28.850 1.00 0.00 90 ASP A C 15
ATOM 22236 O O . ASP A 1 96 ? 30.408 26.452 27.624 1.00 0.00 90 ASP A O 15
ATOM 22245 N N . ASP A 1 97 ? 29.649 26.851 29.704 1.00 0.00 91 ASP A N 15
ATOM 22246 C CA . ASP A 1 97 ? 28.514 27.735 29.382 1.00 0.00 91 ASP A CA 15
ATOM 22247 C C . ASP A 1 97 ? 28.496 29.035 30.213 1.00 0.00 91 ASP A C 15
ATOM 22248 O O . ASP A 1 97 ? 27.685 29.920 29.932 1.00 0.00 91 ASP A O 15
ATOM 22257 N N . ALA A 1 98 ? 29.342 29.134 31.242 1.00 0.00 92 ALA A N 15
ATOM 22258 C CA . ALA A 1 98 ? 29.401 30.248 32.186 1.00 0.00 92 ALA A CA 15
ATOM 22259 C C . ALA A 1 98 ? 30.087 31.503 31.618 1.00 0.00 92 ALA A C 15
ATOM 22260 O O . ALA A 1 98 ? 30.821 31.448 30.631 1.00 0.00 92 ALA A O 15
ATOM 22267 N N . SER A 1 99 ? 29.876 32.630 32.297 1.00 0.00 93 SER A N 15
ATOM 22268 C CA . SER A 1 99 ? 30.477 33.936 31.997 1.00 0.00 93 SER A CA 15
ATOM 22269 C C . SER A 1 99 ? 31.715 34.217 32.865 1.00 0.00 93 SER A C 15
ATOM 22270 O O . SER A 1 99 ? 31.865 33.651 33.950 1.00 0.00 93 SER A O 15
ATOM 22278 N N . GLU A 1 100 ? 32.603 35.108 32.410 1.00 0.00 94 GLU A N 15
ATOM 22279 C CA . GLU A 1 100 ? 33.812 35.521 33.146 1.00 0.00 94 GLU A CA 15
ATOM 22280 C C . GLU A 1 100 ? 33.600 36.820 33.939 1.00 0.00 94 GLU A C 15
ATOM 22281 O O . GLU A 1 100 ? 33.003 37.776 33.437 1.00 0.00 94 GLU A O 15
ATOM 22293 N N . TYR A 1 101 ? 34.084 36.883 35.182 1.00 0.00 95 TYR A N 15
ATOM 22294 C CA . TYR A 1 101 ? 33.900 38.043 36.070 1.00 0.00 95 TYR A CA 15
ATOM 22295 C C . TYR A 1 101 ? 35.042 38.216 37.074 1.00 0.00 95 TYR A C 15
ATOM 22296 O O . TYR A 1 101 ? 35.765 37.271 37.404 1.00 0.00 95 TYR A O 15
ATOM 22314 N N . GLU A 1 102 ? 35.220 39.446 37.549 1.00 0.00 96 GLU A N 15
ATOM 22315 C CA . GLU A 1 102 ? 36.347 39.857 38.393 1.00 0.00 96 GLU A CA 15
ATOM 22316 C C . GLU A 1 102 ? 35.930 40.884 39.457 1.00 0.00 96 GLU A C 15
ATOM 22317 O O . GLU A 1 102 ? 34.861 41.492 39.360 1.00 0.00 96 GLU A O 15
ATOM 22329 N N . GLU A 1 103 ? 36.769 41.086 40.473 1.00 0.00 97 GLU A N 15
ATOM 22330 C CA . GLU A 1 103 ? 36.494 41.960 41.622 1.00 0.00 97 GLU A CA 15
ATOM 22331 C C . GLU A 1 103 ? 37.688 42.897 41.917 1.00 0.00 97 GLU A C 15
ATOM 22332 O O . GLU A 1 103 ? 37.898 43.335 43.050 1.00 0.00 97 GLU A O 15
ATOM 22344 N N . GLY A 1 104 ? 38.497 43.209 40.897 1.00 0.00 98 GLY A N 15
ATOM 22345 C CA . GLY A 1 104 ? 39.682 44.066 40.984 1.00 0.00 98 GLY A CA 15
ATOM 22346 C C . GLY A 1 104 ? 39.348 45.551 41.079 1.00 0.00 98 GLY A C 15
ATOM 22347 O O . GLY A 1 104 ? 39.698 46.319 40.183 1.00 0.00 98 GLY A O 15
ATOM 22351 N N . VAL A 1 105 ? 38.645 45.938 42.143 1.00 0.00 99 VAL A N 15
ATOM 22352 C CA . VAL A 1 105 ? 38.223 47.311 42.475 1.00 0.00 99 VAL A CA 15
ATOM 22353 C C . VAL A 1 105 ? 39.049 47.839 43.653 1.00 0.00 99 VAL A C 15
ATOM 22354 O O . VAL A 1 105 ? 39.284 47.102 44.617 1.00 0.00 99 VAL A O 15
ATOM 22367 N N . ILE A 1 106 ? 39.483 49.102 43.605 1.00 0.00 100 ILE A N 15
ATOM 22368 C CA . ILE A 1 106 ? 40.171 49.790 44.712 1.00 0.00 100 ILE A CA 15
ATOM 22369 C C . ILE A 1 106 ? 39.752 51.269 44.818 1.00 0.00 100 ILE A C 15
ATOM 22370 O O . ILE A 1 106 ? 39.337 51.875 43.823 1.00 0.00 100 ILE A O 15
ATOM 22386 N N . ARG A 1 107 ? 39.852 51.837 46.027 1.00 0.00 101 ARG A N 15
ATOM 22387 C CA . ARG A 1 107 ? 39.525 53.232 46.365 1.00 0.00 101 ARG A CA 15
ATOM 22388 C C . ARG A 1 107 ? 40.706 54.168 46.123 1.00 0.00 101 ARG A C 15
ATOM 22389 O O . ARG A 1 107 ? 41.742 54.070 46.821 1.00 0.00 101 ARG A O 15
ATOM 22411 N N . GLY A 1 7 ? 48.421 48.573 43.657 1.00 0.00 1 GLY A N 16
ATOM 22412 C CA . GLY A 1 7 ? 47.619 48.930 42.470 1.00 0.00 1 GLY A CA 16
ATOM 22413 C C . GLY A 1 7 ? 47.099 47.677 41.782 1.00 0.00 1 GLY A C 16
ATOM 22414 O O . GLY A 1 7 ? 47.832 46.694 41.678 1.00 0.00 1 GLY A O 16
ATOM 22418 N N . ALA A 1 8 ? 45.854 47.598 41.307 1.00 0.00 2 ALA A N 16
ATOM 22419 C CA . ALA A 1 8 ? 44.749 48.560 41.351 1.00 0.00 2 ALA A CA 16
ATOM 22420 C C . ALA A 1 8 ? 44.972 49.925 40.664 1.00 0.00 2 ALA A C 16
ATOM 22421 O O . ALA A 1 8 ? 44.500 50.947 41.166 1.00 0.00 2 ALA A O 16
ATOM 22428 N N . ALA A 1 9 ? 45.684 49.963 39.534 1.00 0.00 3 ALA A N 16
ATOM 22429 C CA . ALA A 1 9 ? 45.864 51.172 38.726 1.00 0.00 3 ALA A CA 16
ATOM 22430 C C . ALA A 1 9 ? 46.061 50.882 37.222 1.00 0.00 3 ALA A C 16
ATOM 22431 O O . ALA A 1 9 ? 46.551 49.824 36.824 1.00 0.00 3 ALA A O 16
ATOM 22438 N N . ALA A 1 10 ? 45.759 51.866 36.374 1.00 0.00 4 ALA A N 16
ATOM 22439 C CA . ALA A 1 10 ? 46.205 51.925 34.980 1.00 0.00 4 ALA A CA 16
ATOM 22440 C C . ALA A 1 10 ? 47.748 51.970 34.877 1.00 0.00 4 ALA A C 16
ATOM 22441 O O . ALA A 1 10 ? 48.439 52.163 35.884 1.00 0.00 4 ALA A O 16
ATOM 22448 N N . GLY A 1 11 ? 48.304 51.796 33.676 1.00 0.00 5 GLY A N 16
ATOM 22449 C CA . GLY A 1 11 ? 49.744 51.918 33.424 1.00 0.00 5 GLY A CA 16
ATOM 22450 C C . GLY A 1 11 ? 50.247 51.133 32.210 1.00 0.00 5 GLY A C 16
ATOM 22451 O O . GLY A 1 11 ? 49.610 50.187 31.740 1.00 0.00 5 GLY A O 16
ATOM 22455 N N . VAL A 1 12 ? 51.422 51.506 31.703 1.00 0.00 6 VAL A N 16
ATOM 22456 C CA . VAL A 1 12 ? 52.125 50.864 30.582 1.00 0.00 6 VAL A CA 16
ATOM 22457 C C . VAL A 1 12 ? 53.580 50.538 30.952 1.00 0.00 6 VAL A C 16
ATOM 22458 O O . VAL A 1 12 ? 54.226 51.265 31.716 1.00 0.00 6 VAL A O 16
ATOM 22471 N N . SER A 1 13 ? 54.086 49.426 30.419 1.00 0.00 7 SER A N 16
ATOM 22472 C CA . SER A 1 13 ? 55.463 48.945 30.601 1.00 0.00 7 SER A CA 16
ATOM 22473 C C . SER A 1 13 ? 56.468 49.623 29.661 1.00 0.00 7 SER A C 16
ATOM 22474 O O . SER A 1 13 ? 56.089 50.276 28.683 1.00 0.00 7 SER A O 16
ATOM 22482 N N . ALA A 1 14 ? 57.761 49.441 29.939 1.00 0.00 8 ALA A N 16
ATOM 22483 C CA . ALA A 1 14 ? 58.853 49.868 29.071 1.00 0.00 8 ALA A CA 16
ATOM 22484 C C . ALA A 1 14 ? 58.727 49.285 27.650 1.00 0.00 8 ALA A C 16
ATOM 22485 O O . ALA A 1 14 ? 58.072 48.261 27.425 1.00 0.00 8 ALA A O 16
ATOM 22492 N N . ALA A 1 15 ? 59.359 49.953 26.688 1.00 0.00 9 ALA A N 16
ATOM 22493 C CA . ALA A 1 15 ? 59.254 49.611 25.272 1.00 0.00 9 ALA A CA 16
ATOM 22494 C C . ALA A 1 15 ? 59.791 48.200 24.954 1.00 0.00 9 ALA A C 16
ATOM 22495 O O . ALA A 1 15 ? 60.832 47.784 25.483 1.00 0.00 9 ALA A O 16
ATOM 22502 N N . GLY A 1 16 ? 59.111 47.502 24.042 1.00 0.00 10 GLY A N 16
ATOM 22503 C CA . GLY A 1 16 ? 59.495 46.194 23.503 1.00 0.00 10 GLY A CA 16
ATOM 22504 C C . GLY A 1 16 ? 58.303 45.410 22.935 1.00 0.00 10 GLY A C 16
ATOM 22505 O O . GLY A 1 16 ? 57.152 45.641 23.317 1.00 0.00 10 GLY A O 16
ATOM 22509 N N . ILE A 1 17 ? 58.573 44.477 22.018 1.00 0.00 11 ILE A N 16
ATOM 22510 C CA . ILE A 1 17 ? 57.575 43.523 21.504 1.00 0.00 11 ILE A CA 16
ATOM 22511 C C . ILE A 1 17 ? 57.350 42.387 22.512 1.00 0.00 11 ILE A C 16
ATOM 22512 O O . ILE A 1 17 ? 58.314 41.867 23.077 1.00 0.00 11 ILE A O 16
ATOM 22528 N N . GLU A 1 18 ? 56.093 41.994 22.736 1.00 0.00 12 GLU A N 16
ATOM 22529 C CA . GLU A 1 18 ? 55.717 40.893 23.635 1.00 0.00 12 GLU A CA 16
ATOM 22530 C C . GLU A 1 18 ? 54.482 40.123 23.113 1.00 0.00 12 GLU A C 16
ATOM 22531 O O . GLU A 1 18 ? 53.514 40.759 22.674 1.00 0.00 12 GLU A O 16
ATOM 22543 N N . PRO A 1 19 ? 54.429 38.779 23.209 1.00 0.00 13 PRO A N 16
ATOM 22544 C CA . PRO A 1 19 ? 53.218 38.007 22.916 1.00 0.00 13 PRO A CA 16
ATOM 22545 C C . PRO A 1 19 ? 52.067 38.373 23.865 1.00 0.00 13 PRO A C 16
ATOM 22546 O O . PRO A 1 19 ? 52.292 38.685 25.037 1.00 0.00 13 PRO A O 16
ATOM 22557 N N . ASP A 1 20 ? 50.821 38.318 23.391 1.00 0.00 14 ASP A N 16
ATOM 22558 C CA . ASP A 1 20 ? 49.654 38.782 24.168 1.00 0.00 14 ASP A CA 16
ATOM 22559 C C . ASP A 1 20 ? 49.316 37.873 25.367 1.00 0.00 14 ASP A C 16
ATOM 22560 O O . ASP A 1 20 ? 48.622 38.297 26.293 1.00 0.00 14 ASP A O 16
ATOM 22569 N N . LEU A 1 21 ? 49.905 36.672 25.425 1.00 0.00 15 LEU A N 16
ATOM 22570 C CA . LEU A 1 21 ? 49.964 35.843 26.632 1.00 0.00 15 LEU A CA 16
ATOM 22571 C C . LEU A 1 21 ? 50.495 36.630 27.847 1.00 0.00 15 LEU A C 16
ATOM 22572 O O . LEU A 1 21 ? 50.012 36.433 28.958 1.00 0.00 15 LEU A O 16
ATOM 22588 N N . THR A 1 22 ? 51.421 37.575 27.642 1.00 0.00 16 THR A N 16
ATOM 22589 C CA . THR A 1 22 ? 51.924 38.465 28.708 1.00 0.00 16 THR A CA 16
ATOM 22590 C C . THR A 1 22 ? 50.848 39.403 29.251 1.00 0.00 16 THR A C 16
ATOM 22591 O O . THR A 1 22 ? 50.782 39.598 30.463 1.00 0.00 16 THR A O 16
ATOM 22602 N N . ALA A 1 23 ? 49.972 39.924 28.382 1.00 0.00 17 ALA A N 16
ATOM 22603 C CA . ALA A 1 23 ? 48.825 40.748 28.758 1.00 0.00 17 ALA A CA 16
ATOM 22604 C C . ALA A 1 23 ? 47.796 39.919 29.544 1.00 0.00 17 ALA A C 16
ATOM 22605 O O . ALA A 1 23 ? 47.377 40.322 30.630 1.00 0.00 17 ALA A O 16
ATOM 22612 N N . ILE A 1 24 ? 47.482 38.706 29.062 1.00 0.00 18 ILE A N 16
ATOM 22613 C CA . ILE A 1 24 ? 46.620 37.751 29.788 1.00 0.00 18 ILE A CA 16
ATOM 22614 C C . ILE A 1 24 ? 47.199 37.462 31.186 1.00 0.00 18 ILE A C 16
ATOM 22615 O O . ILE A 1 24 ? 46.480 37.507 32.183 1.00 0.00 18 ILE A O 16
ATOM 22631 N N . TRP A 1 25 ? 48.505 37.205 31.289 1.00 0.00 19 TRP A N 16
ATOM 22632 C CA . TRP A 1 25 ? 49.154 36.873 32.561 1.00 0.00 19 TRP A CA 16
ATOM 22633 C C . TRP A 1 25 ? 49.194 38.067 33.524 1.00 0.00 19 TRP A C 16
ATOM 22634 O O . TRP A 1 25 ? 48.849 37.900 34.691 1.00 0.00 19 TRP A O 16
ATOM 22655 N N . GLN A 1 26 ? 49.536 39.283 33.081 1.00 0.00 20 GLN A N 16
ATOM 22656 C CA . GLN A 1 26 ? 49.531 40.451 33.977 1.00 0.00 20 GLN A CA 16
ATOM 22657 C C . GLN A 1 26 ? 48.121 40.907 34.384 1.00 0.00 20 GLN A C 16
ATOM 22658 O O . GLN A 1 26 ? 47.960 41.445 35.484 1.00 0.00 20 GLN A O 16
ATOM 22672 N N . ALA A 1 27 ? 47.096 40.629 33.570 1.00 0.00 21 ALA A N 16
ATOM 22673 C CA . ALA A 1 27 ? 45.693 40.768 33.956 1.00 0.00 21 ALA A CA 16
ATOM 22674 C C . ALA A 1 27 ? 45.272 39.735 35.022 1.00 0.00 21 ALA A C 16
ATOM 22675 O O . ALA A 1 27 ? 44.799 40.111 36.095 1.00 0.00 21 ALA A O 16
ATOM 22682 N N . LEU A 1 28 ? 45.475 38.433 34.784 1.00 0.00 22 LEU A N 16
ATOM 22683 C CA . LEU A 1 28 ? 45.011 37.373 35.688 1.00 0.00 22 LEU A CA 16
ATOM 22684 C C . LEU A 1 28 ? 45.784 37.363 37.012 1.00 0.00 22 LEU A C 16
ATOM 22685 O O . LEU A 1 28 ? 45.197 37.182 38.081 1.00 0.00 22 LEU A O 16
ATOM 22701 N N . PHE A 1 29 ? 47.098 37.570 36.953 1.00 0.00 23 PHE A N 16
ATOM 22702 C CA . PHE A 1 29 ? 47.988 37.425 38.101 1.00 0.00 23 PHE A CA 16
ATOM 22703 C C . PHE A 1 29 ? 48.174 38.711 38.927 1.00 0.00 23 PHE A C 16
ATOM 22704 O O . PHE A 1 29 ? 48.989 38.720 39.855 1.00 0.00 23 PHE A O 16
ATOM 22721 N N . ALA A 1 30 ? 47.457 39.793 38.587 1.00 0.00 24 ALA A N 16
ATOM 22722 C CA . ALA A 1 30 ? 47.499 41.119 39.231 1.00 0.00 24 ALA A CA 16
ATOM 22723 C C . ALA A 1 30 ? 48.908 41.751 39.371 1.00 0.00 24 ALA A C 16
ATOM 22724 O O . ALA A 1 30 ? 49.115 42.673 40.168 1.00 0.00 24 ALA A O 16
ATOM 22731 N N . LEU A 1 31 ? 49.875 41.253 38.595 1.00 0.00 25 LEU A N 16
ATOM 22732 C CA . LEU A 1 31 ? 51.299 41.597 38.639 1.00 0.00 25 LEU A CA 16
ATOM 22733 C C . LEU A 1 31 ? 51.576 43.091 38.394 1.00 0.00 25 LEU A C 16
ATOM 22734 O O . LEU A 1 31 ? 50.762 43.763 37.750 1.00 0.00 25 LEU A O 16
ATOM 22750 N N . PRO A 1 32 ? 52.761 43.601 38.780 1.00 0.00 26 PRO A N 16
ATOM 22751 C CA . PRO A 1 32 ? 53.247 44.914 38.367 1.00 0.00 26 PRO A CA 16
ATOM 22752 C C . PRO A 1 32 ? 53.765 44.863 36.913 1.00 0.00 26 PRO A C 16
ATOM 22753 O O . PRO A 1 32 ? 54.868 45.317 36.613 1.00 0.00 26 PRO A O 16
ATOM 22764 N N . ALA A 1 33 ? 52.951 44.319 36.002 1.00 0.00 27 ALA A N 16
ATOM 22765 C CA . ALA A 1 33 ? 53.311 43.806 34.676 1.00 0.00 27 ALA A CA 16
ATOM 22766 C C . ALA A 1 33 ? 54.264 42.585 34.680 1.00 0.00 27 ALA A C 16
ATOM 22767 O O . ALA A 1 33 ? 55.006 42.332 35.631 1.00 0.00 27 ALA A O 16
ATOM 22774 N N . VAL A 1 34 ? 54.205 41.803 33.600 1.00 0.00 28 VAL A N 16
ATOM 22775 C CA . VAL A 1 34 ? 55.047 40.622 33.327 1.00 0.00 28 VAL A CA 16
ATOM 22776 C C . VAL A 1 34 ? 56.306 41.055 32.577 1.00 0.00 28 VAL A C 16
ATOM 22777 O O . VAL A 1 34 ? 56.188 41.588 31.471 1.00 0.00 28 VAL A O 16
ATOM 22790 N N . GLY A 1 35 ? 57.491 40.784 33.129 1.00 0.00 29 GLY A N 16
ATOM 22791 C CA . GLY A 1 35 ? 58.769 40.925 32.424 1.00 0.00 29 GLY A CA 16
ATOM 22792 C C . GLY A 1 35 ? 59.138 39.673 31.616 1.00 0.00 29 GLY A C 16
ATOM 22793 O O . GLY A 1 35 ? 58.972 38.551 32.092 1.00 0.00 29 GLY A O 16
ATOM 22797 N N . ARG A 1 36 ? 59.680 39.853 30.407 1.00 0.00 30 ARG A N 16
ATOM 22798 C CA . ARG A 1 36 ? 60.031 38.782 29.447 1.00 0.00 30 ARG A CA 16
ATOM 22799 C C . ARG A 1 36 ? 61.050 37.763 29.965 1.00 0.00 30 ARG A C 16
ATOM 22800 O O . ARG A 1 36 ? 61.082 36.633 29.474 1.00 0.00 30 ARG A O 16
ATOM 22821 N N . HIS A 1 37 ? 61.845 38.139 30.966 1.00 0.00 31 HIS A N 16
ATOM 22822 C CA . HIS A 1 37 ? 62.840 37.278 31.617 1.00 0.00 31 HIS A CA 16
ATOM 22823 C C . HIS A 1 37 ? 62.319 36.470 32.814 1.00 0.00 31 HIS A C 16
ATOM 22824 O O . HIS A 1 37 ? 63.068 35.687 33.406 1.00 0.00 31 HIS A O 16
ATOM 22838 N N . GLN A 1 38 ? 61.058 36.664 33.197 1.00 0.00 32 GLN A N 16
ATOM 22839 C CA . GLN A 1 38 ? 60.498 36.109 34.423 1.00 0.00 32 GLN A CA 16
ATOM 22840 C C . GLN A 1 38 ? 59.783 34.769 34.202 1.00 0.00 32 GLN A C 16
ATOM 22841 O O . GLN A 1 38 ? 59.213 34.503 33.145 1.00 0.00 32 GLN A O 16
ATOM 22855 N N . ASP A 1 39 ? 59.805 33.926 35.231 1.00 0.00 33 ASP A N 16
ATOM 22856 C CA . ASP A 1 39 ? 59.318 32.546 35.199 1.00 0.00 33 ASP A CA 16
ATOM 22857 C C . ASP A 1 39 ? 57.868 32.435 35.694 1.00 0.00 33 ASP A C 16
ATOM 22858 O O . ASP A 1 39 ? 57.514 33.063 36.694 1.00 0.00 33 ASP A O 16
ATOM 22867 N N . PHE A 1 40 ? 57.048 31.556 35.102 1.00 0.00 34 PHE A N 16
ATOM 22868 C CA . PHE A 1 40 ? 55.714 31.227 35.640 1.00 0.00 34 PHE A CA 16
ATOM 22869 C C . PHE A 1 40 ? 55.751 30.866 37.137 1.00 0.00 34 PHE A C 16
ATOM 22870 O O . PHE A 1 40 ? 54.912 31.345 37.898 1.00 0.00 34 PHE A O 16
ATOM 22887 N N . PHE A 1 41 ? 56.782 30.135 37.576 1.00 0.00 35 PHE A N 16
ATOM 22888 C CA . PHE A 1 41 ? 57.064 29.805 38.979 1.00 0.00 35 PHE A CA 16
ATOM 22889 C C . PHE A 1 41 ? 57.005 31.006 39.944 1.00 0.00 35 PHE A C 16
ATOM 22890 O O . PHE A 1 41 ? 56.685 30.830 41.121 1.00 0.00 35 PHE A O 16
ATOM 22907 N N . ALA A 1 42 ? 57.276 32.224 39.464 1.00 0.00 36 ALA A N 16
ATOM 22908 C CA . ALA A 1 42 ? 57.221 33.480 40.218 1.00 0.00 36 ALA A CA 16
ATOM 22909 C C . ALA A 1 42 ? 56.041 34.390 39.821 1.00 0.00 36 ALA A C 16
ATOM 22910 O O . ALA A 1 42 ? 55.461 35.090 40.660 1.00 0.00 36 ALA A O 16
ATOM 22917 N N . LEU A 1 43 ? 55.695 34.396 38.531 1.00 0.00 37 LEU A N 16
ATOM 22918 C CA . LEU A 1 43 ? 54.635 35.212 37.939 1.00 0.00 37 LEU A CA 16
ATOM 22919 C C . LEU A 1 43 ? 53.235 34.740 38.360 1.00 0.00 37 LEU A C 16
ATOM 22920 O O . LEU A 1 43 ? 52.356 35.570 38.598 1.00 0.00 37 LEU A O 16
ATOM 22936 N N . GLY A 1 44 ? 53.037 33.427 38.496 1.00 0.00 38 GLY A N 16
ATOM 22937 C CA . GLY A 1 44 ? 51.720 32.810 38.718 1.00 0.00 38 GLY A CA 16
ATOM 22938 C C . GLY A 1 44 ? 51.061 33.198 40.047 1.00 0.00 38 GLY A C 16
ATOM 22939 O O . GLY A 1 44 ? 49.837 33.274 40.142 1.00 0.00 38 GLY A O 16
ATOM 22943 N N . GLY A 1 45 ? 51.862 33.497 41.072 1.00 0.00 39 GLY A N 16
ATOM 22944 C CA . GLY A 1 45 ? 51.429 33.977 42.386 1.00 0.00 39 GLY A CA 16
ATOM 22945 C C . GLY A 1 45 ? 50.852 32.890 43.299 1.00 0.00 39 GLY A C 16
ATOM 22946 O O . GLY A 1 45 ? 51.276 32.769 44.451 1.00 0.00 39 GLY A O 16
ATOM 22950 N N . ASP A 1 46 ? 49.924 32.078 42.796 1.00 0.00 40 ASP A N 16
ATOM 22951 C CA . ASP A 1 46 ? 49.207 31.021 43.525 1.00 0.00 40 ASP A CA 16
ATOM 22952 C C . ASP A 1 46 ? 48.949 29.820 42.595 1.00 0.00 40 ASP A C 16
ATOM 22953 O O . ASP A 1 46 ? 48.679 30.002 41.406 1.00 0.00 40 ASP A O 16
ATOM 22962 N N . SER A 1 47 ? 48.942 28.591 43.116 1.00 0.00 41 SER A N 16
ATOM 22963 C CA . SER A 1 47 ? 48.427 27.420 42.384 1.00 0.00 41 SER A CA 16
ATOM 22964 C C . SER A 1 47 ? 46.955 27.576 41.992 1.00 0.00 41 SER A C 16
ATOM 22965 O O . SER A 1 47 ? 46.569 27.174 40.895 1.00 0.00 41 SER A O 16
ATOM 22973 N N . GLN A 1 48 ? 46.142 28.258 42.809 1.00 0.00 42 GLN A N 16
ATOM 22974 C CA . GLN A 1 48 ? 44.761 28.580 42.438 1.00 0.00 42 GLN A CA 16
ATOM 22975 C C . GLN A 1 48 ? 44.682 29.555 41.256 1.00 0.00 42 GLN A C 16
ATOM 22976 O O . GLN A 1 48 ? 43.802 29.393 40.408 1.00 0.00 42 GLN A O 16
ATOM 22990 N N . LEU A 1 49 ? 45.618 30.507 41.140 1.00 0.00 43 LEU A N 16
ATOM 22991 C CA . LEU A 1 49 ? 45.711 31.387 39.972 1.00 0.00 43 LEU A CA 16
ATOM 22992 C C . LEU A 1 49 ? 46.291 30.667 38.747 1.00 0.00 43 LEU A C 16
ATOM 22993 O O . LEU A 1 49 ? 45.841 30.921 37.634 1.00 0.00 43 LEU A O 16
ATOM 23009 N N . GLY A 1 50 ? 47.215 29.721 38.934 1.00 0.00 44 GLY A N 16
ATOM 23010 C CA . GLY A 1 50 ? 47.700 28.842 37.865 1.00 0.00 44 GLY A CA 16
ATOM 23011 C C . GLY A 1 50 ? 46.571 28.019 37.239 1.00 0.00 44 GLY A C 16
ATOM 23012 O O . GLY A 1 50 ? 46.399 28.023 36.020 1.00 0.00 44 GLY A O 16
ATOM 23016 N N . LEU A 1 51 ? 45.730 27.398 38.072 1.00 0.00 45 LEU A N 16
ATOM 23017 C CA . LEU A 1 51 ? 44.535 26.676 37.611 1.00 0.00 45 LEU A CA 16
ATOM 23018 C C . LEU A 1 51 ? 43.457 27.614 37.030 1.00 0.00 45 LEU A C 16
ATOM 23019 O O . LEU A 1 51 ? 42.843 27.269 36.022 1.00 0.00 45 LEU A O 16
ATOM 23035 N N . ARG A 1 52 ? 43.281 28.831 37.569 1.00 0.00 46 ARG A N 16
ATOM 23036 C CA . ARG A 1 52 ? 42.427 29.879 36.965 1.00 0.00 46 ARG A CA 16
ATOM 23037 C C . ARG A 1 52 ? 42.916 30.284 35.570 1.00 0.00 46 ARG A C 16
ATOM 23038 O O . ARG A 1 52 ? 42.101 30.486 34.674 1.00 0.00 46 ARG A O 16
ATOM 23059 N N . MET A 1 53 ? 44.231 30.368 35.369 1.00 0.00 47 MET A N 16
ATOM 23060 C CA . MET A 1 53 ? 44.835 30.652 34.067 1.00 0.00 47 MET A CA 16
ATOM 23061 C C . MET A 1 53 ? 44.663 29.481 33.101 1.00 0.00 47 MET A C 16
ATOM 23062 O O . MET A 1 53 ? 44.290 29.717 31.956 1.00 0.00 47 MET A O 16
ATOM 23076 N N . LEU A 1 54 ? 44.856 28.233 33.547 1.00 0.00 48 LEU A N 16
ATOM 23077 C CA . LEU A 1 54 ? 44.576 27.046 32.733 1.00 0.00 48 LEU A CA 16
ATOM 23078 C C . LEU A 1 54 ? 43.112 27.034 32.273 1.00 0.00 48 LEU A C 16
ATOM 23079 O O . LEU A 1 54 ? 42.851 26.913 31.080 1.00 0.00 48 LEU A O 16
ATOM 23095 N N . ALA A 1 55 ? 42.178 27.241 33.203 1.00 0.00 49 ALA A N 16
ATOM 23096 C CA . ALA A 1 55 ? 40.746 27.346 32.945 1.00 0.00 49 ALA A CA 16
ATOM 23097 C C . ALA A 1 55 ? 40.417 28.437 31.913 1.00 0.00 49 ALA A C 16
ATOM 23098 O O . ALA A 1 55 ? 39.880 28.137 30.847 1.00 0.00 49 ALA A O 16
ATOM 23105 N N . GLN A 1 56 ? 40.764 29.699 32.184 1.00 0.00 50 GLN A N 16
ATOM 23106 C CA . GLN A 1 56 ? 40.367 30.808 31.311 1.00 0.00 50 GLN A CA 16
ATOM 23107 C C . GLN A 1 56 ? 41.114 30.809 29.973 1.00 0.00 50 GLN A C 16
ATOM 23108 O O . GLN A 1 56 ? 40.496 31.091 28.950 1.00 0.00 50 GLN A O 16
ATOM 23122 N N . LEU A 1 57 ? 42.397 30.429 29.923 1.00 0.00 51 LEU A N 16
ATOM 23123 C CA . LEU A 1 57 ? 43.124 30.320 28.654 1.00 0.00 51 LEU A CA 16
ATOM 23124 C C . LEU A 1 57 ? 42.616 29.136 27.816 1.00 0.00 51 LEU A C 16
ATOM 23125 O O . LEU A 1 57 ? 42.481 29.271 26.602 1.00 0.00 51 LEU A O 16
ATOM 23141 N N . ARG A 1 58 ? 42.252 28.000 28.425 1.00 0.00 52 ARG A N 16
ATOM 23142 C CA . ARG A 1 58 ? 41.618 26.892 27.693 1.00 0.00 52 ARG A CA 16
ATOM 23143 C C . ARG A 1 58 ? 40.239 27.291 27.165 1.00 0.00 52 ARG A C 16
ATOM 23144 O O . ARG A 1 58 ? 39.970 27.091 25.983 1.00 0.00 52 ARG A O 16
ATOM 23165 N N . GLU A 1 59 ? 39.403 27.927 27.983 1.00 0.00 53 GLU A N 16
ATOM 23166 C CA . GLU A 1 59 ? 38.068 28.397 27.577 1.00 0.00 53 GLU A CA 16
ATOM 23167 C C . GLU A 1 59 ? 38.118 29.494 26.490 1.00 0.00 53 GLU A C 16
ATOM 23168 O O . GLU A 1 59 ? 37.333 29.439 25.538 1.00 0.00 53 GLU A O 16
ATOM 23180 N N . ARG A 1 60 ? 39.055 30.450 26.572 1.00 0.00 54 ARG A N 16
ATOM 23181 C CA . ARG A 1 60 ? 39.204 31.567 25.610 1.00 0.00 54 ARG A CA 16
ATOM 23182 C C . ARG A 1 60 ? 39.999 31.228 24.346 1.00 0.00 54 ARG A C 16
ATOM 23183 O O . ARG A 1 60 ? 39.720 31.804 23.295 1.00 0.00 54 ARG A O 16
ATOM 23204 N N . HIS A 1 61 ? 41.009 30.362 24.453 1.00 0.00 55 HIS A N 16
ATOM 23205 C CA . HIS A 1 61 ? 42.049 30.182 23.429 1.00 0.00 55 HIS A CA 16
ATOM 23206 C C . HIS A 1 61 ? 42.244 28.719 22.969 1.00 0.00 55 HIS A C 16
ATOM 23207 O O . HIS A 1 61 ? 42.866 28.495 21.926 1.00 0.00 55 HIS A O 16
ATOM 23221 N N . GLY A 1 62 ? 41.688 27.729 23.681 1.00 0.00 56 GLY A N 16
ATOM 23222 C CA . GLY A 1 62 ? 41.635 26.323 23.247 1.00 0.00 56 GLY A CA 16
ATOM 23223 C C . GLY A 1 62 ? 42.959 25.569 23.388 1.00 0.00 56 GLY A C 16
ATOM 23224 O O . GLY A 1 62 ? 43.428 24.976 22.415 1.00 0.00 56 GLY A O 16
ATOM 23228 N N . VAL A 1 63 ? 43.600 25.635 24.561 1.00 0.00 57 VAL A N 16
ATOM 23229 C CA . VAL A 1 63 ? 44.995 25.193 24.791 1.00 0.00 57 VAL A CA 16
ATOM 23230 C C . VAL A 1 63 ? 45.196 24.620 26.206 1.00 0.00 57 VAL A C 16
ATOM 23231 O O . VAL A 1 63 ? 44.242 24.288 26.908 1.00 0.00 57 VAL A O 16
ATOM 23244 N N . ASP A 1 64 ? 46.449 24.475 26.631 1.00 0.00 58 ASP A N 16
ATOM 23245 C CA . ASP A 1 64 ? 46.867 23.923 27.916 1.00 0.00 58 ASP A CA 16
ATOM 23246 C C . ASP A 1 64 ? 48.141 24.635 28.404 1.00 0.00 58 ASP A C 16
ATOM 23247 O O . ASP A 1 64 ? 48.822 25.295 27.618 1.00 0.00 58 ASP A O 16
ATOM 23256 N N . LEU A 1 65 ? 48.480 24.479 29.685 1.00 0.00 59 LEU A N 16
ATOM 23257 C CA . LEU A 1 65 ? 49.776 24.859 30.257 1.00 0.00 59 LEU A CA 16
ATOM 23258 C C . LEU A 1 65 ? 50.545 23.581 30.667 1.00 0.00 59 LEU A C 16
ATOM 23259 O O . LEU A 1 65 ? 50.609 23.267 31.864 1.00 0.00 59 LEU A O 16
ATOM 23275 N N . PRO A 1 66 ? 51.033 22.775 29.702 1.00 0.00 60 PRO A N 16
ATOM 23276 C CA . PRO A 1 66 ? 51.535 21.430 29.962 1.00 0.00 60 PRO A CA 16
ATOM 23277 C C . PRO A 1 66 ? 52.873 21.453 30.701 1.00 0.00 60 PRO A C 16
ATOM 23278 O O . PRO A 1 66 ? 53.775 22.233 30.376 1.00 0.00 60 PRO A O 16
ATOM 23289 N N . LEU A 1 67 ? 53.019 20.554 31.676 1.00 0.00 61 LEU A N 16
ATOM 23290 C CA . LEU A 1 67 ? 54.174 20.522 32.576 1.00 0.00 61 LEU A CA 16
ATOM 23291 C C . LEU A 1 67 ? 55.496 20.310 31.831 1.00 0.00 61 LEU A C 16
ATOM 23292 O O . LEU A 1 67 ? 56.526 20.806 32.295 1.00 0.00 61 LEU A O 16
ATOM 23308 N N . ARG A 1 68 ? 55.492 19.646 30.664 1.00 0.00 62 ARG A N 16
ATOM 23309 C CA . ARG A 1 68 ? 56.683 19.496 29.815 1.00 0.00 62 ARG A CA 16
ATOM 23310 C C . ARG A 1 68 ? 57.264 20.846 29.407 1.00 0.00 62 ARG A C 16
ATOM 23311 O O . ARG A 1 68 ? 58.305 21.217 29.952 1.00 0.00 62 ARG A O 16
ATOM 23332 N N . CYS A 1 69 ? 56.593 21.613 28.543 1.00 0.00 63 CYS A N 16
ATOM 23333 C CA . CYS A 1 69 ? 57.113 22.914 28.099 1.00 0.00 63 CYS A CA 16
ATOM 23334 C C . CYS A 1 69 ? 57.176 23.948 29.237 1.00 0.00 63 CYS A C 16
ATOM 23335 O O . CYS A 1 69 ? 58.088 24.773 29.243 1.00 0.00 63 CYS A O 16
ATOM 23343 N N . LEU A 1 70 ? 56.297 23.849 30.243 1.00 0.00 64 LEU A N 16
ATOM 23344 C CA . LEU A 1 70 ? 56.360 24.670 31.460 1.00 0.00 64 LEU A CA 16
ATOM 23345 C C . LEU A 1 70 ? 57.635 24.417 32.278 1.00 0.00 64 LEU A C 16
ATOM 23346 O O . LEU A 1 70 ? 58.133 25.331 32.929 1.00 0.00 64 LEU A O 16
ATOM 23362 N N . TYR A 1 71 ? 58.184 23.200 32.258 1.00 0.00 65 TYR A N 16
ATOM 23363 C CA . TYR A 1 71 ? 59.494 22.929 32.849 1.00 0.00 65 TYR A CA 16
ATOM 23364 C C . TYR A 1 71 ? 60.662 23.268 31.907 1.00 0.00 65 TYR A C 16
ATOM 23365 O O . TYR A 1 71 ? 61.702 23.716 32.385 1.00 0.00 65 TYR A O 16
ATOM 23383 N N . GLU A 1 72 ? 60.523 23.106 30.584 1.00 0.00 66 GLU A N 16
ATOM 23384 C CA . GLU A 1 72 ? 61.645 23.392 29.658 1.00 0.00 66 GLU A CA 16
ATOM 23385 C C . GLU A 1 72 ? 61.928 24.891 29.512 1.00 0.00 66 GLU A C 16
ATOM 23386 O O . GLU A 1 72 ? 63.088 25.310 29.569 1.00 0.00 66 GLU A O 16
ATOM 23398 N N . ALA A 1 73 ? 60.873 25.687 29.314 1.00 0.00 67 ALA A N 16
ATOM 23399 C CA . ALA A 1 73 ? 60.930 27.119 29.031 1.00 0.00 67 ALA A CA 16
ATOM 23400 C C . ALA A 1 73 ? 59.824 27.894 29.789 1.00 0.00 67 ALA A C 16
ATOM 23401 O O . ALA A 1 73 ? 58.933 28.460 29.160 1.00 0.00 67 ALA A O 16
ATOM 23408 N N . PRO A 1 74 ? 59.868 27.959 31.136 1.00 0.00 68 PRO A N 16
ATOM 23409 C CA . PRO A 1 74 ? 58.900 28.696 31.972 1.00 0.00 68 PRO A CA 16
ATOM 23410 C C . PRO A 1 74 ? 58.833 30.223 31.749 1.00 0.00 68 PRO A C 16
ATOM 23411 O O . PRO A 1 74 ? 58.026 30.888 32.402 1.00 0.00 68 PRO A O 16
ATOM 23422 N N . THR A 1 75 ? 59.672 30.793 30.880 1.00 0.00 69 THR A N 16
ATOM 23423 C CA . THR A 1 75 ? 59.719 32.225 30.534 1.00 0.00 69 THR A CA 16
ATOM 23424 C C . THR A 1 75 ? 58.747 32.574 29.403 1.00 0.00 69 THR A C 16
ATOM 23425 O O . THR A 1 75 ? 58.647 31.853 28.412 1.00 0.00 69 THR A O 16
ATOM 23436 N N . VAL A 1 76 ? 57.999 33.672 29.546 1.00 0.00 70 VAL A N 16
ATOM 23437 C CA . VAL A 1 76 ? 56.661 33.798 28.925 1.00 0.00 70 VAL A CA 16
ATOM 23438 C C . VAL A 1 76 ? 56.649 33.814 27.397 1.00 0.00 70 VAL A C 16
ATOM 23439 O O . VAL A 1 76 ? 55.827 33.118 26.803 1.00 0.00 70 VAL A O 16
ATOM 23452 N N . ALA A 1 77 ? 57.548 34.543 26.732 1.00 0.00 71 ALA A N 16
ATOM 23453 C CA . ALA A 1 77 ? 57.566 34.578 25.267 1.00 0.00 71 ALA A CA 16
ATOM 23454 C C . ALA A 1 77 ? 58.110 33.273 24.655 1.00 0.00 71 ALA A C 16
ATOM 23455 O O . ALA A 1 77 ? 57.715 32.893 23.548 1.00 0.00 71 ALA A O 16
ATOM 23462 N N . ARG A 1 78 ? 58.966 32.555 25.391 1.00 0.00 72 ARG A N 16
ATOM 23463 C CA . ARG A 1 78 ? 59.534 31.247 25.009 1.00 0.00 72 ARG A CA 16
ATOM 23464 C C . ARG A 1 78 ? 58.514 30.122 25.214 1.00 0.00 72 ARG A C 16
ATOM 23465 O O . ARG A 1 78 ? 58.367 29.250 24.357 1.00 0.00 72 ARG A O 16
ATOM 23486 N N . LEU A 1 79 ? 57.722 30.209 26.281 1.00 0.00 73 LEU A N 16
ATOM 23487 C CA . LEU A 1 79 ? 56.538 29.380 26.501 1.00 0.00 73 LEU A CA 16
ATOM 23488 C C . LEU A 1 79 ? 55.484 29.616 25.417 1.00 0.00 73 LEU A C 16
ATOM 23489 O O . LEU A 1 79 ? 55.028 28.667 24.789 1.00 0.00 73 LEU A O 16
ATOM 23505 N N . ALA A 1 80 ? 55.140 30.876 25.143 1.00 0.00 74 ALA A N 16
ATOM 23506 C CA . ALA A 1 80 ? 54.218 31.215 24.062 1.00 0.00 74 ALA A CA 16
ATOM 23507 C C . ALA A 1 80 ? 54.703 30.655 22.708 1.00 0.00 74 ALA A C 16
ATOM 23508 O O . ALA A 1 80 ? 53.923 30.063 21.959 1.00 0.00 74 ALA A O 16
ATOM 23515 N N . GLU A 1 81 ? 56.010 30.769 22.426 1.00 0.00 75 GLU A N 16
ATOM 23516 C CA . GLU A 1 81 ? 56.592 30.278 21.172 1.00 0.00 75 GLU A CA 16
ATOM 23517 C C . GLU A 1 81 ? 56.492 28.751 21.049 1.00 0.00 75 GLU A C 16
ATOM 23518 O O . GLU A 1 81 ? 56.111 28.238 19.994 1.00 0.00 75 GLU A O 16
ATOM 23530 N N . THR A 1 82 ? 56.825 28.030 22.123 1.00 0.00 76 THR A N 16
ATOM 23531 C CA . THR A 1 82 ? 56.819 26.560 22.152 1.00 0.00 76 THR A CA 16
ATOM 23532 C C . THR A 1 82 ? 55.406 25.984 22.136 1.00 0.00 76 THR A C 16
ATOM 23533 O O . THR A 1 82 ? 55.168 25.018 21.414 1.00 0.00 76 THR A O 16
ATOM 23544 N N . ILE A 1 83 ? 54.439 26.604 22.820 1.00 0.00 77 ILE A N 16
ATOM 23545 C CA . ILE A 1 83 ? 53.029 26.184 22.774 1.00 0.00 77 ILE A CA 16
ATOM 23546 C C . ILE A 1 83 ? 52.386 26.485 21.408 1.00 0.00 77 ILE A C 16
ATOM 23547 O O . ILE A 1 83 ? 51.605 25.661 20.924 1.00 0.00 77 ILE A O 16
ATOM 23563 N N . VAL A 1 84 ? 52.751 27.578 20.721 1.00 0.00 78 VAL A N 16
ATOM 23564 C CA . VAL A 1 84 ? 52.334 27.781 19.314 1.00 0.00 78 VAL A CA 16
ATOM 23565 C C . VAL A 1 84 ? 53.033 26.798 18.358 1.00 0.00 78 VAL A C 16
ATOM 23566 O O . VAL A 1 84 ? 52.396 26.281 17.439 1.00 0.00 78 VAL A O 16
ATOM 23579 N N . ARG A 1 85 ? 54.317 26.470 18.577 1.00 0.00 79 ARG A N 16
ATOM 23580 C CA . ARG A 1 85 ? 55.077 25.527 17.730 1.00 0.00 79 ARG A CA 16
ATOM 23581 C C . ARG A 1 85 ? 54.595 24.077 17.865 1.00 0.00 79 ARG A C 16
ATOM 23582 O O . ARG A 1 85 ? 54.545 23.377 16.857 1.00 0.00 79 ARG A O 16
ATOM 23603 N N . LEU A 1 86 ? 54.289 23.619 19.078 1.00 0.00 80 LEU A N 16
ATOM 23604 C CA . LEU A 1 86 ? 54.101 22.194 19.408 1.00 0.00 80 LEU A CA 16
ATOM 23605 C C . LEU A 1 86 ? 52.639 21.810 19.698 1.00 0.00 80 LEU A C 16
ATOM 23606 O O . LEU A 1 86 ? 52.324 20.623 19.787 1.00 0.00 80 LEU A O 16
ATOM 23622 N N . ALA A 1 87 ? 51.751 22.804 19.805 1.00 0.00 81 ALA A N 16
ATOM 23623 C CA . ALA A 1 87 ? 50.330 22.669 20.124 1.00 0.00 81 ALA A CA 16
ATOM 23624 C C . ALA A 1 87 ? 50.017 22.008 21.487 1.00 0.00 81 ALA A C 16
ATOM 23625 O O . ALA A 1 87 ? 50.885 21.484 22.193 1.00 0.00 81 ALA A O 16
ATOM 23632 N N . ALA A 1 88 ? 48.754 22.114 21.904 1.00 0.00 82 ALA A N 16
ATOM 23633 C CA . ALA A 1 88 ? 48.292 21.728 23.234 1.00 0.00 82 ALA A CA 16
ATOM 23634 C C . ALA A 1 88 ? 46.832 21.216 23.194 1.00 0.00 82 ALA A C 16
ATOM 23635 O O . ALA A 1 88 ? 45.908 21.981 23.491 1.00 0.00 82 ALA A O 16
ATOM 23642 N N . PRO A 1 89 ? 46.588 19.932 22.856 1.00 0.00 83 PRO A N 16
ATOM 23643 C CA . PRO A 1 89 ? 45.249 19.332 22.715 1.00 0.00 83 PRO A CA 16
ATOM 23644 C C . PRO A 1 89 ? 44.578 19.008 24.071 1.00 0.00 83 PRO A C 16
ATOM 23645 O O . PRO A 1 89 ? 44.141 17.884 24.314 1.00 0.00 83 PRO A O 16
ATOM 23656 N N . ALA A 1 90 ? 44.571 19.975 24.994 1.00 0.00 84 ALA A N 16
ATOM 23657 C CA . ALA A 1 90 ? 44.171 19.841 26.399 1.00 0.00 84 ALA A CA 16
ATOM 23658 C C . ALA A 1 90 ? 44.687 18.566 27.132 1.00 0.00 84 ALA A C 16
ATOM 23659 O O . ALA A 1 90 ? 43.889 17.866 27.770 1.00 0.00 84 ALA A O 16
ATOM 23666 N N . PRO A 1 91 ? 45.994 18.225 27.059 1.00 0.00 85 PRO A N 16
ATOM 23667 C CA . PRO A 1 91 ? 46.534 16.950 27.540 1.00 0.00 85 PRO A CA 16
ATOM 23668 C C . PRO A 1 91 ? 46.753 16.869 29.064 1.00 0.00 85 PRO A C 16
ATOM 23669 O O . PRO A 1 91 ? 47.184 15.819 29.549 1.00 0.00 85 PRO A O 16
ATOM 23680 N N . SER A 1 92 ? 46.479 17.939 29.821 1.00 0.00 86 SER A N 16
ATOM 23681 C CA . SER A 1 92 ? 46.583 17.963 31.289 1.00 0.00 86 SER A CA 16
ATOM 23682 C C . SER A 1 92 ? 45.198 17.881 31.945 1.00 0.00 86 SER A C 16
ATOM 23683 O O . SER A 1 92 ? 44.248 18.528 31.490 1.00 0.00 86 SER A O 16
ATOM 23691 N N . GLY A 1 93 ? 45.075 17.097 33.018 1.00 0.00 87 GLY A N 16
ATOM 23692 C CA . GLY A 1 93 ? 43.813 16.791 33.704 1.00 0.00 87 GLY A CA 16
ATOM 23693 C C . GLY A 1 93 ? 43.481 17.700 34.892 1.00 0.00 87 GLY A C 16
ATOM 23694 O O . GLY A 1 93 ? 42.502 17.451 35.600 1.00 0.00 87 GLY A O 16
ATOM 23698 N N . ASP A 1 94 ? 44.289 18.733 35.137 1.00 0.00 88 ASP A N 16
ATOM 23699 C CA . ASP A 1 94 ? 44.190 19.602 36.311 1.00 0.00 88 ASP A CA 16
ATOM 23700 C C . ASP A 1 94 ? 42.913 20.460 36.309 1.00 0.00 88 ASP A C 16
ATOM 23701 O O . ASP A 1 94 ? 42.474 20.969 35.272 1.00 0.00 88 ASP A O 16
ATOM 23710 N N . GLN A 1 95 ? 42.302 20.608 37.483 1.00 0.00 89 GLN A N 16
ATOM 23711 C CA . GLN A 1 95 ? 41.115 21.435 37.724 1.00 0.00 89 GLN A CA 16
ATOM 23712 C C . GLN A 1 95 ? 40.919 21.668 39.231 1.00 0.00 89 GLN A C 16
ATOM 23713 O O . GLN A 1 95 ? 41.279 20.820 40.050 1.00 0.00 89 GLN A O 16
ATOM 23727 N N . ASP A 1 96 ? 40.334 22.809 39.596 1.00 0.00 90 ASP A N 16
ATOM 23728 C CA . ASP A 1 96 ? 39.750 23.074 40.916 1.00 0.00 90 ASP A CA 16
ATOM 23729 C C . ASP A 1 96 ? 38.639 24.138 40.792 1.00 0.00 90 ASP A C 16
ATOM 23730 O O . ASP A 1 96 ? 38.681 25.025 39.934 1.00 0.00 90 ASP A O 16
ATOM 23739 N N . ASP A 1 97 ? 37.642 24.083 41.669 1.00 0.00 91 ASP A N 16
ATOM 23740 C CA . ASP A 1 97 ? 36.627 25.127 41.844 1.00 0.00 91 ASP A CA 16
ATOM 23741 C C . ASP A 1 97 ? 37.108 26.294 42.738 1.00 0.00 91 ASP A C 16
ATOM 23742 O O . ASP A 1 97 ? 36.444 27.336 42.807 1.00 0.00 91 ASP A O 16
ATOM 23751 N N . ALA A 1 98 ? 38.265 26.109 43.390 1.00 0.00 92 ALA A N 16
ATOM 23752 C CA . ALA A 1 98 ? 38.830 26.887 44.499 1.00 0.00 92 ALA A CA 16
ATOM 23753 C C . ALA A 1 98 ? 38.012 26.777 45.801 1.00 0.00 92 ALA A C 16
ATOM 23754 O O . ALA A 1 98 ? 36.807 26.514 45.783 1.00 0.00 92 ALA A O 16
ATOM 23761 N N . SER A 1 99 ? 38.667 26.952 46.952 1.00 0.00 93 SER A N 16
ATOM 23762 C CA . SER A 1 99 ? 38.054 26.797 48.284 1.00 0.00 93 SER A CA 16
ATOM 23763 C C . SER A 1 99 ? 37.470 28.104 48.838 1.00 0.00 93 SER A C 16
ATOM 23764 O O . SER A 1 99 ? 36.500 28.076 49.598 1.00 0.00 93 SER A O 16
ATOM 23772 N N . GLU A 1 100 ? 38.052 29.241 48.460 1.00 0.00 94 GLU A N 16
ATOM 23773 C CA . GLU A 1 100 ? 37.649 30.607 48.825 1.00 0.00 94 GLU A CA 16
ATOM 23774 C C . GLU A 1 100 ? 38.290 31.645 47.876 1.00 0.00 94 GLU A C 16
ATOM 23775 O O . GLU A 1 100 ? 39.156 31.297 47.065 1.00 0.00 94 GLU A O 16
ATOM 23787 N N . TYR A 1 101 ? 37.869 32.913 47.960 1.00 0.00 95 TYR A N 16
ATOM 23788 C CA . TYR A 1 101 ? 38.228 33.994 47.030 1.00 0.00 95 TYR A CA 16
ATOM 23789 C C . TYR A 1 101 ? 38.567 35.314 47.769 1.00 0.00 95 TYR A C 16
ATOM 23790 O O . TYR A 1 101 ? 38.725 35.346 48.995 1.00 0.00 95 TYR A O 16
ATOM 23808 N N . GLU A 1 102 ? 38.762 36.402 47.023 1.00 0.00 96 GLU A N 16
ATOM 23809 C CA . GLU A 1 102 ? 39.122 37.736 47.520 1.00 0.00 96 GLU A CA 16
ATOM 23810 C C . GLU A 1 102 ? 37.948 38.457 48.207 1.00 0.00 96 GLU A C 16
ATOM 23811 O O . GLU A 1 102 ? 36.773 38.125 48.019 1.00 0.00 96 GLU A O 16
ATOM 23823 N N . GLU A 1 103 ? 38.254 39.476 49.006 1.00 0.00 97 GLU A N 16
ATOM 23824 C CA . GLU A 1 103 ? 37.268 40.307 49.700 1.00 0.00 97 GLU A CA 16
ATOM 23825 C C . GLU A 1 103 ? 36.943 41.589 48.928 1.00 0.00 97 GLU A C 16
ATOM 23826 O O . GLU A 1 103 ? 35.770 41.954 48.824 1.00 0.00 97 GLU A O 16
ATOM 23838 N N . GLY A 1 104 ? 37.960 42.271 48.395 1.00 0.00 98 GLY A N 16
ATOM 23839 C CA . GLY A 1 104 ? 37.860 43.491 47.586 1.00 0.00 98 GLY A CA 16
ATOM 23840 C C . GLY A 1 104 ? 37.428 44.772 48.316 1.00 0.00 98 GLY A C 16
ATOM 23841 O O . GLY A 1 104 ? 37.784 45.868 47.872 1.00 0.00 98 GLY A O 16
ATOM 23845 N N . VAL A 1 105 ? 36.687 44.667 49.424 1.00 0.00 99 VAL A N 16
ATOM 23846 C CA . VAL A 1 105 ? 36.032 45.803 50.095 1.00 0.00 99 VAL A CA 16
ATOM 23847 C C . VAL A 1 105 ? 37.039 46.803 50.680 1.00 0.00 99 VAL A C 16
ATOM 23848 O O . VAL A 1 105 ? 37.945 46.442 51.437 1.00 0.00 99 VAL A O 16
ATOM 23861 N N . ILE A 1 106 ? 36.824 48.080 50.361 1.00 0.00 100 ILE A N 16
ATOM 23862 C CA . ILE A 1 106 ? 37.513 49.270 50.898 1.00 0.00 100 ILE A CA 16
ATOM 23863 C C . ILE A 1 106 ? 36.497 50.225 51.555 1.00 0.00 100 ILE A C 16
ATOM 23864 O O . ILE A 1 106 ? 36.831 50.916 52.523 1.00 0.00 100 ILE A O 16
ATOM 23880 N N . ARG A 1 107 ? 35.265 50.249 51.027 1.00 0.00 101 ARG A N 16
ATOM 23881 C CA . ARG A 1 107 ? 34.131 51.090 51.434 1.00 0.00 101 ARG A CA 16
ATOM 23882 C C . ARG A 1 107 ? 32.787 50.420 51.145 1.00 0.00 101 ARG A C 16
ATOM 23883 O O . ARG A 1 107 ? 31.859 50.567 51.975 1.00 0.00 101 ARG A O 16
ATOM 23905 N N . GLY A 1 7 ? 40.045 59.167 30.183 1.00 0.00 1 GLY A N 17
ATOM 23906 C CA . GLY A 1 7 ? 40.502 58.774 31.524 1.00 0.00 1 GLY A CA 17
ATOM 23907 C C . GLY A 1 7 ? 41.506 57.646 31.458 1.00 0.00 1 GLY A C 17
ATOM 23908 O O . GLY A 1 7 ? 41.905 57.212 30.373 1.00 0.00 1 GLY A O 17
ATOM 23912 N N . ALA A 1 8 ? 41.929 57.175 32.629 1.00 0.00 2 ALA A N 17
ATOM 23913 C CA . ALA A 1 8 ? 42.973 56.173 32.789 1.00 0.00 2 ALA A CA 17
ATOM 23914 C C . ALA A 1 8 ? 42.367 54.789 33.017 1.00 0.00 2 ALA A C 17
ATOM 23915 O O . ALA A 1 8 ? 41.539 54.589 33.914 1.00 0.00 2 ALA A O 17
ATOM 23922 N N . ALA A 1 9 ? 42.825 53.808 32.245 1.00 0.00 3 ALA A N 17
ATOM 23923 C CA . ALA A 1 9 ? 42.397 52.422 32.391 1.00 0.00 3 ALA A CA 17
ATOM 23924 C C . ALA A 1 9 ? 43.023 51.726 33.620 1.00 0.00 3 ALA A C 17
ATOM 23925 O O . ALA A 1 9 ? 42.483 50.721 34.092 1.00 0.00 3 ALA A O 17
ATOM 23932 N N . ALA A 1 10 ? 44.098 52.305 34.182 1.00 0.00 4 ALA A N 17
ATOM 23933 C CA . ALA A 1 10 ? 44.679 51.978 35.491 1.00 0.00 4 ALA A CA 17
ATOM 23934 C C . ALA A 1 10 ? 44.950 50.476 35.709 1.00 0.00 4 ALA A C 17
ATOM 23935 O O . ALA A 1 10 ? 44.695 49.922 36.783 1.00 0.00 4 ALA A O 17
ATOM 23942 N N . GLY A 1 11 ? 45.420 49.812 34.653 1.00 0.00 5 GLY A N 17
ATOM 23943 C CA . GLY A 1 11 ? 45.728 48.390 34.612 1.00 0.00 5 GLY A CA 17
ATOM 23944 C C . GLY A 1 11 ? 46.950 48.133 33.735 1.00 0.00 5 GLY A C 17
ATOM 23945 O O . GLY A 1 11 ? 47.966 48.827 33.847 1.00 0.00 5 GLY A O 17
ATOM 23949 N N . VAL A 1 12 ? 46.857 47.145 32.850 1.00 0.00 6 VAL A N 17
ATOM 23950 C CA . VAL A 1 12 ? 47.989 46.588 32.087 1.00 0.00 6 VAL A CA 17
ATOM 23951 C C . VAL A 1 12 ? 47.880 46.816 30.576 1.00 0.00 6 VAL A C 17
ATOM 23952 O O . VAL A 1 12 ? 46.789 47.055 30.059 1.00 0.00 6 VAL A O 17
ATOM 23965 N N . SER A 1 13 ? 49.005 46.727 29.859 1.00 0.00 7 SER A N 17
ATOM 23966 C CA . SER A 1 13 ? 49.056 46.748 28.386 1.00 0.00 7 SER A CA 17
ATOM 23967 C C . SER A 1 13 ? 50.383 46.193 27.847 1.00 0.00 7 SER A C 17
ATOM 23968 O O . SER A 1 13 ? 51.419 46.275 28.516 1.00 0.00 7 SER A O 17
ATOM 23976 N N . ALA A 1 14 ? 50.363 45.600 26.654 1.00 0.00 8 ALA A N 17
ATOM 23977 C CA . ALA A 1 14 ? 51.539 45.166 25.899 1.00 0.00 8 ALA A CA 17
ATOM 23978 C C . ALA A 1 14 ? 51.324 45.449 24.399 1.00 0.00 8 ALA A C 17
ATOM 23979 O O . ALA A 1 14 ? 50.709 44.656 23.679 1.00 0.00 8 ALA A O 17
ATOM 23986 N N . ALA A 1 15 ? 51.828 46.596 23.931 1.00 0.00 9 ALA A N 17
ATOM 23987 C CA . ALA A 1 15 ? 51.580 47.162 22.599 1.00 0.00 9 ALA A CA 17
ATOM 23988 C C . ALA A 1 15 ? 52.339 46.431 21.465 1.00 0.00 9 ALA A C 17
ATOM 23989 O O . ALA A 1 15 ? 53.299 46.944 20.879 1.00 0.00 9 ALA A O 17
ATOM 23996 N N . GLY A 1 16 ? 51.952 45.184 21.193 1.00 0.00 10 GLY A N 17
ATOM 23997 C CA . GLY A 1 16 ? 52.556 44.307 20.181 1.00 0.00 10 GLY A CA 17
ATOM 23998 C C . GLY A 1 16 ? 53.948 43.770 20.543 1.00 0.00 10 GLY A C 17
ATOM 23999 O O . GLY A 1 16 ? 54.501 42.961 19.796 1.00 0.00 10 GLY A O 17
ATOM 24003 N N . ILE A 1 17 ? 54.511 44.196 21.678 1.00 0.00 11 ILE A N 17
ATOM 24004 C CA . ILE A 1 17 ? 55.756 43.681 22.256 1.00 0.00 11 ILE A CA 17
ATOM 24005 C C . ILE A 1 17 ? 55.507 42.309 22.899 1.00 0.00 11 ILE A C 17
ATOM 24006 O O . ILE A 1 17 ? 54.533 42.134 23.639 1.00 0.00 11 ILE A O 17
ATOM 24022 N N . GLU A 1 18 ? 56.380 41.338 22.613 1.00 0.00 12 GLU A N 17
ATOM 24023 C CA . GLU A 1 18 ? 56.231 39.921 22.991 1.00 0.00 12 GLU A CA 17
ATOM 24024 C C . GLU A 1 18 ? 54.929 39.247 22.479 1.00 0.00 12 GLU A C 17
ATOM 24025 O O . GLU A 1 18 ? 54.074 39.915 21.895 1.00 0.00 12 GLU A O 17
ATOM 24037 N N . PRO A 1 19 ? 54.735 37.923 22.645 1.00 0.00 13 PRO A N 17
ATOM 24038 C CA . PRO A 1 19 ? 53.483 37.269 22.264 1.00 0.00 13 PRO A CA 17
ATOM 24039 C C . PRO A 1 19 ? 52.336 37.600 23.231 1.00 0.00 13 PRO A C 17
ATOM 24040 O O . PRO A 1 19 ? 52.547 37.848 24.423 1.00 0.00 13 PRO A O 17
ATOM 24051 N N . ASP A 1 20 ? 51.105 37.555 22.716 1.00 0.00 14 ASP A N 17
ATOM 24052 C CA . ASP A 1 20 ? 49.854 37.961 23.385 1.00 0.00 14 ASP A CA 17
ATOM 24053 C C . ASP A 1 20 ? 49.599 37.253 24.728 1.00 0.00 14 ASP A C 17
ATOM 24054 O O . ASP A 1 20 ? 48.983 37.824 25.629 1.00 0.00 14 ASP A O 17
ATOM 24063 N N . LEU A 1 21 ? 50.132 36.041 24.908 1.00 0.00 15 LEU A N 17
ATOM 24064 C CA . LEU A 1 21 ? 50.108 35.325 26.185 1.00 0.00 15 LEU A CA 17
ATOM 24065 C C . LEU A 1 21 ? 50.651 36.177 27.354 1.00 0.00 15 LEU A C 17
ATOM 24066 O O . LEU A 1 21 ? 50.143 36.083 28.469 1.00 0.00 15 LEU A O 17
ATOM 24082 N N . THR A 1 22 ? 51.627 37.062 27.102 1.00 0.00 16 THR A N 17
ATOM 24083 C CA . THR A 1 22 ? 52.108 38.036 28.102 1.00 0.00 16 THR A CA 17
ATOM 24084 C C . THR A 1 22 ? 51.002 38.988 28.561 1.00 0.00 16 THR A C 17
ATOM 24085 O O . THR A 1 22 ? 50.827 39.171 29.766 1.00 0.00 16 THR A O 17
ATOM 24096 N N . ALA A 1 23 ? 50.217 39.528 27.623 1.00 0.00 17 ALA A N 17
ATOM 24097 C CA . ALA A 1 23 ? 49.088 40.419 27.882 1.00 0.00 17 ALA A CA 17
ATOM 24098 C C . ALA A 1 23 ? 47.978 39.708 28.671 1.00 0.00 17 ALA A C 17
ATOM 24099 O O . ALA A 1 23 ? 47.487 40.241 29.675 1.00 0.00 17 ALA A O 17
ATOM 24106 N N . ILE A 1 24 ? 47.652 38.470 28.266 1.00 0.00 18 ILE A N 17
ATOM 24107 C CA . ILE A 1 24 ? 46.695 37.605 28.975 1.00 0.00 18 ILE A CA 17
ATOM 24108 C C . ILE A 1 24 ? 47.128 37.415 30.436 1.00 0.00 18 ILE A C 17
ATOM 24109 O O . ILE A 1 24 ? 46.304 37.589 31.337 1.00 0.00 18 ILE A O 17
ATOM 24125 N N . TRP A 1 25 ? 48.407 37.118 30.693 1.00 0.00 19 TRP A N 17
ATOM 24126 C CA . TRP A 1 25 ? 48.900 36.871 32.054 1.00 0.00 19 TRP A CA 17
ATOM 24127 C C . TRP A 1 25 ? 49.004 38.110 32.927 1.00 0.00 19 TRP A C 17
ATOM 24128 O O . TRP A 1 25 ? 48.611 38.032 34.088 1.00 0.00 19 TRP A O 17
ATOM 24149 N N . GLN A 1 26 ? 49.420 39.270 32.418 1.00 0.00 20 GLN A N 17
ATOM 24150 C CA . GLN A 1 26 ? 49.348 40.486 33.239 1.00 0.00 20 GLN A CA 17
ATOM 24151 C C . GLN A 1 26 ? 47.887 40.897 33.538 1.00 0.00 20 GLN A C 17
ATOM 24152 O O . GLN A 1 26 ? 47.593 41.332 34.657 1.00 0.00 20 GLN A O 17
ATOM 24166 N N . ALA A 1 27 ? 46.943 40.660 32.612 1.00 0.00 21 ALA A N 17
ATOM 24167 C CA . ALA A 1 27 ? 45.512 40.902 32.853 1.00 0.00 21 ALA A CA 17
ATOM 24168 C C . ALA A 1 27 ? 44.867 39.905 33.846 1.00 0.00 21 ALA A C 17
ATOM 24169 O O . ALA A 1 27 ? 43.970 40.272 34.613 1.00 0.00 21 ALA A O 17
ATOM 24176 N N . LEU A 1 28 ? 45.332 38.651 33.879 1.00 0.00 22 LEU A N 17
ATOM 24177 C CA . LEU A 1 28 ? 44.825 37.615 34.789 1.00 0.00 22 LEU A CA 17
ATOM 24178 C C . LEU A 1 28 ? 45.498 37.663 36.175 1.00 0.00 22 LEU A C 17
ATOM 24179 O O . LEU A 1 28 ? 44.823 37.547 37.193 1.00 0.00 22 LEU A O 17
ATOM 24195 N N . PHE A 1 29 ? 46.815 37.869 36.246 1.00 0.00 23 PHE A N 17
ATOM 24196 C CA . PHE A 1 29 ? 47.608 37.708 37.480 1.00 0.00 23 PHE A CA 17
ATOM 24197 C C . PHE A 1 29 ? 47.683 38.983 38.342 1.00 0.00 23 PHE A C 17
ATOM 24198 O O . PHE A 1 29 ? 48.370 38.988 39.368 1.00 0.00 23 PHE A O 17
ATOM 24215 N N . ALA A 1 30 ? 47.012 40.064 37.922 1.00 0.00 24 ALA A N 17
ATOM 24216 C CA . ALA A 1 30 ? 47.039 41.401 38.530 1.00 0.00 24 ALA A CA 17
ATOM 24217 C C . ALA A 1 30 ? 48.437 42.057 38.618 1.00 0.00 24 ALA A C 17
ATOM 24218 O O . ALA A 1 30 ? 48.635 43.003 39.385 1.00 0.00 24 ALA A O 17
ATOM 24225 N N . LEU A 1 31 ? 49.414 41.584 37.839 1.00 0.00 25 LEU A N 17
ATOM 24226 C CA . LEU A 1 31 ? 50.784 42.118 37.800 1.00 0.00 25 LEU A CA 17
ATOM 24227 C C . LEU A 1 31 ? 50.850 43.514 37.155 1.00 0.00 25 LEU A C 17
ATOM 24228 O O . LEU A 1 31 ? 50.051 43.784 36.259 1.00 0.00 25 LEU A O 17
ATOM 24244 N N . PRO A 1 32 ? 51.811 44.387 37.518 1.00 0.00 26 PRO A N 17
ATOM 24245 C CA . PRO A 1 32 ? 52.012 45.662 36.821 1.00 0.00 26 PRO A CA 17
ATOM 24246 C C . PRO A 1 32 ? 52.434 45.471 35.353 1.00 0.00 26 PRO A C 17
ATOM 24247 O O . PRO A 1 32 ? 51.989 46.218 34.475 1.00 0.00 26 PRO A O 17
ATOM 24258 N N . ALA A 1 33 ? 53.271 44.463 35.082 1.00 0.00 27 ALA A N 17
ATOM 24259 C CA . ALA A 1 33 ? 53.689 44.055 33.743 1.00 0.00 27 ALA A CA 17
ATOM 24260 C C . ALA A 1 33 ? 54.194 42.600 33.697 1.00 0.00 27 ALA A C 17
ATOM 24261 O O . ALA A 1 33 ? 54.658 42.065 34.708 1.00 0.00 27 ALA A O 17
ATOM 24268 N N . VAL A 1 34 ? 54.153 42.001 32.503 1.00 0.00 28 VAL A N 17
ATOM 24269 C CA . VAL A 1 34 ? 54.797 40.732 32.126 1.00 0.00 28 VAL A CA 17
ATOM 24270 C C . VAL A 1 34 ? 55.586 40.922 30.826 1.00 0.00 28 VAL A C 17
ATOM 24271 O O . VAL A 1 34 ? 55.032 41.377 29.822 1.00 0.00 28 VAL A O 17
ATOM 24284 N N . GLY A 1 35 ? 56.856 40.513 30.812 1.00 0.00 29 GLY A N 17
ATOM 24285 C CA . GLY A 1 35 ? 57.688 40.452 29.605 1.00 0.00 29 GLY A CA 17
ATOM 24286 C C . GLY A 1 35 ? 59.195 40.614 29.830 1.00 0.00 29 GLY A C 17
ATOM 24287 O O . GLY A 1 35 ? 59.970 40.003 29.095 1.00 0.00 29 GLY A O 17
ATOM 24291 N N . ARG A 1 36 ? 59.630 41.408 30.822 1.00 0.00 30 ARG A N 17
ATOM 24292 C CA . ARG A 1 36 ? 61.055 41.767 31.007 1.00 0.00 30 ARG A CA 17
ATOM 24293 C C . ARG A 1 36 ? 61.776 40.980 32.106 1.00 0.00 30 ARG A C 17
ATOM 24294 O O . ARG A 1 36 ? 62.865 40.467 31.854 1.00 0.00 30 ARG A O 17
ATOM 24315 N N . HIS A 1 37 ? 61.182 40.837 33.292 1.00 0.00 31 HIS A N 17
ATOM 24316 C CA . HIS A 1 37 ? 61.747 40.176 34.459 1.00 0.00 31 HIS A CA 17
ATOM 24317 C C . HIS A 1 37 ? 60.764 39.104 34.928 1.00 0.00 31 HIS A C 17
ATOM 24318 O O . HIS A 1 37 ? 59.560 39.177 34.661 1.00 0.00 31 HIS A O 17
ATOM 24332 N N . GLN A 1 38 ? 61.292 38.149 35.680 1.00 0.00 32 GLN A N 17
ATOM 24333 C CA . GLN A 1 38 ? 60.582 37.001 36.245 1.00 0.00 32 GLN A CA 17
ATOM 24334 C C . GLN A 1 38 ? 60.087 35.994 35.187 1.00 0.00 32 GLN A C 17
ATOM 24335 O O . GLN A 1 38 ? 59.886 36.315 34.012 1.00 0.00 32 GLN A O 17
ATOM 24349 N N . ASP A 1 39 ? 59.940 34.738 35.598 1.00 0.00 33 ASP A N 17
ATOM 24350 C CA . ASP A 1 39 ? 59.540 33.606 34.761 1.00 0.00 33 ASP A CA 17
ATOM 24351 C C . ASP A 1 39 ? 58.320 32.890 35.368 1.00 0.00 33 ASP A C 17
ATOM 24352 O O . ASP A 1 39 ? 58.020 33.027 36.557 1.00 0.00 33 ASP A O 17
ATOM 24361 N N . PHE A 1 40 ? 57.592 32.115 34.562 1.00 0.00 34 PHE A N 17
ATOM 24362 C CA . PHE A 1 40 ? 56.242 31.643 34.887 1.00 0.00 34 PHE A CA 17
ATOM 24363 C C . PHE A 1 40 ? 56.150 30.786 36.164 1.00 0.00 34 PHE A C 17
ATOM 24364 O O . PHE A 1 40 ? 55.126 30.820 36.844 1.00 0.00 34 PHE A O 17
ATOM 24381 N N . PHE A 1 41 ? 57.221 30.086 36.557 1.00 0.00 35 PHE A N 17
ATOM 24382 C CA . PHE A 1 41 ? 57.277 29.300 37.799 1.00 0.00 35 PHE A CA 17
ATOM 24383 C C . PHE A 1 41 ? 57.270 30.159 39.089 1.00 0.00 35 PHE A C 17
ATOM 24384 O O . PHE A 1 41 ? 56.974 29.645 40.172 1.00 0.00 35 PHE A O 17
ATOM 24401 N N . ALA A 1 42 ? 57.531 31.466 38.990 1.00 0.00 36 ALA A N 17
ATOM 24402 C CA . ALA A 1 42 ? 57.340 32.459 40.055 1.00 0.00 36 ALA A CA 17
ATOM 24403 C C . ALA A 1 42 ? 56.170 33.425 39.782 1.00 0.00 36 ALA A C 17
ATOM 24404 O O . ALA A 1 42 ? 55.530 33.929 40.710 1.00 0.00 36 ALA A O 17
ATOM 24411 N N . LEU A 1 43 ? 55.892 33.693 38.507 1.00 0.00 37 LEU A N 17
ATOM 24412 C CA . LEU A 1 43 ? 54.944 34.710 38.040 1.00 0.00 37 LEU A CA 17
ATOM 24413 C C . LEU A 1 43 ? 53.480 34.408 38.389 1.00 0.00 37 LEU A C 17
ATOM 24414 O O . LEU A 1 43 ? 52.669 35.331 38.485 1.00 0.00 37 LEU A O 17
ATOM 24430 N N . GLY A 1 44 ? 53.146 33.129 38.571 1.00 0.00 38 GLY A N 17
ATOM 24431 C CA . GLY A 1 44 ? 51.772 32.667 38.810 1.00 0.00 38 GLY A CA 17
ATOM 24432 C C . GLY A 1 44 ? 51.262 32.957 40.225 1.00 0.00 38 GLY A C 17
ATOM 24433 O O . GLY A 1 44 ? 50.069 33.183 40.420 1.00 0.00 38 GLY A O 17
ATOM 24437 N N . GLY A 1 45 ? 52.147 33.014 41.220 1.00 0.00 39 GLY A N 17
ATOM 24438 C CA . GLY A 1 45 ? 51.842 33.392 42.605 1.00 0.00 39 GLY A CA 17
ATOM 24439 C C . GLY A 1 45 ? 51.107 32.326 43.443 1.00 0.00 39 GLY A C 17
ATOM 24440 O O . GLY A 1 45 ? 51.439 32.139 44.611 1.00 0.00 39 GLY A O 17
ATOM 24444 N N . ASP A 1 46 ? 50.132 31.609 42.868 1.00 0.00 40 ASP A N 17
ATOM 24445 C CA . ASP A 1 46 ? 49.315 30.583 43.544 1.00 0.00 40 ASP A CA 17
ATOM 24446 C C . ASP A 1 46 ? 48.874 29.467 42.570 1.00 0.00 40 ASP A C 17
ATOM 24447 O O . ASP A 1 46 ? 48.652 29.725 41.382 1.00 0.00 40 ASP A O 17
ATOM 24456 N N . SER A 1 47 ? 48.689 28.233 43.048 1.00 0.00 41 SER A N 17
ATOM 24457 C CA . SER A 1 47 ? 48.092 27.145 42.249 1.00 0.00 41 SER A CA 17
ATOM 24458 C C . SER A 1 47 ? 46.598 27.336 41.991 1.00 0.00 41 SER A C 17
ATOM 24459 O O . SER A 1 47 ? 46.117 26.929 40.942 1.00 0.00 41 SER A O 17
ATOM 24467 N N . GLN A 1 48 ? 45.863 28.025 42.869 1.00 0.00 42 GLN A N 17
ATOM 24468 C CA . GLN A 1 48 ? 44.463 28.406 42.632 1.00 0.00 42 GLN A CA 17
ATOM 24469 C C . GLN A 1 48 ? 44.361 29.433 41.494 1.00 0.00 42 GLN A C 17
ATOM 24470 O O . GLN A 1 48 ? 43.526 29.308 40.604 1.00 0.00 42 GLN A O 17
ATOM 24484 N N . LEU A 1 49 ? 45.278 30.406 41.463 1.00 0.00 43 LEU A N 17
ATOM 24485 C CA . LEU A 1 49 ? 45.428 31.325 40.334 1.00 0.00 43 LEU A CA 17
ATOM 24486 C C . LEU A 1 49 ? 45.817 30.553 39.060 1.00 0.00 43 LEU A C 17
ATOM 24487 O O . LEU A 1 49 ? 45.265 30.817 37.996 1.00 0.00 43 LEU A O 17
ATOM 24503 N N . GLY A 1 50 ? 46.690 29.546 39.174 1.00 0.00 44 GLY A N 17
ATOM 24504 C CA . GLY A 1 50 ? 47.035 28.628 38.082 1.00 0.00 44 GLY A CA 17
ATOM 24505 C C . GLY A 1 50 ? 45.863 27.773 37.562 1.00 0.00 44 GLY A C 17
ATOM 24506 O O . GLY A 1 50 ? 45.748 27.574 36.351 1.00 0.00 44 GLY A O 17
ATOM 24510 N N . LEU A 1 51 ? 44.968 27.310 38.437 1.00 0.00 45 LEU A N 17
ATOM 24511 C CA . LEU A 1 51 ? 43.752 26.548 38.102 1.00 0.00 45 LEU A CA 17
ATOM 24512 C C . LEU A 1 51 ? 42.677 27.421 37.428 1.00 0.00 45 LEU A C 17
ATOM 24513 O O . LEU A 1 51 ? 42.078 27.000 36.434 1.00 0.00 45 LEU A O 17
ATOM 24529 N N . ARG A 1 52 ? 42.474 28.650 37.925 1.00 0.00 46 ARG A N 17
ATOM 24530 C CA . ARG A 1 52 ? 41.698 29.719 37.267 1.00 0.00 46 ARG A CA 17
ATOM 24531 C C . ARG A 1 52 ? 42.249 29.997 35.869 1.00 0.00 46 ARG A C 17
ATOM 24532 O O . ARG A 1 52 ? 41.506 29.977 34.890 1.00 0.00 46 ARG A O 17
ATOM 24553 N N . MET A 1 53 ? 43.563 30.216 35.781 1.00 0.00 47 MET A N 17
ATOM 24554 C CA . MET A 1 53 ? 44.293 30.485 34.544 1.00 0.00 47 MET A CA 17
ATOM 24555 C C . MET A 1 53 ? 44.112 29.369 33.514 1.00 0.00 47 MET A C 17
ATOM 24556 O O . MET A 1 53 ? 43.771 29.669 32.369 1.00 0.00 47 MET A O 17
ATOM 24570 N N . LEU A 1 54 ? 44.287 28.103 33.906 1.00 0.00 48 LEU A N 17
ATOM 24571 C CA . LEU A 1 54 ? 44.155 26.975 32.984 1.00 0.00 48 LEU A CA 17
ATOM 24572 C C . LEU A 1 54 ? 42.704 26.844 32.517 1.00 0.00 48 LEU A C 17
ATOM 24573 O O . LEU A 1 54 ? 42.451 26.865 31.315 1.00 0.00 48 LEU A O 17
ATOM 24589 N N . ALA A 1 55 ? 41.746 26.784 33.446 1.00 0.00 49 ALA A N 17
ATOM 24590 C CA . ALA A 1 55 ? 40.346 26.577 33.089 1.00 0.00 49 ALA A CA 17
ATOM 24591 C C . ALA A 1 55 ? 39.807 27.696 32.180 1.00 0.00 49 ALA A C 17
ATOM 24592 O O . ALA A 1 55 ? 39.178 27.406 31.165 1.00 0.00 49 ALA A O 17
ATOM 24599 N N . GLN A 1 56 ? 40.096 28.967 32.481 1.00 0.00 50 GLN A N 17
ATOM 24600 C CA . GLN A 1 56 ? 39.638 30.087 31.651 1.00 0.00 50 GLN A CA 17
ATOM 24601 C C . GLN A 1 56 ? 40.369 30.142 30.300 1.00 0.00 50 GLN A C 17
ATOM 24602 O O . GLN A 1 56 ? 39.715 30.298 29.269 1.00 0.00 50 GLN A O 17
ATOM 24616 N N . LEU A 1 57 ? 41.692 29.928 30.245 1.00 0.00 51 LEU A N 17
ATOM 24617 C CA . LEU A 1 57 ? 42.414 29.808 28.966 1.00 0.00 51 LEU A CA 17
ATOM 24618 C C . LEU A 1 57 ? 41.839 28.676 28.099 1.00 0.00 51 LEU A C 17
ATOM 24619 O O . LEU A 1 57 ? 41.594 28.870 26.908 1.00 0.00 51 LEU A O 17
ATOM 24635 N N . ARG A 1 58 ? 41.606 27.499 28.679 1.00 0.00 52 ARG A N 17
ATOM 24636 C CA . ARG A 1 58 ? 41.235 26.309 27.914 1.00 0.00 52 ARG A CA 17
ATOM 24637 C C . ARG A 1 58 ? 39.777 26.292 27.492 1.00 0.00 52 ARG A C 17
ATOM 24638 O O . ARG A 1 58 ? 39.471 25.853 26.385 1.00 0.00 52 ARG A O 17
ATOM 24659 N N . GLU A 1 59 ? 38.890 26.841 28.311 1.00 0.00 53 GLU A N 17
ATOM 24660 C CA . GLU A 1 59 ? 37.494 27.039 27.928 1.00 0.00 53 GLU A CA 17
ATOM 24661 C C . GLU A 1 59 ? 37.330 28.146 26.875 1.00 0.00 53 GLU A C 17
ATOM 24662 O O . GLU A 1 59 ? 36.542 27.982 25.939 1.00 0.00 53 GLU A O 17
ATOM 24674 N N . ARG A 1 60 ? 38.056 29.268 26.993 1.00 0.00 54 ARG A N 17
ATOM 24675 C CA . ARG A 1 60 ? 37.845 30.457 26.142 1.00 0.00 54 ARG A CA 17
ATOM 24676 C C . ARG A 1 60 ? 38.659 30.427 24.854 1.00 0.00 54 ARG A C 17
ATOM 24677 O O . ARG A 1 60 ? 38.112 30.683 23.783 1.00 0.00 54 ARG A O 17
ATOM 24698 N N . HIS A 1 61 ? 39.938 30.077 24.951 1.00 0.00 55 HIS A N 17
ATOM 24699 C CA . HIS A 1 61 ? 40.904 30.111 23.851 1.00 0.00 55 HIS A CA 17
ATOM 24700 C C . HIS A 1 61 ? 41.189 28.712 23.260 1.00 0.00 55 HIS A C 17
ATOM 24701 O O . HIS A 1 61 ? 41.710 28.603 22.147 1.00 0.00 55 HIS A O 17
ATOM 24715 N N . GLY A 1 62 ? 40.834 27.628 23.967 1.00 0.00 56 GLY A N 17
ATOM 24716 C CA . GLY A 1 62 ? 41.073 26.238 23.536 1.00 0.00 56 GLY A CA 17
ATOM 24717 C C . GLY A 1 62 ? 42.525 25.776 23.707 1.00 0.00 56 GLY A C 17
ATOM 24718 O O . GLY A 1 62 ? 43.027 24.993 22.898 1.00 0.00 56 GLY A O 17
ATOM 24722 N N . VAL A 1 63 ? 43.225 26.293 24.720 1.00 0.00 57 VAL A N 17
ATOM 24723 C CA . VAL A 1 63 ? 44.679 26.146 24.910 1.00 0.00 57 VAL A CA 17
ATOM 24724 C C . VAL A 1 63 ? 44.990 25.625 26.323 1.00 0.00 57 VAL A C 17
ATOM 24725 O O . VAL A 1 63 ? 44.400 26.082 27.297 1.00 0.00 57 VAL A O 17
ATOM 24738 N N . ASP A 1 64 ? 45.934 24.691 26.440 1.00 0.00 58 ASP A N 17
ATOM 24739 C CA . ASP A 1 64 ? 46.485 24.168 27.705 1.00 0.00 58 ASP A CA 17
ATOM 24740 C C . ASP A 1 64 ? 47.941 24.641 27.901 1.00 0.00 58 ASP A C 17
ATOM 24741 O O . ASP A 1 64 ? 48.601 25.038 26.936 1.00 0.00 58 ASP A O 17
ATOM 24750 N N . LEU A 1 65 ? 48.456 24.578 29.132 1.00 0.00 59 LEU A N 17
ATOM 24751 C CA . LEU A 1 65 ? 49.828 24.956 29.494 1.00 0.00 59 LEU A CA 17
ATOM 24752 C C . LEU A 1 65 ? 50.552 23.736 30.099 1.00 0.00 59 LEU A C 17
ATOM 24753 O O . LEU A 1 65 ? 50.356 23.434 31.286 1.00 0.00 59 LEU A O 17
ATOM 24769 N N . PRO A 1 66 ? 51.368 23.011 29.308 1.00 0.00 60 PRO A N 17
ATOM 24770 C CA . PRO A 1 66 ? 52.038 21.795 29.758 1.00 0.00 60 PRO A CA 17
ATOM 24771 C C . PRO A 1 66 ? 53.198 22.060 30.720 1.00 0.00 60 PRO A C 17
ATOM 24772 O O . PRO A 1 66 ? 54.007 22.965 30.507 1.00 0.00 60 PRO A O 17
ATOM 24783 N N . LEU A 1 67 ? 53.345 21.210 31.737 1.00 0.00 61 LEU A N 17
ATOM 24784 C CA . LEU A 1 67 ? 54.447 21.283 32.706 1.00 0.00 61 LEU A CA 17
ATOM 24785 C C . LEU A 1 67 ? 55.823 21.014 32.057 1.00 0.00 61 LEU A C 17
ATOM 24786 O O . LEU A 1 67 ? 56.850 21.486 32.550 1.00 0.00 61 LEU A O 17
ATOM 24802 N N . ARG A 1 68 ? 55.860 20.318 30.915 1.00 0.00 62 ARG A N 17
ATOM 24803 C CA . ARG A 1 68 ? 57.060 20.150 30.073 1.00 0.00 62 ARG A CA 17
ATOM 24804 C C . ARG A 1 68 ? 57.465 21.440 29.369 1.00 0.00 62 ARG A C 17
ATOM 24805 O O . ARG A 1 68 ? 58.648 21.788 29.389 1.00 0.00 62 ARG A O 17
ATOM 24826 N N . CYS A 1 69 ? 56.496 22.175 28.819 1.00 0.00 63 CYS A N 17
ATOM 24827 C CA . CYS A 1 69 ? 56.718 23.516 28.279 1.00 0.00 63 CYS A CA 17
ATOM 24828 C C . CYS A 1 69 ? 57.220 24.459 29.382 1.00 0.00 63 CYS A C 17
ATOM 24829 O O . CYS A 1 69 ? 58.224 25.133 29.195 1.00 0.00 63 CYS A O 17
ATOM 24837 N N . LEU A 1 70 ? 56.614 24.415 30.574 1.00 0.00 64 LEU A N 17
ATOM 24838 C CA . LEU A 1 70 ? 57.045 25.201 31.737 1.00 0.00 64 LEU A CA 17
ATOM 24839 C C . LEU A 1 70 ? 58.471 24.871 32.212 1.00 0.00 64 LEU A C 17
ATOM 24840 O O . LEU A 1 70 ? 59.217 25.759 32.621 1.00 0.00 64 LEU A O 17
ATOM 24856 N N . TYR A 1 71 ? 58.858 23.597 32.156 1.00 0.00 65 TYR A N 17
ATOM 24857 C CA . TYR A 1 71 ? 60.213 23.154 32.485 1.00 0.00 65 TYR A CA 17
ATOM 24858 C C . TYR A 1 71 ? 61.260 23.614 31.455 1.00 0.00 65 TYR A C 17
ATOM 24859 O O . TYR A 1 71 ? 62.343 24.060 31.846 1.00 0.00 65 TYR A O 17
ATOM 24877 N N . GLU A 1 72 ? 60.963 23.523 30.152 1.00 0.00 66 GLU A N 17
ATOM 24878 C CA . GLU A 1 72 ? 61.949 23.888 29.108 1.00 0.00 66 GLU A CA 17
ATOM 24879 C C . GLU A 1 72 ? 61.974 25.384 28.781 1.00 0.00 66 GLU A C 17
ATOM 24880 O O . GLU A 1 72 ? 62.982 25.904 28.292 1.00 0.00 66 GLU A O 17
ATOM 24892 N N . ALA A 1 73 ? 60.861 26.066 29.036 1.00 0.00 67 ALA A N 17
ATOM 24893 C CA . ALA A 1 73 ? 60.613 27.441 28.657 1.00 0.00 67 ALA A CA 17
ATOM 24894 C C . ALA A 1 73 ? 59.687 28.135 29.675 1.00 0.00 67 ALA A C 17
ATOM 24895 O O . ALA A 1 73 ? 58.514 28.359 29.387 1.00 0.00 67 ALA A O 17
ATOM 24902 N N . PRO A 1 74 ? 60.171 28.482 30.884 1.00 0.00 68 PRO A N 17
ATOM 24903 C CA . PRO A 1 74 ? 59.395 29.245 31.859 1.00 0.00 68 PRO A CA 17
ATOM 24904 C C . PRO A 1 74 ? 59.274 30.727 31.483 1.00 0.00 68 PRO A C 17
ATOM 24905 O O . PRO A 1 74 ? 58.367 31.411 31.957 1.00 0.00 68 PRO A O 17
ATOM 24916 N N . THR A 1 75 ? 60.194 31.267 30.682 1.00 0.00 69 THR A N 17
ATOM 24917 C CA . THR A 1 75 ? 60.254 32.695 30.376 1.00 0.00 69 THR A CA 17
ATOM 24918 C C . THR A 1 75 ? 59.221 33.000 29.294 1.00 0.00 69 THR A C 17
ATOM 24919 O O . THR A 1 75 ? 59.208 32.362 28.242 1.00 0.00 69 THR A O 17
ATOM 24930 N N . VAL A 1 76 ? 58.285 33.911 29.573 1.00 0.00 70 VAL A N 17
ATOM 24931 C CA . VAL A 1 76 ? 56.925 33.880 28.993 1.00 0.00 70 VAL A CA 17
ATOM 24932 C C . VAL A 1 76 ? 56.886 33.954 27.460 1.00 0.00 70 VAL A C 17
ATOM 24933 O O . VAL A 1 76 ? 56.033 33.312 26.849 1.00 0.00 70 VAL A O 17
ATOM 24946 N N . ALA A 1 77 ? 57.823 34.656 26.821 1.00 0.00 71 ALA A N 17
ATOM 24947 C CA . ALA A 1 77 ? 57.962 34.672 25.364 1.00 0.00 71 ALA A CA 17
ATOM 24948 C C . ALA A 1 77 ? 58.251 33.273 24.774 1.00 0.00 71 ALA A C 17
ATOM 24949 O O . ALA A 1 77 ? 57.568 32.816 23.847 1.00 0.00 71 ALA A O 17
ATOM 24956 N N . ARG A 1 78 ? 59.228 32.561 25.352 1.00 0.00 72 ARG A N 17
ATOM 24957 C CA . ARG A 1 78 ? 59.592 31.187 24.971 1.00 0.00 72 ARG A CA 17
ATOM 24958 C C . ARG A 1 78 ? 58.507 30.204 25.409 1.00 0.00 72 ARG A C 17
ATOM 24959 O O . ARG A 1 78 ? 58.191 29.285 24.658 1.00 0.00 72 ARG A O 17
ATOM 24980 N N . LEU A 1 79 ? 57.873 30.432 26.565 1.00 0.00 73 LEU A N 17
ATOM 24981 C CA . LEU A 1 79 ? 56.722 29.644 27.014 1.00 0.00 73 LEU A CA 17
ATOM 24982 C C . LEU A 1 79 ? 55.623 29.677 25.954 1.00 0.00 73 LEU A C 17
ATOM 24983 O O . LEU A 1 79 ? 55.255 28.634 25.423 1.00 0.00 73 LEU A O 17
ATOM 24999 N N . ALA A 1 80 ? 55.161 30.872 25.579 1.00 0.00 74 ALA A N 17
ATOM 25000 C CA . ALA A 1 80 ? 54.162 31.055 24.533 1.00 0.00 74 ALA A CA 17
ATOM 25001 C C . ALA A 1 80 ? 54.595 30.437 23.198 1.00 0.00 74 ALA A C 17
ATOM 25002 O O . ALA A 1 80 ? 53.770 29.801 22.544 1.00 0.00 74 ALA A O 17
ATOM 25009 N N . GLU A 1 81 ? 55.879 30.542 22.835 1.00 0.00 75 GLU A N 17
ATOM 25010 C CA . GLU A 1 81 ? 56.402 29.862 21.644 1.00 0.00 75 GLU A CA 17
ATOM 25011 C C . GLU A 1 81 ? 56.197 28.337 21.715 1.00 0.00 75 GLU A C 17
ATOM 25012 O O . GLU A 1 81 ? 55.695 27.741 20.764 1.00 0.00 75 GLU A O 17
ATOM 25024 N N . THR A 1 82 ? 56.462 27.704 22.864 1.00 0.00 76 THR A N 17
ATOM 25025 C CA . THR A 1 82 ? 56.201 26.264 23.058 1.00 0.00 76 THR A CA 17
ATOM 25026 C C . THR A 1 82 ? 54.707 25.907 23.123 1.00 0.00 76 THR A C 17
ATOM 25027 O O . THR A 1 82 ? 54.324 24.836 22.643 1.00 0.00 76 THR A O 17
ATOM 25038 N N . ILE A 1 83 ? 53.834 26.788 23.632 1.00 0.00 77 ILE A N 17
ATOM 25039 C CA . ILE A 1 83 ? 52.372 26.565 23.599 1.00 0.00 77 ILE A CA 17
ATOM 25040 C C . ILE A 1 83 ? 51.823 26.668 22.166 1.00 0.00 77 ILE A C 17
ATOM 25041 O O . ILE A 1 83 ? 50.907 25.930 21.805 1.00 0.00 77 ILE A O 17
ATOM 25057 N N . VAL A 1 84 ? 52.394 27.527 21.316 1.00 0.00 78 VAL A N 17
ATOM 25058 C CA . VAL A 1 84 ? 52.090 27.554 19.874 1.00 0.00 78 VAL A CA 17
ATOM 25059 C C . VAL A 1 84 ? 52.634 26.304 19.181 1.00 0.00 78 VAL A C 17
ATOM 25060 O O . VAL A 1 84 ? 51.890 25.603 18.491 1.00 0.00 78 VAL A O 17
ATOM 25073 N N . ARG A 1 85 ? 53.925 26.014 19.365 1.00 0.00 79 ARG A N 17
ATOM 25074 C CA . ARG A 1 85 ? 54.674 25.066 18.532 1.00 0.00 79 ARG A CA 17
ATOM 25075 C C . ARG A 1 85 ? 54.453 23.598 18.887 1.00 0.00 79 ARG A C 17
ATOM 25076 O O . ARG A 1 85 ? 54.423 22.761 17.980 1.00 0.00 79 ARG A O 17
ATOM 25097 N N . LEU A 1 86 ? 54.263 23.285 20.171 1.00 0.00 80 LEU A N 17
ATOM 25098 C CA . LEU A 1 86 ? 53.970 21.930 20.646 1.00 0.00 80 LEU A CA 17
ATOM 25099 C C . LEU A 1 86 ? 52.507 21.769 21.072 1.00 0.00 80 LEU A C 17
ATOM 25100 O O . LEU A 1 86 ? 51.902 20.769 20.698 1.00 0.00 80 LEU A O 17
ATOM 25116 N N . ALA A 1 87 ? 51.937 22.740 21.796 1.00 0.00 81 ALA A N 17
ATOM 25117 C CA . ALA A 1 87 ? 50.548 22.798 22.297 1.00 0.00 81 ALA A CA 17
ATOM 25118 C C . ALA A 1 87 ? 50.087 21.684 23.268 1.00 0.00 81 ALA A C 17
ATOM 25119 O O . ALA A 1 87 ? 49.498 22.004 24.303 1.00 0.00 81 ALA A O 17
ATOM 25126 N N . ALA A 1 88 ? 50.381 20.417 22.961 1.00 0.00 82 ALA A N 17
ATOM 25127 C CA . ALA A 1 88 ? 50.000 19.187 23.663 1.00 0.00 82 ALA A CA 17
ATOM 25128 C C . ALA A 1 88 ? 48.472 18.901 23.729 1.00 0.00 82 ALA A C 17
ATOM 25129 O O . ALA A 1 88 ? 47.660 19.829 23.645 1.00 0.00 82 ALA A O 17
ATOM 25136 N N . PRO A 1 89 ? 48.043 17.626 23.872 1.00 0.00 83 PRO A N 17
ATOM 25137 C CA . PRO A 1 89 ? 46.646 17.196 23.710 1.00 0.00 83 PRO A CA 17
ATOM 25138 C C . PRO A 1 89 ? 45.774 17.465 24.954 1.00 0.00 83 PRO A C 17
ATOM 25139 O O . PRO A 1 89 ? 45.282 16.549 25.627 1.00 0.00 83 PRO A O 17
ATOM 25150 N N . ALA A 1 90 ? 45.615 18.749 25.275 1.00 0.00 84 ALA A N 17
ATOM 25151 C CA . ALA A 1 90 ? 44.941 19.283 26.459 1.00 0.00 84 ALA A CA 17
ATOM 25152 C C . ALA A 1 90 ? 45.311 18.547 27.771 1.00 0.00 84 ALA A C 17
ATOM 25153 O O . ALA A 1 90 ? 44.431 17.935 28.385 1.00 0.00 84 ALA A O 17
ATOM 25160 N N . PRO A 1 91 ? 46.597 18.521 28.191 1.00 0.00 85 PRO A N 17
ATOM 25161 C CA . PRO A 1 91 ? 47.067 17.523 29.154 1.00 0.00 85 PRO A CA 17
ATOM 25162 C C . PRO A 1 91 ? 46.560 17.672 30.591 1.00 0.00 85 PRO A C 17
ATOM 25163 O O . PRO A 1 91 ? 46.618 16.701 31.348 1.00 0.00 85 PRO A O 17
ATOM 25174 N N . SER A 1 92 ? 46.083 18.849 31.004 1.00 0.00 86 SER A N 17
ATOM 25175 C CA . SER A 1 92 ? 45.543 19.038 32.357 1.00 0.00 86 SER A CA 17
ATOM 25176 C C . SER A 1 92 ? 44.171 18.366 32.533 1.00 0.00 86 SER A C 17
ATOM 25177 O O . SER A 1 92 ? 43.502 18.011 31.553 1.00 0.00 86 SER A O 17
ATOM 25185 N N . GLY A 1 93 ? 43.737 18.157 33.777 1.00 0.00 87 GLY A N 17
ATOM 25186 C CA . GLY A 1 93 ? 42.487 17.444 34.071 1.00 0.00 87 GLY A CA 17
ATOM 25187 C C . GLY A 1 93 ? 42.049 17.449 35.536 1.00 0.00 87 GLY A C 17
ATOM 25188 O O . GLY A 1 93 ? 41.535 16.432 36.005 1.00 0.00 87 GLY A O 17
ATOM 25192 N N . ASP A 1 94 ? 42.272 18.542 36.269 1.00 0.00 88 ASP A N 17
ATOM 25193 C CA . ASP A 1 94 ? 41.839 18.686 37.670 1.00 0.00 88 ASP A CA 17
ATOM 25194 C C . ASP A 1 94 ? 40.300 18.659 37.817 1.00 0.00 88 ASP A C 17
ATOM 25195 O O . ASP A 1 94 ? 39.565 18.934 36.864 1.00 0.00 88 ASP A O 17
ATOM 25204 N N . GLN A 1 95 ? 39.789 18.303 39.001 1.00 0.00 89 GLN A N 17
ATOM 25205 C CA . GLN A 1 95 ? 38.358 17.999 39.223 1.00 0.00 89 GLN A CA 17
ATOM 25206 C C . GLN A 1 95 ? 37.591 19.036 40.060 1.00 0.00 89 GLN A C 17
ATOM 25207 O O . GLN A 1 95 ? 36.370 18.940 40.205 1.00 0.00 89 GLN A O 17
ATOM 25221 N N . ASP A 1 96 ? 38.284 20.036 40.599 1.00 0.00 90 ASP A N 17
ATOM 25222 C CA . ASP A 1 96 ? 37.711 21.148 41.362 1.00 0.00 90 ASP A CA 17
ATOM 25223 C C . ASP A 1 96 ? 38.496 22.449 41.129 1.00 0.00 90 ASP A C 17
ATOM 25224 O O . ASP A 1 96 ? 39.658 22.434 40.710 1.00 0.00 90 ASP A O 17
ATOM 25233 N N . ASP A 1 97 ? 37.859 23.582 41.412 1.00 0.00 91 ASP A N 17
ATOM 25234 C CA . ASP A 1 97 ? 38.425 24.927 41.251 1.00 0.00 91 ASP A CA 17
ATOM 25235 C C . ASP A 1 97 ? 39.099 25.457 42.535 1.00 0.00 91 ASP A C 17
ATOM 25236 O O . ASP A 1 97 ? 39.694 26.532 42.509 1.00 0.00 91 ASP A O 17
ATOM 25245 N N . ALA A 1 98 ? 39.023 24.689 43.629 1.00 0.00 92 ALA A N 17
ATOM 25246 C CA . ALA A 1 98 ? 39.499 24.983 44.985 1.00 0.00 92 ALA A CA 17
ATOM 25247 C C . ALA A 1 98 ? 38.886 26.232 45.664 1.00 0.00 92 ALA A C 17
ATOM 25248 O O . ALA A 1 98 ? 38.899 27.339 45.118 1.00 0.00 92 ALA A O 17
ATOM 25255 N N . SER A 1 99 ? 38.400 26.073 46.900 1.00 0.00 93 SER A N 17
ATOM 25256 C CA . SER A 1 99 ? 37.760 27.138 47.692 1.00 0.00 93 SER A CA 17
ATOM 25257 C C . SER A 1 99 ? 38.376 27.321 49.077 1.00 0.00 93 SER A C 17
ATOM 25258 O O . SER A 1 99 ? 38.681 26.355 49.774 1.00 0.00 93 SER A O 17
ATOM 25266 N N . GLU A 1 100 ? 38.458 28.580 49.500 1.00 0.00 94 GLU A N 17
ATOM 25267 C CA . GLU A 1 100 ? 38.956 29.016 50.806 1.00 0.00 94 GLU A CA 17
ATOM 25268 C C . GLU A 1 100 ? 37.841 29.657 51.651 1.00 0.00 94 GLU A C 17
ATOM 25269 O O . GLU A 1 100 ? 37.076 30.496 51.156 1.00 0.00 94 GLU A O 17
ATOM 25281 N N . TYR A 1 101 ? 37.750 29.292 52.930 1.00 0.00 95 TYR A N 17
ATOM 25282 C CA . TYR A 1 101 ? 36.801 29.885 53.880 1.00 0.00 95 TYR A CA 17
ATOM 25283 C C . TYR A 1 101 ? 37.367 29.917 55.307 1.00 0.00 95 TYR A C 17
ATOM 25284 O O . TYR A 1 101 ? 38.082 28.994 55.708 1.00 0.00 95 TYR A O 17
ATOM 25302 N N . GLU A 1 102 ? 37.018 30.957 56.071 1.00 0.00 96 GLU A N 17
ATOM 25303 C CA . GLU A 1 102 ? 37.657 31.377 57.332 1.00 0.00 96 GLU A CA 17
ATOM 25304 C C . GLU A 1 102 ? 39.131 31.792 57.163 1.00 0.00 96 GLU A C 17
ATOM 25305 O O . GLU A 1 102 ? 39.790 31.438 56.181 1.00 0.00 96 GLU A O 17
ATOM 25317 N N . GLU A 1 103 ? 39.642 32.616 58.084 1.00 0.00 97 GLU A N 17
ATOM 25318 C CA . GLU A 1 103 ? 40.888 33.376 57.891 1.00 0.00 97 GLU A CA 17
ATOM 25319 C C . GLU A 1 103 ? 41.698 33.606 59.188 1.00 0.00 97 GLU A C 17
ATOM 25320 O O . GLU A 1 103 ? 42.488 34.549 59.295 1.00 0.00 97 GLU A O 17
ATOM 25332 N N . GLY A 1 104 ? 41.529 32.743 60.191 1.00 0.00 98 GLY A N 17
ATOM 25333 C CA . GLY A 1 104 ? 42.374 32.698 61.386 1.00 0.00 98 GLY A CA 17
ATOM 25334 C C . GLY A 1 104 ? 42.204 33.917 62.285 1.00 0.00 98 GLY A C 17
ATOM 25335 O O . GLY A 1 104 ? 43.198 34.541 62.670 1.00 0.00 98 GLY A O 17
ATOM 25339 N N . VAL A 1 105 ? 40.959 34.299 62.576 1.00 0.00 99 VAL A N 17
ATOM 25340 C CA . VAL A 1 105 ? 40.647 35.510 63.351 1.00 0.00 99 VAL A CA 17
ATOM 25341 C C . VAL A 1 105 ? 41.226 35.448 64.773 1.00 0.00 99 VAL A C 17
ATOM 25342 O O . VAL A 1 105 ? 41.356 34.369 65.357 1.00 0.00 99 VAL A O 17
ATOM 25355 N N . ILE A 1 106 ? 41.613 36.604 65.319 1.00 0.00 100 ILE A N 17
ATOM 25356 C CA . ILE A 1 106 ? 42.248 36.751 66.640 1.00 0.00 100 ILE A CA 17
ATOM 25357 C C . ILE A 1 106 ? 41.732 38.014 67.342 1.00 0.00 100 ILE A C 17
ATOM 25358 O O . ILE A 1 106 ? 41.450 39.014 66.672 1.00 0.00 100 ILE A O 17
ATOM 25374 N N . ARG A 1 107 ? 41.630 37.998 68.678 1.00 0.00 101 ARG A N 17
ATOM 25375 C CA . ARG A 1 107 ? 41.166 39.135 69.501 1.00 0.00 101 ARG A CA 17
ATOM 25376 C C . ARG A 1 107 ? 42.141 39.490 70.620 1.00 0.00 101 ARG A C 17
ATOM 25377 O O . ARG A 1 107 ? 42.704 40.604 70.558 1.00 0.00 101 ARG A O 17
ATOM 25399 N N . GLY A 1 7 ? 56.406 47.738 45.141 1.00 0.00 1 GLY A N 18
ATOM 25400 C CA . GLY A 1 7 ? 54.950 47.662 44.960 1.00 0.00 1 GLY A CA 18
ATOM 25401 C C . GLY A 1 7 ? 54.341 49.037 44.759 1.00 0.00 1 GLY A C 18
ATOM 25402 O O . GLY A 1 7 ? 55.043 49.979 44.381 1.00 0.00 1 GLY A O 18
ATOM 25406 N N . ALA A 1 8 ? 53.030 49.153 44.996 1.00 0.00 2 ALA A N 18
ATOM 25407 C CA . ALA A 1 8 ? 52.214 50.367 44.828 1.00 0.00 2 ALA A CA 18
ATOM 25408 C C . ALA A 1 8 ? 52.309 51.064 43.447 1.00 0.00 2 ALA A C 18
ATOM 25409 O O . ALA A 1 8 ? 52.030 52.264 43.335 1.00 0.00 2 ALA A O 18
ATOM 25416 N N . ALA A 1 9 ? 52.761 50.359 42.404 1.00 0.00 3 ALA A N 18
ATOM 25417 C CA . ALA A 1 9 ? 53.176 50.942 41.129 1.00 0.00 3 ALA A CA 18
ATOM 25418 C C . ALA A 1 9 ? 52.207 50.597 39.987 1.00 0.00 3 ALA A C 18
ATOM 25419 O O . ALA A 1 9 ? 52.045 49.422 39.654 1.00 0.00 3 ALA A O 18
ATOM 25426 N N . ALA A 1 10 ? 51.588 51.611 39.369 1.00 0.00 4 ALA A N 18
ATOM 25427 C CA . ALA A 1 10 ? 50.676 51.430 38.235 1.00 0.00 4 ALA A CA 18
ATOM 25428 C C . ALA A 1 10 ? 50.489 52.698 37.380 1.00 0.00 4 ALA A C 18
ATOM 25429 O O . ALA A 1 10 ? 50.421 53.814 37.907 1.00 0.00 4 ALA A O 18
ATOM 25436 N N . GLY A 1 11 ? 50.324 52.497 36.070 1.00 0.00 5 GLY A N 18
ATOM 25437 C CA . GLY A 1 11 ? 49.935 53.475 35.044 1.00 0.00 5 GLY A CA 18
ATOM 25438 C C . GLY A 1 11 ? 49.581 52.753 33.734 1.00 0.00 5 GLY A C 18
ATOM 25439 O O . GLY A 1 11 ? 49.594 51.521 33.703 1.00 0.00 5 GLY A O 18
ATOM 25443 N N . VAL A 1 12 ? 49.257 53.470 32.650 1.00 0.00 6 VAL A N 18
ATOM 25444 C CA . VAL A 1 12 ? 48.968 52.855 31.341 1.00 0.00 6 VAL A CA 18
ATOM 25445 C C . VAL A 1 12 ? 49.380 53.716 30.139 1.00 0.00 6 VAL A C 18
ATOM 25446 O O . VAL A 1 12 ? 49.019 54.891 30.030 1.00 0.00 6 VAL A O 18
ATOM 25459 N N . SER A 1 13 ? 50.076 53.087 29.188 1.00 0.00 7 SER A N 18
ATOM 25460 C CA . SER A 1 13 ? 50.435 53.621 27.861 1.00 0.00 7 SER A CA 18
ATOM 25461 C C . SER A 1 13 ? 50.144 52.650 26.703 1.00 0.00 7 SER A C 18
ATOM 25462 O O . SER A 1 13 ? 49.971 53.088 25.562 1.00 0.00 7 SER A O 18
ATOM 25470 N N . ALA A 1 14 ? 50.130 51.340 26.982 1.00 0.00 8 ALA A N 18
ATOM 25471 C CA . ALA A 1 14 ? 50.214 50.262 25.999 1.00 0.00 8 ALA A CA 18
ATOM 25472 C C . ALA A 1 14 ? 51.440 50.409 25.063 1.00 0.00 8 ALA A C 18
ATOM 25473 O O . ALA A 1 14 ? 52.481 50.939 25.470 1.00 0.00 8 ALA A O 18
ATOM 25480 N N . ALA A 1 15 ? 51.347 49.910 23.831 1.00 0.00 9 ALA A N 18
ATOM 25481 C CA . ALA A 1 15 ? 52.447 49.711 22.873 1.00 0.00 9 ALA A CA 18
ATOM 25482 C C . ALA A 1 15 ? 53.516 48.684 23.317 1.00 0.00 9 ALA A C 18
ATOM 25483 O O . ALA A 1 15 ? 53.574 48.256 24.478 1.00 0.00 9 ALA A O 18
ATOM 25490 N N . GLY A 1 16 ? 54.353 48.259 22.366 1.00 0.00 10 GLY A N 18
ATOM 25491 C CA . GLY A 1 16 ? 55.211 47.075 22.464 1.00 0.00 10 GLY A CA 18
ATOM 25492 C C . GLY A 1 16 ? 54.406 45.786 22.294 1.00 0.00 10 GLY A C 18
ATOM 25493 O O . GLY A 1 16 ? 53.571 45.453 23.143 1.00 0.00 10 GLY A O 18
ATOM 25497 N N . ILE A 1 17 ? 54.639 45.060 21.198 1.00 0.00 11 ILE A N 18
ATOM 25498 C CA . ILE A 1 17 ? 53.963 43.788 20.921 1.00 0.00 11 ILE A CA 18
ATOM 25499 C C . ILE A 1 17 ? 54.416 42.692 21.896 1.00 0.00 11 ILE A C 18
ATOM 25500 O O . ILE A 1 17 ? 55.607 42.450 22.079 1.00 0.00 11 ILE A O 18
ATOM 25516 N N . GLU A 1 18 ? 53.448 42.010 22.503 1.00 0.00 12 GLU A N 18
ATOM 25517 C CA . GLU A 1 18 ? 53.627 40.792 23.296 1.00 0.00 12 GLU A CA 18
ATOM 25518 C C . GLU A 1 18 ? 52.545 39.763 22.917 1.00 0.00 12 GLU A C 18
ATOM 25519 O O . GLU A 1 18 ? 51.418 40.166 22.587 1.00 0.00 12 GLU A O 18
ATOM 25531 N N . PRO A 1 19 ? 52.828 38.449 23.025 1.00 0.00 13 PRO A N 18
ATOM 25532 C CA . PRO A 1 19 ? 51.832 37.400 22.821 1.00 0.00 13 PRO A CA 18
ATOM 25533 C C . PRO A 1 19 ? 50.686 37.483 23.842 1.00 0.00 13 PRO A C 18
ATOM 25534 O O . PRO A 1 19 ? 50.844 38.005 24.946 1.00 0.00 13 PRO A O 18
ATOM 25545 N N . ASP A 1 20 ? 49.528 36.926 23.486 1.00 0.00 14 ASP A N 18
ATOM 25546 C CA . ASP A 1 20 ? 48.260 37.040 24.235 1.00 0.00 14 ASP A CA 18
ATOM 25547 C C . ASP A 1 20 ? 48.349 36.496 25.674 1.00 0.00 14 ASP A C 18
ATOM 25548 O O . ASP A 1 20 ? 47.636 36.949 26.576 1.00 0.00 14 ASP A O 18
ATOM 25557 N N . LEU A 1 21 ? 49.293 35.571 25.889 1.00 0.00 15 LEU A N 18
ATOM 25558 C CA . LEU A 1 21 ? 49.710 35.054 27.189 1.00 0.00 15 LEU A CA 18
ATOM 25559 C C . LEU A 1 21 ? 49.936 36.183 28.202 1.00 0.00 15 LEU A C 18
ATOM 25560 O O . LEU A 1 21 ? 49.438 36.097 29.320 1.00 0.00 15 LEU A O 18
ATOM 25576 N N . THR A 1 22 ? 50.645 37.256 27.834 1.00 0.00 16 THR A N 18
ATOM 25577 C CA . THR A 1 22 ? 50.991 38.318 28.791 1.00 0.00 16 THR A CA 18
ATOM 25578 C C . THR A 1 22 ? 49.801 39.202 29.146 1.00 0.00 16 THR A C 18
ATOM 25579 O O . THR A 1 22 ? 49.724 39.667 30.283 1.00 0.00 16 THR A O 18
ATOM 25590 N N . ALA A 1 23 ? 48.866 39.415 28.214 1.00 0.00 17 ALA A N 18
ATOM 25591 C CA . ALA A 1 23 ? 47.635 40.171 28.445 1.00 0.00 17 ALA A CA 18
ATOM 25592 C C . ALA A 1 23 ? 46.699 39.404 29.392 1.00 0.00 17 ALA A C 18
ATOM 25593 O O . ALA A 1 23 ? 46.203 39.952 30.379 1.00 0.00 17 ALA A O 18
ATOM 25600 N N . ILE A 1 24 ? 46.542 38.099 29.154 1.00 0.00 18 ILE A N 18
ATOM 25601 C CA . ILE A 1 24 ? 45.738 37.236 30.027 1.00 0.00 18 ILE A CA 18
ATOM 25602 C C . ILE A 1 24 ? 46.407 37.094 31.403 1.00 0.00 18 ILE A C 18
ATOM 25603 O O . ILE A 1 24 ? 45.752 37.263 32.428 1.00 0.00 18 ILE A O 18
ATOM 25619 N N . TRP A 1 25 ? 47.722 36.859 31.470 1.00 0.00 19 TRP A N 18
ATOM 25620 C CA . TRP A 1 25 ? 48.407 36.695 32.757 1.00 0.00 19 TRP A CA 18
ATOM 25621 C C . TRP A 1 25 ? 48.411 37.996 33.580 1.00 0.00 19 TRP A C 18
ATOM 25622 O O . TRP A 1 25 ? 48.156 37.936 34.783 1.00 0.00 19 TRP A O 18
ATOM 25643 N N . GLN A 1 26 ? 48.606 39.173 32.959 1.00 0.00 20 GLN A N 18
ATOM 25644 C CA . GLN A 1 26 ? 48.527 40.451 33.682 1.00 0.00 20 GLN A CA 18
ATOM 25645 C C . GLN A 1 26 ? 47.094 40.770 34.148 1.00 0.00 20 GLN A C 18
ATOM 25646 O O . GLN A 1 26 ? 46.914 41.209 35.283 1.00 0.00 20 GLN A O 18
ATOM 25660 N N . ALA A 1 27 ? 46.063 40.473 33.343 1.00 0.00 21 ALA A N 18
ATOM 25661 C CA . ALA A 1 27 ? 44.672 40.665 33.758 1.00 0.00 21 ALA A CA 18
ATOM 25662 C C . ALA A 1 27 ? 44.282 39.764 34.951 1.00 0.00 21 ALA A C 18
ATOM 25663 O O . ALA A 1 27 ? 43.646 40.228 35.906 1.00 0.00 21 ALA A O 18
ATOM 25670 N N . LEU A 1 28 ? 44.701 38.494 34.942 1.00 0.00 22 LEU A N 18
ATOM 25671 C CA . LEU A 1 28 ? 44.336 37.500 35.957 1.00 0.00 22 LEU A CA 18
ATOM 25672 C C . LEU A 1 28 ? 45.124 37.676 37.264 1.00 0.00 22 LEU A C 18
ATOM 25673 O O . LEU A 1 28 ? 44.544 37.537 38.340 1.00 0.00 22 LEU A O 18
ATOM 25689 N N . PHE A 1 29 ? 46.405 38.054 37.193 1.00 0.00 23 PHE A N 18
ATOM 25690 C CA . PHE A 1 29 ? 47.203 38.429 38.371 1.00 0.00 23 PHE A CA 18
ATOM 25691 C C . PHE A 1 29 ? 46.973 39.901 38.800 1.00 0.00 23 PHE A C 18
ATOM 25692 O O . PHE A 1 29 ? 47.513 40.351 39.806 1.00 0.00 23 PHE A O 18
ATOM 25709 N N . ALA A 1 30 ? 46.150 40.657 38.065 1.00 0.00 24 ALA A N 18
ATOM 25710 C CA . ALA A 1 30 ? 45.711 42.036 38.330 1.00 0.00 24 ALA A CA 18
ATOM 25711 C C . ALA A 1 30 ? 46.803 43.128 38.427 1.00 0.00 24 ALA A C 18
ATOM 25712 O O . ALA A 1 30 ? 46.472 44.306 38.564 1.00 0.00 24 ALA A O 18
ATOM 25719 N N . LEU A 1 31 ? 48.087 42.785 38.306 1.00 0.00 25 LEU A N 18
ATOM 25720 C CA . LEU A 1 31 ? 49.182 43.747 38.125 1.00 0.00 25 LEU A CA 18
ATOM 25721 C C . LEU A 1 31 ? 49.139 44.426 36.734 1.00 0.00 25 LEU A C 18
ATOM 25722 O O . LEU A 1 31 ? 48.574 43.866 35.789 1.00 0.00 25 LEU A O 18
ATOM 25738 N N . PRO A 1 32 ? 49.728 45.628 36.570 1.00 0.00 26 PRO A N 18
ATOM 25739 C CA . PRO A 1 32 ? 49.619 46.390 35.325 1.00 0.00 26 PRO A CA 18
ATOM 25740 C C . PRO A 1 32 ? 50.400 45.783 34.146 1.00 0.00 26 PRO A C 18
ATOM 25741 O O . PRO A 1 32 ? 50.002 45.971 32.995 1.00 0.00 26 PRO A O 18
ATOM 25752 N N . ALA A 1 33 ? 51.487 45.053 34.411 1.00 0.00 27 ALA A N 18
ATOM 25753 C CA . ALA A 1 33 ? 52.405 44.489 33.417 1.00 0.00 27 ALA A CA 18
ATOM 25754 C C . ALA A 1 33 ? 53.105 43.224 33.951 1.00 0.00 27 ALA A C 18
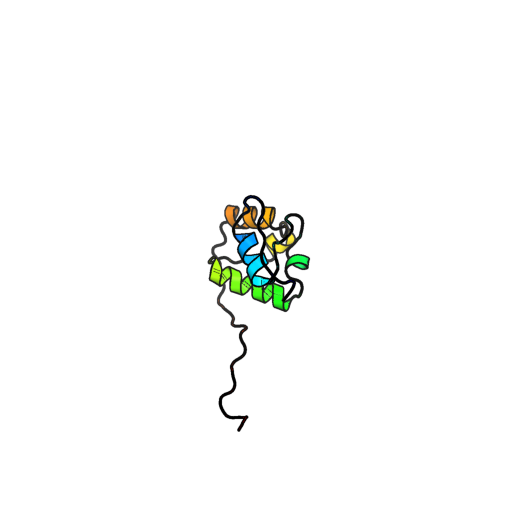ATOM 25755 O O . ALA A 1 33 ? 53.201 43.043 35.166 1.00 0.00 27 ALA A O 18
ATOM 25762 N N . VAL A 1 34 ? 53.640 42.383 33.056 1.00 0.00 28 VAL A N 18
ATOM 25763 C CA . VAL A 1 34 ? 54.463 41.199 33.390 1.00 0.00 28 VAL A CA 18
ATOM 25764 C C . VAL A 1 34 ? 55.749 41.129 32.555 1.00 0.00 28 VAL A C 18
ATOM 25765 O O . VAL A 1 34 ? 55.746 41.482 31.370 1.00 0.00 28 VAL A O 18
ATOM 25778 N N . GLY A 1 35 ? 56.843 40.654 33.157 1.00 0.00 29 GLY A N 18
ATOM 25779 C CA . GLY A 1 35 ? 58.122 40.413 32.476 1.00 0.00 29 GLY A CA 18
ATOM 25780 C C . GLY A 1 35 ? 58.103 39.199 31.532 1.00 0.00 29 GLY A C 18
ATOM 25781 O O . GLY A 1 35 ? 57.596 38.136 31.886 1.00 0.00 29 GLY A O 18
ATOM 25785 N N . ARG A 1 36 ? 58.670 39.336 30.325 1.00 0.00 30 ARG A N 18
ATOM 25786 C CA . ARG A 1 36 ? 58.644 38.304 29.259 1.00 0.00 30 ARG A CA 18
ATOM 25787 C C . ARG A 1 36 ? 59.484 37.060 29.573 1.00 0.00 30 ARG A C 18
ATOM 25788 O O . ARG A 1 36 ? 59.140 35.955 29.145 1.00 0.00 30 ARG A O 18
ATOM 25809 N N . HIS A 1 37 ? 60.586 37.253 30.298 1.00 0.00 31 HIS A N 18
ATOM 25810 C CA . HIS A 1 37 ? 61.633 36.265 30.581 1.00 0.00 31 HIS A CA 18
ATOM 25811 C C . HIS A 1 37 ? 61.920 36.117 32.095 1.00 0.00 31 HIS A C 18
ATOM 25812 O O . HIS A 1 37 ? 62.951 35.567 32.503 1.00 0.00 31 HIS A O 18
ATOM 25826 N N . GLN A 1 38 ? 60.960 36.548 32.920 1.00 0.00 32 GLN A N 18
ATOM 25827 C CA . GLN A 1 38 ? 60.720 36.065 34.281 1.00 0.00 32 GLN A CA 18
ATOM 25828 C C . GLN A 1 38 ? 60.034 34.681 34.224 1.00 0.00 32 GLN A C 18
ATOM 25829 O O . GLN A 1 38 ? 59.204 34.435 33.344 1.00 0.00 32 GLN A O 18
ATOM 25843 N N . ASP A 1 39 ? 60.350 33.771 35.149 1.00 0.00 33 ASP A N 18
ATOM 25844 C CA . ASP A 1 39 ? 59.761 32.420 35.177 1.00 0.00 33 ASP A CA 18
ATOM 25845 C C . ASP A 1 39 ? 58.440 32.346 35.963 1.00 0.00 33 ASP A C 18
ATOM 25846 O O . ASP A 1 39 ? 58.295 32.970 37.014 1.00 0.00 33 ASP A O 18
ATOM 25855 N N . PHE A 1 40 ? 57.485 31.544 35.472 1.00 0.00 34 PHE A N 18
ATOM 25856 C CA . PHE A 1 40 ? 56.128 31.358 36.020 1.00 0.00 34 PHE A CA 18
ATOM 25857 C C . PHE A 1 40 ? 56.089 31.146 37.541 1.00 0.00 34 PHE A C 18
ATOM 25858 O O . PHE A 1 40 ? 55.155 31.605 38.201 1.00 0.00 34 PHE A O 18
ATOM 25875 N N . PHE A 1 41 ? 57.105 30.491 38.105 1.00 0.00 35 PHE A N 18
ATOM 25876 C CA . PHE A 1 41 ? 57.221 30.219 39.536 1.00 0.00 35 PHE A CA 18
ATOM 25877 C C . PHE A 1 41 ? 57.234 31.500 40.403 1.00 0.00 35 PHE A C 18
ATOM 25878 O O . PHE A 1 41 ? 56.843 31.446 41.571 1.00 0.00 35 PHE A O 18
ATOM 25895 N N . ALA A 1 42 ? 57.611 32.654 39.840 1.00 0.00 36 ALA A N 18
ATOM 25896 C CA . ALA A 1 42 ? 57.375 33.991 40.402 1.00 0.00 36 ALA A CA 18
ATOM 25897 C C . ALA A 1 42 ? 56.349 34.816 39.594 1.00 0.00 36 ALA A C 18
ATOM 25898 O O . ALA A 1 42 ? 55.467 35.466 40.166 1.00 0.00 36 ALA A O 18
ATOM 25905 N N . LEU A 1 43 ? 56.474 34.778 38.263 1.00 0.00 37 LEU A N 18
ATOM 25906 C CA . LEU A 1 43 ? 55.771 35.613 37.278 1.00 0.00 37 LEU A CA 18
ATOM 25907 C C . LEU A 1 43 ? 54.261 35.338 37.230 1.00 0.00 37 LEU A C 18
ATOM 25908 O O . LEU A 1 43 ? 53.462 36.239 36.997 1.00 0.00 37 LEU A O 18
ATOM 25924 N N . GLY A 1 44 ? 53.867 34.090 37.496 1.00 0.00 38 GLY A N 18
ATOM 25925 C CA . GLY A 1 44 ? 52.472 33.644 37.509 1.00 0.00 38 GLY A CA 18
ATOM 25926 C C . GLY A 1 44 ? 51.719 33.920 38.815 1.00 0.00 38 GLY A C 18
ATOM 25927 O O . GLY A 1 44 ? 50.562 33.532 38.924 1.00 0.00 38 GLY A O 18
ATOM 25931 N N . GLY A 1 45 ? 52.361 34.537 39.813 1.00 0.00 39 GLY A N 18
ATOM 25932 C CA . GLY A 1 45 ? 51.755 34.940 41.088 1.00 0.00 39 GLY A CA 18
ATOM 25933 C C . GLY A 1 45 ? 51.468 33.809 42.082 1.00 0.00 39 GLY A C 18
ATOM 25934 O O . GLY A 1 45 ? 51.812 33.920 43.260 1.00 0.00 39 GLY A O 18
ATOM 25938 N N . ASP A 1 46 ? 50.843 32.715 41.650 1.00 0.00 40 ASP A N 18
ATOM 25939 C CA . ASP A 1 46 ? 50.502 31.566 42.500 1.00 0.00 40 ASP A CA 18
ATOM 25940 C C . ASP A 1 46 ? 50.272 30.285 41.674 1.00 0.00 40 ASP A C 18
ATOM 25941 O O . ASP A 1 46 ? 49.956 30.365 40.487 1.00 0.00 40 ASP A O 18
ATOM 25950 N N . SER A 1 47 ? 50.307 29.099 42.288 1.00 0.00 41 SER A N 18
ATOM 25951 C CA . SER A 1 47 ? 49.754 27.880 41.670 1.00 0.00 41 SER A CA 18
ATOM 25952 C C . SER A 1 47 ? 48.225 27.911 41.547 1.00 0.00 41 SER A C 18
ATOM 25953 O O . SER A 1 47 ? 47.700 27.397 40.557 1.00 0.00 41 SER A O 18
ATOM 25961 N N . GLN A 1 48 ? 47.529 28.638 42.432 1.00 0.00 42 GLN A N 18
ATOM 25962 C CA . GLN A 1 48 ? 46.125 29.041 42.294 1.00 0.00 42 GLN A CA 18
ATOM 25963 C C . GLN A 1 48 ? 45.875 29.848 41.002 1.00 0.00 42 GLN A C 18
ATOM 25964 O O . GLN A 1 48 ? 44.933 29.580 40.249 1.00 0.00 42 GLN A O 18
ATOM 25978 N N . LEU A 1 49 ? 46.770 30.795 40.701 1.00 0.00 43 LEU A N 18
ATOM 25979 C CA . LEU A 1 49 ? 46.748 31.582 39.468 1.00 0.00 43 LEU A CA 18
ATOM 25980 C C . LEU A 1 49 ? 47.254 30.787 38.257 1.00 0.00 43 LEU A C 18
ATOM 25981 O O . LEU A 1 49 ? 46.810 31.056 37.148 1.00 0.00 43 LEU A O 18
ATOM 25997 N N . GLY A 1 50 ? 48.087 29.761 38.454 1.00 0.00 44 GLY A N 18
ATOM 25998 C CA . GLY A 1 50 ? 48.385 28.736 37.450 1.00 0.00 44 GLY A CA 18
ATOM 25999 C C . GLY A 1 50 ? 47.130 27.992 36.993 1.00 0.00 44 GLY A C 18
ATOM 26000 O O . GLY A 1 50 ? 46.854 27.928 35.796 1.00 0.00 44 GLY A O 18
ATOM 26004 N N . LEU A 1 51 ? 46.317 27.522 37.946 1.00 0.00 45 LEU A N 18
ATOM 26005 C CA . LEU A 1 51 ? 45.002 26.932 37.646 1.00 0.00 45 LEU A CA 18
ATOM 26006 C C . LEU A 1 51 ? 44.083 27.932 36.914 1.00 0.00 45 LEU A C 18
ATOM 26007 O O . LEU A 1 51 ? 43.513 27.589 35.868 1.00 0.00 45 LEU A O 18
ATOM 26023 N N . ARG A 1 52 ? 43.980 29.173 37.423 1.00 0.00 46 ARG A N 18
ATOM 26024 C CA . ARG A 1 52 ? 43.152 30.227 36.805 1.00 0.00 46 ARG A CA 18
ATOM 26025 C C . ARG A 1 52 ? 43.600 30.549 35.381 1.00 0.00 46 ARG A C 18
ATOM 26026 O O . ARG A 1 52 ? 42.774 30.532 34.476 1.00 0.00 46 ARG A O 18
ATOM 26047 N N . MET A 1 53 ? 44.890 30.808 35.156 1.00 0.00 47 MET A N 18
ATOM 26048 C CA . MET A 1 53 ? 45.397 31.144 33.824 1.00 0.00 47 MET A CA 18
ATOM 26049 C C . MET A 1 53 ? 45.251 29.976 32.854 1.00 0.00 47 MET A C 18
ATOM 26050 O O . MET A 1 53 ? 44.865 30.221 31.718 1.00 0.00 47 MET A O 18
ATOM 26064 N N . LEU A 1 54 ? 45.434 28.724 33.294 1.00 0.00 48 LEU A N 18
ATOM 26065 C CA . LEU A 1 54 ? 45.224 27.554 32.443 1.00 0.00 48 LEU A CA 18
ATOM 26066 C C . LEU A 1 54 ? 43.760 27.451 31.986 1.00 0.00 48 LEU A C 18
ATOM 26067 O O . LEU A 1 54 ? 43.512 27.349 30.784 1.00 0.00 48 LEU A O 18
ATOM 26083 N N . ALA A 1 55 ? 42.802 27.532 32.917 1.00 0.00 49 ALA A N 18
ATOM 26084 C CA . ALA A 1 55 ? 41.377 27.437 32.577 1.00 0.00 49 ALA A CA 18
ATOM 26085 C C . ALA A 1 55 ? 40.921 28.590 31.661 1.00 0.00 49 ALA A C 18
ATOM 26086 O O . ALA A 1 55 ? 40.370 28.360 30.583 1.00 0.00 49 ALA A O 18
ATOM 26093 N N . GLN A 1 56 ? 41.204 29.832 32.061 1.00 0.00 50 GLN A N 18
ATOM 26094 C CA . GLN A 1 56 ? 40.766 31.038 31.353 1.00 0.00 50 GLN A CA 18
ATOM 26095 C C . GLN A 1 56 ? 41.414 31.131 29.963 1.00 0.00 50 GLN A C 18
ATOM 26096 O O . GLN A 1 56 ? 40.727 31.375 28.974 1.00 0.00 50 GLN A O 18
ATOM 26110 N N . LEU A 1 57 ? 42.720 30.864 29.845 1.00 0.00 51 LEU A N 18
ATOM 26111 C CA . LEU A 1 57 ? 43.417 30.844 28.557 1.00 0.00 51 LEU A CA 18
ATOM 26112 C C . LEU A 1 57 ? 42.892 29.727 27.647 1.00 0.00 51 LEU A C 18
ATOM 26113 O O . LEU A 1 57 ? 42.711 29.962 26.449 1.00 0.00 51 LEU A O 18
ATOM 26129 N N . ARG A 1 58 ? 42.605 28.529 28.183 1.00 0.00 52 ARG A N 18
ATOM 26130 C CA . ARG A 1 58 ? 42.042 27.450 27.363 1.00 0.00 52 ARG A CA 18
ATOM 26131 C C . ARG A 1 58 ? 40.649 27.810 26.850 1.00 0.00 52 ARG A C 18
ATOM 26132 O O . ARG A 1 58 ? 40.365 27.559 25.681 1.00 0.00 52 ARG A O 18
ATOM 26153 N N . GLU A 1 59 ? 39.816 28.467 27.654 1.00 0.00 53 GLU A N 18
ATOM 26154 C CA . GLU A 1 59 ? 38.489 28.944 27.223 1.00 0.00 53 GLU A CA 18
ATOM 26155 C C . GLU A 1 59 ? 38.511 30.142 26.257 1.00 0.00 53 GLU A C 18
ATOM 26156 O O . GLU A 1 59 ? 37.668 30.212 25.356 1.00 0.00 53 GLU A O 18
ATOM 26168 N N . ARG A 1 60 ? 39.439 31.092 26.415 1.00 0.00 54 ARG A N 18
ATOM 26169 C CA . ARG A 1 60 ? 39.489 32.345 25.628 1.00 0.00 54 ARG A CA 18
ATOM 26170 C C . ARG A 1 60 ? 40.380 32.293 24.391 1.00 0.00 54 ARG A C 18
ATOM 26171 O O . ARG A 1 60 ? 40.210 33.118 23.494 1.00 0.00 54 ARG A O 18
ATOM 26192 N N . HIS A 1 61 ? 41.366 31.398 24.387 1.00 0.00 55 HIS A N 18
ATOM 26193 C CA . HIS A 1 61 ? 42.421 31.345 23.373 1.00 0.00 55 HIS A CA 18
ATOM 26194 C C . HIS A 1 61 ? 42.713 29.925 22.822 1.00 0.00 55 HIS A C 18
ATOM 26195 O O . HIS A 1 61 ? 43.484 29.770 21.867 1.00 0.00 55 HIS A O 18
ATOM 26209 N N . GLY A 1 62 ? 42.089 28.880 23.385 1.00 0.00 56 GLY A N 18
ATOM 26210 C CA . GLY A 1 62 ? 42.068 27.524 22.817 1.00 0.00 56 GLY A CA 18
ATOM 26211 C C . GLY A 1 62 ? 43.390 26.749 22.897 1.00 0.00 56 GLY A C 18
ATOM 26212 O O . GLY A 1 62 ? 43.711 26.008 21.967 1.00 0.00 56 GLY A O 18
ATOM 26216 N N . VAL A 1 63 ? 44.183 26.925 23.961 1.00 0.00 57 VAL A N 18
ATOM 26217 C CA . VAL A 1 63 ? 45.533 26.329 24.112 1.00 0.00 57 VAL A CA 18
ATOM 26218 C C . VAL A 1 63 ? 45.761 25.686 25.481 1.00 0.00 57 VAL A C 18
ATOM 26219 O O . VAL A 1 63 ? 45.079 26.012 26.449 1.00 0.00 57 VAL A O 18
ATOM 26232 N N . ASP A 1 64 ? 46.730 24.769 25.552 1.00 0.00 58 ASP A N 18
ATOM 26233 C CA . ASP A 1 64 ? 47.019 23.940 26.726 1.00 0.00 58 ASP A CA 18
ATOM 26234 C C . ASP A 1 64 ? 48.465 24.107 27.220 1.00 0.00 58 ASP A C 18
ATOM 26235 O O . ASP A 1 64 ? 49.406 23.961 26.437 1.00 0.00 58 ASP A O 18
ATOM 26244 N N . LEU A 1 65 ? 48.639 24.400 28.513 1.00 0.00 59 LEU A N 18
ATOM 26245 C CA . LEU A 1 65 ? 49.911 24.782 29.146 1.00 0.00 59 LEU A CA 18
ATOM 26246 C C . LEU A 1 65 ? 50.324 23.767 30.238 1.00 0.00 59 LEU A C 18
ATOM 26247 O O . LEU A 1 65 ? 50.165 24.037 31.436 1.00 0.00 59 LEU A O 18
ATOM 26263 N N . PRO A 1 66 ? 50.848 22.591 29.848 1.00 0.00 60 PRO A N 18
ATOM 26264 C CA . PRO A 1 66 ? 51.189 21.507 30.767 1.00 0.00 60 PRO A CA 18
ATOM 26265 C C . PRO A 1 66 ? 52.417 21.791 31.641 1.00 0.00 60 PRO A C 18
ATOM 26266 O O . PRO A 1 66 ? 53.333 22.528 31.256 1.00 0.00 60 PRO A O 18
ATOM 26277 N N . LEU A 1 67 ? 52.509 21.077 32.767 1.00 0.00 61 LEU A N 18
ATOM 26278 C CA . LEU A 1 67 ? 53.701 21.029 33.627 1.00 0.00 61 LEU A CA 18
ATOM 26279 C C . LEU A 1 67 ? 54.967 20.575 32.865 1.00 0.00 61 LEU A C 18
ATOM 26280 O O . LEU A 1 67 ? 56.083 20.924 33.257 1.00 0.00 61 LEU A O 18
ATOM 26296 N N . ARG A 1 68 ? 54.789 19.878 31.735 1.00 0.00 62 ARG A N 18
ATOM 26297 C CA . ARG A 1 68 ? 55.819 19.555 30.729 1.00 0.00 62 ARG A CA 18
ATOM 26298 C C . ARG A 1 68 ? 56.362 20.799 30.016 1.00 0.00 62 ARG A C 18
ATOM 26299 O O . ARG A 1 68 ? 57.581 20.977 29.957 1.00 0.00 62 ARG A O 18
ATOM 26320 N N . CYS A 1 69 ? 55.493 21.680 29.507 1.00 0.00 63 CYS A N 18
ATOM 26321 C CA . CYS A 1 69 ? 55.947 22.917 28.860 1.00 0.00 63 CYS A CA 18
ATOM 26322 C C . CYS A 1 69 ? 56.546 23.887 29.893 1.00 0.00 63 CYS A C 18
ATOM 26323 O O . CYS A 1 69 ? 57.547 24.536 29.614 1.00 0.00 63 CYS A O 18
ATOM 26331 N N . LEU A 1 70 ? 56.031 23.879 31.129 1.00 0.00 64 LEU A N 18
ATOM 26332 C CA . LEU A 1 70 ? 56.633 24.581 32.268 1.00 0.00 64 LEU A CA 18
ATOM 26333 C C . LEU A 1 70 ? 58.031 24.046 32.630 1.00 0.00 64 LEU A C 18
ATOM 26334 O O . LEU A 1 70 ? 58.937 24.815 32.951 1.00 0.00 64 LEU A O 18
ATOM 26350 N N . TYR A 1 71 ? 58.226 22.727 32.564 1.00 0.00 65 TYR A N 18
ATOM 26351 C CA . TYR A 1 71 ? 59.527 22.094 32.769 1.00 0.00 65 TYR A CA 18
ATOM 26352 C C . TYR A 1 71 ? 60.533 22.485 31.672 1.00 0.00 65 TYR A C 18
ATOM 26353 O O . TYR A 1 71 ? 61.661 22.857 32.003 1.00 0.00 65 TYR A O 18
ATOM 26371 N N . GLU A 1 72 ? 60.130 22.498 30.397 1.00 0.00 66 GLU A N 18
ATOM 26372 C CA . GLU A 1 72 ? 61.065 22.809 29.291 1.00 0.00 66 GLU A CA 18
ATOM 26373 C C . GLU A 1 72 ? 61.290 24.316 29.062 1.00 0.00 66 GLU A C 18
ATOM 26374 O O . GLU A 1 72 ? 62.379 24.722 28.651 1.00 0.00 66 GLU A O 18
ATOM 26386 N N . ALA A 1 73 ? 60.285 25.149 29.343 1.00 0.00 67 ALA A N 18
ATOM 26387 C CA . ALA A 1 73 ? 60.273 26.586 29.085 1.00 0.00 67 ALA A CA 18
ATOM 26388 C C . ALA A 1 73 ? 59.392 27.332 30.114 1.00 0.00 67 ALA A C 18
ATOM 26389 O O . ALA A 1 73 ? 58.232 27.630 29.833 1.00 0.00 67 ALA A O 18
ATOM 26396 N N . PRO A 1 74 ? 59.908 27.654 31.317 1.00 0.00 68 PRO A N 18
ATOM 26397 C CA . PRO A 1 74 ? 59.108 28.268 32.379 1.00 0.00 68 PRO A CA 18
ATOM 26398 C C . PRO A 1 74 ? 58.857 29.774 32.202 1.00 0.00 68 PRO A C 18
ATOM 26399 O O . PRO A 1 74 ? 58.075 30.358 32.951 1.00 0.00 68 PRO A O 18
ATOM 26410 N N . THR A 1 75 ? 59.528 30.422 31.251 1.00 0.00 69 THR A N 18
ATOM 26411 C CA . THR A 1 75 ? 59.419 31.851 30.932 1.00 0.00 69 THR A CA 18
ATOM 26412 C C . THR A 1 75 ? 58.272 32.130 29.971 1.00 0.00 69 THR A C 18
ATOM 26413 O O . THR A 1 75 ? 58.180 31.490 28.928 1.00 0.00 69 THR A O 18
ATOM 26424 N N . VAL A 1 76 ? 57.398 33.095 30.285 1.00 0.00 70 VAL A N 18
ATOM 26425 C CA . VAL A 1 76 ? 56.084 33.246 29.616 1.00 0.00 70 VAL A CA 18
ATOM 26426 C C . VAL A 1 76 ? 56.163 33.379 28.086 1.00 0.00 70 VAL A C 18
ATOM 26427 O O . VAL A 1 76 ? 55.349 32.786 27.377 1.00 0.00 70 VAL A O 18
ATOM 26440 N N . ALA A 1 77 ? 57.174 34.068 27.546 1.00 0.00 71 ALA A N 18
ATOM 26441 C CA . ALA A 1 77 ? 57.348 34.175 26.095 1.00 0.00 71 ALA A CA 18
ATOM 26442 C C . ALA A 1 77 ? 57.915 32.894 25.443 1.00 0.00 71 ALA A C 18
ATOM 26443 O O . ALA A 1 77 ? 57.499 32.529 24.343 1.00 0.00 71 ALA A O 18
ATOM 26450 N N . ARG A 1 78 ? 58.801 32.161 26.129 1.00 0.00 72 ARG A N 18
ATOM 26451 C CA . ARG A 1 78 ? 59.418 30.904 25.652 1.00 0.00 72 ARG A CA 18
ATOM 26452 C C . ARG A 1 78 ? 58.453 29.716 25.752 1.00 0.00 72 ARG A C 18
ATOM 26453 O O . ARG A 1 78 ? 58.429 28.832 24.891 1.00 0.00 72 ARG A O 18
ATOM 26474 N N . LEU A 1 79 ? 57.599 29.772 26.772 1.00 0.00 73 LEU A N 18
ATOM 26475 C CA . LEU A 1 79 ? 56.376 28.999 26.935 1.00 0.00 73 LEU A CA 18
ATOM 26476 C C . LEU A 1 79 ? 55.422 29.254 25.761 1.00 0.00 73 LEU A C 18
ATOM 26477 O O . LEU A 1 79 ? 54.997 28.307 25.097 1.00 0.00 73 LEU A O 18
ATOM 26493 N N . ALA A 1 80 ? 55.167 30.525 25.426 1.00 0.00 74 ALA A N 18
ATOM 26494 C CA . ALA A 1 80 ? 54.397 30.849 24.229 1.00 0.00 74 ALA A CA 18
ATOM 26495 C C . ALA A 1 80 ? 55.050 30.277 22.950 1.00 0.00 74 ALA A C 18
ATOM 26496 O O . ALA A 1 80 ? 54.339 29.709 22.127 1.00 0.00 74 ALA A O 18
ATOM 26503 N N . GLU A 1 81 ? 56.385 30.305 22.816 1.00 0.00 75 GLU A N 18
ATOM 26504 C CA . GLU A 1 81 ? 57.074 29.689 21.664 1.00 0.00 75 GLU A CA 18
ATOM 26505 C C . GLU A 1 81 ? 56.841 28.168 21.580 1.00 0.00 75 GLU A C 18
ATOM 26506 O O . GLU A 1 81 ? 56.469 27.675 20.514 1.00 0.00 75 GLU A O 18
ATOM 26518 N N . THR A 1 82 ? 56.976 27.414 22.683 1.00 0.00 76 THR A N 18
ATOM 26519 C CA . THR A 1 82 ? 56.705 25.958 22.646 1.00 0.00 76 THR A CA 18
ATOM 26520 C C . THR A 1 82 ? 55.222 25.647 22.375 1.00 0.00 76 THR A C 18
ATOM 26521 O O . THR A 1 82 ? 54.919 24.668 21.689 1.00 0.00 76 THR A O 18
ATOM 26532 N N . ILE A 1 83 ? 54.273 26.484 22.819 1.00 0.00 77 ILE A N 18
ATOM 26533 C CA . ILE A 1 83 ? 52.837 26.292 22.519 1.00 0.00 77 ILE A CA 18
ATOM 26534 C C . ILE A 1 83 ? 52.457 26.717 21.082 1.00 0.00 77 ILE A C 18
ATOM 26535 O O . ILE A 1 83 ? 51.600 26.087 20.451 1.00 0.00 77 ILE A O 18
ATOM 26551 N N . VAL A 1 84 ? 53.113 27.729 20.507 1.00 0.00 78 VAL A N 18
ATOM 26552 C CA . VAL A 1 84 ? 52.954 28.109 19.089 1.00 0.00 78 VAL A CA 18
ATOM 26553 C C . VAL A 1 84 ? 53.577 27.065 18.151 1.00 0.00 78 VAL A C 18
ATOM 26554 O O . VAL A 1 84 ? 52.963 26.731 17.133 1.00 0.00 78 VAL A O 18
ATOM 26567 N N . ARG A 1 85 ? 54.757 26.515 18.480 1.00 0.00 79 ARG A N 18
ATOM 26568 C CA . ARG A 1 85 ? 55.488 25.553 17.633 1.00 0.00 79 ARG A CA 18
ATOM 26569 C C . ARG A 1 85 ? 55.158 24.079 17.877 1.00 0.00 79 ARG A C 18
ATOM 26570 O O . ARG A 1 85 ? 54.791 23.388 16.926 1.00 0.00 79 ARG A O 18
ATOM 26591 N N . LEU A 1 86 ? 55.322 23.571 19.102 1.00 0.00 80 LEU A N 18
ATOM 26592 C CA . LEU A 1 86 ? 55.361 22.125 19.394 1.00 0.00 80 LEU A CA 18
ATOM 26593 C C . LEU A 1 86 ? 54.049 21.522 19.919 1.00 0.00 80 LEU A C 18
ATOM 26594 O O . LEU A 1 86 ? 53.974 20.300 20.066 1.00 0.00 80 LEU A O 18
ATOM 26610 N N . ALA A 1 87 ? 53.010 22.314 20.201 1.00 0.00 81 ALA A N 18
ATOM 26611 C CA . ALA A 1 87 ? 51.739 21.808 20.737 1.00 0.00 81 ALA A CA 18
ATOM 26612 C C . ALA A 1 87 ? 50.835 21.145 19.669 1.00 0.00 81 ALA A C 18
ATOM 26613 O O . ALA A 1 87 ? 49.627 21.384 19.600 1.00 0.00 81 ALA A O 18
ATOM 26620 N N . ALA A 1 88 ? 51.400 20.253 18.856 1.00 0.00 82 ALA A N 18
ATOM 26621 C CA . ALA A 1 88 ? 50.643 19.236 18.134 1.00 0.00 82 ALA A CA 18
ATOM 26622 C C . ALA A 1 88 ? 50.102 18.173 19.122 1.00 0.00 82 ALA A C 18
ATOM 26623 O O . ALA A 1 88 ? 50.769 17.880 20.128 1.00 0.00 82 ALA A O 18
ATOM 26630 N N . PRO A 1 89 ? 48.927 17.563 18.876 1.00 0.00 83 PRO A N 18
ATOM 26631 C CA . PRO A 1 89 ? 48.543 16.341 19.569 1.00 0.00 83 PRO A CA 18
ATOM 26632 C C . PRO A 1 89 ? 49.546 15.229 19.233 1.00 0.00 83 PRO A C 18
ATOM 26633 O O . PRO A 1 89 ? 50.075 15.175 18.121 1.00 0.00 83 PRO A O 18
ATOM 26644 N N . ALA A 1 90 ? 49.837 14.390 20.225 1.00 0.00 84 ALA A N 18
ATOM 26645 C CA . ALA A 1 90 ? 50.950 13.440 20.258 1.00 0.00 84 ALA A CA 18
ATOM 26646 C C . ALA A 1 90 ? 50.943 12.485 19.039 1.00 0.00 84 ALA A C 18
ATOM 26647 O O . ALA A 1 90 ? 50.063 11.617 18.976 1.00 0.00 84 ALA A O 18
ATOM 26654 N N . PRO A 1 91 ? 51.866 12.612 18.064 1.00 0.00 85 PRO A N 18
ATOM 26655 C CA . PRO A 1 91 ? 51.777 11.881 16.798 1.00 0.00 85 PRO A CA 18
ATOM 26656 C C . PRO A 1 91 ? 52.114 10.392 16.924 1.00 0.00 85 PRO A C 18
ATOM 26657 O O . PRO A 1 91 ? 52.904 9.993 17.784 1.00 0.00 85 PRO A O 18
ATOM 26668 N N . SER A 1 92 ? 51.552 9.595 16.011 1.00 0.00 86 SER A N 18
ATOM 26669 C CA . SER A 1 92 ? 51.580 8.125 15.977 1.00 0.00 86 SER A CA 18
ATOM 26670 C C . SER A 1 92 ? 50.921 7.431 17.179 1.00 0.00 86 SER A C 18
ATOM 26671 O O . SER A 1 92 ? 51.109 7.801 18.339 1.00 0.00 86 SER A O 18
ATOM 26679 N N . GLY A 1 93 ? 50.187 6.354 16.903 1.00 0.00 87 GLY A N 18
ATOM 26680 C CA . GLY A 1 93 ? 49.633 5.439 17.901 1.00 0.00 87 GLY A CA 18
ATOM 26681 C C . GLY A 1 93 ? 50.562 4.262 18.203 1.00 0.00 87 GLY A C 18
ATOM 26682 O O . GLY A 1 93 ? 50.308 3.491 19.130 1.00 0.00 87 GLY A O 18
ATOM 26686 N N . ASP A 1 94 ? 51.648 4.117 17.445 1.00 0.00 88 ASP A N 18
ATOM 26687 C CA . ASP A 1 94 ? 52.709 3.157 17.720 1.00 0.00 88 ASP A CA 18
ATOM 26688 C C . ASP A 1 94 ? 53.625 3.687 18.839 1.00 0.00 88 ASP A C 18
ATOM 26689 O O . ASP A 1 94 ? 53.907 4.891 18.887 1.00 0.00 88 ASP A O 18
ATOM 26698 N N . GLN A 1 95 ? 54.048 2.821 19.769 1.00 0.00 89 GLN A N 18
ATOM 26699 C CA . GLN A 1 95 ? 54.674 3.239 21.034 1.00 0.00 89 GLN A CA 18
ATOM 26700 C C . GLN A 1 95 ? 55.745 2.270 21.577 1.00 0.00 89 GLN A C 18
ATOM 26701 O O . GLN A 1 95 ? 55.652 1.051 21.411 1.00 0.00 89 GLN A O 18
ATOM 26715 N N . ASP A 1 96 ? 56.787 2.820 22.207 1.00 0.00 90 ASP A N 18
ATOM 26716 C CA . ASP A 1 96 ? 58.031 2.113 22.557 1.00 0.00 90 ASP A CA 18
ATOM 26717 C C . ASP A 1 96 ? 58.116 1.615 24.018 1.00 0.00 90 ASP A C 18
ATOM 26718 O O . ASP A 1 96 ? 57.288 1.961 24.867 1.00 0.00 90 ASP A O 18
ATOM 26727 N N . ASP A 1 97 ? 59.153 0.821 24.317 1.00 0.00 91 ASP A N 18
ATOM 26728 C CA . ASP A 1 97 ? 59.517 0.300 25.647 1.00 0.00 91 ASP A CA 18
ATOM 26729 C C . ASP A 1 97 ? 58.504 -0.720 26.202 1.00 0.00 91 ASP A C 18
ATOM 26730 O O . ASP A 1 97 ? 58.414 -0.962 27.412 1.00 0.00 91 ASP A O 18
ATOM 26739 N N . ALA A 1 98 ? 57.738 -1.326 25.290 1.00 0.00 92 ALA A N 18
ATOM 26740 C CA . ALA A 1 98 ? 56.769 -2.378 25.593 1.00 0.00 92 ALA A CA 18
ATOM 26741 C C . ALA A 1 98 ? 57.443 -3.622 26.195 1.00 0.00 92 ALA A C 18
ATOM 26742 O O . ALA A 1 98 ? 58.603 -3.924 25.894 1.00 0.00 92 ALA A O 18
ATOM 26749 N N . SER A 1 99 ? 56.702 -4.352 27.030 1.00 0.00 93 SER A N 18
ATOM 26750 C CA . SER A 1 99 ? 57.191 -5.538 27.745 1.00 0.00 93 SER A CA 18
ATOM 26751 C C . SER A 1 99 ? 56.208 -6.703 27.665 1.00 0.00 93 SER A C 18
ATOM 26752 O O . SER A 1 99 ? 55.021 -6.519 27.383 1.00 0.00 93 SER A O 18
ATOM 26760 N N . GLU A 1 100 ? 56.687 -7.904 27.970 1.00 0.00 94 GLU A N 18
ATOM 26761 C CA . GLU A 1 100 ? 55.864 -9.076 28.291 1.00 0.00 94 GLU A CA 18
ATOM 26762 C C . GLU A 1 100 ? 55.849 -9.359 29.801 1.00 0.00 94 GLU A C 18
ATOM 26763 O O . GLU A 1 100 ? 56.816 -9.079 30.519 1.00 0.00 94 GLU A O 18
ATOM 26775 N N . TYR A 1 101 ? 54.749 -9.928 30.292 1.00 0.00 95 TYR A N 18
ATOM 26776 C CA . TYR A 1 101 ? 54.593 -10.404 31.671 1.00 0.00 95 TYR A CA 18
ATOM 26777 C C . TYR A 1 101 ? 55.233 -11.797 31.854 1.00 0.00 95 TYR A C 18
ATOM 26778 O O . TYR A 1 101 ? 55.693 -12.406 30.881 1.00 0.00 95 TYR A O 18
ATOM 26796 N N . GLU A 1 102 ? 55.317 -12.308 33.086 1.00 0.00 96 GLU A N 18
ATOM 26797 C CA . GLU A 1 102 ? 56.038 -13.560 33.387 1.00 0.00 96 GLU A CA 18
ATOM 26798 C C . GLU A 1 102 ? 55.485 -14.781 32.613 1.00 0.00 96 GLU A C 18
ATOM 26799 O O . GLU A 1 102 ? 54.290 -15.086 32.680 1.00 0.00 96 GLU A O 18
ATOM 26811 N N . GLU A 1 103 ? 56.357 -15.493 31.893 1.00 0.00 97 GLU A N 18
ATOM 26812 C CA . GLU A 1 103 ? 56.015 -16.622 31.008 1.00 0.00 97 GLU A CA 18
ATOM 26813 C C . GLU A 1 103 ? 56.337 -17.984 31.642 1.00 0.00 97 GLU A C 18
ATOM 26814 O O . GLU A 1 103 ? 55.578 -18.947 31.494 1.00 0.00 97 GLU A O 18
ATOM 26826 N N . GLY A 1 104 ? 57.471 -18.071 32.343 1.00 0.00 98 GLY A N 18
ATOM 26827 C CA . GLY A 1 104 ? 58.034 -19.311 32.890 1.00 0.00 98 GLY A CA 18
ATOM 26828 C C . GLY A 1 104 ? 57.514 -19.699 34.277 1.00 0.00 98 GLY A C 18
ATOM 26829 O O . GLY A 1 104 ? 58.148 -20.512 34.953 1.00 0.00 98 GLY A O 18
ATOM 26833 N N . VAL A 1 105 ? 56.401 -19.109 34.723 1.00 0.00 99 VAL A N 18
ATOM 26834 C CA . VAL A 1 105 ? 55.855 -19.203 36.090 1.00 0.00 99 VAL A CA 18
ATOM 26835 C C . VAL A 1 105 ? 55.686 -20.639 36.615 1.00 0.00 99 VAL A C 18
ATOM 26836 O O . VAL A 1 105 ? 55.388 -21.569 35.862 1.00 0.00 99 VAL A O 18
ATOM 26849 N N . ILE A 1 106 ? 55.901 -20.791 37.925 1.00 0.00 100 ILE A N 18
ATOM 26850 C CA . ILE A 1 106 ? 55.861 -22.035 38.708 1.00 0.00 100 ILE A CA 18
ATOM 26851 C C . ILE A 1 106 ? 54.871 -21.902 39.879 1.00 0.00 100 ILE A C 18
ATOM 26852 O O . ILE A 1 106 ? 54.716 -20.813 40.450 1.00 0.00 100 ILE A O 18
ATOM 26868 N N . ARG A 1 107 ? 54.198 -23.004 40.228 1.00 0.00 101 ARG A N 18
ATOM 26869 C CA . ARG A 1 107 ? 53.009 -23.059 41.096 1.00 0.00 101 ARG A CA 18
ATOM 26870 C C . ARG A 1 107 ? 51.927 -22.073 40.657 1.00 0.00 101 ARG A C 18
ATOM 26871 O O . ARG A 1 107 ? 51.278 -22.373 39.624 1.00 0.00 101 ARG A O 18
ATOM 26893 N N . GLY A 1 7 ? 50.622 55.673 47.550 1.00 0.00 1 GLY A N 19
ATOM 26894 C CA . GLY A 1 7 ? 51.676 55.604 46.523 1.00 0.00 1 GLY A CA 19
ATOM 26895 C C . GLY A 1 7 ? 51.390 56.519 45.341 1.00 0.00 1 GLY A C 19
ATOM 26896 O O . GLY A 1 7 ? 50.274 57.025 45.193 1.00 0.00 1 GLY A O 19
ATOM 26900 N N . ALA A 1 8 ? 52.400 56.736 44.496 1.00 0.00 2 ALA A N 19
ATOM 26901 C CA . ALA A 1 8 ? 52.410 57.647 43.342 1.00 0.00 2 ALA A CA 19
ATOM 26902 C C . ALA A 1 8 ? 52.597 56.947 41.975 1.00 0.00 2 ALA A C 19
ATOM 26903 O O . ALA A 1 8 ? 52.735 57.634 40.960 1.00 0.00 2 ALA A O 19
ATOM 26910 N N . ALA A 1 9 ? 52.601 55.608 41.943 1.00 0.00 3 ALA A N 19
ATOM 26911 C CA . ALA A 1 9 ? 53.008 54.756 40.816 1.00 0.00 3 ALA A CA 19
ATOM 26912 C C . ALA A 1 9 ? 54.496 54.886 40.430 1.00 0.00 3 ALA A C 19
ATOM 26913 O O . ALA A 1 9 ? 55.166 55.868 40.762 1.00 0.00 3 ALA A O 19
ATOM 26920 N N . ALA A 1 10 ? 55.032 53.888 39.721 1.00 0.00 4 ALA A N 19
ATOM 26921 C CA . ALA A 1 10 ? 56.406 53.916 39.219 1.00 0.00 4 ALA A CA 19
ATOM 26922 C C . ALA A 1 10 ? 56.556 54.864 38.014 1.00 0.00 4 ALA A C 19
ATOM 26923 O O . ALA A 1 10 ? 55.629 55.021 37.208 1.00 0.00 4 ALA A O 19
ATOM 26930 N N . GLY A 1 11 ? 57.741 55.466 37.866 1.00 0.00 5 GLY A N 19
ATOM 26931 C CA . GLY A 1 11 ? 58.011 56.479 36.841 1.00 0.00 5 GLY A CA 19
ATOM 26932 C C . GLY A 1 11 ? 57.869 55.960 35.406 1.00 0.00 5 GLY A C 19
ATOM 26933 O O . GLY A 1 11 ? 57.250 56.630 34.573 1.00 0.00 5 GLY A O 19
ATOM 26937 N N . VAL A 1 12 ? 58.387 54.760 35.124 1.00 0.00 6 VAL A N 19
ATOM 26938 C CA . VAL A 1 12 ? 58.503 54.195 33.771 1.00 0.00 6 VAL A CA 19
ATOM 26939 C C . VAL A 1 12 ? 57.903 52.793 33.632 1.00 0.00 6 VAL A C 19
ATOM 26940 O O . VAL A 1 12 ? 58.045 51.934 34.507 1.00 0.00 6 VAL A O 19
ATOM 26953 N N . SER A 1 13 ? 57.279 52.553 32.478 1.00 0.00 7 SER A N 19
ATOM 26954 C CA . SER A 1 13 ? 56.862 51.241 31.960 1.00 0.00 7 SER A CA 19
ATOM 26955 C C . SER A 1 13 ? 57.717 50.812 30.757 1.00 0.00 7 SER A C 19
ATOM 26956 O O . SER A 1 13 ? 58.491 51.614 30.226 1.00 0.00 7 SER A O 19
ATOM 26964 N N . ALA A 1 14 ? 57.546 49.582 30.279 1.00 0.00 8 ALA A N 19
ATOM 26965 C CA . ALA A 1 14 ? 58.146 49.093 29.039 1.00 0.00 8 ALA A CA 19
ATOM 26966 C C . ALA A 1 14 ? 57.093 48.424 28.133 1.00 0.00 8 ALA A C 19
ATOM 26967 O O . ALA A 1 14 ? 56.059 47.942 28.609 1.00 0.00 8 ALA A O 19
ATOM 26974 N N . ALA A 1 15 ? 57.348 48.414 26.822 1.00 0.00 9 ALA A N 19
ATOM 26975 C CA . ALA A 1 15 ? 56.480 47.778 25.828 1.00 0.00 9 ALA A CA 19
ATOM 26976 C C . ALA A 1 15 ? 57.253 47.334 24.575 1.00 0.00 9 ALA A C 19
ATOM 26977 O O . ALA A 1 15 ? 58.269 47.932 24.215 1.00 0.00 9 ALA A O 19
ATOM 26984 N N . GLY A 1 16 ? 56.744 46.328 23.863 1.00 0.00 10 GLY A N 19
ATOM 26985 C CA . GLY A 1 16 ? 57.286 45.872 22.575 1.00 0.00 10 GLY A CA 19
ATOM 26986 C C . GLY A 1 16 ? 56.275 45.080 21.743 1.00 0.00 10 GLY A C 19
ATOM 26987 O O . GLY A 1 16 ? 55.065 45.184 21.969 1.00 0.00 10 GLY A O 19
ATOM 26991 N N . ILE A 1 17 ? 56.770 44.270 20.803 1.00 0.00 11 ILE A N 19
ATOM 26992 C CA . ILE A 1 17 ? 56.013 43.162 20.198 1.00 0.00 11 ILE A CA 19
ATOM 26993 C C . ILE A 1 17 ? 56.114 41.946 21.129 1.00 0.00 11 ILE A C 19
ATOM 26994 O O . ILE A 1 17 ? 57.211 41.554 21.528 1.00 0.00 11 ILE A O 19
ATOM 27010 N N . GLU A 1 18 ? 54.979 41.387 21.542 1.00 0.00 12 GLU A N 19
ATOM 27011 C CA . GLU A 1 18 ? 54.928 40.402 22.629 1.00 0.00 12 GLU A CA 19
ATOM 27012 C C . GLU A 1 18 ? 53.767 39.411 22.424 1.00 0.00 12 GLU A C 19
ATOM 27013 O O . GLU A 1 18 ? 52.679 39.848 22.022 1.00 0.00 12 GLU A O 19
ATOM 27025 N N . PRO A 1 19 ? 53.934 38.101 22.698 1.00 0.00 13 PRO A N 19
ATOM 27026 C CA . PRO A 1 19 ? 52.867 37.118 22.519 1.00 0.00 13 PRO A CA 19
ATOM 27027 C C . PRO A 1 19 ? 51.687 37.366 23.463 1.00 0.00 13 PRO A C 19
ATOM 27028 O O . PRO A 1 19 ? 51.849 37.760 24.621 1.00 0.00 13 PRO A O 19
ATOM 27039 N N . ASP A 1 20 ? 50.479 37.121 22.962 1.00 0.00 14 ASP A N 19
ATOM 27040 C CA . ASP A 1 20 ? 49.215 37.551 23.573 1.00 0.00 14 ASP A CA 19
ATOM 27041 C C . ASP A 1 20 ? 48.864 36.767 24.843 1.00 0.00 14 ASP A C 19
ATOM 27042 O O . ASP A 1 20 ? 48.085 37.244 25.667 1.00 0.00 14 ASP A O 19
ATOM 27051 N N . LEU A 1 21 ? 49.523 35.627 25.081 1.00 0.00 15 LEU A N 19
ATOM 27052 C CA . LEU A 1 21 ? 49.506 34.960 26.383 1.00 0.00 15 LEU A CA 19
ATOM 27053 C C . LEU A 1 21 ? 49.932 35.930 27.500 1.00 0.00 15 LEU A C 19
ATOM 27054 O O . LEU A 1 21 ? 49.323 35.915 28.564 1.00 0.00 15 LEU A O 19
ATOM 27070 N N . THR A 1 22 ? 50.893 36.832 27.256 1.00 0.00 16 THR A N 19
ATOM 27071 C CA . THR A 1 22 ? 51.271 37.866 28.241 1.00 0.00 16 THR A CA 19
ATOM 27072 C C . THR A 1 22 ? 50.127 38.843 28.520 1.00 0.00 16 THR A C 19
ATOM 27073 O O . THR A 1 22 ? 49.899 39.204 29.674 1.00 0.00 16 THR A O 19
ATOM 27084 N N . ALA A 1 23 ? 49.372 39.250 27.495 1.00 0.00 17 ALA A N 19
ATOM 27085 C CA . ALA A 1 23 ? 48.226 40.146 27.629 1.00 0.00 17 ALA A CA 19
ATOM 27086 C C . ALA A 1 23 ? 47.095 39.493 28.445 1.00 0.00 17 ALA A C 19
ATOM 27087 O O . ALA A 1 23 ? 46.539 40.124 29.349 1.00 0.00 17 ALA A O 19
ATOM 27094 N N . ILE A 1 24 ? 46.825 38.211 28.189 1.00 0.00 18 ILE A N 19
ATOM 27095 C CA . ILE A 1 24 ? 45.814 37.422 28.905 1.00 0.00 18 ILE A CA 19
ATOM 27096 C C . ILE A 1 24 ? 46.252 37.159 30.356 1.00 0.00 18 ILE A C 19
ATOM 27097 O O . ILE A 1 24 ? 45.453 37.335 31.273 1.00 0.00 18 ILE A O 19
ATOM 27113 N N . TRP A 1 25 ? 47.523 36.810 30.597 1.00 0.00 19 TRP A N 19
ATOM 27114 C CA . TRP A 1 25 ? 48.068 36.617 31.949 1.00 0.00 19 TRP A CA 19
ATOM 27115 C C . TRP A 1 25 ? 47.984 37.905 32.779 1.00 0.00 19 TRP A C 19
ATOM 27116 O O . TRP A 1 25 ? 47.505 37.873 33.911 1.00 0.00 19 TRP A O 19
ATOM 27137 N N . GLN A 1 26 ? 48.397 39.053 32.225 1.00 0.00 20 GLN A N 19
ATOM 27138 C CA . GLN A 1 26 ? 48.345 40.317 32.967 1.00 0.00 20 GLN A CA 19
ATOM 27139 C C . GLN A 1 26 ? 46.906 40.824 33.163 1.00 0.00 20 GLN A C 19
ATOM 27140 O O . GLN A 1 26 ? 46.619 41.374 34.221 1.00 0.00 20 GLN A O 19
ATOM 27154 N N . ALA A 1 27 ? 45.972 40.550 32.241 1.00 0.00 21 ALA A N 19
ATOM 27155 C CA . ALA A 1 27 ? 44.544 40.796 32.481 1.00 0.00 21 ALA A CA 19
ATOM 27156 C C . ALA A 1 27 ? 43.984 39.937 33.635 1.00 0.00 21 ALA A C 19
ATOM 27157 O O . ALA A 1 27 ? 43.346 40.471 34.547 1.00 0.00 21 ALA A O 19
ATOM 27164 N N . LEU A 1 28 ? 44.268 38.628 33.631 1.00 0.00 22 LEU A N 19
ATOM 27165 C CA . LEU A 1 28 ? 43.751 37.649 34.596 1.00 0.00 22 LEU A CA 19
ATOM 27166 C C . LEU A 1 28 ? 44.344 37.811 35.992 1.00 0.00 22 LEU A C 19
ATOM 27167 O O . LEU A 1 28 ? 43.657 37.551 36.978 1.00 0.00 22 LEU A O 19
ATOM 27183 N N . PHE A 1 29 ? 45.597 38.256 36.086 1.00 0.00 23 PHE A N 19
ATOM 27184 C CA . PHE A 1 29 ? 46.275 38.542 37.352 1.00 0.00 23 PHE A CA 19
ATOM 27185 C C . PHE A 1 29 ? 46.215 40.044 37.728 1.00 0.00 23 PHE A C 19
ATOM 27186 O O . PHE A 1 29 ? 46.834 40.471 38.702 1.00 0.00 23 PHE A O 19
ATOM 27203 N N . ALA A 1 30 ? 45.463 40.856 36.969 1.00 0.00 24 ALA A N 19
ATOM 27204 C CA . ALA A 1 30 ? 45.294 42.305 37.144 1.00 0.00 24 ALA A CA 19
ATOM 27205 C C . ALA A 1 30 ? 46.614 43.114 37.192 1.00 0.00 24 ALA A C 19
ATOM 27206 O O . ALA A 1 30 ? 46.711 44.128 37.888 1.00 0.00 24 ALA A O 19
ATOM 27213 N N . LEU A 1 31 ? 47.652 42.674 36.478 1.00 0.00 25 LEU A N 19
ATOM 27214 C CA . LEU A 1 31 ? 48.999 43.251 36.495 1.00 0.00 25 LEU A CA 19
ATOM 27215 C C . LEU A 1 31 ? 49.188 44.350 35.425 1.00 0.00 25 LEU A C 19
ATOM 27216 O O . LEU A 1 31 ? 48.653 44.227 34.320 1.00 0.00 25 LEU A O 19
ATOM 27232 N N . PRO A 1 32 ? 50.012 45.383 35.682 1.00 0.00 26 PRO A N 19
ATOM 27233 C CA . PRO A 1 32 ? 50.447 46.336 34.654 1.00 0.00 26 PRO A CA 19
ATOM 27234 C C . PRO A 1 32 ? 51.506 45.765 33.685 1.00 0.00 26 PRO A C 19
ATOM 27235 O O . PRO A 1 32 ? 51.671 46.307 32.585 1.00 0.00 26 PRO A O 19
ATOM 27246 N N . ALA A 1 33 ? 52.220 44.690 34.050 1.00 0.00 27 ALA A N 19
ATOM 27247 C CA . ALA A 1 33 ? 53.193 44.001 33.188 1.00 0.00 27 ALA A CA 19
ATOM 27248 C C . ALA A 1 33 ? 53.496 42.554 33.637 1.00 0.00 27 ALA A C 19
ATOM 27249 O O . ALA A 1 33 ? 53.364 42.229 34.825 1.00 0.00 27 ALA A O 19
ATOM 27256 N N . VAL A 1 34 ? 53.924 41.685 32.709 1.00 0.00 28 VAL A N 19
ATOM 27257 C CA . VAL A 1 34 ? 54.349 40.303 33.007 1.00 0.00 28 VAL A CA 19
ATOM 27258 C C . VAL A 1 34 ? 55.516 39.817 32.126 1.00 0.00 28 VAL A C 19
ATOM 27259 O O . VAL A 1 34 ? 55.495 39.947 30.899 1.00 0.00 28 VAL A O 19
ATOM 27272 N N . GLY A 1 35 ? 56.521 39.199 32.755 1.00 0.00 29 GLY A N 19
ATOM 27273 C CA . GLY A 1 35 ? 57.695 38.621 32.087 1.00 0.00 29 GLY A CA 19
ATOM 27274 C C . GLY A 1 35 ? 58.808 39.640 31.811 1.00 0.00 29 GLY A C 19
ATOM 27275 O O . GLY A 1 35 ? 58.854 40.694 32.444 1.00 0.00 29 GLY A O 19
ATOM 27279 N N . ARG A 1 36 ? 59.763 39.301 30.931 1.00 0.00 30 ARG A N 19
ATOM 27280 C CA . ARG A 1 36 ? 61.052 40.015 30.711 1.00 0.00 30 ARG A CA 19
ATOM 27281 C C . ARG A 1 36 ? 61.951 40.141 31.960 1.00 0.00 30 ARG A C 19
ATOM 27282 O O . ARG A 1 36 ? 63.063 40.674 31.896 1.00 0.00 30 ARG A O 19
ATOM 27303 N N . HIS A 1 37 ? 61.507 39.583 33.082 1.00 0.00 31 HIS A N 19
ATOM 27304 C CA . HIS A 1 37 ? 62.284 39.075 34.201 1.00 0.00 31 HIS A CA 19
ATOM 27305 C C . HIS A 1 37 ? 61.451 37.982 34.901 1.00 0.00 31 HIS A C 19
ATOM 27306 O O . HIS A 1 37 ? 60.260 37.832 34.613 1.00 0.00 31 HIS A O 19
ATOM 27320 N N . GLN A 1 38 ? 62.064 37.248 35.832 1.00 0.00 32 GLN A N 19
ATOM 27321 C CA . GLN A 1 38 ? 61.468 36.132 36.587 1.00 0.00 32 GLN A CA 19
ATOM 27322 C C . GLN A 1 38 ? 61.035 34.924 35.728 1.00 0.00 32 GLN A C 19
ATOM 27323 O O . GLN A 1 38 ? 61.128 34.928 34.499 1.00 0.00 32 GLN A O 19
ATOM 27337 N N . ASP A 1 39 ? 60.610 33.845 36.392 1.00 0.00 33 ASP A N 19
ATOM 27338 C CA . ASP A 1 39 ? 60.033 32.637 35.792 1.00 0.00 33 ASP A CA 19
ATOM 27339 C C . ASP A 1 39 ? 58.672 32.307 36.443 1.00 0.00 33 ASP A C 19
ATOM 27340 O O . ASP A 1 39 ? 58.499 32.530 37.646 1.00 0.00 33 ASP A O 19
ATOM 27349 N N . PHE A 1 40 ? 57.724 31.729 35.687 1.00 0.00 34 PHE A N 19
ATOM 27350 C CA . PHE A 1 40 ? 56.359 31.354 36.118 1.00 0.00 34 PHE A CA 19
ATOM 27351 C C . PHE A 1 40 ? 56.245 30.859 37.571 1.00 0.00 34 PHE A C 19
ATOM 27352 O O . PHE A 1 40 ? 55.369 31.321 38.301 1.00 0.00 34 PHE A O 19
ATOM 27369 N N . PHE A 1 41 ? 57.117 29.941 38.005 1.00 0.00 35 PHE A N 19
ATOM 27370 C CA . PHE A 1 41 ? 56.981 29.267 39.299 1.00 0.00 35 PHE A CA 19
ATOM 27371 C C . PHE A 1 41 ? 56.985 30.227 40.504 1.00 0.00 35 PHE A C 19
ATOM 27372 O O . PHE A 1 41 ? 56.337 29.920 41.510 1.00 0.00 35 PHE A O 19
ATOM 27389 N N . ALA A 1 42 ? 57.616 31.400 40.388 1.00 0.00 36 ALA A N 19
ATOM 27390 C CA . ALA A 1 42 ? 57.489 32.507 41.343 1.00 0.00 36 ALA A CA 19
ATOM 27391 C C . ALA A 1 42 ? 56.640 33.672 40.801 1.00 0.00 36 ALA A C 19
ATOM 27392 O O . ALA A 1 42 ? 55.833 34.242 41.540 1.00 0.00 36 ALA A O 19
ATOM 27399 N N . LEU A 1 43 ? 56.767 33.989 39.506 1.00 0.00 37 LEU A N 19
ATOM 27400 C CA . LEU A 1 43 ? 56.050 35.067 38.808 1.00 0.00 37 LEU A CA 19
ATOM 27401 C C . LEU A 1 43 ? 54.517 34.947 38.916 1.00 0.00 37 LEU A C 19
ATOM 27402 O O . LEU A 1 43 ? 53.816 35.959 38.958 1.00 0.00 37 LEU A O 19
ATOM 27418 N N . GLY A 1 44 ? 53.999 33.718 38.998 1.00 0.00 38 GLY A N 19
ATOM 27419 C CA . GLY A 1 44 ? 52.576 33.405 39.181 1.00 0.00 38 GLY A CA 19
ATOM 27420 C C . GLY A 1 44 ? 52.087 33.425 40.637 1.00 0.00 38 GLY A C 19
ATOM 27421 O O . GLY A 1 44 ? 50.895 33.269 40.871 1.00 0.00 38 GLY A O 19
ATOM 27425 N N . GLY A 1 45 ? 52.974 33.596 41.624 1.00 0.00 39 GLY A N 19
ATOM 27426 C CA . GLY A 1 45 ? 52.654 33.708 43.055 1.00 0.00 39 GLY A CA 19
ATOM 27427 C C . GLY A 1 45 ? 52.193 32.418 43.758 1.00 0.00 39 GLY A C 19
ATOM 27428 O O . GLY A 1 45 ? 52.656 32.136 44.867 1.00 0.00 39 GLY A O 19
ATOM 27432 N N . ASP A 1 46 ? 51.303 31.635 43.139 1.00 0.00 40 ASP A N 19
ATOM 27433 C CA . ASP A 1 46 ? 50.714 30.401 43.684 1.00 0.00 40 ASP A CA 19
ATOM 27434 C C . ASP A 1 46 ? 50.349 29.393 42.576 1.00 0.00 40 ASP A C 19
ATOM 27435 O O . ASP A 1 46 ? 49.974 29.784 41.468 1.00 0.00 40 ASP A O 19
ATOM 27444 N N . SER A 1 47 ? 50.363 28.091 42.881 1.00 0.00 41 SER A N 19
ATOM 27445 C CA . SER A 1 47 ? 49.798 27.053 42.001 1.00 0.00 41 SER A CA 19
ATOM 27446 C C . SER A 1 47 ? 48.284 27.210 41.802 1.00 0.00 41 SER A C 19
ATOM 27447 O O . SER A 1 47 ? 47.796 26.971 40.698 1.00 0.00 41 SER A O 19
ATOM 27455 N N . GLN A 1 48 ? 47.548 27.700 42.809 1.00 0.00 42 GLN A N 19
ATOM 27456 C CA . GLN A 1 48 ? 46.113 27.998 42.711 1.00 0.00 42 GLN A CA 19
ATOM 27457 C C . GLN A 1 48 ? 45.822 29.040 41.616 1.00 0.00 42 GLN A C 19
ATOM 27458 O O . GLN A 1 48 ? 44.956 28.834 40.756 1.00 0.00 42 GLN A O 19
ATOM 27472 N N . LEU A 1 49 ? 46.604 30.127 41.632 1.00 0.00 43 LEU A N 19
ATOM 27473 C CA . LEU A 1 49 ? 46.566 31.209 40.652 1.00 0.00 43 LEU A CA 19
ATOM 27474 C C . LEU A 1 49 ? 46.979 30.680 39.275 1.00 0.00 43 LEU A C 19
ATOM 27475 O O . LEU A 1 49 ? 46.273 30.918 38.299 1.00 0.00 43 LEU A O 19
ATOM 27491 N N . GLY A 1 50 ? 48.056 29.890 39.205 1.00 0.00 44 GLY A N 19
ATOM 27492 C CA . GLY A 1 50 ? 48.504 29.232 37.976 1.00 0.00 44 GLY A CA 19
ATOM 27493 C C . GLY A 1 50 ? 47.413 28.390 37.307 1.00 0.00 44 GLY A C 19
ATOM 27494 O O . GLY A 1 50 ? 47.160 28.561 36.115 1.00 0.00 44 GLY A O 19
ATOM 27498 N N . LEU A 1 51 ? 46.709 27.538 38.060 1.00 0.00 45 LEU A N 19
ATOM 27499 C CA . LEU A 1 51 ? 45.626 26.702 37.520 1.00 0.00 45 LEU A CA 19
ATOM 27500 C C . LEU A 1 51 ? 44.355 27.504 37.180 1.00 0.00 45 LEU A C 19
ATOM 27501 O O . LEU A 1 51 ? 43.680 27.166 36.200 1.00 0.00 45 LEU A O 19
ATOM 27517 N N . ARG A 1 52 ? 44.040 28.575 37.926 1.00 0.00 46 ARG A N 19
ATOM 27518 C CA . ARG A 1 52 ? 42.962 29.533 37.592 1.00 0.00 46 ARG A CA 19
ATOM 27519 C C . ARG A 1 52 ? 43.251 30.253 36.270 1.00 0.00 46 ARG A C 19
ATOM 27520 O O . ARG A 1 52 ? 42.429 30.259 35.353 1.00 0.00 46 ARG A O 19
ATOM 27541 N N . MET A 1 53 ? 44.461 30.794 36.153 1.00 0.00 47 MET A N 19
ATOM 27542 C CA . MET A 1 53 ? 44.944 31.509 34.973 1.00 0.00 47 MET A CA 19
ATOM 27543 C C . MET A 1 53 ? 45.029 30.590 33.747 1.00 0.00 47 MET A C 19
ATOM 27544 O O . MET A 1 53 ? 44.609 31.000 32.669 1.00 0.00 47 MET A O 19
ATOM 27558 N N . LEU A 1 54 ? 45.477 29.339 33.914 1.00 0.00 48 LEU A N 19
ATOM 27559 C CA . LEU A 1 54 ? 45.447 28.305 32.873 1.00 0.00 48 LEU A CA 19
ATOM 27560 C C . LEU A 1 54 ? 44.019 28.007 32.400 1.00 0.00 48 LEU A C 19
ATOM 27561 O O . LEU A 1 54 ? 43.771 28.049 31.198 1.00 0.00 48 LEU A O 19
ATOM 27577 N N . ALA A 1 55 ? 43.079 27.739 33.314 1.00 0.00 49 ALA A N 19
ATOM 27578 C CA . ALA A 1 55 ? 41.698 27.437 32.934 1.00 0.00 49 ALA A CA 19
ATOM 27579 C C . ALA A 1 55 ? 41.075 28.589 32.125 1.00 0.00 49 ALA A C 19
ATOM 27580 O O . ALA A 1 55 ? 40.573 28.381 31.017 1.00 0.00 49 ALA A O 19
ATOM 27587 N N . GLN A 1 56 ? 41.187 29.824 32.624 1.00 0.00 50 GLN A N 19
ATOM 27588 C CA . GLN A 1 56 ? 40.625 30.980 31.924 1.00 0.00 50 GLN A CA 19
ATOM 27589 C C . GLN A 1 56 ? 41.335 31.265 30.586 1.00 0.00 50 GLN A C 19
ATOM 27590 O O . GLN A 1 56 ? 40.666 31.548 29.596 1.00 0.00 50 GLN A O 19
ATOM 27604 N N . LEU A 1 57 ? 42.660 31.109 30.497 1.00 0.00 51 LEU A N 19
ATOM 27605 C CA . LEU A 1 57 ? 43.406 31.197 29.232 1.00 0.00 51 LEU A CA 19
ATOM 27606 C C . LEU A 1 57 ? 42.952 30.134 28.214 1.00 0.00 51 LEU A C 19
ATOM 27607 O O . LEU A 1 57 ? 42.722 30.454 27.044 1.00 0.00 51 LEU A O 19
ATOM 27623 N N . ARG A 1 58 ? 42.763 28.883 28.649 1.00 0.00 52 ARG A N 19
ATOM 27624 C CA . ARG A 1 58 ? 42.291 27.791 27.788 1.00 0.00 52 ARG A CA 19
ATOM 27625 C C . ARG A 1 58 ? 40.886 28.046 27.257 1.00 0.00 52 ARG A C 19
ATOM 27626 O O . ARG A 1 58 ? 40.599 27.747 26.099 1.00 0.00 52 ARG A O 19
ATOM 27647 N N . GLU A 1 59 ? 40.018 28.629 28.070 1.00 0.00 53 GLU A N 19
ATOM 27648 C CA . GLU A 1 59 ? 38.617 28.898 27.715 1.00 0.00 53 GLU A CA 19
ATOM 27649 C C . GLU A 1 59 ? 38.441 30.169 26.866 1.00 0.00 53 GLU A C 19
ATOM 27650 O O . GLU A 1 59 ? 37.632 30.184 25.934 1.00 0.00 53 GLU A O 19
ATOM 27662 N N . ARG A 1 60 ? 39.256 31.205 27.100 1.00 0.00 54 ARG A N 19
ATOM 27663 C CA . ARG A 1 60 ? 39.294 32.418 26.263 1.00 0.00 54 ARG A CA 19
ATOM 27664 C C . ARG A 1 60 ? 39.954 32.200 24.903 1.00 0.00 54 ARG A C 19
ATOM 27665 O O . ARG A 1 60 ? 39.577 32.883 23.950 1.00 0.00 54 ARG A O 19
ATOM 27686 N N . HIS A 1 61 ? 40.974 31.341 24.834 1.00 0.00 55 HIS A N 19
ATOM 27687 C CA . HIS A 1 61 ? 41.958 31.352 23.740 1.00 0.00 55 HIS A CA 19
ATOM 27688 C C . HIS A 1 61 ? 42.252 29.984 23.090 1.00 0.00 55 HIS A C 19
ATOM 27689 O O . HIS A 1 61 ? 42.996 29.926 22.110 1.00 0.00 55 HIS A O 19
ATOM 27703 N N . GLY A 1 62 ? 41.711 28.875 23.615 1.00 0.00 56 GLY A N 19
ATOM 27704 C CA . GLY A 1 62 ? 42.018 27.515 23.136 1.00 0.00 56 GLY A CA 19
ATOM 27705 C C . GLY A 1 62 ? 43.425 27.024 23.510 1.00 0.00 56 GLY A C 19
ATOM 27706 O O . GLY A 1 62 ? 43.968 26.124 22.862 1.00 0.00 56 GLY A O 19
ATOM 27710 N N . VAL A 1 63 ? 44.033 27.639 24.530 1.00 0.00 57 VAL A N 19
ATOM 27711 C CA . VAL A 1 63 ? 45.455 27.513 24.878 1.00 0.00 57 VAL A CA 19
ATOM 27712 C C . VAL A 1 63 ? 45.627 26.548 26.049 1.00 0.00 57 VAL A C 19
ATOM 27713 O O . VAL A 1 63 ? 45.338 26.877 27.195 1.00 0.00 57 VAL A O 19
ATOM 27726 N N . ASP A 1 64 ? 46.090 25.339 25.745 1.00 0.00 58 ASP A N 19
ATOM 27727 C CA . ASP A 1 64 ? 46.360 24.271 26.710 1.00 0.00 58 ASP A CA 19
ATOM 27728 C C . ASP A 1 64 ? 47.868 24.194 27.005 1.00 0.00 58 ASP A C 19
ATOM 27729 O O . ASP A 1 64 ? 48.673 24.205 26.072 1.00 0.00 58 ASP A O 19
ATOM 27738 N N . LEU A 1 65 ? 48.258 24.108 28.282 1.00 0.00 59 LEU A N 19
ATOM 27739 C CA . LEU A 1 65 ? 49.661 24.022 28.712 1.00 0.00 59 LEU A CA 19
ATOM 27740 C C . LEU A 1 65 ? 49.984 22.622 29.261 1.00 0.00 59 LEU A C 19
ATOM 27741 O O . LEU A 1 65 ? 49.415 22.236 30.287 1.00 0.00 59 LEU A O 19
ATOM 27757 N N . PRO A 1 66 ? 50.936 21.888 28.661 1.00 0.00 60 PRO A N 19
ATOM 27758 C CA . PRO A 1 66 ? 51.598 20.758 29.308 1.00 0.00 60 PRO A CA 19
ATOM 27759 C C . PRO A 1 66 ? 52.557 21.241 30.411 1.00 0.00 60 PRO A C 19
ATOM 27760 O O . PRO A 1 66 ? 53.303 22.210 30.225 1.00 0.00 60 PRO A O 19
ATOM 27771 N N . LEU A 1 67 ? 52.602 20.529 31.540 1.00 0.00 61 LEU A N 19
ATOM 27772 C CA . LEU A 1 67 ? 53.553 20.778 32.633 1.00 0.00 61 LEU A CA 19
ATOM 27773 C C . LEU A 1 67 ? 55.007 20.619 32.154 1.00 0.00 61 LEU A C 19
ATOM 27774 O O . LEU A 1 67 ? 55.885 21.369 32.570 1.00 0.00 61 LEU A O 19
ATOM 27790 N N . ARG A 1 68 ? 55.249 19.722 31.193 1.00 0.00 62 ARG A N 19
ATOM 27791 C CA . ARG A 1 68 ? 56.536 19.542 30.503 1.00 0.00 62 ARG A CA 19
ATOM 27792 C C . ARG A 1 68 ? 56.993 20.809 29.757 1.00 0.00 62 ARG A C 19
ATOM 27793 O O . ARG A 1 68 ? 58.180 21.152 29.774 1.00 0.00 62 ARG A O 19
ATOM 27814 N N . CYS A 1 69 ? 56.048 21.536 29.157 1.00 0.00 63 CYS A N 19
ATOM 27815 C CA . CYS A 1 69 ? 56.308 22.802 28.466 1.00 0.00 63 CYS A CA 19
ATOM 27816 C C . CYS A 1 69 ? 56.506 23.959 29.460 1.00 0.00 63 CYS A C 19
ATOM 27817 O O . CYS A 1 69 ? 57.423 24.759 29.309 1.00 0.00 63 CYS A O 19
ATOM 27825 N N . LEU A 1 70 ? 55.709 23.993 30.534 1.00 0.00 64 LEU A N 19
ATOM 27826 C CA . LEU A 1 70 ? 55.891 24.898 31.680 1.00 0.00 64 LEU A CA 19
ATOM 27827 C C . LEU A 1 70 ? 57.262 24.727 32.355 1.00 0.00 64 LEU A C 19
ATOM 27828 O O . LEU A 1 70 ? 57.864 25.702 32.794 1.00 0.00 64 LEU A O 19
ATOM 27844 N N . TYR A 1 71 ? 57.765 23.493 32.414 1.00 0.00 65 TYR A N 19
ATOM 27845 C CA . TYR A 1 71 ? 59.081 23.166 32.958 1.00 0.00 65 TYR A CA 19
ATOM 27846 C C . TYR A 1 71 ? 60.216 23.552 31.997 1.00 0.00 65 TYR A C 19
ATOM 27847 O O . TYR A 1 71 ? 61.194 24.152 32.450 1.00 0.00 65 TYR A O 19
ATOM 27865 N N . GLU A 1 72 ? 60.087 23.305 30.684 1.00 0.00 66 GLU A N 19
ATOM 27866 C CA . GLU A 1 72 ? 61.145 23.710 29.724 1.00 0.00 66 GLU A CA 19
ATOM 27867 C C . GLU A 1 72 ? 61.176 25.219 29.418 1.00 0.00 66 GLU A C 19
ATOM 27868 O O . GLU A 1 72 ? 62.214 25.745 29.008 1.00 0.00 66 GLU A O 19
ATOM 27880 N N . ALA A 1 73 ? 60.051 25.914 29.602 1.00 0.00 67 ALA A N 19
ATOM 27881 C CA . ALA A 1 73 ? 59.873 27.307 29.207 1.00 0.00 67 ALA A CA 19
ATOM 27882 C C . ALA A 1 73 ? 58.974 28.126 30.165 1.00 0.00 67 ALA A C 19
ATOM 27883 O O . ALA A 1 73 ? 57.917 28.603 29.755 1.00 0.00 67 ALA A O 19
ATOM 27890 N N . PRO A 1 74 ? 59.369 28.352 31.433 1.00 0.00 68 PRO A N 19
ATOM 27891 C CA . PRO A 1 74 ? 58.579 29.160 32.361 1.00 0.00 68 PRO A CA 19
ATOM 27892 C C . PRO A 1 74 ? 58.700 30.686 32.160 1.00 0.00 68 PRO A C 19
ATOM 27893 O O . PRO A 1 74 ? 58.025 31.428 32.876 1.00 0.00 68 PRO A O 19
ATOM 27904 N N . THR A 1 75 ? 59.494 31.201 31.209 1.00 0.00 69 THR A N 19
ATOM 27905 C CA . THR A 1 75 ? 59.365 32.584 30.722 1.00 0.00 69 THR A CA 19
ATOM 27906 C C . THR A 1 75 ? 58.225 32.661 29.706 1.00 0.00 69 THR A C 19
ATOM 27907 O O . THR A 1 75 ? 58.191 31.887 28.758 1.00 0.00 69 THR A O 19
ATOM 27918 N N . VAL A 1 76 ? 57.267 33.578 29.878 1.00 0.00 70 VAL A N 19
ATOM 27919 C CA . VAL A 1 76 ? 55.952 33.528 29.196 1.00 0.00 70 VAL A CA 19
ATOM 27920 C C . VAL A 1 76 ? 56.052 33.626 27.669 1.00 0.00 70 VAL A C 19
ATOM 27921 O O . VAL A 1 76 ? 55.291 32.970 26.958 1.00 0.00 70 VAL A O 19
ATOM 27934 N N . ALA A 1 77 ? 57.023 34.374 27.146 1.00 0.00 71 ALA A N 19
ATOM 27935 C CA . ALA A 1 77 ? 57.306 34.400 25.713 1.00 0.00 71 ALA A CA 19
ATOM 27936 C C . ALA A 1 77 ? 57.858 33.058 25.194 1.00 0.00 71 ALA A C 19
ATOM 27937 O O . ALA A 1 77 ? 57.426 32.587 24.146 1.00 0.00 71 ALA A O 19
ATOM 27944 N N . ARG A 1 78 ? 58.737 32.385 25.950 1.00 0.00 72 ARG A N 19
ATOM 27945 C CA . ARG A 1 78 ? 59.229 31.033 25.618 1.00 0.00 72 ARG A CA 19
ATOM 27946 C C . ARG A 1 78 ? 58.105 30.009 25.752 1.00 0.00 72 ARG A C 19
ATOM 27947 O O . ARG A 1 78 ? 57.997 29.115 24.920 1.00 0.00 72 ARG A O 19
ATOM 27968 N N . LEU A 1 79 ? 57.227 30.167 26.742 1.00 0.00 73 LEU A N 19
ATOM 27969 C CA . LEU A 1 79 ? 56.035 29.341 26.901 1.00 0.00 73 LEU A CA 19
ATOM 27970 C C . LEU A 1 79 ? 55.161 29.431 25.654 1.00 0.00 73 LEU A C 19
ATOM 27971 O O . LEU A 1 79 ? 54.867 28.404 25.046 1.00 0.00 73 LEU A O 19
ATOM 27987 N N . ALA A 1 80 ? 54.817 30.645 25.223 1.00 0.00 74 ALA A N 19
ATOM 27988 C CA . ALA A 1 80 ? 54.094 30.845 23.971 1.00 0.00 74 ALA A CA 19
ATOM 27989 C C . ALA A 1 80 ? 54.824 30.199 22.775 1.00 0.00 74 ALA A C 19
ATOM 27990 O O . ALA A 1 80 ? 54.195 29.490 21.991 1.00 0.00 74 ALA A O 19
ATOM 27997 N N . GLU A 1 81 ? 56.152 30.330 22.689 1.00 0.00 75 GLU A N 19
ATOM 27998 C CA . GLU A 1 81 ? 56.947 29.688 21.631 1.00 0.00 75 GLU A CA 19
ATOM 27999 C C . GLU A 1 81 ? 56.835 28.147 21.650 1.00 0.00 75 GLU A C 19
ATOM 28000 O O . GLU A 1 81 ? 56.699 27.553 20.574 1.00 0.00 75 GLU A O 19
ATOM 28012 N N . THR A 1 82 ? 56.819 27.502 22.830 1.00 0.00 76 THR A N 19
ATOM 28013 C CA . THR A 1 82 ? 56.580 26.046 22.969 1.00 0.00 76 THR A CA 19
ATOM 28014 C C . THR A 1 82 ? 55.173 25.651 22.519 1.00 0.00 76 THR A C 19
ATOM 28015 O O . THR A 1 82 ? 55.024 24.790 21.650 1.00 0.00 76 THR A O 19
ATOM 28026 N N . ILE A 1 83 ? 54.134 26.306 23.049 1.00 0.00 77 ILE A N 19
ATOM 28027 C CA . ILE A 1 83 ? 52.730 25.960 22.785 1.00 0.00 77 ILE A CA 19
ATOM 28028 C C . ILE A 1 83 ? 52.376 26.166 21.304 1.00 0.00 77 ILE A C 19
ATOM 28029 O O . ILE A 1 83 ? 51.597 25.387 20.745 1.00 0.00 77 ILE A O 19
ATOM 28045 N N . VAL A 1 84 ? 52.981 27.166 20.652 1.00 0.00 78 VAL A N 19
ATOM 28046 C CA . VAL A 1 84 ? 52.856 27.405 19.207 1.00 0.00 78 VAL A CA 19
ATOM 28047 C C . VAL A 1 84 ? 53.648 26.381 18.386 1.00 0.00 78 VAL A C 19
ATOM 28048 O O . VAL A 1 84 ? 53.066 25.795 17.470 1.00 0.00 78 VAL A O 19
ATOM 28061 N N . ARG A 1 85 ? 54.921 26.082 18.704 1.00 0.00 79 ARG A N 19
ATOM 28062 C CA . ARG A 1 85 ? 55.718 25.135 17.887 1.00 0.00 79 ARG A CA 19
ATOM 28063 C C . ARG A 1 85 ? 55.193 23.699 17.955 1.00 0.00 79 ARG A C 19
ATOM 28064 O O . ARG A 1 85 ? 55.247 22.985 16.952 1.00 0.00 79 ARG A O 19
ATOM 28085 N N . LEU A 1 86 ? 54.652 23.299 19.109 1.00 0.00 80 LEU A N 19
ATOM 28086 C CA . LEU A 1 86 ? 54.040 21.984 19.355 1.00 0.00 80 LEU A CA 19
ATOM 28087 C C . LEU A 1 86 ? 52.583 21.886 18.854 1.00 0.00 80 LEU A C 19
ATOM 28088 O O . LEU A 1 86 ? 52.026 20.788 18.819 1.00 0.00 80 LEU A O 19
ATOM 28104 N N . ALA A 1 87 ? 52.013 23.019 18.430 1.00 0.00 81 ALA A N 19
ATOM 28105 C CA . ALA A 1 87 ? 50.743 23.215 17.729 1.00 0.00 81 ALA A CA 19
ATOM 28106 C C . ALA A 1 87 ? 49.451 22.686 18.387 1.00 0.00 81 ALA A C 19
ATOM 28107 O O . ALA A 1 87 ? 49.380 21.594 18.961 1.00 0.00 81 ALA A O 19
ATOM 28114 N N . ALA A 1 88 ? 48.384 23.470 18.221 1.00 0.00 82 ALA A N 19
ATOM 28115 C CA . ALA A 1 88 ? 47.027 23.118 18.605 1.00 0.00 82 ALA A CA 19
ATOM 28116 C C . ALA A 1 88 ? 45.973 23.842 17.732 1.00 0.00 82 ALA A C 19
ATOM 28117 O O . ALA A 1 88 ? 46.183 25.000 17.343 1.00 0.00 82 ALA A O 19
ATOM 28124 N N . PRO A 1 89 ? 44.829 23.188 17.453 1.00 0.00 83 PRO A N 19
ATOM 28125 C CA . PRO A 1 89 ? 43.667 23.766 16.778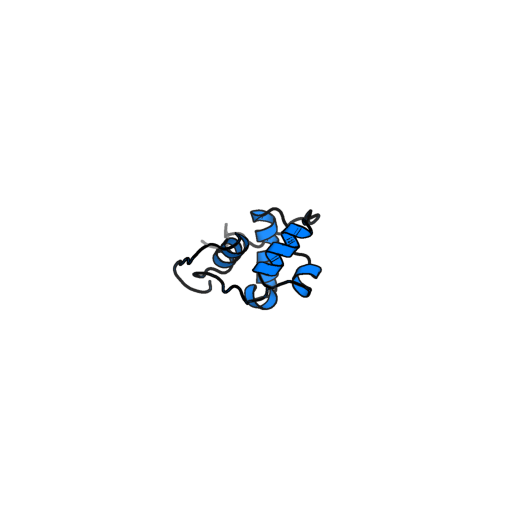 1.00 0.00 83 PRO A CA 19
ATOM 28126 C C . PRO A 1 89 ? 42.849 24.713 17.681 1.00 0.00 83 PRO A C 19
ATOM 28127 O O . PRO A 1 89 ? 43.202 24.983 18.834 1.00 0.00 83 PRO A O 19
ATOM 28138 N N . ALA A 1 90 ? 41.700 25.145 17.152 1.00 0.00 84 ALA A N 19
ATOM 28139 C CA . ALA A 1 90 ? 40.491 25.540 17.880 1.00 0.00 84 ALA A CA 19
ATOM 28140 C C . ALA A 1 90 ? 40.684 26.638 18.955 1.00 0.00 84 ALA A C 19
ATOM 28141 O O . ALA A 1 90 ? 40.837 26.323 20.141 1.00 0.00 84 ALA A O 19
ATOM 28148 N N . PRO A 1 91 ? 40.605 27.932 18.576 1.00 0.00 85 PRO A N 19
ATOM 28149 C CA . PRO A 1 91 ? 40.732 29.082 19.485 1.00 0.00 85 PRO A CA 19
ATOM 28150 C C . PRO A 1 91 ? 39.666 29.216 20.591 1.00 0.00 85 PRO A C 19
ATOM 28151 O O . PRO A 1 91 ? 39.711 30.183 21.355 1.00 0.00 85 PRO A O 19
ATOM 28162 N N . SER A 1 92 ? 38.703 28.292 20.693 1.00 0.00 86 SER A N 19
ATOM 28163 C CA . SER A 1 92 ? 37.570 28.351 21.628 1.00 0.00 86 SER A CA 19
ATOM 28164 C C . SER A 1 92 ? 36.740 29.639 21.463 1.00 0.00 86 SER A C 19
ATOM 28165 O O . SER A 1 92 ? 36.664 30.184 20.353 1.00 0.00 86 SER A O 19
ATOM 28173 N N . GLY A 1 93 ? 36.074 30.104 22.524 1.00 0.00 87 GLY A N 19
ATOM 28174 C CA . GLY A 1 93 ? 35.206 31.286 22.474 1.00 0.00 87 GLY A CA 19
ATOM 28175 C C . GLY A 1 93 ? 34.344 31.508 23.720 1.00 0.00 87 GLY A C 19
ATOM 28176 O O . GLY A 1 93 ? 33.164 31.834 23.585 1.00 0.00 87 GLY A O 19
ATOM 28180 N N . ASP A 1 94 ? 34.875 31.292 24.927 1.00 0.00 88 ASP A N 19
ATOM 28181 C CA . ASP A 1 94 ? 34.110 31.473 26.170 1.00 0.00 88 ASP A CA 19
ATOM 28182 C C . ASP A 1 94 ? 33.969 32.957 26.573 1.00 0.00 88 ASP A C 19
ATOM 28183 O O . ASP A 1 94 ? 34.890 33.756 26.359 1.00 0.00 88 ASP A O 19
ATOM 28192 N N . GLN A 1 95 ? 32.835 33.339 27.175 1.00 0.00 89 GLN A N 19
ATOM 28193 C CA . GLN A 1 95 ? 32.594 34.696 27.688 1.00 0.00 89 GLN A CA 19
ATOM 28194 C C . GLN A 1 95 ? 33.303 34.981 29.020 1.00 0.00 89 GLN A C 19
ATOM 28195 O O . GLN A 1 95 ? 33.567 36.147 29.314 1.00 0.00 89 GLN A O 19
ATOM 28209 N N . ASP A 1 96 ? 33.629 33.937 29.796 1.00 0.00 90 ASP A N 19
ATOM 28210 C CA . ASP A 1 96 ? 34.546 33.956 30.945 1.00 0.00 90 ASP A CA 19
ATOM 28211 C C . ASP A 1 96 ? 34.418 35.214 31.840 1.00 0.00 90 ASP A C 19
ATOM 28212 O O . ASP A 1 96 ? 35.374 35.967 32.042 1.00 0.00 90 ASP A O 19
ATOM 28221 N N . ASP A 1 97 ? 33.196 35.500 32.298 1.00 0.00 91 ASP A N 19
ATOM 28222 C CA . ASP A 1 97 ? 32.789 36.813 32.819 1.00 0.00 91 ASP A CA 19
ATOM 28223 C C . ASP A 1 97 ? 32.998 36.970 34.334 1.00 0.00 91 ASP A C 19
ATOM 28224 O O . ASP A 1 97 ? 33.310 38.070 34.798 1.00 0.00 91 ASP A O 19
ATOM 28233 N N . ALA A 1 98 ? 32.898 35.860 35.072 1.00 0.00 92 ALA A N 19
ATOM 28234 C CA . ALA A 1 98 ? 33.250 35.717 36.490 1.00 0.00 92 ALA A CA 19
ATOM 28235 C C . ALA A 1 98 ? 32.539 36.673 37.478 1.00 0.00 92 ALA A C 19
ATOM 28236 O O . ALA A 1 98 ? 31.622 37.418 37.120 1.00 0.00 92 ALA A O 19
ATOM 28243 N N . SER A 1 99 ? 32.971 36.632 38.743 1.00 0.00 93 SER A N 19
ATOM 28244 C CA . SER A 1 99 ? 32.616 37.578 39.805 1.00 0.00 93 SER A CA 19
ATOM 28245 C C . SER A 1 99 ? 33.743 37.704 40.841 1.00 0.00 93 SER A C 19
ATOM 28246 O O . SER A 1 99 ? 34.504 36.766 41.090 1.00 0.00 93 SER A O 19
ATOM 28254 N N . GLU A 1 100 ? 33.779 38.842 41.532 1.00 0.00 94 GLU A N 19
ATOM 28255 C CA . GLU A 1 100 ? 34.484 39.044 42.809 1.00 0.00 94 GLU A CA 19
ATOM 28256 C C . GLU A 1 100 ? 33.987 38.117 43.944 1.00 0.00 94 GLU A C 19
ATOM 28257 O O . GLU A 1 100 ? 34.618 38.037 45.000 1.00 0.00 94 GLU A O 19
ATOM 28269 N N . TYR A 1 101 ? 32.850 37.436 43.732 1.00 0.00 95 TYR A N 19
ATOM 28270 C CA . TYR A 1 101 ? 32.103 36.535 44.631 1.00 0.00 95 TYR A CA 19
ATOM 28271 C C . TYR A 1 101 ? 31.527 37.194 45.892 1.00 0.00 95 TYR A C 19
ATOM 28272 O O . TYR A 1 101 ? 30.414 36.889 46.314 1.00 0.00 95 TYR A O 19
ATOM 28290 N N . GLU A 1 102 ? 32.233 38.168 46.451 1.00 0.00 96 GLU A N 19
ATOM 28291 C CA . GLU A 1 102 ? 31.871 38.922 47.654 1.00 0.00 96 GLU A CA 19
ATOM 28292 C C . GLU A 1 102 ? 30.602 39.779 47.498 1.00 0.00 96 GLU A C 19
ATOM 28293 O O . GLU A 1 102 ? 29.924 40.082 48.480 1.00 0.00 96 GLU A O 19
ATOM 28305 N N . GLU A 1 103 ? 30.244 40.097 46.256 1.00 0.00 97 GLU A N 19
ATOM 28306 C CA . GLU A 1 103 ? 28.998 40.776 45.868 1.00 0.00 97 GLU A CA 19
ATOM 28307 C C . GLU A 1 103 ? 27.773 39.845 45.898 1.00 0.00 97 GLU A C 19
ATOM 28308 O O . GLU A 1 103 ? 26.643 40.309 46.072 1.00 0.00 97 GLU A O 19
ATOM 28320 N N . GLY A 1 104 ? 27.985 38.533 45.751 1.00 0.00 98 GLY A N 19
ATOM 28321 C CA . GLY A 1 104 ? 26.945 37.499 45.726 1.00 0.00 98 GLY A CA 19
ATOM 28322 C C . GLY A 1 104 ? 26.408 37.093 47.105 1.00 0.00 98 GLY A C 19
ATOM 28323 O O . GLY A 1 104 ? 25.607 36.159 47.205 1.00 0.00 98 GLY A O 19
ATOM 28327 N N . VAL A 1 105 ? 26.830 37.779 48.169 1.00 0.00 99 VAL A N 19
ATOM 28328 C CA . VAL A 1 105 ? 26.406 37.540 49.557 1.00 0.00 99 VAL A CA 19
ATOM 28329 C C . VAL A 1 105 ? 24.924 37.891 49.779 1.00 0.00 99 VAL A C 19
ATOM 28330 O O . VAL A 1 105 ? 24.339 38.684 49.033 1.00 0.00 99 VAL A O 19
ATOM 28343 N N . ILE A 1 106 ? 24.296 37.303 50.798 1.00 0.00 100 ILE A N 19
ATOM 28344 C CA . ILE A 1 106 ? 22.912 37.588 51.223 1.00 0.00 100 ILE A CA 19
ATOM 28345 C C . ILE A 1 106 ? 22.847 37.804 52.744 1.00 0.00 100 ILE A C 19
ATOM 28346 O O . ILE A 1 106 ? 23.798 37.457 53.455 1.00 0.00 100 ILE A O 19
ATOM 28362 N N . ARG A 1 107 ? 21.753 38.371 53.267 1.00 0.00 101 ARG A N 19
ATOM 28363 C CA . ARG A 1 107 ? 21.540 38.610 54.699 1.00 0.00 101 ARG A CA 19
ATOM 28364 C C . ARG A 1 107 ? 20.802 37.456 55.379 1.00 0.00 101 ARG A C 19
ATOM 28365 O O . ARG A 1 107 ? 21.495 36.553 55.908 1.00 0.00 101 ARG A O 19
ATOM 28387 N N . GLY A 1 7 ? 42.535 46.859 41.298 1.00 0.00 1 GLY A N 20
ATOM 28388 C CA . GLY A 1 7 ? 41.815 48.002 40.713 1.00 0.00 1 GLY A CA 20
ATOM 28389 C C . GLY A 1 7 ? 42.704 49.223 40.693 1.00 0.00 1 GLY A C 20
ATOM 28390 O O . GLY A 1 7 ? 42.819 49.900 41.710 1.00 0.00 1 GLY A O 20
ATOM 28394 N N . ALA A 1 8 ? 43.356 49.504 39.562 1.00 0.00 2 ALA A N 20
ATOM 28395 C CA . ALA A 1 8 ? 44.281 50.630 39.402 1.00 0.00 2 ALA A CA 20
ATOM 28396 C C . ALA A 1 8 ? 44.252 51.199 37.964 1.00 0.00 2 ALA A C 20
ATOM 28397 O O . ALA A 1 8 ? 43.486 50.732 37.111 1.00 0.00 2 ALA A O 20
ATOM 28404 N N . ALA A 1 9 ? 45.093 52.203 37.690 1.00 0.00 3 ALA A N 20
ATOM 28405 C CA . ALA A 1 9 ? 45.232 52.873 36.393 1.00 0.00 3 ALA A CA 20
ATOM 28406 C C . ALA A 1 9 ? 45.495 51.887 35.238 1.00 0.00 3 ALA A C 20
ATOM 28407 O O . ALA A 1 9 ? 46.489 51.154 35.251 1.00 0.00 3 ALA A O 20
ATOM 28414 N N . ALA A 1 10 ? 44.581 51.848 34.264 1.00 0.00 4 ALA A N 20
ATOM 28415 C CA . ALA A 1 10 ? 44.407 50.852 33.195 1.00 0.00 4 ALA A CA 20
ATOM 28416 C C . ALA A 1 10 ? 44.206 49.382 33.641 1.00 0.00 4 ALA A C 20
ATOM 28417 O O . ALA A 1 10 ? 43.671 48.571 32.880 1.00 0.00 4 ALA A O 20
ATOM 28424 N N . GLY A 1 11 ? 44.630 49.020 34.856 1.00 0.00 5 GLY A N 20
ATOM 28425 C CA . GLY A 1 11 ? 44.708 47.657 35.388 1.00 0.00 5 GLY A CA 20
ATOM 28426 C C . GLY A 1 11 ? 45.876 46.852 34.809 1.00 0.00 5 GLY A C 20
ATOM 28427 O O . GLY A 1 11 ? 46.556 46.146 35.553 1.00 0.00 5 GLY A O 20
ATOM 28431 N N . VAL A 1 12 ? 46.130 47.023 33.509 1.00 0.00 6 VAL A N 20
ATOM 28432 C CA . VAL A 1 12 ? 47.154 46.379 32.681 1.00 0.00 6 VAL A CA 20
ATOM 28433 C C . VAL A 1 12 ? 47.842 47.403 31.772 1.00 0.00 6 VAL A C 20
ATOM 28434 O O . VAL A 1 12 ? 47.236 48.403 31.389 1.00 0.00 6 VAL A O 20
ATOM 28447 N N . SER A 1 13 ? 49.106 47.168 31.415 1.00 0.00 7 SER A N 20
ATOM 28448 C CA . SER A 1 13 ? 49.866 47.916 30.395 1.00 0.00 7 SER A CA 20
ATOM 28449 C C . SER A 1 13 ? 51.184 47.199 30.099 1.00 0.00 7 SER A C 20
ATOM 28450 O O . SER A 1 13 ? 51.970 46.959 31.015 1.00 0.00 7 SER A O 20
ATOM 28458 N N . ALA A 1 14 ? 51.460 46.899 28.829 1.00 0.00 8 ALA A N 20
ATOM 28459 C CA . ALA A 1 14 ? 52.732 46.339 28.357 1.00 0.00 8 ALA A CA 20
ATOM 28460 C C . ALA A 1 14 ? 53.779 47.404 27.967 1.00 0.00 8 ALA A C 20
ATOM 28461 O O . ALA A 1 14 ? 54.981 47.138 28.059 1.00 0.00 8 ALA A O 20
ATOM 28468 N N . ALA A 1 15 ? 53.343 48.596 27.540 1.00 0.00 9 ALA A N 20
ATOM 28469 C CA . ALA A 1 15 ? 54.174 49.693 27.020 1.00 0.00 9 ALA A CA 20
ATOM 28470 C C . ALA A 1 15 ? 55.160 49.274 25.904 1.00 0.00 9 ALA A C 20
ATOM 28471 O O . ALA A 1 15 ? 56.282 49.789 25.826 1.00 0.00 9 ALA A O 20
ATOM 28478 N N . GLY A 1 16 ? 54.769 48.297 25.082 1.00 0.00 10 GLY A N 20
ATOM 28479 C CA . GLY A 1 16 ? 55.579 47.662 24.041 1.00 0.00 10 GLY A CA 20
ATOM 28480 C C . GLY A 1 16 ? 54.865 46.447 23.434 1.00 0.00 10 GLY A C 20
ATOM 28481 O O . GLY A 1 16 ? 53.813 46.032 23.929 1.00 0.00 10 GLY A O 20
ATOM 28485 N N . ILE A 1 17 ? 55.416 45.873 22.360 1.00 0.00 11 ILE A N 20
ATOM 28486 C CA . ILE A 1 17 ? 54.818 44.721 21.662 1.00 0.00 11 ILE A CA 20
ATOM 28487 C C . ILE A 1 17 ? 55.243 43.389 22.301 1.00 0.00 11 ILE A C 20
ATOM 28488 O O . ILE A 1 17 ? 56.357 42.894 22.100 1.00 0.00 11 ILE A O 20
ATOM 28504 N N . GLU A 1 18 ? 54.339 42.789 23.074 1.00 0.00 12 GLU A N 20
ATOM 28505 C CA . GLU A 1 18 ? 54.558 41.538 23.811 1.00 0.00 12 GLU A CA 20
ATOM 28506 C C . GLU A 1 18 ? 53.671 40.391 23.272 1.00 0.00 12 GLU A C 20
ATOM 28507 O O . GLU A 1 18 ? 52.577 40.660 22.760 1.00 0.00 12 GLU A O 20
ATOM 28519 N N . PRO A 1 19 ? 54.086 39.112 23.409 1.00 0.00 13 PRO A N 20
ATOM 28520 C CA . PRO A 1 19 ? 53.258 37.959 23.042 1.00 0.00 13 PRO A CA 20
ATOM 28521 C C . PRO A 1 19 ? 51.933 37.951 23.814 1.00 0.00 13 PRO A C 20
ATOM 28522 O O . PRO A 1 19 ? 51.921 38.158 25.027 1.00 0.00 13 PRO A O 20
ATOM 28533 N N . ASP A 1 20 ? 50.809 37.694 23.147 1.00 0.00 14 ASP A N 20
ATOM 28534 C CA . ASP A 1 20 ? 49.466 37.954 23.698 1.00 0.00 14 ASP A CA 20
ATOM 28535 C C . ASP A 1 20 ? 49.097 37.067 24.906 1.00 0.00 14 ASP A C 20
ATOM 28536 O O . ASP A 1 20 ? 48.345 37.486 25.792 1.00 0.00 14 ASP A O 20
ATOM 28545 N N . LEU A 1 21 ? 49.727 35.895 25.035 1.00 0.00 15 LEU A N 20
ATOM 28546 C CA . LEU A 1 21 ? 49.686 35.089 26.259 1.00 0.00 15 LEU A CA 20
ATOM 28547 C C . LEU A 1 21 ? 50.090 35.904 27.506 1.00 0.00 15 LEU A C 20
ATOM 28548 O O . LEU A 1 21 ? 49.446 35.790 28.546 1.00 0.00 15 LEU A O 20
ATOM 28564 N N . THR A 1 22 ? 51.088 36.790 27.395 1.00 0.00 16 THR A N 20
ATOM 28565 C CA . THR A 1 22 ? 51.497 37.693 28.491 1.00 0.00 16 THR A CA 20
ATOM 28566 C C . THR A 1 22 ? 50.421 38.731 28.819 1.00 0.00 16 THR A C 20
ATOM 28567 O O . THR A 1 22 ? 50.222 39.052 29.990 1.00 0.00 16 THR A O 20
ATOM 28578 N N . ALA A 1 23 ? 49.671 39.198 27.812 1.00 0.00 17 ALA A N 20
ATOM 28579 C CA . ALA A 1 23 ? 48.550 40.119 27.987 1.00 0.00 17 ALA A CA 20
ATOM 28580 C C . ALA A 1 23 ? 47.431 39.462 28.808 1.00 0.00 17 ALA A C 20
ATOM 28581 O O . ALA A 1 23 ? 46.915 40.055 29.762 1.00 0.00 17 ALA A O 20
ATOM 28588 N N . ILE A 1 24 ? 47.113 38.206 28.472 1.00 0.00 18 ILE A N 20
ATOM 28589 C CA . ILE A 1 24 ? 46.121 37.396 29.197 1.00 0.00 18 ILE A CA 20
ATOM 28590 C C . ILE A 1 24 ? 46.578 37.131 30.642 1.00 0.00 18 ILE A C 20
ATOM 28591 O O . ILE A 1 24 ? 45.786 37.278 31.575 1.00 0.00 18 ILE A O 20
ATOM 28607 N N . TRP A 1 25 ? 47.861 36.808 30.855 1.00 0.00 19 TRP A N 20
ATOM 28608 C CA . TRP A 1 25 ? 48.413 36.609 32.202 1.00 0.00 19 TRP A CA 20
ATOM 28609 C C . TRP A 1 25 ? 48.349 37.893 33.037 1.00 0.00 19 TRP A C 20
ATOM 28610 O O . TRP A 1 25 ? 47.831 37.843 34.153 1.00 0.00 19 TRP A O 20
ATOM 28631 N N . GLN A 1 26 ? 48.802 39.047 32.518 1.00 0.00 20 GLN A N 20
ATOM 28632 C CA . GLN A 1 26 ? 48.739 40.290 33.290 1.00 0.00 20 GLN A CA 20
ATOM 28633 C C . GLN A 1 26 ? 47.290 40.746 33.546 1.00 0.00 20 GLN A C 20
ATOM 28634 O O . GLN A 1 26 ? 47.021 41.348 34.582 1.00 0.00 20 GLN A O 20
ATOM 28648 N N . ALA A 1 27 ? 46.339 40.416 32.660 1.00 0.00 21 ALA A N 20
ATOM 28649 C CA . ALA A 1 27 ? 44.922 40.722 32.861 1.00 0.00 21 ALA A CA 20
ATOM 28650 C C . ALA A 1 27 ? 44.246 39.843 33.931 1.00 0.00 21 ALA A C 20
ATOM 28651 O O . ALA A 1 27 ? 43.478 40.357 34.744 1.00 0.00 21 ALA A O 20
ATOM 28658 N N . LEU A 1 28 ? 44.564 38.545 33.993 1.00 0.00 22 LEU A N 20
ATOM 28659 C CA . LEU A 1 28 ? 44.038 37.629 35.020 1.00 0.00 22 LEU A CA 20
ATOM 28660 C C . LEU A 1 28 ? 44.705 37.821 36.395 1.00 0.00 22 LEU A C 20
ATOM 28661 O O . LEU A 1 28 ? 44.067 37.632 37.433 1.00 0.00 22 LEU A O 20
ATOM 28677 N N . PHE A 1 29 ? 45.966 38.252 36.411 1.00 0.00 23 PHE A N 20
ATOM 28678 C CA . PHE A 1 29 ? 46.698 38.659 37.616 1.00 0.00 23 PHE A CA 20
ATOM 28679 C C . PHE A 1 29 ? 46.514 40.167 37.948 1.00 0.00 23 PHE A C 20
ATOM 28680 O O . PHE A 1 29 ? 47.010 40.657 38.966 1.00 0.00 23 PHE A O 20
ATOM 28697 N N . ALA A 1 30 ? 45.767 40.887 37.100 1.00 0.00 24 ALA A N 20
ATOM 28698 C CA . ALA A 1 30 ? 45.351 42.289 37.209 1.00 0.00 24 ALA A CA 20
ATOM 28699 C C . ALA A 1 30 ? 46.463 43.275 37.628 1.00 0.00 24 ALA A C 20
ATOM 28700 O O . ALA A 1 30 ? 46.269 44.068 38.556 1.00 0.00 24 ALA A O 20
ATOM 28707 N N . LEU A 1 31 ? 47.623 43.217 36.967 1.00 0.00 25 LEU A N 20
ATOM 28708 C CA . LEU A 1 31 ? 48.803 44.069 37.208 1.00 0.00 25 LEU A CA 20
ATOM 28709 C C . LEU A 1 31 ? 49.342 44.707 35.909 1.00 0.00 25 LEU A C 20
ATOM 28710 O O . LEU A 1 31 ? 49.126 44.154 34.831 1.00 0.00 25 LEU A O 20
ATOM 28726 N N . PRO A 1 32 ? 50.113 45.813 35.973 1.00 0.00 26 PRO A N 20
ATOM 28727 C CA . PRO A 1 32 ? 50.814 46.346 34.808 1.00 0.00 26 PRO A CA 20
ATOM 28728 C C . PRO A 1 32 ? 52.021 45.459 34.454 1.00 0.00 26 PRO A C 20
ATOM 28729 O O . PRO A 1 32 ? 53.134 45.678 34.940 1.00 0.00 26 PRO A O 20
ATOM 28740 N N . ALA A 1 33 ? 51.773 44.469 33.597 1.00 0.00 27 ALA A N 20
ATOM 28741 C CA . ALA A 1 33 ? 52.699 43.507 32.991 1.00 0.00 27 ALA A CA 20
ATOM 28742 C C . ALA A 1 33 ? 53.453 42.545 33.934 1.00 0.00 27 ALA A C 20
ATOM 28743 O O . ALA A 1 33 ? 53.804 42.860 35.079 1.00 0.00 27 ALA A O 20
ATOM 28750 N N . VAL A 1 34 ? 53.713 41.340 33.415 1.00 0.00 28 VAL A N 20
ATOM 28751 C CA . VAL A 1 34 ? 54.424 40.263 34.126 1.00 0.00 28 VAL A CA 20
ATOM 28752 C C . VAL A 1 34 ? 55.942 40.376 33.954 1.00 0.00 28 VAL A C 20
ATOM 28753 O O . VAL A 1 34 ? 56.431 40.759 32.890 1.00 0.00 28 VAL A O 20
ATOM 28766 N N . GLY A 1 35 ? 56.698 40.069 35.008 1.00 0.00 29 GLY A N 20
ATOM 28767 C CA . GLY A 1 35 ? 58.149 40.302 35.080 1.00 0.00 29 GLY A CA 20
ATOM 28768 C C . GLY A 1 35 ? 59.007 39.550 34.047 1.00 0.00 29 GLY A C 20
ATOM 28769 O O . GLY A 1 35 ? 58.575 38.580 33.416 1.00 0.00 29 GLY A O 20
ATOM 28773 N N . ARG A 1 36 ? 60.260 39.993 33.894 1.00 0.00 30 ARG A N 20
ATOM 28774 C CA . ARG A 1 36 ? 61.314 39.373 33.066 1.00 0.00 30 ARG A CA 20
ATOM 28775 C C . ARG A 1 36 ? 62.357 38.665 33.936 1.00 0.00 30 ARG A C 20
ATOM 28776 O O . ARG A 1 36 ? 62.572 39.048 35.086 1.00 0.00 30 ARG A O 20
ATOM 28797 N N . HIS A 1 37 ? 63.006 37.625 33.404 1.00 0.00 31 HIS A N 20
ATOM 28798 C CA . HIS A 1 37 ? 63.911 36.738 34.160 1.00 0.00 31 HIS A CA 20
ATOM 28799 C C . HIS A 1 37 ? 63.269 36.179 35.454 1.00 0.00 31 HIS A C 20
ATOM 28800 O O . HIS A 1 37 ? 63.900 36.086 36.512 1.00 0.00 31 HIS A O 20
ATOM 28814 N N . GLN A 1 38 ? 61.981 35.837 35.365 1.00 0.00 32 GLN A N 20
ATOM 28815 C CA . GLN A 1 38 ? 61.179 35.213 36.420 1.00 0.00 32 GLN A CA 20
ATOM 28816 C C . GLN A 1 38 ? 60.315 34.092 35.824 1.00 0.00 32 GLN A C 20
ATOM 28817 O O . GLN A 1 38 ? 59.657 34.290 34.798 1.00 0.00 32 GLN A O 20
ATOM 28831 N N . ASP A 1 39 ? 60.297 32.926 36.468 1.00 0.00 33 ASP A N 20
ATOM 28832 C CA . ASP A 1 39 ? 59.596 31.732 35.986 1.00 0.00 33 ASP A CA 20
ATOM 28833 C C . ASP A 1 39 ? 58.166 31.648 36.552 1.00 0.00 33 ASP A C 20
ATOM 28834 O O . ASP A 1 39 ? 57.876 32.181 37.626 1.00 0.00 33 ASP A O 20
ATOM 28843 N N . PHE A 1 40 ? 57.275 30.929 35.855 1.00 0.00 34 PHE A N 20
ATOM 28844 C CA . PHE A 1 40 ? 55.860 30.710 36.214 1.00 0.00 34 PHE A CA 20
ATOM 28845 C C . PHE A 1 40 ? 55.577 30.507 37.718 1.00 0.00 34 PHE A C 20
ATOM 28846 O O . PHE A 1 40 ? 54.599 31.045 38.239 1.00 0.00 34 PHE A O 20
ATOM 28863 N N . PHE A 1 41 ? 56.453 29.795 38.431 1.00 0.00 35 PHE A N 20
ATOM 28864 C CA . PHE A 1 41 ? 56.332 29.455 39.857 1.00 0.00 35 PHE A CA 20
ATOM 28865 C C . PHE A 1 41 ? 56.411 30.659 40.822 1.00 0.00 35 PHE A C 20
ATOM 28866 O O . PHE A 1 41 ? 55.972 30.563 41.974 1.00 0.00 35 PHE A O 20
ATOM 28883 N N . ALA A 1 42 ? 56.921 31.802 40.354 1.00 0.00 36 ALA A N 20
ATOM 28884 C CA . ALA A 1 42 ? 56.808 33.120 40.991 1.00 0.00 36 ALA A CA 20
ATOM 28885 C C . ALA A 1 42 ? 55.904 34.089 40.205 1.00 0.00 36 ALA A C 20
ATOM 28886 O O . ALA A 1 42 ? 55.178 34.901 40.786 1.00 0.00 36 ALA A O 20
ATOM 28893 N N . LEU A 1 43 ? 55.956 34.011 38.870 1.00 0.00 37 LEU A N 20
ATOM 28894 C CA . LEU A 1 43 ? 55.424 35.019 37.948 1.00 0.00 37 LEU A CA 20
ATOM 28895 C C . LEU A 1 43 ? 53.897 35.193 38.010 1.00 0.00 37 LEU A C 20
ATOM 28896 O O . LEU A 1 43 ? 53.394 36.263 37.675 1.00 0.00 37 LEU A O 20
ATOM 28912 N N . GLY A 1 44 ? 53.177 34.154 38.445 1.00 0.00 38 GLY A N 20
ATOM 28913 C CA . GLY A 1 44 ? 51.711 34.158 38.600 1.00 0.00 38 GLY A CA 20
ATOM 28914 C C . GLY A 1 44 ? 51.208 34.604 39.982 1.00 0.00 38 GLY A C 20
ATOM 28915 O O . GLY A 1 44 ? 50.000 34.699 40.205 1.00 0.00 38 GLY A O 20
ATOM 28919 N N . GLY A 1 45 ? 52.117 34.839 40.932 1.00 0.00 39 GLY A N 20
ATOM 28920 C CA . GLY A 1 45 ? 51.822 35.247 42.307 1.00 0.00 39 GLY A CA 20
ATOM 28921 C C . GLY A 1 45 ? 51.216 34.161 43.212 1.00 0.00 39 GLY A C 20
ATOM 28922 O O . GLY A 1 45 ? 51.486 34.161 44.412 1.00 0.00 39 GLY A O 20
ATOM 28926 N N . ASP A 1 46 ? 50.433 33.223 42.669 1.00 0.00 40 ASP A N 20
ATOM 28927 C CA . ASP A 1 46 ? 49.884 32.074 43.399 1.00 0.00 40 ASP A CA 20
ATOM 28928 C C . ASP A 1 46 ? 49.690 30.861 42.473 1.00 0.00 40 ASP A C 20
ATOM 28929 O O . ASP A 1 46 ? 49.225 31.009 41.341 1.00 0.00 40 ASP A O 20
ATOM 28938 N N . SER A 1 47 ? 49.971 29.647 42.951 1.00 0.00 41 SER A N 20
ATOM 28939 C CA . SER A 1 47 ? 49.699 28.408 42.207 1.00 0.00 41 SER A CA 20
ATOM 28940 C C . SER A 1 47 ? 48.210 28.176 41.935 1.00 0.00 4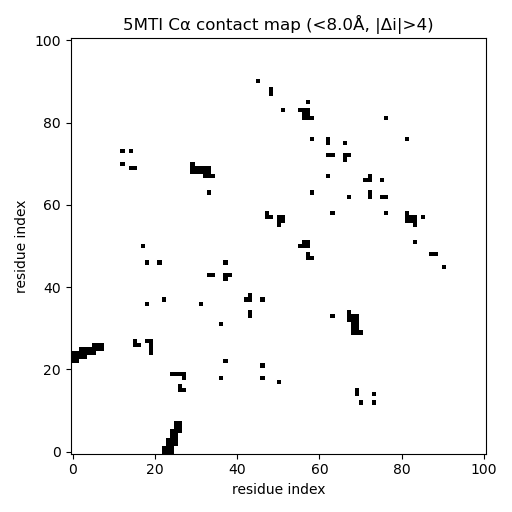1 SER A C 20
ATOM 28941 O O . SER A 1 47 ? 47.872 27.665 40.863 1.00 0.00 41 SER A O 20
ATOM 28949 N N . GLN A 1 48 ? 47.311 28.620 42.824 1.00 0.00 42 GLN A N 20
ATOM 28950 C CA . GLN A 1 48 ? 45.862 28.595 42.578 1.00 0.00 42 GLN A CA 20
ATOM 28951 C C . GLN A 1 48 ? 45.468 29.509 41.412 1.00 0.00 42 GLN A C 20
ATOM 28952 O O . GLN A 1 48 ? 44.609 29.139 40.605 1.00 0.00 42 GLN A O 20
ATOM 28966 N N . LEU A 1 49 ? 46.123 30.671 41.303 1.00 0.00 43 LEU A N 20
ATOM 28967 C CA . LEU A 1 49 ? 45.934 31.612 40.202 1.00 0.00 43 LEU A CA 20
ATOM 28968 C C . LEU A 1 49 ? 46.550 31.055 38.913 1.00 0.00 43 LEU A C 20
ATOM 28969 O O . LEU A 1 49 ? 45.939 31.188 37.863 1.00 0.00 43 LEU A O 20
ATOM 28985 N N . GLY A 1 50 ? 47.676 30.337 38.980 1.00 0.00 44 GLY A N 20
ATOM 28986 C CA . GLY A 1 50 ? 48.235 29.593 37.843 1.00 0.00 44 GLY A CA 20
ATOM 28987 C C . GLY A 1 50 ? 47.279 28.527 37.282 1.00 0.00 44 GLY A C 20
ATOM 28988 O O . GLY A 1 50 ? 46.980 28.537 36.085 1.00 0.00 44 GLY A O 20
ATOM 28992 N N . LEU A 1 51 ? 46.732 27.662 38.150 1.00 0.00 45 LEU A N 20
ATOM 28993 C CA . LEU A 1 51 ? 45.711 26.665 37.771 1.00 0.00 45 LEU A CA 20
ATOM 28994 C C . LEU A 1 51 ? 44.475 27.325 37.137 1.00 0.00 45 LEU A C 20
ATOM 28995 O O . LEU A 1 51 ? 44.021 26.903 36.067 1.00 0.00 45 LEU A O 20
ATOM 29011 N N . ARG A 1 52 ? 43.968 28.389 37.777 1.00 0.00 46 ARG A N 20
ATOM 29012 C CA . ARG A 1 52 ? 42.837 29.194 37.297 1.00 0.00 46 ARG A CA 20
ATOM 29013 C C . ARG A 1 52 ? 43.136 29.888 35.969 1.00 0.00 46 ARG A C 20
ATOM 29014 O O . ARG A 1 52 ? 42.270 29.929 35.106 1.00 0.00 46 ARG A O 20
ATOM 29035 N N . MET A 1 53 ? 44.340 30.426 35.792 1.00 0.00 47 MET A N 20
ATOM 29036 C CA . MET A 1 53 ? 44.780 31.099 34.571 1.00 0.00 47 MET A CA 20
ATOM 29037 C C . MET A 1 53 ? 44.789 30.121 33.402 1.00 0.00 47 MET A C 20
ATOM 29038 O O . MET A 1 53 ? 44.256 30.450 32.344 1.00 0.00 47 MET A O 20
ATOM 29052 N N . LEU A 1 54 ? 45.291 28.900 33.612 1.00 0.00 48 LEU A N 20
ATOM 29053 C CA . LEU A 1 54 ? 45.200 27.853 32.600 1.00 0.00 48 LEU A CA 20
ATOM 29054 C C . LEU A 1 54 ? 43.738 27.472 32.308 1.00 0.00 48 LEU A C 20
ATOM 29055 O O . LEU A 1 54 ? 43.358 27.419 31.142 1.00 0.00 48 LEU A O 20
ATOM 29071 N N . ALA A 1 55 ? 42.889 27.290 33.324 1.00 0.00 49 ALA A N 20
ATOM 29072 C CA . ALA A 1 55 ? 41.465 27.003 33.110 1.00 0.00 49 ALA A CA 20
ATOM 29073 C C . ALA A 1 55 ? 40.735 28.143 32.362 1.00 0.00 49 ALA A C 20
ATOM 29074 O O . ALA A 1 55 ? 39.900 27.892 31.493 1.00 0.00 49 ALA A O 20
ATOM 29081 N N . GLN A 1 56 ? 41.071 29.404 32.640 1.00 0.00 50 GLN A N 20
ATOM 29082 C CA . GLN A 1 56 ? 40.521 30.569 31.944 1.00 0.00 50 GLN A CA 20
ATOM 29083 C C . GLN A 1 56 ? 41.017 30.657 30.497 1.00 0.00 50 GLN A C 20
ATOM 29084 O O . GLN A 1 56 ? 40.197 30.783 29.593 1.00 0.00 50 GLN A O 20
ATOM 29098 N N . LEU A 1 57 ? 42.320 30.514 30.239 1.00 0.00 51 LEU A N 20
ATOM 29099 C CA . LEU A 1 57 ? 42.876 30.456 28.880 1.00 0.00 51 LEU A CA 20
ATOM 29100 C C . LEU A 1 57 ? 42.267 29.294 28.077 1.00 0.00 51 LEU A C 20
ATOM 29101 O O . LEU A 1 57 ? 41.839 29.476 26.937 1.00 0.00 51 LEU A O 20
ATOM 29117 N N . ARG A 1 58 ? 42.156 28.110 28.686 1.00 0.00 52 ARG A N 20
ATOM 29118 C CA . ARG A 1 58 ? 41.563 26.927 28.063 1.00 0.00 52 ARG A CA 20
ATOM 29119 C C . ARG A 1 58 ? 40.112 27.158 27.661 1.00 0.00 52 ARG A C 20
ATOM 29120 O O . ARG A 1 58 ? 39.742 26.871 26.525 1.00 0.00 52 ARG A O 20
ATOM 29141 N N . GLU A 1 59 ? 39.290 27.692 28.558 1.00 0.00 53 GLU A N 20
ATOM 29142 C CA . GLU A 1 59 ? 37.862 27.887 28.291 1.00 0.00 53 GLU A CA 20
ATOM 29143 C C . GLU A 1 59 ? 37.575 29.105 27.395 1.00 0.00 53 GLU A C 20
ATOM 29144 O O . GLU A 1 59 ? 36.634 29.061 26.602 1.00 0.00 53 GLU A O 20
ATOM 29156 N N . ARG A 1 60 ? 38.388 30.169 27.460 1.00 0.00 54 ARG A N 20
ATOM 29157 C CA . ARG A 1 60 ? 38.162 31.440 26.737 1.00 0.00 54 ARG A CA 20
ATOM 29158 C C . ARG A 1 60 ? 38.871 31.525 25.383 1.00 0.00 54 ARG A C 20
ATOM 29159 O O . ARG A 1 60 ? 38.382 32.227 24.496 1.00 0.00 54 ARG A O 20
ATOM 29180 N N . HIS A 1 61 ? 39.992 30.822 25.210 1.00 0.00 55 HIS A N 20
ATOM 29181 C CA . HIS A 1 61 ? 40.851 30.871 24.018 1.00 0.00 55 HIS A CA 20
ATOM 29182 C C . HIS A 1 61 ? 41.079 29.476 23.386 1.00 0.00 55 HIS A C 20
ATOM 29183 O O . HIS A 1 61 ? 41.416 29.392 22.201 1.00 0.00 55 HIS A O 20
ATOM 29197 N N . GLY A 1 62 ? 40.871 28.370 24.111 1.00 0.00 56 GLY A N 20
ATOM 29198 C CA . GLY A 1 62 ? 41.053 27.020 23.556 1.00 0.00 56 GLY A CA 20
ATOM 29199 C C . GLY A 1 62 ? 42.527 26.614 23.457 1.00 0.00 56 GLY A C 20
ATOM 29200 O O . GLY A 1 62 ? 43.016 26.311 22.366 1.00 0.00 56 GLY A O 20
ATOM 29204 N N . VAL A 1 63 ? 43.282 26.715 24.555 1.00 0.00 57 VAL A N 20
ATOM 29205 C CA . VAL A 1 63 ? 44.740 26.482 24.584 1.00 0.00 57 VAL A CA 20
ATOM 29206 C C . VAL A 1 63 ? 45.133 25.766 25.876 1.00 0.00 57 VAL A C 20
ATOM 29207 O O . VAL A 1 63 ? 44.533 26.010 26.920 1.00 0.00 57 VAL A O 20
ATOM 29220 N N . ASP A 1 64 ? 46.144 24.901 25.812 1.00 0.00 58 ASP A N 20
ATOM 29221 C CA . ASP A 1 64 ? 46.741 24.238 26.977 1.00 0.00 58 ASP A CA 20
ATOM 29222 C C . ASP A 1 64 ? 48.128 24.817 27.303 1.00 0.00 58 ASP A C 20
ATOM 29223 O O . ASP A 1 64 ? 48.793 25.387 26.439 1.00 0.00 58 ASP A O 20
ATOM 29232 N N . LEU A 1 65 ? 48.599 24.597 28.532 1.00 0.00 59 LEU A N 20
ATOM 29233 C CA . LEU A 1 65 ? 49.979 24.847 28.953 1.00 0.00 59 LEU A CA 20
ATOM 29234 C C . LEU A 1 65 ? 50.566 23.527 29.487 1.00 0.00 59 LEU A C 20
ATOM 29235 O O . LEU A 1 65 ? 50.354 23.195 30.664 1.00 0.00 59 LEU A O 20
ATOM 29251 N N . PRO A 1 66 ? 51.228 22.721 28.630 1.00 0.00 60 PRO A N 20
ATOM 29252 C CA . PRO A 1 66 ? 51.687 21.386 28.999 1.00 0.00 60 PRO A CA 20
ATOM 29253 C C . PRO A 1 66 ? 52.803 21.401 30.044 1.00 0.00 60 PRO A C 20
ATOM 29254 O O . PRO A 1 66 ? 53.692 22.258 30.017 1.00 0.00 60 PRO A O 20
ATOM 29265 N N . LEU A 1 67 ? 52.800 20.392 30.916 1.00 0.00 61 LEU A N 20
ATOM 29266 C CA . LEU A 1 67 ? 53.806 20.212 31.967 1.00 0.00 61 LEU A CA 20
ATOM 29267 C C . LEU A 1 67 ? 55.220 20.140 31.374 1.00 0.00 61 LEU A C 20
ATOM 29268 O O . LEU A 1 67 ? 56.123 20.798 31.884 1.00 0.00 61 LEU A O 20
ATOM 29284 N N . ARG A 1 68 ? 55.406 19.450 30.239 1.00 0.00 62 ARG A N 20
ATOM 29285 C CA . ARG A 1 68 ? 56.686 19.419 29.511 1.00 0.00 62 ARG A CA 20
ATOM 29286 C C . ARG A 1 68 ? 57.131 20.801 29.029 1.00 0.00 62 ARG A C 20
ATOM 29287 O O . ARG A 1 68 ? 58.320 21.102 29.130 1.00 0.00 62 ARG A O 20
ATOM 29308 N N . CYS A 1 69 ? 56.212 21.654 28.572 1.00 0.00 63 CYS A N 20
ATOM 29309 C CA . CYS A 1 69 ? 56.547 23.003 28.110 1.00 0.00 63 CYS A CA 20
ATOM 29310 C C . CYS A 1 69 ? 56.887 23.946 29.283 1.00 0.00 63 CYS A C 20
ATOM 29311 O O . CYS A 1 69 ? 57.847 24.700 29.175 1.00 0.00 63 CYS A O 20
ATOM 29319 N N . LEU A 1 70 ? 56.218 23.829 30.440 1.00 0.00 64 LEU A N 20
ATOM 29320 C CA . LEU A 1 70 ? 56.645 24.494 31.694 1.00 0.00 64 LEU A CA 20
ATOM 29321 C C . LEU A 1 70 ? 58.011 23.977 32.192 1.00 0.00 64 LEU A C 20
ATOM 29322 O O . LEU A 1 70 ? 58.824 24.741 32.712 1.00 0.00 64 LEU A O 20
ATOM 29338 N N . TYR A 1 71 ? 58.271 22.682 32.024 1.00 0.00 65 TYR A N 20
ATOM 29339 C CA . TYR A 1 71 ? 59.506 22.022 32.445 1.00 0.00 65 TYR A CA 20
ATOM 29340 C C . TYR A 1 71 ? 60.723 22.430 31.594 1.00 0.00 65 TYR A C 20
ATOM 29341 O O . TYR A 1 71 ? 61.830 22.562 32.123 1.00 0.00 65 TYR A O 20
ATOM 29359 N N . GLU A 1 72 ? 60.548 22.670 30.288 1.00 0.00 66 GLU A N 20
ATOM 29360 C CA . GLU A 1 72 ? 61.637 23.146 29.415 1.00 0.00 66 GLU A CA 20
ATOM 29361 C C . GLU A 1 72 ? 61.703 24.674 29.233 1.00 0.00 66 GLU A C 20
ATOM 29362 O O . GLU A 1 72 ? 62.798 25.195 28.998 1.00 0.00 66 GLU A O 20
ATOM 29374 N N . ALA A 1 73 ? 60.576 25.389 29.347 1.00 0.00 67 ALA A N 20
ATOM 29375 C CA . ALA A 1 73 ? 60.435 26.812 29.023 1.00 0.00 67 ALA A CA 20
ATOM 29376 C C . ALA A 1 73 ? 59.322 27.531 29.839 1.00 0.00 67 ALA A C 20
ATOM 29377 O O . ALA A 1 73 ? 58.306 27.937 29.275 1.00 0.00 67 ALA A O 20
ATOM 29384 N N . PRO A 1 74 ? 59.494 27.756 31.158 1.00 0.00 68 PRO A N 20
ATOM 29385 C CA . PRO A 1 74 ? 58.512 28.448 32.010 1.00 0.00 68 PRO A CA 20
ATOM 29386 C C . PRO A 1 74 ? 58.527 29.984 31.876 1.00 0.00 68 PRO A C 20
ATOM 29387 O O . PRO A 1 74 ? 57.712 30.664 32.503 1.00 0.00 68 PRO A O 20
ATOM 29398 N N . THR A 1 75 ? 59.477 30.540 31.121 1.00 0.00 69 THR A N 20
ATOM 29399 C CA . THR A 1 75 ? 59.636 31.973 30.834 1.00 0.00 69 THR A CA 20
ATOM 29400 C C . THR A 1 75 ? 58.707 32.381 29.693 1.00 0.00 69 THR A C 20
ATOM 29401 O O . THR A 1 75 ? 58.764 31.798 28.613 1.00 0.00 69 THR A O 20
ATOM 29412 N N . VAL A 1 76 ? 57.817 33.351 29.919 1.00 0.00 70 VAL A N 20
ATOM 29413 C CA . VAL A 1 76 ? 56.568 33.491 29.139 1.00 0.00 70 VAL A CA 20
ATOM 29414 C C . VAL A 1 76 ? 56.724 33.739 27.632 1.00 0.00 70 VAL A C 20
ATOM 29415 O O . VAL A 1 76 ? 55.851 33.312 26.877 1.00 0.00 70 VAL A O 20
ATOM 29428 N N . ALA A 1 77 ? 57.821 34.337 27.155 1.00 0.00 71 ALA A N 20
ATOM 29429 C CA . ALA A 1 77 ? 58.066 34.464 25.713 1.00 0.00 71 ALA A CA 20
ATOM 29430 C C . ALA A 1 77 ? 58.456 33.113 25.075 1.00 0.00 71 ALA A C 20
ATOM 29431 O O . ALA A 1 77 ? 57.862 32.690 24.073 1.00 0.00 71 ALA A O 20
ATOM 29438 N N . ARG A 1 78 ? 59.406 32.402 25.706 1.00 0.00 72 ARG A N 20
ATOM 29439 C CA . ARG A 1 78 ? 59.832 31.047 25.315 1.00 0.00 72 ARG A CA 20
ATOM 29440 C C . ARG A 1 78 ? 58.674 30.058 25.422 1.00 0.00 72 ARG A C 20
ATOM 29441 O O . ARG A 1 78 ? 58.470 29.277 24.497 1.00 0.00 72 ARG A O 20
ATOM 29462 N N . LEU A 1 79 ? 57.891 30.149 26.497 1.00 0.00 73 LEU A N 20
ATOM 29463 C CA . LEU A 1 79 ? 56.646 29.421 26.734 1.00 0.00 73 LEU A CA 20
ATOM 29464 C C . LEU A 1 79 ? 55.669 29.618 25.570 1.00 0.00 73 LEU A C 20
ATOM 29465 O O . LEU A 1 79 ? 55.343 28.652 24.887 1.00 0.00 73 LEU A O 20
ATOM 29481 N N . ALA A 1 80 ? 55.240 30.855 25.300 1.00 0.00 74 ALA A N 20
ATOM 29482 C CA . ALA A 1 80 ? 54.303 31.164 24.218 1.00 0.00 74 ALA A CA 20
ATOM 29483 C C . ALA A 1 80 ? 54.794 30.620 22.868 1.00 0.00 74 ALA A C 20
ATOM 29484 O O . ALA A 1 80 ? 54.014 30.054 22.095 1.00 0.00 74 ALA A O 20
ATOM 29491 N N . GLU A 1 81 ? 56.106 30.707 22.634 1.00 0.00 75 GLU A N 20
ATOM 29492 C CA . GLU A 1 81 ? 56.744 30.156 21.447 1.00 0.00 75 GLU A CA 20
ATOM 29493 C C . GLU A 1 81 ? 56.660 28.617 21.391 1.00 0.00 75 GLU A C 20
ATOM 29494 O O . GLU A 1 81 ? 56.354 28.090 20.321 1.00 0.00 75 GLU A O 20
ATOM 29506 N N . THR A 1 82 ? 56.834 27.894 22.511 1.00 0.00 76 THR A N 20
ATOM 29507 C CA . THR A 1 82 ? 56.596 26.431 22.568 1.00 0.00 76 THR A CA 20
ATOM 29508 C C . THR A 1 82 ? 55.140 26.077 22.288 1.00 0.00 76 THR A C 20
ATOM 29509 O O . THR A 1 82 ? 54.883 25.140 21.536 1.00 0.00 76 THR A O 20
ATOM 29520 N N . ILE A 1 83 ? 54.176 26.844 22.814 1.00 0.00 77 ILE A N 20
ATOM 29521 C CA . ILE A 1 83 ? 52.749 26.573 22.593 1.00 0.00 77 ILE A CA 20
ATOM 29522 C C . ILE A 1 83 ? 52.383 26.752 21.112 1.00 0.00 77 ILE A C 20
ATOM 29523 O O . ILE A 1 83 ? 51.708 25.892 20.548 1.00 0.00 77 ILE A O 20
ATOM 29539 N N . VAL A 1 84 ? 52.877 27.806 20.447 1.00 0.00 78 VAL A N 20
ATOM 29540 C CA . VAL A 1 84 ? 52.631 28.013 19.003 1.00 0.00 78 VAL A CA 20
ATOM 29541 C C . VAL A 1 84 ? 53.408 27.009 18.134 1.00 0.00 78 VAL A C 20
ATOM 29542 O O . VAL A 1 84 ? 52.864 26.532 17.133 1.00 0.00 78 VAL A O 20
ATOM 29555 N N . ARG A 1 85 ? 54.633 26.627 18.525 1.00 0.00 79 ARG A N 20
ATOM 29556 C CA . ARG A 1 85 ? 55.487 25.643 17.825 1.00 0.00 79 ARG A CA 20
ATOM 29557 C C . ARG A 1 85 ? 54.909 24.230 17.872 1.00 0.00 79 ARG A C 20
ATOM 29558 O O . ARG A 1 85 ? 54.946 23.529 16.862 1.00 0.00 79 ARG A O 20
ATOM 29579 N N . LEU A 1 86 ? 54.419 23.812 19.039 1.00 0.00 80 LEU A N 20
ATOM 29580 C CA . LEU A 1 86 ? 54.072 22.422 19.360 1.00 0.00 80 LEU A CA 20
ATOM 29581 C C . LEU A 1 86 ? 52.555 22.172 19.435 1.00 0.00 80 LEU A C 20
ATOM 29582 O O . LEU A 1 86 ? 52.144 21.015 19.532 1.00 0.00 80 LEU A O 20
ATOM 29598 N N . ALA A 1 87 ? 51.738 23.232 19.372 1.00 0.00 81 ALA A N 20
ATOM 29599 C CA . ALA A 1 87 ? 50.279 23.219 19.227 1.00 0.00 81 ALA A CA 20
ATOM 29600 C C . ALA A 1 87 ? 49.571 22.215 20.154 1.00 0.00 81 ALA A C 20
ATOM 29601 O O . ALA A 1 87 ? 49.052 21.186 19.710 1.00 0.00 81 ALA A O 20
ATOM 29608 N N . ALA A 1 88 ? 49.591 22.487 21.458 1.00 0.00 82 ALA A N 20
ATOM 29609 C CA . ALA A 1 88 ? 48.923 21.668 22.467 1.00 0.00 82 ALA A CA 20
ATOM 29610 C C . ALA A 1 88 ? 47.388 21.861 22.398 1.00 0.00 82 ALA A C 20
ATOM 29611 O O . ALA A 1 88 ? 46.914 22.981 22.633 1.00 0.00 82 ALA A O 20
ATOM 29618 N N . PRO A 1 89 ? 46.593 20.831 22.040 1.00 0.00 83 PRO A N 20
ATOM 29619 C CA . PRO A 1 89 ? 45.156 20.980 21.828 1.00 0.00 83 PRO A CA 20
ATOM 29620 C C . PRO A 1 89 ? 44.400 21.011 23.160 1.00 0.00 83 PRO A C 20
ATOM 29621 O O . PRO A 1 89 ? 44.646 20.184 24.044 1.00 0.00 83 PRO A O 20
ATOM 29632 N N . ALA A 1 90 ? 43.452 21.937 23.289 1.00 0.00 84 ALA A N 20
ATOM 29633 C CA . ALA A 1 90 ? 42.473 21.958 24.378 1.00 0.00 84 ALA A CA 20
ATOM 29634 C C . ALA A 1 90 ? 41.228 22.784 23.985 1.00 0.00 84 ALA A C 20
ATOM 29635 O O . ALA A 1 90 ? 41.047 23.899 24.483 1.00 0.00 84 ALA A O 20
ATOM 29642 N N . PRO A 1 91 ? 40.394 22.284 23.052 1.00 0.00 85 PRO A N 20
ATOM 29643 C CA . PRO A 1 91 ? 39.247 23.021 22.534 1.00 0.00 85 PRO A CA 20
ATOM 29644 C C . PRO A 1 91 ? 38.158 23.252 23.589 1.00 0.00 85 PRO A C 20
ATOM 29645 O O . PRO A 1 91 ? 37.995 22.465 24.525 1.00 0.00 85 PRO A O 20
ATOM 29656 N N . SER A 1 92 ? 37.409 24.342 23.408 1.00 0.00 86 SER A N 20
ATOM 29657 C CA . SER A 1 92 ? 36.294 24.758 24.269 1.00 0.00 86 SER A CA 20
ATOM 29658 C C . SER A 1 92 ? 35.226 25.491 23.445 1.00 0.00 86 SER A C 20
ATOM 29659 O O . SER A 1 92 ? 35.555 26.358 22.629 1.00 0.00 86 SER A O 20
ATOM 29667 N N . GLY A 1 93 ? 33.950 25.158 23.653 1.00 0.00 87 GLY A N 20
ATOM 29668 C CA . GLY A 1 93 ? 32.828 25.739 22.902 1.00 0.00 87 GLY A CA 20
ATOM 29669 C C . GLY A 1 93 ? 31.442 25.136 23.172 1.00 0.00 87 GLY A C 20
ATOM 29670 O O . GLY A 1 93 ? 30.517 25.389 22.401 1.00 0.00 87 GLY A O 20
ATOM 29674 N N . ASP A 1 94 ? 31.284 24.310 24.211 1.00 0.00 88 ASP A N 20
ATOM 29675 C CA . ASP A 1 94 ? 30.016 23.636 24.537 1.00 0.00 88 ASP A CA 20
ATOM 29676 C C . ASP A 1 94 ? 29.773 23.430 26.040 1.00 0.00 88 ASP A C 20
ATOM 29677 O O . ASP A 1 94 ? 28.620 23.403 26.482 1.00 0.00 88 ASP A O 20
ATOM 29686 N N . GLN A 1 95 ? 30.835 23.356 26.845 1.00 0.00 89 GLN A N 20
ATOM 29687 C CA . GLN A 1 95 ? 30.767 23.438 28.307 1.00 0.00 89 GLN A CA 20
ATOM 29688 C C . GLN A 1 95 ? 30.881 24.899 28.775 1.00 0.00 89 GLN A C 20
ATOM 29689 O O . GLN A 1 95 ? 31.421 25.746 28.053 1.00 0.00 89 GLN A O 20
ATOM 29703 N N . ASP A 1 96 ? 30.381 25.210 29.972 1.00 0.00 90 ASP A N 20
ATOM 29704 C CA . ASP A 1 96 ? 30.503 26.531 30.597 1.00 0.00 90 ASP A CA 20
ATOM 29705 C C . ASP A 1 96 ? 30.258 26.524 32.125 1.00 0.00 90 ASP A C 20
ATOM 29706 O O . ASP A 1 96 ? 29.562 25.658 32.671 1.00 0.00 90 ASP A O 20
ATOM 29715 N N . ASP A 1 97 ? 30.793 27.540 32.808 1.00 0.00 91 ASP A N 20
ATOM 29716 C CA . ASP A 1 97 ? 30.690 27.794 34.253 1.00 0.00 91 ASP A CA 20
ATOM 29717 C C . ASP A 1 97 ? 30.173 29.192 34.637 1.00 0.00 91 ASP A C 20
ATOM 29718 O O . ASP A 1 97 ? 30.250 29.571 35.808 1.00 0.00 91 ASP A O 20
ATOM 29727 N N . ALA A 1 98 ? 29.662 29.968 33.673 1.00 0.00 92 ALA A N 20
ATOM 29728 C CA . ALA A 1 98 ? 29.071 31.292 33.879 1.00 0.00 92 ALA A CA 20
ATOM 29729 C C . ALA A 1 98 ? 29.952 32.270 34.693 1.00 0.00 92 ALA A C 20
ATOM 29730 O O . ALA A 1 98 ? 29.435 33.153 35.382 1.00 0.00 92 ALA A O 20
ATOM 29737 N N . SER A 1 99 ? 31.278 32.096 34.668 1.00 0.00 93 SER A N 20
ATOM 29738 C CA . SER A 1 99 ? 32.230 32.745 35.581 1.00 0.00 93 SER A CA 20
ATOM 29739 C C . SER A 1 99 ? 33.490 33.250 34.874 1.00 0.00 93 SER A C 20
ATOM 29740 O O . SER A 1 99 ? 33.918 32.717 33.848 1.00 0.00 93 SER A O 20
ATOM 29748 N N . GLU A 1 100 ? 34.111 34.265 35.463 1.00 0.00 94 GLU A N 20
ATOM 29749 C CA . GLU A 1 100 ? 35.281 35.001 34.960 1.00 0.00 94 GLU A CA 20
ATOM 29750 C C . GLU A 1 100 ? 36.201 35.402 36.126 1.00 0.00 94 GLU A C 20
ATOM 29751 O O . GLU A 1 100 ? 35.819 35.249 37.291 1.00 0.00 94 GLU A O 20
ATOM 29763 N N . TYR A 1 101 ? 37.399 35.925 35.859 1.00 0.00 95 TYR A N 20
ATOM 29764 C CA . TYR A 1 101 ? 38.307 36.389 36.922 1.00 0.00 95 TYR A CA 20
ATOM 29765 C C . TYR A 1 101 ? 39.055 37.693 36.613 1.00 0.00 95 TYR A C 20
ATOM 29766 O O . TYR A 1 101 ? 39.513 38.371 37.532 1.00 0.00 95 TYR A O 20
ATOM 29784 N N . GLU A 1 102 ? 39.133 38.097 35.349 1.00 0.00 96 GLU A N 20
ATOM 29785 C CA . GLU A 1 102 ? 39.566 39.437 34.963 1.00 0.00 96 GLU A CA 20
ATOM 29786 C C . GLU A 1 102 ? 38.519 40.457 35.459 1.00 0.00 96 GLU A C 20
ATOM 29787 O O . GLU A 1 102 ? 37.311 40.285 35.258 1.00 0.00 96 GLU A O 20
ATOM 29799 N N . GLU A 1 103 ? 38.951 41.482 36.200 1.00 0.00 97 GLU A N 20
ATOM 29800 C CA . GLU A 1 103 ? 38.069 42.228 37.116 1.00 0.00 97 GLU A CA 20
ATOM 29801 C C . GLU A 1 103 ? 37.309 43.380 36.444 1.00 0.00 97 GLU A C 20
ATOM 29802 O O . GLU A 1 103 ? 36.421 43.983 37.054 1.00 0.00 97 GLU A O 20
ATOM 29814 N N . GLY A 1 104 ? 37.664 43.681 35.197 1.00 0.00 98 GLY A N 20
ATOM 29815 C CA . GLY A 1 104 ? 37.306 44.905 34.482 1.00 0.00 98 GLY A CA 20
ATOM 29816 C C . GLY A 1 104 ? 38.530 45.786 34.215 1.00 0.00 98 GLY A C 20
ATOM 29817 O O . GLY A 1 104 ? 38.497 46.985 34.494 1.00 0.00 98 GLY A O 20
ATOM 29821 N N . VAL A 1 105 ? 39.626 45.203 33.716 1.00 0.00 99 VAL A N 20
ATOM 29822 C CA . VAL A 1 105 ? 40.812 45.950 33.251 1.00 0.00 99 VAL A CA 20
ATOM 29823 C C . VAL A 1 105 ? 40.601 46.427 31.807 1.00 0.00 99 VAL A C 20
ATOM 29824 O O . VAL A 1 105 ? 39.874 45.784 31.042 1.00 0.00 99 VAL A O 20
ATOM 29837 N N . ILE A 1 106 ? 41.192 47.567 31.437 1.00 0.00 100 ILE A N 20
ATOM 29838 C CA . ILE A 1 106 ? 40.659 48.438 30.365 1.00 0.00 100 ILE A CA 20
ATOM 29839 C C . ILE A 1 106 ? 41.672 48.804 29.255 1.00 0.00 100 ILE A C 20
ATOM 29840 O O . ILE A 1 106 ? 41.357 49.576 28.346 1.00 0.00 100 ILE A O 20
ATOM 29856 N N . ARG A 1 107 ? 42.863 48.189 29.249 1.00 0.00 101 ARG A N 20
ATOM 29857 C CA . ARG A 1 107 ? 43.772 48.122 28.077 1.00 0.00 101 ARG A CA 20
ATOM 29858 C C . ARG A 1 107 ? 43.940 46.696 27.555 1.00 0.00 101 ARG A C 20
ATOM 29859 O O . ARG A 1 107 ? 44.661 46.514 26.548 1.00 0.00 101 ARG A O 20
#

Organism: Burkholderia ambifaria (strain ATCC BAA-244 / DSM 16087 / CCUG 44356 / LMG 19182 / AMMD) (NCBI:txid339670)

Solvent-accessible surface area: 7717 Å² total; per-residue (Å²): 115,54,57,104,63,138,63,103,101,84,161,67,55,113,8,19,49,23,2,54,76,58,55,51,42,47,46,28,53,135,169,83,51,23,197,55,17,3,49,100,84,142,53,3,112,95,1,28,5,43,0,41,106,172,96,51,19,22,4,53,135,159,2,24,194,118,11,23,19,1,28,164,0,15,128,33,13,118,202,92,74,21,121,20,128,57,64,116,93,134,76,91,109,167,187,91,160,64,132,131,300

InterPro domains:
  IPR009081 Phosphopantetheine binding ACP domain [PF00550] (229-291)
  IPR009081 Phosphopantetheine binding ACP domain [PS50075] (220-295)
  IPR020806 Polyketide synthase-like, phosphopantetheine-binding domain [SM00823] (226-295)
  IPR036736 ACP-like superfamily [G3DSA:1.10.1200.10] (215-295)
  IPR036736 ACP-like superfamily [SSF47336] (225-291)

Nearest PDB structures (foldseek):
  5mti-assembly1_A  TM=7.587E-01  e=3.736E-16  Burkholderia ambifaria AMMD
  2mr7-assembly1_A  TM=5.974E-01  e=3.143E-06  Actinoplanes teichomyceticus
  2jgp-assembly1_A  TM=7.836E-01  e=1.500E-04  Brevibacillus brevis
  2mr8-assembly1_A  TM=6.004E-01  e=1.833E-05  Actinoplanes teichomyceticus
  7b2b-assembly1_A  TM=7.191E-01  e=1.500E-04  Xenorhabdus cabanillasii JM26

Sequence (101 aa):
GAAAGVSAAGIEPDLTAIWQALFALPAVGRHQDFFALGGDSQLGLRMLAQLRERHGVDLPLRCLYEAPTVARLAETIVRLAAPAPSGDQDDASEYEEGVIRGAAAGVSAAGIEPDLTAIWQALFALPAVGRHQDFFALGGDSQLGLRMLAQLRERHGVDLPLRCLYEAPTVARLAETIVRLAAPAPSGDQDDASEYEEGVIRGAAAGVSAAGIEPDLTAIWQALFALPAVGRHQDFFALGGDSQLGLRMLAQLRERHGVDLPLRCLYEAPTVARLAETIVRLAAPAPSGDQDDASEYEEGVIRGAAAGVSAAGIEPDLTAIWQALFALPAVGRHQDFFALGGDSQLGLRMLAQLRERHGVDLPLRCLYEAPTVARLAETIVRLAAPAPSGDQDDASEYEEGVIRGAAAGVSAAGIEPDLTAIWQALFALPAVGRHQDFFALGGDSQLGLRMLAQLRERHGVDLPLRCLYEAPTVARLAETIVRLAAPAPSGDQDDASEYEEGVIRGAAAGVSAAGIEPDLTAIWQALFALPAVGRHQDFFALGGDSQLGLRMLAQLRERHGVDLPLRCLYEAPTVARLAETIVRLAAPAPSGDQDDASEYEEGVIRGAAAGVSAAGIEPDLTAIWQALFALPAVGRHQDFFALGGDSQLGLRMLAQLRERHGVDLPLRCLYEAPTVARLAETIVRLAAPAPSGDQDDASEYEEGVIRGAAAGVSAAGIEPDLTAIWQALFALPAVGRHQDFFALGGDSQLGLRMLAQLRERHGVDLPLRCLYEAPTVARLAETIVRLAAPAPSGDQDDASEYEEGVIRGAAAGVSAAGIEPDLTAIWQALFALPAVGRHQDFFALGGDSQLGLRMLAQLRERHGVDLPLRCLYEAPTVARLAETIVRLAAPAPSGDQDDASEYEEGVIRGAAAGVSAAGIEPDLTAIWQALFALPAVGRHQDFFALGGDSQLGLRMLAQLRERHGVDLPLRCLYEAPTVARLAETIVRLAAPAPSGDQDDASEYEEGVIRGAAAGVSAAGIEPDLTAIWQALFALPAVGRHQDFFALGGDSQLGLRMLAQLRERHGVDLPLRCLYEAPTVARLAETIVRLAAPAPSGDQDDASEYEEGVIRGAAAGVSAAGIEPDLTAIWQALFALPAVGRHQDFFALGGDSQLGLRMLAQLRERHGVDLPLRCLYEAPTVARLAETIVRLAAPAPSGDQDDASEYEEGVIRGAAAGVSAAGIEPDLTAIWQALFALPAVGRHQDFFALGGDSQLGLRMLAQLRERHGVDLPLRCLYEAPTVARLAETIVRLAAPAPSGDQDDASEYEEGVIRGAAAGVSAAGIEPDLTAIWQALFALPAVGRHQDFFALGGDSQLGLRMLAQLRERHGVDLPLRCLYEAPTVARLAETIVRLAAPAPSGDQDDASEYEEGVIRGAAAGVSAAGIEPDLTAIWQALFALPAVGRHQDFFALGGDSQLGLRMLAQLRERHGVDLPLRCLYEAPTVARLAETIVRLAAPAPSGDQDDASEYEEGVIRGAAAGVSAAGIEPDLTAIWQALFALPAVGRHQDFFALGGDSQLGLRMLAQLRERHGVDLPLRCLYEAPTVARLAETIVRLAAPAPSGDQDDASEYEEGVIRGAAAGVSAAGIEPDLTAIWQALFALPAVGRHQDFFALGGDSQLGLRMLAQLRERHGVDLPLRCLYEAPTVARLAETIVRLAAPAPSGDQDDASEYEEGVIRGAAAGVSAAGIEPDLTAIWQALFALPAVGRHQDFFALGGDSQLGLRMLAQLRERHGVDLPLRCLYEAPTVARLAETIVRLAAPAPSGDQDDASEYEEGVIRGAAAGVSAAGIEPDLTAIWQALFALPAVGRHQDFFALGGDSQLGLRMLAQLRERHGVDLPLRCLYEAPTVARLAETIVRLAAPAPSGDQDDASEYEEGVIRGAAAGVSAAGIEPDLTAIWQALFALPAVGRHQDFFALGGDSQLGLRMLAQLRERHGVDLPLRCLYEAPTVARLAETIVRLAAPAPSGDQDDASEYEEGVIR